Protein 1V31 (pdb70)

Solvent-accessible surface area: 6462 Å² total; per-residue (Å²): 136,129,118,61,100,112,77,127,93,71,96,47,91,2,28,113,20,0,40,119,3,46,62,49,111,61,26,12,118,81,142,0,15,47,29,0,102,137,43,0,100,61,137,190,12,76,17,120,132,64,98,52,37,2,62,37,60,76,28,1,66,172,9,40,42,100,125,59,4,72,14,82,59,0,27,120,62,0,53,170,48,20,49,118,36,110,116,121,58,144,99,125,119

Nearest PDB structures (foldseek):
  1v31-assembly1_A  TM=9.058E-01  e=8.860E-18  Arabidopsis thaliana
  1uhr-assembly1_A  TM=7.755E-01  e=4.857E-10  Mus musculus
  7y8r-assembly1_P  TM=8.673E-01  e=1.156E-07  Homo sapiens
  6ltj-assembly1_P  TM=8.749E-01  e=2.254E-07  Homo sapiens
  6k15-assembly1_I  TM=7.847E-01  e=2.409E-05  Saccharomyces cerevisiae S288C

Structure (mmCIF, N/CA/C/O backbone):
data_1V31
#
_entry.id   1V31
#
loop_
_atom_site.group_PDB
_atom_site.id
_atom_site.type_symbol
_atom_site.label_atom_id
_atom_site.label_alt_id
_atom_site.label_comp_id
_atom_site.label_asym_id
_atom_site.label_entity_id
_atom_site.label_seq_id
_atom_site.pdbx_PDB_ins_code
_atom_site.Cartn_x
_atom_site.Cartn_y
_atom_site.Cartn_z
_atom_site.occupancy
_atom_site.B_iso_or_equiv
_atom_site.auth_seq_id
_atom_site.auth_comp_id
_atom_site.auth_asym_id
_atom_site.auth_atom_id
_atom_site.pdbx_PDB_model_num
ATOM 1 N N . GLY A 1 1 ? -4.116 -20.007 -19.545 1.00 0.00 1 GLY A N 1
ATOM 2 C CA . GLY A 1 1 ? -4.406 -19.415 -18.250 1.00 0.00 1 GLY A CA 1
ATOM 3 C C . GLY A 1 1 ? -3.410 -19.894 -17.193 1.00 0.00 1 GLY A C 1
ATOM 4 O O . GLY A 1 1 ? -3.129 -21.087 -17.095 1.00 0.00 1 GLY A O 1
ATOM 8 N N . SER A 1 2 ? -2.903 -18.938 -16.428 1.00 0.00 2 SER A N 1
ATOM 9 C CA . SER A 1 2 ? -1.943 -19.248 -15.381 1.00 0.00 2 SER A CA 1
ATOM 10 C C . SER A 1 2 ? -2.234 -18.403 -14.139 1.00 0.00 2 SER A C 1
ATOM 11 O O . SER A 1 2 ? -2.474 -18.943 -13.059 1.00 0.00 2 SER A O 1
ATOM 19 N N . SER A 1 3 ? -2.204 -17.093 -14.332 1.00 0.00 3 SER A N 1
ATOM 20 C CA . SER A 1 3 ? -2.461 -16.169 -13.241 1.00 0.00 3 SER A CA 1
ATOM 21 C C . SER A 1 3 ? -3.734 -15.369 -13.522 1.00 0.00 3 SER A C 1
ATOM 22 O O . SER A 1 3 ? -3.959 -14.928 -14.648 1.00 0.00 3 SER A O 1
ATOM 30 N N . GLY A 1 4 ? -4.535 -15.206 -12.479 1.00 0.00 4 GLY A N 1
ATOM 31 C CA . GLY A 1 4 ? -5.780 -14.466 -12.599 1.00 0.00 4 GLY A CA 1
ATOM 32 C C . GLY A 1 4 ? -6.543 -14.458 -11.273 1.00 0.00 4 GLY A C 1
ATOM 33 O O . GLY A 1 4 ? -5.948 -14.278 -10.211 1.00 0.00 4 GLY A O 1
ATOM 37 N N . SER A 1 5 ? -7.849 -14.655 -11.378 1.00 0.00 5 SER A N 1
ATOM 38 C CA . SER A 1 5 ? -8.700 -14.672 -10.200 1.00 0.00 5 SER A CA 1
ATOM 39 C C . SER A 1 5 ? -9.781 -15.744 -10.351 1.00 0.00 5 SER A C 1
ATOM 40 O O . SER A 1 5 ? -10.922 -15.436 -10.689 1.00 0.00 5 SER A O 1
ATOM 48 N N . SER A 1 6 ? -9.383 -16.981 -10.092 1.00 0.00 6 SER A N 1
ATOM 49 C CA . SER A 1 6 ? -10.303 -18.100 -10.196 1.00 0.00 6 SER A CA 1
ATOM 50 C C . SER A 1 6 ? -10.683 -18.596 -8.799 1.00 0.00 6 SER A C 1
ATOM 51 O O . SER A 1 6 ? -9.824 -19.040 -8.039 1.00 0.00 6 SER A O 1
ATOM 59 N N . GLY A 1 7 ? -11.971 -18.503 -8.503 1.00 0.00 7 GLY A N 1
ATOM 60 C CA . GLY A 1 7 ? -12.475 -18.937 -7.210 1.00 0.00 7 GLY A CA 1
ATOM 61 C C . GLY A 1 7 ? -12.033 -17.981 -6.101 1.00 0.00 7 GLY A C 1
ATOM 62 O O . GLY A 1 7 ? -12.150 -16.764 -6.241 1.00 0.00 7 GLY A O 1
ATOM 66 N N . VAL A 1 8 ? -11.534 -18.567 -5.022 1.00 0.00 8 VAL A N 1
ATOM 67 C CA . VAL A 1 8 ? -11.074 -17.782 -3.889 1.00 0.00 8 VAL A CA 1
ATOM 68 C C . VAL A 1 8 ? -10.066 -16.739 -4.373 1.00 0.00 8 VAL A C 1
ATOM 69 O O . VAL A 1 8 ? -9.434 -16.916 -5.413 1.00 0.00 8 VAL A O 1
ATOM 82 N N . PRO A 1 9 ? -9.942 -15.645 -3.574 1.00 0.00 9 PRO A N 1
ATOM 83 C CA . PRO A 1 9 ? -9.021 -14.573 -3.910 1.00 0.00 9 PRO A CA 1
ATOM 84 C C . PRO A 1 9 ? -7.575 -14.984 -3.629 1.00 0.00 9 PRO A C 1
ATOM 85 O O . PRO A 1 9 ? -7.293 -16.160 -3.402 1.00 0.00 9 PRO A O 1
ATOM 96 N N . GLU A 1 10 ? -6.696 -13.993 -3.652 1.00 0.00 10 GLU A N 1
ATOM 97 C CA . GLU A 1 10 ? -5.286 -14.237 -3.402 1.00 0.00 10 GLU A CA 1
ATOM 98 C C . GLU A 1 10 ? -4.800 -13.386 -2.227 1.00 0.00 10 GLU A C 1
ATOM 99 O O . GLU A 1 10 ? -5.075 -12.189 -2.167 1.00 0.00 10 GLU A O 1
ATOM 111 N N . LYS A 1 11 ? -4.086 -14.038 -1.321 1.00 0.00 11 LYS A N 1
ATOM 112 C CA . LYS A 1 11 ? -3.559 -13.357 -0.151 1.00 0.00 11 LYS A CA 1
ATOM 113 C C . LYS A 1 11 ? -2.042 -13.548 -0.095 1.00 0.00 11 LYS A C 1
ATOM 114 O O . LYS A 1 11 ? -1.528 -14.588 -0.503 1.00 0.00 11 LYS A O 1
ATOM 133 N N . PHE A 1 12 ? -1.368 -12.527 0.414 1.00 0.00 12 PHE A N 1
ATOM 134 C CA . PHE A 1 12 ? 0.080 -12.569 0.528 1.00 0.00 12 PHE A CA 1
ATOM 135 C C . PHE A 1 12 ? 0.529 -12.191 1.941 1.00 0.00 12 PHE A C 1
ATOM 136 O O . PHE A 1 12 ? 0.023 -11.232 2.522 1.00 0.00 12 PHE A O 1
ATOM 153 N N . LYS A 1 13 ? 1.475 -12.964 2.454 1.00 0.00 13 LYS A N 1
ATOM 154 C CA . LYS A 1 13 ? 1.999 -12.722 3.787 1.00 0.00 13 LYS A CA 1
ATOM 155 C C . LYS A 1 13 ? 2.795 -11.416 3.789 1.00 0.00 13 LYS A C 1
ATOM 156 O O . LYS A 1 13 ? 3.675 -11.221 2.952 1.00 0.00 13 LYS A O 1
ATOM 175 N N . LEU A 1 14 ? 2.457 -10.556 4.738 1.00 0.00 14 LEU A N 1
ATOM 176 C CA . LEU A 1 14 ? 3.130 -9.273 4.860 1.00 0.00 14 LEU A CA 1
ATOM 177 C C . LEU A 1 14 ? 4.512 -9.484 5.480 1.00 0.00 14 LEU A C 1
ATOM 178 O O . LEU A 1 14 ? 4.729 -10.453 6.208 1.00 0.00 14 LEU A O 1
ATOM 194 N N . SER A 1 15 ? 5.412 -8.562 5.171 1.00 0.00 15 SER A N 1
ATOM 195 C CA . SER A 1 15 ? 6.767 -8.635 5.689 1.00 0.00 15 SER A CA 1
ATOM 196 C C . SER A 1 15 ? 6.818 -8.059 7.105 1.00 0.00 15 SER A C 1
ATOM 197 O O . SER A 1 15 ? 5.882 -7.389 7.540 1.00 0.00 15 SER A O 1
ATOM 205 N N . THR A 1 16 ? 7.919 -8.340 7.786 1.00 0.00 16 THR A N 1
ATOM 206 C CA . THR A 1 16 ? 8.103 -7.857 9.144 1.00 0.00 16 THR A CA 1
ATOM 207 C C . THR A 1 16 ? 8.012 -6.331 9.185 1.00 0.00 16 THR A C 1
ATOM 208 O O . THR A 1 16 ? 7.378 -5.767 10.075 1.00 0.00 16 THR A O 1
ATOM 219 N N . ALA A 1 17 ? 8.653 -5.705 8.209 1.00 0.00 17 ALA A N 1
ATOM 220 C CA . ALA A 1 17 ? 8.652 -4.255 8.122 1.00 0.00 17 ALA A CA 1
ATOM 221 C C . ALA A 1 17 ? 7.302 -3.782 7.579 1.00 0.00 17 ALA A C 1
ATOM 222 O O . ALA A 1 17 ? 6.704 -2.851 8.117 1.00 0.00 17 ALA A O 1
ATOM 229 N N . LEU A 1 18 ? 6.861 -4.445 6.520 1.00 0.00 18 LEU A N 1
ATOM 230 C CA . LEU A 1 18 ? 5.592 -4.104 5.899 1.00 0.00 18 LEU A CA 1
ATOM 231 C C . LEU A 1 18 ? 4.468 -4.262 6.925 1.00 0.00 18 LEU A C 1
ATOM 232 O O . LEU A 1 18 ? 3.480 -3.530 6.885 1.00 0.00 18 LEU A O 1
ATOM 248 N N . MET A 1 19 ? 4.657 -5.220 7.820 1.00 0.00 19 MET A N 1
ATOM 249 C CA . MET A 1 19 ? 3.671 -5.483 8.854 1.00 0.00 19 MET A CA 1
ATOM 250 C C . MET A 1 19 ? 3.700 -4.393 9.928 1.00 0.00 19 MET A C 1
ATOM 251 O O . MET A 1 19 ? 2.679 -4.103 10.551 1.00 0.00 19 MET A O 1
ATOM 265 N N . ASP A 1 20 ? 4.880 -3.819 10.112 1.00 0.00 20 ASP A N 1
ATOM 266 C CA . ASP A 1 20 ? 5.055 -2.768 11.099 1.00 0.00 20 ASP A CA 1
ATOM 267 C C . ASP A 1 20 ? 4.617 -1.431 10.498 1.00 0.00 20 ASP A C 1
ATOM 268 O O . ASP A 1 20 ? 4.504 -0.434 11.209 1.00 0.00 20 ASP A O 1
ATOM 277 N N . VAL A 1 21 ? 4.383 -1.453 9.194 1.00 0.00 21 VAL A N 1
ATOM 278 C CA . VAL A 1 21 ? 3.960 -0.255 8.489 1.00 0.00 21 VAL A CA 1
ATOM 279 C C . VAL A 1 21 ? 2.445 -0.095 8.628 1.00 0.00 21 VAL A C 1
ATOM 280 O O . VAL A 1 21 ? 1.963 0.965 9.025 1.00 0.00 21 VAL A O 1
ATOM 293 N N . LEU A 1 22 ? 1.736 -1.163 8.293 1.00 0.00 22 LEU A N 1
ATOM 294 C CA . LEU A 1 22 ? 0.285 -1.154 8.376 1.00 0.00 22 LEU A CA 1
ATOM 295 C C . LEU A 1 22 ? -0.150 -1.780 9.702 1.00 0.00 22 LEU A C 1
ATOM 296 O O . LEU A 1 22 ? -0.751 -1.111 10.541 1.00 0.00 22 LEU A O 1
ATOM 312 N N . GLY A 1 23 ? 0.172 -3.057 9.851 1.00 0.00 23 GLY A N 1
ATOM 313 C CA . GLY A 1 23 ? -0.179 -3.781 11.061 1.00 0.00 23 GLY A CA 1
ATOM 314 C C . GLY A 1 23 ? -1.079 -4.976 10.744 1.00 0.00 23 GLY A C 1
ATOM 315 O O . GLY A 1 23 ? -1.972 -5.309 11.522 1.00 0.00 23 GLY A O 1
ATOM 319 N N . ILE A 1 24 ? -0.814 -5.589 9.600 1.00 0.00 24 ILE A N 1
ATOM 320 C CA . ILE A 1 24 ? -1.589 -6.741 9.170 1.00 0.00 24 ILE A CA 1
ATOM 321 C C . ILE A 1 24 ? -0.704 -7.988 9.205 1.00 0.00 24 ILE A C 1
ATOM 322 O O . ILE A 1 24 ? 0.404 -7.953 9.739 1.00 0.00 24 ILE A O 1
ATOM 338 N N . GLU A 1 25 ? -1.226 -9.061 8.630 1.00 0.00 25 GLU A N 1
ATOM 339 C CA . GLU A 1 25 ? -0.496 -10.317 8.588 1.00 0.00 25 GLU A CA 1
ATOM 340 C C . GLU A 1 25 ? -0.775 -11.050 7.274 1.00 0.00 25 GLU A C 1
ATOM 341 O O . GLU A 1 25 ? 0.146 -11.559 6.636 1.00 0.00 25 GLU A O 1
ATOM 353 N N . VAL A 1 26 ? -2.048 -11.080 6.908 1.00 0.00 26 VAL A N 1
ATOM 354 C CA . VAL A 1 26 ? -2.459 -11.741 5.682 1.00 0.00 26 VAL A CA 1
ATOM 355 C C . VAL A 1 26 ? -3.503 -10.880 4.968 1.00 0.00 26 VAL A C 1
ATOM 356 O O . VAL A 1 26 ? -4.655 -10.813 5.395 1.00 0.00 26 VAL A O 1
ATOM 369 N N . GLU A 1 27 ? -3.063 -10.242 3.893 1.00 0.00 27 GLU A N 1
ATOM 370 C CA . GLU A 1 27 ? -3.945 -9.388 3.117 1.00 0.00 27 GLU A CA 1
ATOM 371 C C . GLU A 1 27 ? -3.822 -9.713 1.627 1.00 0.00 27 GLU A C 1
ATOM 372 O O . GLU A 1 27 ? -3.064 -10.602 1.242 1.00 0.00 27 GLU A O 1
ATOM 384 N N . THR A 1 28 ? -4.580 -8.976 0.828 1.00 0.00 28 THR A N 1
ATOM 385 C CA . THR A 1 28 ? -4.566 -9.175 -0.611 1.00 0.00 28 THR A CA 1
ATOM 386 C C . THR A 1 28 ? -3.499 -8.292 -1.261 1.00 0.00 28 THR A C 1
ATOM 387 O O . THR A 1 28 ? -2.598 -7.801 -0.584 1.00 0.00 28 THR A O 1
ATOM 398 N N . ARG A 1 29 ? -3.637 -8.117 -2.567 1.00 0.00 29 ARG A N 1
ATOM 399 C CA . ARG A 1 29 ? -2.696 -7.302 -3.316 1.00 0.00 29 ARG A CA 1
ATOM 400 C C . ARG A 1 29 ? -3.066 -5.822 -3.200 1.00 0.00 29 ARG A C 1
ATOM 401 O O . ARG A 1 29 ? -2.201 -4.979 -2.966 1.00 0.00 29 ARG A O 1
ATOM 422 N N . PRO A 1 30 ? -4.386 -5.544 -3.372 1.00 0.00 30 PRO A N 1
ATOM 423 C CA . PRO A 1 30 ? -4.881 -4.181 -3.289 1.00 0.00 30 PRO A CA 1
ATOM 424 C C . PRO A 1 30 ? -4.935 -3.705 -1.835 1.00 0.00 30 PRO A C 1
ATOM 425 O O . PRO A 1 30 ? -4.320 -2.700 -1.484 1.00 0.00 30 PRO A O 1
ATOM 436 N N . ARG A 1 31 ? -5.678 -4.450 -1.030 1.00 0.00 31 ARG A N 1
ATOM 437 C CA . ARG A 1 31 ? -5.821 -4.118 0.377 1.00 0.00 31 ARG A CA 1
ATOM 438 C C . ARG A 1 31 ? -4.513 -3.540 0.921 1.00 0.00 31 ARG A C 1
ATOM 439 O O . ARG A 1 31 ? -4.526 -2.577 1.686 1.00 0.00 31 ARG A O 1
ATOM 460 N N . ILE A 1 32 ? -3.414 -4.153 0.506 1.00 0.00 32 ILE A N 1
ATOM 461 C CA . ILE A 1 32 ? -2.100 -3.711 0.942 1.00 0.00 32 ILE A CA 1
ATOM 462 C C . ILE A 1 32 ? -1.768 -2.375 0.275 1.00 0.00 32 ILE A C 1
ATOM 463 O O . ILE A 1 32 ? -1.604 -1.362 0.953 1.00 0.00 32 ILE A O 1
ATOM 479 N N . ILE A 1 33 ? -1.680 -2.416 -1.047 1.00 0.00 33 ILE A N 1
ATOM 480 C CA . ILE A 1 33 ? -1.371 -1.221 -1.813 1.00 0.00 33 ILE A CA 1
ATOM 481 C C . ILE A 1 33 ? -2.187 -0.046 -1.270 1.00 0.00 33 ILE A C 1
ATOM 482 O O . ILE A 1 33 ? -1.664 1.055 -1.108 1.00 0.00 33 ILE A O 1
ATOM 498 N N . ALA A 1 34 ? -3.455 -0.322 -1.004 1.00 0.00 34 ALA A N 1
ATOM 499 C CA . ALA A 1 34 ? -4.349 0.698 -0.482 1.00 0.00 34 ALA A CA 1
ATOM 500 C C . ALA A 1 34 ? -3.963 1.018 0.964 1.00 0.00 34 ALA A C 1
ATOM 501 O O . ALA A 1 34 ? -3.843 2.184 1.335 1.00 0.00 34 ALA A O 1
ATOM 508 N N . ALA A 1 35 ? -3.779 -0.040 1.741 1.00 0.00 35 ALA A N 1
ATOM 509 C CA . ALA A 1 35 ? -3.409 0.113 3.137 1.00 0.00 35 ALA A CA 1
ATOM 510 C C . ALA A 1 35 ? -2.259 1.116 3.249 1.00 0.00 35 ALA A C 1
ATOM 511 O O . ALA A 1 35 ? -2.133 1.812 4.255 1.00 0.00 35 ALA A O 1
ATOM 518 N N . ILE A 1 36 ? -1.448 1.157 2.202 1.00 0.00 36 ILE A N 1
ATOM 519 C CA . ILE A 1 36 ? -0.313 2.063 2.169 1.00 0.00 36 ILE A CA 1
ATOM 520 C C . ILE A 1 36 ? -0.783 3.449 1.723 1.00 0.00 36 ILE A C 1
ATOM 521 O O . ILE A 1 36 ? -0.268 4.463 2.191 1.00 0.00 36 ILE A O 1
ATOM 537 N N . TRP A 1 37 ? -1.757 3.447 0.825 1.00 0.00 37 TRP A N 1
ATOM 538 C CA . TRP A 1 37 ? -2.302 4.692 0.311 1.00 0.00 37 TRP A CA 1
ATOM 539 C C . TRP A 1 37 ? -2.910 5.462 1.484 1.00 0.00 37 TRP A C 1
ATOM 540 O O . TRP A 1 37 ? -2.616 6.641 1.677 1.00 0.00 37 TRP A O 1
ATOM 561 N N . HIS A 1 38 ? -3.747 4.765 2.239 1.00 0.00 38 HIS A N 1
ATOM 562 C CA . HIS A 1 38 ? -4.398 5.368 3.389 1.00 0.00 38 HIS A CA 1
ATOM 563 C C . HIS A 1 38 ? -3.345 5.765 4.425 1.00 0.00 38 HIS A C 1
ATOM 564 O O . HIS A 1 38 ? -3.220 6.940 4.770 1.00 0.00 38 HIS A O 1
ATOM 578 N N . TYR A 1 39 ? -2.615 4.764 4.894 1.00 0.00 39 TYR A N 1
ATOM 579 C CA . TYR A 1 39 ? -1.577 4.994 5.884 1.00 0.00 39 TYR A CA 1
ATOM 580 C C . TYR A 1 39 ? -0.758 6.240 5.541 1.00 0.00 39 TYR A C 1
ATOM 581 O O . TYR A 1 39 ? -0.622 7.144 6.364 1.00 0.00 39 TYR A O 1
ATOM 599 N N . VAL A 1 40 ? -0.233 6.247 4.324 1.00 0.00 40 VAL A N 1
ATOM 600 C CA . VAL A 1 40 ? 0.569 7.367 3.862 1.00 0.00 40 VAL A CA 1
ATOM 601 C C . VAL A 1 40 ? -0.141 8.676 4.214 1.00 0.00 40 VAL A C 1
ATOM 602 O O . VAL A 1 40 ? 0.378 9.479 4.988 1.00 0.00 40 VAL A O 1
ATOM 615 N N . LYS A 1 41 ? -1.316 8.852 3.627 1.00 0.00 41 LYS A N 1
ATOM 616 C CA . LYS A 1 41 ? -2.101 10.050 3.869 1.00 0.00 41 LYS A CA 1
ATOM 617 C C . LYS A 1 41 ? -2.340 10.203 5.373 1.00 0.00 41 LYS A C 1
ATOM 618 O O . LYS A 1 41 ? -2.163 11.288 5.925 1.00 0.00 41 LYS A O 1
ATOM 637 N N . ALA A 1 42 ? -2.737 9.102 5.992 1.00 0.00 42 ALA A N 1
ATOM 638 C CA . ALA A 1 42 ? -3.001 9.100 7.421 1.00 0.00 42 ALA A CA 1
ATOM 639 C C . ALA A 1 42 ? -1.827 9.752 8.153 1.00 0.00 42 ALA A C 1
ATOM 640 O O . ALA A 1 42 ? -2.027 10.562 9.057 1.00 0.00 42 ALA A O 1
ATOM 647 N N . ARG A 1 43 ? -0.627 9.375 7.735 1.00 0.00 43 ARG A N 1
ATOM 648 C CA . ARG A 1 43 ? 0.579 9.913 8.339 1.00 0.00 43 ARG A CA 1
ATOM 649 C C . ARG A 1 43 ? 1.022 11.180 7.604 1.00 0.00 43 ARG A C 1
ATOM 650 O O . ARG A 1 43 ? 2.196 11.547 7.644 1.00 0.00 43 ARG A O 1
ATOM 671 N N . LYS A 1 44 ? 0.059 11.813 6.951 1.00 0.00 44 LYS A N 1
ATOM 672 C CA . LYS A 1 44 ? 0.335 13.031 6.208 1.00 0.00 44 LYS A CA 1
ATOM 673 C C . LYS A 1 44 ? 1.661 12.878 5.460 1.00 0.00 44 LYS A C 1
ATOM 674 O O . LYS A 1 44 ? 2.507 13.770 5.499 1.00 0.00 44 LYS A O 1
ATOM 693 N N . LEU A 1 45 ? 1.801 11.740 4.795 1.00 0.00 45 LEU A N 1
ATOM 694 C CA . LEU A 1 45 ? 3.009 11.458 4.039 1.00 0.00 45 LEU A CA 1
ATOM 695 C C . LEU A 1 45 ? 2.829 11.942 2.599 1.00 0.00 45 LEU A C 1
ATOM 696 O O . LEU A 1 45 ? 3.802 12.283 1.929 1.00 0.00 45 LEU A O 1
ATOM 712 N N . GLN A 1 46 ? 1.577 11.957 2.166 1.00 0.00 46 GLN A N 1
ATOM 713 C CA . GLN A 1 46 ? 1.257 12.394 0.818 1.00 0.00 46 GLN A CA 1
ATOM 714 C C . GLN A 1 46 ? 2.129 13.588 0.425 1.00 0.00 46 GLN A C 1
ATOM 715 O O . GLN A 1 46 ? 2.404 14.459 1.250 1.00 0.00 46 GLN A O 1
ATOM 729 N N . ASN A 1 47 ? 2.541 13.592 -0.834 1.00 0.00 47 ASN A N 1
ATOM 730 C CA . ASN A 1 47 ? 3.376 14.664 -1.346 1.00 0.00 47 ASN A CA 1
ATOM 731 C C . ASN A 1 47 ? 2.506 15.660 -2.115 1.00 0.00 47 ASN A C 1
ATOM 732 O O . ASN A 1 47 ? 1.689 15.264 -2.944 1.00 0.00 47 ASN A O 1
ATOM 743 N N . PRO A 1 48 ? 2.717 16.967 -1.805 1.00 0.00 48 PRO A N 1
ATOM 744 C CA . PRO A 1 48 ? 1.962 18.023 -2.457 1.00 0.00 48 PRO A CA 1
ATOM 745 C C . PRO A 1 48 ? 2.456 18.247 -3.888 1.00 0.00 48 PRO A C 1
ATOM 746 O O . PRO A 1 48 ? 1.655 18.383 -4.811 1.00 0.00 48 PRO A O 1
ATOM 757 N N . ASN A 1 49 ? 3.773 18.279 -4.026 1.00 0.00 49 ASN A N 1
ATOM 758 C CA . ASN A 1 49 ? 4.384 18.484 -5.329 1.00 0.00 49 ASN A CA 1
ATOM 759 C C . ASN A 1 49 ? 3.823 17.460 -6.317 1.00 0.00 49 ASN A C 1
ATOM 760 O O . ASN A 1 49 ? 3.446 17.812 -7.434 1.00 0.00 49 ASN A O 1
ATOM 771 N N . ASP A 1 50 ? 3.785 16.213 -5.871 1.00 0.00 50 ASP A N 1
ATOM 772 C CA . ASP A 1 50 ? 3.276 15.136 -6.703 1.00 0.00 50 ASP A CA 1
ATOM 773 C C . ASP A 1 50 ? 2.222 14.348 -5.921 1.00 0.00 50 ASP A C 1
ATOM 774 O O . ASP A 1 50 ? 2.520 13.778 -4.873 1.00 0.00 50 ASP A O 1
ATOM 783 N N . PRO A 1 51 ? 0.981 14.342 -6.476 1.00 0.00 51 PRO A N 1
ATOM 784 C CA . PRO A 1 51 ? -0.118 13.634 -5.843 1.00 0.00 51 PRO A CA 1
ATOM 785 C C . PRO A 1 51 ? 0.016 12.123 -6.042 1.00 0.00 51 PRO A C 1
ATOM 786 O O . PRO A 1 51 ? -0.704 11.344 -5.417 1.00 0.00 51 PRO A O 1
ATOM 797 N N . SER A 1 52 ? 0.943 11.753 -6.913 1.00 0.00 52 SER A N 1
ATOM 798 C CA . SER A 1 52 ? 1.181 10.349 -7.202 1.00 0.00 52 SER A CA 1
ATOM 799 C C . SER A 1 52 ? 2.249 9.794 -6.257 1.00 0.00 52 SER A C 1
ATOM 800 O O . SER A 1 52 ? 2.253 8.603 -5.950 1.00 0.00 52 SER A O 1
ATOM 808 N N . PHE A 1 53 ? 3.130 10.684 -5.824 1.00 0.00 53 PHE A N 1
ATOM 809 C CA . PHE A 1 53 ? 4.200 10.298 -4.920 1.00 0.00 53 PHE A CA 1
ATOM 810 C C . PHE A 1 53 ? 3.855 10.659 -3.474 1.00 0.00 53 PHE A C 1
ATOM 811 O O . PHE A 1 53 ? 2.980 11.489 -3.230 1.00 0.00 53 PHE A O 1
ATOM 828 N N . PHE A 1 54 ? 4.559 10.017 -2.553 1.00 0.00 54 PHE A N 1
ATOM 829 C CA . PHE A 1 54 ? 4.337 10.260 -1.138 1.00 0.00 54 PHE A CA 1
ATOM 830 C C . PHE A 1 54 ? 5.641 10.128 -0.348 1.00 0.00 54 PHE A C 1
ATOM 831 O O . PHE A 1 54 ? 6.477 9.281 -0.660 1.00 0.00 54 PHE A O 1
ATOM 848 N N . ASN A 1 55 ? 5.774 10.979 0.659 1.00 0.00 55 ASN A N 1
ATOM 849 C CA . ASN A 1 55 ? 6.962 10.968 1.495 1.00 0.00 55 ASN A CA 1
ATOM 850 C C . ASN A 1 55 ? 6.962 9.704 2.358 1.00 0.00 55 ASN A C 1
ATOM 851 O O . ASN A 1 55 ? 5.934 9.042 2.495 1.00 0.00 55 ASN A O 1
ATOM 862 N N . CYS A 1 56 ? 8.126 9.406 2.916 1.00 0.00 56 CYS A N 1
ATOM 863 C CA . CYS A 1 56 ? 8.273 8.233 3.761 1.00 0.00 56 CYS A CA 1
ATOM 864 C C . CYS A 1 56 ? 8.226 8.685 5.222 1.00 0.00 56 CYS A C 1
ATOM 865 O O . CYS A 1 56 ? 8.605 9.811 5.540 1.00 0.00 56 CYS A O 1
ATOM 873 N N . ASP A 1 57 ? 7.758 7.783 6.072 1.00 0.00 57 ASP A N 1
ATOM 874 C CA . ASP A 1 57 ? 7.656 8.075 7.492 1.00 0.00 57 ASP A CA 1
ATOM 875 C C . ASP A 1 57 ? 8.909 7.559 8.205 1.00 0.00 57 ASP A C 1
ATOM 876 O O . ASP A 1 57 ? 9.542 8.293 8.962 1.00 0.00 57 ASP A O 1
ATOM 885 N N . ALA A 1 58 ? 9.228 6.302 7.936 1.00 0.00 58 ALA A N 1
ATOM 886 C CA . ALA A 1 58 ? 10.393 5.680 8.542 1.00 0.00 58 ALA A CA 1
ATOM 887 C C . ALA A 1 58 ? 10.286 4.160 8.401 1.00 0.00 58 ALA A C 1
ATOM 888 O O . ALA A 1 58 ? 11.300 3.468 8.324 1.00 0.00 58 ALA A O 1
ATOM 895 N N . ALA A 1 59 ? 9.049 3.687 8.372 1.00 0.00 59 ALA A N 1
ATOM 896 C CA . ALA A 1 59 ? 8.796 2.262 8.242 1.00 0.00 59 ALA A CA 1
ATOM 897 C C . ALA A 1 59 ? 8.599 1.916 6.764 1.00 0.00 59 ALA A C 1
ATOM 898 O O . ALA A 1 59 ? 8.717 0.756 6.373 1.00 0.00 59 ALA A O 1
ATOM 905 N N . LEU A 1 60 ? 8.301 2.945 5.984 1.00 0.00 60 LEU A N 1
ATOM 906 C CA . LEU A 1 60 ? 8.086 2.764 4.558 1.00 0.00 60 LEU A CA 1
ATOM 907 C C . LEU A 1 60 ? 9.436 2.577 3.863 1.00 0.00 60 LEU A C 1
ATOM 908 O O . LEU A 1 60 ? 9.510 1.966 2.798 1.00 0.00 60 LEU A O 1
ATOM 924 N N . GLN A 1 61 ? 10.470 3.114 4.493 1.00 0.00 61 GLN A N 1
ATOM 925 C CA . GLN A 1 61 ? 11.813 3.014 3.948 1.00 0.00 61 GLN A CA 1
ATOM 926 C C . GLN A 1 61 ? 12.286 1.559 3.966 1.00 0.00 61 GLN A C 1
ATOM 927 O O . GLN A 1 61 ? 12.504 0.960 2.914 1.00 0.00 61 GLN A O 1
ATOM 941 N N . LYS A 1 62 ? 12.431 1.032 5.173 1.00 0.00 62 LYS A N 1
ATOM 942 C CA . LYS A 1 62 ? 12.874 -0.342 5.342 1.00 0.00 62 LYS A CA 1
ATOM 943 C C . LYS A 1 62 ? 12.218 -1.219 4.274 1.00 0.00 62 LYS A C 1
ATOM 944 O O . LYS A 1 62 ? 12.799 -2.211 3.838 1.00 0.00 62 LYS A O 1
ATOM 963 N N . VAL A 1 63 ? 11.015 -0.822 3.884 1.00 0.00 63 VAL A N 1
ATOM 964 C CA . VAL A 1 63 ? 10.274 -1.560 2.875 1.00 0.00 63 VAL A CA 1
ATOM 965 C C . VAL A 1 63 ? 10.888 -1.292 1.499 1.00 0.00 63 VAL A C 1
ATOM 966 O O . VAL A 1 63 ? 11.460 -2.191 0.885 1.00 0.00 63 VAL A O 1
ATOM 979 N N . PHE A 1 64 ? 10.749 -0.051 1.056 1.00 0.00 64 PHE A N 1
ATOM 980 C CA . PHE A 1 64 ? 11.283 0.346 -0.236 1.00 0.00 64 PHE A CA 1
ATOM 981 C C . PHE A 1 64 ? 12.755 0.745 -0.121 1.00 0.00 64 PHE A C 1
ATOM 982 O O . PHE A 1 64 ? 13.626 0.088 -0.691 1.00 0.00 64 PHE A O 1
ATOM 999 N N . GLY A 1 65 ? 12.989 1.819 0.619 1.00 0.00 65 GLY A N 1
ATOM 1000 C CA . GLY A 1 65 ? 14.341 2.313 0.815 1.00 0.00 65 GLY A CA 1
ATOM 1001 C C . GLY A 1 65 ? 14.505 3.712 0.220 1.00 0.00 65 GLY A C 1
ATOM 1002 O O . GLY A 1 65 ? 15.547 4.345 0.389 1.00 0.00 65 GLY A O 1
ATOM 1006 N N . GLU A 1 66 ? 13.462 4.155 -0.466 1.00 0.00 66 GLU A N 1
ATOM 1007 C CA . GLU A 1 66 ? 13.477 5.469 -1.088 1.00 0.00 66 GLU A CA 1
ATOM 1008 C C . GLU A 1 66 ? 12.723 6.477 -0.218 1.00 0.00 66 GLU A C 1
ATOM 1009 O O . GLU A 1 66 ? 11.735 6.128 0.427 1.00 0.00 66 GLU A O 1
ATOM 1021 N N . GLU A 1 67 ? 13.218 7.706 -0.228 1.00 0.00 67 GLU A N 1
ATOM 1022 C CA . GLU A 1 67 ? 12.603 8.766 0.551 1.00 0.00 67 GLU A CA 1
ATOM 1023 C C . GLU A 1 67 ? 11.105 8.847 0.250 1.00 0.00 67 GLU A C 1
ATOM 1024 O O . GLU A 1 67 ? 10.295 9.032 1.157 1.00 0.00 67 GLU A O 1
ATOM 1036 N N . LYS A 1 68 ? 10.782 8.703 -1.027 1.00 0.00 68 LYS A N 1
ATOM 1037 C CA . LYS A 1 68 ? 9.396 8.757 -1.459 1.00 0.00 68 LYS A CA 1
ATOM 1038 C C . LYS A 1 68 ? 9.185 7.770 -2.608 1.00 0.00 68 LYS A C 1
ATOM 1039 O O . LYS A 1 68 ? 10.143 7.357 -3.260 1.00 0.00 68 LYS A O 1
ATOM 1058 N N . LEU A 1 69 ? 7.926 7.419 -2.821 1.00 0.00 69 LEU A N 1
ATOM 1059 C CA . LEU A 1 69 ? 7.577 6.487 -3.881 1.00 0.00 69 LEU A CA 1
ATOM 1060 C C . LEU A 1 69 ? 6.223 6.879 -4.474 1.00 0.00 69 LEU A C 1
ATOM 1061 O O . LEU A 1 69 ? 5.527 7.735 -3.929 1.00 0.00 69 LEU A O 1
ATOM 1077 N N . LYS A 1 70 ? 5.889 6.235 -5.583 1.00 0.00 70 LYS A N 1
ATOM 1078 C CA . LYS A 1 70 ? 4.630 6.506 -6.256 1.00 0.00 70 LYS A CA 1
ATOM 1079 C C . LYS A 1 70 ? 3.521 5.675 -5.608 1.00 0.00 70 LYS A C 1
ATOM 1080 O O . LYS A 1 70 ? 3.796 4.676 -4.944 1.00 0.00 70 LYS A O 1
ATOM 1099 N N . PHE A 1 71 ? 2.291 6.117 -5.823 1.00 0.00 71 PHE A N 1
ATOM 1100 C CA . PHE A 1 71 ? 1.140 5.427 -5.268 1.00 0.00 71 PHE A CA 1
ATOM 1101 C C . PHE A 1 71 ? 0.787 4.193 -6.101 1.00 0.00 71 PHE A C 1
ATOM 1102 O O . PHE A 1 71 ? 0.016 3.341 -5.660 1.00 0.00 71 PHE A O 1
ATOM 1119 N N . THR A 1 72 ? 1.367 4.135 -7.291 1.00 0.00 72 THR A N 1
ATOM 1120 C CA . THR A 1 72 ? 1.123 3.020 -8.189 1.00 0.00 72 THR A CA 1
ATOM 1121 C C . THR A 1 72 ? 2.295 2.038 -8.150 1.00 0.00 72 THR A C 1
ATOM 1122 O O . THR A 1 72 ? 2.094 0.824 -8.169 1.00 0.00 72 THR A O 1
ATOM 1133 N N . MET A 1 73 ? 3.495 2.599 -8.096 1.00 0.00 73 MET A N 1
ATOM 1134 C CA . MET A 1 73 ? 4.699 1.787 -8.054 1.00 0.00 73 MET A CA 1
ATOM 1135 C C . MET A 1 73 ? 4.651 0.794 -6.891 1.00 0.00 73 MET A C 1
ATOM 1136 O O . MET A 1 73 ? 5.184 -0.310 -6.991 1.00 0.00 73 MET A O 1
ATOM 1150 N N . VAL A 1 74 ? 4.007 1.222 -5.815 1.00 0.00 74 VAL A N 1
ATOM 1151 C CA . VAL A 1 74 ? 3.882 0.384 -4.635 1.00 0.00 74 VAL A CA 1
ATOM 1152 C C . VAL A 1 74 ? 3.546 -1.046 -5.064 1.00 0.00 74 VAL A C 1
ATOM 1153 O O . VAL A 1 74 ? 4.025 -2.007 -4.463 1.00 0.00 74 VAL A O 1
ATOM 1166 N N . SER A 1 75 ? 2.724 -1.142 -6.099 1.00 0.00 75 SER A N 1
ATOM 1167 C CA . SER A 1 75 ? 2.318 -2.439 -6.614 1.00 0.00 75 SER A CA 1
ATOM 1168 C C . SER A 1 75 ? 3.545 -3.222 -7.085 1.00 0.00 75 SER A C 1
ATOM 1169 O O . SER A 1 75 ? 3.693 -4.401 -6.767 1.00 0.00 75 SER A O 1
ATOM 1177 N N . GLN A 1 76 ? 4.394 -2.535 -7.836 1.00 0.00 76 GLN A N 1
ATOM 1178 C CA . GLN A 1 76 ? 5.603 -3.152 -8.353 1.00 0.00 76 GLN A CA 1
ATOM 1179 C C . GLN A 1 76 ? 6.761 -2.957 -7.371 1.00 0.00 76 GLN A C 1
ATOM 1180 O O . GLN A 1 76 ? 7.923 -2.941 -7.772 1.00 0.00 76 GLN A O 1
ATOM 1194 N N . LYS A 1 77 ? 6.402 -2.815 -6.104 1.00 0.00 77 LYS A N 1
ATOM 1195 C CA . LYS A 1 77 ? 7.395 -2.623 -5.062 1.00 0.00 77 LYS A CA 1
ATOM 1196 C C . LYS A 1 77 ? 7.060 -3.522 -3.870 1.00 0.00 77 LYS A C 1
ATOM 1197 O O . LYS A 1 77 ? 7.918 -4.252 -3.377 1.00 0.00 77 LYS A O 1
ATOM 1216 N N . ILE A 1 78 ? 5.808 -3.440 -3.442 1.00 0.00 78 ILE A N 1
ATOM 1217 C CA . ILE A 1 78 ? 5.349 -4.237 -2.318 1.00 0.00 78 ILE A CA 1
ATOM 1218 C C . ILE A 1 78 ? 5.354 -5.716 -2.711 1.00 0.00 78 ILE A C 1
ATOM 1219 O O . ILE A 1 78 ? 5.634 -6.581 -1.882 1.00 0.00 78 ILE A O 1
ATOM 1235 N N . SER A 1 79 ? 5.041 -5.960 -3.975 1.00 0.00 79 SER A N 1
ATOM 1236 C CA . SER A 1 79 ? 5.007 -7.320 -4.487 1.00 0.00 79 SER A CA 1
ATOM 1237 C C . SER A 1 79 ? 6.193 -8.116 -3.940 1.00 0.00 79 SER A C 1
ATOM 1238 O O . SER A 1 79 ? 6.008 -9.145 -3.292 1.00 0.00 79 SER A O 1
ATOM 1246 N N . HIS A 1 80 ? 7.384 -7.609 -4.219 1.00 0.00 80 HIS A N 1
ATOM 1247 C CA . HIS A 1 80 ? 8.600 -8.260 -3.763 1.00 0.00 80 HIS A CA 1
ATOM 1248 C C . HIS A 1 80 ? 8.435 -8.690 -2.304 1.00 0.00 80 HIS A C 1
ATOM 1249 O O . HIS A 1 80 ? 8.827 -9.795 -1.930 1.00 0.00 80 HIS A O 1
ATOM 1263 N N . HIS A 1 81 ? 7.855 -7.795 -1.518 1.00 0.00 81 HIS A N 1
ATOM 1264 C CA . HIS A 1 81 ? 7.633 -8.068 -0.109 1.00 0.00 81 HIS A CA 1
ATOM 1265 C C . HIS A 1 81 ? 6.535 -9.122 0.044 1.00 0.00 81 HIS A C 1
ATOM 1266 O O . HIS A 1 81 ? 6.603 -9.972 0.930 1.00 0.00 81 HIS A O 1
ATO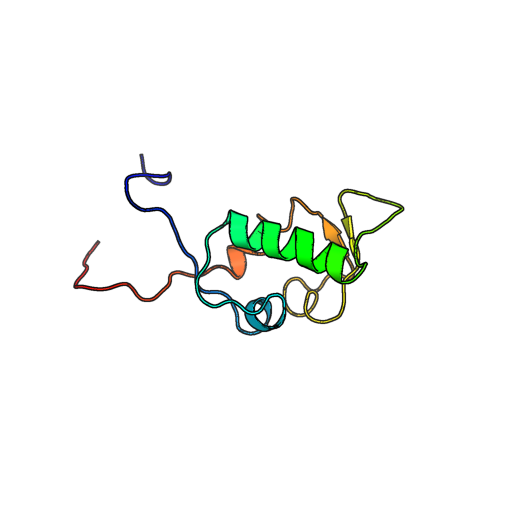M 1280 N N . LEU A 1 82 ? 5.547 -9.033 -0.835 1.00 0.00 82 LEU A N 1
ATOM 1281 C CA . LEU A 1 82 ? 4.436 -9.968 -0.810 1.00 0.00 82 LEU A CA 1
ATOM 1282 C C . LEU A 1 82 ? 4.973 -11.395 -0.936 1.00 0.00 82 LEU A C 1
ATOM 1283 O O . LEU A 1 82 ? 5.854 -11.661 -1.753 1.00 0.00 82 LEU A O 1
ATOM 1299 N N . SER A 1 83 ? 4.419 -12.276 -0.116 1.00 0.00 83 SER A N 1
ATOM 1300 C CA . SER A 1 83 ? 4.832 -13.670 -0.126 1.00 0.00 83 SER A CA 1
ATOM 1301 C C . SER A 1 83 ? 3.615 -14.577 0.068 1.00 0.00 83 SER A C 1
ATOM 1302 O O . SER A 1 83 ? 2.568 -14.126 0.529 1.00 0.00 83 SER A O 1
ATOM 1310 N N . PRO A 1 84 ? 3.799 -15.872 -0.303 1.00 0.00 84 PRO A N 1
ATOM 1311 C CA . PRO A 1 84 ? 2.729 -16.847 -0.175 1.00 0.00 84 PRO A CA 1
ATOM 1312 C C . PRO A 1 84 ? 2.534 -17.257 1.286 1.00 0.00 84 PRO A C 1
ATOM 1313 O O . PRO A 1 84 ? 3.481 -17.677 1.949 1.00 0.00 84 PRO A O 1
ATOM 1324 N N . PRO A 1 85 ? 1.266 -17.118 1.758 1.00 0.00 85 PRO A N 1
ATOM 1325 C CA . PRO A 1 85 ? 0.934 -17.469 3.128 1.00 0.00 85 PRO A CA 1
ATOM 1326 C C . PRO A 1 85 ? 0.870 -18.988 3.305 1.00 0.00 85 PRO A C 1
ATOM 1327 O O . PRO A 1 85 ? 0.962 -19.734 2.331 1.00 0.00 85 PRO A O 1
ATOM 1338 N N . PRO A 1 86 ? 0.708 -19.411 4.587 1.00 0.00 86 PRO A N 1
ATOM 1339 C CA . PRO A 1 86 ? 0.631 -20.827 4.903 1.00 0.00 86 PRO A CA 1
ATOM 1340 C C . PRO A 1 86 ? -0.729 -21.405 4.505 1.00 0.00 86 PRO A C 1
ATOM 1341 O O . PRO A 1 86 ? -1.754 -21.044 5.082 1.00 0.00 86 PRO A O 1
ATOM 1352 N N . PRO A 1 87 ? -0.693 -22.315 3.495 1.00 0.00 87 PRO A N 1
ATOM 1353 C CA . PRO A 1 87 ? -1.910 -22.945 3.012 1.00 0.00 87 PRO A CA 1
ATOM 1354 C C . PRO A 1 87 ? -2.405 -24.006 3.997 1.00 0.00 87 PRO A C 1
ATOM 1355 O O . PRO A 1 87 ? -1.682 -24.393 4.914 1.00 0.00 87 PRO A O 1
ATOM 1366 N N . SER A 1 88 ? -3.635 -24.447 3.774 1.00 0.00 88 SER A N 1
ATOM 1367 C CA . SER A 1 88 ? -4.235 -25.455 4.630 1.00 0.00 88 SER A CA 1
ATOM 1368 C C . SER A 1 88 ? -4.570 -26.704 3.812 1.00 0.00 88 SER A C 1
ATOM 1369 O O . SER A 1 88 ? -5.455 -26.673 2.959 1.00 0.00 88 SER A O 1
ATOM 1377 N N . GLY A 1 89 ? -3.843 -27.774 4.101 1.00 0.00 89 GLY A N 1
ATOM 1378 C CA . GLY A 1 89 ? -4.052 -29.031 3.403 1.00 0.00 89 GLY A CA 1
ATOM 1379 C C . GLY A 1 89 ? -2.804 -29.434 2.615 1.00 0.00 89 GLY A C 1
ATOM 1380 O O . GLY A 1 89 ? -1.853 -28.662 2.514 1.00 0.00 89 GLY A O 1
ATOM 1384 N N . PRO A 1 90 ? -2.850 -30.676 2.061 1.00 0.00 90 PRO A N 1
ATOM 1385 C CA . PRO A 1 90 ? -1.735 -31.191 1.285 1.00 0.00 90 PRO A CA 1
ATOM 1386 C C . PRO A 1 90 ? -1.682 -30.539 -0.098 1.00 0.00 90 PRO A C 1
ATOM 1387 O O . PRO A 1 90 ? -2.693 -30.042 -0.593 1.00 0.00 90 PRO A O 1
ATOM 1398 N N . SER A 1 91 ? -0.493 -30.562 -0.683 1.00 0.00 91 SER A N 1
ATOM 1399 C CA . SER A 1 91 ? -0.296 -29.979 -1.999 1.00 0.00 91 SER A CA 1
ATOM 1400 C C . SER A 1 91 ? 0.770 -30.765 -2.765 1.00 0.00 91 SER A C 1
ATOM 1401 O O . SER A 1 91 ? 1.488 -31.576 -2.181 1.00 0.00 91 SER A O 1
ATOM 1409 N N . SER A 1 92 ? 0.840 -30.498 -4.061 1.00 0.00 92 SER A N 1
ATOM 1410 C CA . SER A 1 92 ? 1.807 -31.170 -4.912 1.00 0.00 92 SER A CA 1
ATOM 1411 C C . SER A 1 92 ? 2.298 -30.215 -6.002 1.00 0.00 92 SER A C 1
ATOM 1412 O O . SER A 1 92 ? 3.494 -29.947 -6.105 1.00 0.00 92 SER A O 1
ATOM 1420 N N . GLY A 1 93 ? 1.349 -29.728 -6.788 1.00 0.00 93 GLY A N 1
ATOM 1421 C CA . GLY A 1 93 ? 1.670 -28.809 -7.867 1.00 0.00 93 GLY A CA 1
ATOM 1422 C C . GLY A 1 93 ? 1.124 -27.409 -7.575 1.00 0.00 93 GLY A C 1
ATOM 1423 O O . GLY A 1 93 ? 1.406 -26.835 -6.525 1.00 0.00 93 GLY A O 1
ATOM 1427 N N . GLY A 1 1 ? -0.661 -5.319 -19.318 1.00 0.00 1 GLY A N 2
ATOM 1428 C CA . GLY A 1 1 ? -2.048 -5.453 -19.730 1.00 0.00 1 GLY A CA 2
ATOM 1429 C C . GLY A 1 1 ? -2.827 -6.338 -18.755 1.00 0.00 1 GLY A C 2
ATOM 1430 O O . GLY A 1 1 ? -3.220 -7.451 -19.101 1.00 0.00 1 GLY A O 2
ATOM 1434 N N . SER A 1 2 ? -3.026 -5.811 -17.556 1.00 0.00 2 SER A N 2
ATOM 1435 C CA . SER A 1 2 ? -3.751 -6.540 -16.529 1.00 0.00 2 SER A CA 2
ATOM 1436 C C . SER A 1 2 ? -3.017 -7.840 -16.194 1.00 0.00 2 SER A C 2
ATOM 1437 O O . SER A 1 2 ? -2.217 -8.329 -16.991 1.00 0.00 2 SER A O 2
ATOM 1445 N N . SER A 1 3 ? -3.315 -8.363 -15.014 1.00 0.00 3 SER A N 2
ATOM 1446 C CA . SER A 1 3 ? -2.693 -9.596 -14.563 1.00 0.00 3 SER A CA 2
ATOM 1447 C C . SER A 1 3 ? -3.747 -10.518 -13.946 1.00 0.00 3 SER A C 2
ATOM 1448 O O . SER A 1 3 ? -4.430 -10.138 -12.997 1.00 0.00 3 SER A O 2
ATOM 1456 N N . GLY A 1 4 ? -3.846 -11.713 -14.512 1.00 0.00 4 GLY A N 2
ATOM 1457 C CA . GLY A 1 4 ? -4.805 -12.692 -14.030 1.00 0.00 4 GLY A CA 2
ATOM 1458 C C . GLY A 1 4 ? -6.167 -12.501 -14.700 1.00 0.00 4 GLY A C 2
ATOM 1459 O O . GLY A 1 4 ? -7.069 -11.896 -14.121 1.00 0.00 4 GLY A O 2
ATOM 1463 N N . SER A 1 5 ? -6.275 -13.028 -15.910 1.00 0.00 5 SER A N 2
ATOM 1464 C CA . SER A 1 5 ? -7.512 -12.924 -16.665 1.00 0.00 5 SER A CA 2
ATOM 1465 C C . SER A 1 5 ? -8.588 -13.807 -16.031 1.00 0.00 5 SER A C 2
ATOM 1466 O O . SER A 1 5 ? -8.497 -15.033 -16.077 1.00 0.00 5 SER A O 2
ATOM 1474 N N . SER A 1 6 ? -9.583 -13.150 -15.453 1.00 0.00 6 SER A N 2
ATOM 1475 C CA . SER A 1 6 ? -10.676 -13.860 -14.810 1.00 0.00 6 SER A CA 2
ATOM 1476 C C . SER A 1 6 ? -10.150 -14.655 -13.614 1.00 0.00 6 SER A C 2
ATOM 1477 O O . SER A 1 6 ? -9.179 -15.399 -13.737 1.00 0.00 6 SER A O 2
ATOM 1485 N N . GLY A 1 7 ? -10.816 -14.471 -12.483 1.00 0.00 7 GLY A N 2
ATOM 1486 C CA . GLY A 1 7 ? -10.429 -15.163 -11.265 1.00 0.00 7 GLY A CA 2
ATOM 1487 C C . GLY A 1 7 ? -9.920 -14.176 -10.213 1.00 0.00 7 GLY A C 2
ATOM 1488 O O . GLY A 1 7 ? -8.960 -13.446 -10.454 1.00 0.00 7 GLY A O 2
ATOM 1492 N N . VAL A 1 8 ? -10.587 -14.185 -9.068 1.00 0.00 8 VAL A N 2
ATOM 1493 C CA . VAL A 1 8 ? -10.214 -13.300 -7.977 1.00 0.00 8 VAL A CA 2
ATOM 1494 C C . VAL A 1 8 ? -8.720 -13.458 -7.686 1.00 0.00 8 VAL A C 2
ATOM 1495 O O . VAL A 1 8 ? -8.128 -14.488 -8.003 1.00 0.00 8 VAL A O 2
ATOM 1508 N N . PRO A 1 9 ? -8.139 -12.394 -7.069 1.00 0.00 9 PRO A N 2
ATOM 1509 C CA . PRO A 1 9 ? -6.726 -12.405 -6.731 1.00 0.00 9 PRO A CA 2
ATOM 1510 C C . PRO A 1 9 ? -6.460 -13.298 -5.518 1.00 0.00 9 PRO A C 2
ATOM 1511 O O . PRO A 1 9 ? -7.377 -13.926 -4.991 1.00 0.00 9 PRO A O 2
ATOM 1522 N N . GLU A 1 10 ? -5.200 -13.325 -5.109 1.00 0.00 10 GLU A N 2
ATOM 1523 C CA . GLU A 1 10 ? -4.801 -14.131 -3.967 1.00 0.00 10 GLU A CA 2
ATOM 1524 C C . GLU A 1 10 ? -4.334 -13.232 -2.821 1.00 0.00 10 GLU A C 2
ATOM 1525 O O . GLU A 1 10 ? -4.430 -12.009 -2.907 1.00 0.00 10 GLU A O 2
ATOM 1537 N N . LYS A 1 11 ? -3.837 -13.873 -1.773 1.00 0.00 11 LYS A N 2
ATOM 1538 C CA . LYS A 1 11 ? -3.355 -13.147 -0.611 1.00 0.00 11 LYS A CA 2
ATOM 1539 C C . LYS A 1 11 ? -1.832 -13.271 -0.533 1.00 0.00 11 LYS A C 2
ATOM 1540 O O . LYS A 1 11 ? -1.239 -14.109 -1.209 1.00 0.00 11 LYS A O 2
ATOM 1559 N N . PHE A 1 12 ? -1.243 -12.423 0.298 1.00 0.00 12 PHE A N 2
ATOM 1560 C CA . PHE A 1 12 ? 0.199 -12.428 0.473 1.00 0.00 12 PHE A CA 2
ATOM 1561 C C . PHE A 1 12 ? 0.582 -11.969 1.882 1.00 0.00 12 PHE A C 2
ATOM 1562 O O . PHE A 1 12 ? 0.094 -10.946 2.360 1.00 0.00 12 PHE A O 2
ATOM 1579 N N . LYS A 1 13 ? 1.452 -12.749 2.507 1.00 0.00 13 LYS A N 2
ATOM 1580 C CA . LYS A 1 13 ? 1.906 -12.436 3.851 1.00 0.00 13 LYS A CA 2
ATOM 1581 C C . LYS A 1 13 ? 2.598 -11.071 3.847 1.00 0.00 13 LYS A C 2
ATOM 1582 O O . LYS A 1 13 ? 2.817 -10.486 2.787 1.00 0.00 13 LYS A O 2
ATOM 1601 N N . LEU A 1 14 ? 2.922 -10.604 5.044 1.00 0.00 14 LEU A N 2
ATOM 1602 C CA . LEU A 1 14 ? 3.584 -9.319 5.191 1.00 0.00 14 LEU A CA 2
ATOM 1603 C C . LEU A 1 14 ? 4.944 -9.524 5.861 1.00 0.00 14 LEU A C 2
ATOM 1604 O O . LEU A 1 14 ? 5.128 -10.473 6.622 1.00 0.00 14 LEU A O 2
ATOM 1620 N N . SER A 1 15 ? 5.862 -8.619 5.555 1.00 0.00 15 SER A N 2
ATOM 1621 C CA . SER A 1 15 ? 7.199 -8.690 6.118 1.00 0.00 15 SER A CA 2
ATOM 1622 C C . SER A 1 15 ? 7.201 -8.112 7.535 1.00 0.00 15 SER A C 2
ATOM 1623 O O . SER A 1 15 ? 6.192 -7.578 7.993 1.00 0.00 15 SER A O 2
ATOM 1631 N N . THR A 1 16 ? 8.346 -8.238 8.190 1.00 0.00 16 THR A N 2
ATOM 1632 C CA . THR A 1 16 ? 8.493 -7.735 9.545 1.00 0.00 16 THR A CA 2
ATOM 1633 C C . THR A 1 16 ? 8.264 -6.223 9.580 1.00 0.00 16 THR A C 2
ATOM 1634 O O . THR A 1 16 ? 7.771 -5.689 10.573 1.00 0.00 16 THR A O 2
ATOM 1645 N N . ALA A 1 17 ? 8.634 -5.575 8.485 1.00 0.00 17 ALA A N 2
ATOM 1646 C CA . ALA A 1 17 ? 8.475 -4.135 8.378 1.00 0.00 17 ALA A CA 2
ATOM 1647 C C . ALA A 1 17 ? 7.069 -3.818 7.864 1.00 0.00 17 ALA A C 2
ATOM 1648 O O . ALA A 1 17 ? 6.397 -2.932 8.389 1.00 0.00 17 ALA A O 2
ATOM 1655 N N . LEU A 1 18 ? 6.667 -4.559 6.842 1.00 0.00 18 LEU A N 2
ATOM 1656 C CA . LEU A 1 18 ? 5.353 -4.368 6.251 1.00 0.00 18 LEU A CA 2
ATOM 1657 C C . LEU A 1 18 ? 4.278 -4.708 7.285 1.00 0.00 18 LEU A C 2
ATOM 1658 O O . LEU A 1 18 ? 3.133 -4.278 7.160 1.00 0.00 18 LEU A O 2
ATOM 1674 N N . MET A 1 19 ? 4.686 -5.478 8.283 1.00 0.00 19 MET A N 2
ATOM 1675 C CA . MET A 1 19 ? 3.772 -5.881 9.339 1.00 0.00 19 MET A CA 2
ATOM 1676 C C . MET A 1 19 ? 3.534 -4.736 10.325 1.00 0.00 19 MET A C 2
ATOM 1677 O O . MET A 1 19 ? 2.427 -4.571 10.835 1.00 0.00 19 MET A O 2
ATOM 1691 N N . ASP A 1 20 ? 4.591 -3.974 10.564 1.00 0.00 20 ASP A N 2
ATOM 1692 C CA . ASP A 1 20 ? 4.512 -2.849 11.480 1.00 0.00 20 ASP A CA 2
ATOM 1693 C C . ASP A 1 20 ? 4.153 -1.584 10.697 1.00 0.00 20 ASP A C 2
ATOM 1694 O O . ASP A 1 20 ? 4.039 -0.504 11.274 1.00 0.00 20 ASP A O 2
ATOM 1703 N N . VAL A 1 21 ? 3.984 -1.760 9.395 1.00 0.00 21 VAL A N 2
ATOM 1704 C CA . VAL A 1 21 ? 3.640 -0.647 8.527 1.00 0.00 21 VAL A CA 2
ATOM 1705 C C . VAL A 1 21 ? 2.121 -0.468 8.511 1.00 0.00 21 VAL A C 2
ATOM 1706 O O . VAL A 1 21 ? 1.620 0.637 8.712 1.00 0.00 21 VAL A O 2
ATOM 1719 N N . LEU A 1 22 ? 1.430 -1.573 8.269 1.00 0.00 22 LEU A N 2
ATOM 1720 C CA . LEU A 1 22 ? -0.022 -1.553 8.224 1.00 0.00 22 LEU A CA 2
ATOM 1721 C C . LEU A 1 22 ? -0.577 -2.209 9.490 1.00 0.00 22 LEU A C 2
ATOM 1722 O O . LEU A 1 22 ? -1.419 -1.631 10.176 1.00 0.00 22 LEU A O 2
ATOM 1738 N N . GLY A 1 23 ? -0.082 -3.407 9.763 1.00 0.00 23 GLY A N 2
ATOM 1739 C CA . GLY A 1 23 ? -0.517 -4.148 10.934 1.00 0.00 23 GLY A CA 2
ATOM 1740 C C . GLY A 1 23 ? -1.237 -5.437 10.532 1.00 0.00 23 GLY A C 2
ATOM 1741 O O . GLY A 1 23 ? -2.059 -5.955 11.287 1.00 0.00 23 GLY A O 2
ATOM 1745 N N . ILE A 1 24 ? -0.903 -5.917 9.343 1.00 0.00 24 ILE A N 2
ATOM 1746 C CA . ILE A 1 24 ? -1.508 -7.135 8.831 1.00 0.00 24 ILE A CA 2
ATOM 1747 C C . ILE A 1 24 ? -0.426 -8.204 8.661 1.00 0.00 24 ILE A C 2
ATOM 1748 O O . ILE A 1 24 ? 0.750 -7.882 8.501 1.00 0.00 24 ILE A O 2
ATOM 1764 N N . GLU A 1 25 ? -0.863 -9.454 8.700 1.00 0.00 25 GLU A N 2
ATOM 1765 C CA . GLU A 1 25 ? 0.053 -10.572 8.552 1.00 0.00 25 GLU A CA 2
ATOM 1766 C C . GLU A 1 25 ? -0.093 -11.198 7.164 1.00 0.00 25 GLU A C 2
ATOM 1767 O O . GLU A 1 25 ? 0.852 -11.787 6.642 1.00 0.00 25 GLU A O 2
ATOM 1779 N N . VAL A 1 26 ? -1.284 -11.048 6.604 1.00 0.00 26 VAL A N 2
ATOM 1780 C CA . VAL A 1 26 ? -1.566 -11.590 5.286 1.00 0.00 26 VAL A CA 2
ATOM 1781 C C . VAL A 1 26 ? -2.791 -10.886 4.700 1.00 0.00 26 VAL A C 2
ATOM 1782 O O . VAL A 1 26 ? -3.908 -11.071 5.182 1.00 0.00 26 VAL A O 2
ATOM 1795 N N . GLU A 1 27 ? -2.541 -10.091 3.670 1.00 0.00 27 GLU A N 2
ATOM 1796 C CA . GLU A 1 27 ? -3.610 -9.358 3.013 1.00 0.00 27 GLU A CA 2
ATOM 1797 C C . GLU A 1 27 ? -3.492 -9.495 1.494 1.00 0.00 27 GLU A C 2
ATOM 1798 O O . GLU A 1 27 ? -2.466 -9.944 0.985 1.00 0.00 27 GLU A O 2
ATOM 1810 N N . THR A 1 28 ? -4.557 -9.099 0.812 1.00 0.00 28 THR A N 2
ATOM 1811 C CA . THR A 1 28 ? -4.585 -9.172 -0.639 1.00 0.00 28 THR A CA 2
ATOM 1812 C C . THR A 1 28 ? -3.510 -8.265 -1.240 1.00 0.00 28 THR A C 2
ATOM 1813 O O . THR A 1 28 ? -2.666 -7.735 -0.519 1.00 0.00 28 THR A O 2
ATOM 1824 N N . ARG A 1 29 ? -3.576 -8.113 -2.554 1.00 0.00 29 ARG A N 2
ATOM 1825 C CA . ARG A 1 29 ? -2.619 -7.279 -3.261 1.00 0.00 29 ARG A CA 2
ATOM 1826 C C . ARG A 1 29 ? -3.022 -5.807 -3.160 1.00 0.00 29 ARG A C 2
ATOM 1827 O O . ARG A 1 29 ? -2.181 -4.945 -2.906 1.00 0.00 29 ARG A O 2
ATOM 1848 N N . PRO A 1 30 ? -4.342 -5.556 -3.369 1.00 0.00 30 PRO A N 2
ATOM 1849 C CA . PRO A 1 30 ? -4.867 -4.203 -3.304 1.00 0.00 30 PRO A CA 2
ATOM 1850 C C . PRO A 1 30 ? -4.969 -3.724 -1.854 1.00 0.00 30 PRO A C 2
ATOM 1851 O O . PRO A 1 30 ? -4.493 -2.640 -1.520 1.00 0.00 30 PRO A O 2
ATOM 1862 N N . ARG A 1 31 ? -5.595 -4.555 -1.033 1.00 0.00 31 ARG A N 2
ATOM 1863 C CA . ARG A 1 31 ? -5.766 -4.229 0.373 1.00 0.00 31 ARG A CA 2
ATOM 1864 C C . ARG A 1 31 ? -4.488 -3.602 0.932 1.00 0.00 31 ARG A C 2
ATOM 1865 O O . ARG A 1 31 ? -4.545 -2.611 1.659 1.00 0.00 31 ARG A O 2
ATOM 1886 N N . ILE A 1 32 ? -3.364 -4.204 0.572 1.00 0.00 32 ILE A N 2
ATOM 1887 C CA . ILE A 1 32 ? -2.074 -3.717 1.029 1.00 0.00 32 ILE A CA 2
ATOM 1888 C C . ILE A 1 32 ? -1.788 -2.360 0.382 1.00 0.00 32 ILE A C 2
ATOM 1889 O O . ILE A 1 32 ? -1.669 -1.351 1.075 1.00 0.00 32 ILE A O 2
ATOM 1905 N N . ILE A 1 33 ? -1.686 -2.380 -0.938 1.00 0.00 33 ILE A N 2
ATOM 1906 C CA . ILE A 1 33 ? -1.416 -1.164 -1.686 1.00 0.00 33 ILE A CA 2
ATOM 1907 C C . ILE A 1 33 ? -2.256 -0.021 -1.114 1.00 0.00 33 ILE A C 2
ATOM 1908 O O . ILE A 1 33 ? -1.750 1.079 -0.897 1.00 0.00 33 ILE A O 2
ATOM 1924 N N . ALA A 1 34 ? -3.527 -0.320 -0.885 1.00 0.00 34 ALA A N 2
ATOM 1925 C CA . ALA A 1 34 ? -4.442 0.669 -0.341 1.00 0.00 34 ALA A CA 2
ATOM 1926 C C . ALA A 1 34 ? -4.012 1.028 1.082 1.00 0.00 34 ALA A C 2
ATOM 1927 O O . ALA A 1 34 ? -3.883 2.204 1.418 1.00 0.00 34 ALA A O 2
ATOM 1934 N N . ALA A 1 35 ? -3.801 -0.008 1.882 1.00 0.00 35 ALA A N 2
ATOM 1935 C CA . ALA A 1 35 ? -3.388 0.184 3.261 1.00 0.00 35 ALA A CA 2
ATOM 1936 C C . ALA A 1 35 ? -2.272 1.229 3.315 1.00 0.00 35 ALA A C 2
ATOM 1937 O O . ALA A 1 35 ? -2.222 2.042 4.236 1.00 0.00 35 ALA A O 2
ATOM 1944 N N . ILE A 1 36 ? -1.404 1.172 2.315 1.00 0.00 36 ILE A N 2
ATOM 1945 C CA . ILE A 1 36 ? -0.291 2.103 2.237 1.00 0.00 36 ILE A CA 2
ATOM 1946 C C . ILE A 1 36 ? -0.794 3.449 1.709 1.00 0.00 36 ILE A C 2
ATOM 1947 O O . ILE A 1 36 ? -0.306 4.501 2.117 1.00 0.00 36 ILE A O 2
ATOM 1963 N N . TRP A 1 37 ? -1.764 3.370 0.809 1.00 0.00 37 TRP A N 2
ATOM 1964 C CA . TRP A 1 37 ? -2.338 4.568 0.221 1.00 0.00 37 TRP A CA 2
ATOM 1965 C C . TRP A 1 37 ? -2.923 5.416 1.352 1.00 0.00 37 TRP A C 2
ATOM 1966 O O . TRP A 1 37 ? -2.749 6.634 1.374 1.00 0.00 37 TRP A O 2
ATOM 1987 N N . HIS A 1 38 ? -3.605 4.739 2.265 1.00 0.00 38 HIS A N 2
ATOM 1988 C CA . HIS A 1 38 ? -4.216 5.415 3.396 1.00 0.00 38 HIS A CA 2
ATOM 1989 C C . HIS A 1 38 ? -3.138 5.783 4.418 1.00 0.00 38 HIS A C 2
ATOM 1990 O O . HIS A 1 38 ? -2.931 6.959 4.712 1.00 0.00 38 HIS A O 2
ATOM 2004 N N . TYR A 1 39 ? -2.480 4.754 4.932 1.00 0.00 39 TYR A N 2
ATOM 2005 C CA . TYR A 1 39 ? -1.429 4.954 5.915 1.00 0.00 39 TYR A CA 2
ATOM 2006 C C . TYR A 1 39 ? -0.619 6.214 5.603 1.00 0.00 39 TYR A C 2
ATOM 2007 O O . TYR A 1 39 ? -0.229 6.946 6.512 1.00 0.00 39 TYR A O 2
ATOM 2025 N N . VAL A 1 40 ? -0.391 6.429 4.316 1.00 0.00 40 VAL A N 2
ATOM 2026 C CA . VAL A 1 40 ? 0.365 7.588 3.873 1.00 0.00 40 VAL A CA 2
ATOM 2027 C C . VAL A 1 40 ? -0.447 8.856 4.146 1.00 0.00 40 VAL A C 2
ATOM 2028 O O . VAL A 1 40 ? -0.024 9.713 4.920 1.00 0.00 40 VAL A O 2
ATOM 2041 N N . LYS A 1 41 ? -1.598 8.935 3.495 1.00 0.00 41 LYS A N 2
ATOM 2042 C CA . LYS A 1 41 ? -2.473 10.083 3.658 1.00 0.00 41 LYS A CA 2
ATOM 2043 C C . LYS A 1 41 ? -2.759 10.294 5.146 1.00 0.00 41 LYS A C 2
ATOM 2044 O O . LYS A 1 41 ? -2.853 11.430 5.609 1.00 0.00 41 LYS A O 2
ATOM 2063 N N . ALA A 1 42 ? -2.891 9.182 5.854 1.00 0.00 42 ALA A N 2
ATOM 2064 C CA . ALA A 1 42 ? -3.164 9.230 7.280 1.00 0.00 42 ALA A CA 2
ATOM 2065 C C . ALA A 1 42 ? -1.934 9.769 8.013 1.00 0.00 42 ALA A C 2
ATOM 2066 O O . ALA A 1 42 ? -2.061 10.553 8.952 1.00 0.00 42 ALA A O 2
ATOM 2073 N N . ARG A 1 43 ? -0.772 9.326 7.557 1.00 0.00 43 ARG A N 2
ATOM 2074 C CA . ARG A 1 43 ? 0.480 9.753 8.158 1.00 0.00 43 ARG A CA 2
ATOM 2075 C C . ARG A 1 43 ? 0.993 11.020 7.470 1.00 0.00 43 ARG A C 2
ATOM 2076 O O . ARG A 1 43 ? 2.183 11.325 7.530 1.00 0.00 43 ARG A O 2
ATOM 2097 N N . LYS A 1 44 ? 0.070 11.725 6.833 1.00 0.00 44 LYS A N 2
ATOM 2098 C CA . LYS A 1 44 ? 0.414 12.952 6.135 1.00 0.00 44 LYS A CA 2
ATOM 2099 C C . LYS A 1 44 ? 1.733 12.755 5.386 1.00 0.00 44 LYS A C 2
ATOM 2100 O O . LYS A 1 44 ? 2.560 13.663 5.328 1.00 0.00 44 LYS A O 2
ATOM 2119 N N . LEU A 1 45 ? 1.888 11.562 4.831 1.00 0.00 45 LEU A N 2
ATOM 2120 C CA . LEU A 1 45 ? 3.093 11.234 4.087 1.00 0.00 45 LEU A CA 2
ATOM 2121 C C . LEU A 1 45 ? 2.937 11.703 2.639 1.00 0.00 45 LEU A C 2
ATOM 2122 O O . LEU A 1 45 ? 3.926 11.979 1.963 1.00 0.00 45 LEU A O 2
ATOM 2138 N N . GLN A 1 46 ? 1.687 11.777 2.206 1.00 0.00 46 GLN A N 2
ATOM 2139 C CA . GLN A 1 46 ? 1.389 12.208 0.851 1.00 0.00 46 GLN A CA 2
ATOM 2140 C C . GLN A 1 46 ? 2.267 13.401 0.468 1.00 0.00 46 GLN A C 2
ATOM 2141 O O . GLN A 1 46 ? 2.668 14.183 1.328 1.00 0.00 46 GLN A O 2
ATOM 2155 N N . ASN A 1 47 ? 2.540 13.503 -0.825 1.00 0.00 47 ASN A N 2
ATOM 2156 C CA . ASN A 1 47 ? 3.363 14.587 -1.333 1.00 0.00 47 ASN A CA 2
ATOM 2157 C C . ASN A 1 47 ? 2.460 15.712 -1.843 1.00 0.00 47 ASN A C 2
ATOM 2158 O O . ASN A 1 47 ? 1.522 15.464 -2.599 1.00 0.00 47 ASN A O 2
ATOM 2169 N N . PRO A 1 48 ? 2.784 16.955 -1.398 1.00 0.00 48 PRO A N 2
ATOM 2170 C CA . PRO A 1 48 ? 2.013 18.119 -1.802 1.00 0.00 48 PRO A CA 2
ATOM 2171 C C . PRO A 1 48 ? 2.331 18.514 -3.245 1.00 0.00 48 PRO A C 2
ATOM 2172 O O . PRO A 1 48 ? 1.474 19.041 -3.952 1.00 0.00 48 PRO A O 2
ATOM 2183 N N . ASN A 1 49 ? 3.567 18.245 -3.639 1.00 0.00 49 ASN A N 2
ATOM 2184 C CA . ASN A 1 49 ? 4.010 18.566 -4.986 1.00 0.00 49 ASN A CA 2
ATOM 2185 C C . ASN A 1 49 ? 3.479 17.511 -5.958 1.00 0.00 49 ASN A C 2
ATOM 2186 O O . ASN A 1 49 ? 2.654 17.815 -6.819 1.00 0.00 49 ASN A O 2
ATOM 2197 N N . ASP A 1 50 ? 3.973 16.293 -5.788 1.00 0.00 50 ASP A N 2
ATOM 2198 C CA . ASP A 1 50 ? 3.558 15.192 -6.640 1.00 0.00 50 ASP A CA 2
ATOM 2199 C C . ASP A 1 50 ? 2.466 14.388 -5.931 1.00 0.00 50 ASP A C 2
ATOM 2200 O O . ASP A 1 50 ? 2.723 13.752 -4.910 1.00 0.00 50 ASP A O 2
ATOM 2209 N N . PRO A 1 51 ? 1.240 14.443 -6.516 1.00 0.00 51 PRO A N 2
ATOM 2210 C CA . PRO A 1 51 ? 0.108 13.727 -5.952 1.00 0.00 51 PRO A CA 2
ATOM 2211 C C . PRO A 1 51 ? 0.213 12.227 -6.232 1.00 0.00 51 PRO A C 2
ATOM 2212 O O . PRO A 1 51 ? -0.552 11.434 -5.684 1.00 0.00 51 PRO A O 2
ATOM 2223 N N . SER A 1 52 ? 1.166 11.882 -7.085 1.00 0.00 52 SER A N 2
ATOM 2224 C CA . SER A 1 52 ? 1.381 10.491 -7.445 1.00 0.00 52 SER A CA 2
ATOM 2225 C C . SER A 1 52 ? 2.470 9.883 -6.559 1.00 0.00 52 SER A C 2
ATOM 2226 O O . SER A 1 52 ? 2.663 8.668 -6.552 1.00 0.00 52 SER A O 2
ATOM 2234 N N . PHE A 1 53 ? 3.153 10.756 -5.833 1.00 0.00 53 PHE A N 2
ATOM 2235 C CA . PHE A 1 53 ? 4.218 10.320 -4.945 1.00 0.00 53 PHE A CA 2
ATOM 2236 C C . PHE A 1 53 ? 3.851 10.577 -3.482 1.00 0.00 53 PHE A C 2
ATOM 2237 O O . PHE A 1 53 ? 2.787 11.121 -3.191 1.00 0.00 53 PHE A O 2
ATOM 2254 N N . PHE A 1 54 ? 4.753 10.173 -2.600 1.00 0.00 54 PHE A N 2
ATOM 2255 C CA . PHE A 1 54 ? 4.538 10.352 -1.174 1.00 0.00 54 PHE A CA 2
ATOM 2256 C C . PHE A 1 54 ? 5.826 10.099 -0.389 1.00 0.00 54 PHE A C 2
ATOM 2257 O O . PHE A 1 54 ? 6.721 9.402 -0.865 1.00 0.00 54 PHE A O 2
ATOM 2274 N N . ASN A 1 55 ? 5.880 10.678 0.802 1.00 0.00 55 ASN A N 2
ATOM 2275 C CA . ASN A 1 55 ? 7.044 10.525 1.657 1.00 0.00 55 ASN A CA 2
ATOM 2276 C C . ASN A 1 55 ? 7.040 9.122 2.269 1.00 0.00 55 ASN A C 2
ATOM 2277 O O . ASN A 1 55 ? 6.017 8.665 2.775 1.00 0.00 55 ASN A O 2
ATOM 2288 N N . CYS A 1 56 ? 8.196 8.479 2.201 1.00 0.00 56 CYS A N 2
ATOM 2289 C CA . CYS A 1 56 ? 8.339 7.137 2.741 1.00 0.00 56 CYS A CA 2
ATOM 2290 C C . CYS A 1 56 ? 8.946 7.246 4.142 1.00 0.00 56 CYS A C 2
ATOM 2291 O O . CYS A 1 56 ? 10.149 7.455 4.287 1.00 0.00 56 CYS A O 2
ATOM 2299 N N . ASP A 1 57 ? 8.084 7.099 5.138 1.00 0.00 57 ASP A N 2
ATOM 2300 C CA . ASP A 1 57 ? 8.520 7.178 6.522 1.00 0.00 57 ASP A CA 2
ATOM 2301 C C . ASP A 1 57 ? 9.677 6.202 6.744 1.00 0.00 57 ASP A C 2
ATOM 2302 O O . ASP A 1 57 ? 10.157 5.578 5.799 1.00 0.00 57 ASP A O 2
ATOM 2311 N N . ALA A 1 58 ? 10.090 6.100 7.999 1.00 0.00 58 ALA A N 2
ATOM 2312 C CA . ALA A 1 58 ? 11.181 5.210 8.357 1.00 0.00 58 ALA A CA 2
ATOM 2313 C C . ALA A 1 58 ? 10.772 3.765 8.065 1.00 0.00 58 ALA A C 2
ATOM 2314 O O . ALA A 1 58 ? 11.612 2.936 7.717 1.00 0.00 58 ALA A O 2
ATOM 2321 N N . ALA A 1 59 ? 9.481 3.506 8.217 1.00 0.00 59 ALA A N 2
ATOM 2322 C CA . ALA A 1 59 ? 8.951 2.176 7.973 1.00 0.00 59 ALA A CA 2
ATOM 2323 C C . ALA A 1 59 ? 8.904 1.919 6.466 1.00 0.00 59 ALA A C 2
ATOM 2324 O O . ALA A 1 59 ? 9.613 1.051 5.958 1.00 0.00 59 ALA A O 2
ATOM 2331 N N . LEU A 1 60 ? 8.061 2.688 5.792 1.00 0.00 60 LEU A N 2
ATOM 2332 C CA . LEU A 1 60 ? 7.912 2.554 4.353 1.00 0.00 60 LEU A CA 2
ATOM 2333 C C . LEU A 1 60 ? 9.294 2.400 3.714 1.00 0.00 60 LEU A C 2
ATOM 2334 O O . LEU A 1 60 ? 9.429 1.779 2.661 1.00 0.00 60 LEU A O 2
ATOM 2350 N N . GLN A 1 61 ? 10.285 2.976 4.378 1.00 0.00 61 GLN A N 2
ATOM 2351 C CA . GLN A 1 61 ? 11.651 2.910 3.888 1.00 0.00 61 GLN A CA 2
ATOM 2352 C C . GLN A 1 61 ? 12.157 1.467 3.918 1.00 0.00 61 GLN A C 2
ATOM 2353 O O . GLN A 1 61 ? 12.386 0.863 2.871 1.00 0.00 61 GLN A O 2
ATOM 2367 N N . LYS A 1 62 ? 12.318 0.955 5.130 1.00 0.00 62 LYS A N 2
ATOM 2368 C CA . LYS A 1 62 ? 12.793 -0.406 5.310 1.00 0.00 62 LYS A CA 2
ATOM 2369 C C . LYS A 1 62 ? 12.124 -1.316 4.278 1.00 0.00 62 LYS A C 2
ATOM 2370 O O . LYS A 1 62 ? 12.702 -2.319 3.861 1.00 0.00 62 LYS A O 2
ATOM 2389 N N . VAL A 1 63 ? 10.914 -0.934 3.896 1.00 0.00 63 VAL A N 2
ATOM 2390 C CA . VAL A 1 63 ? 10.160 -1.703 2.920 1.00 0.00 63 VAL A CA 2
ATOM 2391 C C . VAL A 1 63 ? 10.705 -1.418 1.520 1.00 0.00 63 VAL A C 2
ATOM 2392 O O . VAL A 1 63 ? 11.290 -2.296 0.887 1.00 0.00 63 VAL A O 2
ATOM 2405 N N . PHE A 1 64 ? 10.494 -0.187 1.076 1.00 0.00 64 PHE A N 2
ATOM 2406 C CA . PHE A 1 64 ? 10.957 0.224 -0.238 1.00 0.00 64 PHE A CA 2
ATOM 2407 C C . PHE A 1 64 ? 12.463 0.494 -0.229 1.00 0.00 64 PHE A C 2
ATOM 2408 O O . PHE A 1 64 ? 13.231 -0.232 -0.857 1.00 0.00 64 PHE A O 2
ATOM 2425 N N . GLY A 1 65 ? 12.840 1.540 0.492 1.00 0.00 65 GLY A N 2
ATOM 2426 C CA . GLY A 1 65 ? 14.241 1.915 0.591 1.00 0.00 65 GLY A CA 2
ATOM 2427 C C . GLY A 1 65 ? 14.496 3.265 -0.081 1.00 0.00 65 GLY A C 2
ATOM 2428 O O . GLY A 1 65 ? 15.632 3.735 -0.127 1.00 0.00 65 GLY A O 2
ATOM 2432 N N . GLU A 1 66 ? 13.421 3.852 -0.584 1.00 0.00 66 GLU A N 2
ATOM 2433 C CA . GLU A 1 66 ? 13.514 5.140 -1.252 1.00 0.00 66 GLU A CA 2
ATOM 2434 C C . GLU A 1 66 ? 12.823 6.221 -0.418 1.00 0.00 66 GLU A C 2
ATOM 2435 O O . GLU A 1 66 ? 11.792 5.966 0.204 1.00 0.00 66 GLU A O 2
ATOM 2447 N N . GLU A 1 67 ? 13.417 7.405 -0.433 1.00 0.00 67 GLU A N 2
ATOM 2448 C CA . GLU A 1 67 ? 12.871 8.526 0.314 1.00 0.00 67 GLU A CA 2
ATOM 2449 C C . GLU A 1 67 ? 11.384 8.699 -0.001 1.00 0.00 67 GLU A C 2
ATOM 2450 O O . GLU A 1 67 ? 10.575 8.905 0.903 1.00 0.00 67 GLU A O 2
ATOM 2462 N N . LYS A 1 68 ? 11.069 8.610 -1.284 1.00 0.00 68 LYS A N 2
ATOM 2463 C CA . LYS A 1 68 ? 9.693 8.754 -1.729 1.00 0.00 68 LYS A CA 2
ATOM 2464 C C . LYS A 1 68 ? 9.393 7.699 -2.796 1.00 0.00 68 LYS A C 2
ATOM 2465 O O . LYS A 1 68 ? 10.308 7.172 -3.427 1.00 0.00 68 LYS A O 2
ATOM 2484 N N . LEU A 1 69 ? 8.109 7.423 -2.965 1.00 0.00 69 LEU A N 2
ATOM 2485 C CA . LEU A 1 69 ? 7.677 6.441 -3.945 1.00 0.00 69 LEU A CA 2
ATOM 2486 C C . LEU A 1 69 ? 6.351 6.891 -4.562 1.00 0.00 69 LEU A C 2
ATOM 2487 O O . LEU A 1 69 ? 5.709 7.812 -4.058 1.00 0.00 69 LEU A O 2
ATOM 2503 N N . LYS A 1 70 ? 5.980 6.221 -5.643 1.00 0.00 70 LYS A N 2
ATOM 2504 C CA . LYS A 1 70 ? 4.742 6.540 -6.333 1.00 0.00 70 LYS A CA 2
ATOM 2505 C C . LYS A 1 70 ? 3.595 5.742 -5.711 1.00 0.00 70 LYS A C 2
ATOM 2506 O O . LYS A 1 70 ? 3.817 4.684 -5.123 1.00 0.00 70 LYS A O 2
ATOM 2525 N N . PHE A 1 71 ? 2.393 6.279 -5.860 1.00 0.00 71 PHE A N 2
ATOM 2526 C CA . PHE A 1 71 ? 1.211 5.629 -5.320 1.00 0.00 71 PHE A CA 2
ATOM 2527 C C . PHE A 1 71 ? 0.829 4.404 -6.153 1.00 0.00 71 PHE A C 2
ATOM 2528 O O . PHE A 1 71 ? 0.063 3.555 -5.700 1.00 0.00 71 PHE A O 2
ATOM 2545 N N . THR A 1 72 ? 1.381 4.352 -7.357 1.00 0.00 72 THR A N 2
ATOM 2546 C CA . THR A 1 72 ? 1.107 3.245 -8.257 1.00 0.00 72 THR A CA 2
ATOM 2547 C C . THR A 1 72 ? 2.234 2.212 -8.189 1.00 0.00 72 THR A C 2
ATOM 2548 O O . THR A 1 72 ? 1.977 1.009 -8.152 1.00 0.00 72 THR A O 2
ATOM 2559 N N . MET A 1 73 ? 3.458 2.718 -8.176 1.00 0.00 73 MET A N 2
ATOM 2560 C CA . MET A 1 73 ? 4.625 1.855 -8.113 1.00 0.00 73 MET A CA 2
ATOM 2561 C C . MET A 1 73 ? 4.531 0.892 -6.928 1.00 0.00 73 MET A C 2
ATOM 2562 O O . MET A 1 73 ? 5.063 -0.216 -6.980 1.00 0.00 73 MET A O 2
ATOM 2576 N N . VAL A 1 74 ? 3.851 1.350 -5.887 1.00 0.00 74 VAL A N 2
ATOM 2577 C CA . VAL A 1 74 ? 3.681 0.543 -4.690 1.00 0.00 74 VAL A CA 2
ATOM 2578 C C . VAL A 1 74 ? 3.342 -0.893 -5.093 1.00 0.00 74 VAL A C 2
ATOM 2579 O O . VAL A 1 74 ? 3.749 -1.842 -4.424 1.00 0.00 74 VAL A O 2
ATOM 2592 N N . SER A 1 75 ? 2.599 -1.008 -6.184 1.00 0.00 75 SER A N 2
ATOM 2593 C CA . SER A 1 75 ? 2.199 -2.313 -6.684 1.00 0.00 75 SER A CA 2
ATOM 2594 C C . SER A 1 75 ? 3.428 -3.087 -7.166 1.00 0.00 75 SER A C 2
ATOM 2595 O O . SER A 1 75 ? 3.581 -4.268 -6.859 1.00 0.00 75 SER A O 2
ATOM 2603 N N . GLN A 1 76 ? 4.271 -2.390 -7.913 1.00 0.00 76 GLN A N 2
ATOM 2604 C CA . GLN A 1 76 ? 5.481 -2.997 -8.440 1.00 0.00 76 GLN A CA 2
ATOM 2605 C C . GLN A 1 76 ? 6.641 -2.808 -7.460 1.00 0.00 76 GLN A C 2
ATOM 2606 O O . GLN A 1 76 ? 7.799 -2.744 -7.868 1.00 0.00 76 GLN A O 2
ATOM 2620 N N . LYS A 1 77 ? 6.289 -2.724 -6.186 1.00 0.00 77 LYS A N 2
ATOM 2621 C CA . LYS A 1 77 ? 7.285 -2.543 -5.144 1.00 0.00 77 LYS A CA 2
ATOM 2622 C C . LYS A 1 77 ? 6.970 -3.479 -3.975 1.00 0.00 77 LYS A C 2
ATOM 2623 O O . LYS A 1 77 ? 7.831 -4.240 -3.536 1.00 0.00 77 LYS A O 2
ATOM 2642 N N . ILE A 1 78 ? 5.735 -3.391 -3.505 1.00 0.00 78 ILE A N 2
ATOM 2643 C CA . ILE A 1 78 ? 5.296 -4.220 -2.395 1.00 0.00 78 ILE A CA 2
ATOM 2644 C C . ILE A 1 78 ? 5.255 -5.682 -2.842 1.00 0.00 78 ILE A C 2
ATOM 2645 O O . ILE A 1 78 ? 5.497 -6.586 -2.044 1.00 0.00 78 ILE A O 2
ATOM 2661 N N . SER A 1 79 ? 4.946 -5.870 -4.117 1.00 0.00 79 SER A N 2
ATOM 2662 C CA . SER A 1 79 ? 4.870 -7.208 -4.679 1.00 0.00 79 SER A CA 2
ATOM 2663 C C . SER A 1 79 ? 6.101 -8.019 -4.269 1.00 0.00 79 SER A C 2
ATOM 2664 O O . SER A 1 79 ? 6.015 -9.231 -4.080 1.00 0.00 79 SER A O 2
ATOM 2672 N N . HIS A 1 80 ? 7.218 -7.317 -4.143 1.00 0.00 80 HIS A N 2
ATOM 2673 C CA . HIS A 1 80 ? 8.464 -7.957 -3.759 1.00 0.00 80 HIS A CA 2
ATOM 2674 C C . HIS A 1 80 ? 8.338 -8.516 -2.340 1.00 0.00 80 HIS A C 2
ATOM 2675 O O . HIS A 1 80 ? 8.862 -9.588 -2.043 1.00 0.00 80 HIS A O 2
ATOM 2689 N N . HIS A 1 81 ? 7.639 -7.764 -1.502 1.00 0.00 81 HIS A N 2
ATOM 2690 C CA . HIS A 1 81 ? 7.437 -8.171 -0.122 1.00 0.00 81 HIS A CA 2
ATOM 2691 C C . HIS A 1 81 ? 6.312 -9.205 -0.052 1.00 0.00 81 HIS A C 2
ATOM 2692 O O . HIS A 1 81 ? 6.318 -10.076 0.817 1.00 0.00 81 HIS A O 2
ATOM 2706 N N . LEU A 1 82 ? 5.373 -9.076 -0.978 1.00 0.00 82 LEU A N 2
ATOM 2707 C CA . LEU A 1 82 ? 4.244 -9.988 -1.032 1.00 0.00 82 LEU A CA 2
ATOM 2708 C C . LEU A 1 82 ? 4.759 -11.425 -1.140 1.00 0.00 82 LEU A C 2
ATOM 2709 O O . LEU A 1 82 ? 5.353 -11.801 -2.150 1.00 0.00 82 LEU A O 2
ATOM 2725 N N . SER A 1 83 ? 4.513 -12.189 -0.086 1.00 0.00 83 SER A N 2
ATOM 2726 C CA . SER A 1 83 ? 4.945 -13.576 -0.050 1.00 0.00 83 SER A CA 2
ATOM 2727 C C . SER A 1 83 ? 3.728 -14.502 -0.002 1.00 0.00 83 SER A C 2
ATOM 2728 O O . SER A 1 83 ? 2.640 -14.082 0.388 1.00 0.00 83 SER A O 2
ATOM 2736 N N . PRO A 1 84 ? 3.959 -15.777 -0.415 1.00 0.00 84 PRO A N 2
ATOM 2737 C CA . PRO A 1 84 ? 2.895 -16.766 -0.422 1.00 0.00 84 PRO A CA 2
ATOM 2738 C C . PRO A 1 84 ? 2.581 -17.245 0.997 1.00 0.00 84 PRO A C 2
ATOM 2739 O O . PRO A 1 84 ? 3.464 -17.735 1.699 1.00 0.00 84 PRO A O 2
ATOM 2750 N N . PRO A 1 85 ? 1.288 -17.083 1.386 1.00 0.00 85 PRO A N 2
ATOM 2751 C CA . PRO A 1 85 ? 0.847 -17.493 2.708 1.00 0.00 85 PRO A CA 2
ATOM 2752 C C . PRO A 1 85 ? 0.719 -19.015 2.795 1.00 0.00 85 PRO A C 2
ATOM 2753 O O . PRO A 1 85 ? 0.854 -19.712 1.791 1.00 0.00 85 PRO A O 2
ATOM 2764 N N . PRO A 1 86 ? 0.452 -19.499 4.038 1.00 0.00 86 PRO A N 2
ATOM 2765 C CA . PRO A 1 86 ? 0.303 -20.926 4.269 1.00 0.00 86 PRO A CA 2
ATOM 2766 C C . PRO A 1 86 ? -1.044 -21.429 3.746 1.00 0.00 86 PRO A C 2
ATOM 2767 O O . PRO A 1 86 ? -2.040 -20.710 3.795 1.00 0.00 86 PRO A O 2
ATOM 2778 N N . PRO A 1 87 ? -1.030 -22.693 3.245 1.00 0.00 87 PRO A N 2
ATOM 2779 C CA . PRO A 1 87 ? -2.238 -23.301 2.714 1.00 0.00 87 PRO A CA 2
ATOM 2780 C C . PRO A 1 87 ? -3.182 -23.721 3.842 1.00 0.00 87 PRO A C 2
ATOM 2781 O O . PRO A 1 87 ? -4.290 -23.199 3.956 1.00 0.00 87 PRO A O 2
ATOM 2792 N N . SER A 1 88 ? -2.709 -24.661 4.647 1.00 0.00 88 SER A N 2
ATOM 2793 C CA . SER A 1 88 ? -3.498 -25.158 5.761 1.00 0.00 88 SER A CA 2
ATOM 2794 C C . SER A 1 88 ? -2.587 -25.461 6.953 1.00 0.00 88 SER A C 2
ATOM 2795 O O . SER A 1 88 ? -2.779 -24.917 8.039 1.00 0.00 88 SER A O 2
ATOM 2803 N N . GLY A 1 89 ? -1.614 -26.327 6.708 1.00 0.00 89 GLY A N 2
ATOM 2804 C CA . GLY A 1 89 ? -0.673 -26.708 7.747 1.00 0.00 89 GLY A CA 2
ATOM 2805 C C . GLY A 1 89 ? 0.086 -25.489 8.274 1.00 0.00 89 GLY A C 2
ATOM 2806 O O . GLY A 1 89 ? 0.915 -24.917 7.569 1.00 0.00 89 GLY A O 2
ATOM 2810 N N . PRO A 1 90 ? -0.234 -25.117 9.543 1.00 0.00 90 PRO A N 2
ATOM 2811 C CA . PRO A 1 90 ? 0.408 -23.976 10.173 1.00 0.00 90 PRO A CA 2
ATOM 2812 C C . PRO A 1 90 ? 1.839 -24.316 10.596 1.00 0.00 90 PRO A C 2
ATOM 2813 O O . PRO A 1 90 ? 2.107 -24.528 11.777 1.00 0.00 90 PRO A O 2
ATOM 2824 N N . SER A 1 91 ? 2.720 -24.358 9.607 1.00 0.00 91 SER A N 2
ATOM 2825 C CA . SER A 1 91 ? 4.116 -24.669 9.862 1.00 0.00 91 SER A CA 2
ATOM 2826 C C . SER A 1 91 ? 4.947 -23.384 9.861 1.00 0.00 91 SER A C 2
ATOM 2827 O O . SER A 1 91 ? 4.535 -22.375 9.291 1.00 0.00 91 SER A O 2
ATOM 2835 N N . SER A 1 92 ? 6.102 -23.463 10.505 1.00 0.00 92 SER A N 2
ATOM 2836 C CA . SER A 1 92 ? 6.995 -22.320 10.585 1.00 0.00 92 SER A CA 2
ATOM 2837 C C . SER A 1 92 ? 8.389 -22.707 10.087 1.00 0.00 92 SER A C 2
ATOM 2838 O O . SER A 1 92 ? 8.863 -23.810 10.355 1.00 0.00 92 SER A O 2
ATOM 2846 N N . GLY A 1 93 ? 9.006 -21.779 9.371 1.00 0.00 93 GLY A N 2
ATOM 2847 C CA . GLY A 1 93 ? 10.336 -22.010 8.833 1.00 0.00 93 GLY A CA 2
ATOM 2848 C C . GLY A 1 93 ? 11.401 -21.860 9.921 1.00 0.00 93 GLY A C 2
ATOM 2849 O O . GLY A 1 93 ? 12.588 -21.741 9.621 1.00 0.00 93 GLY A O 2
ATOM 2853 N N . GLY A 1 1 ? -1.605 -19.281 -15.868 1.00 0.00 1 GLY A N 3
ATOM 2854 C CA . GLY A 1 1 ? -1.243 -17.975 -15.346 1.00 0.00 1 GLY A CA 3
ATOM 2855 C C . GLY A 1 1 ? -1.896 -16.858 -16.162 1.00 0.00 1 GLY A C 3
ATOM 2856 O O . GLY A 1 1 ? -1.209 -16.099 -16.844 1.00 0.00 1 GLY A O 3
ATOM 2860 N N . SER A 1 2 ? -3.216 -16.793 -16.065 1.00 0.00 2 SER A N 3
ATOM 2861 C CA . SER A 1 2 ? -3.970 -15.781 -16.786 1.00 0.00 2 SER A CA 3
ATOM 2862 C C . SER A 1 2 ? -5.255 -15.445 -16.026 1.00 0.00 2 SER A C 3
ATOM 2863 O O . SER A 1 2 ? -5.685 -16.206 -15.161 1.00 0.00 2 SER A O 3
ATOM 2871 N N . SER A 1 3 ? -5.831 -14.305 -16.376 1.00 0.00 3 SER A N 3
ATOM 2872 C CA . SER A 1 3 ? -7.057 -13.859 -15.738 1.00 0.00 3 SER A CA 3
ATOM 2873 C C . SER A 1 3 ? -8.269 -14.346 -16.534 1.00 0.00 3 SER A C 3
ATOM 2874 O O . SER A 1 3 ? -8.136 -14.753 -17.688 1.00 0.00 3 SER A O 3
ATOM 2882 N N . GLY A 1 4 ? -9.424 -14.289 -15.888 1.00 0.00 4 GLY A N 3
ATOM 2883 C CA . GLY A 1 4 ? -10.659 -14.719 -16.522 1.00 0.00 4 GLY A CA 3
ATOM 2884 C C . GLY A 1 4 ? -11.850 -14.546 -15.577 1.00 0.00 4 GLY A C 3
ATOM 2885 O O . GLY A 1 4 ? -12.349 -13.436 -15.400 1.00 0.00 4 GLY A O 3
ATOM 2889 N N . SER A 1 5 ? -12.269 -15.659 -14.995 1.00 0.00 5 SER A N 3
ATOM 2890 C CA . SER A 1 5 ? -13.392 -15.644 -14.072 1.00 0.00 5 SER A CA 3
ATOM 2891 C C . SER A 1 5 ? -12.888 -15.754 -12.632 1.00 0.00 5 SER A C 3
ATOM 2892 O O . SER A 1 5 ? -13.080 -14.839 -11.832 1.00 0.00 5 SER A O 3
ATOM 2900 N N . SER A 1 6 ? -12.252 -16.880 -12.345 1.00 0.00 6 SER A N 3
ATOM 2901 C CA . SER A 1 6 ? -11.719 -17.121 -11.016 1.00 0.00 6 SER A CA 3
ATOM 2902 C C . SER A 1 6 ? -12.859 -17.183 -9.998 1.00 0.00 6 SER A C 3
ATOM 2903 O O . SER A 1 6 ? -13.980 -16.770 -10.290 1.00 0.00 6 SER A O 3
ATOM 2911 N N . GLY A 1 7 ? -12.533 -17.702 -8.823 1.00 0.00 7 GLY A N 3
ATOM 2912 C CA . GLY A 1 7 ? -13.517 -17.823 -7.760 1.00 0.00 7 GLY A CA 3
ATOM 2913 C C . GLY A 1 7 ? -12.994 -17.214 -6.457 1.00 0.00 7 GLY A C 3
ATOM 2914 O O . GLY A 1 7 ? -13.606 -16.300 -5.906 1.00 0.00 7 GLY A O 3
ATOM 2918 N N . VAL A 1 8 ? -11.869 -17.745 -6.003 1.00 0.00 8 VAL A N 3
ATOM 2919 C CA . VAL A 1 8 ? -11.257 -17.265 -4.776 1.00 0.00 8 VAL A CA 3
ATOM 2920 C C . VAL A 1 8 ? -10.177 -16.236 -5.117 1.00 0.00 8 VAL A C 3
ATOM 2921 O O . VAL A 1 8 ? -9.489 -16.366 -6.129 1.00 0.00 8 VAL A O 3
ATOM 2934 N N . PRO A 1 9 ? -10.060 -15.211 -4.232 1.00 0.00 9 PRO A N 3
ATOM 2935 C CA . PRO A 1 9 ? -9.076 -14.160 -4.430 1.00 0.00 9 PRO A CA 3
ATOM 2936 C C . PRO A 1 9 ? -7.668 -14.657 -4.094 1.00 0.00 9 PRO A C 3
ATOM 2937 O O . PRO A 1 9 ? -7.459 -15.853 -3.896 1.00 0.00 9 PRO A O 3
ATOM 2948 N N . GLU A 1 10 ? -6.739 -13.714 -4.040 1.00 0.00 10 GLU A N 3
ATOM 2949 C CA . GLU A 1 10 ? -5.357 -14.041 -3.731 1.00 0.00 10 GLU A CA 3
ATOM 2950 C C . GLU A 1 10 ? -4.876 -13.230 -2.526 1.00 0.00 10 GLU A C 3
ATOM 2951 O O . GLU A 1 10 ? -5.122 -12.028 -2.444 1.00 0.00 10 GLU A O 3
ATOM 2963 N N . LYS A 1 11 ? -4.199 -13.920 -1.621 1.00 0.00 11 LYS A N 3
ATOM 2964 C CA . LYS A 1 11 ? -3.681 -13.279 -0.424 1.00 0.00 11 LYS A CA 3
ATOM 2965 C C . LYS A 1 11 ? -2.173 -13.519 -0.334 1.00 0.00 11 LYS A C 3
ATOM 2966 O O . LYS A 1 11 ? -1.674 -14.542 -0.801 1.00 0.00 11 LYS A O 3
ATOM 2985 N N . PHE A 1 12 ? -1.488 -12.558 0.268 1.00 0.00 12 PHE A N 3
ATOM 2986 C CA . PHE A 1 12 ? -0.046 -12.652 0.425 1.00 0.00 12 PHE A CA 3
ATOM 2987 C C . PHE A 1 12 ? 0.371 -12.335 1.862 1.00 0.00 12 PHE A C 3
ATOM 2988 O O . PHE A 1 12 ? -0.377 -11.700 2.604 1.00 0.00 12 PHE A O 3
ATOM 3005 N N . LYS A 1 13 ? 1.564 -12.793 2.213 1.00 0.00 13 LYS A N 3
ATOM 3006 C CA . LYS A 1 13 ? 2.089 -12.566 3.549 1.00 0.00 13 LYS A CA 3
ATOM 3007 C C . LYS A 1 13 ? 2.816 -11.221 3.585 1.00 0.00 13 LYS A C 3
ATOM 3008 O O . LYS A 1 13 ? 3.438 -10.820 2.602 1.00 0.00 13 LYS A O 3
ATOM 3027 N N . LEU A 1 14 ? 2.714 -10.559 4.728 1.00 0.00 14 LEU A N 3
ATOM 3028 C CA . LEU A 1 14 ? 3.354 -9.267 4.905 1.00 0.00 14 LEU A CA 3
ATOM 3029 C C . LEU A 1 14 ? 4.689 -9.459 5.627 1.00 0.00 14 LEU A C 3
ATOM 3030 O O . LEU A 1 14 ? 4.821 -10.342 6.473 1.00 0.00 14 LEU A O 3
ATOM 3046 N N . SER A 1 15 ? 5.647 -8.616 5.267 1.00 0.00 15 SER A N 3
ATOM 3047 C CA . SER A 1 15 ? 6.967 -8.682 5.870 1.00 0.00 15 SER A CA 3
ATOM 3048 C C . SER A 1 15 ? 6.931 -8.079 7.276 1.00 0.00 15 SER A C 3
ATOM 3049 O O . SER A 1 15 ? 5.937 -7.469 7.668 1.00 0.00 15 SER A O 3
ATOM 3057 N N . THR A 1 16 ? 8.027 -8.270 7.996 1.00 0.00 16 THR A N 3
ATOM 3058 C CA . THR A 1 16 ? 8.133 -7.753 9.349 1.00 0.00 16 THR A CA 3
ATOM 3059 C C . THR A 1 16 ? 8.066 -6.224 9.343 1.00 0.00 16 THR A C 3
ATOM 3060 O O . THR A 1 16 ? 7.450 -5.623 10.221 1.00 0.00 16 THR A O 3
ATOM 3071 N N . ALA A 1 17 ? 8.708 -5.640 8.341 1.00 0.00 17 ALA A N 3
ATOM 3072 C CA . ALA A 1 17 ? 8.729 -4.193 8.209 1.00 0.00 17 ALA A CA 3
ATOM 3073 C C . ALA A 1 17 ? 7.348 -3.706 7.765 1.00 0.00 17 ALA A C 3
ATOM 3074 O O . ALA A 1 17 ? 6.796 -2.776 8.351 1.00 0.00 17 ALA A O 3
ATOM 3081 N N . LEU A 1 18 ? 6.829 -4.357 6.734 1.00 0.00 18 LEU A N 3
ATOM 3082 C CA . LEU A 1 18 ? 5.524 -4.002 6.205 1.00 0.00 18 LEU A CA 3
ATOM 3083 C C . LEU A 1 18 ? 4.466 -4.203 7.292 1.00 0.00 18 LEU A C 3
ATOM 3084 O O . LEU A 1 18 ? 3.571 -3.375 7.454 1.00 0.00 18 LEU A O 3
ATOM 3100 N N . MET A 1 19 ? 4.603 -5.310 8.008 1.00 0.00 19 MET A N 3
ATOM 3101 C CA . MET A 1 19 ? 3.670 -5.631 9.074 1.00 0.00 19 MET A CA 3
ATOM 3102 C C . MET A 1 19 ? 3.688 -4.555 10.162 1.00 0.00 19 MET A C 3
ATOM 3103 O O . MET A 1 19 ? 2.795 -4.505 11.006 1.00 0.00 19 MET A O 3
ATOM 3117 N N . ASP A 1 20 ? 4.716 -3.720 10.106 1.00 0.00 20 ASP A N 3
ATOM 3118 C CA . ASP A 1 20 ? 4.863 -2.648 11.076 1.00 0.00 20 ASP A CA 3
ATOM 3119 C C . ASP A 1 20 ? 4.375 -1.336 10.457 1.00 0.00 20 ASP A C 3
ATOM 3120 O O . ASP A 1 20 ? 4.288 -0.318 11.141 1.00 0.00 20 ASP A O 3
ATOM 3129 N N . VAL A 1 21 ? 4.070 -1.404 9.169 1.00 0.00 21 VAL A N 3
ATOM 3130 C CA . VAL A 1 21 ? 3.594 -0.234 8.451 1.00 0.00 21 VAL A CA 3
ATOM 3131 C C . VAL A 1 21 ? 2.074 -0.135 8.598 1.00 0.00 21 VAL A C 3
ATOM 3132 O O . VAL A 1 21 ? 1.551 0.909 8.985 1.00 0.00 21 VAL A O 3
ATOM 3145 N N . LEU A 1 22 ? 1.407 -1.235 8.281 1.00 0.00 22 LEU A N 3
ATOM 3146 C CA . LEU A 1 22 ? -0.042 -1.285 8.373 1.00 0.00 22 LEU A CA 3
ATOM 3147 C C . LEU A 1 22 ? -0.442 -2.000 9.665 1.00 0.00 22 LEU A C 3
ATOM 3148 O O . LEU A 1 22 ? -1.100 -1.415 10.524 1.00 0.00 22 LEU A O 3
ATOM 3164 N N . GLY A 1 23 ? -0.029 -3.255 9.762 1.00 0.00 23 GLY A N 3
ATOM 3165 C CA . GLY A 1 23 ? -0.336 -4.056 10.934 1.00 0.00 23 GLY A CA 3
ATOM 3166 C C . GLY A 1 23 ? -1.157 -5.290 10.555 1.00 0.00 23 GLY A C 3
ATOM 3167 O O . GLY A 1 23 ? -2.026 -5.719 11.314 1.00 0.00 23 GLY A O 3
ATOM 3171 N N . ILE A 1 24 ? -0.854 -5.826 9.382 1.00 0.00 24 ILE A N 3
ATOM 3172 C CA . ILE A 1 24 ? -1.553 -7.002 8.894 1.00 0.00 24 ILE A CA 3
ATOM 3173 C C . ILE A 1 24 ? -0.594 -8.194 8.888 1.00 0.00 24 ILE A C 3
ATOM 3174 O O . ILE A 1 24 ? 0.506 -8.113 9.431 1.00 0.00 24 ILE A O 3
ATOM 3190 N N . GLU A 1 25 ? -1.047 -9.274 8.267 1.00 0.00 25 GLU A N 3
ATOM 3191 C CA . GLU A 1 25 ? -0.243 -10.481 8.183 1.00 0.00 25 GLU A CA 3
ATOM 3192 C C . GLU A 1 25 ? -0.493 -11.194 6.852 1.00 0.00 25 GLU A C 3
ATOM 3193 O O . GLU A 1 25 ? 0.448 -11.627 6.190 1.00 0.00 25 GLU A O 3
ATOM 3205 N N . VAL A 1 26 ? -1.767 -11.294 6.501 1.00 0.00 26 VAL A N 3
ATOM 3206 C CA . VAL A 1 26 ? -2.152 -11.946 5.261 1.00 0.00 26 VAL A CA 3
ATOM 3207 C C . VAL A 1 26 ? -3.287 -11.157 4.606 1.00 0.00 26 VAL A C 3
ATOM 3208 O O . VAL A 1 26 ? -4.449 -11.306 4.982 1.00 0.00 26 VAL A O 3
ATOM 3221 N N . GLU A 1 27 ? -2.911 -10.335 3.638 1.00 0.00 27 GLU A N 3
ATOM 3222 C CA . GLU A 1 27 ? -3.883 -9.522 2.926 1.00 0.00 27 GLU A CA 3
ATOM 3223 C C . GLU A 1 27 ? -3.738 -9.721 1.416 1.00 0.00 27 GLU A C 3
ATOM 3224 O O . GLU A 1 27 ? -2.818 -10.399 0.961 1.00 0.00 27 GLU A O 3
ATOM 3236 N N . THR A 1 28 ? -4.660 -9.116 0.681 1.00 0.00 28 THR A N 3
ATOM 3237 C CA . THR A 1 28 ? -4.646 -9.218 -0.768 1.00 0.00 28 THR A CA 3
ATOM 3238 C C . THR A 1 28 ? -3.540 -8.338 -1.354 1.00 0.00 28 THR A C 3
ATOM 3239 O O . THR A 1 28 ? -2.660 -7.876 -0.629 1.00 0.00 28 THR A O 3
ATOM 3250 N N . ARG A 1 29 ? -3.620 -8.133 -2.661 1.00 0.00 29 ARG A N 3
ATOM 3251 C CA . ARG A 1 29 ? -2.637 -7.317 -3.352 1.00 0.00 29 ARG A CA 3
ATOM 3252 C C . ARG A 1 29 ? -2.986 -5.834 -3.213 1.00 0.00 29 ARG A C 3
ATOM 3253 O O . ARG A 1 29 ? -2.118 -5.014 -2.917 1.00 0.00 29 ARG A O 3
ATOM 3274 N N . PRO A 1 30 ? -4.291 -5.527 -3.439 1.00 0.00 30 PRO A N 3
ATOM 3275 C CA . PRO A 1 30 ? -4.765 -4.157 -3.342 1.00 0.00 30 PRO A CA 3
ATOM 3276 C C . PRO A 1 30 ? -4.879 -3.718 -1.880 1.00 0.00 30 PRO A C 3
ATOM 3277 O O . PRO A 1 30 ? -4.276 -2.725 -1.478 1.00 0.00 30 PRO A O 3
ATOM 3288 N N . ARG A 1 31 ? -5.657 -4.481 -1.126 1.00 0.00 31 ARG A N 3
ATOM 3289 C CA . ARG A 1 31 ? -5.857 -4.184 0.282 1.00 0.00 31 ARG A CA 3
ATOM 3290 C C . ARG A 1 31 ? -4.570 -3.630 0.896 1.00 0.00 31 ARG A C 3
ATOM 3291 O O . ARG A 1 31 ? -4.613 -2.710 1.711 1.00 0.00 31 ARG A O 3
ATOM 3312 N N . ILE A 1 32 ? -3.456 -4.214 0.481 1.00 0.00 32 ILE A N 3
ATOM 3313 C CA . ILE A 1 32 ? -2.158 -3.790 0.981 1.00 0.00 32 ILE A CA 3
ATOM 3314 C C . ILE A 1 32 ? -1.789 -2.445 0.351 1.00 0.00 32 ILE A C 3
ATOM 3315 O O . ILE A 1 32 ? -1.613 -1.453 1.057 1.00 0.00 32 ILE A O 3
ATOM 3331 N N . ILE A 1 33 ? -1.681 -2.456 -0.969 1.00 0.00 33 ILE A N 3
ATOM 3332 C CA . ILE A 1 33 ? -1.336 -1.249 -1.701 1.00 0.00 33 ILE A CA 3
ATOM 3333 C C . ILE A 1 33 ? -2.146 -0.074 -1.151 1.00 0.00 33 ILE A C 3
ATOM 3334 O O . ILE A 1 33 ? -1.607 1.011 -0.938 1.00 0.00 33 ILE A O 3
ATOM 3350 N N . ALA A 1 34 ? -3.428 -0.330 -0.936 1.00 0.00 34 ALA A N 3
ATOM 3351 C CA . ALA A 1 34 ? -4.318 0.693 -0.414 1.00 0.00 34 ALA A CA 3
ATOM 3352 C C . ALA A 1 34 ? -3.940 1.001 1.036 1.00 0.00 34 ALA A C 3
ATOM 3353 O O . ALA A 1 34 ? -3.771 2.162 1.404 1.00 0.00 34 ALA A O 3
ATOM 3360 N N . ALA A 1 35 ? -3.819 -0.060 1.820 1.00 0.00 35 ALA A N 3
ATOM 3361 C CA . ALA A 1 35 ? -3.464 0.082 3.222 1.00 0.00 35 ALA A CA 3
ATOM 3362 C C . ALA A 1 35 ? -2.313 1.080 3.353 1.00 0.00 35 ALA A C 3
ATOM 3363 O O . ALA A 1 35 ? -2.187 1.757 4.373 1.00 0.00 35 ALA A O 3
ATOM 3370 N N . ILE A 1 36 ? -1.502 1.141 2.307 1.00 0.00 36 ILE A N 3
ATOM 3371 C CA . ILE A 1 36 ? -0.365 2.046 2.293 1.00 0.00 36 ILE A CA 3
ATOM 3372 C C . ILE A 1 36 ? -0.825 3.429 1.830 1.00 0.00 36 ILE A C 3
ATOM 3373 O O . ILE A 1 36 ? -0.389 4.445 2.369 1.00 0.00 36 ILE A O 3
ATOM 3389 N N . TRP A 1 37 ? -1.702 3.424 0.836 1.00 0.00 37 TRP A N 3
ATOM 3390 C CA . TRP A 1 37 ? -2.226 4.666 0.295 1.00 0.00 37 TRP A CA 3
ATOM 3391 C C . TRP A 1 37 ? -2.859 5.453 1.444 1.00 0.00 37 TRP A C 3
ATOM 3392 O O . TRP A 1 37 ? -2.710 6.672 1.523 1.00 0.00 37 TRP A O 3
ATOM 3413 N N . HIS A 1 38 ? -3.553 4.724 2.306 1.00 0.00 38 HIS A N 3
ATOM 3414 C CA . HIS A 1 38 ? -4.209 5.339 3.448 1.00 0.00 38 HIS A CA 3
ATOM 3415 C C . HIS A 1 38 ? -3.162 5.738 4.489 1.00 0.00 38 HIS A C 3
ATOM 3416 O O . HIS A 1 38 ? -3.011 6.918 4.803 1.00 0.00 38 HIS A O 3
ATOM 3430 N N . TYR A 1 39 ? -2.465 4.732 4.996 1.00 0.00 39 TYR A N 3
ATOM 3431 C CA . TYR A 1 39 ? -1.436 4.963 5.995 1.00 0.00 39 TYR A CA 3
ATOM 3432 C C . TYR A 1 39 ? -0.619 6.213 5.663 1.00 0.00 39 TYR A C 3
ATOM 3433 O O . TYR A 1 39 ? -0.322 7.018 6.545 1.00 0.00 39 TYR A O 3
ATOM 3451 N N . VAL A 1 40 ? -0.280 6.338 4.388 1.00 0.00 40 VAL A N 3
ATOM 3452 C CA . VAL A 1 40 ? 0.496 7.477 3.928 1.00 0.00 40 VAL A CA 3
ATOM 3453 C C . VAL A 1 40 ? -0.272 8.766 4.225 1.00 0.00 40 VAL A C 3
ATOM 3454 O O . VAL A 1 40 ? 0.242 9.658 4.898 1.00 0.00 40 VAL A O 3
ATOM 3467 N N . LYS A 1 41 ? -1.492 8.822 3.710 1.00 0.00 41 LYS A N 3
ATOM 3468 C CA . LYS A 1 41 ? -2.336 9.987 3.912 1.00 0.00 41 LYS A CA 3
ATOM 3469 C C . LYS A 1 41 ? -2.603 10.165 5.408 1.00 0.00 41 LYS A C 3
ATOM 3470 O O . LYS A 1 41 ? -2.701 11.291 5.894 1.00 0.00 41 LYS A O 3
ATOM 3489 N N . ALA A 1 42 ? -2.713 9.038 6.095 1.00 0.00 42 ALA A N 3
ATOM 3490 C CA . ALA A 1 42 ? -2.966 9.056 7.526 1.00 0.00 42 ALA A CA 3
ATOM 3491 C C . ALA A 1 42 ? -1.782 9.708 8.241 1.00 0.00 42 ALA A C 3
ATOM 3492 O O . ALA A 1 42 ? -1.968 10.492 9.170 1.00 0.00 42 ALA A O 3
ATOM 3499 N N . ARG A 1 43 ? -0.589 9.359 7.781 1.00 0.00 43 ARG A N 3
ATOM 3500 C CA . ARG A 1 43 ? 0.626 9.900 8.366 1.00 0.00 43 ARG A CA 3
ATOM 3501 C C . ARG A 1 43 ? 1.026 11.195 7.655 1.00 0.00 43 ARG A C 3
ATOM 3502 O O . ARG A 1 43 ? 2.106 11.731 7.895 1.00 0.00 43 ARG A O 3
ATOM 3523 N N . LYS A 1 44 ? 0.132 11.660 6.794 1.00 0.00 44 LYS A N 3
ATOM 3524 C CA . LYS A 1 44 ? 0.378 12.881 6.046 1.00 0.00 44 LYS A CA 3
ATOM 3525 C C . LYS A 1 44 ? 1.703 12.754 5.291 1.00 0.00 44 LYS A C 3
ATOM 3526 O O . LYS A 1 44 ? 2.432 13.733 5.141 1.00 0.00 44 LYS A O 3
ATOM 3545 N N . LEU A 1 45 ? 1.974 11.539 4.836 1.00 0.00 45 LEU A N 3
ATOM 3546 C CA . LEU A 1 45 ? 3.198 11.271 4.100 1.00 0.00 45 LEU A CA 3
ATOM 3547 C C . LEU A 1 45 ? 3.026 11.728 2.650 1.00 0.00 45 LEU A C 3
ATOM 3548 O O . LEU A 1 45 ? 4.000 12.081 1.987 1.00 0.00 45 LEU A O 3
ATOM 3564 N N . GLN A 1 46 ? 1.780 11.706 2.200 1.00 0.00 46 GLN A N 3
ATOM 3565 C CA . GLN A 1 46 ? 1.468 12.113 0.841 1.00 0.00 46 GLN A CA 3
ATOM 3566 C C . GLN A 1 46 ? 2.272 13.359 0.462 1.00 0.00 46 GLN A C 3
ATOM 3567 O O . GLN A 1 46 ? 2.500 14.232 1.297 1.00 0.00 46 GLN A O 3
ATOM 3581 N N . ASN A 1 47 ? 2.679 13.401 -0.798 1.00 0.00 47 ASN A N 3
ATOM 3582 C CA . ASN A 1 47 ? 3.452 14.525 -1.298 1.00 0.00 47 ASN A CA 3
ATOM 3583 C C . ASN A 1 47 ? 2.518 15.506 -2.008 1.00 0.00 47 ASN A C 3
ATOM 3584 O O . ASN A 1 47 ? 1.695 15.102 -2.829 1.00 0.00 47 ASN A O 3
ATOM 3595 N N . PRO A 1 48 ? 2.679 16.810 -1.656 1.00 0.00 48 PRO A N 3
ATOM 3596 C CA . PRO A 1 48 ? 1.859 17.852 -2.251 1.00 0.00 48 PRO A CA 3
ATOM 3597 C C . PRO A 1 48 ? 2.303 18.148 -3.685 1.00 0.00 48 PRO A C 3
ATOM 3598 O O . PRO A 1 48 ? 1.476 18.210 -4.594 1.00 0.00 48 PRO A O 3
ATOM 3609 N N . ASN A 1 49 ? 3.607 18.321 -3.843 1.00 0.00 49 ASN A N 3
ATOM 3610 C CA . ASN A 1 49 ? 4.170 18.609 -5.151 1.00 0.00 49 ASN A CA 3
ATOM 3611 C C . ASN A 1 49 ? 3.600 17.625 -6.175 1.00 0.00 49 ASN A C 3
ATOM 3612 O O . ASN A 1 49 ? 3.160 18.027 -7.250 1.00 0.00 49 ASN A O 3
ATOM 3623 N N . ASP A 1 50 ? 3.627 16.353 -5.804 1.00 0.00 50 ASP A N 3
ATOM 3624 C CA . ASP A 1 50 ? 3.118 15.308 -6.676 1.00 0.00 50 ASP A CA 3
ATOM 3625 C C . ASP A 1 50 ? 2.101 14.460 -5.909 1.00 0.00 50 ASP A C 3
ATOM 3626 O O . ASP A 1 50 ? 2.434 13.856 -4.891 1.00 0.00 50 ASP A O 3
ATOM 3635 N N . PRO A 1 51 ? 0.850 14.441 -6.442 1.00 0.00 51 PRO A N 3
ATOM 3636 C CA . PRO A 1 51 ? -0.217 13.677 -5.819 1.00 0.00 51 PRO A CA 3
ATOM 3637 C C . PRO A 1 51 ? -0.045 12.180 -6.083 1.00 0.00 51 PRO A C 3
ATOM 3638 O O . PRO A 1 51 ? -0.792 11.362 -5.548 1.00 0.00 51 PRO A O 3
ATOM 3649 N N . SER A 1 52 ? 0.944 11.866 -6.907 1.00 0.00 52 SER A N 3
ATOM 3650 C CA . SER A 1 52 ? 1.223 10.481 -7.247 1.00 0.00 52 SER A CA 3
ATOM 3651 C C . SER A 1 52 ? 2.253 9.901 -6.275 1.00 0.00 52 SER A C 3
ATOM 3652 O O . SER A 1 52 ? 2.125 8.758 -5.840 1.00 0.00 52 SER A O 3
ATOM 3660 N N . PHE A 1 53 ? 3.250 10.715 -5.964 1.00 0.00 53 PHE A N 3
ATOM 3661 C CA . PHE A 1 53 ? 4.301 10.297 -5.052 1.00 0.00 53 PHE A CA 3
ATOM 3662 C C . PHE A 1 53 ? 3.899 10.553 -3.598 1.00 0.00 53 PHE A C 3
ATOM 3663 O O . PHE A 1 53 ? 2.826 11.092 -3.333 1.00 0.00 53 PHE A O 3
ATOM 3680 N N . PHE A 1 54 ? 4.782 10.154 -2.695 1.00 0.00 54 PHE A N 3
ATOM 3681 C CA . PHE A 1 54 ? 4.532 10.333 -1.274 1.00 0.00 54 PHE A CA 3
ATOM 3682 C C . PHE A 1 54 ? 5.812 10.125 -0.462 1.00 0.00 54 PHE A C 3
ATOM 3683 O O . PHE A 1 54 ? 6.732 9.442 -0.910 1.00 0.00 54 PHE A O 3
ATOM 3700 N N . ASN A 1 55 ? 5.830 10.727 0.718 1.00 0.00 55 ASN A N 3
ATOM 3701 C CA . ASN A 1 55 ? 6.982 10.616 1.597 1.00 0.00 55 ASN A CA 3
ATOM 3702 C C . ASN A 1 55 ? 7.044 9.200 2.174 1.00 0.00 55 ASN A C 3
ATOM 3703 O O . ASN A 1 55 ? 6.010 8.599 2.464 1.00 0.00 55 ASN A O 3
ATOM 3714 N N . CYS A 1 56 ? 8.265 8.709 2.325 1.00 0.00 56 CYS A N 3
ATOM 3715 C CA . CYS A 1 56 ? 8.475 7.376 2.862 1.00 0.00 56 CYS A CA 3
ATOM 3716 C C . CYS A 1 56 ? 9.205 7.507 4.200 1.00 0.00 56 CYS A C 3
ATOM 3717 O O . CYS A 1 56 ? 10.400 7.796 4.234 1.00 0.00 56 CYS A O 3
ATOM 3725 N N . ASP A 1 57 ? 8.456 7.288 5.271 1.00 0.00 57 ASP A N 3
ATOM 3726 C CA . ASP A 1 57 ? 9.017 7.378 6.608 1.00 0.00 57 ASP A CA 3
ATOM 3727 C C . ASP A 1 57 ? 10.024 6.244 6.811 1.00 0.00 57 ASP A C 3
ATOM 3728 O O . ASP A 1 57 ? 10.362 5.533 5.866 1.00 0.00 57 ASP A O 3
ATOM 3737 N N . ALA A 1 58 ? 10.476 6.112 8.050 1.00 0.00 58 ALA A N 3
ATOM 3738 C CA . ALA A 1 58 ? 11.438 5.077 8.388 1.00 0.00 58 ALA A CA 3
ATOM 3739 C C . ALA A 1 58 ? 10.853 3.708 8.035 1.00 0.00 58 ALA A C 3
ATOM 3740 O O . ALA A 1 58 ? 11.577 2.814 7.598 1.00 0.00 58 ALA A O 3
ATOM 3747 N N . ALA A 1 59 ? 9.550 3.586 8.237 1.00 0.00 59 ALA A N 3
ATOM 3748 C CA . ALA A 1 59 ? 8.860 2.341 7.945 1.00 0.00 59 ALA A CA 3
ATOM 3749 C C . ALA A 1 59 ? 8.848 2.113 6.432 1.00 0.00 59 ALA A C 3
ATOM 3750 O O . ALA A 1 59 ? 9.532 1.223 5.930 1.00 0.00 59 ALA A O 3
ATOM 3757 N N . LEU A 1 60 ? 8.062 2.932 5.748 1.00 0.00 60 LEU A N 3
ATOM 3758 C CA . LEU A 1 60 ? 7.951 2.830 4.303 1.00 0.00 60 LEU A CA 3
ATOM 3759 C C . LEU A 1 60 ? 9.343 2.619 3.703 1.00 0.00 60 LEU A C 3
ATOM 3760 O O . LEU A 1 60 ? 9.486 1.960 2.674 1.00 0.00 60 LEU A O 3
ATOM 3776 N N . GLN A 1 61 ? 10.334 3.190 4.372 1.00 0.00 61 GLN A N 3
ATOM 3777 C CA . GLN A 1 61 ? 11.709 3.072 3.918 1.00 0.00 61 GLN A CA 3
ATOM 3778 C C . GLN A 1 61 ? 12.166 1.613 3.981 1.00 0.00 61 GLN A C 3
ATOM 3779 O O . GLN A 1 61 ? 12.448 1.003 2.951 1.00 0.00 61 GLN A O 3
ATOM 3793 N N . LYS A 1 62 ? 12.224 1.096 5.200 1.00 0.00 62 LYS A N 3
ATOM 3794 C CA . LYS A 1 62 ? 12.641 -0.279 5.410 1.00 0.00 62 LYS A CA 3
ATOM 3795 C C . LYS A 1 62 ? 11.988 -1.173 4.354 1.00 0.00 62 LYS A C 3
ATOM 3796 O O . LYS A 1 62 ? 12.549 -2.199 3.971 1.00 0.00 62 LYS A O 3
ATOM 3815 N N . VAL A 1 63 ? 10.812 -0.751 3.913 1.00 0.00 63 VAL A N 3
ATOM 3816 C CA . VAL A 1 63 ? 10.077 -1.501 2.908 1.00 0.00 63 VAL A CA 3
ATOM 3817 C C . VAL A 1 63 ? 10.729 -1.289 1.541 1.00 0.00 63 VAL A C 3
ATOM 3818 O O . VAL A 1 63 ? 11.326 -2.209 0.984 1.00 0.00 63 VAL A O 3
ATOM 3831 N N . PHE A 1 64 ? 10.593 -0.070 1.039 1.00 0.00 64 PHE A N 3
ATOM 3832 C CA . PHE A 1 64 ? 11.162 0.275 -0.253 1.00 0.00 64 PHE A CA 3
ATOM 3833 C C . PHE A 1 64 ? 12.650 0.610 -0.125 1.00 0.00 64 PHE A C 3
ATOM 3834 O O . PHE A 1 64 ? 13.498 -0.094 -0.671 1.00 0.00 64 PHE A O 3
ATOM 3851 N N . GLY A 1 65 ? 12.920 1.686 0.599 1.00 0.00 65 GLY A N 3
ATOM 3852 C CA . GLY A 1 65 ? 14.290 2.124 0.805 1.00 0.00 65 GLY A CA 3
ATOM 3853 C C . GLY A 1 65 ? 14.570 3.425 0.050 1.00 0.00 65 GLY A C 3
ATOM 3854 O O . GLY A 1 65 ? 15.726 3.771 -0.190 1.00 0.00 65 GLY A O 3
ATOM 3858 N N . GLU A 1 66 ? 13.493 4.110 -0.303 1.00 0.00 66 GLU A N 3
ATOM 3859 C CA . GLU A 1 66 ? 13.607 5.365 -1.026 1.00 0.00 66 GLU A CA 3
ATOM 3860 C C . GLU A 1 66 ? 12.875 6.479 -0.276 1.00 0.00 66 GLU A C 3
ATOM 3861 O O . GLU A 1 66 ? 11.825 6.244 0.321 1.00 0.00 66 GLU A O 3
ATOM 3873 N N . GLU A 1 67 ? 13.457 7.668 -0.330 1.00 0.00 67 GLU A N 3
ATOM 3874 C CA . GLU A 1 67 ? 12.873 8.819 0.337 1.00 0.00 67 GLU A CA 3
ATOM 3875 C C . GLU A 1 67 ? 11.372 8.895 0.047 1.00 0.00 67 GLU A C 3
ATOM 3876 O O . GLU A 1 67 ? 10.568 9.066 0.961 1.00 0.00 67 GLU A O 3
ATOM 3888 N N . LYS A 1 68 ? 11.041 8.765 -1.230 1.00 0.00 68 LYS A N 3
ATOM 3889 C CA . LYS A 1 68 ? 9.652 8.817 -1.652 1.00 0.00 68 LYS A CA 3
ATOM 3890 C C . LYS A 1 68 ? 9.405 7.742 -2.711 1.00 0.00 68 LYS A C 3
ATOM 3891 O O . LYS A 1 68 ? 10.350 7.174 -3.257 1.00 0.00 68 LYS A O 3
ATOM 3910 N N . LEU A 1 69 ? 8.129 7.493 -2.970 1.00 0.00 69 LEU A N 3
ATOM 3911 C CA . LEU A 1 69 ? 7.746 6.496 -3.954 1.00 0.00 69 LEU A CA 3
ATOM 3912 C C . LEU A 1 69 ? 6.431 6.916 -4.614 1.00 0.00 69 LEU A C 3
ATOM 3913 O O . LEU A 1 69 ? 5.751 7.820 -4.131 1.00 0.00 69 LEU A O 3
ATOM 3929 N N . LYS A 1 70 ? 6.112 6.240 -5.708 1.00 0.00 70 LYS A N 3
ATOM 3930 C CA . LYS A 1 70 ? 4.891 6.531 -6.439 1.00 0.00 70 LYS A CA 3
ATOM 3931 C C . LYS A 1 70 ? 3.744 5.698 -5.861 1.00 0.00 70 LYS A C 3
ATOM 3932 O O . LYS A 1 70 ? 3.946 4.554 -5.459 1.00 0.00 70 LYS A O 3
ATOM 3951 N N . PHE A 1 71 ? 2.567 6.306 -5.839 1.00 0.00 71 PHE A N 3
ATOM 3952 C CA . PHE A 1 71 ? 1.389 5.635 -5.317 1.00 0.00 71 PHE A CA 3
ATOM 3953 C C . PHE A 1 71 ? 1.058 4.388 -6.141 1.00 0.00 71 PHE A C 3
ATOM 3954 O O . PHE A 1 71 ? 0.374 3.485 -5.660 1.00 0.00 71 PHE A O 3
ATOM 3971 N N . THR A 1 72 ? 1.559 4.378 -7.367 1.00 0.00 72 THR A N 3
ATOM 3972 C CA . THR A 1 72 ? 1.326 3.257 -8.262 1.00 0.00 72 THR A CA 3
ATOM 3973 C C . THR A 1 72 ? 2.440 2.219 -8.118 1.00 0.00 72 THR A C 3
ATOM 3974 O O . THR A 1 72 ? 2.174 1.019 -8.072 1.00 0.00 72 THR A O 3
ATOM 3985 N N . MET A 1 73 ? 3.666 2.719 -8.052 1.00 0.00 73 MET A N 3
ATOM 3986 C CA . MET A 1 73 ? 4.822 1.850 -7.915 1.00 0.00 73 MET A CA 3
ATOM 3987 C C . MET A 1 73 ? 4.645 0.882 -6.743 1.00 0.00 73 MET A C 3
ATOM 3988 O O . MET A 1 73 ? 5.050 -0.276 -6.823 1.00 0.00 73 MET A O 3
ATOM 4002 N N . VAL A 1 74 ? 4.038 1.394 -5.682 1.00 0.00 74 VAL A N 3
ATOM 4003 C CA . VAL A 1 74 ? 3.802 0.589 -4.495 1.00 0.00 74 VAL A CA 3
ATOM 4004 C C . VAL A 1 74 ? 3.335 -0.806 -4.914 1.00 0.00 74 VAL A C 3
ATOM 4005 O O . VAL A 1 74 ? 3.680 -1.798 -4.274 1.00 0.00 74 VAL A O 3
ATOM 4018 N N . SER A 1 75 ? 2.558 -0.838 -5.986 1.00 0.00 75 SER A N 3
ATOM 4019 C CA . SER A 1 75 ? 2.040 -2.095 -6.499 1.00 0.00 75 SER A CA 3
ATOM 4020 C C . SER A 1 75 ? 3.196 -3.000 -6.929 1.00 0.00 75 SER A C 3
ATOM 4021 O O . SER A 1 75 ? 3.264 -4.160 -6.524 1.00 0.00 75 SER A O 3
ATOM 4029 N N . GLN A 1 76 ? 4.075 -2.437 -7.744 1.00 0.00 76 GLN A N 3
ATOM 4030 C CA . GLN A 1 76 ? 5.224 -3.179 -8.234 1.00 0.00 76 GLN A CA 3
ATOM 4031 C C . GLN A 1 76 ? 6.418 -2.988 -7.295 1.00 0.00 76 GLN A C 3
ATOM 4032 O O . GLN A 1 76 ? 7.566 -3.003 -7.736 1.00 0.00 76 GLN A O 3
ATOM 4046 N N . LYS A 1 77 ? 6.105 -2.813 -6.020 1.00 0.00 77 LYS A N 3
ATOM 4047 C CA . LYS A 1 77 ? 7.138 -2.620 -5.016 1.00 0.00 77 LYS A CA 3
ATOM 4048 C C . LYS A 1 77 ? 6.850 -3.522 -3.814 1.00 0.00 77 LYS A C 3
ATOM 4049 O O . LYS A 1 77 ? 7.747 -4.198 -3.312 1.00 0.00 77 LYS A O 3
ATOM 4068 N N . ILE A 1 78 ? 5.595 -3.505 -3.389 1.00 0.00 78 ILE A N 3
ATOM 4069 C CA . ILE A 1 78 ? 5.178 -4.313 -2.255 1.00 0.00 78 ILE A CA 3
ATOM 4070 C C . ILE A 1 78 ? 5.284 -5.794 -2.624 1.00 0.00 78 ILE A C 3
ATOM 4071 O O . ILE A 1 78 ? 5.614 -6.625 -1.780 1.00 0.00 78 ILE A O 3
ATOM 4087 N N . SER A 1 79 ? 4.999 -6.079 -3.886 1.00 0.00 79 SER A N 3
ATOM 4088 C CA . SER A 1 79 ? 5.058 -7.445 -4.377 1.00 0.00 79 SER A CA 3
ATOM 4089 C C . SER A 1 79 ? 6.291 -8.152 -3.810 1.00 0.00 79 SER A C 3
ATOM 4090 O O . SER A 1 79 ? 6.171 -9.183 -3.151 1.00 0.00 79 SER A O 3
ATOM 4098 N N . HIS A 1 80 ? 7.448 -7.568 -4.087 1.00 0.00 80 HIS A N 3
ATOM 4099 C CA . HIS A 1 80 ? 8.701 -8.129 -3.613 1.00 0.00 80 HIS A CA 3
ATOM 4100 C C . HIS A 1 80 ? 8.556 -8.543 -2.147 1.00 0.00 80 HIS A C 3
ATOM 4101 O O . HIS A 1 80 ? 9.103 -9.563 -1.729 1.00 0.00 80 HIS A O 3
ATOM 4115 N N . HIS A 1 81 ? 7.817 -7.731 -1.407 1.00 0.00 81 HIS A N 3
ATOM 4116 C CA . HIS A 1 81 ? 7.593 -8.000 0.004 1.00 0.00 81 HIS A CA 3
ATOM 4117 C C . HIS A 1 81 ? 6.544 -9.103 0.155 1.00 0.00 81 HIS A C 3
ATOM 4118 O O . HIS A 1 81 ? 6.659 -9.958 1.032 1.00 0.00 81 HIS A O 3
ATOM 4132 N N . LEU A 1 82 ? 5.544 -9.048 -0.712 1.00 0.00 82 LEU A N 3
ATOM 4133 C CA . LEU A 1 82 ? 4.475 -10.032 -0.686 1.00 0.00 82 LEU A CA 3
ATOM 4134 C C . LEU A 1 82 ? 5.079 -11.437 -0.748 1.00 0.00 82 LEU A C 3
ATOM 4135 O O . LEU A 1 82 ? 6.018 -11.679 -1.505 1.00 0.00 82 LEU A O 3
ATOM 4151 N N . SER A 1 83 ? 4.515 -12.325 0.057 1.00 0.00 83 SER A N 3
ATOM 4152 C CA . SER A 1 83 ? 4.986 -13.699 0.103 1.00 0.00 83 SER A CA 3
ATOM 4153 C C . SER A 1 83 ? 3.796 -14.660 0.120 1.00 0.00 83 SER A C 3
ATOM 4154 O O . SER A 1 83 ? 2.695 -14.283 0.520 1.00 0.00 83 SER A O 3
ATOM 4162 N N . PRO A 1 84 ? 4.064 -15.915 -0.331 1.00 0.00 84 PRO A N 3
ATOM 4163 C CA . PRO A 1 84 ? 3.028 -16.933 -0.371 1.00 0.00 84 PRO A CA 3
ATOM 4164 C C . PRO A 1 84 ? 2.726 -17.463 1.032 1.00 0.00 84 PRO A C 3
ATOM 4165 O O . PRO A 1 84 ? 3.623 -17.940 1.725 1.00 0.00 84 PRO A O 3
ATOM 4176 N N . PRO A 1 85 ? 1.426 -17.360 1.419 1.00 0.00 85 PRO A N 3
ATOM 4177 C CA . PRO A 1 85 ? 0.995 -17.824 2.726 1.00 0.00 85 PRO A CA 3
ATOM 4178 C C . PRO A 1 85 ? 0.923 -19.352 2.769 1.00 0.00 85 PRO A C 3
ATOM 4179 O O . PRO A 1 85 ? 1.093 -20.014 1.747 1.00 0.00 85 PRO A O 3
ATOM 4190 N N . PRO A 1 86 ? 0.663 -19.881 3.995 1.00 0.00 86 PRO A N 3
ATOM 4191 C CA . PRO A 1 86 ? 0.565 -21.318 4.185 1.00 0.00 86 PRO A CA 3
ATOM 4192 C C . PRO A 1 86 ? -0.757 -21.855 3.634 1.00 0.00 86 PRO A C 3
ATOM 4193 O O . PRO A 1 86 ? -1.829 -21.459 4.088 1.00 0.00 86 PRO A O 3
ATOM 4204 N N . PRO A 1 87 ? -0.634 -22.773 2.638 1.00 0.00 87 PRO A N 3
ATOM 4205 C CA . PRO A 1 87 ? -1.807 -23.369 2.021 1.00 0.00 87 PRO A CA 3
ATOM 4206 C C . PRO A 1 87 ? -2.445 -24.407 2.945 1.00 0.00 87 PRO A C 3
ATOM 4207 O O . PRO A 1 87 ? -3.575 -24.229 3.398 1.00 0.00 87 PRO A O 3
ATOM 4218 N N . SER A 1 88 ? -1.694 -25.469 3.198 1.00 0.00 88 SER A N 3
ATOM 4219 C CA . SER A 1 88 ? -2.172 -26.536 4.061 1.00 0.00 88 SER A CA 3
ATOM 4220 C C . SER A 1 88 ? -2.067 -26.111 5.527 1.00 0.00 88 SER A C 3
ATOM 4221 O O . SER A 1 88 ? -1.050 -25.559 5.945 1.00 0.00 88 SER A O 3
ATOM 4229 N N . GLY A 1 89 ? -3.131 -26.384 6.267 1.00 0.00 89 GLY A N 3
ATOM 4230 C CA . GLY A 1 89 ? -3.171 -26.036 7.678 1.00 0.00 89 GLY A CA 3
ATOM 4231 C C . GLY A 1 89 ? -4.161 -26.925 8.433 1.00 0.00 89 GLY A C 3
ATOM 4232 O O . GLY A 1 89 ? -4.308 -28.105 8.118 1.00 0.00 89 GLY A O 3
ATOM 4236 N N . PRO A 1 90 ? -4.832 -26.308 9.443 1.00 0.00 90 PRO A N 3
ATOM 4237 C CA . PRO A 1 90 ? -5.804 -27.030 10.246 1.00 0.00 90 PRO A CA 3
ATOM 4238 C C . PRO A 1 90 ? -7.104 -27.248 9.468 1.00 0.00 90 PRO A C 3
ATOM 4239 O O . PRO A 1 90 ? -8.177 -26.850 9.921 1.00 0.00 90 PRO A O 3
ATOM 4250 N N . SER A 1 91 ? -6.966 -27.879 8.312 1.00 0.00 91 SER A N 3
ATOM 4251 C CA . SER A 1 91 ? -8.115 -28.155 7.468 1.00 0.00 91 SER A CA 3
ATOM 4252 C C . SER A 1 91 ? -8.686 -26.847 6.917 1.00 0.00 91 SER A C 3
ATOM 4253 O O . SER A 1 91 ? -8.840 -25.874 7.654 1.00 0.00 91 SER A O 3
ATOM 4261 N N . SER A 1 92 ? -8.985 -26.866 5.626 1.00 0.00 92 SER A N 3
ATOM 4262 C CA . SER A 1 92 ? -9.535 -25.693 4.968 1.00 0.00 92 SER A CA 3
ATOM 4263 C C . SER A 1 92 ? -8.507 -24.561 4.970 1.00 0.00 92 SER A C 3
ATOM 4264 O O . SER A 1 92 ? -8.375 -23.838 5.957 1.00 0.00 92 SER A O 3
ATOM 4272 N N . GLY A 1 93 ? -7.804 -24.441 3.853 1.00 0.00 93 GLY A N 3
ATOM 4273 C CA . GLY A 1 93 ? -6.791 -23.409 3.713 1.00 0.00 93 GLY A CA 3
ATOM 4274 C C . GLY A 1 93 ? -7.055 -22.545 2.479 1.00 0.00 93 GLY A C 3
ATOM 4275 O O . GLY A 1 93 ? -6.377 -22.683 1.463 1.00 0.00 93 GLY A O 3
ATOM 4279 N N . GLY A 1 1 ? -10.897 -19.399 -24.938 1.00 0.00 1 GLY A N 4
ATOM 4280 C CA . GLY A 1 1 ? -11.129 -19.344 -23.505 1.00 0.00 1 GLY A CA 4
ATOM 4281 C C . GLY A 1 1 ? -12.517 -18.780 -23.195 1.00 0.00 1 GLY A C 4
ATOM 4282 O O . GLY A 1 1 ? -13.448 -19.533 -22.914 1.00 0.00 1 GLY A O 4
ATOM 4286 N N . SER A 1 2 ? -12.612 -17.460 -23.258 1.00 0.00 2 SER A N 4
ATOM 4287 C CA . SER A 1 2 ? -13.871 -16.786 -22.988 1.00 0.00 2 SER A CA 4
ATOM 4288 C C . SER A 1 2 ? -14.460 -17.287 -21.668 1.00 0.00 2 SER A C 4
ATOM 4289 O O . SER A 1 2 ? -15.193 -18.275 -21.647 1.00 0.00 2 SER A O 4
ATOM 4297 N N . SER A 1 3 ? -14.117 -16.584 -20.599 1.00 0.00 3 SER A N 4
ATOM 4298 C CA . SER A 1 3 ? -14.603 -16.945 -19.278 1.00 0.00 3 SER A CA 4
ATOM 4299 C C . SER A 1 3 ? -14.021 -18.296 -18.858 1.00 0.00 3 SER A C 4
ATOM 4300 O O . SER A 1 3 ? -13.517 -19.046 -19.693 1.00 0.00 3 SER A O 4
ATOM 4308 N N . GLY A 1 4 ? -14.109 -18.566 -17.564 1.00 0.00 4 GLY A N 4
ATOM 4309 C CA . GLY A 1 4 ? -13.597 -19.813 -17.023 1.00 0.00 4 GLY A CA 4
ATOM 4310 C C . GLY A 1 4 ? -14.216 -20.113 -15.656 1.00 0.00 4 GLY A C 4
ATOM 4311 O O . GLY A 1 4 ? -15.290 -20.705 -15.573 1.00 0.00 4 GLY A O 4
ATOM 4315 N N . SER A 1 5 ? -13.510 -19.689 -14.617 1.00 0.00 5 SER A N 4
ATOM 4316 C CA . SER A 1 5 ? -13.977 -19.904 -13.258 1.00 0.00 5 SER A CA 4
ATOM 4317 C C . SER A 1 5 ? -13.395 -18.836 -12.330 1.00 0.00 5 SER A C 4
ATOM 4318 O O . SER A 1 5 ? -14.134 -18.160 -11.615 1.00 0.00 5 SER A O 4
ATOM 4326 N N . SER A 1 6 ? -12.077 -18.716 -12.371 1.00 0.00 6 SER A N 4
ATOM 4327 C CA . SER A 1 6 ? -11.388 -17.741 -11.542 1.00 0.00 6 SER A CA 4
ATOM 4328 C C . SER A 1 6 ? -11.688 -18.004 -10.065 1.00 0.00 6 SER A C 4
ATOM 4329 O O . SER A 1 6 ? -12.499 -17.305 -9.459 1.00 0.00 6 SER A O 4
ATOM 4337 N N . GLY A 1 7 ? -11.018 -19.013 -9.528 1.00 0.00 7 GLY A N 4
ATOM 4338 C CA . GLY A 1 7 ? -11.203 -19.377 -8.134 1.00 0.00 7 GLY A CA 4
ATOM 4339 C C . GLY A 1 7 ? -10.926 -18.186 -7.215 1.00 0.00 7 GLY A C 4
ATOM 4340 O O . GLY A 1 7 ? -10.430 -17.153 -7.664 1.00 0.00 7 GLY A O 4
ATOM 4344 N N . VAL A 1 8 ? -11.257 -18.369 -5.945 1.00 0.00 8 VAL A N 4
ATOM 4345 C CA . VAL A 1 8 ? -11.049 -17.322 -4.959 1.00 0.00 8 VAL A CA 4
ATOM 4346 C C . VAL A 1 8 ? -9.607 -16.820 -5.050 1.00 0.00 8 VAL A C 4
ATOM 4347 O O . VAL A 1 8 ? -8.718 -17.550 -5.487 1.00 0.00 8 VAL A O 4
ATOM 4360 N N . PRO A 1 9 ? -9.413 -15.545 -4.619 1.00 0.00 9 PRO A N 4
ATOM 4361 C CA . PRO A 1 9 ? -8.094 -14.937 -4.647 1.00 0.00 9 PRO A CA 4
ATOM 4362 C C . PRO A 1 9 ? -7.213 -15.488 -3.524 1.00 0.00 9 PRO A C 4
ATOM 4363 O O . PRO A 1 9 ? -7.705 -16.147 -2.610 1.00 0.00 9 PRO A O 4
ATOM 4374 N N . GLU A 1 10 ? -5.924 -15.196 -3.630 1.00 0.00 10 GLU A N 4
ATOM 4375 C CA . GLU A 1 10 ? -4.970 -15.654 -2.634 1.00 0.00 10 GLU A CA 4
ATOM 4376 C C . GLU A 1 10 ? -4.287 -14.459 -1.965 1.00 0.00 10 GLU A C 4
ATOM 4377 O O . GLU A 1 10 ? -3.811 -13.551 -2.644 1.00 0.00 10 GLU A O 4
ATOM 4389 N N . LYS A 1 11 ? -4.262 -14.498 -0.641 1.00 0.00 11 LYS A N 4
ATOM 4390 C CA . LYS A 1 11 ? -3.646 -13.430 0.128 1.00 0.00 11 LYS A CA 4
ATOM 4391 C C . LYS A 1 11 ? -2.138 -13.675 0.216 1.00 0.00 11 LYS A C 4
ATOM 4392 O O . LYS A 1 11 ? -1.679 -14.805 0.058 1.00 0.00 11 LYS A O 4
ATOM 4411 N N . PHE A 1 12 ? -1.410 -12.597 0.467 1.00 0.00 12 PHE A N 4
ATOM 4412 C CA . PHE A 1 12 ? 0.037 -12.681 0.578 1.00 0.00 12 PHE A CA 4
ATOM 4413 C C . PHE A 1 12 ? 0.505 -12.260 1.973 1.00 0.00 12 PHE A C 4
ATOM 4414 O O . PHE A 1 12 ? 0.059 -11.241 2.499 1.00 0.00 12 PHE A O 4
ATOM 4431 N N . LYS A 1 13 ? 1.398 -13.064 2.531 1.00 0.00 13 LYS A N 4
ATOM 4432 C CA . LYS A 1 13 ? 1.931 -12.787 3.853 1.00 0.00 13 LYS A CA 4
ATOM 4433 C C . LYS A 1 13 ? 2.708 -11.469 3.820 1.00 0.00 13 LYS A C 4
ATOM 4434 O O . LYS A 1 13 ? 3.488 -11.227 2.900 1.00 0.00 13 LYS A O 4
ATOM 4453 N N . LEU A 1 14 ? 2.467 -10.651 4.834 1.00 0.00 14 LEU A N 4
ATOM 4454 C CA . LEU A 1 14 ? 3.134 -9.364 4.932 1.00 0.00 14 LEU A CA 4
ATOM 4455 C C . LEU A 1 14 ? 4.495 -9.550 5.606 1.00 0.00 14 LEU A C 4
ATOM 4456 O O . LEU A 1 14 ? 4.687 -10.489 6.378 1.00 0.00 14 LEU A O 4
ATOM 4472 N N . SER A 1 15 ? 5.405 -8.640 5.291 1.00 0.00 15 SER A N 4
ATOM 4473 C CA . SER A 1 15 ? 6.743 -8.692 5.857 1.00 0.00 15 SER A CA 4
ATOM 4474 C C . SER A 1 15 ? 6.739 -8.090 7.263 1.00 0.00 15 SER A C 4
ATOM 4475 O O . SER A 1 15 ? 5.786 -7.417 7.652 1.00 0.00 15 SER A O 4
ATOM 4483 N N . THR A 1 16 ? 7.817 -8.353 7.988 1.00 0.00 16 THR A N 4
ATOM 4484 C CA . THR A 1 16 ? 7.950 -7.846 9.343 1.00 0.00 16 THR A CA 4
ATOM 4485 C C . THR A 1 16 ? 7.894 -6.317 9.348 1.00 0.00 16 THR A C 4
ATOM 4486 O O . THR A 1 16 ? 7.373 -5.715 10.285 1.00 0.00 16 THR A O 4
ATOM 4497 N N . ALA A 1 17 ? 8.439 -5.734 8.290 1.00 0.00 17 ALA A N 4
ATOM 4498 C CA . ALA A 1 17 ? 8.458 -4.287 8.161 1.00 0.00 17 ALA A CA 4
ATOM 4499 C C . ALA A 1 17 ? 7.138 -3.817 7.546 1.00 0.00 17 ALA A C 4
ATOM 4500 O O . ALA A 1 17 ? 6.543 -2.846 8.012 1.00 0.00 17 ALA A O 4
ATOM 4507 N N . LEU A 1 18 ? 6.720 -4.527 6.509 1.00 0.00 18 LEU A N 4
ATOM 4508 C CA . LEU A 1 18 ? 5.482 -4.194 5.825 1.00 0.00 18 LEU A CA 4
ATOM 4509 C C . LEU A 1 18 ? 4.310 -4.349 6.797 1.00 0.00 18 LEU A C 4
ATOM 4510 O O . LEU A 1 18 ? 3.270 -3.714 6.627 1.00 0.00 18 LEU A O 4
ATOM 4526 N N . MET A 1 19 ? 4.518 -5.196 7.795 1.00 0.00 19 MET A N 4
ATOM 4527 C CA . MET A 1 19 ? 3.492 -5.441 8.794 1.00 0.00 19 MET A CA 4
ATOM 4528 C C . MET A 1 19 ? 3.434 -4.301 9.812 1.00 0.00 19 MET A C 4
ATOM 4529 O O . MET A 1 19 ? 2.356 -3.934 10.277 1.00 0.00 19 MET A O 4
ATOM 4543 N N . ASP A 1 20 ? 4.607 -3.772 10.128 1.00 0.00 20 ASP A N 4
ATOM 4544 C CA . ASP A 1 20 ? 4.703 -2.680 11.082 1.00 0.00 20 ASP A CA 4
ATOM 4545 C C . ASP A 1 20 ? 4.313 -1.371 10.394 1.00 0.00 20 ASP A C 4
ATOM 4546 O O . ASP A 1 20 ? 4.055 -0.368 11.058 1.00 0.00 20 ASP A O 4
ATOM 4555 N N . VAL A 1 21 ? 4.284 -1.421 9.070 1.00 0.00 21 VAL A N 4
ATOM 4556 C CA . VAL A 1 21 ? 3.930 -0.251 8.284 1.00 0.00 21 VAL A CA 4
ATOM 4557 C C . VAL A 1 21 ? 2.412 -0.065 8.309 1.00 0.00 21 VAL A C 4
ATOM 4558 O O . VAL A 1 21 ? 1.922 1.060 8.395 1.00 0.00 21 VAL A O 4
ATOM 4571 N N . LEU A 1 22 ? 1.709 -1.186 8.233 1.00 0.00 22 LEU A N 4
ATOM 4572 C CA . LEU A 1 22 ? 0.256 -1.161 8.246 1.00 0.00 22 LEU A CA 4
ATOM 4573 C C . LEU A 1 22 ? -0.248 -1.757 9.561 1.00 0.00 22 LEU A C 4
ATOM 4574 O O . LEU A 1 22 ? -0.913 -1.077 10.341 1.00 0.00 22 LEU A O 4
ATOM 4590 N N . GLY A 1 23 ? 0.087 -3.023 9.767 1.00 0.00 23 GLY A N 4
ATOM 4591 C CA . GLY A 1 23 ? -0.324 -3.718 10.974 1.00 0.00 23 GLY A CA 4
ATOM 4592 C C . GLY A 1 23 ? -1.194 -4.932 10.639 1.00 0.00 23 GLY A C 4
ATOM 4593 O O . GLY A 1 23 ? -2.132 -5.248 11.369 1.00 0.00 23 GLY A O 4
ATOM 4597 N N . ILE A 1 24 ? -0.852 -5.578 9.534 1.00 0.00 24 ILE A N 4
ATOM 4598 C CA . ILE A 1 24 ? -1.590 -6.749 9.093 1.00 0.00 24 ILE A CA 4
ATOM 4599 C C . ILE A 1 24 ? -0.682 -7.978 9.173 1.00 0.00 24 ILE A C 4
ATOM 4600 O O . ILE A 1 24 ? 0.411 -7.912 9.732 1.00 0.00 24 ILE A O 4
ATOM 4616 N N . GLU A 1 25 ? -1.170 -9.072 8.605 1.00 0.00 25 GLU A N 4
ATOM 4617 C CA . GLU A 1 25 ? -0.416 -10.314 8.605 1.00 0.00 25 GLU A CA 4
ATOM 4618 C C . GLU A 1 25 ? -0.638 -11.069 7.293 1.00 0.00 25 GLU A C 4
ATOM 4619 O O . GLU A 1 25 ? 0.312 -11.573 6.694 1.00 0.00 25 GLU A O 4
ATOM 4631 N N . VAL A 1 26 ? -1.897 -11.124 6.884 1.00 0.00 26 VAL A N 4
ATOM 4632 C CA . VAL A 1 26 ? -2.255 -11.809 5.654 1.00 0.00 26 VAL A CA 4
ATOM 4633 C C . VAL A 1 26 ? -3.275 -10.967 4.885 1.00 0.00 26 VAL A C 4
ATOM 4634 O O . VAL A 1 26 ? -4.456 -10.950 5.228 1.00 0.00 26 VAL A O 4
ATOM 4647 N N . GLU A 1 27 ? -2.782 -10.289 3.859 1.00 0.00 27 GLU A N 4
ATOM 4648 C CA . GLU A 1 27 ? -3.636 -9.447 3.038 1.00 0.00 27 GLU A CA 4
ATOM 4649 C C . GLU A 1 27 ? -3.379 -9.716 1.554 1.00 0.00 27 GLU A C 4
ATOM 4650 O O . GLU A 1 27 ? -2.445 -10.436 1.203 1.00 0.00 27 GLU A O 4
ATOM 4662 N N . THR A 1 28 ? -4.223 -9.123 0.723 1.00 0.00 28 THR A N 4
ATOM 4663 C CA . THR A 1 28 ? -4.098 -9.289 -0.715 1.00 0.00 28 THR A CA 4
ATOM 4664 C C . THR A 1 28 ? -3.029 -8.346 -1.270 1.00 0.00 28 THR A C 4
ATOM 4665 O O . THR A 1 28 ? -2.203 -7.828 -0.520 1.00 0.00 28 THR A O 4
ATOM 4676 N N . ARG A 1 29 ? -3.079 -8.152 -2.580 1.00 0.00 29 ARG A N 4
ATOM 4677 C CA . ARG A 1 29 ? -2.125 -7.280 -3.244 1.00 0.00 29 ARG A CA 4
ATOM 4678 C C . ARG A 1 29 ? -2.575 -5.822 -3.138 1.00 0.00 29 ARG A C 4
ATOM 4679 O O . ARG A 1 29 ? -1.770 -4.940 -2.844 1.00 0.00 29 ARG A O 4
ATOM 4700 N N . PRO A 1 30 ? -3.894 -5.607 -3.390 1.00 0.00 30 PRO A N 4
ATOM 4701 C CA . PRO A 1 30 ? -4.461 -4.271 -3.325 1.00 0.00 30 PRO A CA 4
ATOM 4702 C C . PRO A 1 30 ? -4.628 -3.816 -1.874 1.00 0.00 30 PRO A C 4
ATOM 4703 O O . PRO A 1 30 ? -4.087 -2.785 -1.477 1.00 0.00 30 PRO A O 4
ATOM 4714 N N . ARG A 1 31 ? -5.380 -4.606 -1.123 1.00 0.00 31 ARG A N 4
ATOM 4715 C CA . ARG A 1 31 ? -5.626 -4.297 0.276 1.00 0.00 31 ARG A CA 4
ATOM 4716 C C . ARG A 1 31 ? -4.384 -3.663 0.905 1.00 0.00 31 ARG A C 4
ATOM 4717 O O . ARG A 1 31 ? -4.493 -2.722 1.690 1.00 0.00 31 ARG A O 4
ATOM 4738 N N . ILE A 1 32 ? -3.232 -4.204 0.538 1.00 0.00 32 ILE A N 4
ATOM 4739 C CA . ILE A 1 32 ? -1.971 -3.702 1.057 1.00 0.00 32 ILE A CA 4
ATOM 4740 C C . ILE A 1 32 ? -1.652 -2.358 0.398 1.00 0.00 32 ILE A C 4
ATOM 4741 O O . ILE A 1 32 ? -1.566 -1.335 1.076 1.00 0.00 32 ILE A O 4
ATOM 4757 N N . ILE A 1 33 ? -1.484 -2.404 -0.915 1.00 0.00 33 ILE A N 4
ATOM 4758 C CA . ILE A 1 33 ? -1.176 -1.203 -1.673 1.00 0.00 33 ILE A CA 4
ATOM 4759 C C . ILE A 1 33 ? -2.046 -0.050 -1.169 1.00 0.00 33 ILE A C 4
ATOM 4760 O O . ILE A 1 33 ? -1.573 1.077 -1.034 1.00 0.00 33 ILE A O 4
ATOM 4776 N N . ALA A 1 34 ? -3.304 -0.373 -0.903 1.00 0.00 34 ALA A N 4
ATOM 4777 C CA . ALA A 1 34 ? -4.245 0.622 -0.417 1.00 0.00 34 ALA A CA 4
ATOM 4778 C C . ALA A 1 34 ? -3.870 1.016 1.013 1.00 0.00 34 ALA A C 4
ATOM 4779 O O . ALA A 1 34 ? -3.793 2.201 1.335 1.00 0.00 34 ALA A O 4
ATOM 4786 N N . ALA A 1 35 ? -3.647 0.000 1.834 1.00 0.00 35 ALA A N 4
ATOM 4787 C CA . ALA A 1 35 ? -3.282 0.225 3.222 1.00 0.00 35 ALA A CA 4
ATOM 4788 C C . ALA A 1 35 ? -2.186 1.290 3.291 1.00 0.00 35 ALA A C 4
ATOM 4789 O O . ALA A 1 35 ? -2.145 2.084 4.229 1.00 0.00 35 ALA A O 4
ATOM 4796 N N . ILE A 1 36 ? -1.325 1.273 2.284 1.00 0.00 36 ILE A N 4
ATOM 4797 C CA . ILE A 1 36 ? -0.232 2.228 2.218 1.00 0.00 36 ILE A CA 4
ATOM 4798 C C . ILE A 1 36 ? -0.766 3.576 1.731 1.00 0.00 36 ILE A C 4
ATOM 4799 O O . ILE A 1 36 ? -0.305 4.627 2.173 1.00 0.00 36 ILE A O 4
ATOM 4815 N N . TRP A 1 37 ? -1.732 3.502 0.826 1.00 0.00 37 TRP A N 4
ATOM 4816 C CA . TRP A 1 37 ? -2.334 4.704 0.274 1.00 0.00 37 TRP A CA 4
ATOM 4817 C C . TRP A 1 37 ? -2.952 5.496 1.428 1.00 0.00 37 TRP A C 4
ATOM 4818 O O . TRP A 1 37 ? -2.759 6.706 1.528 1.00 0.00 37 TRP A O 4
ATOM 4839 N N . HIS A 1 38 ? -3.683 4.780 2.270 1.00 0.00 38 HIS A N 4
ATOM 4840 C CA . HIS A 1 38 ? -4.331 5.401 3.413 1.00 0.00 38 HIS A CA 4
ATOM 4841 C C . HIS A 1 38 ? -3.275 5.807 4.443 1.00 0.00 38 HIS A C 4
ATOM 4842 O O . HIS A 1 38 ? -3.143 6.985 4.770 1.00 0.00 38 HIS A O 4
ATOM 4856 N N . TYR A 1 39 ? -2.550 4.808 4.926 1.00 0.00 39 TYR A N 4
ATOM 4857 C CA . TYR A 1 39 ? -1.510 5.047 5.912 1.00 0.00 39 TYR A CA 4
ATOM 4858 C C . TYR A 1 39 ? -0.696 6.294 5.560 1.00 0.00 39 TYR A C 4
ATOM 4859 O O . TYR A 1 39 ? -0.534 7.188 6.389 1.00 0.00 39 TYR A O 4
ATOM 4877 N N . VAL A 1 40 ? -0.206 6.313 4.329 1.00 0.00 40 VAL A N 4
ATOM 4878 C CA . VAL A 1 40 ? 0.587 7.435 3.857 1.00 0.00 40 VAL A CA 4
ATOM 4879 C C . VAL A 1 40 ? -0.153 8.740 4.159 1.00 0.00 40 VAL A C 4
ATOM 4880 O O . VAL A 1 40 ? 0.345 9.583 4.904 1.00 0.00 40 VAL A O 4
ATOM 4893 N N . LYS A 1 41 ? -1.331 8.866 3.565 1.00 0.00 41 LYS A N 4
ATOM 4894 C CA . LYS A 1 41 ? -2.144 10.054 3.760 1.00 0.00 41 LYS A CA 4
ATOM 4895 C C . LYS A 1 41 ? -2.366 10.274 5.258 1.00 0.00 41 LYS A C 4
ATOM 4896 O O . LYS A 1 41 ? -2.148 11.372 5.767 1.00 0.00 41 LYS A O 4
ATOM 4915 N N . ALA A 1 42 ? -2.797 9.211 5.922 1.00 0.00 42 ALA A N 4
ATOM 4916 C CA . ALA A 1 42 ? -3.051 9.275 7.352 1.00 0.00 42 ALA A CA 4
ATOM 4917 C C . ALA A 1 42 ? -1.830 9.872 8.056 1.00 0.00 42 ALA A C 4
ATOM 4918 O O . ALA A 1 42 ? -1.970 10.593 9.042 1.00 0.00 42 ALA A O 4
ATOM 4925 N N . ARG A 1 43 ? -0.662 9.548 7.522 1.00 0.00 43 ARG A N 4
ATOM 4926 C CA . ARG A 1 43 ? 0.582 10.043 8.086 1.00 0.00 43 ARG A CA 4
ATOM 4927 C C . ARG A 1 43 ? 1.036 11.303 7.347 1.00 0.00 43 ARG A C 4
ATOM 4928 O O . ARG A 1 43 ? 2.227 11.607 7.304 1.00 0.00 43 ARG A O 4
ATOM 4949 N N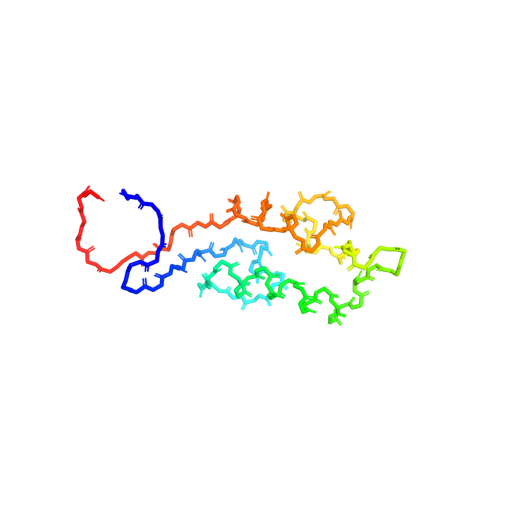 . LYS A 1 44 ? 0.063 12.003 6.783 1.00 0.00 44 LYS A N 4
ATOM 4950 C CA . LYS A 1 44 ? 0.348 13.224 6.048 1.00 0.00 44 LYS A CA 4
ATOM 4951 C C . LYS A 1 44 ? 1.603 13.020 5.196 1.00 0.00 44 LYS A C 4
ATOM 4952 O O . LYS A 1 44 ? 2.340 13.969 4.934 1.00 0.00 44 LYS A O 4
ATOM 4971 N N . LEU A 1 45 ? 1.807 11.776 4.789 1.00 0.00 45 LEU A N 4
ATOM 4972 C CA . LEU A 1 45 ? 2.960 11.435 3.973 1.00 0.00 45 LEU A CA 4
ATOM 4973 C C . LEU A 1 45 ? 2.712 11.889 2.533 1.00 0.00 45 LEU A C 4
ATOM 4974 O O . LEU A 1 45 ? 3.648 12.250 1.822 1.00 0.00 45 LEU A O 4
ATOM 4990 N N . GLN A 1 46 ? 1.445 11.855 2.146 1.00 0.00 46 GLN A N 4
ATOM 4991 C CA . GLN A 1 46 ? 1.062 12.258 0.803 1.00 0.00 46 GLN A CA 4
ATOM 4992 C C . GLN A 1 46 ? 1.834 13.510 0.384 1.00 0.00 46 GLN A C 4
ATOM 4993 O O . GLN A 1 46 ? 1.923 14.472 1.145 1.00 0.00 46 GLN A O 4
ATOM 5007 N N . ASN A 1 47 ? 2.373 13.458 -0.825 1.00 0.00 47 ASN A N 4
ATOM 5008 C CA . ASN A 1 47 ? 3.135 14.576 -1.354 1.00 0.00 47 ASN A CA 4
ATOM 5009 C C . ASN A 1 47 ? 2.175 15.701 -1.746 1.00 0.00 47 ASN A C 4
ATOM 5010 O O . ASN A 1 47 ? 1.168 15.460 -2.411 1.00 0.00 47 ASN A O 4
ATOM 5021 N N . PRO A 1 48 ? 2.530 16.938 -1.308 1.00 0.00 48 PRO A N 4
ATOM 5022 C CA . PRO A 1 48 ? 1.712 18.101 -1.606 1.00 0.00 48 PRO A CA 4
ATOM 5023 C C . PRO A 1 48 ? 1.882 18.532 -3.064 1.00 0.00 48 PRO A C 4
ATOM 5024 O O . PRO A 1 48 ? 0.931 18.994 -3.694 1.00 0.00 48 PRO A O 4
ATOM 5035 N N . ASN A 1 49 ? 3.100 18.365 -3.559 1.00 0.00 49 ASN A N 4
ATOM 5036 C CA . ASN A 1 49 ? 3.406 18.731 -4.931 1.00 0.00 49 ASN A CA 4
ATOM 5037 C C . ASN A 1 49 ? 2.894 17.639 -5.872 1.00 0.00 49 ASN A C 4
ATOM 5038 O O . ASN A 1 49 ? 2.064 17.903 -6.741 1.00 0.00 49 ASN A O 4
ATOM 5049 N N . ASP A 1 50 ? 3.409 16.436 -5.667 1.00 0.00 50 ASP A N 4
ATOM 5050 C CA . ASP A 1 50 ? 3.014 15.303 -6.487 1.00 0.00 50 ASP A CA 4
ATOM 5051 C C . ASP A 1 50 ? 1.972 14.473 -5.733 1.00 0.00 50 ASP A C 4
ATOM 5052 O O . ASP A 1 50 ? 2.279 13.868 -4.707 1.00 0.00 50 ASP A O 4
ATOM 5061 N N . PRO A 1 51 ? 0.729 14.471 -6.286 1.00 0.00 51 PRO A N 4
ATOM 5062 C CA . PRO A 1 51 ? -0.359 13.726 -5.678 1.00 0.00 51 PRO A CA 4
ATOM 5063 C C . PRO A 1 51 ? -0.206 12.225 -5.933 1.00 0.00 51 PRO A C 4
ATOM 5064 O O . PRO A 1 51 ? -0.875 11.412 -5.297 1.00 0.00 51 PRO A O 4
ATOM 5075 N N . SER A 1 52 ? 0.679 11.903 -6.865 1.00 0.00 52 SER A N 4
ATOM 5076 C CA . SER A 1 52 ? 0.929 10.514 -7.212 1.00 0.00 52 SER A CA 4
ATOM 5077 C C . SER A 1 52 ? 2.017 9.936 -6.305 1.00 0.00 52 SER A C 4
ATOM 5078 O O . SER A 1 52 ? 2.040 8.734 -6.046 1.00 0.00 52 SER A O 4
ATOM 5086 N N . PHE A 1 53 ? 2.893 10.819 -5.848 1.00 0.00 53 PHE A N 4
ATOM 5087 C CA . PHE A 1 53 ? 3.981 10.411 -4.976 1.00 0.00 53 PHE A CA 4
ATOM 5088 C C . PHE A 1 53 ? 3.645 10.696 -3.510 1.00 0.00 53 PHE A C 4
ATOM 5089 O O . PHE A 1 53 ? 2.563 11.193 -3.203 1.00 0.00 53 PHE A O 4
ATOM 5106 N N . PHE A 1 54 ? 4.594 10.369 -2.645 1.00 0.00 54 PHE A N 4
ATOM 5107 C CA . PHE A 1 54 ? 4.413 10.584 -1.219 1.00 0.00 54 PHE A CA 4
ATOM 5108 C C . PHE A 1 54 ? 5.738 10.438 -0.470 1.00 0.00 54 PHE A C 4
ATOM 5109 O O . PHE A 1 54 ? 6.637 9.731 -0.923 1.00 0.00 54 PHE A O 4
ATOM 5126 N N . ASN A 1 55 ? 5.818 11.119 0.664 1.00 0.00 55 ASN A N 4
ATOM 5127 C CA . ASN A 1 55 ? 7.019 11.074 1.481 1.00 0.00 55 ASN A CA 4
ATOM 5128 C C . ASN A 1 55 ? 7.016 9.791 2.314 1.00 0.00 55 ASN A C 4
ATOM 5129 O O . ASN A 1 55 ? 5.956 9.255 2.632 1.00 0.00 55 ASN A O 4
ATOM 5140 N N . CYS A 1 56 ? 8.216 9.336 2.645 1.00 0.00 56 CYS A N 4
ATOM 5141 C CA . CYS A 1 56 ? 8.365 8.126 3.436 1.00 0.00 56 CYS A CA 4
ATOM 5142 C C . CYS A 1 56 ? 8.475 8.525 4.909 1.00 0.00 56 CYS A C 4
ATOM 5143 O O . CYS A 1 56 ? 9.117 9.520 5.240 1.00 0.00 56 CYS A O 4
ATOM 5151 N N . ASP A 1 57 ? 7.838 7.728 5.754 1.00 0.00 57 ASP A N 4
ATOM 5152 C CA . ASP A 1 57 ? 7.856 7.986 7.184 1.00 0.00 57 ASP A CA 4
ATOM 5153 C C . ASP A 1 57 ? 9.168 7.466 7.775 1.00 0.00 57 ASP A C 4
ATOM 5154 O O . ASP A 1 57 ? 10.021 8.250 8.188 1.00 0.00 57 ASP A O 4
ATOM 5163 N N . ALA A 1 58 ? 9.288 6.147 7.797 1.00 0.00 58 ALA A N 4
ATOM 5164 C CA . ALA A 1 58 ? 10.482 5.513 8.331 1.00 0.00 58 ALA A CA 4
ATOM 5165 C C . ALA A 1 58 ? 10.363 3.996 8.172 1.00 0.00 58 ALA A C 4
ATOM 5166 O O . ALA A 1 58 ? 11.353 3.316 7.906 1.00 0.00 58 ALA A O 4
ATOM 5173 N N . ALA A 1 59 ? 9.142 3.509 8.343 1.00 0.00 59 ALA A N 4
ATOM 5174 C CA . ALA A 1 59 ? 8.881 2.085 8.222 1.00 0.00 59 ALA A CA 4
ATOM 5175 C C . ALA A 1 59 ? 8.663 1.734 6.749 1.00 0.00 59 ALA A C 4
ATOM 5176 O O . ALA A 1 59 ? 8.831 0.582 6.351 1.00 0.00 59 ALA A O 4
ATOM 5183 N N . LEU A 1 60 ? 8.294 2.748 5.980 1.00 0.00 60 LEU A N 4
ATOM 5184 C CA . LEU A 1 60 ? 8.052 2.560 4.560 1.00 0.00 60 LEU A CA 4
ATOM 5185 C C . LEU A 1 60 ? 9.389 2.383 3.838 1.00 0.00 60 LEU A C 4
ATOM 5186 O O . LEU A 1 60 ? 9.440 1.816 2.748 1.00 0.00 60 LEU A O 4
ATOM 5202 N N . GLN A 1 61 ? 10.440 2.878 4.476 1.00 0.00 61 GLN A N 4
ATOM 5203 C CA . GLN A 1 61 ? 11.774 2.781 3.909 1.00 0.00 61 GLN A CA 4
ATOM 5204 C C . GLN A 1 61 ? 12.233 1.322 3.879 1.00 0.00 61 GLN A C 4
ATOM 5205 O O . GLN A 1 61 ? 12.425 0.750 2.807 1.00 0.00 61 GLN A O 4
ATOM 5219 N N . LYS A 1 62 ? 12.397 0.762 5.068 1.00 0.00 62 LYS A N 4
ATOM 5220 C CA . LYS A 1 62 ? 12.830 -0.620 5.191 1.00 0.00 62 LYS A CA 4
ATOM 5221 C C . LYS A 1 62 ? 12.148 -1.462 4.111 1.00 0.00 62 LYS A C 4
ATOM 5222 O O . LYS A 1 62 ? 12.713 -2.447 3.638 1.00 0.00 62 LYS A O 4
ATOM 5241 N N . VAL A 1 63 ? 10.943 -1.044 3.753 1.00 0.00 63 VAL A N 4
ATOM 5242 C CA . VAL A 1 63 ? 10.178 -1.747 2.738 1.00 0.00 63 VAL A CA 4
ATOM 5243 C C . VAL A 1 63 ? 10.741 -1.411 1.356 1.00 0.00 63 VAL A C 4
ATOM 5244 O O . VAL A 1 63 ? 11.309 -2.273 0.687 1.00 0.00 63 VAL A O 4
ATOM 5257 N N . PHE A 1 64 ? 10.566 -0.156 0.970 1.00 0.00 64 PHE A N 4
ATOM 5258 C CA . PHE A 1 64 ? 11.050 0.305 -0.320 1.00 0.00 64 PHE A CA 4
ATOM 5259 C C . PHE A 1 64 ? 12.551 0.594 -0.271 1.00 0.00 64 PHE A C 4
ATOM 5260 O O . PHE A 1 64 ? 13.341 -0.090 -0.919 1.00 0.00 64 PHE A O 4
ATOM 5277 N N . GLY A 1 65 ? 12.900 1.610 0.505 1.00 0.00 65 GLY A N 4
ATOM 5278 C CA . GLY A 1 65 ? 14.293 1.999 0.648 1.00 0.00 65 GLY A CA 4
ATOM 5279 C C . GLY A 1 65 ? 14.543 3.378 0.034 1.00 0.00 65 GLY A C 4
ATOM 5280 O O . GLY A 1 65 ? 15.690 3.802 -0.103 1.00 0.00 65 GLY A O 4
ATOM 5284 N N . GLU A 1 66 ? 13.451 4.040 -0.319 1.00 0.00 66 GLU A N 4
ATOM 5285 C CA . GLU A 1 66 ? 13.538 5.362 -0.915 1.00 0.00 66 GLU A CA 4
ATOM 5286 C C . GLU A 1 66 ? 12.858 6.396 -0.014 1.00 0.00 66 GLU A C 4
ATOM 5287 O O . GLU A 1 66 ? 12.109 6.037 0.894 1.00 0.00 66 GLU A O 4
ATOM 5299 N N . GLU A 1 67 ? 13.143 7.658 -0.296 1.00 0.00 67 GLU A N 4
ATOM 5300 C CA . GLU A 1 67 ? 12.569 8.746 0.477 1.00 0.00 67 GLU A CA 4
ATOM 5301 C C . GLU A 1 67 ? 11.080 8.897 0.156 1.00 0.00 67 GLU A C 4
ATOM 5302 O O . GLU A 1 67 ? 10.270 9.136 1.050 1.00 0.00 67 GLU A O 4
ATOM 5314 N N . LYS A 1 68 ? 10.765 8.752 -1.123 1.00 0.00 68 LYS A N 4
ATOM 5315 C CA . LYS A 1 68 ? 9.389 8.869 -1.573 1.00 0.00 68 LYS A CA 4
ATOM 5316 C C . LYS A 1 68 ? 9.132 7.850 -2.685 1.00 0.00 68 LYS A C 4
ATOM 5317 O O . LYS A 1 68 ? 10.061 7.429 -3.373 1.00 0.00 68 LYS A O 4
ATOM 5336 N N . LEU A 1 69 ? 7.866 7.484 -2.827 1.00 0.00 69 LEU A N 4
ATOM 5337 C CA . LEU A 1 69 ? 7.476 6.522 -3.844 1.00 0.00 69 LEU A CA 4
ATOM 5338 C C . LEU A 1 69 ? 6.142 6.951 -4.459 1.00 0.00 69 LEU A C 4
ATOM 5339 O O . LEU A 1 69 ? 5.485 7.859 -3.953 1.00 0.00 69 LEU A O 4
ATOM 5355 N N . LYS A 1 70 ? 5.781 6.276 -5.541 1.00 0.00 70 LYS A N 4
ATOM 5356 C CA . LYS A 1 70 ? 4.538 6.576 -6.230 1.00 0.00 70 LYS A CA 4
ATOM 5357 C C . LYS A 1 70 ? 3.404 5.760 -5.605 1.00 0.00 70 LYS A C 4
ATOM 5358 O O . LYS A 1 70 ? 3.648 4.728 -4.983 1.00 0.00 70 LYS A O 4
ATOM 5377 N N . PHE A 1 71 ? 2.189 6.255 -5.792 1.00 0.00 71 PHE A N 4
ATOM 5378 C CA . PHE A 1 71 ? 1.018 5.585 -5.254 1.00 0.00 71 PHE A CA 4
ATOM 5379 C C . PHE A 1 71 ? 0.648 4.364 -6.099 1.00 0.00 71 PHE A C 4
ATOM 5380 O O . PHE A 1 71 ? -0.195 3.562 -5.701 1.00 0.00 71 PHE A O 4
ATOM 5397 N N . THR A 1 72 ? 1.297 4.262 -7.249 1.00 0.00 72 THR A N 4
ATOM 5398 C CA . THR A 1 72 ? 1.047 3.153 -8.153 1.00 0.00 72 THR A CA 4
ATOM 5399 C C . THR A 1 72 ? 2.209 2.158 -8.111 1.00 0.00 72 THR A C 4
ATOM 5400 O O . THR A 1 72 ? 1.995 0.947 -8.129 1.00 0.00 72 THR A O 4
ATOM 5411 N N . MET A 1 73 ? 3.414 2.706 -8.054 1.00 0.00 73 MET A N 4
ATOM 5412 C CA . MET A 1 73 ? 4.610 1.882 -8.008 1.00 0.00 73 MET A CA 4
ATOM 5413 C C . MET A 1 73 ? 4.547 0.888 -6.847 1.00 0.00 73 MET A C 4
ATOM 5414 O O . MET A 1 73 ? 4.999 -0.249 -6.973 1.00 0.00 73 MET A O 4
ATOM 5428 N N . VAL A 1 74 ? 3.982 1.353 -5.742 1.00 0.00 74 VAL A N 4
ATOM 5429 C CA . VAL A 1 74 ? 3.854 0.519 -4.559 1.00 0.00 74 VAL A CA 4
ATOM 5430 C C . VAL A 1 74 ? 3.464 -0.899 -4.980 1.00 0.00 74 VAL A C 4
ATOM 5431 O O . VAL A 1 74 ? 3.915 -1.875 -4.381 1.00 0.00 74 VAL A O 4
ATOM 5444 N N . SER A 1 75 ? 2.629 -0.969 -6.007 1.00 0.00 75 SER A N 4
ATOM 5445 C CA . SER A 1 75 ? 2.173 -2.252 -6.514 1.00 0.00 75 SER A CA 4
ATOM 5446 C C . SER A 1 75 ? 3.372 -3.100 -6.945 1.00 0.00 75 SER A C 4
ATOM 5447 O O . SER A 1 75 ? 3.498 -4.254 -6.538 1.00 0.00 75 SER A O 4
ATOM 5455 N N . GLN A 1 76 ? 4.221 -2.495 -7.762 1.00 0.00 76 GLN A N 4
ATOM 5456 C CA . GLN A 1 76 ? 5.405 -3.181 -8.252 1.00 0.00 76 GLN A CA 4
ATOM 5457 C C . GLN A 1 76 ? 6.581 -2.957 -7.299 1.00 0.00 76 GLN A C 4
ATOM 5458 O O . GLN A 1 76 ? 7.734 -2.925 -7.727 1.00 0.00 76 GLN A O 4
ATOM 5472 N N . LYS A 1 77 ? 6.248 -2.808 -6.026 1.00 0.00 77 LYS A N 4
ATOM 5473 C CA . LYS A 1 77 ? 7.262 -2.587 -5.008 1.00 0.00 77 LYS A CA 4
ATOM 5474 C C . LYS A 1 77 ? 6.964 -3.473 -3.797 1.00 0.00 77 LYS A C 4
ATOM 5475 O O . LYS A 1 77 ? 7.852 -4.154 -3.287 1.00 0.00 77 LYS A O 4
ATOM 5494 N N . ILE A 1 78 ? 5.710 -3.435 -3.371 1.00 0.00 78 ILE A N 4
ATOM 5495 C CA . ILE A 1 78 ? 5.283 -4.226 -2.229 1.00 0.00 78 ILE A CA 4
ATOM 5496 C C . ILE A 1 78 ? 5.241 -5.703 -2.624 1.00 0.00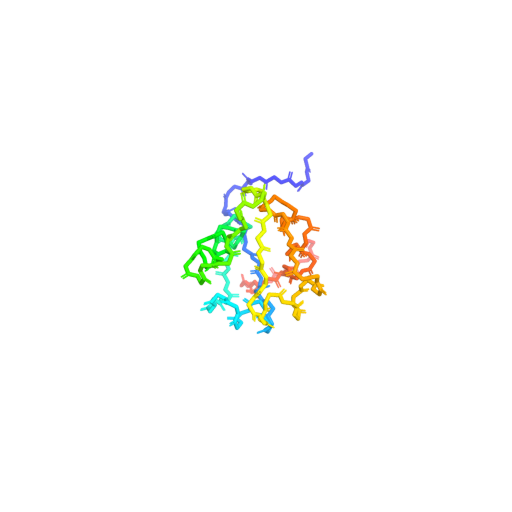 78 ILE A C 4
ATOM 5497 O O . ILE A 1 78 ? 5.534 -6.576 -1.809 1.00 0.00 78 ILE A O 4
ATOM 5513 N N . SER A 1 79 ? 4.874 -5.938 -3.875 1.00 0.00 79 SER A N 4
ATOM 5514 C CA . SER A 1 79 ? 4.789 -7.295 -4.388 1.00 0.00 79 SER A CA 4
ATOM 5515 C C . SER A 1 79 ? 6.028 -8.090 -3.970 1.00 0.00 79 SER A C 4
ATOM 5516 O O . SER A 1 79 ? 5.912 -9.213 -3.480 1.00 0.00 79 SER A O 4
ATOM 5524 N N . HIS A 1 80 ? 7.184 -7.477 -4.178 1.00 0.00 80 HIS A N 4
ATOM 5525 C CA . HIS A 1 80 ? 8.442 -8.114 -3.828 1.00 0.00 80 HIS A CA 4
ATOM 5526 C C . HIS A 1 80 ? 8.375 -8.626 -2.388 1.00 0.00 80 HIS A C 4
ATOM 5527 O O . HIS A 1 80 ? 8.835 -9.729 -2.095 1.00 0.00 80 HIS A O 4
ATOM 5541 N N . HIS A 1 81 ? 7.800 -7.800 -1.526 1.00 0.00 81 HIS A N 4
ATOM 5542 C CA . HIS A 1 81 ? 7.667 -8.155 -0.124 1.00 0.00 81 HIS A CA 4
ATOM 5543 C C . HIS A 1 81 ? 6.607 -9.247 0.031 1.00 0.00 81 HIS A C 4
ATOM 5544 O O . HIS A 1 81 ? 6.786 -10.187 0.805 1.00 0.00 81 HIS A O 4
ATOM 5558 N N . LEU A 1 82 ? 5.525 -9.088 -0.717 1.00 0.00 82 LEU A N 4
ATOM 5559 C CA . LEU A 1 82 ? 4.436 -10.049 -0.673 1.00 0.00 82 LEU A CA 4
ATOM 5560 C C . LEU A 1 82 ? 5.004 -11.463 -0.804 1.00 0.00 82 LEU A C 4
ATOM 5561 O O . LEU A 1 82 ? 5.977 -11.681 -1.524 1.00 0.00 82 LEU A O 4
ATOM 5577 N N . SER A 1 83 ? 4.371 -12.388 -0.098 1.00 0.00 83 SER A N 4
ATOM 5578 C CA . SER A 1 83 ? 4.801 -13.776 -0.127 1.00 0.00 83 SER A CA 4
ATOM 5579 C C . SER A 1 83 ? 3.615 -14.698 0.165 1.00 0.00 83 SER A C 4
ATOM 5580 O O . SER A 1 83 ? 2.594 -14.254 0.687 1.00 0.00 83 SER A O 4
ATOM 5588 N N . PRO A 1 84 ? 3.794 -15.997 -0.196 1.00 0.00 84 PRO A N 4
ATOM 5589 C CA . PRO A 1 84 ? 2.751 -16.984 0.021 1.00 0.00 84 PRO A CA 4
ATOM 5590 C C . PRO A 1 84 ? 2.661 -17.371 1.499 1.00 0.00 84 PRO A C 4
ATOM 5591 O O . PRO A 1 84 ? 3.655 -17.774 2.101 1.00 0.00 84 PRO A O 4
ATOM 5602 N N . PRO A 1 85 ? 1.428 -17.230 2.056 1.00 0.00 85 PRO A N 4
ATOM 5603 C CA . PRO A 1 85 ? 1.195 -17.560 3.451 1.00 0.00 85 PRO A CA 4
ATOM 5604 C C . PRO A 1 85 ? 1.153 -19.075 3.657 1.00 0.00 85 PRO A C 4
ATOM 5605 O O . PRO A 1 85 ? 1.181 -19.837 2.692 1.00 0.00 85 PRO A O 4
ATOM 5616 N N . PRO A 1 86 ? 1.084 -19.477 4.955 1.00 0.00 86 PRO A N 4
ATOM 5617 C CA . PRO A 1 86 ? 1.038 -20.888 5.299 1.00 0.00 86 PRO A CA 4
ATOM 5618 C C . PRO A 1 86 ? -0.343 -21.479 5.007 1.00 0.00 86 PRO A C 4
ATOM 5619 O O . PRO A 1 86 ? -1.327 -21.115 5.650 1.00 0.00 86 PRO A O 4
ATOM 5630 N N . PRO A 1 87 ? -0.373 -22.405 4.011 1.00 0.00 87 PRO A N 4
ATOM 5631 C CA . PRO A 1 87 ? -1.617 -23.049 3.626 1.00 0.00 87 PRO A CA 4
ATOM 5632 C C . PRO A 1 87 ? -2.034 -24.097 4.660 1.00 0.00 87 PRO A C 4
ATOM 5633 O O . PRO A 1 87 ? -3.170 -24.091 5.132 1.00 0.00 87 PRO A O 4
ATOM 5644 N N . SER A 1 88 ? -1.093 -24.972 4.982 1.00 0.00 88 SER A N 4
ATOM 5645 C CA . SER A 1 88 ? -1.349 -26.024 5.951 1.00 0.00 88 SER A CA 4
ATOM 5646 C C . SER A 1 88 ? -2.158 -25.468 7.125 1.00 0.00 88 SER A C 4
ATOM 5647 O O . SER A 1 88 ? -1.800 -24.441 7.698 1.00 0.00 88 SER A O 4
ATOM 5655 N N . GLY A 1 89 ? -3.233 -26.173 7.448 1.00 0.00 89 GLY A N 4
ATOM 5656 C CA . GLY A 1 89 ? -4.095 -25.763 8.543 1.00 0.00 89 GLY A CA 4
ATOM 5657 C C . GLY A 1 89 ? -3.837 -26.610 9.791 1.00 0.00 89 GLY A C 4
ATOM 5658 O O . GLY A 1 89 ? -2.710 -27.038 10.032 1.00 0.00 89 GLY A O 4
ATOM 5662 N N . PRO A 1 90 ? -4.929 -26.831 10.571 1.00 0.00 90 PRO A N 4
ATOM 5663 C CA . PRO A 1 90 ? -4.832 -27.619 11.788 1.00 0.00 90 PRO A CA 4
ATOM 5664 C C . PRO A 1 90 ? -4.715 -29.111 11.467 1.00 0.00 90 PRO A C 4
ATOM 5665 O O . PRO A 1 90 ? -5.678 -29.860 11.624 1.00 0.00 90 PRO A O 4
ATOM 5676 N N . SER A 1 91 ? -3.528 -29.497 11.024 1.00 0.00 91 SER A N 4
ATOM 5677 C CA . SER A 1 91 ? -3.273 -30.886 10.680 1.00 0.00 91 SER A CA 4
ATOM 5678 C C . SER A 1 91 ? -3.104 -31.718 11.952 1.00 0.00 91 SER A C 4
ATOM 5679 O O . SER A 1 91 ? -3.858 -32.662 12.185 1.00 0.00 91 SER A O 4
ATOM 5687 N N . SER A 1 92 ? -2.111 -31.338 12.743 1.00 0.00 92 SER A N 4
ATOM 5688 C CA . SER A 1 92 ? -1.835 -32.037 13.986 1.00 0.00 92 SER A CA 4
ATOM 5689 C C . SER A 1 92 ? -1.385 -31.042 15.058 1.00 0.00 92 SER A C 4
ATOM 5690 O O . SER A 1 92 ? -0.522 -30.202 14.807 1.00 0.00 92 SER A O 4
ATOM 5698 N N . GLY A 1 93 ? -1.991 -31.169 16.229 1.00 0.00 93 GLY A N 4
ATOM 5699 C CA . GLY A 1 93 ? -1.664 -30.291 17.340 1.00 0.00 93 GLY A CA 4
ATOM 5700 C C . GLY A 1 93 ? -2.057 -30.926 18.675 1.00 0.00 93 GLY A C 4
ATOM 5701 O O . GLY A 1 93 ? -3.228 -30.913 19.052 1.00 0.00 93 GLY A O 4
ATOM 5705 N N . GLY A 1 1 ? -3.463 -18.121 -18.851 1.00 0.00 1 GLY A N 5
ATOM 5706 C CA . GLY A 1 1 ? -2.160 -18.202 -18.212 1.00 0.00 1 GLY A CA 5
ATOM 5707 C C . GLY A 1 1 ? -1.425 -16.863 -18.293 1.00 0.00 1 GLY A C 5
ATOM 5708 O O . GLY A 1 1 ? -1.472 -16.187 -19.320 1.00 0.00 1 GLY A O 5
ATOM 5712 N N . SER A 1 2 ? -0.763 -16.521 -17.198 1.00 0.00 2 SER A N 5
ATOM 5713 C CA . SER A 1 2 ? -0.018 -15.275 -17.133 1.00 0.00 2 SER A CA 5
ATOM 5714 C C . SER A 1 2 ? -0.849 -14.137 -17.730 1.00 0.00 2 SER A C 5
ATOM 5715 O O . SER A 1 2 ? -0.716 -13.819 -18.910 1.00 0.00 2 SER A O 5
ATOM 5723 N N . SER A 1 3 ? -1.688 -13.554 -16.886 1.00 0.00 3 SER A N 5
ATOM 5724 C CA . SER A 1 3 ? -2.540 -12.458 -17.315 1.00 0.00 3 SER A CA 5
ATOM 5725 C C . SER A 1 3 ? -2.851 -11.542 -16.130 1.00 0.00 3 SER A C 5
ATOM 5726 O O . SER A 1 3 ? -2.556 -10.348 -16.169 1.00 0.00 3 SER A O 5
ATOM 5734 N N . GLY A 1 4 ? -3.443 -12.135 -15.104 1.00 0.00 4 GLY A N 5
ATOM 5735 C CA . GLY A 1 4 ? -3.797 -11.387 -13.909 1.00 0.00 4 GLY A CA 5
ATOM 5736 C C . GLY A 1 4 ? -4.727 -12.201 -13.008 1.00 0.00 4 GLY A C 5
ATOM 5737 O O . GLY A 1 4 ? -4.471 -13.375 -12.745 1.00 0.00 4 GLY A O 5
ATOM 5741 N N . SER A 1 5 ? -5.787 -11.546 -12.559 1.00 0.00 5 SER A N 5
ATOM 5742 C CA . SER A 1 5 ? -6.757 -12.194 -11.692 1.00 0.00 5 SER A CA 5
ATOM 5743 C C . SER A 1 5 ? -8.167 -12.016 -12.259 1.00 0.00 5 SER A C 5
ATOM 5744 O O . SER A 1 5 ? -8.845 -11.038 -11.948 1.00 0.00 5 SER A O 5
ATOM 5752 N N . SER A 1 6 ? -8.566 -12.976 -13.079 1.00 0.00 6 SER A N 5
ATOM 5753 C CA . SER A 1 6 ? -9.883 -12.938 -13.692 1.00 0.00 6 SER A CA 5
ATOM 5754 C C . SER A 1 6 ? -10.957 -13.232 -12.642 1.00 0.00 6 SER A C 5
ATOM 5755 O O . SER A 1 6 ? -11.913 -12.472 -12.497 1.00 0.00 6 SER A O 5
ATOM 5763 N N . GLY A 1 7 ? -10.764 -14.338 -11.938 1.00 0.00 7 GLY A N 5
ATOM 5764 C CA . GLY A 1 7 ? -11.704 -14.742 -10.907 1.00 0.00 7 GLY A CA 5
ATOM 5765 C C . GLY A 1 7 ? -11.538 -13.888 -9.648 1.00 0.00 7 GLY A C 5
ATOM 5766 O O . GLY A 1 7 ? -12.203 -12.865 -9.496 1.00 0.00 7 GLY A O 5
ATOM 5770 N N . VAL A 1 8 ? -10.646 -14.339 -8.779 1.00 0.00 8 VAL A N 5
ATOM 5771 C CA . VAL A 1 8 ? -10.384 -13.629 -7.538 1.00 0.00 8 VAL A CA 5
ATOM 5772 C C . VAL A 1 8 ? -8.922 -13.833 -7.138 1.00 0.00 8 VAL A C 5
ATOM 5773 O O . VAL A 1 8 ? -8.376 -14.923 -7.301 1.00 0.00 8 VAL A O 5
ATOM 5786 N N . PRO A 1 9 ? -8.313 -12.738 -6.608 1.00 0.00 9 PRO A N 5
ATOM 5787 C CA . PRO A 1 9 ? -6.924 -12.786 -6.184 1.00 0.00 9 PRO A CA 5
ATOM 5788 C C . PRO A 1 9 ? -6.781 -13.547 -4.864 1.00 0.00 9 PRO A C 5
ATOM 5789 O O . PRO A 1 9 ? -7.771 -14.003 -4.295 1.00 0.00 9 PRO A O 5
ATOM 5800 N N . GLU A 1 10 ? -5.539 -13.661 -4.416 1.00 0.00 10 GLU A N 5
ATOM 5801 C CA . GLU A 1 10 ? -5.253 -14.359 -3.174 1.00 0.00 10 GLU A CA 5
ATOM 5802 C C . GLU A 1 10 ? -4.659 -13.393 -2.147 1.00 0.00 10 GLU A C 5
ATOM 5803 O O . GLU A 1 10 ? -4.576 -12.191 -2.395 1.00 0.00 10 GLU A O 5
ATOM 5815 N N . LYS A 1 11 ? -4.262 -13.954 -1.014 1.00 0.00 11 LYS A N 5
ATOM 5816 C CA . LYS A 1 11 ? -3.679 -13.157 0.052 1.00 0.00 11 LYS A CA 5
ATOM 5817 C C . LYS A 1 11 ? -2.169 -13.402 0.098 1.00 0.00 11 LYS A C 5
ATOM 5818 O O . LYS A 1 11 ? -1.713 -14.526 -0.105 1.00 0.00 11 LYS A O 5
ATOM 5837 N N . PHE A 1 12 ? -1.436 -12.332 0.367 1.00 0.00 12 PHE A N 5
ATOM 5838 C CA . PHE A 1 12 ? 0.012 -12.416 0.442 1.00 0.00 12 PHE A CA 5
ATOM 5839 C C . PHE A 1 12 ? 0.517 -11.962 1.813 1.00 0.00 12 PHE A C 5
ATOM 5840 O O . PHE A 1 12 ? 0.260 -10.834 2.231 1.00 0.00 12 PHE A O 5
ATOM 5857 N N . LYS A 1 13 ? 1.228 -12.863 2.475 1.00 0.00 13 LYS A N 5
ATOM 5858 C CA . LYS A 1 13 ? 1.771 -12.569 3.790 1.00 0.00 13 LYS A CA 5
ATOM 5859 C C . LYS A 1 13 ? 2.524 -11.238 3.740 1.00 0.00 13 LYS A C 5
ATOM 5860 O O . LYS A 1 13 ? 3.136 -10.904 2.726 1.00 0.00 13 LYS A O 5
ATOM 5879 N N . LEU A 1 14 ? 2.455 -10.513 4.847 1.00 0.00 14 LEU A N 5
ATOM 5880 C CA . LEU A 1 14 ? 3.123 -9.226 4.942 1.00 0.00 14 LEU A CA 5
ATOM 5881 C C . LEU A 1 14 ? 4.497 -9.416 5.586 1.00 0.00 14 LEU A C 5
ATOM 5882 O O . LEU A 1 14 ? 4.716 -10.379 6.320 1.00 0.00 14 LEU A O 5
ATOM 5898 N N . SER A 1 15 ? 5.389 -8.481 5.290 1.00 0.00 15 SER A N 5
ATOM 5899 C CA . SER A 1 15 ? 6.736 -8.534 5.832 1.00 0.00 15 SER A CA 5
ATOM 5900 C C . SER A 1 15 ? 6.766 -7.897 7.222 1.00 0.00 15 SER A C 5
ATOM 5901 O O . SER A 1 15 ? 5.793 -7.273 7.644 1.00 0.00 15 SER A O 5
ATOM 5909 N N . THR A 1 16 ? 7.892 -8.076 7.896 1.00 0.00 16 THR A N 5
ATOM 5910 C CA . THR A 1 16 ? 8.062 -7.527 9.231 1.00 0.00 16 THR A CA 5
ATOM 5911 C C . THR A 1 16 ? 7.886 -6.007 9.208 1.00 0.00 16 THR A C 5
ATOM 5912 O O . THR A 1 16 ? 7.146 -5.452 10.018 1.00 0.00 16 THR A O 5
ATOM 5923 N N . ALA A 1 17 ? 8.581 -5.377 8.272 1.00 0.00 17 ALA A N 5
ATOM 5924 C CA . ALA A 1 17 ? 8.511 -3.933 8.133 1.00 0.00 17 ALA A CA 5
ATOM 5925 C C . ALA A 1 17 ? 7.149 -3.545 7.555 1.00 0.00 17 ALA A C 5
ATOM 5926 O O . ALA A 1 17 ? 6.496 -2.630 8.054 1.00 0.00 17 ALA A O 5
ATOM 5933 N N . LEU A 1 18 ? 6.759 -4.261 6.511 1.00 0.00 18 LEU A N 5
ATOM 5934 C CA . LEU A 1 18 ? 5.486 -4.004 5.860 1.00 0.00 18 LEU A CA 5
ATOM 5935 C C . LEU A 1 18 ? 4.359 -4.123 6.888 1.00 0.00 18 LEU A C 5
ATOM 5936 O O . LEU A 1 18 ? 3.377 -3.384 6.827 1.00 0.00 18 LEU A O 5
ATOM 5952 N N . MET A 1 19 ? 4.538 -5.059 7.808 1.00 0.00 19 MET A N 5
ATOM 5953 C CA . MET A 1 19 ? 3.548 -5.285 8.848 1.00 0.00 19 MET A CA 5
ATOM 5954 C C . MET A 1 19 ? 3.513 -4.116 9.835 1.00 0.00 19 MET A C 5
ATOM 5955 O O . MET A 1 19 ? 2.448 -3.744 10.325 1.00 0.00 19 MET A O 5
ATOM 5969 N N . ASP A 1 20 ? 4.691 -3.569 10.097 1.00 0.00 20 ASP A N 5
ATOM 5970 C CA . ASP A 1 20 ? 4.808 -2.449 11.016 1.00 0.00 20 ASP A CA 5
ATOM 5971 C C . ASP A 1 20 ? 4.360 -1.167 10.311 1.00 0.00 20 ASP A C 5
ATOM 5972 O O . ASP A 1 20 ? 4.160 -0.139 10.955 1.00 0.00 20 ASP A O 5
ATOM 5981 N N . VAL A 1 21 ? 4.215 -1.271 8.999 1.00 0.00 21 VAL A N 5
ATOM 5982 C CA . VAL A 1 21 ? 3.794 -0.133 8.200 1.00 0.00 21 VAL A CA 5
ATOM 5983 C C . VAL A 1 21 ? 2.274 0.016 8.294 1.00 0.00 21 VAL A C 5
ATOM 5984 O O . VAL A 1 21 ? 1.762 1.128 8.412 1.00 0.00 21 VAL A O 5
ATOM 5997 N N . LEU A 1 22 ? 1.595 -1.120 8.237 1.00 0.00 22 LEU A N 5
ATOM 5998 C CA . LEU A 1 22 ? 0.144 -1.130 8.315 1.00 0.00 22 LEU A CA 5
ATOM 5999 C C . LEU A 1 22 ? -0.287 -1.739 9.650 1.00 0.00 22 LEU A C 5
ATOM 6000 O O . LEU A 1 22 ? -0.932 -1.076 10.460 1.00 0.00 22 LEU A O 5
ATOM 6016 N N . GLY A 1 23 ? 0.087 -2.996 9.839 1.00 0.00 23 GLY A N 5
ATOM 6017 C CA . GLY A 1 23 ? -0.253 -3.703 11.062 1.00 0.00 23 GLY A CA 5
ATOM 6018 C C . GLY A 1 23 ? -1.120 -4.928 10.765 1.00 0.00 23 GLY A C 5
ATOM 6019 O O . GLY A 1 23 ? -1.998 -5.277 11.552 1.00 0.00 23 GLY A O 5
ATOM 6023 N N . ILE A 1 24 ? -0.843 -5.547 9.627 1.00 0.00 24 ILE A N 5
ATOM 6024 C CA . ILE A 1 24 ? -1.587 -6.726 9.216 1.00 0.00 24 ILE A CA 5
ATOM 6025 C C . ILE A 1 24 ? -0.664 -7.946 9.257 1.00 0.00 24 ILE A C 5
ATOM 6026 O O . ILE A 1 24 ? 0.444 -7.872 9.785 1.00 0.00 24 ILE A O 5
ATOM 6042 N N . GLU A 1 25 ? -1.156 -9.039 8.693 1.00 0.00 25 GLU A N 5
ATOM 6043 C CA . GLU A 1 25 ? -0.390 -10.273 8.659 1.00 0.00 25 GLU A CA 5
ATOM 6044 C C . GLU A 1 25 ? -0.657 -11.027 7.354 1.00 0.00 25 GLU A C 5
ATOM 6045 O O . GLU A 1 25 ? 0.273 -11.509 6.710 1.00 0.00 25 GLU A O 5
ATOM 6057 N N . VAL A 1 26 ? -1.932 -11.106 7.004 1.00 0.00 26 VAL A N 5
ATOM 6058 C CA . VAL A 1 26 ? -2.333 -11.793 5.788 1.00 0.00 26 VAL A CA 5
ATOM 6059 C C . VAL A 1 26 ? -3.391 -10.959 5.061 1.00 0.00 26 VAL A C 5
ATOM 6060 O O . VAL A 1 26 ? -4.565 -10.985 5.426 1.00 0.00 26 VAL A O 5
ATOM 6073 N N . GLU A 1 27 ? -2.935 -10.240 4.046 1.00 0.00 27 GLU A N 5
ATOM 6074 C CA . GLU A 1 27 ? -3.827 -9.400 3.264 1.00 0.00 27 GLU A CA 5
ATOM 6075 C C . GLU A 1 27 ? -3.690 -9.722 1.775 1.00 0.00 27 GLU A C 5
ATOM 6076 O O . GLU A 1 27 ? -2.942 -10.622 1.397 1.00 0.00 27 GLU A O 5
ATOM 6088 N N . THR A 1 28 ? -4.424 -8.969 0.969 1.00 0.00 28 THR A N 5
ATOM 6089 C CA . THR A 1 28 ? -4.393 -9.162 -0.470 1.00 0.00 28 THR A CA 5
ATOM 6090 C C . THR A 1 28 ? -3.350 -8.244 -1.110 1.00 0.00 28 THR A C 5
ATOM 6091 O O . THR A 1 28 ? -2.541 -7.635 -0.411 1.00 0.00 28 THR A O 5
ATOM 6102 N N . ARG A 1 29 ? -3.402 -8.172 -2.432 1.00 0.00 29 ARG A N 5
ATOM 6103 C CA . ARG A 1 29 ? -2.472 -7.338 -3.174 1.00 0.00 29 ARG A CA 5
ATOM 6104 C C . ARG A 1 29 ? -2.941 -5.882 -3.165 1.00 0.00 29 ARG A C 5
ATOM 6105 O O . ARG A 1 29 ? -2.146 -4.971 -2.938 1.00 0.00 29 ARG A O 5
ATOM 6126 N N . PRO A 1 30 ? -4.265 -5.703 -3.420 1.00 0.00 30 PRO A N 5
ATOM 6127 C CA . PRO A 1 30 ? -4.850 -4.373 -3.444 1.00 0.00 30 PRO A CA 5
ATOM 6128 C C . PRO A 1 30 ? -5.013 -3.821 -2.026 1.00 0.00 30 PRO A C 5
ATOM 6129 O O . PRO A 1 30 ? -4.778 -2.638 -1.786 1.00 0.00 30 PRO A O 5
ATOM 6140 N N . ARG A 1 31 ? -5.415 -4.705 -1.124 1.00 0.00 31 ARG A N 5
ATOM 6141 C CA . ARG A 1 31 ? -5.613 -4.321 0.263 1.00 0.00 31 ARG A CA 5
ATOM 6142 C C . ARG A 1 31 ? -4.365 -3.618 0.803 1.00 0.00 31 ARG A C 5
ATOM 6143 O O . ARG A 1 31 ? -4.458 -2.534 1.376 1.00 0.00 31 ARG A O 5
ATOM 6164 N N . ILE A 1 32 ? -3.226 -4.264 0.599 1.00 0.00 32 ILE A N 5
ATOM 6165 C CA . ILE A 1 32 ? -1.962 -3.714 1.058 1.00 0.00 32 ILE A CA 5
ATOM 6166 C C . ILE A 1 32 ? -1.702 -2.383 0.349 1.00 0.00 32 ILE A C 5
ATOM 6167 O O . ILE A 1 32 ? -1.635 -1.337 0.992 1.00 0.00 32 ILE A O 5
ATOM 6183 N N . ILE A 1 33 ? -1.564 -2.467 -0.966 1.00 0.00 33 ILE A N 5
ATOM 6184 C CA . ILE A 1 33 ? -1.313 -1.282 -1.769 1.00 0.00 33 ILE A CA 5
ATOM 6185 C C . ILE A 1 33 ? -2.149 -0.119 -1.229 1.00 0.00 33 ILE A C 5
ATOM 6186 O O . ILE A 1 33 ? -1.632 0.978 -1.025 1.00 0.00 33 ILE A O 5
ATOM 6202 N N . ALA A 1 34 ? -3.426 -0.400 -1.014 1.00 0.00 34 ALA A N 5
ATOM 6203 C CA . ALA A 1 34 ? -4.337 0.609 -0.501 1.00 0.00 34 ALA A CA 5
ATOM 6204 C C . ALA A 1 34 ? -3.958 0.947 0.942 1.00 0.00 34 ALA A C 5
ATOM 6205 O O . ALA A 1 34 ? -3.835 2.119 1.297 1.00 0.00 34 ALA A O 5
ATOM 6212 N N . ALA A 1 35 ? -3.783 -0.099 1.735 1.00 0.00 35 ALA A N 5
ATOM 6213 C CA . ALA A 1 35 ? -3.420 0.072 3.131 1.00 0.00 35 ALA A CA 5
ATOM 6214 C C . ALA A 1 35 ? -2.289 1.097 3.238 1.00 0.00 35 ALA A C 5
ATOM 6215 O O . ALA A 1 35 ? -2.188 1.814 4.232 1.00 0.00 35 ALA A O 5
ATOM 6222 N N . ILE A 1 36 ? -1.466 1.132 2.200 1.00 0.00 36 ILE A N 5
ATOM 6223 C CA . ILE A 1 36 ? -0.346 2.057 2.165 1.00 0.00 36 ILE A CA 5
ATOM 6224 C C . ILE A 1 36 ? -0.835 3.426 1.686 1.00 0.00 36 ILE A C 5
ATOM 6225 O O . ILE A 1 36 ? -0.371 4.458 2.168 1.00 0.00 36 ILE A O 5
ATOM 6241 N N . TRP A 1 37 ? -1.766 3.390 0.744 1.00 0.00 37 TRP A N 5
ATOM 6242 C CA . TRP A 1 37 ? -2.323 4.614 0.196 1.00 0.00 37 TRP A CA 5
ATOM 6243 C C . TRP A 1 37 ? -2.962 5.399 1.343 1.00 0.00 37 TRP A C 5
ATOM 6244 O O . TRP A 1 37 ? -2.736 6.601 1.480 1.00 0.00 37 TRP A O 5
ATOM 6265 N N . HIS A 1 38 ? -3.746 4.688 2.140 1.00 0.00 38 HIS A N 5
ATOM 6266 C CA . HIS A 1 38 ? -4.419 5.303 3.272 1.00 0.00 38 HIS A CA 5
ATOM 6267 C C . HIS A 1 38 ? -3.384 5.723 4.318 1.00 0.00 38 HIS A C 5
ATOM 6268 O O . HIS A 1 38 ? -3.305 6.894 4.684 1.00 0.00 38 HIS A O 5
ATOM 6282 N N . TYR A 1 39 ? -2.615 4.742 4.769 1.00 0.00 39 TYR A N 5
ATOM 6283 C CA . TYR A 1 39 ? -1.588 4.994 5.766 1.00 0.00 39 TYR A CA 5
ATOM 6284 C C . TYR A 1 39 ? -0.823 6.282 5.451 1.00 0.00 39 TYR A C 5
ATOM 6285 O O . TYR A 1 39 ? -0.784 7.200 6.268 1.00 0.00 39 TYR A O 5
ATOM 6303 N N . VAL A 1 40 ? -0.235 6.307 4.264 1.00 0.00 40 VAL A N 5
ATOM 6304 C CA . VAL A 1 40 ? 0.527 7.466 3.831 1.00 0.00 40 VAL A CA 5
ATOM 6305 C C . VAL A 1 40 ? -0.214 8.740 4.243 1.00 0.00 40 VAL A C 5
ATOM 6306 O O . VAL A 1 40 ? 0.315 9.554 4.999 1.00 0.00 40 VAL A O 5
ATOM 6319 N N . LYS A 1 41 ? -1.427 8.874 3.727 1.00 0.00 41 LYS A N 5
ATOM 6320 C CA . LYS A 1 41 ? -2.246 10.035 4.031 1.00 0.00 41 LYS A CA 5
ATOM 6321 C C . LYS A 1 41 ? -2.503 10.092 5.538 1.00 0.00 41 LYS A C 5
ATOM 6322 O O . LYS A 1 41 ? -2.612 11.174 6.113 1.00 0.00 41 LYS A O 5
ATOM 6341 N N . ALA A 1 42 ? -2.593 8.912 6.136 1.00 0.00 42 ALA A N 5
ATOM 6342 C CA . ALA A 1 42 ? -2.836 8.814 7.565 1.00 0.00 42 ALA A CA 5
ATOM 6343 C C . ALA A 1 42 ? -1.811 9.670 8.312 1.00 0.00 42 ALA A C 5
ATOM 6344 O O . ALA A 1 42 ? -2.178 10.613 9.012 1.00 0.00 42 ALA A O 5
ATOM 6351 N N . ARG A 1 43 ? -0.548 9.312 8.137 1.00 0.00 43 ARG A N 5
ATOM 6352 C CA . ARG A 1 43 ? 0.532 10.036 8.786 1.00 0.00 43 ARG A CA 5
ATOM 6353 C C . ARG A 1 43 ? 0.967 11.224 7.925 1.00 0.00 43 ARG A C 5
ATOM 6354 O O . ARG A 1 43 ? 2.144 11.579 7.901 1.00 0.00 43 ARG A O 5
ATOM 6375 N N . LYS A 1 44 ? -0.007 11.805 7.240 1.00 0.00 44 LYS A N 5
ATOM 6376 C CA . LYS A 1 44 ? 0.260 12.946 6.381 1.00 0.00 44 LYS A CA 5
ATOM 6377 C C . LYS A 1 44 ? 1.601 12.742 5.673 1.00 0.00 44 LYS A C 5
ATOM 6378 O O . LYS A 1 44 ? 2.496 13.579 5.778 1.00 0.00 44 LYS A O 5
ATOM 6397 N N . LEU A 1 45 ? 1.698 11.625 4.967 1.00 0.00 45 LEU A N 5
ATOM 6398 C CA . LEU A 1 45 ? 2.914 11.301 4.241 1.00 0.00 45 LEU A CA 5
ATOM 6399 C C . LEU A 1 45 ? 2.792 11.800 2.800 1.00 0.00 45 LEU A C 5
ATOM 6400 O O . LEU A 1 45 ? 3.789 12.165 2.179 1.00 0.00 45 LEU A O 5
ATOM 6416 N N . GLN A 1 46 ? 1.561 11.800 2.310 1.00 0.00 46 GLN A N 5
ATOM 6417 C CA . GLN A 1 46 ? 1.295 12.248 0.954 1.00 0.00 46 GLN A CA 5
ATOM 6418 C C . GLN A 1 46 ? 2.159 13.465 0.618 1.00 0.00 46 GLN A C 5
ATOM 6419 O O . GLN A 1 46 ? 2.403 14.313 1.476 1.00 0.00 46 GLN A O 5
ATOM 6433 N N . ASN A 1 47 ? 2.597 13.514 -0.631 1.00 0.00 47 ASN A N 5
ATOM 6434 C CA . ASN A 1 47 ? 3.429 14.613 -1.090 1.00 0.00 47 ASN A CA 5
ATOM 6435 C C . ASN A 1 47 ? 2.561 15.621 -1.847 1.00 0.00 47 ASN A C 5
ATOM 6436 O O . ASN A 1 47 ? 1.706 15.235 -2.642 1.00 0.00 47 ASN A O 5
ATOM 6447 N N . PRO A 1 48 ? 2.819 16.927 -1.566 1.00 0.00 48 PRO A N 5
ATOM 6448 C CA . PRO A 1 48 ? 2.071 17.992 -2.212 1.00 0.00 48 PRO A CA 5
ATOM 6449 C C . PRO A 1 48 ? 2.523 18.179 -3.661 1.00 0.00 48 PRO A C 5
ATOM 6450 O O . PRO A 1 48 ? 1.702 18.178 -4.577 1.00 0.00 48 PRO A O 5
ATOM 6461 N N . ASN A 1 49 ? 3.829 18.336 -3.825 1.00 0.00 49 ASN A N 5
ATOM 6462 C CA . ASN A 1 49 ? 4.400 18.524 -5.148 1.00 0.00 49 ASN A CA 5
ATOM 6463 C C . ASN A 1 49 ? 3.762 17.530 -6.120 1.00 0.00 49 ASN A C 5
ATOM 6464 O O . ASN A 1 49 ? 3.330 17.910 -7.207 1.00 0.00 49 ASN A O 5
ATOM 6475 N N . ASP A 1 50 ? 3.723 16.276 -5.693 1.00 0.00 50 ASP A N 5
ATOM 6476 C CA . ASP A 1 50 ? 3.145 15.224 -6.513 1.00 0.00 50 ASP A CA 5
ATOM 6477 C C . ASP A 1 50 ? 2.198 14.380 -5.658 1.00 0.00 50 ASP A C 5
ATOM 6478 O O . ASP A 1 50 ? 2.601 13.837 -4.630 1.00 0.00 50 ASP A O 5
ATOM 6487 N N . PRO A 1 51 ? 0.924 14.293 -6.126 1.00 0.00 51 PRO A N 5
ATOM 6488 C CA . PRO A 1 51 ? -0.083 13.523 -5.415 1.00 0.00 51 PRO A CA 5
ATOM 6489 C C . PRO A 1 51 ? 0.130 12.022 -5.617 1.00 0.00 51 PRO A C 5
ATOM 6490 O O . PRO A 1 51 ? -0.407 11.208 -4.867 1.00 0.00 51 PRO A O 5
ATOM 6501 N N . SER A 1 52 ? 0.916 11.700 -6.634 1.00 0.00 52 SER A N 5
ATOM 6502 C CA . SER A 1 52 ? 1.208 10.311 -6.944 1.00 0.00 52 SER A CA 5
ATOM 6503 C C . SER A 1 52 ? 2.267 9.770 -5.981 1.00 0.00 52 SER A C 5
ATOM 6504 O O . SER A 1 52 ? 2.223 8.604 -5.595 1.00 0.00 52 SER A O 5
ATOM 6512 N N . PHE A 1 53 ? 3.195 10.645 -5.622 1.00 0.00 53 PHE A N 5
ATOM 6513 C CA . PHE A 1 53 ? 4.264 10.271 -4.712 1.00 0.00 53 PHE A CA 5
ATOM 6514 C C . PHE A 1 53 ? 3.903 10.624 -3.267 1.00 0.00 53 PHE A C 5
ATOM 6515 O O . PHE A 1 53 ? 2.922 11.325 -3.022 1.00 0.00 53 PHE A O 5
ATOM 6532 N N . PHE A 1 54 ? 4.716 10.123 -2.349 1.00 0.00 54 PHE A N 5
ATOM 6533 C CA . PHE A 1 54 ? 4.495 10.377 -0.935 1.00 0.00 54 PHE A CA 5
ATOM 6534 C C . PHE A 1 54 ? 5.802 10.270 -0.148 1.00 0.00 54 PHE A C 5
ATOM 6535 O O . PHE A 1 54 ? 6.680 9.483 -0.499 1.00 0.00 54 PHE A O 5
ATOM 6552 N N . ASN A 1 55 ? 5.890 11.072 0.903 1.00 0.00 55 ASN A N 5
ATOM 6553 C CA . ASN A 1 55 ? 7.076 11.077 1.744 1.00 0.00 55 ASN A CA 5
ATOM 6554 C C . ASN A 1 55 ? 7.087 9.816 2.609 1.00 0.00 55 ASN A C 5
ATOM 6555 O O . ASN A 1 55 ? 6.033 9.262 2.919 1.00 0.00 55 ASN A O 5
ATOM 6566 N N . CYS A 1 56 ? 8.290 9.398 2.976 1.00 0.00 56 CYS A N 5
ATOM 6567 C CA . CYS A 1 56 ? 8.452 8.213 3.800 1.00 0.00 56 CYS A CA 5
ATOM 6568 C C . CYS A 1 56 ? 8.480 8.647 5.267 1.00 0.00 56 CYS A C 5
ATOM 6569 O O . CYS A 1 56 ? 8.898 9.761 5.580 1.00 0.00 56 CYS A O 5
ATOM 6577 N N . ASP A 1 57 ? 8.031 7.745 6.127 1.00 0.00 57 ASP A N 5
ATOM 6578 C CA . ASP A 1 57 ? 7.999 8.022 7.553 1.00 0.00 57 ASP A CA 5
ATOM 6579 C C . ASP A 1 57 ? 9.252 7.437 8.209 1.00 0.00 57 ASP A C 5
ATOM 6580 O O . ASP A 1 57 ? 9.939 8.124 8.963 1.00 0.00 57 ASP A O 5
ATOM 6589 N N . ALA A 1 58 ? 9.510 6.176 7.898 1.00 0.00 58 ALA A N 5
ATOM 6590 C CA . ALA A 1 58 ? 10.668 5.491 8.448 1.00 0.00 58 ALA A CA 5
ATOM 6591 C C . ALA A 1 58 ? 10.493 3.981 8.273 1.00 0.00 58 ALA A C 5
ATOM 6592 O O . ALA A 1 58 ? 11.474 3.249 8.151 1.00 0.00 58 ALA A O 5
ATOM 6599 N N . ALA A 1 59 ? 9.236 3.560 8.266 1.00 0.00 59 ALA A N 5
ATOM 6600 C CA . ALA A 1 59 ? 8.920 2.151 8.108 1.00 0.00 59 ALA A CA 5
ATOM 6601 C C . ALA A 1 59 ? 8.698 1.846 6.625 1.00 0.00 59 ALA A C 5
ATOM 6602 O O . ALA A 1 59 ? 8.803 0.695 6.202 1.00 0.00 59 ALA A O 5
ATOM 6609 N N . LEU A 1 60 ? 8.396 2.896 5.876 1.00 0.00 60 LEU A N 5
ATOM 6610 C CA . LEU A 1 60 ? 8.158 2.754 4.450 1.00 0.00 60 LEU A CA 5
ATOM 6611 C C . LEU A 1 60 ? 9.494 2.549 3.732 1.00 0.00 60 LEU A C 5
ATOM 6612 O O . LEU A 1 60 ? 9.539 1.958 2.655 1.00 0.00 60 LEU A O 5
ATOM 6628 N N . GLN A 1 61 ? 10.549 3.050 4.359 1.00 0.00 61 GLN A N 5
ATOM 6629 C CA . GLN A 1 61 ? 11.882 2.929 3.794 1.00 0.00 61 GLN A CA 5
ATOM 6630 C C . GLN A 1 61 ? 12.329 1.466 3.797 1.00 0.00 61 GLN A C 5
ATOM 6631 O O . GLN A 1 61 ? 12.503 0.863 2.739 1.00 0.00 61 GLN A O 5
ATOM 6645 N N . LYS A 1 62 ? 12.502 0.936 4.999 1.00 0.00 62 LYS A N 5
ATOM 6646 C CA . LYS A 1 62 ? 12.926 -0.446 5.154 1.00 0.00 62 LYS A CA 5
ATOM 6647 C C . LYS A 1 62 ? 12.220 -1.311 4.109 1.00 0.00 62 LYS A C 5
ATOM 6648 O O . LYS A 1 62 ? 12.768 -2.316 3.658 1.00 0.00 62 LYS A O 5
ATOM 6667 N N . VAL A 1 63 ? 11.016 -0.890 3.753 1.00 0.00 63 VAL A N 5
ATOM 6668 C CA . VAL A 1 63 ? 10.230 -1.614 2.769 1.00 0.00 63 VAL A CA 5
ATOM 6669 C C . VAL A 1 63 ? 10.806 -1.360 1.375 1.00 0.00 63 VAL A C 5
ATOM 6670 O O . VAL A 1 63 ? 11.342 -2.270 0.745 1.00 0.00 63 VAL A O 5
ATOM 6683 N N . PHE A 1 64 ? 10.676 -0.117 0.933 1.00 0.00 64 PHE A N 5
ATOM 6684 C CA . PHE A 1 64 ? 11.177 0.269 -0.375 1.00 0.00 64 PHE A CA 5
ATOM 6685 C C . PHE A 1 64 ? 12.665 0.619 -0.311 1.00 0.00 64 PHE A C 5
ATOM 6686 O O . PHE A 1 64 ? 13.494 -0.065 -0.909 1.00 0.00 64 PHE A O 5
ATOM 6703 N N . GLY A 1 65 ? 12.959 1.684 0.421 1.00 0.00 65 GLY A N 5
ATOM 6704 C CA . GLY A 1 65 ? 14.332 2.133 0.572 1.00 0.00 65 GLY A CA 5
ATOM 6705 C C . GLY A 1 65 ? 14.531 3.512 -0.061 1.00 0.00 65 GLY A C 5
ATOM 6706 O O . GLY A 1 65 ? 15.653 4.009 -0.136 1.00 0.00 65 GLY A O 5
ATOM 6710 N N . GLU A 1 66 ? 13.423 4.091 -0.501 1.00 0.00 66 GLU A N 5
ATOM 6711 C CA . GLU A 1 66 ? 13.461 5.402 -1.125 1.00 0.00 66 GLU A CA 5
ATOM 6712 C C . GLU A 1 66 ? 12.720 6.424 -0.260 1.00 0.00 66 GLU A C 5
ATOM 6713 O O . GLU A 1 66 ? 11.663 6.124 0.292 1.00 0.00 66 GLU A O 5
ATOM 6725 N N . GLU A 1 67 ? 13.305 7.609 -0.168 1.00 0.00 67 GLU A N 5
ATOM 6726 C CA . GLU A 1 67 ? 12.714 8.676 0.621 1.00 0.00 67 GLU A CA 5
ATOM 6727 C C . GLU A 1 67 ? 11.217 8.789 0.324 1.00 0.00 67 GLU A C 5
ATOM 6728 O O . GLU A 1 67 ? 10.415 9.001 1.232 1.00 0.00 67 GLU A O 5
ATOM 6740 N N . LYS A 1 68 ? 10.886 8.642 -0.951 1.00 0.00 68 LYS A N 5
ATOM 6741 C CA . LYS A 1 68 ? 9.500 8.725 -1.379 1.00 0.00 68 LYS A CA 5
ATOM 6742 C C . LYS A 1 68 ? 9.243 7.681 -2.467 1.00 0.00 68 LYS A C 5
ATOM 6743 O O . LYS A 1 68 ? 10.182 7.173 -3.079 1.00 0.00 68 LYS A O 5
ATOM 6762 N N . LEU A 1 69 ? 7.968 7.391 -2.675 1.00 0.00 69 LEU A N 5
ATOM 6763 C CA . LEU A 1 69 ? 7.576 6.416 -3.678 1.00 0.00 69 LEU A CA 5
ATOM 6764 C C . LEU A 1 69 ? 6.228 6.821 -4.278 1.00 0.00 69 LEU A C 5
ATOM 6765 O O . LEU A 1 69 ? 5.515 7.647 -3.710 1.00 0.00 69 LEU A O 5
ATOM 6781 N N . LYS A 1 70 ? 5.919 6.221 -5.418 1.00 0.00 70 LYS A N 5
ATOM 6782 C CA . LYS A 1 70 ? 4.669 6.509 -6.101 1.00 0.00 70 LYS A CA 5
ATOM 6783 C C . LYS A 1 70 ? 3.548 5.675 -5.478 1.00 0.00 70 LYS A C 5
ATOM 6784 O O . LYS A 1 70 ? 3.812 4.684 -4.798 1.00 0.00 70 LYS A O 5
ATOM 6803 N N . PHE A 1 71 ? 2.321 6.106 -5.732 1.00 0.00 71 PHE A N 5
ATOM 6804 C CA . PHE A 1 71 ? 1.160 5.410 -5.204 1.00 0.00 71 PHE A CA 5
ATOM 6805 C C . PHE A 1 71 ? 0.782 4.223 -6.092 1.00 0.00 71 PHE A C 5
ATOM 6806 O O . PHE A 1 71 ? 0.013 3.355 -5.680 1.00 0.00 71 PHE A O 5
ATOM 6823 N N . THR A 1 72 ? 1.340 4.222 -7.293 1.00 0.00 72 THR A N 5
ATOM 6824 C CA . THR A 1 72 ? 1.071 3.155 -8.242 1.00 0.00 72 THR A CA 5
ATOM 6825 C C . THR A 1 72 ? 2.228 2.153 -8.261 1.00 0.00 72 THR A C 5
ATOM 6826 O O . THR A 1 72 ? 2.014 0.956 -8.441 1.00 0.00 72 THR A O 5
ATOM 6837 N N . MET A 1 73 ? 3.429 2.681 -8.071 1.00 0.00 73 MET A N 5
ATOM 6838 C CA . MET A 1 73 ? 4.619 1.849 -8.063 1.00 0.00 73 MET A CA 5
ATOM 6839 C C . MET A 1 73 ? 4.593 0.864 -6.892 1.00 0.00 73 MET A C 5
ATOM 6840 O O . MET A 1 73 ? 5.214 -0.196 -6.954 1.00 0.00 73 MET A O 5
ATOM 6854 N N . VAL A 1 74 ? 3.867 1.250 -5.853 1.00 0.00 74 VAL A N 5
ATOM 6855 C CA . VAL A 1 74 ? 3.751 0.415 -4.670 1.00 0.00 74 VAL A CA 5
ATOM 6856 C C . VAL A 1 74 ? 3.378 -1.008 -5.090 1.00 0.00 74 VAL A C 5
ATOM 6857 O O . VAL A 1 74 ? 3.784 -1.975 -4.447 1.00 0.00 74 VAL A O 5
ATOM 6870 N N . SER A 1 75 ? 2.610 -1.091 -6.166 1.00 0.00 75 SER A N 5
ATOM 6871 C CA . SER A 1 75 ? 2.177 -2.380 -6.679 1.00 0.00 75 SER A CA 5
ATOM 6872 C C . SER A 1 75 ? 3.390 -3.198 -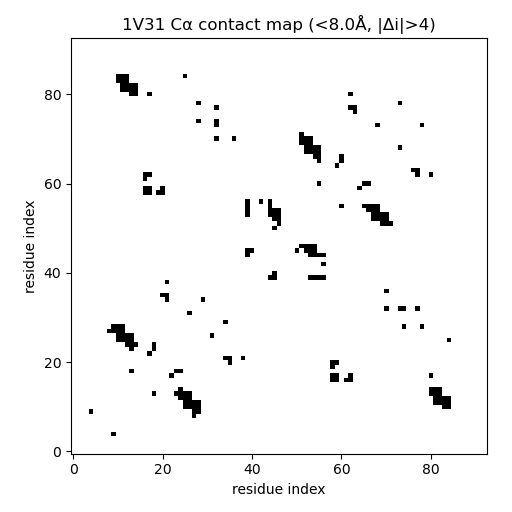7.129 1.00 0.00 75 SER A C 5
ATOM 6873 O O . SER A 1 75 ? 3.516 -4.370 -6.779 1.00 0.00 75 SER A O 5
ATOM 6881 N N . GLN A 1 76 ? 4.251 -2.547 -7.897 1.00 0.00 76 GLN A N 5
ATOM 6882 C CA . GLN A 1 76 ? 5.449 -3.199 -8.398 1.00 0.00 76 GLN A CA 5
ATOM 6883 C C . GLN A 1 76 ? 6.611 -2.995 -7.424 1.00 0.00 76 GLN A C 5
ATOM 6884 O O . GLN A 1 76 ? 7.769 -2.942 -7.836 1.00 0.00 76 GLN A O 5
ATOM 6898 N N . LYS A 1 77 ? 6.262 -2.885 -6.150 1.00 0.00 77 LYS A N 5
ATOM 6899 C CA . LYS A 1 77 ? 7.262 -2.687 -5.114 1.00 0.00 77 LYS A CA 5
ATOM 6900 C C . LYS A 1 77 ? 6.940 -3.590 -3.922 1.00 0.00 77 LYS A C 5
ATOM 6901 O O . LYS A 1 77 ? 7.820 -4.275 -3.402 1.00 0.00 77 LYS A O 5
ATOM 6920 N N . ILE A 1 78 ? 5.677 -3.563 -3.524 1.00 0.00 78 ILE A N 5
ATOM 6921 C CA . ILE A 1 78 ? 5.228 -4.371 -2.402 1.00 0.00 78 ILE A CA 5
ATOM 6922 C C . ILE A 1 78 ? 5.288 -5.850 -2.789 1.00 0.00 78 ILE A C 5
ATOM 6923 O O . ILE A 1 78 ? 5.552 -6.705 -1.946 1.00 0.00 78 ILE A O 5
ATOM 6939 N N . SER A 1 79 ? 5.037 -6.106 -4.065 1.00 0.00 79 SER A N 5
ATOM 6940 C CA . SER A 1 79 ? 5.058 -7.466 -4.573 1.00 0.00 79 SER A CA 5
ATOM 6941 C C . SER A 1 79 ? 6.287 -8.205 -4.039 1.00 0.00 79 SER A C 5
ATOM 6942 O O . SER A 1 79 ? 6.167 -9.298 -3.487 1.00 0.00 79 SER A O 5
ATOM 6950 N N . HIS A 1 80 ? 7.440 -7.579 -4.221 1.00 0.00 80 HIS A N 5
ATOM 6951 C CA . HIS A 1 80 ? 8.689 -8.164 -3.764 1.00 0.00 80 HIS A CA 5
ATOM 6952 C C . HIS A 1 80 ? 8.542 -8.619 -2.311 1.00 0.00 80 HIS A C 5
ATOM 6953 O O . HIS A 1 80 ? 9.110 -9.635 -1.914 1.00 0.00 80 HIS A O 5
ATOM 6967 N N . HIS A 1 81 ? 7.776 -7.844 -1.557 1.00 0.00 81 HIS A N 5
ATOM 6968 C CA . HIS A 1 81 ? 7.547 -8.154 -0.156 1.00 0.00 81 HIS A CA 5
ATOM 6969 C C . HIS A 1 81 ? 6.448 -9.212 -0.038 1.00 0.00 81 HIS A C 5
ATOM 6970 O O . HIS A 1 81 ? 6.494 -10.064 0.848 1.00 0.00 81 HIS A O 5
ATOM 6984 N N . LEU A 1 82 ? 5.485 -9.123 -0.944 1.00 0.00 82 LEU A N 5
ATOM 6985 C CA . LEU A 1 82 ? 4.376 -10.061 -0.953 1.00 0.00 82 LEU A CA 5
ATOM 6986 C C . LEU A 1 82 ? 4.922 -11.488 -1.032 1.00 0.00 82 LEU A C 5
ATOM 6987 O O . LEU A 1 82 ? 5.733 -11.799 -1.903 1.00 0.00 82 LEU A O 5
ATOM 7003 N N . SER A 1 83 ? 4.456 -12.318 -0.110 1.00 0.00 83 SER A N 5
ATOM 7004 C CA . SER A 1 83 ? 4.888 -13.705 -0.065 1.00 0.00 83 SER A CA 5
ATOM 7005 C C . SER A 1 83 ? 3.743 -14.594 0.425 1.00 0.00 83 SER A C 5
ATOM 7006 O O . SER A 1 83 ? 2.749 -14.097 0.953 1.00 0.00 83 SER A O 5
ATOM 7014 N N . PRO A 1 84 ? 3.925 -15.927 0.227 1.00 0.00 84 PRO A N 5
ATOM 7015 C CA . PRO A 1 84 ? 2.919 -16.889 0.642 1.00 0.00 84 PRO A CA 5
ATOM 7016 C C . PRO A 1 84 ? 2.934 -17.078 2.161 1.00 0.00 84 PRO A C 5
ATOM 7017 O O . PRO A 1 84 ? 3.999 -17.100 2.776 1.00 0.00 84 PRO A O 5
ATOM 7028 N N . PRO A 1 85 ? 1.709 -17.211 2.736 1.00 0.00 85 PRO A N 5
ATOM 7029 C CA . PRO A 1 85 ? 1.572 -17.397 4.171 1.00 0.00 85 PRO A CA 5
ATOM 7030 C C . PRO A 1 85 ? 1.957 -18.820 4.579 1.00 0.00 85 PRO A C 5
ATOM 7031 O O . PRO A 1 85 ? 2.210 -19.668 3.724 1.00 0.00 85 PRO A O 5
ATOM 7042 N N . PRO A 1 86 ? 1.990 -19.045 5.920 1.00 0.00 86 PRO A N 5
ATOM 7043 C CA . PRO A 1 86 ? 2.340 -20.351 6.451 1.00 0.00 86 PRO A CA 5
ATOM 7044 C C . PRO A 1 86 ? 1.186 -21.340 6.279 1.00 0.00 86 PRO A C 5
ATOM 7045 O O . PRO A 1 86 ? 0.102 -21.135 6.824 1.00 0.00 86 PRO A O 5
ATOM 7056 N N . PRO A 1 87 ? 1.464 -22.419 5.500 1.00 0.00 87 PRO A N 5
ATOM 7057 C CA . PRO A 1 87 ? 0.462 -23.440 5.250 1.00 0.00 87 PRO A CA 5
ATOM 7058 C C . PRO A 1 87 ? 0.270 -24.333 6.478 1.00 0.00 87 PRO A C 5
ATOM 7059 O O . PRO A 1 87 ? -0.860 -24.619 6.871 1.00 0.00 87 PRO A O 5
ATOM 7070 N N . SER A 1 88 ? 1.391 -24.748 7.049 1.00 0.00 88 SER A N 5
ATOM 7071 C CA . SER A 1 88 ? 1.361 -25.602 8.224 1.00 0.00 88 SER A CA 5
ATOM 7072 C C . SER A 1 88 ? 0.819 -26.984 7.852 1.00 0.00 88 SER A C 5
ATOM 7073 O O . SER A 1 88 ? -0.255 -27.376 8.305 1.00 0.00 88 SER A O 5
ATOM 7081 N N . GLY A 1 89 ? 1.588 -27.685 7.032 1.00 0.00 89 GLY A N 5
ATOM 7082 C CA . GLY A 1 89 ? 1.199 -29.015 6.594 1.00 0.00 89 GLY A CA 5
ATOM 7083 C C . GLY A 1 89 ? 1.518 -29.219 5.112 1.00 0.00 89 GLY A C 5
ATOM 7084 O O . GLY A 1 89 ? 0.643 -29.070 4.259 1.00 0.00 89 GLY A O 5
ATOM 7088 N N . PRO A 1 90 ? 2.804 -29.566 4.842 1.00 0.00 90 PRO A N 5
ATOM 7089 C CA . PRO A 1 90 ? 3.249 -29.793 3.478 1.00 0.00 90 PRO A CA 5
ATOM 7090 C C . PRO A 1 90 ? 2.740 -31.136 2.951 1.00 0.00 90 PRO A C 5
ATOM 7091 O O . PRO A 1 90 ? 2.035 -31.856 3.656 1.00 0.00 90 PRO A O 5
ATOM 7102 N N . SER A 1 91 ? 3.117 -31.432 1.716 1.00 0.00 91 SER A N 5
ATOM 7103 C CA . SER A 1 91 ? 2.707 -32.676 1.086 1.00 0.00 91 SER A CA 5
ATOM 7104 C C . SER A 1 91 ? 1.182 -32.725 0.967 1.00 0.00 91 SER A C 5
ATOM 7105 O O . SER A 1 91 ? 0.471 -32.399 1.916 1.00 0.00 91 SER A O 5
ATOM 7113 N N . SER A 1 92 ? 0.725 -33.135 -0.207 1.00 0.00 92 SER A N 5
ATOM 7114 C CA . SER A 1 92 ? -0.702 -33.231 -0.462 1.00 0.00 92 SER A CA 5
ATOM 7115 C C . SER A 1 92 ? -1.134 -34.698 -0.475 1.00 0.00 92 SER A C 5
ATOM 7116 O O . SER A 1 92 ? -1.212 -35.317 -1.535 1.00 0.00 92 SER A O 5
ATOM 7124 N N . GLY A 1 93 ? -1.403 -35.213 0.716 1.00 0.00 93 GLY A N 5
ATOM 7125 C CA . GLY A 1 93 ? -1.825 -36.596 0.855 1.00 0.00 93 GLY A CA 5
ATOM 7126 C C . GLY A 1 93 ? -3.255 -36.682 1.393 1.00 0.00 93 GLY A C 5
ATOM 7127 O O . GLY A 1 93 ? -3.545 -37.494 2.270 1.00 0.00 93 GLY A O 5
ATOM 7131 N N . GLY A 1 1 ? 0.644 -6.251 -19.990 1.00 0.00 1 GLY A N 6
ATOM 7132 C CA . GLY A 1 1 ? 0.651 -7.429 -19.140 1.00 0.00 1 GLY A CA 6
ATOM 7133 C C . GLY A 1 1 ? -0.734 -7.680 -18.541 1.00 0.00 1 GLY A C 6
ATOM 7134 O O . GLY A 1 1 ? -1.009 -7.274 -17.413 1.00 0.00 1 GLY A O 6
ATOM 7138 N N . SER A 1 2 ? -1.569 -8.349 -19.322 1.00 0.00 2 SER A N 6
ATOM 7139 C CA . SER A 1 2 ? -2.919 -8.660 -18.883 1.00 0.00 2 SER A CA 6
ATOM 7140 C C . SER A 1 2 ? -3.169 -10.166 -18.986 1.00 0.00 2 SER A C 6
ATOM 7141 O O . SER A 1 2 ? -2.387 -10.888 -19.602 1.00 0.00 2 SER A O 6
ATOM 7149 N N . SER A 1 3 ? -4.262 -10.595 -18.373 1.00 0.00 3 SER A N 6
ATOM 7150 C CA . SER A 1 3 ? -4.625 -12.002 -18.388 1.00 0.00 3 SER A CA 6
ATOM 7151 C C . SER A 1 3 ? -6.089 -12.169 -17.975 1.00 0.00 3 SER A C 6
ATOM 7152 O O . SER A 1 3 ? -6.892 -12.718 -18.729 1.00 0.00 3 SER A O 6
ATOM 7160 N N . GLY A 1 4 ? -6.392 -11.686 -16.779 1.00 0.00 4 GLY A N 6
ATOM 7161 C CA . GLY A 1 4 ? -7.745 -11.775 -16.257 1.00 0.00 4 GLY A CA 6
ATOM 7162 C C . GLY A 1 4 ? -7.816 -12.754 -15.083 1.00 0.00 4 GLY A C 6
ATOM 7163 O O . GLY A 1 4 ? -7.613 -13.955 -15.258 1.00 0.00 4 GLY A O 6
ATOM 7167 N N . SER A 1 5 ? -8.106 -12.205 -13.913 1.00 0.00 5 SER A N 6
ATOM 7168 C CA . SER A 1 5 ? -8.207 -13.015 -12.711 1.00 0.00 5 SER A CA 6
ATOM 7169 C C . SER A 1 5 ? -9.677 -13.295 -12.390 1.00 0.00 5 SER A C 6
ATOM 7170 O O . SER A 1 5 ? -10.493 -12.376 -12.353 1.00 0.00 5 SER A O 6
ATOM 7178 N N . SER A 1 6 ? -9.969 -14.568 -12.166 1.00 0.00 6 SER A N 6
ATOM 7179 C CA . SER A 1 6 ? -11.325 -14.980 -11.850 1.00 0.00 6 SER A CA 6
ATOM 7180 C C . SER A 1 6 ? -11.314 -15.961 -10.676 1.00 0.00 6 SER A C 6
ATOM 7181 O O . SER A 1 6 ? -10.350 -16.703 -10.491 1.00 0.00 6 SER A O 6
ATOM 7189 N N . GLY A 1 7 ? -12.396 -15.933 -9.912 1.00 0.00 7 GLY A N 6
ATOM 7190 C CA . GLY A 1 7 ? -12.523 -16.810 -8.761 1.00 0.00 7 GLY A CA 6
ATOM 7191 C C . GLY A 1 7 ? -12.003 -16.130 -7.493 1.00 0.00 7 GLY A C 6
ATOM 7192 O O . GLY A 1 7 ? -12.162 -14.923 -7.322 1.00 0.00 7 GLY A O 6
ATOM 7196 N N . VAL A 1 8 ? -11.391 -16.935 -6.637 1.00 0.00 8 VAL A N 6
ATOM 7197 C CA . VAL A 1 8 ? -10.847 -16.426 -5.389 1.00 0.00 8 VAL A CA 6
ATOM 7198 C C . VAL A 1 8 ? -9.494 -15.764 -5.661 1.00 0.00 8 VAL A C 6
ATOM 7199 O O . VAL A 1 8 ? -8.710 -16.257 -6.470 1.00 0.00 8 VAL A O 6
ATOM 7212 N N . PRO A 1 9 ? -9.256 -14.630 -4.950 1.00 0.00 9 PRO A N 6
ATOM 7213 C CA . PRO A 1 9 ? -8.012 -13.896 -5.106 1.00 0.00 9 PRO A CA 6
ATOM 7214 C C . PRO A 1 9 ? -6.858 -14.617 -4.407 1.00 0.00 9 PRO A C 6
ATOM 7215 O O . PRO A 1 9 ? -7.036 -15.715 -3.880 1.00 0.00 9 PRO A O 6
ATOM 7226 N N . GLU A 1 10 ? -5.701 -13.972 -4.423 1.00 0.00 10 GLU A N 6
ATOM 7227 C CA . GLU A 1 10 ? -4.519 -14.538 -3.797 1.00 0.00 10 GLU A CA 6
ATOM 7228 C C . GLU A 1 10 ? -3.980 -13.589 -2.725 1.00 0.00 10 GLU A C 6
ATOM 7229 O O . GLU A 1 10 ? -3.738 -12.413 -2.996 1.00 0.00 10 GLU A O 6
ATOM 7241 N N . LYS A 1 11 ? -3.808 -14.133 -1.529 1.00 0.00 11 LYS A N 6
ATOM 7242 C CA . LYS A 1 11 ? -3.302 -13.350 -0.415 1.00 0.00 11 LYS A CA 6
ATOM 7243 C C . LYS A 1 11 ? -1.781 -13.497 -0.343 1.00 0.00 11 LYS A C 6
ATOM 7244 O O . LYS A 1 11 ? -1.235 -14.533 -0.719 1.00 0.00 11 LYS A O 6
ATOM 7263 N N . PHE A 1 12 ? -1.139 -12.444 0.142 1.00 0.00 12 PHE A N 6
ATOM 7264 C CA . PHE A 1 12 ? 0.308 -12.443 0.268 1.00 0.00 12 PHE A CA 6
ATOM 7265 C C . PHE A 1 12 ? 0.736 -12.004 1.670 1.00 0.00 12 PHE A C 6
ATOM 7266 O O . PHE A 1 12 ? 0.292 -10.968 2.163 1.00 0.00 12 PHE A O 6
ATOM 7283 N N . LYS A 1 13 ? 1.594 -12.814 2.273 1.00 0.00 13 LYS A N 6
ATOM 7284 C CA . LYS A 1 13 ? 2.087 -12.522 3.609 1.00 0.00 13 LYS A CA 6
ATOM 7285 C C . LYS A 1 13 ? 2.768 -11.152 3.608 1.00 0.00 13 LYS A C 6
ATOM 7286 O O . LYS A 1 13 ? 3.286 -10.713 2.582 1.00 0.00 13 LYS A O 6
ATOM 7305 N N . LEU A 1 14 ? 2.745 -10.514 4.769 1.00 0.00 14 LEU A N 6
ATOM 7306 C CA . LEU A 1 14 ? 3.354 -9.203 4.915 1.00 0.00 14 LEU A CA 6
ATOM 7307 C C . LEU A 1 14 ? 4.741 -9.357 5.544 1.00 0.00 14 LEU A C 6
ATOM 7308 O O . LEU A 1 14 ? 4.980 -10.290 6.308 1.00 0.00 14 LEU A O 6
ATOM 7324 N N . SER A 1 15 ? 5.618 -8.426 5.198 1.00 0.00 15 SER A N 6
ATOM 7325 C CA . SER A 1 15 ? 6.974 -8.446 5.719 1.00 0.00 15 SER A CA 6
ATOM 7326 C C . SER A 1 15 ? 7.001 -7.861 7.133 1.00 0.00 15 SER A C 6
ATOM 7327 O O . SER A 1 15 ? 6.018 -7.277 7.585 1.00 0.00 15 SER A O 6
ATOM 7335 N N . THR A 1 16 ? 8.137 -8.039 7.791 1.00 0.00 16 THR A N 6
ATOM 7336 C CA . THR A 1 16 ? 8.305 -7.536 9.144 1.00 0.00 16 THR A CA 6
ATOM 7337 C C . THR A 1 16 ? 8.125 -6.017 9.174 1.00 0.00 16 THR A C 6
ATOM 7338 O O . THR A 1 16 ? 7.523 -5.478 10.102 1.00 0.00 16 THR A O 6
ATOM 7349 N N . ALA A 1 17 ? 8.657 -5.370 8.148 1.00 0.00 17 ALA A N 6
ATOM 7350 C CA . ALA A 1 17 ? 8.562 -3.923 8.046 1.00 0.00 17 ALA A CA 6
ATOM 7351 C C . ALA A 1 17 ? 7.186 -3.544 7.495 1.00 0.00 17 ALA A C 6
ATOM 7352 O O . ALA A 1 17 ? 6.536 -2.636 8.010 1.00 0.00 17 ALA A O 6
ATOM 7359 N N . LEU A 1 18 ? 6.783 -4.259 6.455 1.00 0.00 18 LEU A N 6
ATOM 7360 C CA . LEU A 1 18 ? 5.495 -4.009 5.829 1.00 0.00 18 LEU A CA 6
ATOM 7361 C C . LEU A 1 18 ? 4.383 -4.217 6.859 1.00 0.00 18 LEU A C 6
ATOM 7362 O O . LEU A 1 18 ? 3.316 -3.614 6.756 1.00 0.00 18 LEU A O 6
ATOM 7378 N N . MET A 1 19 ? 4.671 -5.072 7.829 1.00 0.00 19 MET A N 6
ATOM 7379 C CA . MET A 1 19 ? 3.709 -5.367 8.877 1.00 0.00 19 MET A CA 6
ATOM 7380 C C . MET A 1 19 ? 3.664 -4.242 9.913 1.00 0.00 19 MET A C 6
ATOM 7381 O O . MET A 1 19 ? 2.671 -4.085 10.622 1.00 0.00 19 MET A O 6
ATOM 7395 N N . ASP A 1 20 ? 4.753 -3.489 9.969 1.00 0.00 20 ASP A N 6
ATOM 7396 C CA . ASP A 1 20 ? 4.851 -2.383 10.907 1.00 0.00 20 ASP A CA 6
ATOM 7397 C C . ASP A 1 20 ? 4.360 -1.102 10.231 1.00 0.00 20 ASP A C 6
ATOM 7398 O O . ASP A 1 20 ? 4.186 -0.077 10.888 1.00 0.00 20 ASP A O 6
ATOM 7407 N N . VAL A 1 21 ? 4.150 -1.202 8.926 1.00 0.00 21 VAL A N 6
ATOM 7408 C CA . VAL A 1 21 ? 3.682 -0.063 8.154 1.00 0.00 21 VAL A CA 6
ATOM 7409 C C . VAL A 1 21 ? 2.155 0.002 8.223 1.00 0.00 21 VAL A C 6
ATOM 7410 O O . VAL A 1 21 ? 1.570 1.077 8.108 1.00 0.00 21 VAL A O 6
ATOM 7423 N N . LEU A 1 22 ? 1.553 -1.164 8.411 1.00 0.00 22 LEU A N 6
ATOM 7424 C CA . LEU A 1 22 ? 0.106 -1.253 8.497 1.00 0.00 22 LEU A CA 6
ATOM 7425 C C . LEU A 1 22 ? -0.282 -1.926 9.815 1.00 0.00 22 LEU A C 6
ATOM 7426 O O . LEU A 1 22 ? -0.895 -1.300 10.679 1.00 0.00 22 LEU A O 6
ATOM 7442 N N . GLY A 1 23 ? 0.091 -3.192 9.929 1.00 0.00 23 GLY A N 6
ATOM 7443 C CA . GLY A 1 23 ? -0.210 -3.956 11.127 1.00 0.00 23 GLY A CA 6
ATOM 7444 C C . GLY A 1 23 ? -1.052 -5.189 10.794 1.00 0.00 23 GLY A C 6
ATOM 7445 O O . GLY A 1 23 ? -1.941 -5.564 11.558 1.00 0.00 23 GLY A O 6
ATOM 7449 N N . ILE A 1 24 ? -0.743 -5.786 9.652 1.00 0.00 24 ILE A N 6
ATOM 7450 C CA . ILE A 1 24 ? -1.460 -6.970 9.208 1.00 0.00 24 ILE A CA 6
ATOM 7451 C C . ILE A 1 24 ? -0.515 -8.172 9.232 1.00 0.00 24 ILE A C 6
ATOM 7452 O O . ILE A 1 24 ? 0.588 -8.089 9.770 1.00 0.00 24 ILE A O 6
ATOM 7468 N N . GLU A 1 25 ? -0.982 -9.263 8.642 1.00 0.00 25 GLU A N 6
ATOM 7469 C CA . GLU A 1 25 ? -0.192 -10.481 8.589 1.00 0.00 25 GLU A CA 6
ATOM 7470 C C . GLU A 1 25 ? -0.409 -11.196 7.253 1.00 0.00 25 GLU A C 6
ATOM 7471 O O . GLU A 1 25 ? 0.547 -11.654 6.628 1.00 0.00 25 GLU A O 6
ATOM 7483 N N . VAL A 1 26 ? -1.670 -11.270 6.856 1.00 0.00 26 VAL A N 6
ATOM 7484 C CA . VAL A 1 26 ? -2.024 -11.921 5.606 1.00 0.00 26 VAL A CA 6
ATOM 7485 C C . VAL A 1 26 ? -3.122 -11.115 4.909 1.00 0.00 26 VAL A C 6
ATOM 7486 O O . VAL A 1 26 ? -4.283 -11.163 5.312 1.00 0.00 26 VAL A O 6
ATOM 7499 N N . GLU A 1 27 ? -2.716 -10.394 3.874 1.00 0.00 27 GLU A N 6
ATOM 7500 C CA . GLU A 1 27 ? -3.650 -9.579 3.117 1.00 0.00 27 GLU A CA 6
ATOM 7501 C C . GLU A 1 27 ? -3.571 -9.924 1.629 1.00 0.00 27 GLU A C 6
ATOM 7502 O O . GLU A 1 27 ? -3.076 -10.988 1.260 1.00 0.00 27 GLU A O 6
ATOM 7514 N N . THR A 1 28 ? -4.068 -9.006 0.813 1.00 0.00 28 THR A N 6
ATOM 7515 C CA . THR A 1 28 ? -4.060 -9.200 -0.627 1.00 0.00 28 THR A CA 6
ATOM 7516 C C . THR A 1 28 ? -3.104 -8.209 -1.293 1.00 0.00 28 THR A C 6
ATOM 7517 O O . THR A 1 28 ? -2.244 -7.629 -0.631 1.00 0.00 28 THR A O 6
ATOM 7528 N N . ARG A 1 29 ? -3.286 -8.044 -2.595 1.00 0.00 29 ARG A N 6
ATOM 7529 C CA . ARG A 1 29 ? -2.451 -7.133 -3.358 1.00 0.00 29 ARG A CA 6
ATOM 7530 C C . ARG A 1 29 ? -2.949 -5.695 -3.197 1.00 0.00 29 ARG A C 6
ATOM 7531 O O . ARG A 1 29 ? -2.154 -4.779 -2.990 1.00 0.00 29 ARG A O 6
ATOM 7552 N N . PRO A 1 30 ? -4.295 -5.538 -3.301 1.00 0.00 30 PRO A N 6
ATOM 7553 C CA . PRO A 1 30 ? -4.908 -4.227 -3.170 1.00 0.00 30 PRO A CA 6
ATOM 7554 C C . PRO A 1 30 ? -4.935 -3.779 -1.707 1.00 0.00 30 PRO A C 6
ATOM 7555 O O . PRO A 1 30 ? -4.393 -2.728 -1.366 1.00 0.00 30 PRO A O 6
ATOM 7566 N N . ARG A 1 31 ? -5.570 -4.598 -0.881 1.00 0.00 31 ARG A N 6
ATOM 7567 C CA . ARG A 1 31 ? -5.673 -4.298 0.537 1.00 0.00 31 ARG A CA 6
ATOM 7568 C C . ARG A 1 31 ? -4.386 -3.638 1.035 1.00 0.00 31 ARG A C 6
ATOM 7569 O O . ARG A 1 31 ? -4.434 -2.629 1.737 1.00 0.00 31 ARG A O 6
ATOM 7590 N N . ILE A 1 32 ? -3.267 -4.235 0.654 1.00 0.00 32 ILE A N 6
ATOM 7591 C CA . ILE A 1 32 ? -1.969 -3.717 1.053 1.00 0.00 32 ILE A CA 6
ATOM 7592 C C . ILE A 1 32 ? -1.733 -2.366 0.375 1.00 0.00 32 ILE A C 6
ATOM 7593 O O . ILE A 1 32 ? -1.621 -1.342 1.046 1.00 0.00 32 ILE A O 6
ATOM 7609 N N . ILE A 1 33 ? -1.664 -2.408 -0.948 1.00 0.00 33 ILE A N 6
ATOM 7610 C CA . ILE A 1 33 ? -1.443 -1.200 -1.724 1.00 0.00 33 ILE A CA 6
ATOM 7611 C C . ILE A 1 33 ? -2.256 -0.054 -1.118 1.00 0.00 33 ILE A C 6
ATOM 7612 O O . ILE A 1 33 ? -1.750 1.057 -0.964 1.00 0.00 33 ILE A O 6
ATOM 7628 N N . ALA A 1 34 ? -3.502 -0.363 -0.791 1.00 0.00 34 ALA A N 6
ATOM 7629 C CA . ALA A 1 34 ? -4.389 0.628 -0.206 1.00 0.00 34 ALA A CA 6
ATOM 7630 C C . ALA A 1 34 ? -3.918 0.953 1.213 1.00 0.00 34 ALA A C 6
ATOM 7631 O O . ALA A 1 34 ? -3.770 2.121 1.569 1.00 0.00 34 ALA A O 6
ATOM 7638 N N . ALA A 1 35 ? -3.695 -0.100 1.984 1.00 0.00 35 ALA A N 6
ATOM 7639 C CA . ALA A 1 35 ? -3.244 0.059 3.356 1.00 0.00 35 ALA A CA 6
ATOM 7640 C C . ALA A 1 35 ? -2.121 1.097 3.402 1.00 0.00 35 ALA A C 6
ATOM 7641 O O . ALA A 1 35 ? -1.926 1.762 4.418 1.00 0.00 35 ALA A O 6
ATOM 7648 N N . ILE A 1 36 ? -1.412 1.204 2.288 1.00 0.00 36 ILE A N 6
ATOM 7649 C CA . ILE A 1 36 ? -0.313 2.150 2.188 1.00 0.00 36 ILE A CA 6
ATOM 7650 C C . ILE A 1 36 ? -0.855 3.508 1.736 1.00 0.00 36 ILE A C 6
ATOM 7651 O O . ILE A 1 36 ? -0.415 4.549 2.222 1.00 0.00 36 ILE A O 6
ATOM 7667 N N . TRP A 1 37 ? -1.802 3.453 0.812 1.00 0.00 37 TRP A N 6
ATOM 7668 C CA . TRP A 1 37 ? -2.409 4.666 0.289 1.00 0.00 37 TRP A CA 6
ATOM 7669 C C . TRP A 1 37 ? -3.040 5.422 1.460 1.00 0.00 37 TRP A C 6
ATOM 7670 O O . TRP A 1 37 ? -2.775 6.607 1.653 1.00 0.00 37 TRP A O 6
ATOM 7691 N N . HIS A 1 38 ? -3.862 4.704 2.211 1.00 0.00 38 HIS A N 6
ATOM 7692 C CA . HIS A 1 38 ? -4.533 5.292 3.358 1.00 0.00 38 HIS A CA 6
ATOM 7693 C C . HIS A 1 38 ? -3.492 5.793 4.361 1.00 0.00 38 HIS A C 6
ATOM 7694 O O . HIS A 1 38 ? -3.390 6.994 4.608 1.00 0.00 38 HIS A O 6
ATOM 7708 N N . TYR A 1 39 ? -2.745 4.847 4.912 1.00 0.00 39 TYR A N 6
ATOM 7709 C CA . TYR A 1 39 ? -1.715 5.177 5.882 1.00 0.00 39 TYR A CA 6
ATOM 7710 C C . TYR A 1 39 ? -0.995 6.471 5.498 1.00 0.00 39 TYR A C 6
ATOM 7711 O O . TYR A 1 39 ? -0.959 7.421 6.279 1.00 0.00 39 TYR A O 6
ATOM 7729 N N . VAL A 1 40 ? -0.438 6.467 4.296 1.00 0.00 40 VAL A N 6
ATOM 7730 C CA . VAL A 1 40 ? 0.279 7.629 3.799 1.00 0.00 40 VAL A CA 6
ATOM 7731 C C . VAL A 1 40 ? -0.490 8.897 4.175 1.00 0.00 40 VAL A C 6
ATOM 7732 O O . VAL A 1 40 ? -0.029 9.687 4.998 1.00 0.00 40 VAL A O 6
ATOM 7745 N N . LYS A 1 41 ? -1.650 9.053 3.554 1.00 0.00 41 LYS A N 6
ATOM 7746 C CA . LYS A 1 41 ? -2.488 10.212 3.813 1.00 0.00 41 LYS A CA 6
ATOM 7747 C C . LYS A 1 41 ? -2.775 10.303 5.313 1.00 0.00 41 LYS A C 6
ATOM 7748 O O . LYS A 1 41 ? -2.841 11.397 5.871 1.00 0.00 41 LYS A O 6
ATOM 7767 N N . ALA A 1 42 ? -2.940 9.138 5.923 1.00 0.00 42 ALA A N 6
ATOM 7768 C CA . ALA A 1 42 ? -3.219 9.073 7.348 1.00 0.00 42 ALA A CA 6
ATOM 7769 C C . ALA A 1 42 ? -2.070 9.726 8.119 1.00 0.00 42 ALA A C 6
ATOM 7770 O O . ALA A 1 42 ? -2.286 10.331 9.168 1.00 0.00 42 ALA A O 6
ATOM 7777 N N . ARG A 1 43 ? -0.873 9.582 7.569 1.00 0.00 43 ARG A N 6
ATOM 7778 C CA . ARG A 1 43 ? 0.310 10.151 8.192 1.00 0.00 43 ARG A CA 6
ATOM 7779 C C . ARG A 1 43 ? 0.752 11.409 7.442 1.00 0.00 43 ARG A C 6
ATOM 7780 O O . ARG A 1 43 ? 1.883 11.866 7.601 1.00 0.00 43 ARG A O 6
ATOM 7801 N N . LYS A 1 44 ? -0.164 11.934 6.640 1.00 0.00 44 LYS A N 6
ATOM 7802 C CA . LYS A 1 44 ? 0.117 13.130 5.866 1.00 0.00 44 LYS A CA 6
ATOM 7803 C C . LYS A 1 44 ? 1.469 12.973 5.165 1.00 0.00 44 LYS A C 6
ATOM 7804 O O . LYS A 1 44 ? 2.260 13.914 5.118 1.00 0.00 44 LYS A O 6
ATOM 7823 N N . LEU A 1 45 ? 1.691 11.778 4.639 1.00 0.00 45 LEU A N 6
ATOM 7824 C CA . LEU A 1 45 ? 2.933 11.486 3.943 1.00 0.00 45 LEU A CA 6
ATOM 7825 C C . LEU A 1 45 ? 2.813 11.934 2.485 1.00 0.00 45 LEU A C 6
ATOM 7826 O O . LEU A 1 45 ? 3.812 12.268 1.850 1.00 0.00 45 LEU A O 6
ATOM 7842 N N . GLN A 1 46 ? 1.581 11.925 1.996 1.00 0.00 46 GLN A N 6
ATOM 7843 C CA . GLN A 1 46 ? 1.318 12.325 0.624 1.00 0.00 46 GLN A CA 6
ATOM 7844 C C . GLN A 1 46 ? 2.198 13.517 0.241 1.00 0.00 46 GLN A C 6
ATOM 7845 O O . GLN A 1 46 ? 2.464 14.388 1.068 1.00 0.00 46 GLN A O 6
ATOM 7859 N N . ASN A 1 47 ? 2.625 13.517 -1.013 1.00 0.00 47 ASN A N 6
ATOM 7860 C CA . ASN A 1 47 ? 3.469 14.588 -1.516 1.00 0.00 47 ASN A CA 6
ATOM 7861 C C . ASN A 1 47 ? 2.635 15.516 -2.402 1.00 0.00 47 ASN A C 6
ATOM 7862 O O . ASN A 1 47 ? 1.915 15.054 -3.286 1.00 0.00 47 ASN A O 6
ATOM 7873 N N . PRO A 1 48 ? 2.764 16.841 -2.127 1.00 0.00 48 PRO A N 6
ATOM 7874 C CA . PRO A 1 48 ? 2.031 17.838 -2.889 1.00 0.00 48 PRO A CA 6
ATOM 7875 C C . PRO A 1 48 ? 2.647 18.030 -4.277 1.00 0.00 48 PRO A C 6
ATOM 7876 O O . PRO A 1 48 ? 1.955 17.924 -5.288 1.00 0.00 48 PRO A O 6
ATOM 7887 N N . ASN A 1 49 ? 3.943 18.309 -4.280 1.00 0.00 49 ASN A N 6
ATOM 7888 C CA . ASN A 1 49 ? 4.660 18.517 -5.527 1.00 0.00 49 ASN A CA 6
ATOM 7889 C C . ASN A 1 49 ? 4.205 17.475 -6.551 1.00 0.00 49 ASN A C 6
ATOM 7890 O O . ASN A 1 49 ? 4.153 17.758 -7.748 1.00 0.00 49 ASN A O 6
ATOM 7901 N N . ASP A 1 50 ? 3.887 16.293 -6.045 1.00 0.00 50 ASP A N 6
ATOM 7902 C CA . ASP A 1 50 ? 3.439 15.208 -6.901 1.00 0.00 50 ASP A CA 6
ATOM 7903 C C . ASP A 1 50 ? 2.542 14.266 -6.096 1.00 0.00 50 ASP A C 6
ATOM 7904 O O . ASP A 1 50 ? 2.987 13.660 -5.123 1.00 0.00 50 ASP A O 6
ATOM 7913 N N . PRO A 1 51 ? 1.260 14.171 -6.543 1.00 0.00 51 PRO A N 6
ATOM 7914 C CA . PRO A 1 51 ? 0.297 13.314 -5.875 1.00 0.00 51 PRO A CA 6
ATOM 7915 C C . PRO A 1 51 ? 0.556 11.841 -6.199 1.00 0.00 51 PRO A C 6
ATOM 7916 O O . PRO A 1 51 ? 0.004 10.953 -5.551 1.00 0.00 51 PRO A O 6
ATOM 7927 N N . SER A 1 52 ? 1.395 11.628 -7.202 1.00 0.00 52 SER A N 6
ATOM 7928 C CA . SER A 1 52 ? 1.734 10.278 -7.620 1.00 0.00 52 SER A CA 6
ATOM 7929 C C . SER A 1 52 ? 2.810 9.700 -6.699 1.00 0.00 52 SER A C 6
ATOM 7930 O O . SER A 1 52 ? 3.058 8.495 -6.709 1.00 0.00 52 SER A O 6
ATOM 7938 N N . PHE A 1 53 ? 3.421 10.585 -5.926 1.00 0.00 53 PHE A N 6
ATOM 7939 C CA . PHE A 1 53 ? 4.465 10.178 -5.001 1.00 0.00 53 PHE A CA 6
ATOM 7940 C C . PHE A 1 53 ? 4.051 10.449 -3.553 1.00 0.00 53 PHE A C 6
ATOM 7941 O O . PHE A 1 53 ? 2.985 11.010 -3.303 1.00 0.00 53 PHE A O 6
ATOM 7958 N N . PHE A 1 54 ? 4.916 10.038 -2.638 1.00 0.00 54 PHE A N 6
ATOM 7959 C CA . PHE A 1 54 ? 4.654 10.230 -1.221 1.00 0.00 54 PHE A CA 6
ATOM 7960 C C . PHE A 1 54 ? 5.939 10.089 -0.402 1.00 0.00 54 PHE A C 6
ATOM 7961 O O . PHE A 1 54 ? 6.809 9.287 -0.739 1.00 0.00 54 PHE A O 6
ATOM 7978 N N . ASN A 1 55 ? 6.017 10.880 0.658 1.00 0.00 55 ASN A N 6
ATOM 7979 C CA . ASN A 1 55 ? 7.181 10.853 1.528 1.00 0.00 55 ASN A CA 6
ATOM 7980 C C . ASN A 1 55 ? 7.104 9.625 2.437 1.00 0.00 55 ASN A C 6
ATOM 7981 O O . ASN A 1 55 ? 6.019 9.102 2.690 1.00 0.00 55 ASN A O 6
ATOM 7992 N N . CYS A 1 56 ? 8.269 9.200 2.903 1.00 0.00 56 CYS A N 6
ATOM 7993 C CA . CYS A 1 56 ? 8.347 8.043 3.779 1.00 0.00 56 CYS A CA 6
ATOM 7994 C C . CYS A 1 56 ? 8.228 8.527 5.226 1.00 0.00 56 CYS A C 6
ATOM 7995 O O . CYS A 1 56 ? 8.470 9.698 5.515 1.00 0.00 56 CYS A O 6
ATOM 8003 N N . ASP A 1 57 ? 7.855 7.601 6.097 1.00 0.00 57 ASP A N 6
ATOM 8004 C CA . ASP A 1 57 ? 7.701 7.918 7.506 1.00 0.00 57 ASP A CA 6
ATOM 8005 C C . ASP A 1 57 ? 8.900 7.369 8.282 1.00 0.00 57 ASP A C 6
ATOM 8006 O O . ASP A 1 57 ? 9.505 8.082 9.082 1.00 0.00 57 ASP A O 6
ATOM 8015 N N . ALA A 1 58 ? 9.207 6.108 8.020 1.00 0.00 58 ALA A N 6
ATOM 8016 C CA . ALA A 1 58 ? 10.323 5.455 8.683 1.00 0.00 58 ALA A CA 6
ATOM 8017 C C . ALA A 1 58 ? 10.182 3.939 8.537 1.00 0.00 58 ALA A C 6
ATOM 8018 O O . ALA A 1 58 ? 11.178 3.218 8.519 1.00 0.00 58 ALA A O 6
ATOM 8025 N N . ALA A 1 59 ? 8.936 3.500 8.436 1.00 0.00 59 ALA A N 6
ATOM 8026 C CA . ALA A 1 59 ? 8.652 2.082 8.292 1.00 0.00 59 ALA A CA 6
ATOM 8027 C C . ALA A 1 59 ? 8.467 1.751 6.809 1.00 0.00 59 ALA A C 6
ATOM 8028 O O . ALA A 1 59 ? 8.525 0.587 6.418 1.00 0.00 59 ALA A O 6
ATOM 8035 N N . LEU A 1 60 ? 8.249 2.797 6.025 1.00 0.00 60 LEU A N 6
ATOM 8036 C CA . LEU A 1 60 ? 8.056 2.632 4.595 1.00 0.00 60 LEU A CA 6
ATOM 8037 C C . LEU A 1 60 ? 9.415 2.425 3.922 1.00 0.00 60 LEU A C 6
ATOM 8038 O O . LEU A 1 60 ? 9.490 1.876 2.823 1.00 0.00 60 LEU A O 6
ATOM 8054 N N . GLN A 1 61 ? 10.454 2.874 4.609 1.00 0.00 61 GLN A N 6
ATOM 8055 C CA . GLN A 1 61 ? 11.806 2.745 4.091 1.00 0.00 61 GLN A CA 6
ATOM 8056 C C . GLN A 1 61 ? 12.235 1.276 4.090 1.00 0.00 61 GLN A C 6
ATOM 8057 O O . GLN A 1 61 ? 12.492 0.702 3.033 1.00 0.00 61 GLN A O 6
ATOM 8071 N N . LYS A 1 62 ? 12.301 0.711 5.286 1.00 0.00 62 LYS A N 6
ATOM 8072 C CA . LYS A 1 62 ? 12.695 -0.679 5.437 1.00 0.00 62 LYS A CA 6
ATOM 8073 C C . LYS A 1 62 ? 12.068 -1.507 4.313 1.00 0.00 62 LYS A C 6
ATOM 8074 O O . LYS A 1 62 ? 12.637 -2.509 3.883 1.00 0.00 62 LYS A O 6
ATOM 8093 N N . VAL A 1 63 ? 10.903 -1.057 3.869 1.00 0.00 63 VAL A N 6
ATOM 8094 C CA . VAL A 1 63 ? 10.192 -1.743 2.804 1.00 0.00 63 VAL A CA 6
ATOM 8095 C C . VAL A 1 63 ? 10.869 -1.438 1.466 1.00 0.00 63 VAL A C 6
ATOM 8096 O O . VAL A 1 63 ? 11.468 -2.320 0.853 1.00 0.00 63 VAL A O 6
ATOM 8109 N N . PHE A 1 64 ? 10.750 -0.185 1.052 1.00 0.00 64 PHE A N 6
ATOM 8110 C CA . PHE A 1 64 ? 11.342 0.249 -0.202 1.00 0.00 64 PHE A CA 6
ATOM 8111 C C . PHE A 1 64 ? 12.806 0.649 -0.008 1.00 0.00 64 PHE A C 6
ATOM 8112 O O . PHE A 1 64 ? 13.704 0.019 -0.564 1.00 0.00 64 PHE A O 6
ATOM 8129 N N . GLY A 1 65 ? 13.000 1.693 0.783 1.00 0.00 65 GLY A N 6
ATOM 8130 C CA . GLY A 1 65 ? 14.340 2.185 1.058 1.00 0.00 65 GLY A CA 6
ATOM 8131 C C . GLY A 1 65 ? 14.587 3.523 0.358 1.00 0.00 65 GLY A C 6
ATOM 8132 O O . GLY A 1 65 ? 15.732 3.950 0.215 1.00 0.00 65 GLY A O 6
ATOM 8136 N N . GLU A 1 66 ? 13.495 4.147 -0.059 1.00 0.00 66 GLU A N 6
ATOM 8137 C CA . GLU A 1 66 ? 13.579 5.427 -0.741 1.00 0.00 66 GLU A CA 6
ATOM 8138 C C . GLU A 1 66 ? 12.773 6.485 0.016 1.00 0.00 66 GLU A C 6
ATOM 8139 O O . GLU A 1 66 ? 11.657 6.220 0.461 1.00 0.00 66 GLU A O 6
ATOM 8151 N N . GLU A 1 67 ? 13.370 7.662 0.139 1.00 0.00 67 GLU A N 6
ATOM 8152 C CA . GLU A 1 67 ? 12.721 8.761 0.834 1.00 0.00 67 GLU A CA 6
ATOM 8153 C C . GLU A 1 67 ? 11.243 8.837 0.443 1.00 0.00 67 GLU A C 6
ATOM 8154 O O . GLU A 1 67 ? 10.377 8.988 1.304 1.00 0.00 67 GLU A O 6
ATOM 8166 N N . LYS A 1 68 ? 11.001 8.730 -0.855 1.00 0.00 68 LYS A N 6
ATOM 8167 C CA . LYS A 1 68 ? 9.644 8.786 -1.370 1.00 0.00 68 LYS A CA 6
ATOM 8168 C C . LYS A 1 68 ? 9.485 7.756 -2.491 1.00 0.00 68 LYS A C 6
ATOM 8169 O O . LYS A 1 68 ? 10.472 7.323 -3.084 1.00 0.00 68 LYS A O 6
ATOM 8188 N N . LEU A 1 69 ? 8.237 7.395 -2.747 1.00 0.00 69 LEU A N 6
ATOM 8189 C CA . LEU A 1 69 ? 7.937 6.425 -3.787 1.00 0.00 69 LEU A CA 6
ATOM 8190 C C . LEU A 1 69 ? 6.639 6.823 -4.491 1.00 0.00 69 LEU A C 6
ATOM 8191 O O . LEU A 1 69 ? 5.940 7.732 -4.045 1.00 0.00 69 LEU A O 6
ATOM 8207 N N . LYS A 1 70 ? 6.355 6.125 -5.581 1.00 0.00 70 LYS A N 6
ATOM 8208 C CA . LYS A 1 70 ? 5.153 6.394 -6.351 1.00 0.00 70 LYS A CA 6
ATOM 8209 C C . LYS A 1 70 ? 3.991 5.581 -5.777 1.00 0.00 70 LYS A C 6
ATOM 8210 O O . LYS A 1 70 ? 4.185 4.461 -5.307 1.00 0.00 70 LYS A O 6
ATOM 8229 N N . PHE A 1 71 ? 2.809 6.177 -5.833 1.00 0.00 71 PHE A N 6
ATOM 8230 C CA . PHE A 1 71 ? 1.616 5.522 -5.324 1.00 0.00 71 PHE A CA 6
ATOM 8231 C C . PHE A 1 71 ? 1.266 4.292 -6.164 1.00 0.00 71 PHE A C 6
ATOM 8232 O O . PHE A 1 71 ? 0.528 3.417 -5.712 1.00 0.00 71 PHE A O 6
ATOM 8249 N N . THR A 1 72 ? 1.811 4.264 -7.371 1.00 0.00 72 THR A N 6
ATOM 8250 C CA . THR A 1 72 ? 1.565 3.156 -8.278 1.00 0.00 72 THR A CA 6
ATOM 8251 C C . THR A 1 72 ? 2.642 2.082 -8.112 1.00 0.00 72 THR A C 6
ATOM 8252 O O . THR A 1 72 ? 2.331 0.896 -8.017 1.00 0.00 72 THR A O 6
ATOM 8263 N N . MET A 1 73 ? 3.886 2.536 -8.082 1.00 0.00 73 MET A N 6
ATOM 8264 C CA . MET A 1 73 ? 5.011 1.629 -7.929 1.00 0.00 73 MET A CA 6
ATOM 8265 C C . MET A 1 73 ? 4.772 0.649 -6.779 1.00 0.00 73 MET A C 6
ATOM 8266 O O . MET A 1 73 ? 5.182 -0.509 -6.850 1.00 0.00 73 MET A O 6
ATOM 8280 N N . VAL A 1 74 ? 4.110 1.149 -5.746 1.00 0.00 74 VAL A N 6
ATOM 8281 C CA . VAL A 1 74 ? 3.811 0.332 -4.582 1.00 0.00 74 VAL A CA 6
ATOM 8282 C C . VAL A 1 74 ? 3.417 -1.074 -5.039 1.00 0.00 74 VAL A C 6
ATOM 8283 O O . VAL A 1 74 ? 4.083 -2.051 -4.700 1.00 0.00 74 VAL A O 6
ATOM 8296 N N . SER A 1 75 ? 2.334 -1.132 -5.801 1.00 0.00 75 SER A N 6
ATOM 8297 C CA . SER A 1 75 ? 1.843 -2.402 -6.308 1.00 0.00 75 SER A CA 6
ATOM 8298 C C . SER A 1 75 ? 3.019 -3.302 -6.693 1.00 0.00 75 SER A C 6
ATOM 8299 O O . SER A 1 75 ? 3.072 -4.464 -6.295 1.00 0.00 75 SER A O 6
ATOM 8307 N N . GLN A 1 76 ? 3.932 -2.730 -7.464 1.00 0.00 76 GLN A N 6
ATOM 8308 C CA . GLN A 1 76 ? 5.104 -3.466 -7.908 1.00 0.00 76 GLN A CA 6
ATOM 8309 C C . GLN A 1 76 ? 6.046 -3.725 -6.731 1.00 0.00 76 GLN A C 6
ATOM 8310 O O . GLN A 1 76 ? 6.390 -4.871 -6.447 1.00 0.00 76 GLN A O 6
ATOM 8324 N N . LYS A 1 77 ? 6.435 -2.641 -6.076 1.00 0.00 77 LYS A N 6
ATOM 8325 C CA . LYS A 1 77 ? 7.331 -2.736 -4.936 1.00 0.00 77 LYS A CA 6
ATOM 8326 C C . LYS A 1 77 ? 6.788 -3.775 -3.953 1.00 0.00 77 LYS A C 6
ATOM 8327 O O . LYS A 1 77 ? 7.373 -4.845 -3.789 1.00 0.00 77 LYS A O 6
ATOM 8346 N N . ILE A 1 78 ? 5.676 -3.424 -3.323 1.00 0.00 78 ILE A N 6
ATOM 8347 C CA . ILE A 1 78 ? 5.048 -4.313 -2.361 1.00 0.00 78 ILE A CA 6
ATOM 8348 C C . ILE A 1 78 ? 5.114 -5.750 -2.882 1.00 0.00 78 ILE A C 6
ATOM 8349 O O . ILE A 1 78 ? 5.347 -6.682 -2.114 1.00 0.00 78 ILE A O 6
ATOM 8365 N N . SER A 1 79 ? 4.904 -5.884 -4.183 1.00 0.00 79 SER A N 6
ATOM 8366 C CA . SER A 1 79 ? 4.936 -7.191 -4.816 1.00 0.00 79 SER A CA 6
ATOM 8367 C C . SER A 1 79 ? 6.179 -7.960 -4.364 1.00 0.00 79 SER A C 6
ATOM 8368 O O . SER A 1 79 ? 6.086 -9.121 -3.968 1.00 0.00 79 SER A O 6
ATOM 8376 N N . HIS A 1 80 ? 7.315 -7.282 -4.439 1.00 0.00 80 HIS A N 6
ATOM 8377 C CA . HIS A 1 80 ? 8.575 -7.887 -4.043 1.00 0.00 80 HIS A CA 6
ATOM 8378 C C . HIS A 1 80 ? 8.462 -8.420 -2.613 1.00 0.00 80 HIS A C 6
ATOM 8379 O O . HIS A 1 80 ? 9.025 -9.465 -2.290 1.00 0.00 80 HIS A O 6
ATOM 8393 N N . HIS A 1 81 ? 7.730 -7.678 -1.795 1.00 0.00 81 HIS A N 6
ATOM 8394 C CA . HIS A 1 81 ? 7.536 -8.062 -0.408 1.00 0.00 81 HIS A CA 6
ATOM 8395 C C . HIS A 1 81 ? 6.448 -9.135 -0.320 1.00 0.00 81 HIS A C 6
ATOM 8396 O O . HIS A 1 81 ? 6.541 -10.052 0.494 1.00 0.00 81 HIS A O 6
ATOM 8410 N N . LEU A 1 82 ? 5.443 -8.984 -1.170 1.00 0.00 82 LEU A N 6
ATOM 8411 C CA . LEU A 1 82 ? 4.339 -9.929 -1.199 1.00 0.00 82 LEU A CA 6
ATOM 8412 C C . LEU A 1 82 ? 4.892 -11.349 -1.336 1.00 0.00 82 LEU A C 6
ATOM 8413 O O . LEU A 1 82 ? 5.587 -11.657 -2.303 1.00 0.00 82 LEU A O 6
ATOM 8429 N N . SER A 1 83 ? 4.563 -12.175 -0.354 1.00 0.00 83 SER A N 6
ATOM 8430 C CA . SER A 1 83 ? 5.018 -13.555 -0.353 1.00 0.00 83 SER A CA 6
ATOM 8431 C C . SER A 1 83 ? 3.820 -14.501 -0.256 1.00 0.00 83 SER A C 6
ATOM 8432 O O . SER A 1 83 ? 2.758 -14.116 0.230 1.00 0.00 83 SER A O 6
ATOM 8440 N N . PRO A 1 84 ? 4.036 -15.754 -0.739 1.00 0.00 84 PRO A N 6
ATOM 8441 C CA . PRO A 1 84 ? 2.986 -16.758 -0.712 1.00 0.00 84 PRO A CA 6
ATOM 8442 C C . PRO A 1 84 ? 2.784 -17.301 0.704 1.00 0.00 84 PRO A C 6
ATOM 8443 O O . PRO A 1 84 ? 3.720 -17.812 1.317 1.00 0.00 84 PRO A O 6
ATOM 8454 N N . PRO A 1 85 ? 1.523 -17.169 1.196 1.00 0.00 85 PRO A N 6
ATOM 8455 C CA . PRO A 1 85 ? 1.185 -17.641 2.528 1.00 0.00 85 PRO A CA 6
ATOM 8456 C C . PRO A 1 85 ? 1.074 -19.166 2.558 1.00 0.00 85 PRO A C 6
ATOM 8457 O O . PRO A 1 85 ? 1.138 -19.817 1.516 1.00 0.00 85 PRO A O 6
ATOM 8468 N N . PRO A 1 86 ? 0.904 -19.706 3.794 1.00 0.00 86 PRO A N 6
ATOM 8469 C CA . PRO A 1 86 ? 0.783 -21.143 3.973 1.00 0.00 86 PRO A CA 6
ATOM 8470 C C . PRO A 1 86 ? -0.596 -21.636 3.531 1.00 0.00 86 PRO A C 6
ATOM 8471 O O . PRO A 1 86 ? -1.616 -21.201 4.064 1.00 0.00 86 PRO A O 6
ATOM 8482 N N . PRO A 1 87 ? -0.583 -22.562 2.535 1.00 0.00 87 PRO A N 6
ATOM 8483 C CA . PRO A 1 87 ? -1.819 -23.119 2.014 1.00 0.00 87 PRO A CA 6
ATOM 8484 C C . PRO A 1 87 ? -2.420 -24.131 2.993 1.00 0.00 87 PRO A C 6
ATOM 8485 O O . PRO A 1 87 ? -2.045 -24.164 4.164 1.00 0.00 87 PRO A O 6
ATOM 8496 N N . SER A 1 88 ? -3.341 -24.930 2.477 1.00 0.00 88 SER A N 6
ATOM 8497 C CA . SER A 1 88 ? -3.997 -25.940 3.290 1.00 0.00 88 SER A CA 6
ATOM 8498 C C . SER A 1 88 ? -4.852 -26.850 2.407 1.00 0.00 88 SER A C 6
ATOM 8499 O O . SER A 1 88 ? -5.932 -26.457 1.966 1.00 0.00 88 SER A O 6
ATOM 8507 N N . GLY A 1 89 ? -4.338 -28.048 2.173 1.00 0.00 89 GLY A N 6
ATOM 8508 C CA . GLY A 1 89 ? -5.041 -29.017 1.350 1.00 0.00 89 GLY A CA 6
ATOM 8509 C C . GLY A 1 89 ? -4.125 -30.184 0.973 1.00 0.00 89 GLY A C 6
ATOM 8510 O O . GLY A 1 89 ? -2.998 -30.274 1.457 1.00 0.00 89 GLY A O 6
ATOM 8514 N N . PRO A 1 90 ? -4.658 -31.070 0.090 1.00 0.00 90 PRO A N 6
ATOM 8515 C CA . PRO A 1 90 ? -3.901 -32.227 -0.357 1.00 0.00 90 PRO A CA 6
ATOM 8516 C C . PRO A 1 90 ? -2.822 -31.821 -1.363 1.00 0.00 90 PRO A C 6
ATOM 8517 O O . PRO A 1 90 ? -1.632 -32.004 -1.110 1.00 0.00 90 PRO A O 6
ATOM 8528 N N . SER A 1 91 ? -3.276 -31.278 -2.483 1.00 0.00 91 SER A N 6
ATOM 8529 C CA . SER A 1 91 ? -2.364 -30.844 -3.528 1.00 0.00 91 SER A CA 6
ATOM 8530 C C . SER A 1 91 ? -1.534 -32.030 -4.022 1.00 0.00 91 SER A C 6
ATOM 8531 O O . SER A 1 91 ? -0.470 -32.318 -3.476 1.00 0.00 91 SER A O 6
ATOM 8539 N N . SER A 1 92 ? -2.051 -32.686 -5.051 1.00 0.00 92 SER A N 6
ATOM 8540 C CA . SER A 1 92 ? -1.370 -33.834 -5.625 1.00 0.00 92 SER A CA 6
ATOM 8541 C C . SER A 1 92 ? -1.298 -33.692 -7.147 1.00 0.00 92 SER A C 6
ATOM 8542 O O . SER A 1 92 ? -2.265 -33.271 -7.781 1.00 0.00 92 SER A O 6
ATOM 8550 N N . GLY A 1 93 ? -0.144 -34.052 -7.689 1.00 0.00 93 GLY A N 6
ATOM 8551 C CA . GLY A 1 93 ? 0.066 -33.971 -9.125 1.00 0.00 93 GLY A CA 6
ATOM 8552 C C . GLY A 1 93 ? 1.452 -34.493 -9.507 1.00 0.00 93 GLY A C 6
ATOM 8553 O O . GLY A 1 93 ? 2.454 -33.808 -9.306 1.00 0.00 93 GLY A O 6
ATOM 8557 N N . GLY A 1 1 ? -4.071 -19.770 -14.078 1.00 0.00 1 GLY A N 7
ATOM 8558 C CA . GLY A 1 1 ? -3.169 -19.580 -12.954 1.00 0.00 1 GLY A CA 7
ATOM 8559 C C . GLY A 1 1 ? -3.078 -18.103 -12.567 1.00 0.00 1 GLY A C 7
ATOM 8560 O O . GLY A 1 1 ? -2.052 -17.462 -12.788 1.00 0.00 1 GLY A O 7
ATOM 8564 N N . SER A 1 2 ? -4.166 -17.605 -11.997 1.00 0.00 2 SER A N 7
ATOM 8565 C CA . SER A 1 2 ? -4.222 -16.215 -11.578 1.00 0.00 2 SER A CA 7
ATOM 8566 C C . SER A 1 2 ? -4.001 -15.296 -12.781 1.00 0.00 2 SER A C 7
ATOM 8567 O O . SER A 1 2 ? -3.486 -15.729 -13.811 1.00 0.00 2 SER A O 7
ATOM 8575 N N . SER A 1 3 ? -4.402 -14.045 -12.611 1.00 0.00 3 SER A N 7
ATOM 8576 C CA . SER A 1 3 ? -4.255 -13.061 -13.670 1.00 0.00 3 SER A CA 7
ATOM 8577 C C . SER A 1 3 ? -5.050 -13.497 -14.903 1.00 0.00 3 SER A C 7
ATOM 8578 O O . SER A 1 3 ? -4.730 -14.508 -15.526 1.00 0.00 3 SER A O 7
ATOM 8586 N N . GLY A 1 4 ? -6.070 -12.712 -15.217 1.00 0.00 4 GLY A N 7
ATOM 8587 C CA . GLY A 1 4 ? -6.913 -13.003 -16.364 1.00 0.00 4 GLY A CA 7
ATOM 8588 C C . GLY A 1 4 ? -8.358 -12.571 -16.106 1.00 0.00 4 GLY A C 7
ATOM 8589 O O . GLY A 1 4 ? -8.669 -12.035 -15.044 1.00 0.00 4 GLY A O 7
ATOM 8593 N N . SER A 1 5 ? -9.202 -12.822 -17.096 1.00 0.00 5 SER A N 7
ATOM 8594 C CA . SER A 1 5 ? -10.607 -12.466 -16.990 1.00 0.00 5 SER A CA 7
ATOM 8595 C C . SER A 1 5 ? -11.259 -13.245 -15.846 1.00 0.00 5 SER A C 7
ATOM 8596 O O . SER A 1 5 ? -11.140 -14.467 -15.775 1.00 0.00 5 SER A O 7
ATOM 8604 N N . SER A 1 6 ? -11.935 -12.505 -14.979 1.00 0.00 6 SER A N 7
ATOM 8605 C CA . SER A 1 6 ? -12.606 -13.111 -13.842 1.00 0.00 6 SER A CA 7
ATOM 8606 C C . SER A 1 6 ? -11.588 -13.831 -12.956 1.00 0.00 6 SER A C 7
ATOM 8607 O O . SER A 1 6 ? -10.536 -14.255 -13.431 1.00 0.00 6 SER A O 7
ATOM 8615 N N . GLY A 1 7 ? -11.937 -13.948 -11.683 1.00 0.00 7 GLY A N 7
ATOM 8616 C CA . GLY A 1 7 ? -11.066 -14.610 -10.726 1.00 0.00 7 GLY A CA 7
ATOM 8617 C C . GLY A 1 7 ? -10.589 -13.631 -9.651 1.00 0.00 7 GLY A C 7
ATOM 8618 O O . GLY A 1 7 ? -9.682 -12.836 -9.889 1.00 0.00 7 GLY A O 7
ATOM 8622 N N . VAL A 1 8 ? -11.222 -13.721 -8.491 1.00 0.00 8 VAL A N 7
ATOM 8623 C CA . VAL A 1 8 ? -10.874 -12.854 -7.379 1.00 0.00 8 VAL A CA 7
ATOM 8624 C C . VAL A 1 8 ? -9.373 -12.964 -7.103 1.00 0.00 8 VAL A C 7
ATOM 8625 O O . VAL A 1 8 ? -8.754 -13.980 -7.414 1.00 0.00 8 VAL A O 7
ATOM 8638 N N . PRO A 1 9 ? -8.817 -11.876 -6.505 1.00 0.00 9 PRO A N 7
ATOM 8639 C CA . PRO A 1 9 ? -7.401 -11.840 -6.184 1.00 0.00 9 PRO A CA 7
ATOM 8640 C C . PRO A 1 9 ? -7.094 -12.710 -4.963 1.00 0.00 9 PRO A C 7
ATOM 8641 O O . PRO A 1 9 ? -7.998 -13.295 -4.370 1.00 0.00 9 PRO A O 7
ATOM 8652 N N . GLU A 1 10 ? -5.814 -12.768 -4.625 1.00 0.00 10 GLU A N 7
ATOM 8653 C CA . GLU A 1 10 ? -5.376 -13.556 -3.486 1.00 0.00 10 GLU A CA 7
ATOM 8654 C C . GLU A 1 10 ? -4.798 -12.646 -2.400 1.00 0.00 10 GLU A C 7
ATOM 8655 O O . GLU A 1 10 ? -4.846 -11.423 -2.521 1.00 0.00 10 GLU A O 7
ATOM 8667 N N . LYS A 1 11 ? -4.266 -13.277 -1.364 1.00 0.00 11 LYS A N 7
ATOM 8668 C CA . LYS A 1 11 ? -3.679 -12.539 -0.259 1.00 0.00 11 LYS A CA 7
ATOM 8669 C C . LYS A 1 11 ? -2.203 -12.917 -0.125 1.00 0.00 11 LYS A C 7
ATOM 8670 O O . LYS A 1 11 ? -1.837 -14.078 -0.304 1.00 0.00 11 LYS A O 7
ATOM 8689 N N . PHE A 1 12 ? -1.395 -11.915 0.189 1.00 0.00 12 PHE A N 7
ATOM 8690 C CA . PHE A 1 12 ? 0.034 -12.128 0.349 1.00 0.00 12 PHE A CA 7
ATOM 8691 C C . PHE A 1 12 ? 0.495 -11.723 1.750 1.00 0.00 12 PHE A C 7
ATOM 8692 O O . PHE A 1 12 ? 0.080 -10.688 2.269 1.00 0.00 12 PHE A O 7
ATOM 8709 N N . LYS A 1 13 ? 1.348 -12.560 2.323 1.00 0.00 13 LYS A N 7
ATOM 8710 C CA . LYS A 1 13 ? 1.870 -12.302 3.654 1.00 0.00 13 LYS A CA 7
ATOM 8711 C C . LYS A 1 13 ? 2.708 -11.023 3.629 1.00 0.00 13 LYS A C 7
ATOM 8712 O O . LYS A 1 13 ? 3.470 -10.794 2.691 1.00 0.00 13 LYS A O 7
ATOM 8731 N N . LEU A 1 14 ? 2.539 -10.222 4.671 1.00 0.00 14 LEU A N 7
ATOM 8732 C CA . LEU A 1 14 ? 3.271 -8.972 4.781 1.00 0.00 14 LEU A CA 7
ATOM 8733 C C . LEU A 1 14 ? 4.657 -9.246 5.369 1.00 0.00 14 LEU A C 7
ATOM 8734 O O . LEU A 1 14 ? 4.865 -10.265 6.027 1.00 0.00 14 LEU A O 7
ATOM 8750 N N . SER A 1 15 ? 5.568 -8.320 5.111 1.00 0.00 15 SER A N 7
ATOM 8751 C CA . SER A 1 15 ? 6.928 -8.450 5.607 1.00 0.00 15 SER A CA 7
ATOM 8752 C C . SER A 1 15 ? 7.009 -7.944 7.049 1.00 0.00 15 SER A C 7
ATOM 8753 O O . SER A 1 15 ? 6.095 -7.276 7.529 1.00 0.00 15 SER A O 7
ATOM 8761 N N . THR A 1 16 ? 8.114 -8.282 7.699 1.00 0.00 16 THR A N 7
ATOM 8762 C CA . THR A 1 16 ? 8.327 -7.870 9.076 1.00 0.00 16 THR A CA 7
ATOM 8763 C C . THR A 1 16 ? 8.268 -6.346 9.192 1.00 0.00 16 THR A C 7
ATOM 8764 O O . THR A 1 16 ? 7.763 -5.814 10.180 1.00 0.00 16 THR A O 7
ATOM 8775 N N . ALA A 1 17 ? 8.791 -5.686 8.170 1.00 0.00 17 ALA A N 7
ATOM 8776 C CA . ALA A 1 17 ? 8.804 -4.233 8.145 1.00 0.00 17 ALA A CA 7
ATOM 8777 C C . ALA A 1 17 ? 7.441 -3.723 7.673 1.00 0.00 17 ALA A C 7
ATOM 8778 O O . ALA A 1 17 ? 6.880 -2.801 8.264 1.00 0.00 17 ALA A O 7
ATOM 8785 N N . LEU A 1 18 ? 6.947 -4.344 6.612 1.00 0.00 18 LEU A N 7
ATOM 8786 C CA . LEU A 1 18 ? 5.661 -3.964 6.054 1.00 0.00 18 LEU A CA 7
ATOM 8787 C C . LEU A 1 18 ? 4.574 -4.152 7.115 1.00 0.00 18 LEU A C 7
ATOM 8788 O O . LEU A 1 18 ? 3.650 -3.346 7.211 1.00 0.00 18 LEU A O 7
ATOM 8804 N N . MET A 1 19 ? 4.721 -5.220 7.884 1.00 0.00 19 MET A N 7
ATOM 8805 C CA . MET A 1 19 ? 3.764 -5.524 8.934 1.00 0.00 19 MET A CA 7
ATOM 8806 C C . MET A 1 19 ? 3.762 -4.433 10.007 1.00 0.00 19 MET A C 7
ATOM 8807 O O . MET A 1 19 ? 2.733 -4.167 10.626 1.00 0.00 19 MET A O 7
ATOM 8821 N N . ASP A 1 20 ? 4.927 -3.829 10.193 1.00 0.00 20 ASP A N 7
ATOM 8822 C CA . ASP A 1 20 ? 5.072 -2.773 11.180 1.00 0.00 20 ASP A CA 7
ATOM 8823 C C . ASP A 1 20 ? 4.724 -1.429 10.537 1.00 0.00 20 ASP A C 7
ATOM 8824 O O . ASP A 1 20 ? 4.717 -0.398 11.209 1.00 0.00 20 ASP A O 7
ATOM 8833 N N . VAL A 1 21 ? 4.444 -1.483 9.243 1.00 0.00 21 VAL A N 7
ATOM 8834 C CA . VAL A 1 21 ? 4.096 -0.282 8.502 1.00 0.00 21 VAL A CA 7
ATOM 8835 C C . VAL A 1 21 ? 2.582 -0.075 8.557 1.00 0.00 21 VAL A C 7
ATOM 8836 O O . VAL A 1 21 ? 2.103 1.055 8.476 1.00 0.00 21 VAL A O 7
ATOM 8849 N N . LEU A 1 22 ? 1.870 -1.184 8.695 1.00 0.00 22 LEU A N 7
ATOM 8850 C CA . LEU A 1 22 ? 0.419 -1.138 8.762 1.00 0.00 22 LEU A CA 7
ATOM 8851 C C . LEU A 1 22 ? -0.052 -1.850 10.032 1.00 0.00 22 LEU A C 7
ATOM 8852 O O . LEU A 1 22 ? -0.743 -1.258 10.859 1.00 0.00 22 LEU A O 7
ATOM 8868 N N . GLY A 1 23 ? 0.343 -3.110 10.147 1.00 0.00 23 GLY A N 7
ATOM 8869 C CA . GLY A 1 23 ? -0.030 -3.908 11.302 1.00 0.00 23 GLY A CA 7
ATOM 8870 C C . GLY A 1 23 ? -0.887 -5.106 10.888 1.00 0.00 23 GLY A C 7
ATOM 8871 O O . GLY A 1 23 ? -1.798 -5.503 11.613 1.00 0.00 23 GLY A O 7
ATOM 8875 N N . ILE A 1 24 ? -0.565 -5.648 9.722 1.00 0.00 24 ILE A N 7
ATOM 8876 C CA . ILE A 1 24 ? -1.294 -6.793 9.203 1.00 0.00 24 ILE A CA 7
ATOM 8877 C C . ILE A 1 24 ? -0.348 -7.990 9.099 1.00 0.00 24 ILE A C 7
ATOM 8878 O O . ILE A 1 24 ? 0.782 -7.938 9.584 1.00 0.00 24 ILE A O 7
ATOM 8894 N N . GLU A 1 25 ? -0.843 -9.042 8.464 1.00 0.00 25 GLU A N 7
ATOM 8895 C CA . GLU A 1 25 ? -0.056 -10.251 8.291 1.00 0.00 25 GLU A CA 7
ATOM 8896 C C . GLU A 1 25 ? -0.159 -10.750 6.848 1.00 0.00 25 GLU A C 7
ATOM 8897 O O . GLU A 1 25 ? 0.842 -11.139 6.249 1.00 0.00 25 GLU A O 7
ATOM 8909 N N . VAL A 1 26 ? -1.379 -10.722 6.332 1.00 0.00 26 VAL A N 7
ATOM 8910 C CA . VAL A 1 26 ? -1.626 -11.166 4.971 1.00 0.00 26 VAL A CA 7
ATOM 8911 C C . VAL A 1 26 ? -2.897 -10.496 4.443 1.00 0.00 26 VAL A C 7
ATOM 8912 O O . VAL A 1 26 ? -4.006 -10.917 4.768 1.00 0.00 26 VAL A O 7
ATOM 8925 N N . GLU A 1 27 ? -2.692 -9.464 3.638 1.00 0.00 27 GLU A N 7
ATOM 8926 C CA . GLU A 1 27 ? -3.807 -8.732 3.062 1.00 0.00 27 GLU A CA 7
ATOM 8927 C C . GLU A 1 27 ? -3.845 -8.929 1.545 1.00 0.00 27 GLU A C 7
ATOM 8928 O O . GLU A 1 27 ? -2.884 -9.419 0.955 1.00 0.00 27 GLU A O 7
ATOM 8940 N N . THR A 1 28 ? -4.966 -8.537 0.958 1.00 0.00 28 THR A N 7
ATOM 8941 C CA . THR A 1 28 ? -5.142 -8.665 -0.479 1.00 0.00 28 THR A CA 7
ATOM 8942 C C . THR A 1 28 ? -4.266 -7.650 -1.216 1.00 0.00 28 THR A C 7
ATOM 8943 O O . THR A 1 28 ? -3.873 -6.634 -0.645 1.00 0.00 28 THR A O 7
ATOM 8954 N N . ARG A 1 29 ? -3.986 -7.960 -2.473 1.00 0.00 29 ARG A N 7
ATOM 8955 C CA . ARG A 1 29 ? -3.164 -7.088 -3.294 1.00 0.00 29 ARG A CA 7
ATOM 8956 C C . ARG A 1 29 ? -3.713 -5.660 -3.266 1.00 0.00 29 ARG A C 7
ATOM 8957 O O . ARG A 1 29 ? -2.957 -4.703 -3.105 1.00 0.00 29 ARG A O 7
ATOM 8978 N N . PRO A 1 30 ? -5.060 -5.559 -3.430 1.00 0.00 30 PRO A N 7
ATOM 8979 C CA . PRO A 1 30 ? -5.719 -4.264 -3.425 1.00 0.00 30 PRO A CA 7
ATOM 8980 C C . PRO A 1 30 ? -5.814 -3.703 -2.005 1.00 0.00 30 PRO A C 7
ATOM 8981 O O . PRO A 1 30 ? -5.963 -2.496 -1.819 1.00 0.00 30 PRO A O 7
ATOM 8992 N N . ARG A 1 31 ? -5.725 -4.605 -1.039 1.00 0.00 31 ARG A N 7
ATOM 8993 C CA . ARG A 1 31 ? -5.799 -4.215 0.359 1.00 0.00 31 ARG A CA 7
ATOM 8994 C C . ARG A 1 31 ? -4.472 -3.604 0.811 1.00 0.00 31 ARG A C 7
ATOM 8995 O O . ARG A 1 31 ? -4.438 -2.474 1.297 1.00 0.00 31 ARG A O 7
ATOM 9016 N N . ILE A 1 32 ? -3.410 -4.377 0.634 1.00 0.00 32 ILE A N 7
ATOM 9017 C CA . ILE A 1 32 ? -2.083 -3.926 1.018 1.00 0.00 32 ILE A CA 7
ATOM 9018 C C . ILE A 1 32 ? -1.808 -2.563 0.378 1.00 0.00 32 ILE A C 7
ATOM 9019 O O . ILE A 1 32 ? -1.646 -1.566 1.079 1.00 0.00 32 ILE A O 7
ATOM 9035 N N . ILE A 1 33 ? -1.764 -2.565 -0.946 1.00 0.00 33 ILE A N 7
ATOM 9036 C CA . ILE A 1 33 ? -1.511 -1.342 -1.688 1.00 0.00 33 ILE A CA 7
ATOM 9037 C C . ILE A 1 33 ? -2.297 -0.193 -1.053 1.00 0.00 33 ILE A C 7
ATOM 9038 O O . ILE A 1 33 ? -1.718 0.822 -0.670 1.00 0.00 33 ILE A O 7
ATOM 9054 N N . ALA A 1 34 ? -3.603 -0.393 -0.960 1.00 0.00 34 ALA A N 7
ATOM 9055 C CA . ALA A 1 34 ? -4.475 0.614 -0.378 1.00 0.00 34 ALA A CA 7
ATOM 9056 C C . ALA A 1 34 ? -3.995 0.939 1.038 1.00 0.00 34 ALA A C 7
ATOM 9057 O O . ALA A 1 34 ? -3.820 2.106 1.385 1.00 0.00 34 ALA A O 7
ATOM 9064 N N . ALA A 1 35 ? -3.797 -0.113 1.818 1.00 0.00 35 ALA A N 7
ATOM 9065 C CA . ALA A 1 35 ? -3.341 0.046 3.189 1.00 0.00 35 ALA A CA 7
ATOM 9066 C C . ALA A 1 35 ? -2.236 1.103 3.234 1.00 0.00 35 ALA A C 7
ATOM 9067 O O . ALA A 1 35 ? -2.251 1.985 4.092 1.00 0.00 35 ALA A O 7
ATOM 9074 N N . ILE A 1 36 ? -1.305 0.981 2.300 1.00 0.00 36 ILE A N 7
ATOM 9075 C CA . ILE A 1 36 ? -0.195 1.915 2.223 1.00 0.00 36 ILE A CA 7
ATOM 9076 C C . ILE A 1 36 ? -0.707 3.270 1.731 1.00 0.00 36 ILE A C 7
ATOM 9077 O O . ILE A 1 36 ? -0.240 4.315 2.182 1.00 0.00 36 ILE A O 7
ATOM 9093 N N . TRP A 1 37 ? -1.661 3.209 0.814 1.00 0.00 37 TRP A N 7
ATOM 9094 C CA . TRP A 1 37 ? -2.242 4.418 0.256 1.00 0.00 37 TRP A CA 7
ATOM 9095 C C . TRP A 1 37 ? -2.844 5.228 1.406 1.00 0.00 37 TRP A C 7
ATOM 9096 O O . TRP A 1 37 ? -2.547 6.412 1.558 1.00 0.00 37 TRP A O 7
ATOM 9117 N N . HIS A 1 38 ? -3.678 4.557 2.187 1.00 0.00 38 HIS A N 7
ATOM 9118 C CA . HIS A 1 38 ? -4.324 5.199 3.319 1.00 0.00 38 HIS A CA 7
ATOM 9119 C C . HIS A 1 38 ? -3.270 5.594 4.355 1.00 0.00 38 HIS A C 7
ATOM 9120 O O . HIS A 1 38 ? -3.111 6.773 4.666 1.00 0.00 38 HIS A O 7
ATOM 9134 N N . TYR A 1 39 ? -2.577 4.584 4.861 1.00 0.00 39 TYR A N 7
ATOM 9135 C CA . TYR A 1 39 ? -1.542 4.811 5.856 1.00 0.00 39 TYR A CA 7
ATOM 9136 C C . TYR A 1 39 ? -0.748 6.080 5.541 1.00 0.00 39 TYR A C 7
ATOM 9137 O O . TYR A 1 39 ? -0.624 6.964 6.387 1.00 0.00 39 TYR A O 7
ATOM 9155 N N . VAL A 1 40 ? -0.230 6.128 4.323 1.00 0.00 40 VAL A N 7
ATOM 9156 C CA . VAL A 1 40 ? 0.550 7.274 3.886 1.00 0.00 40 VAL A CA 7
ATOM 9157 C C . VAL A 1 40 ? -0.244 8.555 4.150 1.00 0.00 40 VAL A C 7
ATOM 9158 O O . VAL A 1 40 ? 0.232 9.453 4.844 1.00 0.00 40 VAL A O 7
ATOM 9171 N N . LYS A 1 41 ? -1.440 8.600 3.582 1.00 0.00 41 LYS A N 7
ATOM 9172 C CA . LYS A 1 41 ? -2.304 9.757 3.747 1.00 0.00 41 LYS A CA 7
ATOM 9173 C C . LYS A 1 41 ? -2.551 9.995 5.238 1.00 0.00 41 LYS A C 7
ATOM 9174 O O . LYS A 1 41 ? -2.358 11.104 5.733 1.00 0.00 41 LYS A O 7
ATOM 9193 N N . ALA A 1 42 ? -2.974 8.935 5.911 1.00 0.00 42 ALA A N 7
ATOM 9194 C CA . ALA A 1 42 ? -3.249 9.015 7.336 1.00 0.00 42 ALA A CA 7
ATOM 9195 C C . ALA A 1 42 ? -2.030 9.597 8.055 1.00 0.00 42 ALA A C 7
ATOM 9196 O O . ALA A 1 42 ? -2.173 10.331 9.032 1.00 0.00 42 ALA A O 7
ATOM 9203 N N . ARG A 1 43 ? -0.859 9.248 7.543 1.00 0.00 43 ARG A N 7
ATOM 9204 C CA . ARG A 1 43 ? 0.384 9.727 8.124 1.00 0.00 43 ARG A CA 7
ATOM 9205 C C . ARG A 1 43 ? 0.828 11.020 7.437 1.00 0.00 43 ARG A C 7
ATOM 9206 O O . ARG A 1 43 ? 1.973 11.444 7.585 1.00 0.00 43 ARG A O 7
ATOM 9227 N N . LYS A 1 44 ? -0.102 11.610 6.700 1.00 0.00 44 LYS A N 7
ATOM 9228 C CA . LYS A 1 44 ? 0.179 12.846 5.990 1.00 0.00 44 LYS A CA 7
ATOM 9229 C C . LYS A 1 44 ? 1.528 12.724 5.278 1.00 0.00 44 LYS A C 7
ATOM 9230 O O . LYS A 1 44 ? 2.297 13.683 5.230 1.00 0.00 44 LYS A O 7
ATOM 9249 N N . LEU A 1 45 ? 1.773 11.537 4.742 1.00 0.00 45 LEU A N 7
ATOM 9250 C CA . LEU A 1 45 ? 3.015 11.278 4.034 1.00 0.00 45 LEU A CA 7
ATOM 9251 C C . LEU A 1 45 ? 2.888 11.772 2.592 1.00 0.00 45 LEU A C 7
ATOM 9252 O O . LEU A 1 45 ? 3.889 12.088 1.950 1.00 0.00 45 LEU A O 7
ATOM 9268 N N . GLN A 1 46 ? 1.649 11.825 2.125 1.00 0.00 46 GLN A N 7
ATOM 9269 C CA . GLN A 1 46 ? 1.379 12.275 0.770 1.00 0.00 46 GLN A CA 7
ATOM 9270 C C . GLN A 1 46 ? 2.272 13.466 0.419 1.00 0.00 46 GLN A C 7
ATOM 9271 O O . GLN A 1 46 ? 2.588 14.286 1.280 1.00 0.00 46 GLN A O 7
ATOM 9285 N N . ASN A 1 47 ? 2.655 13.524 -0.848 1.00 0.00 47 ASN A N 7
ATOM 9286 C CA . ASN A 1 47 ? 3.507 14.601 -1.324 1.00 0.00 47 ASN A CA 7
ATOM 9287 C C . ASN A 1 47 ? 2.640 15.680 -1.976 1.00 0.00 47 ASN A C 7
ATOM 9288 O O . ASN A 1 47 ? 1.804 15.380 -2.828 1.00 0.00 47 ASN A O 7
ATOM 9299 N N . PRO A 1 48 ? 2.874 16.947 -1.540 1.00 0.00 48 PRO A N 7
ATOM 9300 C CA . PRO A 1 48 ? 2.124 18.073 -2.072 1.00 0.00 48 PRO A CA 7
ATOM 9301 C C . PRO A 1 48 ? 2.601 18.432 -3.481 1.00 0.00 48 PRO A C 7
ATOM 9302 O O . PRO A 1 48 ? 1.821 18.917 -4.299 1.00 0.00 48 PRO A O 7
ATOM 9313 N N . ASN A 1 49 ? 3.879 18.181 -3.720 1.00 0.00 49 ASN A N 7
ATOM 9314 C CA . ASN A 1 49 ? 4.469 18.473 -5.016 1.00 0.00 49 ASN A CA 7
ATOM 9315 C C . ASN A 1 49 ? 3.880 17.526 -6.064 1.00 0.00 49 ASN A C 7
ATOM 9316 O O . ASN A 1 49 ? 3.466 17.963 -7.137 1.00 0.00 49 ASN A O 7
ATOM 9327 N N . ASP A 1 50 ? 3.862 16.248 -5.717 1.00 0.00 50 ASP A N 7
ATOM 9328 C CA . ASP A 1 50 ? 3.331 15.236 -6.614 1.00 0.00 50 ASP A CA 7
ATOM 9329 C C . ASP A 1 50 ? 2.343 14.351 -5.851 1.00 0.00 50 ASP A C 7
ATOM 9330 O O . ASP A 1 50 ? 2.710 13.712 -4.867 1.00 0.00 50 ASP A O 7
ATOM 9339 N N . PRO A 1 51 ? 1.077 14.343 -6.347 1.00 0.00 51 PRO A N 7
ATOM 9340 C CA . PRO A 1 51 ? 0.034 13.547 -5.723 1.00 0.00 51 PRO A CA 7
ATOM 9341 C C . PRO A 1 51 ? 0.208 12.062 -6.048 1.00 0.00 51 PRO A C 7
ATOM 9342 O O . PRO A 1 51 ? -0.442 11.210 -5.445 1.00 0.00 51 PRO A O 7
ATOM 9353 N N . SER A 1 52 ? 1.089 11.798 -7.001 1.00 0.00 52 SER A N 7
ATOM 9354 C CA . SER A 1 52 ? 1.358 10.430 -7.414 1.00 0.00 52 SER A CA 7
ATOM 9355 C C . SER A 1 52 ? 2.395 9.797 -6.484 1.00 0.00 52 SER A C 7
ATOM 9356 O O . SER A 1 52 ? 2.399 8.583 -6.289 1.00 0.00 52 SER A O 7
ATOM 9364 N N . PHE A 1 53 ? 3.249 10.648 -5.936 1.00 0.00 53 PHE A N 7
ATOM 9365 C CA . PHE A 1 53 ? 4.288 10.187 -5.031 1.00 0.00 53 PHE A CA 7
ATOM 9366 C C . PHE A 1 53 ? 3.904 10.450 -3.574 1.00 0.00 53 PHE A C 7
ATOM 9367 O O . PHE A 1 53 ? 2.901 11.108 -3.302 1.00 0.00 53 PHE A O 7
ATOM 9384 N N . PHE A 1 54 ? 4.721 9.922 -2.675 1.00 0.00 54 PHE A N 7
ATOM 9385 C CA . PHE A 1 54 ? 4.479 10.091 -1.253 1.00 0.00 54 PHE A CA 7
ATOM 9386 C C . PHE A 1 54 ? 5.775 9.934 -0.453 1.00 0.00 54 PHE A C 7
ATOM 9387 O O . PHE A 1 54 ? 6.717 9.290 -0.912 1.00 0.00 54 PHE A O 7
ATOM 9404 N N . ASN A 1 55 ? 5.780 10.534 0.728 1.00 0.00 55 ASN A N 7
ATOM 9405 C CA . ASN A 1 55 ? 6.944 10.469 1.595 1.00 0.00 55 ASN A CA 7
ATOM 9406 C C . ASN A 1 55 ? 7.018 9.083 2.238 1.00 0.00 55 ASN A C 7
ATOM 9407 O O . ASN A 1 55 ? 5.995 8.515 2.617 1.00 0.00 55 ASN A O 7
ATOM 9418 N N . CYS A 1 56 ? 8.239 8.578 2.342 1.00 0.00 56 CYS A N 7
ATOM 9419 C CA . CYS A 1 56 ? 8.460 7.270 2.933 1.00 0.00 56 CYS A CA 7
ATOM 9420 C C . CYS A 1 56 ? 9.094 7.466 4.311 1.00 0.00 56 CYS A C 7
ATOM 9421 O O . CYS A 1 56 ? 10.257 7.853 4.415 1.00 0.00 56 CYS A O 7
ATOM 9429 N N . ASP A 1 57 ? 8.301 7.190 5.336 1.00 0.00 57 ASP A N 7
ATOM 9430 C CA . ASP A 1 57 ? 8.769 7.331 6.704 1.00 0.00 57 ASP A CA 7
ATOM 9431 C C . ASP A 1 57 ? 9.858 6.291 6.976 1.00 0.00 57 ASP A C 7
ATOM 9432 O O . ASP A 1 57 ? 10.280 5.578 6.068 1.00 0.00 57 ASP A O 7
ATOM 9441 N N . ALA A 1 58 ? 10.281 6.238 8.231 1.00 0.00 58 ALA A N 7
ATOM 9442 C CA . ALA A 1 58 ? 11.312 5.296 8.633 1.00 0.00 58 ALA A CA 7
ATOM 9443 C C . ALA A 1 58 ? 10.828 3.870 8.363 1.00 0.00 58 ALA A C 7
ATOM 9444 O O . ALA A 1 58 ? 11.633 2.976 8.106 1.00 0.00 58 ALA A O 7
ATOM 9451 N N . ALA A 1 59 ? 9.516 3.702 8.429 1.00 0.00 59 ALA A N 7
ATOM 9452 C CA . ALA A 1 59 ? 8.916 2.400 8.195 1.00 0.00 59 ALA A CA 7
ATOM 9453 C C . ALA A 1 59 ? 8.939 2.095 6.696 1.00 0.00 59 ALA A C 7
ATOM 9454 O O . ALA A 1 59 ? 9.704 1.245 6.243 1.00 0.00 59 ALA A O 7
ATOM 9461 N N . LEU A 1 60 ? 8.091 2.806 5.967 1.00 0.00 60 LEU A N 7
ATOM 9462 C CA . LEU A 1 60 ? 8.004 2.622 4.528 1.00 0.00 60 LEU A CA 7
ATOM 9463 C C . LEU A 1 60 ? 9.413 2.474 3.951 1.00 0.00 60 LEU A C 7
ATOM 9464 O O . LEU A 1 60 ? 9.606 1.807 2.936 1.00 0.00 60 LEU A O 7
ATOM 9480 N N . GLN A 1 61 ? 10.363 3.107 4.624 1.00 0.00 61 GLN A N 7
ATOM 9481 C CA . GLN A 1 61 ? 11.749 3.054 4.191 1.00 0.00 61 GLN A CA 7
ATOM 9482 C C . GLN A 1 61 ? 12.280 1.622 4.284 1.00 0.00 61 GLN A C 7
ATOM 9483 O O . GLN A 1 61 ? 12.625 1.018 3.270 1.00 0.00 61 GLN A O 7
ATOM 9497 N N . LYS A 1 62 ? 12.329 1.122 5.510 1.00 0.00 62 LYS A N 7
ATOM 9498 C CA . LYS A 1 62 ? 12.812 -0.228 5.748 1.00 0.00 62 LYS A CA 7
ATOM 9499 C C . LYS A 1 62 ? 12.236 -1.166 4.686 1.00 0.00 62 LYS A C 7
ATOM 9500 O O . LYS A 1 62 ? 12.852 -2.173 4.342 1.00 0.00 62 LYS A O 7
ATOM 9519 N N . VAL A 1 63 ? 11.059 -0.803 4.196 1.00 0.00 63 VAL A N 7
ATOM 9520 C CA . VAL A 1 63 ? 10.393 -1.599 3.180 1.00 0.00 63 VAL A CA 7
ATOM 9521 C C . VAL A 1 63 ? 11.010 -1.295 1.814 1.00 0.00 63 VAL A C 7
ATOM 9522 O O . VAL A 1 63 ? 11.690 -2.141 1.234 1.00 0.00 63 VAL A O 7
ATOM 9535 N N . PHE A 1 64 ? 10.751 -0.086 1.339 1.00 0.00 64 PHE A N 7
ATOM 9536 C CA . PHE A 1 64 ? 11.273 0.340 0.052 1.00 0.00 64 PHE A CA 7
ATOM 9537 C C . PHE A 1 64 ? 12.764 0.672 0.146 1.00 0.00 64 PHE A C 7
ATOM 9538 O O . PHE A 1 64 ? 13.594 -0.005 -0.459 1.00 0.00 64 PHE A O 7
ATOM 9555 N N . GLY A 1 65 ? 13.058 1.713 0.911 1.00 0.00 6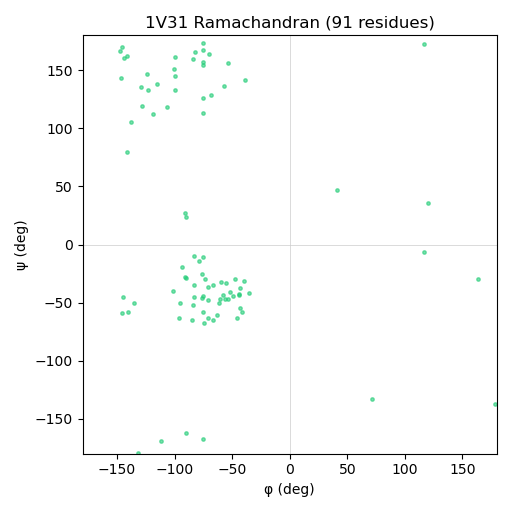5 GLY A N 7
ATOM 9556 C CA . GLY A 1 65 ? 14.434 2.143 1.092 1.00 0.00 65 GLY A CA 7
ATOM 9557 C C . GLY A 1 65 ? 14.683 3.490 0.411 1.00 0.00 65 GLY A C 7
ATOM 9558 O O . GLY A 1 65 ? 15.825 3.931 0.298 1.00 0.00 65 GLY A O 7
ATOM 9562 N N . GLU A 1 66 ? 13.594 4.106 -0.025 1.00 0.00 66 GLU A N 7
ATOM 9563 C CA . GLU A 1 66 ? 13.679 5.394 -0.693 1.00 0.00 66 GLU A CA 7
ATOM 9564 C C . GLU A 1 66 ? 12.979 6.470 0.139 1.00 0.00 66 GLU A C 7
ATOM 9565 O O . GLU A 1 66 ? 12.258 6.157 1.085 1.00 0.00 66 GLU A O 7
ATOM 9577 N N . GLU A 1 67 ? 13.216 7.716 -0.244 1.00 0.00 67 GLU A N 7
ATOM 9578 C CA . GLU A 1 67 ? 12.617 8.841 0.455 1.00 0.00 67 GLU A CA 7
ATOM 9579 C C . GLU A 1 67 ? 11.135 8.960 0.096 1.00 0.00 67 GLU A C 7
ATOM 9580 O O . GLU A 1 67 ? 10.309 9.281 0.949 1.00 0.00 67 GLU A O 7
ATOM 9592 N N . LYS A 1 68 ? 10.842 8.696 -1.169 1.00 0.00 68 LYS A N 7
ATOM 9593 C CA . LYS A 1 68 ? 9.474 8.770 -1.652 1.00 0.00 68 LYS A CA 7
ATOM 9594 C C . LYS A 1 68 ? 9.261 7.709 -2.734 1.00 0.00 68 LYS A C 7
ATOM 9595 O O . LYS A 1 68 ? 10.224 7.191 -3.298 1.00 0.00 68 LYS A O 7
ATOM 9614 N N . LEU A 1 69 ? 7.994 7.417 -2.990 1.00 0.00 69 LEU A N 7
ATOM 9615 C CA . LEU A 1 69 ? 7.643 6.427 -3.994 1.00 0.00 69 LEU A CA 7
ATOM 9616 C C . LEU A 1 69 ? 6.300 6.800 -4.625 1.00 0.00 69 LEU A C 7
ATOM 9617 O O . LEU A 1 69 ? 5.562 7.621 -4.082 1.00 0.00 69 LEU A O 7
ATOM 9633 N N . LYS A 1 70 ? 6.025 6.181 -5.763 1.00 0.00 70 LYS A N 7
ATOM 9634 C CA . LYS A 1 70 ? 4.784 6.438 -6.474 1.00 0.00 70 LYS A CA 7
ATOM 9635 C C . LYS A 1 70 ? 3.670 5.578 -5.873 1.00 0.00 70 LYS A C 7
ATOM 9636 O O . LYS A 1 70 ? 3.923 4.473 -5.395 1.00 0.00 70 LYS A O 7
ATOM 9655 N N . PHE A 1 71 ? 2.460 6.117 -5.919 1.00 0.00 71 PHE A N 7
ATOM 9656 C CA . PHE A 1 71 ? 1.306 5.412 -5.386 1.00 0.00 71 PHE A CA 7
ATOM 9657 C C . PHE A 1 71 ? 0.958 4.199 -6.249 1.00 0.00 71 PHE A C 7
ATOM 9658 O O . PHE A 1 71 ? 0.208 3.323 -5.822 1.00 0.00 71 PHE A O 7
ATOM 9675 N N . THR A 1 72 ? 1.519 4.185 -7.449 1.00 0.00 72 THR A N 7
ATOM 9676 C CA . THR A 1 72 ? 1.277 3.094 -8.377 1.00 0.00 72 THR A CA 7
ATOM 9677 C C . THR A 1 72 ? 2.423 2.081 -8.320 1.00 0.00 72 THR A C 7
ATOM 9678 O O . THR A 1 72 ? 2.194 0.875 -8.388 1.00 0.00 72 THR A O 7
ATOM 9689 N N . MET A 1 73 ? 3.631 2.610 -8.195 1.00 0.00 73 MET A N 7
ATOM 9690 C CA . MET A 1 73 ? 4.813 1.768 -8.128 1.00 0.00 73 MET A CA 7
ATOM 9691 C C . MET A 1 73 ? 4.766 0.853 -6.902 1.00 0.00 73 MET A C 7
ATOM 9692 O O . MET A 1 73 ? 5.333 -0.238 -6.915 1.00 0.00 73 MET A O 7
ATOM 9706 N N . VAL A 1 74 ? 4.084 1.332 -5.872 1.00 0.00 74 VAL A N 7
ATOM 9707 C CA . VAL A 1 74 ? 3.955 0.572 -4.641 1.00 0.00 74 VAL A CA 7
ATOM 9708 C C . VAL A 1 74 ? 3.737 -0.904 -4.978 1.00 0.00 74 VAL A C 7
ATOM 9709 O O . VAL A 1 74 ? 4.568 -1.749 -4.651 1.00 0.00 74 VAL A O 7
ATOM 9722 N N . SER A 1 75 ? 2.614 -1.169 -5.630 1.00 0.00 75 SER A N 7
ATOM 9723 C CA . SER A 1 75 ? 2.275 -2.529 -6.015 1.00 0.00 75 SER A CA 7
ATOM 9724 C C . SER A 1 75 ? 3.526 -3.259 -6.510 1.00 0.00 75 SER A C 7
ATOM 9725 O O . SER A 1 75 ? 3.856 -4.336 -6.016 1.00 0.00 75 SER A O 7
ATOM 9733 N N . GLN A 1 76 ? 4.187 -2.643 -7.479 1.00 0.00 76 GLN A N 7
ATOM 9734 C CA . GLN A 1 76 ? 5.394 -3.221 -8.045 1.00 0.00 76 GLN A CA 7
ATOM 9735 C C . GLN A 1 76 ? 6.420 -3.495 -6.944 1.00 0.00 76 GLN A C 7
ATOM 9736 O O . GLN A 1 76 ? 7.055 -4.548 -6.930 1.00 0.00 76 GLN A O 7
ATOM 9750 N N . LYS A 1 77 ? 6.549 -2.528 -6.047 1.00 0.00 77 LYS A N 7
ATOM 9751 C CA . LYS A 1 77 ? 7.487 -2.651 -4.944 1.00 0.00 77 LYS A CA 7
ATOM 9752 C C . LYS A 1 77 ? 6.959 -3.683 -3.944 1.00 0.00 77 LYS A C 7
ATOM 9753 O O . LYS A 1 77 ? 7.507 -4.778 -3.831 1.00 0.00 77 LYS A O 7
ATOM 9772 N N . ILE A 1 78 ? 5.902 -3.296 -3.246 1.00 0.00 78 ILE A N 7
ATOM 9773 C CA . ILE A 1 78 ? 5.295 -4.173 -2.260 1.00 0.00 78 ILE A CA 7
ATOM 9774 C C . ILE A 1 78 ? 5.309 -5.610 -2.785 1.00 0.00 78 ILE A C 7
ATOM 9775 O O . ILE A 1 78 ? 5.423 -6.557 -2.008 1.00 0.00 78 ILE A O 7
ATOM 9791 N N . SER A 1 79 ? 5.193 -5.728 -4.099 1.00 0.00 79 SER A N 7
ATOM 9792 C CA . SER A 1 79 ? 5.191 -7.033 -4.737 1.00 0.00 79 SER A CA 7
ATOM 9793 C C . SER A 1 79 ? 6.309 -7.901 -4.155 1.00 0.00 79 SER A C 7
ATOM 9794 O O . SER A 1 79 ? 6.053 -8.995 -3.653 1.00 0.00 79 SER A O 7
ATOM 9802 N N . HIS A 1 80 ? 7.524 -7.381 -4.241 1.00 0.00 80 HIS A N 7
ATOM 9803 C CA . HIS A 1 80 ? 8.682 -8.095 -3.729 1.00 0.00 80 HIS A CA 7
ATOM 9804 C C . HIS A 1 80 ? 8.414 -8.541 -2.290 1.00 0.00 80 HIS A C 7
ATOM 9805 O O . HIS A 1 80 ? 8.924 -9.570 -1.850 1.00 0.00 80 HIS A O 7
ATOM 9819 N N . HIS A 1 81 ? 7.616 -7.743 -1.596 1.00 0.00 81 HIS A N 7
ATOM 9820 C CA . HIS A 1 81 ? 7.275 -8.042 -0.215 1.00 0.00 81 HIS A CA 7
ATOM 9821 C C . HIS A 1 81 ? 6.113 -9.037 -0.178 1.00 0.00 81 HIS A C 7
ATOM 9822 O O . HIS A 1 81 ? 6.011 -9.843 0.746 1.00 0.00 81 HIS A O 7
ATOM 9836 N N . LEU A 1 82 ? 5.267 -8.948 -1.193 1.00 0.00 82 LEU A N 7
ATOM 9837 C CA . LEU A 1 82 ? 4.117 -9.831 -1.288 1.00 0.00 82 LEU A CA 7
ATOM 9838 C C . LEU A 1 82 ? 4.597 -11.282 -1.358 1.00 0.00 82 LEU A C 7
ATOM 9839 O O . LEU A 1 82 ? 5.199 -11.693 -2.349 1.00 0.00 82 LEU A O 7
ATOM 9855 N N . SER A 1 83 ? 4.313 -12.018 -0.293 1.00 0.00 83 SER A N 7
ATOM 9856 C CA . SER A 1 83 ? 4.708 -13.414 -0.222 1.00 0.00 83 SER A CA 7
ATOM 9857 C C . SER A 1 83 ? 3.480 -14.295 0.014 1.00 0.00 83 SER A C 7
ATOM 9858 O O . SER A 1 83 ? 2.439 -13.809 0.454 1.00 0.00 83 SER A O 7
ATOM 9866 N N . PRO A 1 84 ? 3.646 -15.608 -0.297 1.00 0.00 84 PRO A N 7
ATOM 9867 C CA . PRO A 1 84 ? 2.562 -16.561 -0.124 1.00 0.00 84 PRO A CA 7
ATOM 9868 C C . PRO A 1 84 ? 2.362 -16.901 1.355 1.00 0.00 84 PRO A C 7
ATOM 9869 O O . PRO A 1 84 ? 3.299 -17.323 2.031 1.00 0.00 84 PRO A O 7
ATOM 9880 N N . PRO A 1 85 ? 1.103 -16.699 1.826 1.00 0.00 85 PRO A N 7
ATOM 9881 C CA . PRO A 1 85 ? 0.768 -16.979 3.212 1.00 0.00 85 PRO A CA 7
ATOM 9882 C C . PRO A 1 85 ? 0.654 -18.486 3.454 1.00 0.00 85 PRO A C 7
ATOM 9883 O O . PRO A 1 85 ? 0.700 -19.275 2.512 1.00 0.00 85 PRO A O 7
ATOM 9894 N N . PRO A 1 86 ? 0.505 -18.848 4.756 1.00 0.00 86 PRO A N 7
ATOM 9895 C CA . PRO A 1 86 ? 0.384 -20.246 5.135 1.00 0.00 86 PRO A CA 7
ATOM 9896 C C . PRO A 1 86 ? -1.003 -20.790 4.788 1.00 0.00 86 PRO A C 7
ATOM 9897 O O . PRO A 1 86 ? -2.002 -20.369 5.369 1.00 0.00 86 PRO A O 7
ATOM 9908 N N . PRO A 1 87 ? -1.020 -21.743 3.818 1.00 0.00 87 PRO A N 7
ATOM 9909 C CA . PRO A 1 87 ? -2.268 -22.350 3.387 1.00 0.00 87 PRO A CA 7
ATOM 9910 C C . PRO A 1 87 ? -2.779 -23.349 4.426 1.00 0.00 87 PRO A C 7
ATOM 9911 O O . PRO A 1 87 ? -3.874 -23.187 4.962 1.00 0.00 87 PRO A O 7
ATOM 9922 N N . SER A 1 88 ? -1.962 -24.361 4.678 1.00 0.00 88 SER A N 7
ATOM 9923 C CA . SER A 1 88 ? -2.318 -25.387 5.644 1.00 0.00 88 SER A CA 7
ATOM 9924 C C . SER A 1 88 ? -1.061 -25.905 6.345 1.00 0.00 88 SER A C 7
ATOM 9925 O O . SER A 1 88 ? -0.918 -25.761 7.558 1.00 0.00 88 SER A O 7
ATOM 9933 N N . GLY A 1 89 ? -0.181 -26.497 5.551 1.00 0.00 89 GLY A N 7
ATOM 9934 C CA . GLY A 1 89 ? 1.060 -27.037 6.080 1.00 0.00 89 GLY A CA 7
ATOM 9935 C C . GLY A 1 89 ? 2.223 -26.072 5.844 1.00 0.00 89 GLY A C 7
ATOM 9936 O O . GLY A 1 89 ? 2.011 -24.880 5.624 1.00 0.00 89 GLY A O 7
ATOM 9940 N N . PRO A 1 90 ? 3.459 -26.637 5.897 1.00 0.00 90 PRO A N 7
ATOM 9941 C CA . PRO A 1 90 ? 4.656 -25.839 5.692 1.00 0.00 90 PRO A CA 7
ATOM 9942 C C . PRO A 1 90 ? 4.839 -25.497 4.212 1.00 0.00 90 PRO A C 7
ATOM 9943 O O . PRO A 1 90 ? 5.561 -26.189 3.496 1.00 0.00 90 PRO A O 7
ATOM 9954 N N . SER A 1 91 ? 4.173 -24.429 3.797 1.00 0.00 91 SER A N 7
ATOM 9955 C CA . SER A 1 91 ? 4.253 -23.987 2.416 1.00 0.00 91 SER A CA 7
ATOM 9956 C C . SER A 1 91 ? 4.108 -25.184 1.474 1.00 0.00 91 SER A C 7
ATOM 9957 O O . SER A 1 91 ? 5.101 -25.803 1.093 1.00 0.00 91 SER A O 7
ATOM 9965 N N . SER A 1 92 ? 2.864 -25.474 1.124 1.00 0.00 92 SER A N 7
ATOM 9966 C CA . SER A 1 92 ? 2.577 -26.586 0.234 1.00 0.00 92 SER A CA 7
ATOM 9967 C C . SER A 1 92 ? 1.233 -26.364 -0.464 1.00 0.00 92 SER A C 7
ATOM 9968 O O . SER A 1 92 ? 0.244 -26.022 0.182 1.00 0.00 92 SER A O 7
ATOM 9976 N N . GLY A 1 93 ? 1.241 -26.568 -1.773 1.00 0.00 93 GLY A N 7
ATOM 9977 C CA . GLY A 1 93 ? 0.035 -26.394 -2.565 1.00 0.00 93 GLY A CA 7
ATOM 9978 C C . GLY A 1 93 ? -0.585 -27.747 -2.922 1.00 0.00 93 GLY A C 7
ATOM 9979 O O . GLY A 1 93 ? -0.931 -28.528 -2.037 1.00 0.00 93 GLY A O 7
ATOM 9983 N N . GLY A 1 1 ? -12.844 -31.941 -17.410 1.00 0.00 1 GLY A N 8
ATOM 9984 C CA . GLY A 1 1 ? -12.204 -32.860 -16.485 1.00 0.00 1 GLY A CA 8
ATOM 9985 C C . GLY A 1 1 ? -12.180 -32.284 -15.068 1.00 0.00 1 GLY A C 8
ATOM 9986 O O . GLY A 1 1 ? -11.122 -31.913 -14.562 1.00 0.00 1 GLY A O 8
ATOM 9990 N N . SER A 1 2 ? -13.360 -32.227 -14.466 1.00 0.00 2 SER A N 8
ATOM 9991 C CA . SER A 1 2 ? -13.488 -31.702 -13.118 1.00 0.00 2 SER A CA 8
ATOM 9992 C C . SER A 1 2 ? -13.117 -30.218 -13.096 1.00 0.00 2 SER A C 8
ATOM 9993 O O . SER A 1 2 ? -11.949 -29.864 -13.246 1.00 0.00 2 SER A O 8
ATOM 10001 N N . SER A 1 3 ? -14.135 -29.390 -12.910 1.00 0.00 3 SER A N 8
ATOM 10002 C CA . SER A 1 3 ? -13.931 -27.952 -12.867 1.00 0.00 3 SER A CA 8
ATOM 10003 C C . SER A 1 3 ? -12.802 -27.612 -11.892 1.00 0.00 3 SER A C 8
ATOM 10004 O O . SER A 1 3 ? -12.523 -28.377 -10.969 1.00 0.00 3 SER A O 8
ATOM 10012 N N . GLY A 1 4 ? -12.184 -26.465 -12.129 1.00 0.00 4 GLY A N 8
ATOM 10013 C CA . GLY A 1 4 ? -11.091 -26.014 -11.283 1.00 0.00 4 GLY A CA 8
ATOM 10014 C C . GLY A 1 4 ? -10.684 -24.581 -11.630 1.00 0.00 4 GLY A C 8
ATOM 10015 O O . GLY A 1 4 ? -11.517 -23.676 -11.623 1.00 0.00 4 GLY A O 8
ATOM 10019 N N . SER A 1 5 ? -9.402 -24.420 -11.926 1.00 0.00 5 SER A N 8
ATOM 10020 C CA . SER A 1 5 ? -8.874 -23.112 -12.275 1.00 0.00 5 SER A CA 8
ATOM 10021 C C . SER A 1 5 ? -9.112 -22.128 -11.128 1.00 0.00 5 SER A C 8
ATOM 10022 O O . SER A 1 5 ? -9.885 -22.410 -10.214 1.00 0.00 5 SER A O 8
ATOM 10030 N N . SER A 1 6 ? -8.435 -20.993 -11.214 1.00 0.00 6 SER A N 8
ATOM 10031 C CA . SER A 1 6 ? -8.563 -19.965 -10.195 1.00 0.00 6 SER A CA 8
ATOM 10032 C C . SER A 1 6 ? -8.591 -18.581 -10.848 1.00 0.00 6 SER A C 8
ATOM 10033 O O . SER A 1 6 ? -7.762 -18.279 -11.705 1.00 0.00 6 SER A O 8
ATOM 10041 N N . GLY A 1 7 ? -9.552 -17.778 -10.417 1.00 0.00 7 GLY A N 8
ATOM 10042 C CA . GLY A 1 7 ? -9.699 -16.434 -10.948 1.00 0.00 7 GLY A CA 8
ATOM 10043 C C . GLY A 1 7 ? -9.212 -15.390 -9.941 1.00 0.00 7 GLY A C 8
ATOM 10044 O O . GLY A 1 7 ? -8.299 -14.619 -10.234 1.00 0.00 7 GLY A O 8
ATOM 10048 N N . VAL A 1 8 ? -9.843 -15.399 -8.776 1.00 0.00 8 VAL A N 8
ATOM 10049 C CA . VAL A 1 8 ? -9.485 -14.462 -7.725 1.00 0.00 8 VAL A CA 8
ATOM 10050 C C . VAL A 1 8 ? -7.983 -14.562 -7.448 1.00 0.00 8 VAL A C 8
ATOM 10051 O O . VAL A 1 8 ? -7.365 -15.590 -7.721 1.00 0.00 8 VAL A O 8
ATOM 10064 N N . PRO A 1 9 ? -7.426 -13.452 -6.894 1.00 0.00 9 PRO A N 8
ATOM 10065 C CA . PRO A 1 9 ? -6.009 -13.405 -6.577 1.00 0.00 9 PRO A CA 8
ATOM 10066 C C . PRO A 1 9 ? -5.699 -14.227 -5.324 1.00 0.00 9 PRO A C 8
ATOM 10067 O O . PRO A 1 9 ? -6.611 -14.698 -4.646 1.00 0.00 9 PRO A O 8
ATOM 10078 N N . GLU A 1 10 ? -4.410 -14.375 -5.056 1.00 0.00 10 GLU A N 8
ATOM 10079 C CA . GLU A 1 10 ? -3.970 -15.132 -3.896 1.00 0.00 10 GLU A CA 8
ATOM 10080 C C . GLU A 1 10 ? -3.355 -14.196 -2.854 1.00 0.00 10 GLU A C 8
ATOM 10081 O O . GLU A 1 10 ? -2.366 -13.517 -3.130 1.00 0.00 10 GLU A O 8
ATOM 10093 N N . LYS A 1 11 ? -3.965 -14.189 -1.678 1.00 0.00 11 LYS A N 8
ATOM 10094 C CA . LYS A 1 11 ? -3.490 -13.348 -0.593 1.00 0.00 11 LYS A CA 8
ATOM 10095 C C . LYS A 1 11 ? -1.975 -13.511 -0.452 1.00 0.00 11 LYS A C 8
ATOM 10096 O O . LYS A 1 11 ? -1.414 -14.520 -0.878 1.00 0.00 11 LYS A O 8
ATOM 10115 N N . PHE A 1 12 ? -1.356 -12.504 0.146 1.00 0.00 12 PHE A N 8
ATOM 10116 C CA . PHE A 1 12 ? 0.083 -12.523 0.347 1.00 0.00 12 PHE A CA 8
ATOM 10117 C C . PHE A 1 12 ? 0.443 -12.086 1.769 1.00 0.00 12 PHE A C 8
ATOM 10118 O O . PHE A 1 12 ? -0.184 -11.184 2.322 1.00 0.00 12 PHE A O 8
ATOM 10135 N N . LYS A 1 13 ? 1.452 -12.745 2.319 1.00 0.00 13 LYS A N 8
ATOM 10136 C CA . LYS A 1 13 ? 1.903 -12.436 3.665 1.00 0.00 13 LYS A CA 8
ATOM 10137 C C . LYS A 1 13 ? 2.626 -11.087 3.658 1.00 0.00 13 LYS A C 8
ATOM 10138 O O . LYS A 1 13 ? 2.949 -10.558 2.596 1.00 0.00 13 LYS A O 8
ATOM 10157 N N . LEU A 1 14 ? 2.857 -10.570 4.856 1.00 0.00 14 LEU A N 8
ATOM 10158 C CA . LEU A 1 14 ? 3.536 -9.294 5.002 1.00 0.00 14 LEU A CA 8
ATOM 10159 C C . LEU A 1 14 ? 4.859 -9.505 5.739 1.00 0.00 14 LEU A C 8
ATOM 10160 O O . LEU A 1 14 ? 4.987 -10.430 6.540 1.00 0.00 14 LEU A O 8
ATOM 10176 N N . SER A 1 15 ? 5.812 -8.634 5.441 1.00 0.00 15 SER A N 8
ATOM 10177 C CA . SER A 1 15 ? 7.121 -8.714 6.065 1.00 0.00 15 SER A CA 8
ATOM 10178 C C . SER A 1 15 ? 7.077 -8.079 7.457 1.00 0.00 15 SER A C 8
ATOM 10179 O O . SER A 1 15 ? 6.096 -7.431 7.817 1.00 0.00 15 SER A O 8
ATOM 10187 N N . THR A 1 16 ? 8.153 -8.287 8.201 1.00 0.00 16 THR A N 8
ATOM 10188 C CA . THR A 1 16 ? 8.250 -7.743 9.545 1.00 0.00 16 THR A CA 8
ATOM 10189 C C . THR A 1 16 ? 8.063 -6.225 9.521 1.00 0.00 16 THR A C 8
ATOM 10190 O O . THR A 1 16 ? 7.333 -5.672 10.343 1.00 0.00 16 THR A O 8
ATOM 10201 N N . ALA A 1 17 ? 8.734 -5.593 8.569 1.00 0.00 17 ALA A N 8
ATOM 10202 C CA . ALA A 1 17 ? 8.651 -4.149 8.427 1.00 0.00 17 ALA A CA 8
ATOM 10203 C C . ALA A 1 17 ? 7.261 -3.771 7.911 1.00 0.00 17 ALA A C 8
ATOM 10204 O O . ALA A 1 17 ? 6.611 -2.883 8.460 1.00 0.00 17 ALA A O 8
ATOM 10211 N N . LEU A 1 18 ? 6.846 -4.465 6.861 1.00 0.00 18 LEU A N 8
ATOM 10212 C CA . LEU A 1 18 ? 5.545 -4.213 6.265 1.00 0.00 18 LEU A CA 8
ATOM 10213 C C . LEU A 1 18 ? 4.457 -4.404 7.324 1.00 0.00 18 LEU A C 8
ATOM 10214 O O . LEU A 1 18 ? 3.489 -3.647 7.367 1.00 0.00 18 LEU A O 8
ATOM 10230 N N . MET A 1 19 ? 4.655 -5.418 8.153 1.00 0.00 19 MET A N 8
ATOM 10231 C CA . MET A 1 19 ? 3.703 -5.718 9.209 1.00 0.00 19 MET A CA 8
ATOM 10232 C C . MET A 1 19 ? 3.660 -4.591 10.244 1.00 0.00 19 MET A C 8
ATOM 10233 O O . MET A 1 19 ? 2.788 -4.573 11.111 1.00 0.00 19 MET A O 8
ATOM 10247 N N . ASP A 1 20 ? 4.614 -3.680 10.119 1.00 0.00 20 ASP A N 8
ATOM 10248 C CA . ASP A 1 20 ? 4.696 -2.553 11.032 1.00 0.00 20 ASP A CA 8
ATOM 10249 C C . ASP A 1 20 ? 4.285 -1.275 10.298 1.00 0.00 20 ASP A C 8
ATOM 10250 O O . ASP A 1 20 ? 4.269 -0.195 10.886 1.00 0.00 20 ASP A O 8
ATOM 10259 N N . VAL A 1 21 ? 3.963 -1.441 9.023 1.00 0.00 21 VAL A N 8
ATOM 10260 C CA . VAL A 1 21 ? 3.553 -0.315 8.202 1.00 0.00 21 VAL A CA 8
ATOM 10261 C C . VAL A 1 21 ? 2.031 -0.172 8.263 1.00 0.00 21 VAL A C 8
ATOM 10262 O O . VAL A 1 21 ? 1.513 0.936 8.394 1.00 0.00 21 VAL A O 8
ATOM 10275 N N . LEU A 1 22 ? 1.358 -1.309 8.165 1.00 0.00 22 LEU A N 8
ATOM 10276 C CA . LEU A 1 22 ? -0.095 -1.324 8.208 1.00 0.00 22 LEU A CA 8
ATOM 10277 C C . LEU A 1 22 ? -0.556 -2.042 9.478 1.00 0.00 22 LEU A C 8
ATOM 10278 O O . LEU A 1 22 ? -1.318 -1.486 10.267 1.00 0.00 22 LEU A O 8
ATOM 10294 N N . GLY A 1 23 ? -0.075 -3.266 9.635 1.00 0.00 23 GLY A N 8
ATOM 10295 C CA . GLY A 1 23 ? -0.429 -4.066 10.795 1.00 0.00 23 GLY A CA 8
ATOM 10296 C C . GLY A 1 23 ? -1.165 -5.341 10.379 1.00 0.00 23 GLY A C 8
ATOM 10297 O O . GLY A 1 23 ? -2.049 -5.813 11.093 1.00 0.00 23 GLY A O 8
ATOM 10301 N N . ILE A 1 24 ? -0.775 -5.862 9.226 1.00 0.00 24 ILE A N 8
ATOM 10302 C CA . ILE A 1 24 ? -1.387 -7.073 8.706 1.00 0.00 24 ILE A CA 8
ATOM 10303 C C . ILE A 1 24 ? -0.313 -8.149 8.534 1.00 0.00 24 ILE A C 8
ATOM 10304 O O . ILE A 1 24 ? 0.873 -7.837 8.436 1.00 0.00 24 ILE A O 8
ATOM 10320 N N . GLU A 1 25 ? -0.767 -9.393 8.504 1.00 0.00 25 GLU A N 8
ATOM 10321 C CA . GLU A 1 25 ? 0.141 -10.517 8.346 1.00 0.00 25 GLU A CA 8
ATOM 10322 C C . GLU A 1 25 ? -0.039 -11.155 6.967 1.00 0.00 25 GLU A C 8
ATOM 10323 O O . GLU A 1 25 ? 0.901 -11.727 6.416 1.00 0.00 25 GLU A O 8
ATOM 10335 N N . VAL A 1 26 ? -1.252 -11.035 6.448 1.00 0.00 26 VAL A N 8
ATOM 10336 C CA . VAL A 1 26 ? -1.567 -11.592 5.144 1.00 0.00 26 VAL A CA 8
ATOM 10337 C C . VAL A 1 26 ? -2.802 -10.888 4.577 1.00 0.00 26 VAL A C 8
ATOM 10338 O O . VAL A 1 26 ? -3.901 -11.031 5.110 1.00 0.00 26 VAL A O 8
ATOM 10351 N N . GLU A 1 27 ? -2.578 -10.142 3.505 1.00 0.00 27 GLU A N 8
ATOM 10352 C CA . GLU A 1 27 ? -3.659 -9.415 2.861 1.00 0.00 27 GLU A CA 8
ATOM 10353 C C . GLU A 1 27 ? -3.551 -9.541 1.340 1.00 0.00 27 GLU A C 8
ATOM 10354 O O . GLU A 1 27 ? -2.527 -9.984 0.822 1.00 0.00 27 GLU A O 8
ATOM 10366 N N . THR A 1 28 ? -4.620 -9.143 0.667 1.00 0.00 28 THR A N 8
ATOM 10367 C CA . THR A 1 28 ? -4.658 -9.205 -0.784 1.00 0.00 28 THR A CA 8
ATOM 10368 C C . THR A 1 28 ? -3.579 -8.302 -1.385 1.00 0.00 28 THR A C 8
ATOM 10369 O O . THR A 1 28 ? -2.682 -7.846 -0.678 1.00 0.00 28 THR A O 8
ATOM 10380 N N . ARG A 1 29 ? -3.703 -8.070 -2.684 1.00 0.00 29 ARG A N 8
ATOM 10381 C CA . ARG A 1 29 ? -2.749 -7.229 -3.388 1.00 0.00 29 ARG A CA 8
ATOM 10382 C C . ARG A 1 29 ? -3.127 -5.755 -3.234 1.00 0.00 29 ARG A C 8
ATOM 10383 O O . ARG A 1 29 ? -2.266 -4.913 -2.984 1.00 0.00 29 ARG A O 8
ATOM 10404 N N . PRO A 1 30 ? -4.450 -5.480 -3.393 1.00 0.00 30 PRO A N 8
ATOM 10405 C CA . PRO A 1 30 ? -4.952 -4.122 -3.274 1.00 0.00 30 PRO A CA 8
ATOM 10406 C C . PRO A 1 30 ? -5.001 -3.682 -1.810 1.00 0.00 30 PRO A C 8
ATOM 10407 O O . PRO A 1 30 ? -4.413 -2.666 -1.443 1.00 0.00 30 PRO A O 8
ATOM 10418 N N . ARG A 1 31 ? -5.710 -4.468 -1.013 1.00 0.00 31 ARG A N 8
ATOM 10419 C CA . ARG A 1 31 ? -5.844 -4.172 0.404 1.00 0.00 31 ARG A CA 8
ATOM 10420 C C . ARG A 1 31 ? -4.541 -3.586 0.950 1.00 0.00 31 ARG A C 8
ATOM 10421 O O . ARG A 1 31 ? -4.559 -2.604 1.689 1.00 0.00 31 ARG A O 8
ATOM 10442 N N . ILE A 1 32 ? -3.440 -4.215 0.564 1.00 0.00 32 ILE A N 8
ATOM 10443 C CA . ILE A 1 32 ? -2.129 -3.768 1.005 1.00 0.00 32 ILE A CA 8
ATOM 10444 C C . ILE A 1 32 ? -1.815 -2.414 0.367 1.00 0.00 32 ILE A C 8
ATOM 10445 O O . ILE A 1 32 ? -1.672 -1.412 1.066 1.00 0.00 32 ILE A O 8
ATOM 10461 N N . ILE A 1 33 ? -1.717 -2.427 -0.954 1.00 0.00 33 ILE A N 8
ATOM 10462 C CA . ILE A 1 33 ? -1.422 -1.212 -1.695 1.00 0.00 33 ILE A CA 8
ATOM 10463 C C . ILE A 1 33 ? -2.282 -0.068 -1.154 1.00 0.00 33 ILE A C 8
ATOM 10464 O O . ILE A 1 33 ? -1.779 1.026 -0.903 1.00 0.00 33 ILE A O 8
ATOM 10480 N N . ALA A 1 34 ? -3.564 -0.361 -0.990 1.00 0.00 34 ALA A N 8
ATOM 10481 C CA . ALA A 1 34 ? -4.498 0.629 -0.483 1.00 0.00 34 ALA A CA 8
ATOM 10482 C C . ALA A 1 34 ? -4.126 0.985 0.958 1.00 0.00 34 ALA A C 8
ATOM 10483 O O . ALA A 1 34 ? -4.024 2.160 1.305 1.00 0.00 34 ALA A O 8
ATOM 10490 N N . ALA A 1 35 ? -3.934 -0.053 1.759 1.00 0.00 35 ALA A N 8
ATOM 10491 C CA . ALA A 1 35 ? -3.575 0.135 3.154 1.00 0.00 35 ALA A CA 8
ATOM 10492 C C . ALA A 1 35 ? -2.459 1.176 3.254 1.00 0.00 35 ALA A C 8
ATOM 10493 O O . ALA A 1 35 ? -2.445 1.990 4.177 1.00 0.00 35 ALA A O 8
ATOM 10500 N N . ILE A 1 36 ? -1.551 1.118 2.291 1.00 0.00 36 ILE A N 8
ATOM 10501 C CA . ILE A 1 36 ? -0.434 2.046 2.259 1.00 0.00 36 ILE A CA 8
ATOM 10502 C C . ILE A 1 36 ? -0.910 3.392 1.709 1.00 0.00 36 ILE A C 8
ATOM 10503 O O . ILE A 1 36 ? -0.407 4.442 2.106 1.00 0.00 36 ILE A O 8
ATOM 10519 N N . TRP A 1 37 ? -1.874 3.317 0.803 1.00 0.00 37 TRP A N 8
ATOM 10520 C CA . TRP A 1 37 ? -2.424 4.516 0.195 1.00 0.00 37 TRP A CA 8
ATOM 10521 C C . TRP A 1 37 ? -3.059 5.360 1.302 1.00 0.00 37 TRP A C 8
ATOM 10522 O O . TRP A 1 37 ? -2.817 6.563 1.387 1.00 0.00 37 TRP A O 8
ATOM 10543 N N . HIS A 1 38 ? -3.859 4.696 2.123 1.00 0.00 38 HIS A N 8
ATOM 10544 C CA . HIS A 1 38 ? -4.530 5.370 3.222 1.00 0.00 38 HIS A CA 8
ATOM 10545 C C . HIS A 1 38 ? -3.504 5.768 4.284 1.00 0.00 38 HIS A C 8
ATOM 10546 O O . HIS A 1 38 ? -3.521 6.895 4.777 1.00 0.00 38 HIS A O 8
ATOM 10560 N N . TYR A 1 39 ? -2.634 4.821 4.604 1.00 0.00 39 TYR A N 8
ATOM 10561 C CA . TYR A 1 39 ? -1.601 5.059 5.598 1.00 0.00 39 TYR A CA 8
ATOM 10562 C C . TYR A 1 39 ? -0.813 6.330 5.277 1.00 0.00 39 TYR A C 8
ATOM 10563 O O . TYR A 1 39 ? -0.719 7.234 6.106 1.00 0.00 39 TYR A O 8
ATOM 10581 N N . VAL A 1 40 ? -0.265 6.359 4.070 1.00 0.00 40 VAL A N 8
ATOM 10582 C CA . VAL A 1 40 ? 0.512 7.505 3.629 1.00 0.00 40 VAL A CA 8
ATOM 10583 C C . VAL A 1 40 ? -0.166 8.791 4.106 1.00 0.00 40 VAL A C 8
ATOM 10584 O O . VAL A 1 40 ? 0.433 9.579 4.836 1.00 0.00 40 VAL A O 8
ATOM 10597 N N . LYS A 1 41 ? -1.406 8.963 3.674 1.00 0.00 41 LYS A N 8
ATOM 10598 C CA . LYS A 1 41 ? -2.172 10.140 4.048 1.00 0.00 41 LYS A CA 8
ATOM 10599 C C . LYS A 1 41 ? -2.312 10.189 5.570 1.00 0.00 41 LYS A C 8
ATOM 10600 O O . LYS A 1 41 ? -2.282 11.266 6.165 1.00 0.00 41 LYS A O 8
ATOM 10619 N N . ALA A 1 42 ? -2.461 9.011 6.158 1.00 0.00 42 ALA A N 8
ATOM 10620 C CA . ALA A 1 42 ? -2.606 8.907 7.600 1.00 0.00 42 ALA A CA 8
ATOM 10621 C C . ALA A 1 42 ? -1.526 9.752 8.278 1.00 0.00 42 ALA A C 8
ATOM 10622 O O . ALA A 1 42 ? -1.835 10.711 8.983 1.00 0.00 42 ALA A O 8
ATOM 10629 N N . ARG A 1 43 ? -0.281 9.364 8.042 1.00 0.00 43 ARG A N 8
ATOM 10630 C CA . ARG A 1 43 ? 0.847 10.074 8.622 1.00 0.00 43 ARG A CA 8
ATOM 10631 C C . ARG A 1 43 ? 1.250 11.250 7.729 1.00 0.00 43 ARG A C 8
ATOM 10632 O O . ARG A 1 43 ? 2.425 11.605 7.657 1.00 0.00 43 ARG A O 8
ATOM 10653 N N . LYS A 1 44 ? 0.252 11.821 7.071 1.00 0.00 44 LYS A N 8
ATOM 10654 C CA . LYS A 1 44 ? 0.488 12.949 6.186 1.00 0.00 44 LYS A CA 8
ATOM 10655 C C . LYS A 1 44 ? 1.802 12.735 5.433 1.00 0.00 44 LYS A C 8
ATOM 10656 O O . LYS A 1 44 ? 2.577 13.673 5.250 1.00 0.00 44 LYS A O 8
ATOM 10675 N N . LEU A 1 45 ? 2.014 11.495 5.017 1.00 0.00 45 LEU A N 8
ATOM 10676 C CA . LEU A 1 45 ? 3.221 11.145 4.288 1.00 0.00 45 LEU A CA 8
ATOM 10677 C C . LEU A 1 45 ? 3.100 11.635 2.844 1.00 0.00 45 LEU A C 8
ATOM 10678 O O . LEU A 1 45 ? 4.104 11.940 2.202 1.00 0.00 45 LEU A O 8
ATOM 10694 N N . GLN A 1 46 ? 1.862 11.696 2.376 1.00 0.00 46 GLN A N 8
ATOM 10695 C CA . GLN A 1 46 ? 1.597 12.144 1.019 1.00 0.00 46 GLN A CA 8
ATOM 10696 C C . GLN A 1 46 ? 2.474 13.349 0.677 1.00 0.00 46 GLN A C 8
ATOM 10697 O O . GLN A 1 46 ? 2.797 14.154 1.549 1.00 0.00 46 GLN A O 8
ATOM 10711 N N . ASN A 1 47 ? 2.836 13.436 -0.595 1.00 0.00 47 ASN A N 8
ATOM 10712 C CA . ASN A 1 47 ? 3.670 14.529 -1.064 1.00 0.00 47 ASN A CA 8
ATOM 10713 C C . ASN A 1 47 ? 2.785 15.603 -1.701 1.00 0.00 47 ASN A C 8
ATOM 10714 O O . ASN A 1 47 ? 1.925 15.295 -2.524 1.00 0.00 47 ASN A O 8
ATOM 10725 N N . PRO A 1 48 ? 3.034 16.874 -1.286 1.00 0.00 48 PRO A N 8
ATOM 10726 C CA . PRO A 1 48 ? 2.271 17.994 -1.808 1.00 0.00 48 PRO A CA 8
ATOM 10727 C C . PRO A 1 48 ? 2.706 18.338 -3.234 1.00 0.00 48 PRO A C 8
ATOM 10728 O O . PRO A 1 48 ? 1.882 18.724 -4.062 1.00 0.00 48 PRO A O 8
ATOM 10739 N N . ASN A 1 49 ? 3.999 18.185 -3.477 1.00 0.00 49 ASN A N 8
ATOM 10740 C CA . ASN A 1 49 ? 4.553 18.475 -4.788 1.00 0.00 49 ASN A CA 8
ATOM 10741 C C . ASN A 1 49 ? 3.931 17.531 -5.820 1.00 0.00 49 ASN A C 8
ATOM 10742 O O . ASN A 1 49 ? 3.315 17.979 -6.785 1.00 0.00 49 ASN A O 8
ATOM 10753 N N . ASP A 1 50 ? 4.115 16.241 -5.580 1.00 0.00 50 ASP A N 8
ATOM 10754 C CA . ASP A 1 50 ? 3.580 15.230 -6.476 1.00 0.00 50 ASP A CA 8
ATOM 10755 C C . ASP A 1 50 ? 2.508 14.421 -5.743 1.00 0.00 50 ASP A C 8
ATOM 10756 O O . ASP A 1 50 ? 2.792 13.781 -4.731 1.00 0.00 50 ASP A O 8
ATOM 10765 N N . PRO A 1 51 ? 1.267 14.476 -6.296 1.00 0.00 51 PRO A N 8
ATOM 10766 C CA . PRO A 1 51 ? 0.151 13.756 -5.706 1.00 0.00 51 PRO A CA 8
ATOM 10767 C C . PRO A 1 51 ? 0.251 12.257 -5.996 1.00 0.00 51 PRO A C 8
ATOM 10768 O O . PRO A 1 51 ? -0.413 11.450 -5.347 1.00 0.00 51 PRO A O 8
ATOM 10779 N N . SER A 1 52 ? 1.087 11.929 -6.970 1.00 0.00 52 SER A N 8
ATOM 10780 C CA . SER A 1 52 ? 1.282 10.542 -7.354 1.00 0.00 52 SER A CA 8
ATOM 10781 C C . SER A 1 52 ? 2.363 9.904 -6.478 1.00 0.00 52 SER A C 8
ATOM 10782 O O . SER A 1 52 ? 2.481 8.681 -6.424 1.00 0.00 52 SER A O 8
ATOM 10790 N N . PHE A 1 53 ? 3.124 10.762 -5.814 1.00 0.00 53 PHE A N 8
ATOM 10791 C CA . PHE A 1 53 ? 4.191 10.297 -4.944 1.00 0.00 53 PHE A CA 8
ATOM 10792 C C . PHE A 1 53 ? 3.844 10.543 -3.474 1.00 0.00 53 PHE A C 8
ATOM 10793 O O . PHE A 1 53 ? 2.780 11.075 -3.163 1.00 0.00 53 PHE A O 8
ATOM 10810 N N . PHE A 1 54 ? 4.764 10.144 -2.608 1.00 0.00 54 PHE A N 8
ATOM 10811 C CA . PHE A 1 54 ? 4.570 10.314 -1.178 1.00 0.00 54 PHE A CA 8
ATOM 10812 C C . PHE A 1 54 ? 5.868 10.046 -0.412 1.00 0.00 54 PHE A C 8
ATOM 10813 O O . PHE A 1 54 ? 6.749 9.343 -0.904 1.00 0.00 54 PHE A O 8
ATOM 10830 N N . ASN A 1 55 ? 5.944 10.623 0.778 1.00 0.00 55 ASN A N 8
ATOM 10831 C CA . ASN A 1 55 ? 7.119 10.456 1.616 1.00 0.00 55 ASN A CA 8
ATOM 10832 C C . ASN A 1 55 ? 7.089 9.067 2.258 1.00 0.00 55 ASN A C 8
ATOM 10833 O O . ASN A 1 55 ? 6.048 8.623 2.738 1.00 0.00 55 ASN A O 8
ATOM 10844 N N . CYS A 1 56 ? 8.245 8.419 2.245 1.00 0.00 56 CYS A N 8
ATOM 10845 C CA . CYS A 1 56 ? 8.365 7.090 2.820 1.00 0.00 56 CYS A CA 8
ATOM 10846 C C . CYS A 1 56 ? 9.034 7.218 4.190 1.00 0.00 56 CYS A C 8
ATOM 10847 O O . CYS A 1 56 ? 10.240 7.444 4.277 1.00 0.00 56 CYS A O 8
ATOM 10855 N N . ASP A 1 57 ? 8.222 7.066 5.226 1.00 0.00 57 ASP A N 8
ATOM 10856 C CA . ASP A 1 57 ? 8.721 7.162 6.588 1.00 0.00 57 ASP A CA 8
ATOM 10857 C C . ASP A 1 57 ? 9.838 6.136 6.790 1.00 0.00 57 ASP A C 8
ATOM 10858 O O . ASP A 1 57 ? 10.283 5.502 5.835 1.00 0.00 57 ASP A O 8
ATOM 10867 N N . ALA A 1 58 ? 10.259 6.006 8.039 1.00 0.00 58 ALA A N 8
ATOM 10868 C CA . ALA A 1 58 ? 11.316 5.069 8.379 1.00 0.00 58 ALA A CA 8
ATOM 10869 C C . ALA A 1 58 ? 10.863 3.649 8.033 1.00 0.00 58 ALA A C 8
ATOM 10870 O O . ALA A 1 58 ? 11.666 2.829 7.590 1.00 0.00 58 ALA A O 8
ATOM 10877 N N . ALA A 1 59 ? 9.580 3.403 8.249 1.00 0.00 59 ALA A N 8
ATOM 10878 C CA . ALA A 1 59 ? 9.011 2.096 7.965 1.00 0.00 59 ALA A CA 8
ATOM 10879 C C . ALA A 1 59 ? 8.971 1.880 6.451 1.00 0.00 59 ALA A C 8
ATOM 10880 O O . ALA A 1 59 ? 9.698 1.041 5.921 1.00 0.00 59 ALA A O 8
ATOM 10887 N N . LEU A 1 60 ? 8.114 2.651 5.797 1.00 0.00 60 LEU A N 8
ATOM 10888 C CA . LEU A 1 60 ? 7.971 2.554 4.355 1.00 0.00 60 LEU A CA 8
ATOM 10889 C C . LEU A 1 60 ? 9.351 2.375 3.720 1.00 0.00 60 LEU A C 8
ATOM 10890 O O . LEU A 1 60 ? 9.491 1.675 2.718 1.00 0.00 60 LEU A O 8
ATOM 10906 N N . GLN A 1 61 ? 10.335 3.020 4.329 1.00 0.00 61 GLN A N 8
ATOM 10907 C CA . GLN A 1 61 ? 11.700 2.941 3.835 1.00 0.00 61 GLN A CA 8
ATOM 10908 C C . GLN A 1 61 ? 12.196 1.494 3.877 1.00 0.00 61 GLN A C 8
ATOM 10909 O O . GLN A 1 61 ? 12.400 0.874 2.834 1.00 0.00 61 GLN A O 8
ATOM 10923 N N . LYS A 1 62 ? 12.377 0.999 5.092 1.00 0.00 62 LYS A N 8
ATOM 10924 C CA . LYS A 1 62 ? 12.845 -0.363 5.283 1.00 0.00 62 LYS A CA 8
ATOM 10925 C C . LYS A 1 62 ? 12.163 -1.280 4.266 1.00 0.00 62 LYS A C 8
ATOM 10926 O O . LYS A 1 62 ? 12.740 -2.281 3.843 1.00 0.00 62 LYS A O 8
ATOM 10945 N N . VAL A 1 63 ? 10.945 -0.906 3.903 1.00 0.00 63 VAL A N 8
ATOM 10946 C CA . VAL A 1 63 ? 10.179 -1.682 2.944 1.00 0.00 63 VAL A CA 8
ATOM 10947 C C . VAL A 1 63 ? 10.691 -1.389 1.532 1.00 0.00 63 VAL A C 8
ATOM 10948 O O . VAL A 1 63 ? 11.273 -2.259 0.886 1.00 0.00 63 VAL A O 8
ATOM 10961 N N . PHE A 1 64 ? 10.455 -0.161 1.094 1.00 0.00 64 PHE A N 8
ATOM 10962 C CA . PHE A 1 64 ? 10.885 0.257 -0.229 1.00 0.00 64 PHE A CA 8
ATOM 10963 C C . PHE A 1 64 ? 12.389 0.542 -0.253 1.00 0.00 64 PHE A C 8
ATOM 10964 O O . PHE A 1 64 ? 13.150 -0.177 -0.898 1.00 0.00 64 PHE A O 8
ATOM 10981 N N . GLY A 1 65 ? 12.771 1.592 0.459 1.00 0.00 65 GLY A N 8
ATOM 10982 C CA . GLY A 1 65 ? 14.169 1.981 0.528 1.00 0.00 65 GLY A CA 8
ATOM 10983 C C . GLY A 1 65 ? 14.390 3.350 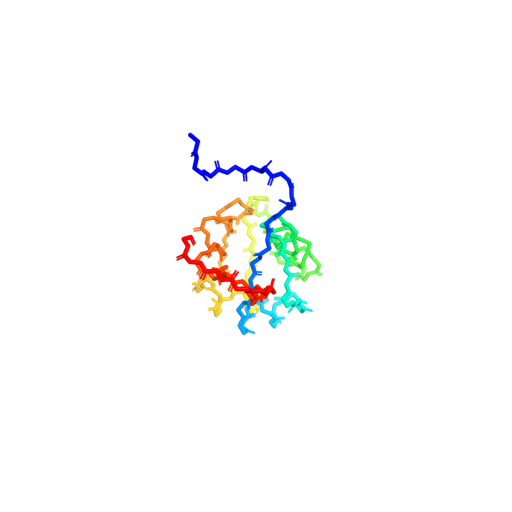-0.117 1.00 0.00 65 GLY A C 8
ATOM 10984 O O . GLY A 1 65 ? 15.510 3.858 -0.137 1.00 0.00 65 GLY A O 8
ATOM 10988 N N . GLU A 1 66 ? 13.304 3.910 -0.629 1.00 0.00 66 GLU A N 8
ATOM 10989 C CA . GLU A 1 66 ? 13.365 5.211 -1.273 1.00 0.00 66 GLU A CA 8
ATOM 10990 C C . GLU A 1 66 ? 12.637 6.257 -0.427 1.00 0.00 66 GLU A C 8
ATOM 10991 O O . GLU A 1 66 ? 11.559 5.991 0.104 1.00 0.00 66 GLU A O 8
ATOM 11003 N N . GLU A 1 67 ? 13.254 7.425 -0.327 1.00 0.00 67 GLU A N 8
ATOM 11004 C CA . GLU A 1 67 ? 12.678 8.513 0.446 1.00 0.00 67 GLU A CA 8
ATOM 11005 C C . GLU A 1 67 ? 11.197 8.683 0.100 1.00 0.00 67 GLU A C 8
ATOM 11006 O O . GLU A 1 67 ? 10.364 8.849 0.989 1.00 0.00 67 GLU A O 8
ATOM 11018 N N . LYS A 1 68 ? 10.915 8.637 -1.194 1.00 0.00 68 LYS A N 8
ATOM 11019 C CA . LYS A 1 68 ? 9.550 8.784 -1.668 1.00 0.00 68 LYS A CA 8
ATOM 11020 C C . LYS A 1 68 ? 9.266 7.721 -2.730 1.00 0.00 68 LYS A C 8
ATOM 11021 O O . LYS A 1 68 ? 10.188 7.208 -3.362 1.00 0.00 68 LYS A O 8
ATOM 11040 N N . LEU A 1 69 ? 7.986 7.421 -2.895 1.00 0.00 69 LEU A N 8
ATOM 11041 C CA . LEU A 1 69 ? 7.569 6.428 -3.870 1.00 0.00 69 LEU A CA 8
ATOM 11042 C C . LEU A 1 69 ? 6.254 6.873 -4.515 1.00 0.00 69 LEU A C 8
ATOM 11043 O O . LEU A 1 69 ? 5.610 7.807 -4.039 1.00 0.00 69 LEU A O 8
ATOM 11059 N N . LYS A 1 70 ? 5.896 6.184 -5.588 1.00 0.00 70 LYS A N 8
ATOM 11060 C CA . LYS A 1 70 ? 4.670 6.497 -6.303 1.00 0.00 70 LYS A CA 8
ATOM 11061 C C . LYS A 1 70 ? 3.512 5.705 -5.692 1.00 0.00 70 LYS A C 8
ATOM 11062 O O . LYS A 1 70 ? 3.717 4.623 -5.144 1.00 0.00 70 LYS A O 8
ATOM 11081 N N . PHE A 1 71 ? 2.322 6.275 -5.807 1.00 0.00 71 PHE A N 8
ATOM 11082 C CA . PHE A 1 71 ? 1.131 5.636 -5.272 1.00 0.00 71 PHE A CA 8
ATOM 11083 C C . PHE A 1 71 ? 0.725 4.433 -6.125 1.00 0.00 71 PHE A C 8
ATOM 11084 O O . PHE A 1 71 ? -0.044 3.582 -5.680 1.00 0.00 71 PHE A O 8
ATOM 11101 N N . THR A 1 72 ? 1.261 4.399 -7.337 1.00 0.00 72 THR A N 8
ATOM 11102 C CA . THR A 1 72 ? 0.964 3.314 -8.256 1.00 0.00 72 THR A CA 8
ATOM 11103 C C . THR A 1 72 ? 2.066 2.254 -8.204 1.00 0.00 72 THR A C 8
ATOM 11104 O O . THR A 1 72 ? 1.782 1.057 -8.225 1.00 0.00 72 THR A O 8
ATOM 11115 N N . MET A 1 73 ? 3.300 2.732 -8.136 1.00 0.00 73 MET A N 8
ATOM 11116 C CA . MET A 1 73 ? 4.445 1.840 -8.080 1.00 0.00 73 MET A CA 8
ATOM 11117 C C . MET A 1 73 ? 4.349 0.899 -6.877 1.00 0.00 73 MET A C 8
ATOM 11118 O O . MET A 1 73 ? 4.814 -0.239 -6.936 1.00 0.00 73 MET A O 8
ATOM 11132 N N . VAL A 1 74 ? 3.744 1.408 -5.815 1.00 0.00 74 VAL A N 8
ATOM 11133 C CA . VAL A 1 74 ? 3.581 0.627 -4.600 1.00 0.00 74 VAL A CA 8
ATOM 11134 C C . VAL A 1 74 ? 3.182 -0.803 -4.968 1.00 0.00 74 VAL A C 8
ATOM 11135 O O . VAL A 1 74 ? 3.489 -1.745 -4.238 1.00 0.00 74 VAL A O 8
ATOM 11148 N N . SER A 1 75 ? 2.505 -0.922 -6.101 1.00 0.00 75 SER A N 8
ATOM 11149 C CA . SER A 1 75 ? 2.061 -2.222 -6.575 1.00 0.00 75 SER A CA 8
ATOM 11150 C C . SER A 1 75 ? 3.268 -3.073 -6.976 1.00 0.00 75 SER A C 8
ATOM 11151 O O . SER A 1 75 ? 3.405 -4.211 -6.532 1.00 0.00 75 SER A O 8
ATOM 11159 N N . GLN A 1 76 ? 4.113 -2.487 -7.812 1.00 0.00 76 GLN A N 8
ATOM 11160 C CA . GLN A 1 76 ? 5.303 -3.177 -8.278 1.00 0.00 76 GLN A CA 8
ATOM 11161 C C . GLN A 1 76 ? 6.472 -2.921 -7.325 1.00 0.00 76 GLN A C 8
ATOM 11162 O O . GLN A 1 76 ? 7.622 -2.836 -7.755 1.00 0.00 76 GLN A O 8
ATOM 11176 N N . LYS A 1 77 ? 6.139 -2.806 -6.048 1.00 0.00 77 LYS A N 8
ATOM 11177 C CA . LYS A 1 77 ? 7.146 -2.562 -5.030 1.00 0.00 77 LYS A CA 8
ATOM 11178 C C . LYS A 1 77 ? 6.877 -3.465 -3.824 1.00 0.00 77 LYS A C 8
ATOM 11179 O O . LYS A 1 77 ? 7.757 -4.206 -3.390 1.00 0.00 77 LYS A O 8
ATOM 11198 N N . ILE A 1 78 ? 5.656 -3.373 -3.318 1.00 0.00 78 ILE A N 8
ATOM 11199 C CA . ILE A 1 78 ? 5.259 -4.172 -2.172 1.00 0.00 78 ILE A CA 8
ATOM 11200 C C . ILE A 1 78 ? 5.313 -5.655 -2.545 1.00 0.00 78 ILE A C 8
ATOM 11201 O O . ILE A 1 78 ? 5.508 -6.510 -1.682 1.00 0.00 78 ILE A O 8
ATOM 11217 N N . SER A 1 79 ? 5.138 -5.915 -3.833 1.00 0.00 79 SER A N 8
ATOM 11218 C CA . SER A 1 79 ? 5.165 -7.279 -4.331 1.00 0.00 79 SER A CA 8
ATOM 11219 C C . SER A 1 79 ? 6.408 -8.003 -3.809 1.00 0.00 79 SER A C 8
ATOM 11220 O O . SER A 1 79 ? 6.311 -9.111 -3.285 1.00 0.00 79 SER A O 8
ATOM 11228 N N . HIS A 1 80 ? 7.547 -7.346 -3.971 1.00 0.00 80 HIS A N 8
ATOM 11229 C CA . HIS A 1 80 ? 8.808 -7.913 -3.523 1.00 0.00 80 HIS A CA 8
ATOM 11230 C C . HIS A 1 80 ? 8.667 -8.400 -2.079 1.00 0.00 80 HIS A C 8
ATOM 11231 O O . HIS A 1 80 ? 9.343 -9.342 -1.669 1.00 0.00 80 HIS A O 8
ATOM 11245 N N . HIS A 1 81 ? 7.784 -7.735 -1.348 1.00 0.00 81 HIS A N 8
ATOM 11246 C CA . HIS A 1 81 ? 7.546 -8.089 0.041 1.00 0.00 81 HIS A CA 8
ATOM 11247 C C . HIS A 1 81 ? 6.454 -9.158 0.119 1.00 0.00 81 HIS A C 8
ATOM 11248 O O . HIS A 1 81 ? 6.508 -10.044 0.971 1.00 0.00 81 HIS A O 8
ATOM 11262 N N . LEU A 1 82 ? 5.490 -9.040 -0.782 1.00 0.00 82 LEU A N 8
ATOM 11263 C CA . LEU A 1 82 ? 4.387 -9.985 -0.826 1.00 0.00 82 LEU A CA 8
ATOM 11264 C C . LEU A 1 82 ? 4.944 -11.410 -0.865 1.00 0.00 82 LEU A C 8
ATOM 11265 O O . LEU A 1 82 ? 5.813 -11.719 -1.679 1.00 0.00 82 LEU A O 8
ATOM 11281 N N . SER A 1 83 ? 4.421 -12.240 0.025 1.00 0.00 83 SER A N 8
ATOM 11282 C CA . SER A 1 83 ? 4.854 -13.625 0.103 1.00 0.00 83 SER A CA 8
ATOM 11283 C C . SER A 1 83 ? 3.639 -14.554 0.117 1.00 0.00 83 SER A C 8
ATOM 11284 O O . SER A 1 83 ? 2.533 -14.130 0.448 1.00 0.00 83 SER A O 8
ATOM 11292 N N . PRO A 1 84 ? 3.892 -15.837 -0.254 1.00 0.00 84 PRO A N 8
ATOM 11293 C CA . PRO A 1 84 ? 2.832 -16.830 -0.287 1.00 0.00 84 PRO A CA 8
ATOM 11294 C C . PRO A 1 84 ? 2.456 -17.277 1.127 1.00 0.00 84 PRO A C 8
ATOM 11295 O O . PRO A 1 84 ? 3.310 -17.730 1.887 1.00 0.00 84 PRO A O 8
ATOM 11306 N N . PRO A 1 85 ? 1.141 -17.131 1.445 1.00 0.00 85 PRO A N 8
ATOM 11307 C CA . PRO A 1 85 ? 0.642 -17.515 2.755 1.00 0.00 85 PRO A CA 8
ATOM 11308 C C . PRO A 1 85 ? 0.538 -19.036 2.878 1.00 0.00 85 PRO A C 8
ATOM 11309 O O . PRO A 1 85 ? 0.742 -19.757 1.902 1.00 0.00 85 PRO A O 8
ATOM 11320 N N . PRO A 1 86 ? 0.212 -19.492 4.117 1.00 0.00 86 PRO A N 8
ATOM 11321 C CA . PRO A 1 86 ? 0.078 -20.914 4.380 1.00 0.00 86 PRO A CA 8
ATOM 11322 C C . PRO A 1 86 ? -1.228 -21.459 3.799 1.00 0.00 86 PRO A C 8
ATOM 11323 O O . PRO A 1 86 ? -2.180 -20.709 3.591 1.00 0.00 86 PRO A O 8
ATOM 11334 N N . PRO A 1 87 ? -1.231 -22.796 3.547 1.00 0.00 87 PRO A N 8
ATOM 11335 C CA . PRO A 1 87 ? -2.405 -23.450 2.993 1.00 0.00 87 PRO A CA 8
ATOM 11336 C C . PRO A 1 87 ? -3.494 -23.613 4.056 1.00 0.00 87 PRO A C 8
ATOM 11337 O O . PRO A 1 87 ? -4.643 -23.232 3.836 1.00 0.00 87 PRO A O 8
ATOM 11348 N N . SER A 1 88 ? -3.094 -24.178 5.185 1.00 0.00 88 SER A N 8
ATOM 11349 C CA . SER A 1 88 ? -4.022 -24.396 6.282 1.00 0.00 88 SER A CA 8
ATOM 11350 C C . SER A 1 88 ? -5.167 -25.303 5.828 1.00 0.00 88 SER A C 8
ATOM 11351 O O . SER A 1 88 ? -6.183 -24.823 5.329 1.00 0.00 88 SER A O 8
ATOM 11359 N N . GLY A 1 89 ? -4.963 -26.599 6.016 1.00 0.00 89 GLY A N 8
ATOM 11360 C CA . GLY A 1 89 ? -5.965 -27.578 5.632 1.00 0.00 89 GLY A CA 8
ATOM 11361 C C . GLY A 1 89 ? -6.492 -28.333 6.854 1.00 0.00 89 GLY A C 8
ATOM 11362 O O . GLY A 1 89 ? -7.507 -27.951 7.434 1.00 0.00 89 GLY A O 8
ATOM 11366 N N . PRO A 1 90 ? -5.759 -29.418 7.219 1.00 0.00 90 PRO A N 8
ATOM 11367 C CA . PRO A 1 90 ? -6.141 -30.230 8.362 1.00 0.00 90 PRO A CA 8
ATOM 11368 C C . PRO A 1 90 ? -5.807 -29.520 9.675 1.00 0.00 90 PRO A C 8
ATOM 11369 O O . PRO A 1 90 ? -4.771 -29.785 10.282 1.00 0.00 90 PRO A O 8
ATOM 11380 N N . SER A 1 91 ? -6.705 -28.631 10.075 1.00 0.00 91 SER A N 8
ATOM 11381 C CA . SER A 1 91 ? -6.519 -27.881 11.305 1.00 0.00 91 SER A CA 8
ATOM 11382 C C . SER A 1 91 ? -7.824 -27.185 11.697 1.00 0.00 91 SER A C 8
ATOM 11383 O O . SER A 1 91 ? -8.031 -26.017 11.372 1.00 0.00 91 SER A O 8
ATOM 11391 N N . SER A 1 92 ? -8.671 -27.933 12.389 1.00 0.00 92 SER A N 8
ATOM 11392 C CA . SER A 1 92 ? -9.950 -27.403 12.829 1.00 0.00 92 SER A CA 8
ATOM 11393 C C . SER A 1 92 ? -10.406 -28.123 14.100 1.00 0.00 92 SER A C 8
ATOM 11394 O O . SER A 1 92 ? -11.212 -29.050 14.037 1.00 0.00 92 SER A O 8
ATOM 11402 N N . GLY A 1 93 ? -9.870 -27.669 15.223 1.00 0.00 93 GLY A N 8
ATOM 11403 C CA . GLY A 1 93 ? -10.212 -28.258 16.507 1.00 0.00 93 GLY A CA 8
ATOM 11404 C C . GLY A 1 93 ? -9.387 -27.634 17.634 1.00 0.00 93 GLY A C 8
ATOM 11405 O O . GLY A 1 93 ? -9.670 -26.519 18.071 1.00 0.00 93 GLY A O 8
ATOM 11409 N N . GLY A 1 1 ? -11.493 -11.094 -1.086 1.00 0.00 1 GLY A N 9
ATOM 11410 C CA . GLY A 1 1 ? -11.984 -12.350 -0.546 1.00 0.00 1 GLY A CA 9
ATOM 11411 C C . GLY A 1 1 ? -13.442 -12.587 -0.945 1.00 0.00 1 GLY A C 9
ATOM 11412 O O . GLY A 1 1 ? -14.353 -12.016 -0.348 1.00 0.00 1 GLY A O 9
ATOM 11416 N N . SER A 1 2 ? -13.616 -13.429 -1.953 1.00 0.00 2 SER A N 9
ATOM 11417 C CA . SER A 1 2 ? -14.948 -13.748 -2.440 1.00 0.00 2 SER A CA 9
ATOM 11418 C C . SER A 1 2 ? -14.870 -14.860 -3.487 1.00 0.00 2 SER A C 9
ATOM 11419 O O . SER A 1 2 ? -15.460 -15.925 -3.312 1.00 0.00 2 SER A O 9
ATOM 11427 N N . SER A 1 3 ? -14.137 -14.575 -4.553 1.00 0.00 3 SER A N 9
ATOM 11428 C CA . SER A 1 3 ? -13.974 -15.538 -5.629 1.00 0.00 3 SER A CA 9
ATOM 11429 C C . SER A 1 3 ? -12.537 -15.498 -6.154 1.00 0.00 3 SER A C 9
ATOM 11430 O O . SER A 1 3 ? -11.886 -14.456 -6.112 1.00 0.00 3 SER A O 9
ATOM 11438 N N . GLY A 1 4 ? -12.085 -16.647 -6.636 1.00 0.00 4 GLY A N 9
ATOM 11439 C CA . GLY A 1 4 ? -10.738 -16.756 -7.168 1.00 0.00 4 GLY A CA 9
ATOM 11440 C C . GLY A 1 4 ? -10.497 -18.143 -7.769 1.00 0.00 4 GLY A C 9
ATOM 11441 O O . GLY A 1 4 ? -11.211 -19.093 -7.454 1.00 0.00 4 GLY A O 9
ATOM 11445 N N . SER A 1 5 ? -9.487 -18.214 -8.625 1.00 0.00 5 SER A N 9
ATOM 11446 C CA . SER A 1 5 ? -9.143 -19.469 -9.272 1.00 0.00 5 SER A CA 9
ATOM 11447 C C . SER A 1 5 ? -7.639 -19.519 -9.550 1.00 0.00 5 SER A C 9
ATOM 11448 O O . SER A 1 5 ? -6.943 -20.405 -9.058 1.00 0.00 5 SER A O 9
ATOM 11456 N N . SER A 1 6 ? -7.183 -18.556 -10.337 1.00 0.00 6 SER A N 9
ATOM 11457 C CA . SER A 1 6 ? -5.774 -18.479 -10.686 1.00 0.00 6 SER A CA 9
ATOM 11458 C C . SER A 1 6 ? -5.368 -17.020 -10.905 1.00 0.00 6 SER A C 9
ATOM 11459 O O . SER A 1 6 ? -4.634 -16.449 -10.100 1.00 0.00 6 SER A O 9
ATOM 11467 N N . GLY A 1 7 ? -5.863 -16.460 -11.998 1.00 0.00 7 GLY A N 9
ATOM 11468 C CA . GLY A 1 7 ? -5.561 -15.078 -12.334 1.00 0.00 7 GLY A CA 9
ATOM 11469 C C . GLY A 1 7 ? -5.515 -14.207 -11.077 1.00 0.00 7 GLY A C 9
ATOM 11470 O O . GLY A 1 7 ? -4.441 -13.790 -10.645 1.00 0.00 7 GLY A O 9
ATOM 11474 N N . VAL A 1 8 ? -6.693 -13.956 -10.526 1.00 0.00 8 VAL A N 9
ATOM 11475 C CA . VAL A 1 8 ? -6.801 -13.142 -9.328 1.00 0.00 8 VAL A CA 9
ATOM 11476 C C . VAL A 1 8 ? -5.707 -13.549 -8.339 1.00 0.00 8 VAL A C 9
ATOM 11477 O O . VAL A 1 8 ? -5.192 -14.665 -8.402 1.00 0.00 8 VAL A O 9
ATOM 11490 N N . PRO A 1 9 ? -5.376 -12.599 -7.424 1.00 0.00 9 PRO A N 9
ATOM 11491 C CA . PRO A 1 9 ? -4.353 -12.848 -6.423 1.00 0.00 9 PRO A CA 9
ATOM 11492 C C . PRO A 1 9 ? -4.876 -13.774 -5.323 1.00 0.00 9 PRO A C 9
ATOM 11493 O O . PRO A 1 9 ? -6.082 -13.851 -5.093 1.00 0.00 9 PRO A O 9
ATOM 11504 N N . GLU A 1 10 ? -3.942 -14.453 -4.672 1.00 0.00 10 GLU A N 9
ATOM 11505 C CA . GLU A 1 10 ? -4.294 -15.370 -3.602 1.00 0.00 10 GLU A CA 9
ATOM 11506 C C . GLU A 1 10 ? -3.647 -14.927 -2.288 1.00 0.00 10 GLU A C 9
ATOM 11507 O O . GLU A 1 10 ? -2.868 -15.670 -1.694 1.00 0.00 10 GLU A O 9
ATOM 11519 N N . LYS A 1 11 ? -3.993 -13.717 -1.874 1.00 0.00 11 LYS A N 9
ATOM 11520 C CA . LYS A 1 11 ? -3.455 -13.165 -0.642 1.00 0.00 11 LYS A CA 9
ATOM 11521 C C . LYS A 1 11 ? -1.927 -13.230 -0.683 1.00 0.00 11 LYS A C 9
ATOM 11522 O O . LYS A 1 11 ? -1.352 -13.824 -1.594 1.00 0.00 11 LYS A O 9
ATOM 11541 N N . PHE A 1 12 ? -1.313 -12.611 0.314 1.00 0.00 12 PHE A N 9
ATOM 11542 C CA . PHE A 1 12 ? 0.137 -12.591 0.403 1.00 0.00 12 PHE A CA 9
ATOM 11543 C C . PHE A 1 12 ? 0.594 -12.206 1.812 1.00 0.00 12 PHE A C 9
ATOM 11544 O O . PHE A 1 12 ? -0.041 -11.385 2.472 1.00 0.00 12 PHE A O 9
ATOM 11561 N N . LYS A 1 13 ? 1.693 -12.817 2.230 1.00 0.00 13 LYS A N 9
ATOM 11562 C CA . LYS A 1 13 ? 2.243 -12.549 3.548 1.00 0.00 13 LYS A CA 9
ATOM 11563 C C . LYS A 1 13 ? 2.971 -11.204 3.528 1.00 0.00 13 LYS A C 9
ATOM 11564 O O . LYS A 1 13 ? 3.513 -10.803 2.499 1.00 0.00 13 LYS A O 9
ATOM 11583 N N . LEU A 1 14 ? 2.961 -10.544 4.677 1.00 0.00 14 LEU A N 9
ATOM 11584 C CA . LEU A 1 14 ? 3.614 -9.253 4.804 1.00 0.00 14 LEU A CA 9
ATOM 11585 C C . LEU A 1 14 ? 4.976 -9.439 5.475 1.00 0.00 14 LEU A C 9
ATOM 11586 O O . LEU A 1 14 ? 5.173 -10.385 6.236 1.00 0.00 14 LEU A O 9
ATOM 11602 N N . SER A 1 15 ? 5.881 -8.521 5.168 1.00 0.00 15 SER A N 9
ATOM 11603 C CA . SER A 1 15 ? 7.219 -8.572 5.732 1.00 0.00 15 SER A CA 9
ATOM 11604 C C . SER A 1 15 ? 7.222 -7.952 7.131 1.00 0.00 15 SER A C 9
ATOM 11605 O O . SER A 1 15 ? 6.240 -7.336 7.543 1.00 0.00 15 SER A O 9
ATOM 11613 N N . THR A 1 16 ? 8.336 -8.138 7.824 1.00 0.00 16 THR A N 9
ATOM 11614 C CA . THR A 1 16 ? 8.479 -7.605 9.168 1.00 0.00 16 THR A CA 9
ATOM 11615 C C . THR A 1 16 ? 8.287 -6.087 9.163 1.00 0.00 16 THR A C 9
ATOM 11616 O O . THR A 1 16 ? 7.664 -5.534 10.068 1.00 0.00 16 THR A O 9
ATOM 11627 N N . ALA A 1 17 ? 8.834 -5.457 8.134 1.00 0.00 17 ALA A N 9
ATOM 11628 C CA . ALA A 1 17 ? 8.731 -4.014 8.000 1.00 0.00 17 ALA A CA 9
ATOM 11629 C C . ALA A 1 17 ? 7.329 -3.651 7.505 1.00 0.00 17 ALA A C 9
ATOM 11630 O O . ALA A 1 17 ? 6.692 -2.746 8.042 1.00 0.00 17 ALA A O 9
ATOM 11637 N N . LEU A 1 18 ? 6.890 -4.376 6.486 1.00 0.00 18 LEU A N 9
ATOM 11638 C CA . LEU A 1 18 ? 5.576 -4.142 5.913 1.00 0.00 18 LEU A CA 9
ATOM 11639 C C . LEU A 1 18 ? 4.508 -4.376 6.984 1.00 0.00 18 LEU A C 9
ATOM 11640 O O . LEU A 1 18 ? 3.454 -3.743 6.963 1.00 0.00 18 LEU A O 9
ATOM 11656 N N . MET A 1 19 ? 4.818 -5.287 7.894 1.00 0.00 19 MET A N 9
ATOM 11657 C CA . MET A 1 19 ? 3.898 -5.613 8.970 1.00 0.00 19 MET A CA 9
ATOM 11658 C C . MET A 1 19 ? 3.826 -4.477 9.992 1.00 0.00 19 MET A C 9
ATOM 11659 O O . MET A 1 19 ? 2.839 -4.350 10.716 1.00 0.00 19 MET A O 9
ATOM 11673 N N . ASP A 1 20 ? 4.884 -3.680 10.019 1.00 0.00 20 ASP A N 9
ATOM 11674 C CA . ASP A 1 20 ? 4.954 -2.559 10.941 1.00 0.00 20 ASP A CA 9
ATOM 11675 C C . ASP A 1 20 ? 4.565 -1.275 10.205 1.00 0.00 20 ASP A C 9
ATOM 11676 O O . ASP A 1 20 ? 4.531 -0.200 10.801 1.00 0.00 20 ASP A O 9
ATOM 11685 N N . VAL A 1 21 ? 4.283 -1.430 8.920 1.00 0.00 21 VAL A N 9
ATOM 11686 C CA . VAL A 1 21 ? 3.898 -0.296 8.096 1.00 0.00 21 VAL A CA 9
ATOM 11687 C C . VAL A 1 21 ? 2.376 -0.149 8.117 1.00 0.00 21 VAL A C 9
ATOM 11688 O O . VAL A 1 21 ? 1.856 0.966 8.114 1.00 0.00 21 VAL A O 9
ATOM 11701 N N . LEU A 1 22 ? 1.703 -1.291 8.138 1.00 0.00 22 LEU A N 9
ATOM 11702 C CA . LEU A 1 22 ? 0.250 -1.303 8.159 1.00 0.00 22 LEU A CA 9
ATOM 11703 C C . LEU A 1 22 ? -0.231 -1.996 9.435 1.00 0.00 22 LEU A C 9
ATOM 11704 O O . LEU A 1 22 ? -0.967 -1.408 10.226 1.00 0.00 22 LEU A O 9
ATOM 11720 N N . GLY A 1 23 ? 0.205 -3.237 9.596 1.00 0.00 23 GLY A N 9
ATOM 11721 C CA . GLY A 1 23 ? -0.172 -4.017 10.763 1.00 0.00 23 GLY A CA 9
ATOM 11722 C C . GLY A 1 23 ? -0.967 -5.260 10.358 1.00 0.00 23 GLY A C 9
ATOM 11723 O O . GLY A 1 23 ? -1.855 -5.698 11.088 1.00 0.00 23 GLY A O 9
ATOM 11727 N N . ILE A 1 24 ? -0.619 -5.793 9.197 1.00 0.00 24 ILE A N 9
ATOM 11728 C CA . ILE A 1 24 ? -1.289 -6.977 8.686 1.00 0.00 24 ILE A CA 9
ATOM 11729 C C . ILE A 1 24 ? -0.280 -8.122 8.578 1.00 0.00 24 ILE A C 9
ATOM 11730 O O . ILE A 1 24 ? 0.928 -7.896 8.621 1.00 0.00 24 ILE A O 9
ATOM 11746 N N . GLU A 1 25 ? -0.813 -9.327 8.439 1.00 0.00 25 GLU A N 9
ATOM 11747 C CA . GLU A 1 25 ? 0.025 -10.508 8.324 1.00 0.00 25 GLU A CA 9
ATOM 11748 C C . GLU A 1 25 ? -0.267 -11.242 7.014 1.00 0.00 25 GLU A C 9
ATOM 11749 O O . GLU A 1 25 ? 0.647 -11.745 6.362 1.00 0.00 25 GLU A O 9
ATOM 11761 N N . VAL A 1 26 ? -1.546 -11.280 6.667 1.00 0.00 26 VAL A N 9
ATOM 11762 C CA . VAL A 1 26 ? -1.970 -11.944 5.447 1.00 0.00 26 VAL A CA 9
ATOM 11763 C C . VAL A 1 26 ? -3.096 -11.137 4.797 1.00 0.00 26 VAL A C 9
ATOM 11764 O O . VAL A 1 26 ? -4.250 -11.226 5.215 1.00 0.00 26 VAL A O 9
ATOM 11777 N N . GLU A 1 27 ? -2.722 -10.367 3.786 1.00 0.00 27 GLU A N 9
ATOM 11778 C CA . GLU A 1 27 ? -3.685 -9.544 3.075 1.00 0.00 27 GLU A CA 9
ATOM 11779 C C . GLU A 1 27 ? -3.654 -9.863 1.579 1.00 0.00 27 GLU A C 9
ATOM 11780 O O . GLU A 1 27 ? -3.193 -10.931 1.178 1.00 0.00 27 GLU A O 9
ATOM 11792 N N . THR A 1 28 ? -4.151 -8.918 0.794 1.00 0.00 28 THR A N 9
ATOM 11793 C CA . THR A 1 28 ? -4.185 -9.085 -0.649 1.00 0.00 28 THR A CA 9
ATOM 11794 C C . THR A 1 28 ? -3.210 -8.117 -1.321 1.00 0.00 28 THR A C 9
ATOM 11795 O O . THR A 1 28 ? -2.353 -7.534 -0.659 1.00 0.00 28 THR A O 9
ATOM 11806 N N . ARG A 1 29 ? -3.372 -7.977 -2.628 1.00 0.00 29 ARG A N 9
ATOM 11807 C CA . ARG A 1 29 ? -2.516 -7.090 -3.398 1.00 0.00 29 ARG A CA 9
ATOM 11808 C C . ARG A 1 29 ? -3.000 -5.644 -3.270 1.00 0.00 29 ARG A C 9
ATOM 11809 O O . ARG A 1 29 ? -2.198 -4.733 -3.068 1.00 0.00 29 ARG A O 9
ATOM 11830 N N . PRO A 1 30 ? -4.343 -5.473 -3.397 1.00 0.00 30 PRO A N 9
ATOM 11831 C CA . PRO A 1 30 ? -4.943 -4.154 -3.298 1.00 0.00 30 PRO A CA 9
ATOM 11832 C C . PRO A 1 30 ? -4.985 -3.678 -1.845 1.00 0.00 30 PRO A C 9
ATOM 11833 O O . PRO A 1 30 ? -4.526 -2.580 -1.534 1.00 0.00 30 PRO A O 9
ATOM 11844 N N . ARG A 1 31 ? -5.540 -4.528 -0.993 1.00 0.00 31 ARG A N 9
ATOM 11845 C CA . ARG A 1 31 ? -5.648 -4.208 0.420 1.00 0.00 31 ARG A CA 9
ATOM 11846 C C . ARG A 1 31 ? -4.362 -3.543 0.913 1.00 0.00 31 ARG A C 9
ATOM 11847 O O . ARG A 1 31 ? -4.405 -2.475 1.521 1.00 0.00 31 ARG A O 9
ATOM 11868 N N . ILE A 1 32 ? -3.248 -4.203 0.634 1.00 0.00 32 ILE A N 9
ATOM 11869 C CA . ILE A 1 32 ? -1.951 -3.690 1.042 1.00 0.00 32 ILE A CA 9
ATOM 11870 C C . ILE A 1 32 ? -1.716 -2.329 0.384 1.00 0.00 32 ILE A C 9
ATOM 11871 O O . ILE A 1 32 ? -1.595 -1.316 1.071 1.00 0.00 32 ILE A O 9
ATOM 11887 N N . ILE A 1 33 ? -1.659 -2.349 -0.940 1.00 0.00 33 ILE A N 9
ATOM 11888 C CA . ILE A 1 33 ? -1.441 -1.129 -1.699 1.00 0.00 33 ILE A CA 9
ATOM 11889 C C . ILE A 1 33 ? -2.251 0.007 -1.072 1.00 0.00 33 ILE A C 9
ATOM 11890 O O . ILE A 1 33 ? -1.715 1.081 -0.803 1.00 0.00 33 ILE A O 9
ATOM 11906 N N . ALA A 1 34 ? -3.529 -0.268 -0.858 1.00 0.00 34 ALA A N 9
ATOM 11907 C CA . ALA A 1 34 ? -4.418 0.718 -0.268 1.00 0.00 34 ALA A CA 9
ATOM 11908 C C . ALA A 1 34 ? -3.960 1.023 1.159 1.00 0.00 34 ALA A C 9
ATOM 11909 O O . ALA A 1 34 ? -3.799 2.185 1.528 1.00 0.00 34 ALA A O 9
ATOM 11916 N N . ALA A 1 35 ? -3.763 -0.041 1.924 1.00 0.00 35 ALA A N 9
ATOM 11917 C CA . ALA A 1 35 ? -3.327 0.098 3.303 1.00 0.00 35 ALA A CA 9
ATOM 11918 C C . ALA A 1 35 ? -2.199 1.129 3.374 1.00 0.00 35 ALA A C 9
ATOM 11919 O O . ALA A 1 35 ? -2.088 1.865 4.354 1.00 0.00 35 ALA A O 9
ATOM 11926 N N . ILE A 1 36 ? -1.391 1.150 2.324 1.00 0.00 36 ILE A N 9
ATOM 11927 C CA . ILE A 1 36 ? -0.277 2.079 2.256 1.00 0.00 36 ILE A CA 9
ATOM 11928 C C . ILE A 1 36 ? -0.779 3.437 1.760 1.00 0.00 36 ILE A C 9
ATOM 11929 O O . ILE A 1 36 ? -0.315 4.480 2.218 1.00 0.00 36 ILE A O 9
ATOM 11945 N N . TRP A 1 37 ? -1.722 3.379 0.831 1.00 0.00 37 TRP A N 9
ATOM 11946 C CA . TRP A 1 37 ? -2.293 4.591 0.268 1.00 0.00 37 TRP A CA 9
ATOM 11947 C C . TRP A 1 37 ? -2.912 5.397 1.412 1.00 0.00 37 TRP A C 9
ATOM 11948 O O . TRP A 1 37 ? -2.593 6.571 1.593 1.00 0.00 37 TRP A O 9
ATOM 11969 N N . HIS A 1 38 ? -3.788 4.735 2.154 1.00 0.00 38 HIS A N 9
ATOM 11970 C CA . HIS A 1 38 ? -4.455 5.375 3.274 1.00 0.00 38 HIS A CA 9
ATOM 11971 C C . HIS A 1 38 ? -3.414 5.831 4.299 1.00 0.00 38 HIS A C 9
ATOM 11972 O O . HIS A 1 38 ? -3.222 7.029 4.503 1.00 0.00 38 HIS A O 9
ATOM 11986 N N . TYR A 1 39 ? -2.770 4.851 4.916 1.00 0.00 39 TYR A N 9
ATOM 11987 C CA . TYR A 1 39 ? -1.754 5.137 5.915 1.00 0.00 39 TYR A CA 9
ATOM 11988 C C . TYR A 1 39 ? -0.922 6.358 5.517 1.00 0.00 39 TYR A C 9
ATOM 11989 O O . TYR A 1 39 ? -0.841 7.330 6.267 1.00 0.00 39 TYR A O 9
ATOM 12007 N N . VAL A 1 40 ? -0.324 6.268 4.338 1.00 0.00 40 VAL A N 9
ATOM 12008 C CA . VAL A 1 40 ? 0.498 7.354 3.831 1.00 0.00 40 VAL A CA 9
ATOM 12009 C C . VAL A 1 40 ? -0.209 8.686 4.086 1.00 0.00 40 VAL A C 9
ATOM 12010 O O . VAL A 1 40 ? 0.281 9.517 4.850 1.00 0.00 40 VAL A O 9
ATOM 12023 N N . LYS A 1 41 ? -1.350 8.849 3.433 1.00 0.00 41 LYS A N 9
ATOM 12024 C CA . LYS A 1 41 ? -2.130 10.066 3.579 1.00 0.00 41 LYS A CA 9
ATOM 12025 C C . LYS A 1 41 ? -2.463 10.278 5.058 1.00 0.00 41 LYS A C 9
ATOM 12026 O O . LYS A 1 41 ? -2.268 11.368 5.592 1.00 0.00 41 LYS A O 9
ATOM 12045 N N . ALA A 1 42 ? -2.962 9.217 5.677 1.00 0.00 42 ALA A N 9
ATOM 12046 C CA . ALA A 1 42 ? -3.324 9.274 7.083 1.00 0.00 42 ALA A CA 9
ATOM 12047 C C . ALA A 1 42 ? -2.134 9.794 7.891 1.00 0.00 42 ALA A C 9
ATOM 12048 O O . ALA A 1 42 ? -2.311 10.361 8.968 1.00 0.00 42 ALA A O 9
ATOM 12055 N N . ARG A 1 43 ? -0.948 9.581 7.341 1.00 0.00 43 ARG A N 9
ATOM 12056 C CA . ARG A 1 43 ? 0.271 10.021 7.998 1.00 0.00 43 ARG A CA 9
ATOM 12057 C C . ARG A 1 43 ? 0.819 11.276 7.315 1.00 0.00 43 ARG A C 9
ATOM 12058 O O . ARG A 1 43 ? 2.005 11.582 7.429 1.00 0.00 43 ARG A O 9
ATOM 12079 N N . LYS A 1 44 ? -0.071 11.969 6.620 1.00 0.00 44 LYS A N 9
ATOM 12080 C CA . LYS A 1 44 ? 0.308 13.184 5.919 1.00 0.00 44 LYS A CA 9
ATOM 12081 C C . LYS A 1 44 ? 1.626 12.948 5.177 1.00 0.00 44 LYS A C 9
ATOM 12082 O O . LYS A 1 44 ? 2.469 13.841 5.103 1.00 0.00 44 LYS A O 9
ATOM 12101 N N . LEU A 1 45 ? 1.761 11.742 4.645 1.00 0.00 45 LEU A N 9
ATOM 12102 C CA . LEU A 1 45 ? 2.961 11.379 3.911 1.00 0.00 45 LEU A CA 9
ATOM 12103 C C . LEU A 1 45 ? 2.837 11.864 2.466 1.00 0.00 45 LEU A C 9
ATOM 12104 O O . LEU A 1 45 ? 3.836 12.206 1.834 1.00 0.00 45 LEU A O 9
ATOM 12120 N N . GLN A 1 46 ? 1.603 11.880 1.985 1.00 0.00 46 GLN A N 9
ATOM 12121 C CA . GLN A 1 46 ? 1.335 12.319 0.625 1.00 0.00 46 GLN A CA 9
ATOM 12122 C C . GLN A 1 46 ? 2.225 13.510 0.267 1.00 0.00 46 GLN A C 9
ATOM 12123 O O . GLN A 1 46 ? 2.473 14.378 1.102 1.00 0.00 46 GLN A O 9
ATOM 12137 N N . ASN A 1 47 ? 2.681 13.514 -0.977 1.00 0.00 47 ASN A N 9
ATOM 12138 C CA . ASN A 1 47 ? 3.538 14.584 -1.457 1.00 0.00 47 ASN A CA 9
ATOM 12139 C C . ASN A 1 47 ? 2.674 15.694 -2.059 1.00 0.00 47 ASN A C 9
ATOM 12140 O O . ASN A 1 47 ? 1.790 15.425 -2.871 1.00 0.00 47 ASN A O 9
ATOM 12151 N N . PRO A 1 48 ? 2.966 16.949 -1.626 1.00 0.00 48 PRO A N 9
ATOM 12152 C CA . PRO A 1 48 ? 2.225 18.100 -2.113 1.00 0.00 48 PRO A CA 9
ATOM 12153 C C . PRO A 1 48 ? 2.644 18.458 -3.540 1.00 0.00 48 PRO A C 9
ATOM 12154 O O . PRO A 1 48 ? 1.826 18.921 -4.334 1.00 0.00 48 PRO A O 9
ATOM 12165 N N . ASN A 1 49 ? 3.918 18.229 -3.824 1.00 0.00 49 ASN A N 9
ATOM 12166 C CA . ASN A 1 49 ? 4.456 18.522 -5.141 1.00 0.00 49 ASN A CA 9
ATOM 12167 C C . ASN A 1 49 ? 3.980 17.455 -6.130 1.00 0.00 49 ASN A C 9
ATOM 12168 O O . ASN A 1 49 ? 3.300 17.767 -7.106 1.00 0.00 49 ASN A O 9
ATOM 12179 N N . ASP A 1 50 ? 4.357 16.218 -5.842 1.00 0.00 50 ASP A N 9
ATOM 12180 C CA . ASP A 1 50 ? 3.978 15.103 -6.693 1.00 0.00 50 ASP A CA 9
ATOM 12181 C C . ASP A 1 50 ? 2.869 14.300 -6.010 1.00 0.00 50 ASP A C 9
ATOM 12182 O O . ASP A 1 50 ? 3.089 13.699 -4.960 1.00 0.00 50 ASP A O 9
ATOM 12191 N N . PRO A 1 51 ? 1.670 14.315 -6.651 1.00 0.00 51 PRO A N 9
ATOM 12192 C CA . PRO A 1 51 ? 0.526 13.596 -6.117 1.00 0.00 51 PRO A CA 9
ATOM 12193 C C . PRO A 1 51 ? 0.669 12.090 -6.348 1.00 0.00 51 PRO A C 9
ATOM 12194 O O . PRO A 1 51 ? 0.032 11.291 -5.664 1.00 0.00 51 PRO A O 9
ATOM 12205 N N . SER A 1 52 ? 1.508 11.749 -7.315 1.00 0.00 52 SER A N 9
ATOM 12206 C CA . SER A 1 52 ? 1.742 10.353 -7.645 1.00 0.00 52 SER A CA 9
ATOM 12207 C C . SER A 1 52 ? 2.775 9.756 -6.687 1.00 0.00 52 SER A C 9
ATOM 12208 O O . SER A 1 52 ? 2.910 8.537 -6.596 1.00 0.00 52 SER A O 9
ATOM 12216 N N . PHE A 1 53 ? 3.477 10.642 -5.996 1.00 0.00 53 PHE A N 9
ATOM 12217 C CA . PHE A 1 53 ? 4.493 10.217 -5.049 1.00 0.00 53 PHE A CA 9
ATOM 12218 C C . PHE A 1 53 ? 4.071 10.534 -3.613 1.00 0.00 53 PHE A C 9
ATOM 12219 O O . PHE A 1 53 ? 3.053 11.189 -3.391 1.00 0.00 53 PHE A O 9
ATOM 12236 N N . PHE A 1 54 ? 4.874 10.055 -2.674 1.00 0.00 54 PHE A N 9
ATOM 12237 C CA . PHE A 1 54 ? 4.596 10.279 -1.265 1.00 0.00 54 PHE A CA 9
ATOM 12238 C C . PHE A 1 54 ? 5.874 10.179 -0.431 1.00 0.00 54 PHE A C 9
ATOM 12239 O O . PHE A 1 54 ? 6.772 9.403 -0.756 1.00 0.00 54 PHE A O 9
ATOM 12256 N N . ASN A 1 55 ? 5.917 10.975 0.627 1.00 0.00 55 ASN A N 9
ATOM 12257 C CA . ASN A 1 55 ? 7.071 10.986 1.509 1.00 0.00 55 ASN A CA 9
ATOM 12258 C C . ASN A 1 55 ? 7.025 9.755 2.417 1.00 0.00 55 ASN A C 9
ATOM 12259 O O . ASN A 1 55 ? 5.953 9.211 2.677 1.00 0.00 55 ASN A O 9
ATOM 12270 N N . CYS A 1 56 ? 8.201 9.353 2.874 1.00 0.00 56 CYS A N 9
ATOM 12271 C CA . CYS A 1 56 ? 8.309 8.196 3.747 1.00 0.00 56 CYS A CA 9
ATOM 12272 C C . CYS A 1 56 ? 8.177 8.673 5.194 1.00 0.00 56 CYS A C 9
ATOM 12273 O O . CYS A 1 56 ? 8.508 9.815 5.508 1.00 0.00 56 CYS A O 9
ATOM 12281 N N . ASP A 1 57 ? 7.691 7.773 6.038 1.00 0.00 57 ASP A N 9
ATOM 12282 C CA . ASP A 1 57 ? 7.511 8.088 7.445 1.00 0.00 57 ASP A CA 9
ATOM 12283 C C . ASP A 1 57 ? 8.728 7.598 8.232 1.00 0.00 57 ASP A C 9
ATOM 12284 O O . ASP A 1 57 ? 9.318 8.354 9.004 1.00 0.00 57 ASP A O 9
ATOM 12293 N N . ALA A 1 58 ? 9.068 6.337 8.011 1.00 0.00 58 ALA A N 9
ATOM 12294 C CA . ALA A 1 58 ? 10.205 5.738 8.690 1.00 0.00 58 ALA A CA 9
ATOM 12295 C C . ALA A 1 58 ? 10.114 4.215 8.580 1.00 0.00 58 ALA A C 9
ATOM 12296 O O . ALA A 1 58 ? 11.134 3.528 8.572 1.00 0.00 58 ALA A O 9
ATOM 12303 N N . ALA A 1 59 ? 8.883 3.732 8.498 1.00 0.00 59 ALA A N 9
ATOM 12304 C CA . ALA A 1 59 ? 8.645 2.302 8.389 1.00 0.00 59 ALA A CA 9
ATOM 12305 C C . ALA A 1 59 ? 8.522 1.922 6.912 1.00 0.00 59 ALA A C 9
ATOM 12306 O O . ALA A 1 59 ? 8.771 0.776 6.540 1.00 0.00 59 ALA A O 9
ATOM 12313 N N . LEU A 1 60 ? 8.136 2.904 6.111 1.00 0.00 60 LEU A N 9
ATOM 12314 C CA . LEU A 1 60 ? 7.976 2.686 4.684 1.00 0.00 60 LEU A CA 9
ATOM 12315 C C . LEU A 1 60 ? 9.352 2.492 4.044 1.00 0.00 60 LEU A C 9
ATOM 12316 O O . LEU A 1 60 ? 9.461 1.933 2.954 1.00 0.00 60 LEU A O 9
ATOM 12332 N N . GLN A 1 61 ? 10.369 2.964 4.750 1.00 0.00 61 GLN A N 9
ATOM 12333 C CA . GLN A 1 61 ? 11.734 2.850 4.265 1.00 0.00 61 GLN A CA 9
ATOM 12334 C C . GLN A 1 61 ? 12.169 1.383 4.246 1.00 0.00 61 GLN A C 9
ATOM 12335 O O . GLN A 1 61 ? 12.418 0.819 3.181 1.00 0.00 61 GLN A O 9
ATOM 12349 N N . LYS A 1 62 ? 12.248 0.806 5.437 1.00 0.00 62 LYS A N 9
ATOM 12350 C CA . LYS A 1 62 ? 12.649 -0.584 5.570 1.00 0.00 62 LYS A CA 9
ATOM 12351 C C . LYS A 1 62 ? 12.011 -1.404 4.447 1.00 0.00 62 LYS A C 9
ATOM 12352 O O . LYS A 1 62 ? 12.576 -2.403 4.005 1.00 0.00 62 LYS A O 9
ATOM 12371 N N . VAL A 1 63 ? 10.842 -0.951 4.017 1.00 0.00 63 VAL A N 9
ATOM 12372 C CA . VAL A 1 63 ? 10.122 -1.631 2.954 1.00 0.00 63 VAL A CA 9
ATOM 12373 C C . VAL A 1 63 ? 10.829 -1.376 1.621 1.00 0.00 63 VAL A C 9
ATOM 12374 O O . VAL A 1 63 ? 11.334 -2.306 0.995 1.00 0.00 63 VAL A O 9
ATOM 12387 N N . PHE A 1 64 ? 10.841 -0.111 1.226 1.00 0.00 64 PHE A N 9
ATOM 12388 C CA . PHE A 1 64 ? 11.477 0.278 -0.021 1.00 0.00 64 PHE A CA 9
ATOM 12389 C C . PHE A 1 64 ? 12.930 0.697 0.212 1.00 0.00 64 PHE A C 9
ATOM 12390 O O . PHE A 1 64 ? 13.853 0.059 -0.292 1.00 0.00 64 PHE A O 9
ATOM 12407 N N . GLY A 1 65 ? 13.088 1.767 0.978 1.00 0.00 65 GLY A N 9
ATOM 12408 C CA . GLY A 1 65 ? 14.413 2.279 1.284 1.00 0.00 65 GLY A CA 9
ATOM 12409 C C . GLY A 1 65 ? 14.635 3.647 0.636 1.00 0.00 65 GLY A C 9
ATOM 12410 O O . GLY A 1 65 ? 15.710 4.231 0.763 1.00 0.00 65 GLY A O 9
ATOM 12414 N N . GLU A 1 66 ? 13.601 4.119 -0.046 1.00 0.00 66 GLU A N 9
ATOM 12415 C CA . GLU A 1 66 ? 13.670 5.407 -0.714 1.00 0.00 66 GLU A CA 9
ATOM 12416 C C . GLU A 1 66 ? 12.904 6.462 0.086 1.00 0.00 66 GLU A C 9
ATOM 12417 O O . GLU A 1 66 ? 11.934 6.143 0.772 1.00 0.00 66 GLU A O 9
ATOM 12429 N N . GLU A 1 67 ? 13.369 7.698 -0.028 1.00 0.00 67 GLU A N 9
ATOM 12430 C CA . GLU A 1 67 ? 12.739 8.802 0.676 1.00 0.00 67 GLU A CA 9
ATOM 12431 C C . GLU A 1 67 ? 11.253 8.879 0.322 1.00 0.00 67 GLU A C 9
ATOM 12432 O O . GLU A 1 67 ? 10.410 9.054 1.201 1.00 0.00 67 GLU A O 9
ATOM 12444 N N . LYS A 1 68 ? 10.977 8.745 -0.967 1.00 0.00 68 LYS A N 9
ATOM 12445 C CA . LYS A 1 68 ? 9.607 8.797 -1.448 1.00 0.00 68 LYS A CA 9
ATOM 12446 C C . LYS A 1 68 ? 9.419 7.758 -2.555 1.00 0.00 68 LYS A C 9
ATOM 12447 O O . LYS A 1 68 ? 10.391 7.313 -3.164 1.00 0.00 68 LYS A O 9
ATOM 12466 N N . LEU A 1 69 ? 8.164 7.401 -2.781 1.00 0.00 69 LEU A N 9
ATOM 12467 C CA . LEU A 1 69 ? 7.836 6.423 -3.804 1.00 0.00 69 LEU A CA 9
ATOM 12468 C C . LEU A 1 69 ? 6.523 6.819 -4.481 1.00 0.00 69 LEU A C 9
ATOM 12469 O O . LEU A 1 69 ? 5.824 7.716 -4.012 1.00 0.00 69 LEU A O 9
ATOM 12485 N N . LYS A 1 70 ? 6.226 6.130 -5.574 1.00 0.00 70 LYS A N 9
ATOM 12486 C CA . LYS A 1 70 ? 5.009 6.399 -6.320 1.00 0.00 70 LYS A CA 9
ATOM 12487 C C . LYS A 1 70 ? 3.853 5.608 -5.704 1.00 0.00 70 LYS A C 9
ATOM 12488 O O . LYS A 1 70 ? 4.051 4.503 -5.201 1.00 0.00 70 LYS A O 9
ATOM 12507 N N . PHE A 1 71 ? 2.672 6.205 -5.764 1.00 0.00 71 PHE A N 9
ATOM 12508 C CA . PHE A 1 71 ? 1.484 5.569 -5.219 1.00 0.00 71 PHE A CA 9
ATOM 12509 C C . PHE A 1 71 ? 1.059 4.374 -6.074 1.00 0.00 71 PHE A C 9
ATOM 12510 O O . PHE A 1 71 ? 0.196 3.595 -5.674 1.00 0.00 71 PHE A O 9
ATOM 12527 N N . THR A 1 72 ? 1.686 4.267 -7.237 1.00 0.00 72 THR A N 9
ATOM 12528 C CA . THR A 1 72 ? 1.384 3.180 -8.152 1.00 0.00 72 THR A CA 9
ATOM 12529 C C . THR A 1 72 ? 2.458 2.094 -8.064 1.00 0.00 72 THR A C 9
ATOM 12530 O O . THR A 1 72 ? 2.142 0.907 -7.998 1.00 0.00 72 THR A O 9
ATOM 12541 N N . MET A 1 73 ? 3.706 2.539 -8.066 1.00 0.00 73 MET A N 9
ATOM 12542 C CA . MET A 1 73 ? 4.828 1.620 -7.986 1.00 0.00 73 MET A CA 9
ATOM 12543 C C . MET A 1 73 ? 4.650 0.635 -6.829 1.00 0.00 73 MET A C 9
ATOM 12544 O O . MET A 1 73 ? 5.074 -0.516 -6.919 1.00 0.00 73 MET A O 9
ATOM 12558 N N . VAL A 1 74 ? 4.022 1.123 -5.770 1.00 0.00 74 VAL A N 9
ATOM 12559 C CA . VAL A 1 74 ? 3.782 0.300 -4.597 1.00 0.00 74 VAL A CA 9
ATOM 12560 C C . VAL A 1 74 ? 3.338 -1.095 -5.040 1.00 0.00 74 VAL A C 9
ATOM 12561 O O . VAL A 1 74 ? 3.992 -2.088 -4.725 1.00 0.00 74 VAL A O 9
ATOM 12574 N N . SER A 1 75 ? 2.229 -1.126 -5.765 1.00 0.00 75 SER A N 9
ATOM 12575 C CA . SER A 1 75 ? 1.690 -2.383 -6.255 1.00 0.00 75 SER A CA 9
ATOM 12576 C C . SER A 1 75 ? 2.829 -3.307 -6.688 1.00 0.00 75 SER A C 9
ATOM 12577 O O . SER A 1 75 ? 2.742 -4.524 -6.526 1.00 0.00 75 SER A O 9
ATOM 12585 N N . GLN A 1 76 ? 3.872 -2.696 -7.230 1.00 0.00 76 GLN A N 9
ATOM 12586 C CA . GLN A 1 76 ? 5.027 -3.449 -7.687 1.00 0.00 76 GLN A CA 9
ATOM 12587 C C . GLN A 1 76 ? 5.994 -3.693 -6.528 1.00 0.00 76 GLN A C 9
ATOM 12588 O O . GLN A 1 76 ? 6.343 -4.836 -6.235 1.00 0.00 76 GLN A O 9
ATOM 12602 N N . LYS A 1 77 ? 6.401 -2.601 -5.898 1.00 0.00 77 LYS A N 9
ATOM 12603 C CA . LYS A 1 77 ? 7.321 -2.682 -4.777 1.00 0.00 77 LYS A CA 9
ATOM 12604 C C . LYS A 1 77 ? 6.791 -3.695 -3.760 1.00 0.00 77 LYS A C 9
ATOM 12605 O O . LYS A 1 77 ? 7.509 -4.609 -3.357 1.00 0.00 77 LYS A O 9
ATOM 12624 N N . ILE A 1 78 ? 5.539 -3.498 -3.374 1.00 0.00 78 ILE A N 9
ATOM 12625 C CA . ILE A 1 78 ? 4.905 -4.383 -2.412 1.00 0.00 78 ILE A CA 9
ATOM 12626 C C . ILE A 1 78 ? 4.996 -5.825 -2.914 1.00 0.00 78 ILE A C 9
ATOM 12627 O O . ILE A 1 78 ? 5.216 -6.747 -2.130 1.00 0.00 78 ILE A O 9
ATOM 12643 N N . SER A 1 79 ? 4.822 -5.976 -4.219 1.00 0.00 79 SER A N 9
ATOM 12644 C CA . SER A 1 79 ? 4.882 -7.290 -4.836 1.00 0.00 79 SER A CA 9
ATOM 12645 C C . SER A 1 79 ? 6.162 -8.011 -4.407 1.00 0.00 79 SER A C 9
ATOM 12646 O O . SER A 1 79 ? 6.132 -9.199 -4.089 1.00 0.00 79 SER A O 9
ATOM 12654 N N . HIS A 1 80 ? 7.255 -7.263 -4.413 1.00 0.00 80 HIS A N 9
ATOM 12655 C CA . HIS A 1 80 ? 8.543 -7.816 -4.029 1.00 0.00 80 HIS A CA 9
ATOM 12656 C C . HIS A 1 80 ? 8.495 -8.260 -2.566 1.00 0.00 80 HIS A C 9
ATOM 12657 O O . HIS A 1 80 ? 9.335 -9.041 -2.123 1.00 0.00 80 HIS A O 9
ATOM 12671 N N . HIS A 1 81 ? 7.503 -7.743 -1.856 1.00 0.00 81 HIS A N 9
ATOM 12672 C CA . HIS A 1 81 ? 7.334 -8.076 -0.452 1.00 0.00 81 HIS A CA 9
ATOM 12673 C C . HIS A 1 81 ? 6.261 -9.157 -0.307 1.00 0.00 81 HIS A C 9
ATOM 12674 O O . HIS A 1 81 ? 6.368 -10.032 0.551 1.00 0.00 81 HIS A O 9
ATOM 12688 N N . LEU A 1 82 ? 5.250 -9.060 -1.158 1.00 0.00 82 LEU A N 9
ATOM 12689 C CA . LEU A 1 82 ? 4.158 -10.018 -1.135 1.00 0.00 82 LEU A CA 9
ATOM 12690 C C . LEU A 1 82 ? 4.724 -11.433 -1.266 1.00 0.00 82 LEU A C 9
ATOM 12691 O O . LEU A 1 82 ? 5.461 -11.726 -2.206 1.00 0.00 82 LEU A O 9
ATOM 12707 N N . SER A 1 83 ? 4.358 -12.273 -0.309 1.00 0.00 83 SER A N 9
ATOM 12708 C CA . SER A 1 83 ? 4.820 -13.651 -0.305 1.00 0.00 83 SER A CA 9
ATOM 12709 C C . SER A 1 83 ? 3.630 -14.602 -0.158 1.00 0.00 83 SER A C 9
ATOM 12710 O O . SER A 1 83 ? 2.585 -14.217 0.363 1.00 0.00 83 SER A O 9
ATOM 12718 N N . PRO A 1 84 ? 3.835 -15.857 -0.639 1.00 0.00 84 PRO A N 9
ATOM 12719 C CA . PRO A 1 84 ? 2.792 -16.866 -0.566 1.00 0.00 84 PRO A CA 9
ATOM 12720 C C . PRO A 1 84 ? 2.643 -17.399 0.860 1.00 0.00 84 PRO A C 9
ATOM 12721 O O . PRO A 1 84 ? 3.606 -17.893 1.446 1.00 0.00 84 PRO A O 9
ATOM 12732 N N . PRO A 1 85 ? 1.398 -17.278 1.392 1.00 0.00 85 PRO A N 9
ATOM 12733 C CA . PRO A 1 85 ? 1.111 -17.742 2.739 1.00 0.00 85 PRO A CA 9
ATOM 12734 C C . PRO A 1 85 ? 1.020 -19.269 2.785 1.00 0.00 85 PRO A C 9
ATOM 12735 O O . PRO A 1 85 ? 1.063 -19.929 1.748 1.00 0.00 85 PRO A O 9
ATOM 12746 N N . PRO A 1 86 ? 0.893 -19.800 4.031 1.00 0.00 86 PRO A N 9
ATOM 12747 C CA . PRO A 1 86 ? 0.796 -21.236 4.226 1.00 0.00 86 PRO A CA 9
ATOM 12748 C C . PRO A 1 86 ? -0.589 -21.751 3.828 1.00 0.00 86 PRO A C 9
ATOM 12749 O O . PRO A 1 86 ? -1.599 -21.319 4.380 1.00 0.00 86 PRO A O 9
ATOM 12760 N N . PRO A 1 87 ? -0.591 -22.693 2.846 1.00 0.00 87 PRO A N 9
ATOM 12761 C CA . PRO A 1 87 ? -1.835 -23.271 2.367 1.00 0.00 87 PRO A CA 9
ATOM 12762 C C . PRO A 1 87 ? -2.398 -24.273 3.377 1.00 0.00 87 PRO A C 9
ATOM 12763 O O . PRO A 1 87 ? -1.879 -24.402 4.484 1.00 0.00 87 PRO A O 9
ATOM 12774 N N . SER A 1 88 ? -3.454 -24.956 2.959 1.00 0.00 88 SER A N 9
ATOM 12775 C CA . SER A 1 88 ? -4.093 -25.943 3.813 1.00 0.00 88 SER A CA 9
ATOM 12776 C C . SER A 1 88 ? -5.371 -26.460 3.149 1.00 0.00 88 SER A C 9
ATOM 12777 O O . SER A 1 88 ? -6.188 -25.675 2.671 1.00 0.00 88 SER A O 9
ATOM 12785 N N . GLY A 1 89 ? -5.504 -27.778 3.142 1.00 0.00 89 GLY A N 9
ATOM 12786 C CA . GLY A 1 89 ? -6.669 -28.409 2.545 1.00 0.00 89 GLY A CA 9
ATOM 12787 C C . GLY A 1 89 ? -6.254 -29.510 1.566 1.00 0.00 89 GLY A C 9
ATOM 12788 O O . GLY A 1 89 ? -5.768 -30.562 1.979 1.00 0.00 89 GLY A O 9
ATOM 12792 N N . PRO A 1 90 ? -6.467 -29.222 0.254 1.00 0.00 90 PRO A N 9
ATOM 12793 C CA . PRO A 1 90 ? -6.121 -30.175 -0.787 1.00 0.00 90 PRO A CA 9
ATOM 12794 C C . PRO A 1 90 ? -4.608 -30.222 -1.007 1.00 0.00 90 PRO A C 9
ATOM 12795 O O . PRO A 1 90 ? -3.861 -29.483 -0.367 1.00 0.00 90 PRO A O 9
ATOM 12806 N N . SER A 1 91 ? -4.201 -31.097 -1.914 1.00 0.00 91 SER A N 9
ATOM 12807 C CA . SER A 1 91 ? -2.790 -31.250 -2.226 1.00 0.00 91 SER A CA 9
ATOM 12808 C C . SER A 1 91 ? -2.012 -31.624 -0.964 1.00 0.00 91 SER A C 9
ATOM 12809 O O . SER A 1 91 ? -1.799 -30.786 -0.089 1.00 0.00 91 SER A O 9
ATOM 12817 N N . SER A 1 92 ? -1.608 -32.885 -0.908 1.00 0.00 92 SER A N 9
ATOM 12818 C CA . SER A 1 92 ? -0.858 -33.381 0.233 1.00 0.00 92 SER A CA 9
ATOM 12819 C C . SER A 1 92 ? -1.659 -33.167 1.519 1.00 0.00 92 SER A C 9
ATOM 12820 O O . SER A 1 92 ? -2.604 -32.380 1.542 1.00 0.00 92 SER A O 9
ATOM 12828 N N . GLY A 1 93 ? -1.252 -33.881 2.558 1.00 0.00 93 GLY A N 9
ATOM 12829 C CA . GLY A 1 93 ? -1.920 -33.779 3.844 1.00 0.00 93 GLY A CA 9
ATOM 12830 C C . GLY A 1 93 ? -2.285 -35.164 4.384 1.00 0.00 93 GLY A C 9
ATOM 12831 O O . GLY A 1 93 ? -2.118 -36.167 3.693 1.00 0.00 93 GLY A O 9
ATOM 12835 N N . GLY A 1 1 ? 3.075 -8.813 -14.920 1.00 0.00 1 GLY A N 10
ATOM 12836 C CA . GLY A 1 1 ? 3.149 -10.080 -15.626 1.00 0.00 1 GLY A CA 10
ATOM 12837 C C . GLY A 1 1 ? 1.756 -10.565 -16.031 1.00 0.00 1 GLY A C 10
ATOM 12838 O O . GLY A 1 1 ? 0.750 -9.999 -15.606 1.00 0.00 1 GLY A O 10
ATOM 12842 N N . SER A 1 2 ? 1.742 -11.609 -16.847 1.00 0.00 2 SER A N 10
ATOM 12843 C CA . SER A 1 2 ? 0.488 -12.176 -17.314 1.00 0.00 2 SER A CA 10
ATOM 12844 C C . SER A 1 2 ? -0.153 -13.013 -16.205 1.00 0.00 2 SER A C 10
ATOM 12845 O O . SER A 1 2 ? 0.022 -14.230 -16.161 1.00 0.00 2 SER A O 10
ATOM 12853 N N . SER A 1 3 ? -0.882 -12.328 -15.337 1.00 0.00 3 SER A N 10
ATOM 12854 C CA . SER A 1 3 ? -1.549 -12.992 -14.231 1.00 0.00 3 SER A CA 10
ATOM 12855 C C . SER A 1 3 ? -2.770 -12.181 -13.793 1.00 0.00 3 SER A C 10
ATOM 12856 O O . SER A 1 3 ? -2.633 -11.059 -13.309 1.00 0.00 3 SER A O 10
ATOM 12864 N N . GLY A 1 4 ? -3.937 -12.781 -13.979 1.00 0.00 4 GLY A N 10
ATOM 12865 C CA . GLY A 1 4 ? -5.181 -12.128 -13.609 1.00 0.00 4 GLY A CA 10
ATOM 12866 C C . GLY A 1 4 ? -5.660 -12.599 -12.234 1.00 0.00 4 GLY A C 10
ATOM 12867 O O . GLY A 1 4 ? -4.858 -12.763 -11.316 1.00 0.00 4 GLY A O 10
ATOM 12871 N N . SER A 1 5 ? -6.966 -12.803 -12.136 1.00 0.00 5 SER A N 10
ATOM 12872 C CA . SER A 1 5 ? -7.561 -13.253 -10.889 1.00 0.00 5 SER A CA 10
ATOM 12873 C C . SER A 1 5 ? -8.544 -14.393 -11.159 1.00 0.00 5 SER A C 10
ATOM 12874 O O . SER A 1 5 ? -9.579 -14.189 -11.793 1.00 0.00 5 SER A O 10
ATOM 12882 N N . SER A 1 6 ? -8.186 -15.570 -10.666 1.00 0.00 6 SER A N 10
ATOM 12883 C CA . SER A 1 6 ? -9.024 -16.743 -10.846 1.00 0.00 6 SER A CA 10
ATOM 12884 C C . SER A 1 6 ? -9.984 -16.888 -9.664 1.00 0.00 6 SER A C 10
ATOM 12885 O O . SER A 1 6 ? -9.668 -17.556 -8.681 1.00 0.00 6 SER A O 10
ATOM 12893 N N . GLY A 1 7 ? -11.138 -16.250 -9.798 1.00 0.00 7 GLY A N 10
ATOM 12894 C CA . GLY A 1 7 ? -12.146 -16.299 -8.753 1.00 0.00 7 GLY A CA 10
ATOM 12895 C C . GLY A 1 7 ? -11.729 -15.453 -7.549 1.00 0.00 7 GLY A C 10
ATOM 12896 O O . GLY A 1 7 ? -11.518 -14.248 -7.676 1.00 0.00 7 GLY A O 10
ATOM 12900 N N . VAL A 1 8 ? -11.624 -16.117 -6.407 1.00 0.00 8 VAL A N 10
ATOM 12901 C CA . VAL A 1 8 ? -11.236 -15.440 -5.181 1.00 0.00 8 VAL A CA 10
ATOM 12902 C C . VAL A 1 8 ? -9.884 -14.755 -5.388 1.00 0.00 8 VAL A C 10
ATOM 12903 O O . VAL A 1 8 ? -9.097 -15.169 -6.238 1.00 0.00 8 VAL A O 10
ATOM 12916 N N . PRO A 1 9 ? -9.649 -13.690 -4.575 1.00 0.00 9 PRO A N 10
ATOM 12917 C CA . PRO A 1 9 ? -8.406 -12.943 -4.660 1.00 0.00 9 PRO A CA 10
ATOM 12918 C C . PRO A 1 9 ? -7.253 -13.724 -4.028 1.00 0.00 9 PRO A C 10
ATOM 12919 O O . PRO A 1 9 ? -7.468 -14.766 -3.411 1.00 0.00 9 PRO A O 10
ATOM 12930 N N . GLU A 1 10 ? -6.052 -13.190 -4.202 1.00 0.00 10 GLU A N 10
ATOM 12931 C CA . GLU A 1 10 ? -4.865 -13.824 -3.656 1.00 0.00 10 GLU A CA 10
ATOM 12932 C C . GLU A 1 10 ? -4.234 -12.934 -2.583 1.00 0.00 10 GLU A C 10
ATOM 12933 O O . GLU A 1 10 ? -3.891 -11.783 -2.849 1.00 0.00 10 GLU A O 10
ATOM 12945 N N . LYS A 1 11 ? -4.100 -13.501 -1.393 1.00 0.00 11 LYS A N 10
ATOM 12946 C CA . LYS A 1 11 ? -3.517 -12.773 -0.279 1.00 0.00 11 LYS A CA 10
ATOM 12947 C C . LYS A 1 11 ? -2.018 -13.073 -0.209 1.00 0.00 11 LYS A C 10
ATOM 12948 O O . LYS A 1 11 ? -1.577 -14.148 -0.611 1.00 0.00 11 LYS A O 10
ATOM 12967 N N . PHE A 1 12 ? -1.277 -12.103 0.305 1.00 0.00 12 PHE A N 10
ATOM 12968 C CA . PHE A 1 12 ? 0.163 -12.249 0.433 1.00 0.00 12 PHE A CA 10
ATOM 12969 C C . PHE A 1 12 ? 0.638 -11.810 1.820 1.00 0.00 12 PHE A C 10
ATOM 12970 O O . PHE A 1 12 ? 0.217 -10.769 2.323 1.00 0.00 12 PHE A O 10
ATOM 12987 N N . LYS A 1 13 ? 1.507 -12.625 2.399 1.00 0.00 13 LYS A N 10
ATOM 12988 C CA . LYS A 1 13 ? 2.043 -12.334 3.717 1.00 0.00 13 LYS A CA 10
ATOM 12989 C C . LYS A 1 13 ? 2.912 -11.076 3.644 1.00 0.00 13 LYS A C 10
ATOM 12990 O O . LYS A 1 13 ? 3.767 -10.959 2.768 1.00 0.00 13 LYS A O 10
ATOM 13009 N N . LEU A 1 14 ? 2.661 -10.167 4.575 1.00 0.00 14 LEU A N 10
ATOM 13010 C CA . LEU A 1 14 ? 3.409 -8.923 4.626 1.00 0.00 14 LEU A CA 10
ATOM 13011 C C . LEU A 1 14 ? 4.805 -9.195 5.189 1.00 0.00 14 LEU A C 10
ATOM 13012 O O . LEU A 1 14 ? 5.069 -10.279 5.708 1.00 0.00 14 LEU A O 10
ATOM 13028 N N . SER A 1 15 ? 5.664 -8.193 5.067 1.00 0.00 15 SER A N 10
ATOM 13029 C CA . SER A 1 15 ? 7.026 -8.311 5.557 1.00 0.00 15 SER A CA 10
ATOM 13030 C C . SER A 1 15 ? 7.101 -7.847 7.013 1.00 0.00 15 SER A C 10
ATOM 13031 O O . SER A 1 15 ? 6.147 -7.271 7.534 1.00 0.00 15 SER A O 10
ATOM 13039 N N . THR A 1 16 ? 8.243 -8.117 7.629 1.00 0.00 16 THR A N 10
ATOM 13040 C CA . THR A 1 16 ? 8.454 -7.734 9.014 1.00 0.00 16 THR A CA 10
ATOM 13041 C C . THR A 1 16 ? 8.306 -6.220 9.178 1.00 0.00 16 THR A C 10
ATOM 13042 O O . THR A 1 16 ? 7.896 -5.744 10.236 1.00 0.00 16 THR A O 10
ATOM 13053 N N . ALA A 1 17 ? 8.648 -5.506 8.116 1.00 0.00 17 ALA A N 10
ATOM 13054 C CA . ALA A 1 17 ? 8.558 -4.056 8.129 1.00 0.00 17 ALA A CA 10
ATOM 13055 C C . ALA A 1 17 ? 7.157 -3.632 7.684 1.00 0.00 17 ALA A C 10
ATOM 13056 O O . ALA A 1 17 ? 6.548 -2.753 8.292 1.00 0.00 17 ALA A O 10
ATOM 13063 N N . LEU A 1 18 ? 6.686 -4.277 6.627 1.00 0.00 18 LEU A N 10
ATOM 13064 C CA . LEU A 1 18 ? 5.368 -3.978 6.094 1.00 0.00 18 LEU A CA 10
ATOM 13065 C C . LEU A 1 18 ? 4.309 -4.302 7.150 1.00 0.00 18 LEU A C 10
ATOM 13066 O O . LEU A 1 18 ? 3.289 -3.621 7.241 1.00 0.00 18 LEU A O 10
ATOM 13082 N N . MET A 1 19 ? 4.589 -5.342 7.922 1.00 0.00 19 MET A N 10
ATOM 13083 C CA . MET A 1 19 ? 3.673 -5.764 8.968 1.00 0.00 19 MET A CA 10
ATOM 13084 C C . MET A 1 19 ? 3.575 -4.708 10.071 1.00 0.00 19 MET A C 10
ATOM 13085 O O . MET A 1 19 ? 2.629 -4.711 10.857 1.00 0.00 19 MET A O 10
ATOM 13099 N N . ASP A 1 20 ? 4.566 -3.828 10.093 1.00 0.00 20 ASP A N 10
ATOM 13100 C CA . ASP A 1 20 ? 4.603 -2.768 11.086 1.00 0.00 20 ASP A CA 10
ATOM 13101 C C . ASP A 1 20 ? 4.220 -1.442 10.425 1.00 0.00 20 ASP A C 10
ATOM 13102 O O . ASP A 1 20 ? 3.824 -0.497 11.105 1.00 0.00 20 ASP A O 10
ATOM 13111 N N . VAL A 1 21 ? 4.351 -1.415 9.107 1.00 0.00 21 VAL A N 10
ATOM 13112 C CA . VAL A 1 21 ? 4.023 -0.222 8.346 1.00 0.00 21 VAL A CA 10
ATOM 13113 C C . VAL A 1 21 ? 2.505 -0.033 8.330 1.00 0.00 21 VAL A C 10
ATOM 13114 O O . VAL A 1 21 ? 2.017 1.095 8.285 1.00 0.00 21 VAL A O 10
ATOM 13127 N N . LEU A 1 22 ? 1.801 -1.155 8.368 1.00 0.00 22 LEU A N 10
ATOM 13128 C CA . LEU A 1 22 ? 0.348 -1.127 8.359 1.00 0.00 22 LEU A CA 10
ATOM 13129 C C . LEU A 1 22 ? -0.178 -1.789 9.634 1.00 0.00 22 LEU A C 10
ATOM 13130 O O . LEU A 1 22 ? -0.869 -1.153 10.428 1.00 0.00 22 LEU A O 10
ATOM 13146 N N . GLY A 1 23 ? 0.168 -3.059 9.789 1.00 0.00 23 GLY A N 10
ATOM 13147 C CA . GLY A 1 23 ? -0.261 -3.814 10.954 1.00 0.00 23 GLY A CA 10
ATOM 13148 C C . GLY A 1 23 ? -1.102 -5.024 10.543 1.00 0.00 23 GLY A C 10
ATOM 13149 O O . GLY A 1 23 ? -2.047 -5.393 11.239 1.00 0.00 23 GLY A O 10
ATOM 13153 N N . ILE A 1 24 ? -0.727 -5.609 9.415 1.00 0.00 24 ILE A N 10
ATOM 13154 C CA . ILE A 1 24 ? -1.435 -6.771 8.903 1.00 0.00 24 ILE A CA 10
ATOM 13155 C C . ILE A 1 24 ? -0.465 -7.950 8.803 1.00 0.00 24 ILE A C 10
ATOM 13156 O O . ILE A 1 24 ? 0.732 -7.796 9.038 1.00 0.00 24 ILE A O 10
ATOM 13172 N N . GLU A 1 25 ? -1.019 -9.102 8.454 1.00 0.00 25 GLU A N 10
ATOM 13173 C CA . GLU A 1 25 ? -0.218 -10.307 8.319 1.00 0.00 25 GLU A CA 10
ATOM 13174 C C . GLU A 1 25 ? -0.264 -10.817 6.878 1.00 0.00 25 GLU A C 10
ATOM 13175 O O . GLU A 1 25 ? 0.726 -11.339 6.368 1.00 0.00 25 GLU A O 10
ATOM 13187 N N . VAL A 1 26 ? -1.425 -10.648 6.261 1.00 0.00 26 VAL A N 10
ATOM 13188 C CA . VAL A 1 26 ? -1.613 -11.085 4.888 1.00 0.00 26 VAL A CA 10
ATOM 13189 C C . VAL A 1 26 ? -2.898 -10.468 4.332 1.00 0.00 26 VAL A C 10
ATOM 13190 O O . VAL A 1 26 ? -3.997 -10.910 4.664 1.00 0.00 26 VAL A O 10
ATOM 13203 N N . GLU A 1 27 ? -2.718 -9.455 3.497 1.00 0.00 27 GLU A N 10
ATOM 13204 C CA . GLU A 1 27 ? -3.849 -8.773 2.892 1.00 0.00 27 GLU A CA 10
ATOM 13205 C C . GLU A 1 27 ? -3.809 -8.925 1.370 1.00 0.00 27 GLU A C 10
ATOM 13206 O O . GLU A 1 27 ? -2.795 -9.338 0.810 1.00 0.00 27 GLU A O 10
ATOM 13218 N N . THR A 1 28 ? -4.926 -8.584 0.744 1.00 0.00 28 THR A N 10
ATOM 13219 C CA . THR A 1 28 ? -5.031 -8.677 -0.702 1.00 0.00 28 THR A CA 10
ATOM 13220 C C . THR A 1 28 ? -4.179 -7.596 -1.370 1.00 0.00 28 THR A C 10
ATOM 13221 O O . THR A 1 28 ? -3.886 -6.568 -0.762 1.00 0.00 28 THR A O 10
ATOM 13232 N N . ARG A 1 29 ? -3.804 -7.866 -2.612 1.00 0.00 29 ARG A N 10
ATOM 13233 C CA . ARG A 1 29 ? -2.991 -6.929 -3.369 1.00 0.00 29 ARG A CA 10
ATOM 13234 C C . ARG A 1 29 ? -3.612 -5.532 -3.325 1.00 0.00 29 ARG A C 10
ATOM 13235 O O . ARG A 1 29 ? -2.914 -4.545 -3.095 1.00 0.00 29 ARG A O 10
ATOM 13256 N N . PRO A 1 30 ? -4.952 -5.490 -3.556 1.00 0.00 30 PRO A N 10
ATOM 13257 C CA . PRO A 1 30 ? -5.674 -4.230 -3.545 1.00 0.00 30 PRO A CA 10
ATOM 13258 C C . PRO A 1 30 ? -5.870 -3.722 -2.115 1.00 0.00 30 PRO A C 10
ATOM 13259 O O . PRO A 1 30 ? -6.256 -2.573 -1.908 1.00 0.00 30 PRO A O 10
ATOM 13270 N N . ARG A 1 31 ? -5.594 -4.604 -1.165 1.00 0.00 31 ARG A N 10
ATOM 13271 C CA . ARG A 1 31 ? -5.735 -4.260 0.240 1.00 0.00 31 ARG A CA 10
ATOM 13272 C C . ARG A 1 31 ? -4.405 -3.748 0.797 1.00 0.00 31 ARG A C 10
ATOM 13273 O O . ARG A 1 31 ? -4.348 -2.671 1.387 1.00 0.00 31 ARG A O 10
ATOM 13294 N N . ILE A 1 32 ? -3.367 -4.546 0.589 1.00 0.00 32 ILE A N 10
ATOM 13295 C CA . ILE A 1 32 ? -2.042 -4.187 1.063 1.00 0.00 32 ILE A CA 10
ATOM 13296 C C . ILE A 1 32 ? -1.663 -2.811 0.513 1.00 0.00 32 ILE A C 10
ATOM 13297 O O . ILE A 1 32 ? -1.369 -1.893 1.277 1.00 0.00 32 ILE A O 10
ATOM 13313 N N . ILE A 1 33 ? -1.682 -2.711 -0.808 1.00 0.00 33 ILE A N 10
ATOM 13314 C CA . ILE A 1 33 ? -1.345 -1.462 -1.469 1.00 0.00 33 ILE A CA 10
ATOM 13315 C C . ILE A 1 33 ? -2.120 -0.317 -0.813 1.00 0.00 33 ILE A C 10
ATOM 13316 O O . ILE A 1 33 ? -1.523 0.634 -0.310 1.00 0.00 33 ILE A O 10
ATOM 13332 N N . ALA A 1 34 ? -3.438 -0.446 -0.840 1.00 0.00 34 ALA A N 10
ATOM 13333 C CA . ALA A 1 34 ? -4.302 0.566 -0.255 1.00 0.00 34 ALA A CA 10
ATOM 13334 C C . ALA A 1 34 ? -3.842 0.857 1.175 1.00 0.00 34 ALA A C 10
ATOM 13335 O O . ALA A 1 34 ? -3.664 2.015 1.549 1.00 0.00 34 ALA A O 10
ATOM 13342 N N . ALA A 1 35 ? -3.664 -0.214 1.935 1.00 0.00 35 ALA A N 10
ATOM 13343 C CA . ALA A 1 35 ? -3.228 -0.087 3.315 1.00 0.00 35 ALA A CA 10
ATOM 13344 C C . ALA A 1 35 ? -2.082 0.922 3.393 1.00 0.00 35 ALA A C 10
ATOM 13345 O O . ALA A 1 35 ? -1.939 1.629 4.390 1.00 0.00 35 ALA A O 10
ATOM 13352 N N . ILE A 1 36 ? -1.293 0.958 2.329 1.00 0.00 36 ILE A N 10
ATOM 13353 C CA . ILE A 1 36 ? -0.164 1.870 2.265 1.00 0.00 36 ILE A CA 10
ATOM 13354 C C . ILE A 1 36 ? -0.651 3.249 1.816 1.00 0.00 36 ILE A C 10
ATOM 13355 O O . ILE A 1 36 ? -0.176 4.270 2.310 1.00 0.00 36 ILE A O 10
ATOM 13371 N N . TRP A 1 37 ? -1.594 3.234 0.885 1.00 0.00 37 TRP A N 10
ATOM 13372 C CA . TRP A 1 37 ? -2.152 4.471 0.365 1.00 0.00 37 TRP A CA 10
ATOM 13373 C C . TRP A 1 37 ? -2.804 5.221 1.527 1.00 0.00 37 TRP A C 10
ATOM 13374 O O . TRP A 1 37 ? -2.550 6.409 1.725 1.00 0.00 37 TRP A O 10
ATOM 13395 N N . HIS A 1 38 ? -3.632 4.498 2.266 1.00 0.00 38 HIS A N 10
ATOM 13396 C CA . HIS A 1 38 ? -4.323 5.081 3.404 1.00 0.00 38 HIS A CA 10
ATOM 13397 C C . HIS A 1 38 ? -3.301 5.542 4.444 1.00 0.00 38 HIS A C 10
ATOM 13398 O O . HIS A 1 38 ? -3.291 6.708 4.837 1.00 0.00 38 HIS A O 10
ATOM 13412 N N . TYR A 1 39 ? -2.464 4.603 4.861 1.00 0.00 39 TYR A N 10
ATOM 13413 C CA . TYR A 1 39 ? -1.439 4.899 5.849 1.00 0.00 39 TYR A CA 10
ATOM 13414 C C . TYR A 1 39 ? -0.667 6.165 5.474 1.00 0.00 39 TYR A C 10
ATOM 13415 O O . TYR A 1 39 ? -0.584 7.103 6.266 1.00 0.00 39 TYR A O 10
ATOM 13433 N N . VAL A 1 40 ? -0.120 6.152 4.268 1.00 0.00 40 VAL A N 10
ATOM 13434 C CA . VAL A 1 40 ? 0.643 7.288 3.779 1.00 0.00 40 VAL A CA 10
ATOM 13435 C C . VAL A 1 40 ? -0.078 8.583 4.160 1.00 0.00 40 VAL A C 10
ATOM 13436 O O . VAL A 1 40 ? 0.521 9.480 4.750 1.00 0.00 40 VAL A O 10
ATOM 13449 N N . LYS A 1 41 ? -1.354 8.638 3.806 1.00 0.00 41 LYS A N 10
ATOM 13450 C CA . LYS A 1 41 ? -2.162 9.808 4.103 1.00 0.00 41 LYS A CA 10
ATOM 13451 C C . LYS A 1 41 ? -2.287 9.965 5.620 1.00 0.00 41 LYS A C 10
ATOM 13452 O O . LYS A 1 41 ? -2.289 11.083 6.134 1.00 0.00 41 LYS A O 10
ATOM 13471 N N . ALA A 1 42 ? -2.387 8.829 6.294 1.00 0.00 42 ALA A N 10
ATOM 13472 C CA . ALA A 1 42 ? -2.511 8.826 7.742 1.00 0.00 42 ALA A CA 10
ATOM 13473 C C . ALA A 1 42 ? -1.502 9.811 8.338 1.00 0.00 42 ALA A C 10
ATOM 13474 O O . ALA A 1 42 ? -1.885 10.765 9.013 1.00 0.00 42 ALA A O 10
ATOM 13481 N N . ARG A 1 43 ? -0.233 9.545 8.066 1.00 0.00 43 ARG A N 10
ATOM 13482 C CA . ARG A 1 43 ? 0.833 10.396 8.567 1.00 0.00 43 ARG A CA 10
ATOM 13483 C C . ARG A 1 43 ? 1.082 11.558 7.603 1.00 0.00 43 ARG A C 10
ATOM 13484 O O . ARG A 1 43 ? 2.161 12.149 7.603 1.00 0.00 43 ARG A O 10
ATOM 13505 N N . LYS A 1 44 ? 0.066 11.851 6.805 1.00 0.00 44 LYS A N 10
ATOM 13506 C CA . LYS A 1 44 ? 0.161 12.931 5.838 1.00 0.00 44 LYS A CA 10
ATOM 13507 C C . LYS A 1 44 ? 1.494 12.828 5.094 1.00 0.00 44 LYS A C 10
ATOM 13508 O O . LYS A 1 44 ? 2.231 13.808 4.995 1.00 0.00 44 LYS A O 10
ATOM 13527 N N . LEU A 1 45 ? 1.762 11.633 4.588 1.00 0.00 45 LEU A N 10
ATOM 13528 C CA . LEU A 1 45 ? 2.993 11.389 3.856 1.00 0.00 45 LEU A CA 10
ATOM 13529 C C . LEU A 1 45 ? 2.801 11.798 2.394 1.00 0.00 45 LEU A C 10
ATOM 13530 O O . LEU A 1 45 ? 3.774 11.998 1.669 1.00 0.00 45 LEU A O 10
ATOM 13546 N N . GLN A 1 46 ? 1.539 11.910 2.005 1.00 0.00 46 GLN A N 10
ATOM 13547 C CA . GLN A 1 46 ? 1.207 12.292 0.643 1.00 0.00 46 GLN A CA 10
ATOM 13548 C C . GLN A 1 46 ? 2.024 13.514 0.220 1.00 0.00 46 GLN A C 10
ATOM 13549 O O . GLN A 1 46 ? 2.215 14.441 1.006 1.00 0.00 46 GLN A O 10
ATOM 13563 N N . ASN A 1 47 ? 2.486 13.477 -1.022 1.00 0.00 47 ASN A N 10
ATOM 13564 C CA . ASN A 1 47 ? 3.278 14.570 -1.559 1.00 0.00 47 ASN A CA 10
ATOM 13565 C C . ASN A 1 47 ? 2.351 15.583 -2.233 1.00 0.00 47 ASN A C 10
ATOM 13566 O O . ASN A 1 47 ? 1.559 15.223 -3.103 1.00 0.00 47 ASN A O 10
ATOM 13577 N N . PRO A 1 48 ? 2.483 16.864 -1.794 1.00 0.00 48 PRO A N 10
ATOM 13578 C CA . PRO A 1 48 ? 1.666 17.932 -2.345 1.00 0.00 48 PRO A CA 10
ATOM 13579 C C . PRO A 1 48 ? 2.148 18.324 -3.744 1.00 0.00 48 PRO A C 10
ATOM 13580 O O . PRO A 1 48 ? 1.364 18.800 -4.563 1.00 0.00 48 PRO A O 10
ATOM 13591 N N . ASN A 1 49 ? 3.435 18.110 -3.973 1.00 0.00 49 ASN A N 10
ATOM 13592 C CA . ASN A 1 49 ? 4.031 18.435 -5.258 1.00 0.00 49 ASN A CA 10
ATOM 13593 C C . ASN A 1 49 ? 3.591 17.400 -6.296 1.00 0.00 49 ASN A C 10
ATOM 13594 O O . ASN A 1 49 ? 3.041 17.755 -7.337 1.00 0.00 49 ASN A O 10
ATOM 13605 N N . ASP A 1 50 ? 3.850 16.141 -5.975 1.00 0.00 50 ASP A N 10
ATOM 13606 C CA . ASP A 1 50 ? 3.488 15.052 -6.867 1.00 0.00 50 ASP A CA 10
ATOM 13607 C C . ASP A 1 50 ? 2.415 14.189 -6.201 1.00 0.00 50 ASP A C 10
ATOM 13608 O O . ASP A 1 50 ? 2.672 13.546 -5.185 1.00 0.00 50 ASP A O 10
ATOM 13617 N N . PRO A 1 51 ? 1.202 14.204 -6.817 1.00 0.00 51 PRO A N 10
ATOM 13618 C CA . PRO A 1 51 ? 0.088 13.431 -6.295 1.00 0.00 51 PRO A CA 10
ATOM 13619 C C . PRO A 1 51 ? 0.264 11.941 -6.600 1.00 0.00 51 PRO A C 10
ATOM 13620 O O . PRO A 1 51 ? -0.482 11.107 -6.089 1.00 0.00 51 PRO A O 10
ATOM 13631 N N . SER A 1 52 ? 1.255 11.653 -7.431 1.00 0.00 52 SER A N 10
ATOM 13632 C CA . SER A 1 52 ? 1.538 10.279 -7.810 1.00 0.00 52 SER A CA 10
ATOM 13633 C C . SER A 1 52 ? 2.570 9.675 -6.855 1.00 0.00 52 SER A C 10
ATOM 13634 O O . SER A 1 52 ? 2.708 8.456 -6.776 1.00 0.00 52 SER A O 10
ATOM 13642 N N . PHE A 1 53 ? 3.268 10.557 -6.155 1.00 0.00 53 PHE A N 10
ATOM 13643 C CA . PHE A 1 53 ? 4.284 10.126 -5.209 1.00 0.00 53 PHE A CA 10
ATOM 13644 C C . PHE A 1 53 ? 3.839 10.389 -3.769 1.00 0.00 53 PHE A C 10
ATOM 13645 O O . PHE A 1 53 ? 2.764 10.941 -3.539 1.00 0.00 53 PHE A O 10
ATOM 13662 N N . PHE A 1 54 ? 4.688 9.982 -2.837 1.00 0.00 54 PHE A N 10
ATOM 13663 C CA . PHE A 1 54 ? 4.396 10.167 -1.426 1.00 0.00 54 PHE A CA 10
ATOM 13664 C C . PHE A 1 54 ? 5.676 10.113 -0.589 1.00 0.00 54 PHE A C 10
ATOM 13665 O O . PHE A 1 54 ? 6.618 9.401 -0.935 1.00 0.00 54 PHE A O 10
ATOM 13682 N N . ASN A 1 55 ? 5.669 10.873 0.495 1.00 0.00 55 ASN A N 10
ATOM 13683 C CA . ASN A 1 55 ? 6.817 10.920 1.384 1.00 0.00 55 ASN A CA 10
ATOM 13684 C C . ASN A 1 55 ? 7.004 9.552 2.042 1.00 0.00 55 ASN A C 10
ATOM 13685 O O . ASN A 1 55 ? 6.062 8.765 2.124 1.00 0.00 55 ASN A O 10
ATOM 13696 N N . CYS A 1 56 ? 8.226 9.309 2.493 1.00 0.00 56 CYS A N 10
ATOM 13697 C CA . CYS A 1 56 ? 8.549 8.049 3.141 1.00 0.00 56 CYS A CA 10
ATOM 13698 C C . CYS A 1 56 ? 8.635 8.293 4.649 1.00 0.00 56 CYS A C 10
ATOM 13699 O O . CYS A 1 56 ? 8.695 9.438 5.094 1.00 0.00 56 CYS A O 10
ATOM 13707 N N . ASP A 1 57 ? 8.639 7.197 5.394 1.00 0.00 57 ASP A N 10
ATOM 13708 C CA . ASP A 1 57 ? 8.717 7.277 6.842 1.00 0.00 57 ASP A CA 10
ATOM 13709 C C . ASP A 1 57 ? 9.811 6.332 7.343 1.00 0.00 57 ASP A C 10
ATOM 13710 O O . ASP A 1 57 ? 10.534 5.736 6.546 1.00 0.00 57 ASP A O 10
ATOM 13719 N N . ALA A 1 58 ? 9.897 6.223 8.661 1.00 0.00 58 ALA A N 10
ATOM 13720 C CA . ALA A 1 58 ? 10.891 5.360 9.277 1.00 0.00 58 ALA A CA 10
ATOM 13721 C C . ALA A 1 58 ? 10.404 3.911 9.224 1.00 0.00 58 ALA A C 10
ATOM 13722 O O . ALA A 1 58 ? 11.078 3.007 9.716 1.00 0.00 58 ALA A O 10
ATOM 13729 N N . ALA A 1 59 ? 9.236 3.734 8.622 1.00 0.00 59 ALA A N 10
ATOM 13730 C CA . ALA A 1 59 ? 8.651 2.410 8.499 1.00 0.00 59 ALA A CA 10
ATOM 13731 C C . ALA A 1 59 ? 8.559 2.034 7.018 1.00 0.00 59 ALA A C 10
ATOM 13732 O O . ALA A 1 59 ? 8.892 0.913 6.637 1.00 0.00 59 ALA A O 10
ATOM 13739 N N . LEU A 1 60 ? 8.104 2.993 6.225 1.00 0.00 60 LEU A N 10
ATOM 13740 C CA . LEU A 1 60 ? 7.963 2.777 4.795 1.00 0.00 60 LEU A CA 10
ATOM 13741 C C . LEU A 1 60 ? 9.350 2.607 4.170 1.00 0.00 60 LEU A C 10
ATOM 13742 O O . LEU A 1 60 ? 9.500 1.920 3.161 1.00 0.00 60 LEU A O 10
ATOM 13758 N N . GLN A 1 61 ? 10.327 3.246 4.796 1.00 0.00 61 GLN A N 10
ATOM 13759 C CA . GLN A 1 61 ? 11.696 3.174 4.314 1.00 0.00 61 GLN A CA 10
ATOM 13760 C C . GLN A 1 61 ? 12.221 1.741 4.415 1.00 0.00 61 GLN A C 10
ATOM 13761 O O . GLN A 1 61 ? 12.647 1.160 3.417 1.00 0.00 61 GLN A O 10
ATOM 13775 N N . LYS A 1 62 ? 12.172 1.211 5.628 1.00 0.00 62 LYS A N 10
ATOM 13776 C CA . LYS A 1 62 ? 12.637 -0.144 5.872 1.00 0.00 62 LYS A CA 10
ATOM 13777 C C . LYS A 1 62 ? 12.130 -1.061 4.757 1.00 0.00 62 LYS A C 10
ATOM 13778 O O . LYS A 1 62 ? 12.769 -2.061 4.433 1.00 0.00 62 LYS A O 10
ATOM 13797 N N . VAL A 1 63 ? 10.987 -0.687 4.201 1.00 0.00 63 VAL A N 10
ATOM 13798 C CA . VAL A 1 63 ? 10.387 -1.464 3.130 1.00 0.00 63 VAL A CA 10
ATOM 13799 C C . VAL A 1 63 ? 11.101 -1.145 1.814 1.00 0.00 63 VAL A C 10
ATOM 13800 O O . VAL A 1 63 ? 11.817 -1.986 1.273 1.00 0.00 63 VAL A O 10
ATOM 13813 N N . PHE A 1 64 ? 10.880 0.071 1.338 1.00 0.00 64 PHE A N 10
ATOM 13814 C CA . PHE A 1 64 ? 11.492 0.511 0.096 1.00 0.00 64 PHE A CA 10
ATOM 13815 C C . PHE A 1 64 ? 12.920 1.007 0.334 1.00 0.00 64 PHE A C 10
ATOM 13816 O O . PHE A 1 64 ? 13.875 0.431 -0.184 1.00 0.00 64 PHE A O 10
ATOM 13833 N N . GLY A 1 65 ? 13.019 2.070 1.118 1.00 0.00 65 GLY A N 10
ATOM 13834 C CA . GLY A 1 65 ? 14.314 2.650 1.431 1.00 0.00 65 GLY A CA 10
ATOM 13835 C C . GLY A 1 65 ? 14.549 3.932 0.629 1.00 0.00 65 GLY A C 10
ATOM 13836 O O . GLY A 1 65 ? 15.651 4.478 0.635 1.00 0.00 65 GLY A O 10
ATOM 13840 N N . GLU A 1 66 ? 13.496 4.374 -0.041 1.00 0.00 66 GLU A N 10
ATOM 13841 C CA . GLU A 1 66 ? 13.574 5.581 -0.846 1.00 0.00 66 GLU A CA 10
ATOM 13842 C C . GLU A 1 66 ? 12.837 6.730 -0.154 1.00 0.00 66 GLU A C 10
ATOM 13843 O O . GLU A 1 66 ? 11.872 6.503 0.574 1.00 0.00 66 GLU A O 10
ATOM 13855 N N . GLU A 1 67 ? 13.321 7.937 -0.405 1.00 0.00 67 GLU A N 10
ATOM 13856 C CA . GLU A 1 67 ? 12.721 9.121 0.185 1.00 0.00 67 GLU A CA 10
ATOM 13857 C C . GLU A 1 67 ? 11.220 9.159 -0.110 1.00 0.00 67 GLU A C 10
ATOM 13858 O O . GLU A 1 67 ? 10.418 9.468 0.771 1.00 0.00 67 GLU A O 10
ATOM 13870 N N . LYS A 1 68 ? 10.885 8.840 -1.351 1.00 0.00 68 LYS A N 10
ATOM 13871 C CA . LYS A 1 68 ? 9.495 8.834 -1.774 1.00 0.00 68 LYS A CA 10
ATOM 13872 C C . LYS A 1 68 ? 9.309 7.801 -2.887 1.00 0.00 68 LYS A C 10
ATOM 13873 O O . LYS A 1 68 ? 10.272 7.419 -3.550 1.00 0.00 68 LYS A O 10
ATOM 13892 N N . LEU A 1 69 ? 8.065 7.379 -3.057 1.00 0.00 69 LEU A N 10
ATOM 13893 C CA . LEU A 1 69 ? 7.741 6.398 -4.079 1.00 0.00 69 LEU A CA 10
ATOM 13894 C C . LEU A 1 69 ? 6.417 6.779 -4.744 1.00 0.00 69 LEU A C 10
ATOM 13895 O O . LEU A 1 69 ? 5.697 7.646 -4.251 1.00 0.00 69 LEU A O 10
ATOM 13911 N N . LYS A 1 70 ? 6.135 6.111 -5.853 1.00 0.00 70 LYS A N 10
ATOM 13912 C CA . LYS A 1 70 ? 4.910 6.369 -6.591 1.00 0.00 70 LYS A CA 10
ATOM 13913 C C . LYS A 1 70 ? 3.786 5.498 -6.025 1.00 0.00 70 LYS A C 10
ATOM 13914 O O . LYS A 1 70 ? 3.996 4.323 -5.729 1.00 0.00 70 LYS A O 10
ATOM 13933 N N . PHE A 1 71 ? 2.618 6.109 -5.891 1.00 0.00 71 PHE A N 10
ATOM 13934 C CA . PHE A 1 71 ? 1.461 5.404 -5.366 1.00 0.00 71 PHE A CA 10
ATOM 13935 C C . PHE A 1 71 ? 1.124 4.185 -6.227 1.00 0.00 71 PHE A C 10
ATOM 13936 O O . PHE A 1 71 ? 0.390 3.298 -5.794 1.00 0.00 71 PHE A O 10
ATOM 13953 N N . THR A 1 72 ? 1.677 4.180 -7.431 1.00 0.00 72 THR A N 10
ATOM 13954 C CA . THR A 1 72 ? 1.445 3.085 -8.357 1.00 0.00 72 THR A CA 10
ATOM 13955 C C . THR A 1 72 ? 2.573 2.056 -8.261 1.00 0.00 72 THR A C 10
ATOM 13956 O O . THR A 1 72 ? 2.319 0.854 -8.197 1.00 0.00 72 THR A O 10
ATOM 13967 N N . MET A 1 73 ? 3.796 2.566 -8.252 1.00 0.00 73 MET A N 10
ATOM 13968 C CA . MET A 1 73 ? 4.964 1.706 -8.164 1.00 0.00 73 MET A CA 10
ATOM 13969 C C . MET A 1 73 ? 4.827 0.711 -7.011 1.00 0.00 73 MET A C 10
ATOM 13970 O O . MET A 1 73 ? 5.274 -0.431 -7.114 1.00 0.00 73 MET A O 10
ATOM 13984 N N . VAL A 1 74 ? 4.208 1.180 -5.937 1.00 0.00 74 VAL A N 10
ATOM 13985 C CA . VAL A 1 74 ? 4.006 0.345 -4.765 1.00 0.00 74 VAL A CA 10
ATOM 13986 C C . VAL A 1 74 ? 3.650 -1.075 -5.211 1.00 0.00 74 VAL A C 10
ATOM 13987 O O . VAL A 1 74 ? 4.395 -2.017 -4.947 1.00 0.00 74 VAL A O 10
ATOM 14000 N N . SER A 1 75 ? 2.511 -1.183 -5.878 1.00 0.00 75 SER A N 10
ATOM 14001 C CA . SER A 1 75 ? 2.047 -2.472 -6.363 1.00 0.00 75 SER A CA 10
ATOM 14002 C C . SER A 1 75 ? 3.235 -3.311 -6.837 1.00 0.00 75 SER A C 10
ATOM 14003 O O . SER A 1 75 ? 3.318 -4.501 -6.536 1.00 0.00 75 SER A O 10
ATOM 14011 N N . GLN A 1 76 ? 4.124 -2.659 -7.570 1.00 0.00 76 GLN A N 10
ATOM 14012 C CA . GLN A 1 76 ? 5.304 -3.330 -8.089 1.00 0.00 76 GLN A CA 10
ATOM 14013 C C . GLN A 1 76 ? 6.289 -3.623 -6.956 1.00 0.00 76 GLN A C 10
ATOM 14014 O O . GLN A 1 76 ? 6.800 -4.736 -6.845 1.00 0.00 76 GLN A O 10
ATOM 14028 N N . LYS A 1 77 ? 6.527 -2.604 -6.143 1.00 0.00 77 LYS A N 10
ATOM 14029 C CA . LYS A 1 77 ? 7.442 -2.738 -5.023 1.00 0.00 77 LYS A CA 10
ATOM 14030 C C . LYS A 1 77 ? 6.885 -3.764 -4.034 1.00 0.00 77 LYS A C 10
ATOM 14031 O O . LYS A 1 77 ? 7.465 -4.833 -3.850 1.00 0.00 77 LYS A O 10
ATOM 14050 N N . ILE A 1 78 ? 5.765 -3.403 -3.425 1.00 0.00 78 ILE A N 10
ATOM 14051 C CA . ILE A 1 78 ? 5.123 -4.279 -2.460 1.00 0.00 78 ILE A CA 10
ATOM 14052 C C . ILE A 1 78 ? 5.204 -5.724 -2.956 1.00 0.00 78 ILE A C 10
ATOM 14053 O O . ILE A 1 78 ? 5.424 -6.643 -2.168 1.00 0.00 78 ILE A O 10
ATOM 14069 N N . SER A 1 79 ? 5.023 -5.880 -4.259 1.00 0.00 79 SER A N 10
ATOM 14070 C CA . SER A 1 79 ? 5.074 -7.198 -4.869 1.00 0.00 79 SER A CA 10
ATOM 14071 C C . SER A 1 79 ? 6.209 -8.017 -4.252 1.00 0.00 79 SER A C 10
ATOM 14072 O O . SER A 1 79 ? 5.995 -9.143 -3.805 1.00 0.00 79 SER A O 10
ATOM 14080 N N . HIS A 1 80 ? 7.392 -7.420 -4.246 1.00 0.00 80 HIS A N 10
ATOM 14081 C CA . HIS A 1 80 ? 8.561 -8.081 -3.691 1.00 0.00 80 HIS A CA 10
ATOM 14082 C C . HIS A 1 80 ? 8.253 -8.561 -2.271 1.00 0.00 80 HIS A C 10
ATOM 14083 O O . HIS A 1 80 ? 8.586 -9.687 -1.906 1.00 0.00 80 HIS A O 10
ATOM 14097 N N . HIS A 1 81 ? 7.620 -7.682 -1.508 1.00 0.00 81 HIS A N 10
ATOM 14098 C CA . HIS A 1 81 ? 7.263 -8.001 -0.136 1.00 0.00 81 HIS A CA 10
ATOM 14099 C C . HIS A 1 81 ? 6.138 -9.037 -0.126 1.00 0.00 81 HIS A C 10
ATOM 14100 O O . HIS A 1 81 ? 6.070 -9.878 0.769 1.00 0.00 81 HIS A O 10
ATOM 14114 N N . LEU A 1 82 ? 5.281 -8.942 -1.133 1.00 0.00 82 LEU A N 10
ATOM 14115 C CA . LEU A 1 82 ? 4.161 -9.861 -1.252 1.00 0.00 82 LEU A CA 10
ATOM 14116 C C . LEU A 1 82 ? 4.690 -11.294 -1.336 1.00 0.00 82 LEU A C 10
ATOM 14117 O O . LEU A 1 82 ? 5.391 -11.646 -2.284 1.00 0.00 82 LEU A O 10
ATOM 14133 N N . SER A 1 83 ? 4.333 -12.082 -0.333 1.00 0.00 83 SER A N 10
ATOM 14134 C CA . SER A 1 83 ? 4.762 -13.470 -0.282 1.00 0.00 83 SER A CA 10
ATOM 14135 C C . SER A 1 83 ? 3.559 -14.381 -0.034 1.00 0.00 83 SER A C 10
ATOM 14136 O O . SER A 1 83 ? 2.505 -13.919 0.399 1.00 0.00 83 SER A O 10
ATOM 14144 N N . PRO A 1 84 ? 3.762 -15.694 -0.325 1.00 0.00 84 PRO A N 10
ATOM 14145 C CA . PRO A 1 84 ? 2.707 -16.674 -0.138 1.00 0.00 84 PRO A CA 10
ATOM 14146 C C . PRO A 1 84 ? 2.516 -16.998 1.345 1.00 0.00 84 PRO A C 10
ATOM 14147 O O . PRO A 1 84 ? 3.457 -17.412 2.020 1.00 0.00 84 PRO A O 10
ATOM 14158 N N . PRO A 1 85 ? 1.258 -16.792 1.821 1.00 0.00 85 PRO A N 10
ATOM 14159 C CA . PRO A 1 85 ? 0.932 -17.057 3.212 1.00 0.00 85 PRO A CA 10
ATOM 14160 C C . PRO A 1 85 ? 0.821 -18.560 3.472 1.00 0.00 85 PRO A C 10
ATOM 14161 O O . PRO A 1 85 ? 0.869 -19.361 2.539 1.00 0.00 85 PRO A O 10
ATOM 14172 N N . PRO A 1 86 ? 0.670 -18.908 4.778 1.00 0.00 86 PRO A N 10
ATOM 14173 C CA . PRO A 1 86 ? 0.552 -20.302 5.173 1.00 0.00 86 PRO A CA 10
ATOM 14174 C C . PRO A 1 86 ? -0.834 -20.853 4.830 1.00 0.00 86 PRO A C 10
ATOM 14175 O O . PRO A 1 86 ? -1.834 -20.427 5.405 1.00 0.00 86 PRO A O 10
ATOM 14186 N N . PRO A 1 87 ? -0.848 -21.817 3.871 1.00 0.00 87 PRO A N 10
ATOM 14187 C CA . PRO A 1 87 ? -2.094 -22.431 3.445 1.00 0.00 87 PRO A CA 10
ATOM 14188 C C . PRO A 1 87 ? -2.605 -23.419 4.495 1.00 0.00 87 PRO A C 10
ATOM 14189 O O . PRO A 1 87 ? -3.787 -23.412 4.837 1.00 0.00 87 PRO A O 10
ATOM 14200 N N . SER A 1 88 ? -1.690 -24.246 4.979 1.00 0.00 88 SER A N 10
ATOM 14201 C CA . SER A 1 88 ? -2.033 -25.238 5.983 1.00 0.00 88 SER A CA 10
ATOM 14202 C C . SER A 1 88 ? -0.971 -25.257 7.085 1.00 0.00 88 SER A C 10
ATOM 14203 O O . SER A 1 88 ? -1.246 -24.878 8.222 1.00 0.00 88 SER A O 10
ATOM 14211 N N . GLY A 1 89 ? 0.219 -25.701 6.709 1.00 0.00 89 GLY A N 10
ATOM 14212 C CA . GLY A 1 89 ? 1.323 -25.774 7.651 1.00 0.00 89 GLY A CA 10
ATOM 14213 C C . GLY A 1 89 ? 1.714 -24.380 8.145 1.00 0.00 89 GLY A C 10
ATOM 14214 O O . GLY A 1 89 ? 2.121 -23.529 7.355 1.00 0.00 89 GLY A O 10
ATOM 14218 N N . PRO A 1 90 ? 1.574 -24.185 9.483 1.00 0.00 90 PRO A N 10
ATOM 14219 C CA . PRO A 1 90 ? 1.908 -22.908 10.092 1.00 0.00 90 PRO A CA 10
ATOM 14220 C C . PRO A 1 90 ? 3.425 -22.728 10.190 1.00 0.00 90 PRO A C 10
ATOM 14221 O O . PRO A 1 90 ? 4.166 -23.707 10.271 1.00 0.00 90 PRO A O 10
ATOM 14232 N N . SER A 1 91 ? 3.841 -21.470 10.179 1.00 0.00 91 SER A N 10
ATOM 14233 C CA . SER A 1 91 ? 5.255 -21.149 10.266 1.00 0.00 91 SER A CA 10
ATOM 14234 C C . SER A 1 91 ? 5.536 -20.362 11.547 1.00 0.00 91 SER A C 10
ATOM 14235 O O . SER A 1 91 ? 4.626 -19.776 12.131 1.00 0.00 91 SER A O 10
ATOM 14243 N N . SER A 1 92 ? 6.799 -20.373 11.946 1.00 0.00 92 SER A N 10
ATOM 14244 C CA . SER A 1 92 ? 7.211 -19.667 13.148 1.00 0.00 92 SER A CA 10
ATOM 14245 C C . SER A 1 92 ? 7.236 -18.160 12.886 1.00 0.00 92 SER A C 10
ATOM 14246 O O . SER A 1 92 ? 7.254 -17.726 11.735 1.00 0.00 92 SER A O 10
ATOM 14254 N N . GLY A 1 93 ? 7.237 -17.403 13.973 1.00 0.00 93 GLY A N 10
ATOM 14255 C CA . GLY A 1 93 ? 7.260 -15.953 13.876 1.00 0.00 93 GLY A CA 10
ATOM 14256 C C . GLY A 1 93 ? 7.244 -15.310 15.264 1.00 0.00 93 GLY A C 10
ATOM 14257 O O . GLY A 1 93 ? 6.424 -14.435 15.538 1.00 0.00 93 GLY A O 10
ATOM 14261 N N . GLY A 1 1 ? -14.705 -1.334 -11.202 1.00 0.00 1 GLY A N 11
ATOM 14262 C CA . GLY A 1 1 ? -13.269 -1.153 -11.068 1.00 0.00 1 GLY A CA 11
ATOM 14263 C 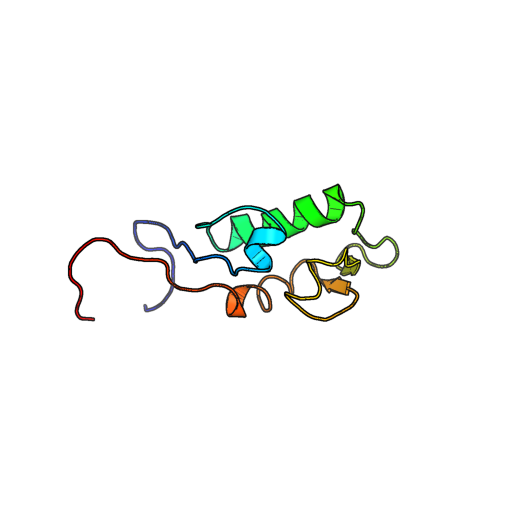C . GLY A 1 1 ? -12.507 -2.298 -11.738 1.00 0.00 1 GLY A C 11
ATOM 14264 O O . GLY A 1 1 ? -11.831 -3.076 -11.067 1.00 0.00 1 GLY A O 11
ATOM 14268 N N . SER A 1 2 ? -12.642 -2.365 -13.055 1.00 0.00 2 SER A N 11
ATOM 14269 C CA . SER A 1 2 ? -11.974 -3.402 -13.824 1.00 0.00 2 SER A CA 11
ATOM 14270 C C . SER A 1 2 ? -10.474 -3.390 -13.526 1.00 0.00 2 SER A C 11
ATOM 14271 O O . SER A 1 2 ? -9.837 -2.338 -13.570 1.00 0.00 2 SER A O 11
ATOM 14279 N N . SER A 1 3 ? -9.952 -4.571 -13.230 1.00 0.00 3 SER A N 11
ATOM 14280 C CA . SER A 1 3 ? -8.538 -4.709 -12.925 1.00 0.00 3 SER A CA 11
ATOM 14281 C C . SER A 1 3 ? -8.202 -6.178 -12.657 1.00 0.00 3 SER A C 11
ATOM 14282 O O . SER A 1 3 ? -7.353 -6.757 -13.333 1.00 0.00 3 SER A O 11
ATOM 14290 N N . GLY A 1 4 ? -8.885 -6.738 -11.670 1.00 0.00 4 GLY A N 11
ATOM 14291 C CA . GLY A 1 4 ? -8.670 -8.127 -11.304 1.00 0.00 4 GLY A CA 11
ATOM 14292 C C . GLY A 1 4 ? -9.436 -9.065 -12.239 1.00 0.00 4 GLY A C 11
ATOM 14293 O O . GLY A 1 4 ? -9.372 -8.921 -13.459 1.00 0.00 4 GLY A O 11
ATOM 14297 N N . SER A 1 5 ? -10.144 -10.006 -11.631 1.00 0.00 5 SER A N 11
ATOM 14298 C CA . SER A 1 5 ? -10.922 -10.967 -12.393 1.00 0.00 5 SER A CA 11
ATOM 14299 C C . SER A 1 5 ? -11.892 -11.706 -11.469 1.00 0.00 5 SER A C 11
ATOM 14300 O O . SER A 1 5 ? -11.810 -11.579 -10.248 1.00 0.00 5 SER A O 11
ATOM 14308 N N . SER A 1 6 ? -12.789 -12.461 -12.087 1.00 0.00 6 SER A N 11
ATOM 14309 C CA . SER A 1 6 ? -13.774 -13.220 -11.335 1.00 0.00 6 SER A CA 11
ATOM 14310 C C . SER A 1 6 ? -13.091 -14.365 -10.585 1.00 0.00 6 SER A C 11
ATOM 14311 O O . SER A 1 6 ? -11.995 -14.786 -10.952 1.00 0.00 6 SER A O 11
ATOM 14319 N N . GLY A 1 7 ? -13.767 -14.838 -9.548 1.00 0.00 7 GLY A N 11
ATOM 14320 C CA . GLY A 1 7 ? -13.239 -15.927 -8.744 1.00 0.00 7 GLY A CA 11
ATOM 14321 C C . GLY A 1 7 ? -12.866 -15.442 -7.342 1.00 0.00 7 GLY A C 11
ATOM 14322 O O . GLY A 1 7 ? -13.613 -14.686 -6.723 1.00 0.00 7 GLY A O 11
ATOM 14326 N N . VAL A 1 8 ? -11.709 -15.896 -6.882 1.00 0.00 8 VAL A N 11
ATOM 14327 C CA . VAL A 1 8 ? -11.227 -15.518 -5.565 1.00 0.00 8 VAL A CA 11
ATOM 14328 C C . VAL A 1 8 ? -9.841 -14.883 -5.697 1.00 0.00 8 VAL A C 11
ATOM 14329 O O . VAL A 1 8 ? -9.047 -15.289 -6.544 1.00 0.00 8 VAL A O 11
ATOM 14342 N N . PRO A 1 9 ? -9.586 -13.872 -4.823 1.00 0.00 9 PRO A N 11
ATOM 14343 C CA . PRO A 1 9 ? -8.310 -13.178 -4.834 1.00 0.00 9 PRO A CA 11
ATOM 14344 C C . PRO A 1 9 ? -7.211 -14.040 -4.209 1.00 0.00 9 PRO A C 11
ATOM 14345 O O . PRO A 1 9 ? -7.410 -15.232 -3.976 1.00 0.00 9 PRO A O 11
ATOM 14356 N N . GLU A 1 10 ? -6.077 -13.405 -3.956 1.00 0.00 10 GLU A N 11
ATOM 14357 C CA . GLU A 1 10 ? -4.946 -14.099 -3.364 1.00 0.00 10 GLU A CA 11
ATOM 14358 C C . GLU A 1 10 ? -4.276 -13.218 -2.308 1.00 0.00 10 GLU A C 11
ATOM 14359 O O . GLU A 1 10 ? -3.870 -12.094 -2.599 1.00 0.00 10 GLU A O 11
ATOM 14371 N N . LYS A 1 11 ? -4.181 -13.761 -1.103 1.00 0.00 11 LYS A N 11
ATOM 14372 C CA . LYS A 1 11 ? -3.567 -13.038 -0.002 1.00 0.00 11 LYS A CA 11
ATOM 14373 C C . LYS A 1 11 ? -2.062 -13.312 0.006 1.00 0.00 11 LYS A C 11
ATOM 14374 O O . LYS A 1 11 ? -1.633 -14.445 -0.204 1.00 0.00 11 LYS A O 11
ATOM 14393 N N . PHE A 1 12 ? -1.302 -12.254 0.250 1.00 0.00 12 PHE A N 11
ATOM 14394 C CA . PHE A 1 12 ? 0.147 -12.367 0.288 1.00 0.00 12 PHE A CA 11
ATOM 14395 C C . PHE A 1 12 ? 0.691 -11.970 1.662 1.00 0.00 12 PHE A C 11
ATOM 14396 O O . PHE A 1 12 ? 0.455 -10.857 2.129 1.00 0.00 12 PHE A O 11
ATOM 14413 N N . LYS A 1 13 ? 1.410 -12.902 2.270 1.00 0.00 13 LYS A N 11
ATOM 14414 C CA . LYS A 1 13 ? 1.991 -12.663 3.580 1.00 0.00 13 LYS A CA 11
ATOM 14415 C C . LYS A 1 13 ? 2.702 -11.308 3.579 1.00 0.00 13 LYS A C 11
ATOM 14416 O O . LYS A 1 13 ? 3.262 -10.898 2.564 1.00 0.00 13 LYS A O 11
ATOM 14435 N N . LEU A 1 14 ? 2.655 -10.651 4.728 1.00 0.00 14 LEU A N 11
ATOM 14436 C CA . LEU A 1 14 ? 3.288 -9.351 4.873 1.00 0.00 14 LEU A CA 11
ATOM 14437 C C . LEU A 1 14 ? 4.669 -9.528 5.509 1.00 0.00 14 LEU A C 11
ATOM 14438 O O . LEU A 1 14 ? 4.864 -10.413 6.340 1.00 0.00 14 LEU A O 11
ATOM 14454 N N . SER A 1 15 ? 5.591 -8.672 5.093 1.00 0.00 15 SER A N 11
ATOM 14455 C CA . SER A 1 15 ? 6.947 -8.723 5.611 1.00 0.00 15 SER A CA 11
ATOM 14456 C C . SER A 1 15 ? 6.971 -8.243 7.064 1.00 0.00 15 SER A C 11
ATOM 14457 O O . SER A 1 15 ? 5.996 -7.669 7.547 1.00 0.00 15 SER A O 11
ATOM 14465 N N . THR A 1 16 ? 8.094 -8.495 7.719 1.00 0.00 16 THR A N 11
ATOM 14466 C CA . THR A 1 16 ? 8.258 -8.096 9.106 1.00 0.00 16 THR A CA 11
ATOM 14467 C C . THR A 1 16 ? 8.122 -6.578 9.243 1.00 0.00 16 THR A C 11
ATOM 14468 O O . THR A 1 16 ? 7.579 -6.086 10.231 1.00 0.00 16 THR A O 11
ATOM 14479 N N . ALA A 1 17 ? 8.626 -5.878 8.237 1.00 0.00 17 ALA A N 11
ATOM 14480 C CA . ALA A 1 17 ? 8.568 -4.426 8.233 1.00 0.00 17 ALA A CA 11
ATOM 14481 C C . ALA A 1 17 ? 7.207 -3.975 7.698 1.00 0.00 17 ALA A C 11
ATOM 14482 O O . ALA A 1 17 ? 6.577 -3.083 8.265 1.00 0.00 17 ALA A O 11
ATOM 14489 N N . LEU A 1 18 ? 6.793 -4.613 6.613 1.00 0.00 18 LEU A N 11
ATOM 14490 C CA . LEU A 1 18 ? 5.518 -4.289 5.995 1.00 0.00 18 LEU A CA 11
ATOM 14491 C C . LEU A 1 18 ? 4.390 -4.556 6.994 1.00 0.00 18 LEU A C 11
ATOM 14492 O O . LEU A 1 18 ? 3.327 -3.943 6.913 1.00 0.00 18 LEU A O 11
ATOM 14508 N N . MET A 1 19 ? 4.660 -5.472 7.912 1.00 0.00 19 MET A N 11
ATOM 14509 C CA . MET A 1 19 ? 3.681 -5.828 8.925 1.00 0.00 19 MET A CA 11
ATOM 14510 C C . MET A 1 19 ? 3.625 -4.769 10.028 1.00 0.00 19 MET A C 11
ATOM 14511 O O . MET A 1 19 ? 2.546 -4.428 10.511 1.00 0.00 19 MET A O 11
ATOM 14525 N N . ASP A 1 20 ? 4.800 -4.279 10.395 1.00 0.00 20 ASP A N 11
ATOM 14526 C CA . ASP A 1 20 ? 4.897 -3.266 11.433 1.00 0.00 20 ASP A CA 11
ATOM 14527 C C . ASP A 1 20 ? 4.418 -1.924 10.876 1.00 0.00 20 ASP A C 11
ATOM 14528 O O . ASP A 1 20 ? 4.109 -1.008 11.636 1.00 0.00 20 ASP A O 11
ATOM 14537 N N . VAL A 1 21 ? 4.371 -1.851 9.554 1.00 0.00 21 VAL A N 11
ATOM 14538 C CA . VAL A 1 21 ? 3.934 -0.636 8.887 1.00 0.00 21 VAL A CA 11
ATOM 14539 C C . VAL A 1 21 ? 2.424 -0.472 9.072 1.00 0.00 21 VAL A C 11
ATOM 14540 O O . VAL A 1 21 ? 1.956 0.595 9.466 1.00 0.00 21 VAL A O 11
ATOM 14553 N N . LEU A 1 22 ? 1.704 -1.545 8.780 1.00 0.00 22 LEU A N 11
ATOM 14554 C CA . LEU A 1 22 ? 0.257 -1.534 8.909 1.00 0.00 22 LEU A CA 11
ATOM 14555 C C . LEU A 1 22 ? -0.142 -2.274 10.187 1.00 0.00 22 LEU A C 11
ATOM 14556 O O . LEU A 1 22 ? -0.751 -1.691 11.083 1.00 0.00 22 LEU A O 11
ATOM 14572 N N . GLY A 1 23 ? 0.217 -3.549 10.231 1.00 0.00 23 GLY A N 11
ATOM 14573 C CA . GLY A 1 23 ? -0.096 -4.375 11.385 1.00 0.00 23 GLY A CA 11
ATOM 14574 C C . GLY A 1 23 ? -0.965 -5.569 10.984 1.00 0.00 23 GLY A C 11
ATOM 14575 O O . GLY A 1 23 ? -1.843 -5.984 11.740 1.00 0.00 23 GLY A O 11
ATOM 14579 N N . ILE A 1 24 ? -0.691 -6.088 9.796 1.00 0.00 24 ILE A N 11
ATOM 14580 C CA . ILE A 1 24 ? -1.436 -7.226 9.286 1.00 0.00 24 ILE A CA 11
ATOM 14581 C C . ILE A 1 24 ? -0.511 -8.442 9.207 1.00 0.00 24 ILE A C 11
ATOM 14582 O O . ILE A 1 24 ? 0.624 -8.395 9.679 1.00 0.00 24 ILE A O 11
ATOM 14598 N N . GLU A 1 25 ? -1.031 -9.503 8.606 1.00 0.00 25 GLU A N 11
ATOM 14599 C CA . GLU A 1 25 ? -0.266 -10.729 8.459 1.00 0.00 25 GLU A CA 11
ATOM 14600 C C . GLU A 1 25 ? -0.550 -11.372 7.100 1.00 0.00 25 GLU A C 11
ATOM 14601 O O . GLU A 1 25 ? 0.370 -11.811 6.412 1.00 0.00 25 GLU A O 11
ATOM 14613 N N . VAL A 1 26 ? -1.828 -11.407 6.754 1.00 0.00 26 VAL A N 11
ATOM 14614 C CA . VAL A 1 26 ? -2.246 -11.989 5.489 1.00 0.00 26 VAL A CA 11
ATOM 14615 C C . VAL A 1 26 ? -3.266 -11.066 4.820 1.00 0.00 26 VAL A C 11
ATOM 14616 O O . VAL A 1 26 ? -4.466 -11.181 5.063 1.00 0.00 26 VAL A O 11
ATOM 14629 N N . GLU A 1 27 ? -2.751 -10.172 3.989 1.00 0.00 27 GLU A N 11
ATOM 14630 C CA . GLU A 1 27 ? -3.602 -9.229 3.283 1.00 0.00 27 GLU A CA 11
ATOM 14631 C C . GLU A 1 27 ? -3.521 -9.470 1.774 1.00 0.00 27 GLU A C 11
ATOM 14632 O O . GLU A 1 27 ? -2.592 -10.117 1.293 1.00 0.00 27 GLU A O 11
ATOM 14644 N N . THR A 1 28 ? -4.508 -8.936 1.068 1.00 0.00 28 THR A N 11
ATOM 14645 C CA . THR A 1 28 ? -4.560 -9.084 -0.376 1.00 0.00 28 THR A CA 11
ATOM 14646 C C . THR A 1 28 ? -3.637 -8.068 -1.050 1.00 0.00 28 THR A C 11
ATOM 14647 O O . THR A 1 28 ? -2.893 -7.357 -0.377 1.00 0.00 28 THR A O 11
ATOM 14658 N N . ARG A 1 29 ? -3.716 -8.031 -2.373 1.00 0.00 29 ARG A N 11
ATOM 14659 C CA . ARG A 1 29 ? -2.896 -7.113 -3.146 1.00 0.00 29 ARG A CA 11
ATOM 14660 C C . ARG A 1 29 ? -3.531 -5.721 -3.164 1.00 0.00 29 ARG A C 11
ATOM 14661 O O . ARG A 1 29 ? -2.845 -4.720 -2.964 1.00 0.00 29 ARG A O 11
ATOM 14682 N N . PRO A 1 30 ? -4.868 -5.702 -3.411 1.00 0.00 30 PRO A N 11
ATOM 14683 C CA . PRO A 1 30 ? -5.603 -4.450 -3.457 1.00 0.00 30 PRO A CA 11
ATOM 14684 C C . PRO A 1 30 ? -5.820 -3.889 -2.051 1.00 0.00 30 PRO A C 11
ATOM 14685 O O . PRO A 1 30 ? -6.274 -2.756 -1.893 1.00 0.00 30 PRO A O 11
ATOM 14696 N N . ARG A 1 31 ? -5.485 -4.707 -1.064 1.00 0.00 31 ARG A N 11
ATOM 14697 C CA . ARG A 1 31 ? -5.638 -4.307 0.325 1.00 0.00 31 ARG A CA 11
ATOM 14698 C C . ARG A 1 31 ? -4.383 -3.575 0.807 1.00 0.00 31 ARG A C 11
ATOM 14699 O O . ARG A 1 31 ? -4.471 -2.470 1.339 1.00 0.00 31 ARG A O 11
ATOM 14720 N N . ILE A 1 32 ? -3.245 -4.222 0.604 1.00 0.00 32 ILE A N 11
ATOM 14721 C CA . ILE A 1 32 ? -1.974 -3.647 1.012 1.00 0.00 32 ILE A CA 11
ATOM 14722 C C . ILE A 1 32 ? -1.792 -2.290 0.330 1.00 0.00 32 ILE A C 11
ATOM 14723 O O . ILE A 1 32 ? -1.698 -1.263 1.000 1.00 0.00 32 ILE A O 11
ATOM 14739 N N . ILE A 1 33 ? -1.746 -2.330 -0.993 1.00 0.00 33 ILE A N 11
ATOM 14740 C CA . ILE A 1 33 ? -1.576 -1.115 -1.773 1.00 0.00 33 ILE A CA 11
ATOM 14741 C C . ILE A 1 33 ? -2.401 0.009 -1.144 1.00 0.00 33 ILE A C 11
ATOM 14742 O O . ILE A 1 33 ? -1.873 1.078 -0.842 1.00 0.00 33 ILE A O 11
ATOM 14758 N N . ALA A 1 34 ? -3.684 -0.271 -0.965 1.00 0.00 34 ALA A N 11
ATOM 14759 C CA . ALA A 1 34 ? -4.587 0.704 -0.377 1.00 0.00 34 ALA A CA 11
ATOM 14760 C C . ALA A 1 34 ? -4.114 1.044 1.037 1.00 0.00 34 ALA A C 11
ATOM 14761 O O . ALA A 1 34 ? -3.971 2.216 1.383 1.00 0.00 34 ALA A O 11
ATOM 14768 N N . ALA A 1 35 ? -3.884 -0.002 1.817 1.00 0.00 35 ALA A N 11
ATOM 14769 C CA . ALA A 1 35 ? -3.430 0.171 3.187 1.00 0.00 35 ALA A CA 11
ATOM 14770 C C . ALA A 1 35 ? -2.343 1.247 3.227 1.00 0.00 35 ALA A C 11
ATOM 14771 O O . ALA A 1 35 ? -2.336 2.095 4.118 1.00 0.00 35 ALA A O 11
ATOM 14778 N N . ILE A 1 36 ? -1.451 1.178 2.250 1.00 0.00 36 ILE A N 11
ATOM 14779 C CA . ILE A 1 36 ? -0.362 2.136 2.162 1.00 0.00 36 ILE A CA 11
ATOM 14780 C C . ILE A 1 36 ? -0.908 3.480 1.674 1.00 0.00 36 ILE A C 11
ATOM 14781 O O . ILE A 1 36 ? -0.479 4.534 2.140 1.00 0.00 36 ILE A O 11
ATOM 14797 N N . TRP A 1 37 ? -1.847 3.398 0.743 1.00 0.00 37 TRP A N 11
ATOM 14798 C CA . TRP A 1 37 ? -2.456 4.594 0.187 1.00 0.00 37 TRP A CA 11
ATOM 14799 C C . TRP A 1 37 ? -3.043 5.406 1.343 1.00 0.00 37 TRP A C 11
ATOM 14800 O O . TRP A 1 37 ? -3.022 6.636 1.316 1.00 0.00 37 TRP A O 11
ATOM 14821 N N . HIS A 1 38 ? -3.553 4.686 2.332 1.00 0.00 38 HIS A N 11
ATOM 14822 C CA . HIS A 1 38 ? -4.144 5.325 3.495 1.00 0.00 38 HIS A CA 11
ATOM 14823 C C . HIS A 1 38 ? -3.039 5.760 4.459 1.00 0.00 38 HIS A C 11
ATOM 14824 O O . HIS A 1 38 ? -2.892 6.947 4.747 1.00 0.00 38 HIS A O 11
ATOM 14838 N N . TYR A 1 39 ? -2.290 4.775 4.933 1.00 0.00 39 TYR A N 11
ATOM 14839 C CA . TYR A 1 39 ? -1.202 5.041 5.859 1.00 0.00 39 TYR A CA 11
ATOM 14840 C C . TYR A 1 39 ? -0.448 6.314 5.468 1.00 0.00 39 TYR A C 11
ATOM 14841 O O . TYR A 1 39 ? -0.072 7.106 6.331 1.00 0.00 39 TYR A O 11
ATOM 14859 N N . VAL A 1 40 ? -0.250 6.470 4.168 1.00 0.00 40 VAL A N 11
ATOM 14860 C CA . VAL A 1 40 ? 0.452 7.633 3.652 1.00 0.00 40 VAL A CA 11
ATOM 14861 C C . VAL A 1 40 ? -0.315 8.899 4.038 1.00 0.00 40 VAL A C 11
ATOM 14862 O O . VAL A 1 40 ? 0.179 9.716 4.814 1.00 0.00 40 VAL A O 11
ATOM 14875 N N . LYS A 1 41 ? -1.510 9.022 3.480 1.00 0.00 41 LYS A N 11
ATOM 14876 C CA . LYS A 1 41 ? -2.350 10.175 3.756 1.00 0.00 41 LYS A CA 11
ATOM 14877 C C . LYS A 1 41 ? -2.556 10.301 5.267 1.00 0.00 41 LYS A C 11
ATOM 14878 O O . LYS A 1 41 ? -2.495 11.400 5.816 1.00 0.00 41 LYS A O 11
ATOM 14897 N N . ALA A 1 42 ? -2.795 9.160 5.896 1.00 0.00 42 ALA A N 11
ATOM 14898 C CA . ALA A 1 42 ? -3.010 9.128 7.333 1.00 0.00 42 ALA A CA 11
ATOM 14899 C C . ALA A 1 42 ? -1.799 9.742 8.039 1.00 0.00 42 ALA A C 11
ATOM 14900 O O . ALA A 1 42 ? -1.952 10.578 8.928 1.00 0.00 42 ALA A O 11
ATOM 14907 N N . ARG A 1 43 ? -0.622 9.302 7.617 1.00 0.00 43 ARG A N 11
ATOM 14908 C CA . ARG A 1 43 ? 0.614 9.798 8.198 1.00 0.00 43 ARG A CA 11
ATOM 14909 C C . ARG A 1 43 ? 1.024 11.112 7.530 1.00 0.00 43 ARG A C 11
ATOM 14910 O O . ARG A 1 43 ? 2.105 11.636 7.795 1.00 0.00 43 ARG A O 11
ATOM 14931 N N . LYS A 1 44 ? 0.140 11.607 6.677 1.00 0.00 44 LYS A N 11
ATOM 14932 C CA . LYS A 1 44 ? 0.397 12.850 5.969 1.00 0.00 44 LYS A CA 11
ATOM 14933 C C . LYS A 1 44 ? 1.759 12.766 5.278 1.00 0.00 44 LYS A C 11
ATOM 14934 O O . LYS A 1 44 ? 2.598 13.651 5.441 1.00 0.00 44 LYS A O 11
ATOM 14953 N N . LEU A 1 45 ? 1.937 11.693 4.520 1.00 0.00 45 LEU A N 11
ATOM 14954 C CA . LEU A 1 45 ? 3.183 11.482 3.803 1.00 0.00 45 LEU A CA 11
ATOM 14955 C C . LEU A 1 45 ? 3.014 11.937 2.352 1.00 0.00 45 LEU A C 11
ATOM 14956 O O . LEU A 1 45 ? 3.984 12.330 1.704 1.00 0.00 45 LEU A O 11
ATOM 14972 N N . GLN A 1 46 ? 1.777 11.870 1.884 1.00 0.00 46 GLN A N 11
ATOM 14973 C CA . GLN A 1 46 ? 1.469 12.270 0.521 1.00 0.00 46 GLN A CA 11
ATOM 14974 C C . GLN A 1 46 ? 2.232 13.546 0.158 1.00 0.00 46 GLN A C 11
ATOM 14975 O O . GLN A 1 46 ? 2.251 14.503 0.929 1.00 0.00 46 GLN A O 11
ATOM 14989 N N . ASN A 1 47 ? 2.842 13.517 -1.018 1.00 0.00 47 ASN A N 11
ATOM 14990 C CA . ASN A 1 47 ? 3.605 14.659 -1.493 1.00 0.00 47 ASN A CA 11
ATOM 14991 C C . ASN A 1 47 ? 2.643 15.725 -2.021 1.00 0.00 47 ASN A C 11
ATOM 14992 O O . ASN A 1 47 ? 1.775 15.431 -2.842 1.00 0.00 47 ASN A O 11
ATOM 15003 N N . PRO A 1 48 ? 2.834 16.973 -1.515 1.00 0.00 48 PRO A N 11
ATOM 15004 C CA . PRO A 1 48 ? 1.993 18.084 -1.927 1.00 0.00 48 PRO A CA 11
ATOM 15005 C C . PRO A 1 48 ? 2.364 18.560 -3.333 1.00 0.00 48 PRO A C 11
ATOM 15006 O O . PRO A 1 48 ? 1.600 19.285 -3.968 1.00 0.00 48 PRO A O 11
ATOM 15017 N N . ASN A 1 49 ? 3.536 18.133 -3.778 1.00 0.00 49 ASN A N 11
ATOM 15018 C CA . ASN A 1 49 ? 4.018 18.506 -5.097 1.00 0.00 49 ASN A CA 11
ATOM 15019 C C . ASN A 1 49 ? 3.558 17.463 -6.117 1.00 0.00 49 ASN A C 11
ATOM 15020 O O . ASN A 1 49 ? 2.959 17.807 -7.135 1.00 0.00 49 ASN A O 11
ATOM 15031 N N . ASP A 1 50 ? 3.855 16.209 -5.809 1.00 0.00 50 ASP A N 11
ATOM 15032 C CA . ASP A 1 50 ? 3.479 15.114 -6.686 1.00 0.00 50 ASP A CA 11
ATOM 15033 C C . ASP A 1 50 ? 2.412 14.259 -5.999 1.00 0.00 50 ASP A C 11
ATOM 15034 O O . ASP A 1 50 ? 2.683 13.620 -4.984 1.00 0.00 50 ASP A O 11
ATOM 15043 N N . PRO A 1 51 ? 1.191 14.275 -6.596 1.00 0.00 51 PRO A N 11
ATOM 15044 C CA . PRO A 1 51 ? 0.082 13.510 -6.053 1.00 0.00 51 PRO A CA 11
ATOM 15045 C C . PRO A 1 51 ? 0.246 12.018 -6.353 1.00 0.00 51 PRO A C 11
ATOM 15046 O O . PRO A 1 51 ? -0.451 11.185 -5.776 1.00 0.00 51 PRO A O 11
ATOM 15057 N N . SER A 1 52 ? 1.173 11.727 -7.254 1.00 0.00 52 SER A N 11
ATOM 15058 C CA . SER A 1 52 ? 1.438 10.351 -7.637 1.00 0.00 52 SER A CA 11
ATOM 15059 C C . SER A 1 52 ? 2.477 9.737 -6.697 1.00 0.00 52 SER A C 11
ATOM 15060 O O . SER A 1 52 ? 2.573 8.516 -6.585 1.00 0.00 52 SER A O 11
ATOM 15068 N N . PHE A 1 53 ? 3.228 10.612 -6.044 1.00 0.00 53 PHE A N 11
ATOM 15069 C CA . PHE A 1 53 ? 4.256 10.171 -5.117 1.00 0.00 53 PHE A CA 11
ATOM 15070 C C . PHE A 1 53 ? 3.858 10.476 -3.671 1.00 0.00 53 PHE A C 11
ATOM 15071 O O . PHE A 1 53 ? 2.808 11.066 -3.424 1.00 0.00 53 PHE A O 11
ATOM 15088 N N . PHE A 1 54 ? 4.719 10.061 -2.754 1.00 0.00 54 PHE A N 11
ATOM 15089 C CA . PHE A 1 54 ? 4.471 10.282 -1.340 1.00 0.00 54 PHE A CA 11
ATOM 15090 C C . PHE A 1 54 ? 5.770 10.198 -0.535 1.00 0.00 54 PHE A C 11
ATOM 15091 O O . PHE A 1 54 ? 6.671 9.436 -0.882 1.00 0.00 54 PHE A O 11
ATOM 15108 N N . ASN A 1 55 ? 5.824 10.992 0.524 1.00 0.00 55 ASN A N 11
ATOM 15109 C CA . ASN A 1 55 ? 6.998 11.017 1.381 1.00 0.00 55 ASN A CA 11
ATOM 15110 C C . ASN A 1 55 ? 7.167 9.650 2.046 1.00 0.00 55 ASN A C 11
ATOM 15111 O O . ASN A 1 55 ? 6.207 8.891 2.167 1.00 0.00 55 ASN A O 11
ATOM 15122 N N . CYS A 1 56 ? 8.396 9.377 2.461 1.00 0.00 56 CYS A N 11
ATOM 15123 C CA . CYS A 1 56 ? 8.704 8.115 3.111 1.00 0.00 56 CYS A CA 11
ATOM 15124 C C . CYS A 1 56 ? 8.886 8.377 4.608 1.00 0.00 56 CYS A C 11
ATOM 15125 O O . CYS A 1 56 ? 9.121 9.512 5.019 1.00 0.00 56 CYS A O 11
ATOM 15133 N N . ASP A 1 57 ? 8.770 7.308 5.381 1.00 0.00 57 ASP A N 11
ATOM 15134 C CA . ASP A 1 57 ? 8.919 7.408 6.823 1.00 0.00 57 ASP A CA 11
ATOM 15135 C C . ASP A 1 57 ? 9.997 6.426 7.290 1.00 0.00 57 ASP A C 11
ATOM 15136 O O . ASP A 1 57 ? 10.659 5.791 6.471 1.00 0.00 57 ASP A O 11
ATOM 15145 N N . ALA A 1 58 ? 10.139 6.334 8.604 1.00 0.00 58 ALA A N 11
ATOM 15146 C CA . ALA A 1 58 ? 11.124 5.441 9.189 1.00 0.00 58 ALA A CA 11
ATOM 15147 C C . ALA A 1 58 ? 10.599 4.005 9.138 1.00 0.00 58 ALA A C 11
ATOM 15148 O O . ALA A 1 58 ? 11.258 3.082 9.613 1.00 0.00 58 ALA A O 11
ATOM 15155 N N . ALA A 1 59 ? 9.417 3.861 8.556 1.00 0.00 59 ALA A N 11
ATOM 15156 C CA . ALA A 1 59 ? 8.796 2.553 8.437 1.00 0.00 59 ALA A CA 11
ATOM 15157 C C . ALA A 1 59 ? 8.789 2.129 6.967 1.00 0.00 59 ALA A C 11
ATOM 15158 O O . ALA A 1 59 ? 9.221 1.027 6.633 1.00 0.00 59 ALA A O 11
ATOM 15165 N N . LEU A 1 60 ? 8.294 3.027 6.127 1.00 0.00 60 LEU A N 11
ATOM 15166 C CA . LEU A 1 60 ? 8.226 2.760 4.701 1.00 0.00 60 LEU A CA 11
ATOM 15167 C C . LEU A 1 60 ? 9.641 2.562 4.154 1.00 0.00 60 LEU A C 11
ATOM 15168 O O . LEU A 1 60 ? 9.858 1.742 3.263 1.00 0.00 60 LEU A O 11
ATOM 15184 N N . GLN A 1 61 ? 10.568 3.328 4.711 1.00 0.00 61 GLN A N 11
ATOM 15185 C CA . GLN A 1 61 ? 11.957 3.247 4.291 1.00 0.00 61 GLN A CA 11
ATOM 15186 C C . GLN A 1 61 ? 12.477 1.817 4.450 1.00 0.00 61 GLN A C 11
ATOM 15187 O O . GLN A 1 61 ? 13.025 1.244 3.509 1.00 0.00 61 GLN A O 11
ATOM 15201 N N . LYS A 1 62 ? 12.287 1.281 5.647 1.00 0.00 62 LYS A N 11
ATOM 15202 C CA . LYS A 1 62 ? 12.731 -0.071 5.940 1.00 0.00 62 LYS A CA 11
ATOM 15203 C C . LYS A 1 62 ? 12.225 -1.017 4.849 1.00 0.00 62 LYS A C 11
ATOM 15204 O O . LYS A 1 62 ? 12.860 -2.029 4.558 1.00 0.00 62 LYS A O 11
ATOM 15223 N N . VAL A 1 63 ? 11.087 -0.653 4.276 1.00 0.00 63 VAL A N 11
ATOM 15224 C CA . VAL A 1 63 ? 10.489 -1.457 3.224 1.00 0.00 63 VAL A CA 11
ATOM 15225 C C . VAL A 1 63 ? 11.160 -1.124 1.890 1.00 0.00 63 VAL A C 11
ATOM 15226 O O . VAL A 1 63 ? 11.936 -1.922 1.365 1.00 0.00 63 VAL A O 11
ATOM 15239 N N . PHE A 1 64 ? 10.837 0.055 1.379 1.00 0.00 64 PHE A N 11
ATOM 15240 C CA . PHE A 1 64 ? 11.399 0.503 0.116 1.00 0.00 64 PHE A CA 11
ATOM 15241 C C . PHE A 1 64 ? 12.843 0.975 0.296 1.00 0.00 64 PHE A C 11
ATOM 15242 O O . PHE A 1 64 ? 13.769 0.376 -0.250 1.00 0.00 64 PHE A O 11
ATOM 15259 N N . GLY A 1 65 ? 12.991 2.045 1.064 1.00 0.00 65 GLY A N 11
ATOM 15260 C CA . GLY A 1 65 ? 14.307 2.604 1.322 1.00 0.00 65 GLY A CA 11
ATOM 15261 C C . GLY A 1 65 ? 14.537 3.870 0.494 1.00 0.00 65 GLY A C 11
ATOM 15262 O O . GLY A 1 65 ? 15.641 4.412 0.475 1.00 0.00 65 GLY A O 11
ATOM 15266 N N . GLU A 1 66 ? 13.476 4.305 -0.170 1.00 0.00 66 GLU A N 11
ATOM 15267 C CA . GLU A 1 66 ? 13.548 5.497 -0.998 1.00 0.00 66 GLU A CA 11
ATOM 15268 C C . GLU A 1 66 ? 12.851 6.669 -0.303 1.00 0.00 66 GLU A C 11
ATOM 15269 O O . GLU A 1 66 ? 11.870 6.476 0.413 1.00 0.00 66 GLU A O 11
ATOM 15281 N N . GLU A 1 67 ? 13.386 7.858 -0.539 1.00 0.00 67 GLU A N 11
ATOM 15282 C CA . GLU A 1 67 ? 12.828 9.061 0.055 1.00 0.00 67 GLU A CA 11
ATOM 15283 C C . GLU A 1 67 ? 11.321 9.129 -0.199 1.00 0.00 67 GLU A C 11
ATOM 15284 O O . GLU A 1 67 ? 10.550 9.460 0.700 1.00 0.00 67 GLU A O 11
ATOM 15296 N N . LYS A 1 68 ? 10.946 8.810 -1.430 1.00 0.00 68 LYS A N 11
ATOM 15297 C CA . LYS A 1 68 ? 9.545 8.830 -1.814 1.00 0.00 68 LYS A CA 11
ATOM 15298 C C . LYS A 1 68 ? 9.306 7.791 -2.911 1.00 0.00 68 LYS A C 11
ATOM 15299 O O . LYS A 1 68 ? 10.239 7.390 -3.605 1.00 0.00 68 LYS A O 11
ATOM 15318 N N . LEU A 1 69 ? 8.051 7.384 -3.033 1.00 0.00 69 LEU A N 11
ATOM 15319 C CA . LEU A 1 69 ? 7.678 6.399 -4.034 1.00 0.00 69 LEU A CA 11
ATOM 15320 C C . LEU A 1 69 ? 6.337 6.794 -4.657 1.00 0.00 69 LEU A C 11
ATOM 15321 O O . LEU A 1 69 ? 5.655 7.687 -4.156 1.00 0.00 69 LEU A O 11
ATOM 15337 N N . LYS A 1 70 ? 6.000 6.110 -5.740 1.00 0.00 70 LYS A N 11
ATOM 15338 C CA . LYS A 1 70 ? 4.753 6.378 -6.436 1.00 0.00 70 LYS A CA 11
ATOM 15339 C C . LYS A 1 70 ? 3.631 5.554 -5.800 1.00 0.00 70 LYS A C 11
ATOM 15340 O O . LYS A 1 70 ? 3.857 4.429 -5.357 1.00 0.00 70 LYS A O 11
ATOM 15359 N N . PHE A 1 71 ? 2.446 6.146 -5.777 1.00 0.00 71 PHE A N 11
ATOM 15360 C CA . PHE A 1 71 ? 1.289 5.481 -5.203 1.00 0.00 71 PHE A CA 11
ATOM 15361 C C . PHE A 1 71 ? 0.895 4.255 -6.029 1.00 0.00 71 PHE A C 11
ATOM 15362 O O . PHE A 1 71 ? 0.118 3.418 -5.572 1.00 0.00 71 PHE A O 11
ATOM 15379 N N . THR A 1 72 ? 1.449 4.188 -7.231 1.00 0.00 72 THR A N 11
ATOM 15380 C CA . THR A 1 72 ? 1.165 3.079 -8.125 1.00 0.00 72 THR A CA 11
ATOM 15381 C C . THR A 1 72 ? 2.283 2.036 -8.052 1.00 0.00 72 THR A C 11
ATOM 15382 O O . THR A 1 72 ? 2.015 0.839 -7.961 1.00 0.00 72 THR A O 11
ATOM 15393 N N . MET A 1 73 ? 3.512 2.529 -8.096 1.00 0.00 73 MET A N 11
ATOM 15394 C CA . MET A 1 73 ? 4.671 1.655 -8.036 1.00 0.00 73 MET A CA 11
ATOM 15395 C C . MET A 1 73 ? 4.575 0.698 -6.846 1.00 0.00 73 MET A C 11
ATOM 15396 O O . MET A 1 73 ? 5.058 -0.431 -6.912 1.00 0.00 73 MET A O 11
ATOM 15410 N N . VAL A 1 74 ? 3.949 1.185 -5.785 1.00 0.00 74 VAL A N 11
ATOM 15411 C CA . VAL A 1 74 ? 3.784 0.387 -4.581 1.00 0.00 74 VAL A CA 11
ATOM 15412 C C . VAL A 1 74 ? 3.478 -1.060 -4.972 1.00 0.00 74 VAL A C 11
ATOM 15413 O O . VAL A 1 74 ? 4.209 -1.976 -4.599 1.00 0.00 74 VAL A O 11
ATOM 15426 N N . SER A 1 75 ? 2.395 -1.221 -5.719 1.00 0.00 75 SER A N 11
ATOM 15427 C CA . SER A 1 75 ? 1.983 -2.541 -6.165 1.00 0.00 75 SER A CA 11
ATOM 15428 C C . SER A 1 75 ? 3.199 -3.332 -6.653 1.00 0.00 75 SER A C 11
ATOM 15429 O O . SER A 1 75 ? 3.371 -4.496 -6.295 1.00 0.00 75 SER A O 11
ATOM 15437 N N . GLN A 1 76 ? 4.010 -2.668 -7.463 1.00 0.00 76 GLN A N 11
ATOM 15438 C CA . GLN A 1 76 ? 5.204 -3.294 -8.004 1.00 0.00 76 GLN A CA 11
ATOM 15439 C C . GLN A 1 76 ? 6.202 -3.590 -6.883 1.00 0.00 76 GLN A C 11
ATOM 15440 O O . GLN A 1 76 ? 6.627 -4.732 -6.712 1.00 0.00 76 GLN A O 11
ATOM 15454 N N . LYS A 1 77 ? 6.548 -2.543 -6.149 1.00 0.00 77 LYS A N 11
ATOM 15455 C CA . LYS A 1 77 ? 7.488 -2.676 -5.050 1.00 0.00 77 LYS A CA 11
ATOM 15456 C C . LYS A 1 77 ? 6.956 -3.707 -4.052 1.00 0.00 77 LYS A C 11
ATOM 15457 O O . LYS A 1 77 ? 7.518 -4.792 -3.915 1.00 0.00 77 LYS A O 11
ATOM 15476 N N . ILE A 1 78 ? 5.877 -3.331 -3.380 1.00 0.00 78 ILE A N 11
ATOM 15477 C CA . ILE A 1 78 ? 5.263 -4.209 -2.399 1.00 0.00 78 ILE A CA 11
ATOM 15478 C C . ILE A 1 78 ? 5.314 -5.651 -2.908 1.00 0.00 78 ILE A C 11
ATOM 15479 O O . ILE A 1 78 ? 5.453 -6.586 -2.121 1.00 0.00 78 ILE A O 11
ATOM 15495 N N . SER A 1 79 ? 5.199 -5.785 -4.221 1.00 0.00 79 SER A N 11
ATOM 15496 C CA . SER A 1 79 ? 5.230 -7.097 -4.844 1.00 0.00 79 SER A CA 11
ATOM 15497 C C . SER A 1 79 ? 6.433 -7.892 -4.331 1.00 0.00 79 SER A C 11
ATOM 15498 O O . SER A 1 79 ? 6.288 -9.034 -3.899 1.00 0.00 79 SER A O 11
ATOM 15506 N N . HIS A 1 80 ? 7.593 -7.255 -4.395 1.00 0.00 80 HIS A N 11
ATOM 15507 C CA . HIS A 1 80 ? 8.820 -7.888 -3.942 1.00 0.00 80 HIS A CA 11
ATOM 15508 C C . HIS A 1 80 ? 8.648 -8.368 -2.499 1.00 0.00 80 HIS A C 11
ATOM 15509 O O . HIS A 1 80 ? 9.385 -9.237 -2.038 1.00 0.00 80 HIS A O 11
ATOM 15523 N N . HIS A 1 81 ? 7.669 -7.780 -1.827 1.00 0.00 81 HIS A N 11
ATOM 15524 C CA . HIS A 1 81 ? 7.390 -8.136 -0.446 1.00 0.00 81 HIS A CA 11
ATOM 15525 C C . HIS A 1 81 ? 6.276 -9.183 -0.401 1.00 0.00 81 HIS A C 11
ATOM 15526 O O . HIS A 1 81 ? 6.308 -10.094 0.425 1.00 0.00 81 HIS A O 11
ATOM 15540 N N . LEU A 1 82 ? 5.316 -9.018 -1.300 1.00 0.00 82 LEU A N 11
ATOM 15541 C CA . LEU A 1 82 ? 4.194 -9.938 -1.373 1.00 0.00 82 LEU A CA 11
ATOM 15542 C C . LEU A 1 82 ? 4.720 -11.367 -1.523 1.00 0.00 82 LEU A C 11
ATOM 15543 O O . LEU A 1 82 ? 5.336 -11.703 -2.533 1.00 0.00 82 LEU A O 11
ATOM 15559 N N . SER A 1 83 ? 4.457 -12.170 -0.502 1.00 0.00 83 SER A N 11
ATOM 15560 C CA . SER A 1 83 ? 4.897 -13.555 -0.507 1.00 0.00 83 SER A CA 11
ATOM 15561 C C . SER A 1 83 ? 3.755 -14.468 -0.056 1.00 0.00 83 SER A C 11
ATOM 15562 O O . SER A 1 83 ? 2.769 -14.000 0.511 1.00 0.00 83 SER A O 11
ATOM 15570 N N . PRO A 1 84 ? 3.931 -15.788 -0.331 1.00 0.00 84 PRO A N 11
ATOM 15571 C CA . PRO A 1 84 ? 2.927 -16.770 0.041 1.00 0.00 84 PRO A CA 11
ATOM 15572 C C . PRO A 1 84 ? 2.959 -17.044 1.546 1.00 0.00 84 PRO A C 11
ATOM 15573 O O . PRO A 1 84 ? 4.031 -17.118 2.144 1.00 0.00 84 PRO A O 11
ATOM 15584 N N . PRO A 1 85 ? 1.740 -17.192 2.129 1.00 0.00 85 PRO A N 11
ATOM 15585 C CA . PRO A 1 85 ? 1.618 -17.456 3.553 1.00 0.00 85 PRO A CA 11
ATOM 15586 C C . PRO A 1 85 ? 1.985 -18.906 3.875 1.00 0.00 85 PRO A C 11
ATOM 15587 O O . PRO A 1 85 ? 2.215 -19.707 2.970 1.00 0.00 85 PRO A O 11
ATOM 15598 N N . PRO A 1 86 ? 2.031 -19.206 5.200 1.00 0.00 86 PRO A N 11
ATOM 15599 C CA . PRO A 1 86 ? 2.366 -20.546 5.653 1.00 0.00 86 PRO A CA 11
ATOM 15600 C C . PRO A 1 86 ? 1.194 -21.506 5.440 1.00 0.00 86 PRO A C 11
ATOM 15601 O O . PRO A 1 86 ? 0.147 -21.362 6.068 1.00 0.00 86 PRO A O 11
ATOM 15612 N N . PRO A 1 87 ? 1.416 -22.490 4.528 1.00 0.00 87 PRO A N 11
ATOM 15613 C CA . PRO A 1 87 ? 0.391 -23.474 4.224 1.00 0.00 87 PRO A CA 11
ATOM 15614 C C . PRO A 1 87 ? 0.265 -24.500 5.351 1.00 0.00 87 PRO A C 11
ATOM 15615 O O . PRO A 1 87 ? 1.095 -24.537 6.258 1.00 0.00 87 PRO A O 11
ATOM 15626 N N . SER A 1 88 ? -0.781 -25.309 5.258 1.00 0.00 88 SER A N 11
ATOM 15627 C CA . SER A 1 88 ? -1.026 -26.333 6.259 1.00 0.00 88 SER A CA 11
ATOM 15628 C C . SER A 1 88 ? -0.837 -27.721 5.645 1.00 0.00 88 SER A C 11
ATOM 15629 O O . SER A 1 88 ? -1.770 -28.284 5.074 1.00 0.00 88 SER A O 11
ATOM 15637 N N . GLY A 1 89 ? 0.377 -28.234 5.783 1.00 0.00 89 GLY A N 11
ATOM 15638 C CA . GLY A 1 89 ? 0.701 -29.546 5.249 1.00 0.00 89 GLY A CA 11
ATOM 15639 C C . GLY A 1 89 ? 0.503 -30.633 6.307 1.00 0.00 89 GLY A C 11
ATOM 15640 O O . GLY A 1 89 ? 0.561 -30.356 7.504 1.00 0.00 89 GLY A O 11
ATOM 15644 N N . PRO A 1 90 ? 0.269 -31.879 5.815 1.00 0.00 90 PRO A N 11
ATOM 15645 C CA . PRO A 1 90 ? 0.063 -33.009 6.705 1.00 0.00 90 PRO A CA 11
ATOM 15646 C C . PRO A 1 90 ? 1.385 -33.465 7.326 1.00 0.00 90 PRO A C 11
ATOM 15647 O O . PRO A 1 90 ? 1.926 -34.504 6.949 1.00 0.00 90 PRO A O 11
ATOM 15658 N N . SER A 1 91 ? 1.866 -32.667 8.268 1.00 0.00 91 SER A N 11
ATOM 15659 C CA . SER A 1 91 ? 3.113 -32.976 8.945 1.00 0.00 91 SER A CA 11
ATOM 15660 C C . SER A 1 91 ? 3.145 -32.302 10.318 1.00 0.00 91 SER A C 11
ATOM 15661 O O . SER A 1 91 ? 2.503 -31.272 10.523 1.00 0.00 91 SER A O 11
ATOM 15669 N N . SER A 1 92 ? 3.897 -32.909 11.224 1.00 0.00 92 SER A N 11
ATOM 15670 C CA . SER A 1 92 ? 4.021 -32.380 12.571 1.00 0.00 92 SER A CA 11
ATOM 15671 C C . SER A 1 92 ? 5.137 -33.110 13.320 1.00 0.00 92 SER A C 11
ATOM 15672 O O . SER A 1 92 ? 6.094 -32.487 13.778 1.00 0.00 92 SER A O 11
ATOM 15680 N N . GLY A 1 93 ? 4.978 -34.422 13.423 1.00 0.00 93 GLY A N 11
ATOM 15681 C CA . GLY A 1 93 ? 5.960 -35.244 14.108 1.00 0.00 93 GLY A CA 11
ATOM 15682 C C . GLY A 1 93 ? 6.881 -35.946 13.109 1.00 0.00 93 GLY A C 11
ATOM 15683 O O . GLY A 1 93 ? 7.753 -36.721 13.500 1.00 0.00 93 GLY A O 11
ATOM 15687 N N . GLY A 1 1 ? -6.572 -9.514 -15.116 1.00 0.00 1 GLY A N 12
ATOM 15688 C CA . GLY A 1 1 ? -6.608 -10.944 -15.373 1.00 0.00 1 GLY A CA 12
ATOM 15689 C C . GLY A 1 1 ? -7.585 -11.646 -14.427 1.00 0.00 1 GLY A C 12
ATOM 15690 O O . GLY A 1 1 ? -7.180 -12.471 -13.611 1.00 0.00 1 GLY A O 12
ATOM 15694 N N . SER A 1 2 ? -8.854 -11.293 -14.570 1.00 0.00 2 SER A N 12
ATOM 15695 C CA . SER A 1 2 ? -9.892 -11.879 -13.739 1.00 0.00 2 SER A CA 12
ATOM 15696 C C . SER A 1 2 ? -11.272 -11.469 -14.259 1.00 0.00 2 SER A C 12
ATOM 15697 O O . SER A 1 2 ? -11.441 -10.369 -14.782 1.00 0.00 2 SER A O 12
ATOM 15705 N N . SER A 1 3 ? -12.223 -12.377 -14.097 1.00 0.00 3 SER A N 12
ATOM 15706 C CA . SER A 1 3 ? -13.583 -12.124 -14.543 1.00 0.00 3 SER A CA 12
ATOM 15707 C C . SER A 1 3 ? -14.577 -12.562 -13.466 1.00 0.00 3 SER A C 12
ATOM 15708 O O . SER A 1 3 ? -15.391 -11.763 -13.006 1.00 0.00 3 SER A O 12
ATOM 15716 N N . GLY A 1 4 ? -14.479 -13.830 -13.095 1.00 0.00 4 GLY A N 12
ATOM 15717 C CA . GLY A 1 4 ? -15.359 -14.384 -12.081 1.00 0.00 4 GLY A CA 12
ATOM 15718 C C . GLY A 1 4 ? -14.558 -14.923 -10.894 1.00 0.00 4 GLY A C 12
ATOM 15719 O O . GLY A 1 4 ? -13.608 -15.683 -11.075 1.00 0.00 4 GLY A O 12
ATOM 15723 N N . SER A 1 5 ? -14.971 -14.508 -9.705 1.00 0.00 5 SER A N 12
ATOM 15724 C CA . SER A 1 5 ? -14.303 -14.939 -8.489 1.00 0.00 5 SER A CA 12
ATOM 15725 C C . SER A 1 5 ? -15.216 -14.712 -7.282 1.00 0.00 5 SER A C 12
ATOM 15726 O O . SER A 1 5 ? -15.805 -13.642 -7.137 1.00 0.00 5 SER A O 12
ATOM 15734 N N . SER A 1 6 ? -15.305 -15.737 -6.447 1.00 0.00 6 SER A N 12
ATOM 15735 C CA . SER A 1 6 ? -16.137 -15.663 -5.258 1.00 0.00 6 SER A CA 12
ATOM 15736 C C . SER A 1 6 ? -15.268 -15.395 -4.028 1.00 0.00 6 SER A C 12
ATOM 15737 O O . SER A 1 6 ? -15.499 -14.433 -3.297 1.00 0.00 6 SER A O 12
ATOM 15745 N N . GLY A 1 7 ? -14.285 -16.263 -3.836 1.00 0.00 7 GLY A N 12
ATOM 15746 C CA . GLY A 1 7 ? -13.380 -16.132 -2.707 1.00 0.00 7 GLY A CA 12
ATOM 15747 C C . GLY A 1 7 ? -12.344 -15.036 -2.959 1.00 0.00 7 GLY A C 12
ATOM 15748 O O . GLY A 1 7 ? -12.082 -14.676 -4.106 1.00 0.00 7 GLY A O 12
ATOM 15752 N N . VAL A 1 8 ? -11.781 -14.535 -1.869 1.00 0.00 8 VAL A N 12
ATOM 15753 C CA . VAL A 1 8 ? -10.778 -13.487 -1.958 1.00 0.00 8 VAL A CA 12
ATOM 15754 C C . VAL A 1 8 ? -9.667 -13.930 -2.911 1.00 0.00 8 VAL A C 12
ATOM 15755 O O . VAL A 1 8 ? -9.452 -15.125 -3.108 1.00 0.00 8 VAL A O 12
ATOM 15768 N N . PRO A 1 9 ? -8.971 -12.917 -3.494 1.00 0.00 9 PRO A N 12
ATOM 15769 C CA . PRO A 1 9 ? -7.887 -13.190 -4.422 1.00 0.00 9 PRO A CA 12
ATOM 15770 C C . PRO A 1 9 ? -6.637 -13.667 -3.680 1.00 0.00 9 PRO A C 12
ATOM 15771 O O . PRO A 1 9 ? -6.511 -13.462 -2.473 1.00 0.00 9 PRO A O 12
ATOM 15782 N N . GLU A 1 10 ? -5.745 -14.296 -4.431 1.00 0.00 10 GLU A N 12
ATOM 15783 C CA . GLU A 1 10 ? -4.510 -14.804 -3.860 1.00 0.00 10 GLU A CA 12
ATOM 15784 C C . GLU A 1 10 ? -3.968 -13.828 -2.814 1.00 0.00 10 GLU A C 12
ATOM 15785 O O . GLU A 1 10 ? -3.608 -12.699 -3.142 1.00 0.00 10 GLU A O 12
ATOM 15797 N N . LYS A 1 11 ? -3.926 -14.300 -1.577 1.00 0.00 11 LYS A N 12
ATOM 15798 C CA . LYS A 1 11 ? -3.434 -13.483 -0.481 1.00 0.00 11 LYS A CA 12
ATOM 15799 C C . LYS A 1 11 ? -1.911 -13.606 -0.402 1.00 0.00 11 LYS A C 12
ATOM 15800 O O . LYS A 1 11 ? -1.343 -14.610 -0.831 1.00 0.00 11 LYS A O 12
ATOM 15819 N N . PHE A 1 12 ? -1.293 -12.572 0.149 1.00 0.00 12 PHE A N 12
ATOM 15820 C CA . PHE A 1 12 ? 0.153 -12.552 0.289 1.00 0.00 12 PHE A CA 12
ATOM 15821 C C . PHE A 1 12 ? 0.562 -12.089 1.688 1.00 0.00 12 PHE A C 12
ATOM 15822 O O . PHE A 1 12 ? -0.003 -11.134 2.220 1.00 0.00 12 PHE A O 12
ATOM 15839 N N . LYS A 1 13 ? 1.541 -12.787 2.246 1.00 0.00 13 LYS A N 12
ATOM 15840 C CA . LYS A 1 13 ? 2.032 -12.459 3.573 1.00 0.00 13 LYS A CA 12
ATOM 15841 C C . LYS A 1 13 ? 2.694 -11.080 3.541 1.00 0.00 13 LYS A C 12
ATOM 15842 O O . LYS A 1 13 ? 2.959 -10.539 2.469 1.00 0.00 13 LYS A O 12
ATOM 15861 N N . LEU A 1 14 ? 2.941 -10.550 4.730 1.00 0.00 14 LEU A N 12
ATOM 15862 C CA . LEU A 1 14 ? 3.567 -9.244 4.852 1.00 0.00 14 LEU A CA 12
ATOM 15863 C C . LEU A 1 14 ? 4.953 -9.404 5.479 1.00 0.00 14 LEU A C 12
ATOM 15864 O O . LEU A 1 14 ? 5.217 -10.387 6.169 1.00 0.00 14 LEU A O 12
ATOM 15880 N N . SER A 1 15 ? 5.803 -8.422 5.215 1.00 0.00 15 SER A N 12
ATOM 15881 C CA . SER A 1 15 ? 7.156 -8.441 5.745 1.00 0.00 15 SER A CA 12
ATOM 15882 C C . SER A 1 15 ? 7.179 -7.825 7.145 1.00 0.00 15 SER A C 12
ATOM 15883 O O . SER A 1 15 ? 6.259 -7.101 7.523 1.00 0.00 15 SER A O 12
ATOM 15891 N N . THR A 1 16 ? 8.240 -8.135 7.876 1.00 0.00 16 THR A N 12
ATOM 15892 C CA . THR A 1 16 ? 8.394 -7.620 9.226 1.00 0.00 16 THR A CA 12
ATOM 15893 C C . THR A 1 16 ? 8.270 -6.095 9.233 1.00 0.00 16 THR A C 12
ATOM 15894 O O . THR A 1 16 ? 7.741 -5.516 10.180 1.00 0.00 16 THR A O 12
ATOM 15905 N N . ALA A 1 17 ? 8.768 -5.488 8.165 1.00 0.00 17 ALA A N 12
ATOM 15906 C CA . ALA A 1 17 ? 8.719 -4.042 8.037 1.00 0.00 17 ALA A CA 12
ATOM 15907 C C . ALA A 1 17 ? 7.324 -3.622 7.569 1.00 0.00 17 ALA A C 12
ATOM 15908 O O . ALA A 1 17 ? 6.730 -2.701 8.127 1.00 0.00 17 ALA A O 12
ATOM 15915 N N . LEU A 1 18 ? 6.842 -4.318 6.550 1.00 0.00 18 LEU A N 12
ATOM 15916 C CA . LEU A 1 18 ? 5.528 -4.029 6.001 1.00 0.00 18 LEU A CA 12
ATOM 15917 C C . LEU A 1 18 ? 4.476 -4.182 7.102 1.00 0.00 18 LEU A C 12
ATOM 15918 O O . LEU A 1 18 ? 3.506 -3.427 7.147 1.00 0.00 18 LEU A O 12
ATOM 15934 N N . MET A 1 19 ? 4.704 -5.164 7.962 1.00 0.00 19 MET A N 12
ATOM 15935 C CA . MET A 1 19 ? 3.787 -5.425 9.058 1.00 0.00 19 MET A CA 12
ATOM 15936 C C . MET A 1 19 ? 3.808 -4.282 10.075 1.00 0.00 19 MET A C 12
ATOM 15937 O O . MET A 1 19 ? 2.783 -3.959 10.673 1.00 0.00 19 MET A O 12
ATOM 15951 N N . ASP A 1 20 ? 4.987 -3.699 10.238 1.00 0.00 20 ASP A N 12
ATOM 15952 C CA . ASP A 1 20 ? 5.155 -2.599 11.172 1.00 0.00 20 ASP A CA 12
ATOM 15953 C C . ASP A 1 20 ? 4.685 -1.300 10.512 1.00 0.00 20 ASP A C 12
ATOM 15954 O O . ASP A 1 20 ? 4.746 -0.233 11.121 1.00 0.00 20 ASP A O 12
ATOM 15963 N N . VAL A 1 21 ? 4.227 -1.434 9.277 1.00 0.00 21 VAL A N 12
ATOM 15964 C CA . VAL A 1 21 ? 3.747 -0.285 8.528 1.00 0.00 21 VAL A CA 12
ATOM 15965 C C . VAL A 1 21 ? 2.220 -0.228 8.613 1.00 0.00 21 VAL A C 12
ATOM 15966 O O . VAL A 1 21 ? 1.656 0.775 9.047 1.00 0.00 21 VAL A O 12
ATOM 15979 N N . LEU A 1 22 ? 1.595 -1.317 8.190 1.00 0.00 22 LEU A N 12
ATOM 15980 C CA . LEU A 1 22 ? 0.145 -1.403 8.213 1.00 0.00 22 LEU A CA 12
ATOM 15981 C C . LEU A 1 22 ? -0.300 -2.108 9.496 1.00 0.00 22 LEU A C 12
ATOM 15982 O O . LEU A 1 22 ? -1.039 -1.538 10.297 1.00 0.00 22 LEU A O 12
ATOM 15998 N N . GLY A 1 23 ? 0.169 -3.337 9.652 1.00 0.00 23 GLY A N 12
ATOM 15999 C CA . GLY A 1 23 ? -0.171 -4.125 10.824 1.00 0.00 23 GLY A CA 12
ATOM 16000 C C . GLY A 1 23 ? -0.967 -5.372 10.434 1.00 0.00 23 GLY A C 12
ATOM 16001 O O . GLY A 1 23 ? -1.816 -5.833 11.195 1.00 0.00 23 GLY A O 12
ATOM 16005 N N . ILE A 1 24 ? -0.664 -5.882 9.249 1.00 0.00 24 ILE A N 12
ATOM 16006 C CA . ILE A 1 24 ? -1.341 -7.067 8.749 1.00 0.00 24 ILE A CA 12
ATOM 16007 C C . ILE A 1 24 ? -0.320 -8.192 8.564 1.00 0.00 24 ILE A C 12
ATOM 16008 O O . ILE A 1 24 ? 0.882 -7.941 8.509 1.00 0.00 24 ILE A O 12
ATOM 16024 N N . GLU A 1 25 ? -0.838 -9.408 8.473 1.00 0.00 25 GLU A N 12
ATOM 16025 C CA . GLU A 1 25 ? 0.012 -10.572 8.295 1.00 0.00 25 GLU A CA 12
ATOM 16026 C C . GLU A 1 25 ? -0.212 -11.187 6.912 1.00 0.00 25 GLU A C 12
ATOM 16027 O O . GLU A 1 25 ? 0.743 -11.565 6.235 1.00 0.00 25 GLU A O 12
ATOM 16039 N N . VAL A 1 26 ? -1.479 -11.268 6.534 1.00 0.00 26 VAL A N 12
ATOM 16040 C CA . VAL A 1 26 ? -1.841 -11.831 5.244 1.00 0.00 26 VAL A CA 12
ATOM 16041 C C . VAL A 1 26 ? -2.986 -11.015 4.640 1.00 0.00 26 VAL A C 12
ATOM 16042 O O . VAL A 1 26 ? -4.121 -11.090 5.109 1.00 0.00 26 VAL A O 12
ATOM 16055 N N . GLU A 1 27 ? -2.649 -10.256 3.608 1.00 0.00 27 GLU A N 12
ATOM 16056 C CA . GLU A 1 27 ? -3.636 -9.428 2.935 1.00 0.00 27 GLU A CA 12
ATOM 16057 C C . GLU A 1 27 ? -3.557 -9.634 1.421 1.00 0.00 27 GLU A C 12
ATOM 16058 O O . GLU A 1 27 ? -2.644 -10.294 0.927 1.00 0.00 27 GLU A O 12
ATOM 16070 N N . THR A 1 28 ? -4.527 -9.056 0.726 1.00 0.00 28 THR A N 12
ATOM 16071 C CA . THR A 1 28 ? -4.579 -9.168 -0.722 1.00 0.00 28 THR A CA 12
ATOM 16072 C C . THR A 1 28 ? -3.509 -8.282 -1.364 1.00 0.00 28 THR A C 12
ATOM 16073 O O . THR A 1 28 ? -2.580 -7.839 -0.691 1.00 0.00 28 THR A O 12
ATOM 16084 N N . ARG A 1 29 ? -3.676 -8.052 -2.658 1.00 0.00 29 ARG A N 12
ATOM 16085 C CA . ARG A 1 29 ? -2.737 -7.227 -3.398 1.00 0.00 29 ARG A CA 12
ATOM 16086 C C . ARG A 1 29 ? -3.082 -5.746 -3.228 1.00 0.00 29 ARG A C 12
ATOM 16087 O O . ARG A 1 29 ? -2.200 -4.922 -2.992 1.00 0.00 29 ARG A O 12
ATOM 16108 N N . PRO A 1 30 ? -4.402 -5.445 -3.360 1.00 0.00 30 PRO A N 12
ATOM 16109 C CA . PRO A 1 30 ? -4.875 -4.078 -3.224 1.00 0.00 30 PRO A CA 12
ATOM 16110 C C . PRO A 1 30 ? -4.887 -3.645 -1.756 1.00 0.00 30 PRO A C 12
ATOM 16111 O O . PRO A 1 30 ? -4.259 -2.652 -1.393 1.00 0.00 30 PRO A O 12
ATOM 16122 N N . ARG A 1 31 ? -5.607 -4.413 -0.952 1.00 0.00 31 ARG A N 12
ATOM 16123 C CA . ARG A 1 31 ? -5.709 -4.122 0.468 1.00 0.00 31 ARG A CA 12
ATOM 16124 C C . ARG A 1 31 ? -4.384 -3.564 0.992 1.00 0.00 31 ARG A C 12
ATOM 16125 O O . ARG A 1 31 ? -4.372 -2.619 1.779 1.00 0.00 31 ARG A O 12
ATOM 16146 N N . ILE A 1 32 ? -3.300 -4.173 0.534 1.00 0.00 32 ILE A N 12
ATOM 16147 C CA . ILE A 1 32 ? -1.973 -3.749 0.947 1.00 0.00 32 ILE A CA 12
ATOM 16148 C C . ILE A 1 32 ? -1.662 -2.386 0.326 1.00 0.00 32 ILE A C 12
ATOM 16149 O O . ILE A 1 32 ? -1.456 -1.407 1.041 1.00 0.00 32 ILE A O 12
ATOM 16165 N N . ILE A 1 33 ? -1.638 -2.366 -0.999 1.00 0.00 33 ILE A N 12
ATOM 16166 C CA . ILE A 1 33 ? -1.355 -1.139 -1.724 1.00 0.00 33 ILE A CA 12
ATOM 16167 C C . ILE A 1 33 ? -2.164 0.007 -1.113 1.00 0.00 33 ILE A C 12
ATOM 16168 O O . ILE A 1 33 ? -1.624 1.078 -0.844 1.00 0.00 33 ILE A O 12
ATOM 16184 N N . ALA A 1 34 ? -3.447 -0.258 -0.914 1.00 0.00 34 ALA A N 12
ATOM 16185 C CA . ALA A 1 34 ? -4.336 0.738 -0.340 1.00 0.00 34 ALA A CA 12
ATOM 16186 C C . ALA A 1 34 ? -3.888 1.053 1.089 1.00 0.00 34 ALA A C 12
ATOM 16187 O O . ALA A 1 34 ? -3.754 2.218 1.459 1.00 0.00 34 ALA A O 12
ATOM 16194 N N . ALA A 1 35 ? -3.670 -0.007 1.853 1.00 0.00 35 ALA A N 12
ATOM 16195 C CA . ALA A 1 35 ? -3.240 0.141 3.233 1.00 0.00 35 ALA A CA 12
ATOM 16196 C C . ALA A 1 35 ? -2.106 1.166 3.303 1.00 0.00 35 ALA A C 12
ATOM 16197 O O . ALA A 1 35 ? -2.020 1.938 4.256 1.00 0.00 35 ALA A O 12
ATOM 16204 N N . ILE A 1 36 ? -1.265 1.140 2.279 1.00 0.00 36 ILE A N 12
ATOM 16205 C CA . ILE A 1 36 ? -0.140 2.057 2.212 1.00 0.00 36 ILE A CA 12
ATOM 16206 C C . ILE A 1 36 ? -0.626 3.417 1.705 1.00 0.00 36 ILE A C 12
ATOM 16207 O O . ILE A 1 36 ? -0.096 4.455 2.098 1.00 0.00 36 ILE A O 12
ATOM 16223 N N . TRP A 1 37 ? -1.629 3.367 0.841 1.00 0.00 37 TRP A N 12
ATOM 16224 C CA . TRP A 1 37 ? -2.192 4.581 0.277 1.00 0.00 37 TRP A CA 12
ATOM 16225 C C . TRP A 1 37 ? -2.789 5.402 1.421 1.00 0.00 37 TRP A C 12
ATOM 16226 O O . TRP A 1 37 ? -2.413 6.556 1.625 1.00 0.00 37 TRP A O 12
ATOM 16247 N N . HIS A 1 38 ? -3.709 4.776 2.139 1.00 0.00 38 HIS A N 12
ATOM 16248 C CA . HIS A 1 38 ? -4.361 5.434 3.259 1.00 0.00 38 HIS A CA 12
ATOM 16249 C C . HIS A 1 38 ? -3.313 5.846 4.294 1.00 0.00 38 HIS A C 12
ATOM 16250 O O . HIS A 1 38 ? -3.131 7.033 4.560 1.00 0.00 38 HIS A O 12
ATOM 16264 N N . TYR A 1 39 ? -2.651 4.842 4.850 1.00 0.00 39 TYR A N 12
ATOM 16265 C CA . TYR A 1 39 ? -1.625 5.085 5.850 1.00 0.00 39 TYR A CA 12
ATOM 16266 C C . TYR A 1 39 ? -0.798 6.322 5.498 1.00 0.00 39 TYR A C 12
ATOM 16267 O O . TYR A 1 39 ? -0.666 7.237 6.309 1.00 0.00 39 TYR A O 12
ATOM 16285 N N . VAL A 1 40 ? -0.262 6.311 4.286 1.00 0.00 40 VAL A N 12
ATOM 16286 C CA . VAL A 1 40 ? 0.550 7.421 3.817 1.00 0.00 40 VAL A CA 12
ATOM 16287 C C . VAL A 1 40 ? -0.222 8.728 4.010 1.00 0.00 40 VAL A C 12
ATOM 16288 O O . VAL A 1 40 ? 0.304 9.685 4.577 1.00 0.00 40 VAL A O 12
ATOM 16301 N N . LYS A 1 41 ? -1.456 8.727 3.529 1.00 0.00 41 LYS A N 12
ATOM 16302 C CA . LYS A 1 41 ? -2.305 9.901 3.642 1.00 0.00 41 LYS A CA 12
ATOM 16303 C C . LYS A 1 41 ? -2.551 10.206 5.121 1.00 0.00 41 LYS A C 12
ATOM 16304 O O . LYS A 1 41 ? -2.353 11.336 5.566 1.00 0.00 41 LYS A O 12
ATOM 16323 N N . ALA A 1 42 ? -2.978 9.180 5.842 1.00 0.00 42 ALA A N 12
ATOM 16324 C CA . ALA A 1 42 ? -3.253 9.325 7.261 1.00 0.00 42 ALA A CA 12
ATOM 16325 C C . ALA A 1 42 ? -2.039 9.953 7.950 1.00 0.00 42 ALA A C 12
ATOM 16326 O O . ALA A 1 42 ? -2.190 10.739 8.884 1.00 0.00 42 ALA A O 12
ATOM 16333 N N . ARG A 1 43 ? -0.865 9.584 7.461 1.00 0.00 43 ARG A N 12
ATOM 16334 C CA . ARG A 1 43 ? 0.374 10.102 8.018 1.00 0.00 43 ARG A CA 12
ATOM 16335 C C . ARG A 1 43 ? 0.816 11.352 7.255 1.00 0.00 43 ARG A C 12
ATOM 16336 O O . ARG A 1 43 ? 1.983 11.738 7.312 1.00 0.00 43 ARG A O 12
ATOM 16357 N N . LYS A 1 44 ? -0.139 11.950 6.558 1.00 0.00 44 LYS A N 12
ATOM 16358 C CA . LYS A 1 44 ? 0.138 13.149 5.785 1.00 0.00 44 LYS A CA 12
ATOM 16359 C C . LYS A 1 44 ? 1.478 12.988 5.065 1.00 0.00 44 LYS A C 12
ATOM 16360 O O . LYS A 1 44 ? 2.218 13.957 4.899 1.00 0.00 44 LYS A O 12
ATOM 16379 N N . LEU A 1 45 ? 1.751 11.757 4.657 1.00 0.00 45 LEU A N 12
ATOM 16380 C CA . LEU A 1 45 ? 2.990 11.457 3.959 1.00 0.00 45 LEU A CA 12
ATOM 16381 C C . LEU A 1 45 ? 2.875 11.919 2.505 1.00 0.00 45 LEU A C 12
ATOM 16382 O O . LEU A 1 45 ? 3.874 12.277 1.883 1.00 0.00 45 LEU A O 12
ATOM 16398 N N . GLN A 1 46 ? 1.648 11.895 2.005 1.00 0.00 46 GLN A N 12
ATOM 16399 C CA . GLN A 1 46 ? 1.390 12.307 0.636 1.00 0.00 46 GLN A CA 12
ATOM 16400 C C . GLN A 1 46 ? 2.257 13.515 0.272 1.00 0.00 46 GLN A C 12
ATOM 16401 O O . GLN A 1 46 ? 2.471 14.401 1.098 1.00 0.00 46 GLN A O 12
ATOM 16415 N N . ASN A 1 47 ? 2.732 13.511 -0.965 1.00 0.00 47 ASN A N 12
ATOM 16416 C CA . ASN A 1 47 ? 3.570 14.595 -1.448 1.00 0.00 47 ASN A CA 12
ATOM 16417 C C . ASN A 1 47 ? 2.708 15.596 -2.220 1.00 0.00 47 ASN A C 12
ATOM 16418 O O . ASN A 1 47 ? 1.880 15.203 -3.041 1.00 0.00 47 ASN A O 12
ATOM 16429 N N . PRO A 1 48 ? 2.937 16.902 -1.921 1.00 0.00 48 PRO A N 12
ATOM 16430 C CA . PRO A 1 48 ? 2.191 17.962 -2.578 1.00 0.00 48 PRO A CA 12
ATOM 16431 C C . PRO A 1 48 ? 2.679 18.169 -4.013 1.00 0.00 48 PRO A C 12
ATOM 16432 O O . PRO A 1 48 ? 1.874 18.271 -4.938 1.00 0.00 48 PRO A O 12
ATOM 16443 N N . ASN A 1 49 ? 3.995 18.224 -4.154 1.00 0.00 49 ASN A N 12
ATOM 16444 C CA . ASN A 1 49 ? 4.600 18.416 -5.461 1.00 0.00 49 ASN A CA 12
ATOM 16445 C C . ASN A 1 49 ? 4.034 17.384 -6.438 1.00 0.00 49 ASN A C 12
ATOM 16446 O O . ASN A 1 49 ? 3.628 17.730 -7.546 1.00 0.00 49 ASN A O 12
ATOM 16457 N N . ASP A 1 50 ? 4.024 16.136 -5.991 1.00 0.00 50 ASP A N 12
ATOM 16458 C CA . ASP A 1 50 ? 3.514 15.051 -6.811 1.00 0.00 50 ASP A CA 12
ATOM 16459 C C . ASP A 1 50 ? 2.469 14.265 -6.018 1.00 0.00 50 ASP A C 12
ATOM 16460 O O . ASP A 1 50 ? 2.778 13.692 -4.974 1.00 0.00 50 ASP A O 12
ATOM 16469 N N . PRO A 1 51 ? 1.220 14.263 -6.556 1.00 0.00 51 PRO A N 12
ATOM 16470 C CA . PRO A 1 51 ? 0.127 13.557 -5.909 1.00 0.00 51 PRO A CA 12
ATOM 16471 C C . PRO A 1 51 ? 0.255 12.046 -6.112 1.00 0.00 51 PRO A C 12
ATOM 16472 O O . PRO A 1 51 ? -0.380 11.265 -5.405 1.00 0.00 51 PRO A O 12
ATOM 16483 N N . SER A 1 52 ? 1.080 11.678 -7.082 1.00 0.00 52 SER A N 12
ATOM 16484 C CA . SER A 1 52 ? 1.299 10.275 -7.386 1.00 0.00 52 SER A CA 12
ATOM 16485 C C . SER A 1 52 ? 2.392 9.707 -6.479 1.00 0.00 52 SER A C 12
ATOM 16486 O O . SER A 1 52 ? 2.522 8.491 -6.344 1.00 0.00 52 SER A O 12
ATOM 16494 N N . PHE A 1 53 ? 3.151 10.614 -5.881 1.00 0.00 53 PHE A N 12
ATOM 16495 C CA . PHE A 1 53 ? 4.229 10.218 -4.991 1.00 0.00 53 PHE A CA 12
ATOM 16496 C C . PHE A 1 53 ? 3.891 10.554 -3.537 1.00 0.00 53 PHE A C 12
ATOM 16497 O O . PHE A 1 53 ? 2.947 11.297 -3.271 1.00 0.00 53 PHE A O 12
ATOM 16514 N N . PHE A 1 54 ? 4.680 9.991 -2.634 1.00 0.00 54 PHE A N 12
ATOM 16515 C CA . PHE A 1 54 ? 4.476 10.222 -1.214 1.00 0.00 54 PHE A CA 12
ATOM 16516 C C . PHE A 1 54 ? 5.791 10.096 -0.443 1.00 0.00 54 PHE A C 12
ATOM 16517 O O . PHE A 1 54 ? 6.647 9.286 -0.797 1.00 0.00 54 PHE A O 12
ATOM 16534 N N . ASN A 1 55 ? 5.912 10.910 0.595 1.00 0.00 55 ASN A N 12
ATOM 16535 C CA . ASN A 1 55 ? 7.109 10.900 1.419 1.00 0.00 55 ASN A CA 12
ATOM 16536 C C . ASN A 1 55 ? 7.068 9.692 2.356 1.00 0.00 55 ASN A C 12
ATOM 16537 O O . ASN A 1 55 ? 5.993 9.186 2.675 1.00 0.00 55 ASN A O 12
ATOM 16548 N N . CYS A 1 56 ? 8.251 9.265 2.772 1.00 0.00 56 CYS A N 12
ATOM 16549 C CA . CYS A 1 56 ? 8.364 8.126 3.667 1.00 0.00 56 CYS A CA 12
ATOM 16550 C C . CYS A 1 56 ? 8.285 8.637 5.107 1.00 0.00 56 CYS A C 12
ATOM 16551 O O . CYS A 1 56 ? 8.572 9.804 5.372 1.00 0.00 56 CYS A O 12
ATOM 16559 N N . ASP A 1 57 ? 7.895 7.739 6.000 1.00 0.00 57 ASP A N 12
ATOM 16560 C CA . ASP A 1 57 ? 7.776 8.084 7.406 1.00 0.00 57 ASP A CA 12
ATOM 16561 C C . ASP A 1 57 ? 9.006 7.574 8.159 1.00 0.00 57 ASP A C 12
ATOM 16562 O O . ASP A 1 57 ? 9.649 8.328 8.888 1.00 0.00 57 ASP A O 12
ATOM 16571 N N . ALA A 1 58 ? 9.298 6.298 7.955 1.00 0.00 58 ALA A N 12
ATOM 16572 C CA . ALA A 1 58 ? 10.440 5.679 8.606 1.00 0.00 58 ALA A CA 12
ATOM 16573 C C . ALA A 1 58 ? 10.302 4.157 8.527 1.00 0.00 58 ALA A C 12
ATOM 16574 O O . ALA A 1 58 ? 11.302 3.441 8.488 1.00 0.00 58 ALA A O 12
ATOM 16581 N N . ALA A 1 59 ? 9.056 3.707 8.507 1.00 0.00 59 ALA A N 12
ATOM 16582 C CA . ALA A 1 59 ? 8.775 2.284 8.434 1.00 0.00 59 ALA A CA 12
ATOM 16583 C C . ALA A 1 59 ? 8.590 1.879 6.970 1.00 0.00 59 ALA A C 12
ATOM 16584 O O . ALA A 1 59 ? 8.782 0.717 6.615 1.00 0.00 59 ALA A O 12
ATOM 16591 N N . LEU A 1 60 ? 8.220 2.860 6.160 1.00 0.00 60 LEU A N 12
ATOM 16592 C CA . LEU A 1 60 ? 8.008 2.621 4.743 1.00 0.00 60 LEU A CA 12
ATOM 16593 C C . LEU A 1 60 ? 9.358 2.391 4.061 1.00 0.00 60 LEU A C 12
ATOM 16594 O O . LEU A 1 60 ? 9.424 1.773 2.999 1.00 0.00 60 LEU A O 12
ATOM 16610 N N . GLN A 1 61 ? 10.401 2.902 4.698 1.00 0.00 61 GLN A N 12
ATOM 16611 C CA . GLN A 1 61 ? 11.746 2.760 4.166 1.00 0.00 61 GLN A CA 12
ATOM 16612 C C . GLN A 1 61 ? 12.161 1.287 4.158 1.00 0.00 61 GLN A C 12
ATOM 16613 O O . GLN A 1 61 ? 12.383 0.707 3.096 1.00 0.00 61 GLN A O 12
ATOM 16627 N N . LYS A 1 62 ? 12.254 0.725 5.354 1.00 0.00 62 LYS A N 12
ATOM 16628 C CA . LYS A 1 62 ? 12.639 -0.669 5.497 1.00 0.00 62 LYS A CA 12
ATOM 16629 C C . LYS A 1 62 ? 11.974 -1.493 4.393 1.00 0.00 62 LYS A C 12
ATOM 16630 O O . LYS A 1 62 ? 12.523 -2.500 3.949 1.00 0.00 62 LYS A O 12
ATOM 16649 N N . VAL A 1 63 ? 10.801 -1.035 3.981 1.00 0.00 63 VAL A N 12
ATOM 16650 C CA . VAL A 1 63 ? 10.055 -1.718 2.937 1.00 0.00 63 VAL A CA 12
ATOM 16651 C C . VAL A 1 63 ? 10.697 -1.420 1.581 1.00 0.00 63 VAL A C 12
ATOM 16652 O O . VAL A 1 63 ? 11.222 -2.320 0.927 1.00 0.00 63 VAL A O 12
ATOM 16665 N N . PHE A 1 64 ? 10.634 -0.153 1.198 1.00 0.00 64 PHE A N 12
ATOM 16666 C CA . PHE A 1 64 ? 11.202 0.275 -0.069 1.00 0.00 64 PHE A CA 12
ATOM 16667 C C . PHE A 1 64 ? 12.667 0.683 0.097 1.00 0.00 64 PHE A C 12
ATOM 16668 O O . PHE A 1 64 ? 13.559 0.051 -0.466 1.00 0.00 64 PHE A O 12
ATOM 16685 N N . GLY A 1 65 ? 12.869 1.739 0.872 1.00 0.00 65 GLY A N 12
ATOM 16686 C CA . GLY A 1 65 ? 14.211 2.240 1.119 1.00 0.00 65 GLY A CA 12
ATOM 16687 C C . GLY A 1 65 ? 14.408 3.616 0.481 1.00 0.00 65 GLY A C 12
ATOM 16688 O O . GLY A 1 65 ? 15.453 4.242 0.657 1.00 0.00 65 GLY A O 12
ATOM 16692 N N . GLU A 1 66 ? 13.389 4.048 -0.246 1.00 0.00 66 GLU A N 12
ATOM 16693 C CA . GLU A 1 66 ? 13.437 5.339 -0.911 1.00 0.00 66 GLU A CA 12
ATOM 16694 C C . GLU A 1 66 ? 12.676 6.385 -0.095 1.00 0.00 66 GLU A C 12
ATOM 16695 O O . GLU A 1 66 ? 11.659 6.076 0.524 1.00 0.00 66 GLU A O 12
ATOM 16707 N N . GLU A 1 67 ? 13.198 7.603 -0.120 1.00 0.00 67 GLU A N 12
ATOM 16708 C CA . GLU A 1 67 ? 12.580 8.697 0.610 1.00 0.00 67 GLU A CA 12
ATOM 16709 C C . GLU A 1 67 ? 11.093 8.793 0.265 1.00 0.00 67 GLU A C 12
ATOM 16710 O O . GLU A 1 67 ? 10.255 8.957 1.151 1.00 0.00 67 GLU A O 12
ATOM 16722 N N . LYS A 1 68 ? 10.810 8.687 -1.025 1.00 0.00 68 LYS A N 12
ATOM 16723 C CA . LYS A 1 68 ? 9.438 8.759 -1.499 1.00 0.00 68 LYS A CA 12
ATOM 16724 C C . LYS A 1 68 ? 9.219 7.697 -2.578 1.00 0.00 68 LYS A C 12
ATOM 16725 O O . LYS A 1 68 ? 10.178 7.166 -3.135 1.00 0.00 68 LYS A O 12
ATOM 16744 N N . LEU A 1 69 ? 7.950 7.419 -2.840 1.00 0.00 69 LEU A N 12
ATOM 16745 C CA . LEU A 1 69 ? 7.592 6.429 -3.842 1.00 0.00 69 LEU A CA 12
ATOM 16746 C C . LEU A 1 69 ? 6.256 6.815 -4.479 1.00 0.00 69 LEU A C 12
ATOM 16747 O O . LEU A 1 69 ? 5.554 7.692 -3.976 1.00 0.00 69 LEU A O 12
ATOM 16763 N N . LYS A 1 70 ? 5.944 6.142 -5.577 1.00 0.00 70 LYS A N 12
ATOM 16764 C CA . LYS A 1 70 ? 4.704 6.403 -6.288 1.00 0.00 70 LYS A CA 12
ATOM 16765 C C . LYS A 1 70 ? 3.584 5.556 -5.681 1.00 0.00 70 LYS A C 12
ATOM 16766 O O . LYS A 1 70 ? 3.838 4.479 -5.142 1.00 0.00 70 LYS A O 12
ATOM 16785 N N . PHE A 1 71 ? 2.369 6.073 -5.789 1.00 0.00 71 PHE A N 12
ATOM 16786 C CA . PHE A 1 71 ? 1.210 5.377 -5.257 1.00 0.00 71 PHE A CA 12
ATOM 16787 C C . PHE A 1 71 ? 0.859 4.161 -6.116 1.00 0.00 71 PHE A C 12
ATOM 16788 O O . PHE A 1 71 ? 0.170 3.251 -5.658 1.00 0.00 71 PHE A O 12
ATOM 16805 N N . THR A 1 72 ? 1.348 4.185 -7.347 1.00 0.00 72 THR A N 12
ATOM 16806 C CA . THR A 1 72 ? 1.094 3.095 -8.274 1.00 0.00 72 THR A CA 12
ATOM 16807 C C . THR A 1 72 ? 2.233 2.074 -8.222 1.00 0.00 72 THR A C 12
ATOM 16808 O O . THR A 1 72 ? 1.989 0.869 -8.182 1.00 0.00 72 THR A O 12
ATOM 16819 N N . MET A 1 73 ? 3.451 2.594 -8.223 1.00 0.00 73 MET A N 12
ATOM 16820 C CA . MET A 1 73 ? 4.628 1.742 -8.176 1.00 0.00 73 MET A CA 12
ATOM 16821 C C . MET A 1 73 ? 4.546 0.759 -7.007 1.00 0.00 73 MET A C 12
ATOM 16822 O O . MET A 1 73 ? 4.999 -0.380 -7.117 1.00 0.00 73 MET A O 12
ATOM 16836 N N . VAL A 1 74 ? 3.966 1.234 -5.915 1.00 0.00 74 VAL A N 12
ATOM 16837 C CA . VAL A 1 74 ? 3.819 0.410 -4.727 1.00 0.00 74 VAL A CA 12
ATOM 16838 C C . VAL A 1 74 ? 3.438 -1.012 -5.142 1.00 0.00 74 VAL A C 12
ATOM 16839 O O . VAL A 1 74 ? 4.120 -1.971 -4.782 1.00 0.00 74 VAL A O 12
ATOM 16852 N N . SER A 1 75 ? 2.351 -1.105 -5.893 1.00 0.00 75 SER A N 12
ATOM 16853 C CA . SER A 1 75 ? 1.871 -2.394 -6.360 1.00 0.00 75 SER A CA 12
ATOM 16854 C C . SER A 1 75 ? 3.055 -3.296 -6.713 1.00 0.00 75 SER A C 12
ATOM 16855 O O . SER A 1 75 ? 3.046 -4.488 -6.408 1.00 0.00 75 SER A O 12
ATOM 16863 N N . GLN A 1 76 ? 4.047 -2.694 -7.353 1.00 0.00 76 GLN A N 12
ATOM 16864 C CA . GLN A 1 76 ? 5.236 -3.427 -7.751 1.00 0.00 76 GLN A CA 12
ATOM 16865 C C . GLN A 1 76 ? 6.130 -3.688 -6.537 1.00 0.00 76 GLN A C 12
ATOM 16866 O O . GLN A 1 76 ? 6.404 -4.839 -6.199 1.00 0.00 76 GLN A O 12
ATOM 16880 N N . LYS A 1 77 ? 6.561 -2.601 -5.915 1.00 0.00 77 LYS A N 12
ATOM 16881 C CA . LYS A 1 77 ? 7.419 -2.698 -4.746 1.00 0.00 77 LYS A CA 12
ATOM 16882 C C . LYS A 1 77 ? 6.849 -3.745 -3.787 1.00 0.00 77 LYS A C 12
ATOM 16883 O O . LYS A 1 77 ? 7.502 -4.747 -3.498 1.00 0.00 77 LYS A O 12
ATOM 16902 N N . ILE A 1 78 ? 5.639 -3.477 -3.319 1.00 0.00 78 ILE A N 12
ATOM 16903 C CA . ILE A 1 78 ? 4.975 -4.384 -2.399 1.00 0.00 78 ILE A CA 12
ATOM 16904 C C . ILE A 1 78 ? 5.090 -5.815 -2.926 1.00 0.00 78 ILE A C 12
ATOM 16905 O O . ILE A 1 78 ? 5.294 -6.751 -2.154 1.00 0.00 78 ILE A O 12
ATOM 16921 N N . SER A 1 79 ? 4.955 -5.940 -4.239 1.00 0.00 79 SER A N 12
ATOM 16922 C CA . SER A 1 79 ? 5.041 -7.242 -4.879 1.00 0.00 79 SER A CA 12
ATOM 16923 C C . SER A 1 79 ? 6.259 -8.004 -4.352 1.00 0.00 79 SER A C 12
ATOM 16924 O O . SER A 1 79 ? 6.154 -9.176 -3.992 1.00 0.00 79 SER A O 12
ATOM 16932 N N . HIS A 1 80 ? 7.386 -7.309 -4.323 1.00 0.00 80 HIS A N 12
ATOM 16933 C CA . HIS A 1 80 ? 8.622 -7.905 -3.846 1.00 0.00 80 HIS A CA 12
ATOM 16934 C C . HIS A 1 80 ? 8.429 -8.409 -2.414 1.00 0.00 80 HIS A C 12
ATOM 16935 O O . HIS A 1 80 ? 9.079 -9.367 -1.996 1.00 0.00 80 HIS A O 12
ATOM 16949 N N . HIS A 1 81 ? 7.533 -7.743 -1.702 1.00 0.00 81 HIS A N 12
ATOM 16950 C CA . HIS A 1 81 ? 7.246 -8.111 -0.326 1.00 0.00 81 HIS A CA 12
ATOM 16951 C C . HIS A 1 81 ? 6.161 -9.189 -0.298 1.00 0.00 81 HIS A C 12
ATOM 16952 O O . HIS A 1 81 ? 6.207 -10.101 0.526 1.00 0.00 81 HIS A O 12
ATOM 16966 N N . LEU A 1 82 ? 5.210 -9.049 -1.210 1.00 0.00 82 LEU A N 12
ATOM 16967 C CA . LEU A 1 82 ? 4.115 -10.000 -1.300 1.00 0.00 82 LEU A CA 12
ATOM 16968 C C . LEU A 1 82 ? 4.682 -11.415 -1.424 1.00 0.00 82 LEU A C 12
ATOM 16969 O O . LEU A 1 82 ? 5.404 -11.718 -2.373 1.00 0.00 82 LEU A O 12
ATOM 16985 N N . SER A 1 83 ? 4.336 -12.244 -0.450 1.00 0.00 83 SER A N 12
ATOM 16986 C CA . SER A 1 83 ? 4.802 -13.620 -0.438 1.00 0.00 83 SER A CA 12
ATOM 16987 C C . SER A 1 83 ? 3.636 -14.565 -0.137 1.00 0.00 83 SER A C 12
ATOM 16988 O O . SER A 1 83 ? 2.614 -14.143 0.403 1.00 0.00 83 SER A O 12
ATOM 16996 N N . PRO A 1 84 ? 3.834 -15.858 -0.508 1.00 0.00 84 PRO A N 12
ATOM 16997 C CA . PRO A 1 84 ? 2.812 -16.866 -0.284 1.00 0.00 84 PRO A CA 12
ATOM 16998 C C . PRO A 1 84 ? 2.748 -17.263 1.192 1.00 0.00 84 PRO A C 12
ATOM 16999 O O . PRO A 1 84 ? 3.749 -17.686 1.768 1.00 0.00 84 PRO A O 12
ATOM 17010 N N . PRO A 1 85 ? 1.530 -17.110 1.777 1.00 0.00 85 PRO A N 12
ATOM 17011 C CA . PRO A 1 85 ? 1.323 -17.448 3.175 1.00 0.00 85 PRO A CA 12
ATOM 17012 C C . PRO A 1 85 ? 1.264 -18.965 3.369 1.00 0.00 85 PRO A C 12
ATOM 17013 O O . PRO A 1 85 ? 1.264 -19.719 2.397 1.00 0.00 85 PRO A O 12
ATOM 17024 N N . PRO A 1 86 ? 1.213 -19.377 4.664 1.00 0.00 86 PRO A N 12
ATOM 17025 C CA . PRO A 1 86 ? 1.154 -20.790 4.998 1.00 0.00 86 PRO A CA 12
ATOM 17026 C C . PRO A 1 86 ? -0.240 -21.359 4.726 1.00 0.00 86 PRO A C 12
ATOM 17027 O O . PRO A 1 86 ? -1.207 -20.988 5.389 1.00 0.00 86 PRO A O 12
ATOM 17038 N N . PRO A 1 87 ? -0.301 -22.276 3.723 1.00 0.00 87 PRO A N 12
ATOM 17039 C CA . PRO A 1 87 ? -1.560 -22.900 3.355 1.00 0.00 87 PRO A CA 12
ATOM 17040 C C . PRO A 1 87 ? -1.973 -23.951 4.387 1.00 0.00 87 PRO A C 12
ATOM 17041 O O . PRO A 1 87 ? -1.128 -24.499 5.094 1.00 0.00 87 PRO A O 12
ATOM 17052 N N . SER A 1 88 ? -3.273 -24.202 4.442 1.00 0.00 88 SER A N 12
ATOM 17053 C CA . SER A 1 88 ? -3.809 -25.177 5.376 1.00 0.00 88 SER A CA 12
ATOM 17054 C C . SER A 1 88 ? -4.292 -26.416 4.619 1.00 0.00 88 SER A C 12
ATOM 17055 O O . SER A 1 88 ? -3.836 -27.527 4.884 1.00 0.00 88 SER A O 12
ATOM 17063 N N . GLY A 1 89 ? -5.209 -26.183 3.692 1.00 0.00 89 GLY A N 12
ATOM 17064 C CA . GLY A 1 89 ? -5.759 -27.266 2.895 1.00 0.00 89 GLY A CA 12
ATOM 17065 C C . GLY A 1 89 ? -6.765 -28.087 3.704 1.00 0.00 89 GLY A C 12
ATOM 17066 O O . GLY A 1 89 ? -6.890 -27.903 4.914 1.00 0.00 89 GLY A O 12
ATOM 17070 N N . PRO A 1 90 ? -7.474 -28.998 2.986 1.00 0.00 90 PRO A N 12
ATOM 17071 C CA . PRO A 1 90 ? -8.465 -29.848 3.625 1.00 0.00 90 PRO A CA 12
ATOM 17072 C C . PRO A 1 90 ? -7.794 -30.958 4.436 1.00 0.00 90 PRO A C 12
ATOM 17073 O O . PRO A 1 90 ? -8.071 -31.118 5.624 1.00 0.00 90 PRO A O 12
ATOM 17084 N N . SER A 1 91 ? -6.924 -31.696 3.762 1.00 0.00 91 SER A N 12
ATOM 17085 C CA . SER A 1 91 ? -6.212 -32.787 4.406 1.00 0.00 91 SER A CA 12
ATOM 17086 C C . SER A 1 91 ? -5.072 -32.233 5.264 1.00 0.00 91 SER A C 12
ATOM 17087 O O . SER A 1 91 ? -3.922 -32.201 4.829 1.00 0.00 91 SER A O 12
ATOM 17095 N N . SER A 1 92 ? -5.432 -31.811 6.467 1.00 0.00 92 SER A N 12
ATOM 17096 C CA . SER A 1 92 ? -4.454 -31.261 7.391 1.00 0.00 92 SER A CA 12
ATOM 17097 C C . SER A 1 92 ? -4.626 -31.893 8.773 1.00 0.00 92 SER A C 12
ATOM 17098 O O . SER A 1 92 ? -5.748 -32.149 9.208 1.00 0.00 92 SER A O 12
ATOM 17106 N N . GLY A 1 93 ? -3.497 -32.127 9.426 1.00 0.00 93 GLY A N 12
ATOM 17107 C CA . GLY A 1 93 ? -3.508 -32.724 10.751 1.00 0.00 93 GLY A CA 12
ATOM 17108 C C . GLY A 1 93 ? -2.996 -31.738 11.802 1.00 0.00 93 GLY A C 12
ATOM 17109 O O . GLY A 1 93 ? -3.087 -31.999 13.000 1.00 0.00 93 GLY A O 12
ATOM 17113 N N . GLY A 1 1 ? -6.737 -7.053 -14.610 1.00 0.00 1 GLY A N 13
ATOM 17114 C CA . GLY A 1 1 ? -8.065 -7.380 -15.101 1.00 0.00 1 GLY A CA 13
ATOM 17115 C C . GLY A 1 1 ? -8.938 -7.951 -13.981 1.00 0.00 1 GLY A C 13
ATOM 17116 O O . GLY A 1 1 ? -8.428 -8.362 -12.940 1.00 0.00 1 GLY A O 13
ATOM 17120 N N . SER A 1 2 ? -10.238 -7.958 -14.234 1.00 0.00 2 SER A N 13
ATOM 17121 C CA . SER A 1 2 ? -11.187 -8.472 -13.260 1.00 0.00 2 SER A CA 13
ATOM 17122 C C . SER A 1 2 ? -11.501 -9.939 -13.559 1.00 0.00 2 SER A C 13
ATOM 17123 O O . SER A 1 2 ? -11.501 -10.354 -14.717 1.00 0.00 2 SER A O 13
ATOM 17131 N N . SER A 1 3 ? -11.760 -10.685 -12.495 1.00 0.00 3 SER A N 13
ATOM 17132 C CA . SER A 1 3 ? -12.075 -12.097 -12.629 1.00 0.00 3 SER A CA 13
ATOM 17133 C C . SER A 1 3 ? -12.919 -12.560 -11.440 1.00 0.00 3 SER A C 13
ATOM 17134 O O . SER A 1 3 ? -12.965 -11.891 -10.409 1.00 0.00 3 SER A O 13
ATOM 17142 N N . GLY A 1 4 ? -13.565 -13.702 -11.623 1.00 0.00 4 GLY A N 13
ATOM 17143 C CA . GLY A 1 4 ? -14.404 -14.263 -10.578 1.00 0.00 4 GLY A CA 13
ATOM 17144 C C . GLY A 1 4 ? -13.586 -15.140 -9.628 1.00 0.00 4 GLY A C 13
ATOM 17145 O O . GLY A 1 4 ? -12.528 -15.646 -10.001 1.00 0.00 4 GLY A O 13
ATOM 17149 N N . SER A 1 5 ? -14.106 -15.293 -8.419 1.00 0.00 5 SER A N 13
ATOM 17150 C CA . SER A 1 5 ? -13.436 -16.100 -7.413 1.00 0.00 5 SER A CA 13
ATOM 17151 C C . SER A 1 5 ? -14.237 -16.080 -6.109 1.00 0.00 5 SER A C 13
ATOM 17152 O O . SER A 1 5 ? -14.213 -15.091 -5.377 1.00 0.00 5 SER A O 13
ATOM 17160 N N . SER A 1 6 ? -14.925 -17.183 -5.858 1.00 0.00 6 SER A N 13
ATOM 17161 C CA . SER A 1 6 ? -15.731 -17.305 -4.655 1.00 0.00 6 SER A CA 13
ATOM 17162 C C . SER A 1 6 ? -14.917 -16.875 -3.434 1.00 0.00 6 SER A C 13
ATOM 17163 O O . SER A 1 6 ? -15.282 -15.926 -2.742 1.00 0.00 6 SER A O 13
ATOM 17171 N N . GLY A 1 7 ? -13.827 -17.594 -3.206 1.00 0.00 7 GLY A N 13
ATOM 17172 C CA . GLY A 1 7 ? -12.958 -17.298 -2.080 1.00 0.00 7 GLY A CA 13
ATOM 17173 C C . GLY A 1 7 ? -12.216 -15.977 -2.292 1.00 0.00 7 GLY A C 13
ATOM 17174 O O . GLY A 1 7 ? -12.231 -15.422 -3.390 1.00 0.00 7 GLY A O 13
ATOM 17178 N N . VAL A 1 8 ? -11.585 -15.511 -1.224 1.00 0.00 8 VAL A N 13
ATOM 17179 C CA . VAL A 1 8 ? -10.839 -14.266 -1.279 1.00 0.00 8 VAL A CA 13
ATOM 17180 C C . VAL A 1 8 ? -9.802 -14.347 -2.401 1.00 0.00 8 VAL A C 13
ATOM 17181 O O . VAL A 1 8 ? -9.378 -15.437 -2.782 1.00 0.00 8 VAL A O 13
ATOM 17194 N N . PRO A 1 9 ? -9.411 -13.148 -2.911 1.00 0.00 9 PRO A N 13
ATOM 17195 C CA . PRO A 1 9 ? -8.431 -13.074 -3.981 1.00 0.00 9 PRO A CA 13
ATOM 17196 C C . PRO A 1 9 ? -7.021 -13.347 -3.453 1.00 0.00 9 PRO A C 13
ATOM 17197 O O . PRO A 1 9 ? -6.705 -13.010 -2.313 1.00 0.00 9 PRO A O 13
ATOM 17208 N N . GLU A 1 10 ? -6.212 -13.955 -4.308 1.00 0.00 10 GLU A N 13
ATOM 17209 C CA . GLU A 1 10 ? -4.843 -14.278 -3.942 1.00 0.00 10 GLU A CA 13
ATOM 17210 C C . GLU A 1 10 ? -4.240 -13.153 -3.099 1.00 0.00 10 GLU A C 13
ATOM 17211 O O . GLU A 1 10 ? -4.103 -12.024 -3.569 1.00 0.00 10 GLU A O 13
ATOM 17223 N N . LYS A 1 11 ? -3.896 -13.499 -1.867 1.00 0.00 11 LYS A N 13
ATOM 17224 C CA . LYS A 1 11 ? -3.311 -12.532 -0.953 1.00 0.00 11 LYS A CA 13
ATOM 17225 C C . LYS A 1 11 ? -1.819 -12.829 -0.791 1.00 0.00 11 LYS A C 13
ATOM 17226 O O . LYS A 1 11 ? -1.273 -13.686 -1.485 1.00 0.00 11 LYS A O 13
ATOM 17245 N N . PHE A 1 12 ? -1.201 -12.104 0.130 1.00 0.00 12 PHE A N 13
ATOM 17246 C CA . PHE A 1 12 ? 0.218 -12.279 0.392 1.00 0.00 12 PHE A CA 13
ATOM 17247 C C . PHE A 1 12 ? 0.561 -11.893 1.833 1.00 0.00 12 PHE A C 13
ATOM 17248 O O . PHE A 1 12 ? -0.039 -10.977 2.393 1.00 0.00 12 PHE A O 13
ATOM 17265 N N . LYS A 1 13 ? 1.524 -12.612 2.390 1.00 0.00 13 LYS A N 13
ATOM 17266 C CA . LYS A 1 13 ? 1.953 -12.357 3.755 1.00 0.00 13 LYS A CA 13
ATOM 17267 C C . LYS A 1 13 ? 2.798 -11.082 3.789 1.00 0.00 13 LYS A C 13
ATOM 17268 O O . LYS A 1 13 ? 3.481 -10.759 2.818 1.00 0.00 13 LYS A O 13
ATOM 17287 N N . LEU A 1 14 ? 2.723 -10.390 4.917 1.00 0.00 14 LEU A N 13
ATOM 17288 C CA . LEU A 1 14 ? 3.472 -9.157 5.090 1.00 0.00 14 LEU A CA 13
ATOM 17289 C C . LEU A 1 14 ? 4.771 -9.456 5.840 1.00 0.00 14 LEU A C 13
ATOM 17290 O O . LEU A 1 14 ? 4.794 -10.295 6.739 1.00 0.00 14 LEU A O 13
ATOM 17306 N N . SER A 1 15 ? 5.821 -8.753 5.443 1.00 0.00 15 SER A N 13
ATOM 17307 C CA . SER A 1 15 ? 7.121 -8.932 6.066 1.00 0.00 15 SER A CA 13
ATOM 17308 C C . SER A 1 15 ? 7.132 -8.281 7.451 1.00 0.00 15 SER A C 13
ATOM 17309 O O . SER A 1 15 ? 6.199 -7.564 7.811 1.00 0.00 15 SER A O 13
ATOM 17317 N N . THR A 1 16 ? 8.198 -8.553 8.189 1.00 0.00 16 THR A N 13
ATOM 17318 C CA . THR A 1 16 ? 8.342 -8.003 9.526 1.00 0.00 16 THR A CA 13
ATOM 17319 C C . THR A 1 16 ? 8.310 -6.474 9.480 1.00 0.00 16 THR A C 13
ATOM 17320 O O . THR A 1 16 ? 7.931 -5.827 10.455 1.00 0.00 16 THR A O 13
ATOM 17331 N N . ALA A 1 17 ? 8.714 -5.940 8.336 1.00 0.00 17 ALA A N 13
ATOM 17332 C CA . ALA A 1 17 ? 8.736 -4.499 8.150 1.00 0.00 17 ALA A CA 13
ATOM 17333 C C . ALA A 1 17 ? 7.364 -4.031 7.660 1.00 0.00 17 ALA A C 13
ATOM 17334 O O . ALA A 1 17 ? 6.816 -3.058 8.175 1.00 0.00 17 ALA A O 13
ATOM 17341 N N . LEU A 1 18 ? 6.848 -4.747 6.672 1.00 0.00 18 LEU A N 13
ATOM 17342 C CA . LEU A 1 18 ? 5.551 -4.417 6.107 1.00 0.00 18 LEU A CA 13
ATOM 17343 C C . LEU A 1 18 ? 4.464 -4.675 7.152 1.00 0.00 18 LEU A C 13
ATOM 17344 O O . LEU A 1 18 ? 3.376 -4.107 7.075 1.00 0.00 18 LEU A O 13
ATOM 17360 N N . MET A 1 19 ? 4.796 -5.533 8.106 1.00 0.00 19 MET A N 13
ATOM 17361 C CA . MET A 1 19 ? 3.862 -5.873 9.166 1.00 0.00 19 MET A CA 13
ATOM 17362 C C . MET A 1 19 ? 3.793 -4.761 10.214 1.00 0.00 19 MET A C 13
ATOM 17363 O O . MET A 1 19 ? 2.944 -4.793 11.103 1.00 0.00 19 MET A O 13
ATOM 17377 N N . ASP A 1 20 ? 4.699 -3.804 10.075 1.00 0.00 20 ASP A N 13
ATOM 17378 C CA . ASP A 1 20 ? 4.752 -2.684 10.999 1.00 0.00 20 ASP A CA 13
ATOM 17379 C C . ASP A 1 20 ? 4.415 -1.393 10.250 1.00 0.00 20 ASP A C 13
ATOM 17380 O O . ASP A 1 20 ? 4.360 -0.320 10.848 1.00 0.00 20 ASP A O 13
ATOM 17389 N N . VAL A 1 21 ? 4.197 -1.541 8.951 1.00 0.00 21 VAL A N 13
ATOM 17390 C CA . VAL A 1 21 ? 3.867 -0.400 8.113 1.00 0.00 21 VAL A CA 13
ATOM 17391 C C . VAL A 1 21 ? 2.346 -0.267 8.017 1.00 0.00 21 VAL A C 13
ATOM 17392 O O . VAL A 1 21 ? 1.829 0.822 7.773 1.00 0.00 21 VAL A O 13
ATOM 17405 N N . LEU A 1 22 ? 1.672 -1.391 8.214 1.00 0.00 22 LEU A N 13
ATOM 17406 C CA . LEU A 1 22 ? 0.221 -1.413 8.152 1.00 0.00 22 LEU A CA 13
ATOM 17407 C C . LEU A 1 22 ? -0.330 -2.037 9.436 1.00 0.00 22 LEU A C 13
ATOM 17408 O O . LEU A 1 22 ? -1.132 -1.420 10.135 1.00 0.00 22 LEU A O 13
ATOM 17424 N N . GLY A 1 23 ? 0.121 -3.253 9.706 1.00 0.00 23 GLY A N 13
ATOM 17425 C CA . GLY A 1 23 ? -0.316 -3.967 10.893 1.00 0.00 23 GLY A CA 13
ATOM 17426 C C . GLY A 1 23 ? -1.029 -5.268 10.519 1.00 0.00 23 GLY A C 13
ATOM 17427 O O . GLY A 1 23 ? -1.634 -5.916 11.371 1.00 0.00 23 GLY A O 13
ATOM 17431 N N . ILE A 1 24 ? -0.933 -5.612 9.243 1.00 0.00 24 ILE A N 13
ATOM 17432 C CA . ILE A 1 24 ? -1.561 -6.824 8.745 1.00 0.00 24 ILE A CA 13
ATOM 17433 C C . ILE A 1 24 ? -0.492 -7.899 8.539 1.00 0.00 24 ILE A C 13
ATOM 17434 O O . ILE A 1 24 ? 0.678 -7.584 8.329 1.00 0.00 24 ILE A O 13
ATOM 17450 N N . GLU A 1 25 ? -0.933 -9.147 8.607 1.00 0.00 25 GLU A N 13
ATOM 17451 C CA . GLU A 1 25 ? -0.029 -10.271 8.431 1.00 0.00 25 GLU A CA 13
ATOM 17452 C C . GLU A 1 25 ? -0.162 -10.843 7.018 1.00 0.00 25 GLU A C 13
ATOM 17453 O O . GLU A 1 25 ? 0.765 -11.469 6.508 1.00 0.00 25 GLU A O 13
ATOM 17465 N N . VAL A 1 26 ? -1.324 -10.607 6.426 1.00 0.00 26 VAL A N 13
ATOM 17466 C CA . VAL A 1 26 ? -1.590 -11.091 5.082 1.00 0.00 26 VAL A CA 13
ATOM 17467 C C . VAL A 1 26 ? -2.853 -10.417 4.543 1.00 0.00 26 VAL A C 13
ATOM 17468 O O . VAL A 1 26 ? -3.921 -10.519 5.144 1.00 0.00 26 VAL A O 13
ATOM 17481 N N . GLU A 1 27 ? -2.689 -9.742 3.414 1.00 0.00 27 GLU A N 13
ATOM 17482 C CA . GLU A 1 27 ? -3.803 -9.051 2.787 1.00 0.00 27 GLU A CA 13
ATOM 17483 C C . GLU A 1 27 ? -3.728 -9.195 1.266 1.00 0.00 27 GLU A C 13
ATOM 17484 O O . GLU A 1 27 ? -2.674 -9.516 0.720 1.00 0.00 27 GLU A O 13
ATOM 17496 N N . THR A 1 28 ? -4.861 -8.950 0.624 1.00 0.00 28 THR A N 13
ATOM 17497 C CA . THR A 1 28 ? -4.938 -9.049 -0.824 1.00 0.00 28 THR A CA 13
ATOM 17498 C C . THR A 1 28 ? -3.882 -8.155 -1.476 1.00 0.00 28 THR A C 13
ATOM 17499 O O . THR A 1 28 ? -2.947 -7.707 -0.813 1.00 0.00 28 THR A O 13
ATOM 17510 N N . ARG A 1 29 ? -4.066 -7.921 -2.767 1.00 0.00 29 ARG A N 13
ATOM 17511 C CA . ARG A 1 29 ? -3.140 -7.087 -3.516 1.00 0.00 29 ARG A CA 13
ATOM 17512 C C . ARG A 1 29 ? -3.501 -5.610 -3.347 1.00 0.00 29 ARG A C 13
ATOM 17513 O O . ARG A 1 29 ? -2.624 -4.773 -3.139 1.00 0.00 29 ARG A O 13
ATOM 17534 N N . PRO A 1 30 ? -4.827 -5.327 -3.446 1.00 0.00 30 PRO A N 13
ATOM 17535 C CA . PRO A 1 30 ? -5.315 -3.965 -3.307 1.00 0.00 30 PRO A CA 13
ATOM 17536 C C . PRO A 1 30 ? -5.294 -3.523 -1.843 1.00 0.00 30 PRO A C 13
ATOM 17537 O O . PRO A 1 30 ? -4.770 -2.458 -1.519 1.00 0.00 30 PRO A O 13
ATOM 17548 N N . ARG A 1 31 ? -5.871 -4.362 -0.995 1.00 0.00 31 ARG A N 13
ATOM 17549 C CA . ARG A 1 31 ? -5.925 -4.071 0.427 1.00 0.00 31 ARG A CA 13
ATOM 17550 C C . ARG A 1 31 ? -4.586 -3.506 0.905 1.00 0.00 31 ARG A C 13
ATOM 17551 O O . ARG A 1 31 ? -4.544 -2.451 1.536 1.00 0.00 31 ARG A O 13
ATOM 17572 N N . ILE A 1 32 ? -3.526 -4.233 0.585 1.00 0.00 32 ILE A N 13
ATOM 17573 C CA . ILE A 1 32 ? -2.189 -3.817 0.974 1.00 0.00 32 ILE A CA 13
ATOM 17574 C C . ILE A 1 32 ? -1.884 -2.451 0.356 1.00 0.00 32 ILE A C 13
ATOM 17575 O O . ILE A 1 32 ? -1.737 -1.461 1.071 1.00 0.00 32 ILE A O 13
ATOM 17591 N N . ILE A 1 33 ? -1.800 -2.440 -0.966 1.00 0.00 33 ILE A N 13
ATOM 17592 C CA . ILE A 1 33 ? -1.516 -1.212 -1.688 1.00 0.00 33 ILE A CA 13
ATOM 17593 C C . ILE A 1 33 ? -2.297 -0.060 -1.054 1.00 0.00 33 ILE A C 13
ATOM 17594 O O . ILE A 1 33 ? -1.733 0.995 -0.768 1.00 0.00 33 ILE A O 13
ATOM 17610 N N . ALA A 1 34 ? -3.585 -0.301 -0.853 1.00 0.00 34 ALA A N 13
ATOM 17611 C CA . ALA A 1 34 ? -4.450 0.704 -0.257 1.00 0.00 34 ALA A CA 13
ATOM 17612 C C . ALA A 1 34 ? -3.996 0.975 1.178 1.00 0.00 34 ALA A C 13
ATOM 17613 O O . ALA A 1 34 ? -3.850 2.129 1.579 1.00 0.00 34 ALA A O 13
ATOM 17620 N N . ALA A 1 35 ? -3.785 -0.107 1.913 1.00 0.00 35 ALA A N 13
ATOM 17621 C CA . ALA A 1 35 ? -3.351 0.000 3.296 1.00 0.00 35 ALA A CA 13
ATOM 17622 C C . ALA A 1 35 ? -2.211 1.016 3.390 1.00 0.00 35 ALA A C 13
ATOM 17623 O O . ALA A 1 35 ? -2.032 1.659 4.424 1.00 0.00 35 ALA A O 13
ATOM 17630 N N . ILE A 1 36 ? -1.470 1.130 2.298 1.00 0.00 36 ILE A N 13
ATOM 17631 C CA . ILE A 1 36 ? -0.352 2.057 2.245 1.00 0.00 36 ILE A CA 13
ATOM 17632 C C . ILE A 1 36 ? -0.861 3.439 1.830 1.00 0.00 36 ILE A C 13
ATOM 17633 O O . ILE A 1 36 ? -0.373 4.456 2.319 1.00 0.00 36 ILE A O 13
ATOM 17649 N N . TRP A 1 37 ? -1.835 3.430 0.932 1.00 0.00 37 TRP A N 13
ATOM 17650 C CA . TRP A 1 37 ? -2.416 4.671 0.446 1.00 0.00 37 TRP A CA 13
ATOM 17651 C C . TRP A 1 37 ? -3.054 5.392 1.635 1.00 0.00 37 TRP A C 13
ATOM 17652 O O . TRP A 1 37 ? -2.812 6.579 1.848 1.00 0.00 37 TRP A O 13
ATOM 17673 N N . HIS A 1 38 ? -3.857 4.645 2.378 1.00 0.00 38 HIS A N 13
ATOM 17674 C CA . HIS A 1 38 ? -4.532 5.198 3.540 1.00 0.00 38 HIS A CA 13
ATOM 17675 C C . HIS A 1 38 ? -3.495 5.631 4.578 1.00 0.00 38 HIS A C 13
ATOM 17676 O O . HIS A 1 38 ? -3.460 6.793 4.979 1.00 0.00 38 HIS A O 13
ATOM 17690 N N . TYR A 1 39 ? -2.676 4.672 4.984 1.00 0.00 39 TYR A N 13
ATOM 17691 C CA . TYR A 1 39 ? -1.640 4.939 5.968 1.00 0.00 39 TYR A CA 13
ATOM 17692 C C . TYR A 1 39 ? -0.870 6.215 5.621 1.00 0.00 39 TYR A C 13
ATOM 17693 O O . TYR A 1 39 ? -0.813 7.147 6.421 1.00 0.00 39 TYR A O 13
ATOM 17711 N N . VAL A 1 40 ? -0.297 6.215 4.426 1.00 0.00 40 VAL A N 13
ATOM 17712 C CA . VAL A 1 40 ? 0.467 7.361 3.964 1.00 0.00 40 VAL A CA 13
ATOM 17713 C C . VAL A 1 40 ? -0.312 8.643 4.263 1.00 0.00 40 VAL A C 13
ATOM 17714 O O . VAL A 1 40 ? 0.136 9.477 5.048 1.00 0.00 40 VAL A O 13
ATOM 17727 N N . LYS A 1 41 ? -1.465 8.760 3.622 1.00 0.00 41 LYS A N 13
ATOM 17728 C CA . LYS A 1 41 ? -2.311 9.926 3.810 1.00 0.00 41 LYS A CA 13
ATOM 17729 C C . LYS A 1 41 ? -2.540 10.149 5.306 1.00 0.00 41 LYS A C 13
ATOM 17730 O O . LYS A 1 41 ? -2.293 11.240 5.820 1.00 0.00 41 LYS A O 13
ATOM 17749 N N . ALA A 1 42 ? -3.009 9.099 5.964 1.00 0.00 42 ALA A N 13
ATOM 17750 C CA . ALA A 1 42 ? -3.274 9.166 7.391 1.00 0.00 42 ALA A CA 13
ATOM 17751 C C . ALA A 1 42 ? -2.027 9.683 8.112 1.00 0.00 42 ALA A C 13
ATOM 17752 O O . ALA A 1 42 ? -2.130 10.299 9.172 1.00 0.00 42 ALA A O 13
ATOM 17759 N N . ARG A 1 43 ? -0.879 9.412 7.510 1.00 0.00 43 ARG A N 13
ATOM 17760 C CA . ARG A 1 43 ? 0.386 9.842 8.082 1.00 0.00 43 ARG A CA 13
ATOM 17761 C C . ARG A 1 43 ? 0.905 11.082 7.350 1.00 0.00 43 ARG A C 13
ATOM 17762 O O . ARG A 1 43 ? 2.099 11.376 7.391 1.00 0.00 43 ARG A O 13
ATOM 17783 N N . LYS A 1 44 ? -0.017 11.775 6.699 1.00 0.00 44 LYS A N 13
ATOM 17784 C CA . LYS A 1 44 ? 0.333 12.976 5.960 1.00 0.00 44 LYS A CA 13
ATOM 17785 C C . LYS A 1 44 ? 1.633 12.735 5.190 1.00 0.00 44 LYS A C 13
ATOM 17786 O O . LYS A 1 44 ? 2.438 13.651 5.023 1.00 0.00 44 LYS A O 13
ATOM 17805 N N . LEU A 1 45 ? 1.799 11.499 4.743 1.00 0.00 45 LEU A N 13
ATOM 17806 C CA . LEU A 1 45 ? 2.988 11.127 3.996 1.00 0.00 45 LEU A CA 13
ATOM 17807 C C . LEU A 1 45 ? 2.820 11.551 2.535 1.00 0.00 45 LEU A C 13
ATOM 17808 O O . LEU A 1 45 ? 3.794 11.608 1.786 1.00 0.00 45 LEU A O 13
ATOM 17824 N N . GLN A 1 46 ? 1.578 11.837 2.174 1.00 0.00 46 GLN A N 13
ATOM 17825 C CA . GLN A 1 46 ? 1.270 12.254 0.817 1.00 0.00 46 GLN A CA 13
ATOM 17826 C C . GLN A 1 46 ? 2.177 13.414 0.400 1.00 0.00 46 GLN A C 13
ATOM 17827 O O . GLN A 1 46 ? 2.599 14.209 1.238 1.00 0.00 46 GLN A O 13
ATOM 17841 N N . ASN A 1 47 ? 2.450 13.473 -0.896 1.00 0.00 47 ASN A N 13
ATOM 17842 C CA . ASN A 1 47 ? 3.298 14.522 -1.434 1.00 0.00 47 ASN A CA 13
ATOM 17843 C C . ASN A 1 47 ? 2.426 15.585 -2.106 1.00 0.00 47 ASN A C 13
ATOM 17844 O O . ASN A 1 47 ? 1.596 15.265 -2.956 1.00 0.00 47 ASN A O 13
ATOM 17855 N N . PRO A 1 48 ? 2.648 16.859 -1.688 1.00 0.00 48 PRO A N 13
ATOM 17856 C CA . PRO A 1 48 ? 1.891 17.971 -2.240 1.00 0.00 48 PRO A CA 13
ATOM 17857 C C . PRO A 1 48 ? 2.371 18.313 -3.652 1.00 0.00 48 PRO A C 13
ATOM 17858 O O . PRO A 1 48 ? 1.580 18.735 -4.494 1.00 0.00 48 PRO A O 13
ATOM 17869 N N . ASN A 1 49 ? 3.663 18.119 -3.867 1.00 0.00 49 ASN A N 13
ATOM 17870 C CA . ASN A 1 49 ? 4.258 18.402 -5.162 1.00 0.00 49 ASN A CA 13
ATOM 17871 C C . ASN A 1 49 ? 3.761 17.374 -6.181 1.00 0.00 49 ASN A C 13
ATOM 17872 O O . ASN A 1 49 ? 3.152 17.737 -7.187 1.00 0.00 49 ASN A O 13
ATOM 17883 N N . ASP A 1 50 ? 4.040 16.113 -5.887 1.00 0.00 50 ASP A N 13
ATOM 17884 C CA . ASP A 1 50 ? 3.630 15.031 -6.765 1.00 0.00 50 ASP A CA 13
ATOM 17885 C C . ASP A 1 50 ? 2.545 14.202 -6.073 1.00 0.00 50 ASP A C 13
ATOM 17886 O O . ASP A 1 50 ? 2.802 13.566 -5.053 1.00 0.00 50 ASP A O 13
ATOM 17895 N N . PRO A 1 51 ? 1.325 14.238 -6.673 1.00 0.00 51 PRO A N 13
ATOM 17896 C CA . PRO A 1 51 ? 0.201 13.497 -6.125 1.00 0.00 51 PRO A CA 13
ATOM 17897 C C . PRO A 1 51 ? 0.337 12.001 -6.413 1.00 0.00 51 PRO A C 13
ATOM 17898 O O . PRO A 1 51 ? -0.322 11.180 -5.777 1.00 0.00 51 PRO A O 13
ATOM 17909 N N . SER A 1 52 ? 1.197 11.691 -7.373 1.00 0.00 52 SER A N 13
ATOM 17910 C CA . SER A 1 52 ? 1.428 10.308 -7.752 1.00 0.00 52 SER A CA 13
ATOM 17911 C C . SER A 1 52 ? 2.497 9.689 -6.849 1.00 0.00 52 SER A C 13
ATOM 17912 O O . SER A 1 52 ? 2.684 8.473 -6.846 1.00 0.00 52 SER A O 13
ATOM 17920 N N . PHE A 1 53 ? 3.171 10.554 -6.105 1.00 0.00 53 PHE A N 13
ATOM 17921 C CA . PHE A 1 53 ? 4.216 10.107 -5.200 1.00 0.00 53 PHE A CA 13
ATOM 17922 C C . PHE A 1 53 ? 3.803 10.315 -3.741 1.00 0.00 53 PHE A C 13
ATOM 17923 O O . PHE A 1 53 ? 2.733 10.855 -3.466 1.00 0.00 53 PHE A O 13
ATOM 17940 N N . PHE A 1 54 ? 4.674 9.874 -2.845 1.00 0.00 54 PHE A N 13
ATOM 17941 C CA . PHE A 1 54 ? 4.414 10.005 -1.421 1.00 0.00 54 PHE A CA 13
ATOM 17942 C C . PHE A 1 54 ? 5.706 9.874 -0.613 1.00 0.00 54 PHE A C 13
ATOM 17943 O O . PHE A 1 54 ? 6.661 9.242 -1.061 1.00 0.00 54 PHE A O 13
ATOM 17960 N N . ASN A 1 55 ? 5.695 10.483 0.564 1.00 0.00 55 ASN A N 13
ATOM 17961 C CA . ASN A 1 55 ? 6.855 10.442 1.438 1.00 0.00 55 ASN A CA 13
ATOM 17962 C C . ASN A 1 55 ? 6.924 9.076 2.123 1.00 0.00 55 ASN A C 13
ATOM 17963 O O . ASN A 1 55 ? 5.906 8.548 2.567 1.00 0.00 55 ASN A O 13
ATOM 17974 N N . CYS A 1 56 ? 8.135 8.543 2.188 1.00 0.00 56 CYS A N 13
ATOM 17975 C CA . CYS A 1 56 ? 8.351 7.248 2.811 1.00 0.00 56 CYS A CA 13
ATOM 17976 C C . CYS A 1 56 ? 8.894 7.479 4.222 1.00 0.00 56 CYS A C 13
ATOM 17977 O O . CYS A 1 56 ? 9.976 8.040 4.391 1.00 0.00 56 CYS A O 13
ATOM 17985 N N . ASP A 1 57 ? 8.119 7.035 5.201 1.00 0.00 57 ASP A N 13
ATOM 17986 C CA . ASP A 1 57 ? 8.509 7.186 6.592 1.00 0.00 57 ASP A CA 13
ATOM 17987 C C . ASP A 1 57 ? 9.670 6.237 6.898 1.00 0.00 57 ASP A C 13
ATOM 17988 O O . ASP A 1 57 ? 10.181 5.567 6.002 1.00 0.00 57 ASP A O 13
ATOM 17997 N N . ALA A 1 58 ? 10.052 6.211 8.166 1.00 0.00 58 ALA A N 13
ATOM 17998 C CA . ALA A 1 58 ? 11.144 5.356 8.601 1.00 0.00 58 ALA A CA 13
ATOM 17999 C C . ALA A 1 58 ? 10.778 3.894 8.332 1.00 0.00 58 ALA A C 13
ATOM 18000 O O . ALA A 1 58 ? 11.654 3.069 8.076 1.00 0.00 58 ALA A O 13
ATOM 18007 N N . ALA A 1 59 ? 9.484 3.619 8.400 1.00 0.00 59 ALA A N 13
ATOM 18008 C CA . ALA A 1 59 ? 8.993 2.271 8.168 1.00 0.00 59 ALA A CA 13
ATOM 18009 C C . ALA A 1 59 ? 8.943 2.004 6.662 1.00 0.00 59 ALA A C 13
ATOM 18010 O O . ALA A 1 59 ? 9.596 1.086 6.169 1.00 0.00 59 ALA A O 13
ATOM 18017 N N . LEU A 1 60 ? 8.162 2.823 5.973 1.00 0.00 60 LEU A N 13
ATOM 18018 C CA . LEU A 1 60 ? 8.019 2.687 4.534 1.00 0.00 60 LEU A CA 13
ATOM 18019 C C . LEU A 1 60 ? 9.404 2.547 3.899 1.00 0.00 60 LEU A C 13
ATOM 18020 O O . LEU A 1 60 ? 9.540 1.979 2.816 1.00 0.00 60 LEU A O 13
ATOM 18036 N N . GLN A 1 61 ? 10.397 3.074 4.600 1.00 0.00 61 GLN A N 13
ATOM 18037 C CA . GLN A 1 61 ? 11.767 3.015 4.118 1.00 0.00 61 GLN A CA 13
ATOM 18038 C C . GLN A 1 61 ? 12.266 1.569 4.115 1.00 0.00 61 GLN A C 13
ATOM 18039 O O . GLN A 1 61 ? 12.513 0.996 3.055 1.00 0.00 61 GLN A O 13
ATOM 18053 N N . LYS A 1 62 ? 12.401 1.021 5.314 1.00 0.00 62 LYS A N 13
ATOM 18054 C CA . LYS A 1 62 ? 12.867 -0.348 5.463 1.00 0.00 62 LYS A CA 13
ATOM 18055 C C . LYS A 1 62 ? 12.235 -1.219 4.376 1.00 0.00 62 LYS A C 13
ATOM 18056 O O . LYS A 1 62 ? 12.830 -2.203 3.939 1.00 0.00 62 LYS A O 13
ATOM 18075 N N . VAL A 1 63 ? 11.037 -0.825 3.969 1.00 0.00 63 VAL A N 13
ATOM 18076 C CA . VAL A 1 63 ? 10.317 -1.557 2.941 1.00 0.00 63 VAL A CA 13
ATOM 18077 C C . VAL A 1 63 ? 10.942 -1.258 1.576 1.00 0.00 63 VAL A C 13
ATOM 18078 O O . VAL A 1 63 ? 11.549 -2.134 0.962 1.00 0.00 63 VAL A O 13
ATOM 18091 N N . PHE A 1 64 ? 10.770 -0.018 1.142 1.00 0.00 64 PHE A N 13
ATOM 18092 C CA . PHE A 1 64 ? 11.309 0.407 -0.139 1.00 0.00 64 PHE A CA 13
ATOM 18093 C C . PHE A 1 64 ? 12.797 0.746 -0.022 1.00 0.00 64 PHE A C 13
ATOM 18094 O O . PHE A 1 64 ? 13.639 0.077 -0.618 1.00 0.00 64 PHE A O 13
ATOM 18111 N N . GLY A 1 65 ? 13.075 1.786 0.750 1.00 0.00 65 GLY A N 13
ATOM 18112 C CA . GLY A 1 65 ? 14.445 2.223 0.953 1.00 0.00 65 GLY A CA 13
ATOM 18113 C C . GLY A 1 65 ? 14.702 3.563 0.260 1.00 0.00 65 GLY A C 13
ATOM 18114 O O . GLY A 1 65 ? 15.843 4.015 0.178 1.00 0.00 65 GLY A O 13
ATOM 18118 N N . GLU A 1 66 ? 13.622 4.160 -0.222 1.00 0.00 66 GLU A N 13
ATOM 18119 C CA . GLU A 1 66 ? 13.716 5.439 -0.906 1.00 0.00 66 GLU A CA 13
ATOM 18120 C C . GLU A 1 66 ? 12.958 6.515 -0.126 1.00 0.00 66 GLU A C 13
ATOM 18121 O O . GLU A 1 66 ? 12.094 6.201 0.692 1.00 0.00 66 GLU A O 13
ATOM 18133 N N . GLU A 1 67 ? 13.309 7.761 -0.406 1.00 0.00 67 GLU A N 13
ATOM 18134 C CA . GLU A 1 67 ? 12.672 8.885 0.260 1.00 0.00 67 GLU A CA 13
ATOM 18135 C C . GLU A 1 67 ? 11.178 8.920 -0.069 1.00 0.00 67 GLU A C 13
ATOM 18136 O O . GLU A 1 67 ? 10.345 9.049 0.827 1.00 0.00 67 GLU A O 13
ATOM 18148 N N . LYS A 1 68 ? 10.885 8.802 -1.356 1.00 0.00 68 LYS A N 13
ATOM 18149 C CA . LYS A 1 68 ? 9.506 8.818 -1.814 1.00 0.00 68 LYS A CA 13
ATOM 18150 C C . LYS A 1 68 ? 9.321 7.754 -2.897 1.00 0.00 68 LYS A C 13
ATOM 18151 O O . LYS A 1 68 ? 10.296 7.262 -3.462 1.00 0.00 68 LYS A O 13
ATOM 18170 N N . LEU A 1 69 ? 8.062 7.431 -3.155 1.00 0.00 69 LEU A N 13
ATOM 18171 C CA . LEU A 1 69 ? 7.736 6.434 -4.161 1.00 0.00 69 LEU A CA 13
ATOM 18172 C C . LEU A 1 69 ? 6.407 6.801 -4.824 1.00 0.00 69 LEU A C 13
ATOM 18173 O O . LEU A 1 69 ? 5.666 7.640 -4.315 1.00 0.00 69 LEU A O 13
ATOM 18189 N N . LYS A 1 70 ? 6.147 6.155 -5.952 1.00 0.00 70 LYS A N 13
ATOM 18190 C CA . LYS A 1 70 ? 4.921 6.403 -6.690 1.00 0.00 70 LYS A CA 13
ATOM 18191 C C . LYS A 1 70 ? 3.800 5.533 -6.116 1.00 0.00 70 LYS A C 13
ATOM 18192 O O . LYS A 1 70 ? 3.991 4.339 -5.889 1.00 0.00 70 LYS A O 13
ATOM 18211 N N . PHE A 1 71 ? 2.656 6.165 -5.899 1.00 0.00 71 PHE A N 13
ATOM 18212 C CA . PHE A 1 71 ? 1.505 5.464 -5.356 1.00 0.00 71 PHE A CA 13
ATOM 18213 C C . PHE A 1 71 ? 1.148 4.249 -6.215 1.00 0.00 71 PHE A C 13
ATOM 18214 O O . PHE A 1 71 ? 0.468 3.335 -5.751 1.00 0.00 71 PHE A O 13
ATOM 18231 N N . THR A 1 72 ? 1.623 4.279 -7.451 1.00 0.00 72 THR A N 13
ATOM 18232 C CA . THR A 1 72 ? 1.363 3.191 -8.379 1.00 0.00 72 THR A CA 13
ATOM 18233 C C . THR A 1 72 ? 2.471 2.140 -8.293 1.00 0.00 72 THR A C 13
ATOM 18234 O O . THR A 1 72 ? 2.192 0.944 -8.215 1.00 0.00 72 THR A O 13
ATOM 18245 N N . MET A 1 73 ? 3.704 2.624 -8.310 1.00 0.00 73 MET A N 13
ATOM 18246 C CA . MET A 1 73 ? 4.855 1.740 -8.235 1.00 0.00 73 MET A CA 13
ATOM 18247 C C . MET A 1 73 ? 4.798 0.871 -6.978 1.00 0.00 73 MET A C 13
ATOM 18248 O O . MET A 1 73 ? 5.404 -0.199 -6.931 1.00 0.00 73 MET A O 13
ATOM 18262 N N . VAL A 1 74 ? 4.065 1.362 -5.990 1.00 0.00 74 VAL A N 13
ATOM 18263 C CA . VAL A 1 74 ? 3.921 0.643 -4.736 1.00 0.00 74 VAL A CA 13
ATOM 18264 C C . VAL A 1 74 ? 3.780 -0.853 -5.024 1.00 0.00 74 VAL A C 13
ATOM 18265 O O . VAL A 1 74 ? 4.568 -1.660 -4.534 1.00 0.00 74 VAL A O 13
ATOM 18278 N N . SER A 1 75 ? 2.769 -1.178 -5.817 1.00 0.00 75 SER A N 13
ATOM 18279 C CA . SER A 1 75 ? 2.515 -2.563 -6.176 1.00 0.00 75 SER A CA 13
ATOM 18280 C C . SER A 1 75 ? 3.814 -3.234 -6.626 1.00 0.00 75 SER A C 13
ATOM 18281 O O . SER A 1 75 ? 4.200 -4.270 -6.088 1.00 0.00 75 SER A O 13
ATOM 18289 N N . GLN A 1 76 ? 4.453 -2.615 -7.608 1.00 0.00 76 GLN A N 13
ATOM 18290 C CA . GLN A 1 76 ? 5.701 -3.140 -8.136 1.00 0.00 76 GLN A CA 13
ATOM 18291 C C . GLN A 1 76 ? 6.734 -3.281 -7.016 1.00 0.00 76 GLN A C 13
ATOM 18292 O O . GLN A 1 76 ? 7.713 -4.012 -7.158 1.00 0.00 76 GLN A O 13
ATOM 18306 N N . LYS A 1 77 ? 6.480 -2.570 -5.927 1.00 0.00 77 LYS A N 13
ATOM 18307 C CA . LYS A 1 77 ? 7.375 -2.607 -4.784 1.00 0.00 77 LYS A CA 13
ATOM 18308 C C . LYS A 1 77 ? 6.867 -3.641 -3.777 1.00 0.00 77 LYS A C 13
ATOM 18309 O O . LYS A 1 77 ? 7.457 -4.710 -3.628 1.00 0.00 77 LYS A O 13
ATOM 18328 N N . ILE A 1 78 ? 5.777 -3.286 -3.112 1.00 0.00 78 ILE A N 13
ATOM 18329 C CA . ILE A 1 78 ? 5.183 -4.169 -2.123 1.00 0.00 78 ILE A CA 13
ATOM 18330 C C . ILE A 1 78 ? 5.266 -5.614 -2.621 1.00 0.00 78 ILE A C 13
ATOM 18331 O O . ILE A 1 78 ? 5.560 -6.524 -1.848 1.00 0.00 78 ILE A O 13
ATOM 18347 N N . SER A 1 79 ? 5.000 -5.778 -3.908 1.00 0.00 79 SER A N 13
ATOM 18348 C CA . SER A 1 79 ? 5.041 -7.097 -4.518 1.00 0.00 79 SER A CA 13
ATOM 18349 C C . SER A 1 79 ? 6.298 -7.843 -4.066 1.00 0.00 79 SER A C 13
ATOM 18350 O O . SER A 1 79 ? 6.224 -9.005 -3.668 1.00 0.00 79 SER A O 13
ATOM 18358 N N . HIS A 1 80 ? 7.421 -7.146 -4.144 1.00 0.00 80 HIS A N 13
ATOM 18359 C CA . HIS A 1 80 ? 8.692 -7.729 -3.748 1.00 0.00 80 HIS A CA 13
ATOM 18360 C C . HIS A 1 80 ? 8.569 -8.323 -2.343 1.00 0.00 80 HIS A C 13
ATOM 18361 O O . HIS A 1 80 ? 9.209 -9.326 -2.032 1.00 0.00 80 HIS A O 13
ATOM 18375 N N . HIS A 1 81 ? 7.742 -7.679 -1.533 1.00 0.00 81 HIS A N 13
ATOM 18376 C CA . HIS A 1 81 ? 7.526 -8.132 -0.170 1.00 0.00 81 HIS A CA 13
ATOM 18377 C C . HIS A 1 81 ? 6.405 -9.173 -0.145 1.00 0.00 81 HIS A C 13
ATOM 18378 O O . HIS A 1 81 ? 6.464 -10.135 0.618 1.00 0.00 81 HIS A O 13
ATOM 18392 N N . LEU A 1 82 ? 5.410 -8.944 -0.990 1.00 0.00 82 LEU A N 13
ATOM 18393 C CA . LEU A 1 82 ? 4.277 -9.849 -1.075 1.00 0.00 82 LEU A CA 13
ATOM 18394 C C . LEU A 1 82 ? 4.787 -11.289 -1.175 1.00 0.00 82 LEU A C 13
ATOM 18395 O O . LEU A 1 82 ? 5.500 -11.634 -2.116 1.00 0.00 82 LEU A O 13
ATOM 18411 N N . SER A 1 83 ? 4.402 -12.089 -0.191 1.00 0.00 83 SER A N 13
ATOM 18412 C CA . SER A 1 83 ? 4.811 -13.482 -0.157 1.00 0.00 83 SER A CA 13
ATOM 18413 C C . SER A 1 83 ? 3.596 -14.379 0.092 1.00 0.00 83 SER A C 13
ATOM 18414 O O . SER A 1 83 ? 2.547 -13.902 0.523 1.00 0.00 83 SER A O 13
ATOM 18422 N N . PRO A 1 84 ? 3.783 -15.694 -0.198 1.00 0.00 84 PRO A N 13
ATOM 18423 C CA . PRO A 1 84 ? 2.715 -16.661 -0.011 1.00 0.00 84 PRO A CA 13
ATOM 18424 C C . PRO A 1 84 ? 2.519 -16.980 1.473 1.00 0.00 84 PRO A C 13
ATOM 18425 O O . PRO A 1 84 ? 3.461 -17.380 2.155 1.00 0.00 84 PRO A O 13
ATOM 18436 N N . PRO A 1 85 ? 1.257 -16.787 1.940 1.00 0.00 85 PRO A N 13
ATOM 18437 C CA . PRO A 1 85 ? 0.925 -17.050 3.330 1.00 0.00 85 PRO A CA 13
ATOM 18438 C C . PRO A 1 85 ? 0.831 -18.554 3.596 1.00 0.00 85 PRO A C 13
ATOM 18439 O O . PRO A 1 85 ? 0.898 -19.358 2.668 1.00 0.00 85 PRO A O 13
ATOM 18450 N N . PRO A 1 86 ? 0.672 -18.898 4.903 1.00 0.00 86 PRO A N 13
ATOM 18451 C CA . PRO A 1 86 ? 0.568 -20.291 5.303 1.00 0.00 86 PRO A CA 13
ATOM 18452 C C . PRO A 1 86 ? -0.807 -20.861 4.950 1.00 0.00 86 PRO A C 13
ATOM 18453 O O . PRO A 1 86 ? -1.819 -20.446 5.513 1.00 0.00 86 PRO A O 13
ATOM 18464 N N . PRO A 1 87 ? -0.800 -21.829 3.994 1.00 0.00 87 PRO A N 13
ATOM 18465 C CA . PRO A 1 87 ? -2.034 -22.461 3.559 1.00 0.00 87 PRO A CA 13
ATOM 18466 C C . PRO A 1 87 ? -2.542 -23.452 4.608 1.00 0.00 87 PRO A C 13
ATOM 18467 O O . PRO A 1 87 ? -1.978 -23.553 5.697 1.00 0.00 87 PRO A O 13
ATOM 18478 N N . SER A 1 88 ? -3.602 -24.158 4.244 1.00 0.00 88 SER A N 13
ATOM 18479 C CA . SER A 1 88 ? -4.193 -25.138 5.140 1.00 0.00 88 SER A CA 13
ATOM 18480 C C . SER A 1 88 ? -4.528 -24.484 6.482 1.00 0.00 88 SER A C 13
ATOM 18481 O O . SER A 1 88 ? -3.639 -24.234 7.295 1.00 0.00 88 SER A O 13
ATOM 18489 N N . GLY A 1 89 ? -5.814 -24.226 6.673 1.00 0.00 89 GLY A N 13
ATOM 18490 C CA . GLY A 1 89 ? -6.278 -23.606 7.903 1.00 0.00 89 GLY A CA 13
ATOM 18491 C C . GLY A 1 89 ? -6.106 -24.552 9.093 1.00 0.00 89 GLY A C 13
ATOM 18492 O O . GLY A 1 89 ? -5.138 -25.309 9.154 1.00 0.00 89 GLY A O 13
ATOM 18496 N N . PRO A 1 90 ? -7.085 -24.477 10.034 1.00 0.00 90 PRO A N 13
ATOM 18497 C CA . PRO A 1 90 ? -7.051 -25.317 11.218 1.00 0.00 90 PRO A CA 13
ATOM 18498 C C . PRO A 1 90 ? -7.440 -26.758 10.880 1.00 0.00 90 PRO A C 13
ATOM 18499 O O . PRO A 1 90 ? -8.362 -26.988 10.099 1.00 0.00 90 PRO A O 13
ATOM 18510 N N . SER A 1 91 ? -6.718 -27.689 11.485 1.00 0.00 91 SER A N 13
ATOM 18511 C CA . SER A 1 91 ? -6.976 -29.101 11.257 1.00 0.00 91 SER A CA 13
ATOM 18512 C C . SER A 1 91 ? -8.480 -29.375 11.322 1.00 0.00 91 SER A C 13
ATOM 18513 O O . SER A 1 91 ? -9.094 -29.240 12.379 1.00 0.00 91 SER A O 13
ATOM 18521 N N . SER A 1 92 ? -9.029 -29.756 10.178 1.00 0.00 92 SER A N 13
ATOM 18522 C CA . SER A 1 92 ? -10.449 -30.051 10.091 1.00 0.00 92 SER A CA 13
ATOM 18523 C C . SER A 1 92 ? -10.781 -31.281 10.937 1.00 0.00 92 SER A C 13
ATOM 18524 O O . SER A 1 92 ? -11.552 -31.194 11.891 1.00 0.00 92 SER A O 13
ATOM 18532 N N . GLY A 1 93 ? -10.182 -32.401 10.556 1.00 0.00 93 GLY A N 13
ATOM 18533 C CA . GLY A 1 93 ? -10.404 -33.648 11.268 1.00 0.00 93 GLY A CA 13
ATOM 18534 C C . GLY A 1 93 ? -11.276 -34.600 10.447 1.00 0.00 93 GLY A C 13
ATOM 18535 O O . GLY A 1 93 ? -12.213 -35.199 10.973 1.00 0.00 93 GLY A O 13
ATOM 18539 N N . GLY A 1 1 ? -2.198 -27.754 -12.415 1.00 0.00 1 GLY A N 14
ATOM 18540 C CA . GLY A 1 1 ? -3.410 -28.551 -12.503 1.00 0.00 1 GLY A CA 14
ATOM 18541 C C . GLY A 1 1 ? -4.398 -27.939 -13.499 1.00 0.00 1 GLY A C 14
ATOM 18542 O O . GLY A 1 1 ? -4.225 -28.071 -14.710 1.00 0.00 1 GLY A O 14
ATOM 18546 N N . SER A 1 2 ? -5.411 -27.284 -12.952 1.00 0.00 2 SER A N 14
ATOM 18547 C CA . SER A 1 2 ? -6.426 -26.651 -13.778 1.00 0.00 2 SER A CA 14
ATOM 18548 C C . SER A 1 2 ? -6.172 -25.145 -13.857 1.00 0.00 2 SER A C 14
ATOM 18549 O O . SER A 1 2 ? -6.548 -24.400 -12.953 1.00 0.00 2 SER A O 14
ATOM 18557 N N . SER A 1 3 ? -5.536 -24.740 -14.946 1.00 0.00 3 SER A N 14
ATOM 18558 C CA . SER A 1 3 ? -5.227 -23.336 -15.155 1.00 0.00 3 SER A CA 14
ATOM 18559 C C . SER A 1 3 ? -6.337 -22.672 -15.972 1.00 0.00 3 SER A C 14
ATOM 18560 O O . SER A 1 3 ? -6.230 -22.555 -17.192 1.00 0.00 3 SER A O 14
ATOM 18568 N N . GLY A 1 4 ? -7.379 -22.255 -15.267 1.00 0.00 4 GLY A N 14
ATOM 18569 C CA . GLY A 1 4 ? -8.508 -21.606 -15.912 1.00 0.00 4 GLY A CA 14
ATOM 18570 C C . GLY A 1 4 ? -9.639 -21.354 -14.913 1.00 0.00 4 GLY A C 14
ATOM 18571 O O . GLY A 1 4 ? -10.542 -22.178 -14.772 1.00 0.00 4 GLY A O 14
ATOM 18575 N N . SER A 1 5 ? -9.554 -20.213 -14.247 1.00 0.00 5 SER A N 14
ATOM 18576 C CA . SER A 1 5 ? -10.559 -19.842 -13.265 1.00 0.00 5 SER A CA 14
ATOM 18577 C C . SER A 1 5 ? -10.297 -18.422 -12.759 1.00 0.00 5 SER A C 14
ATOM 18578 O O . SER A 1 5 ? -9.169 -17.937 -12.817 1.00 0.00 5 SER A O 14
ATOM 18586 N N . SER A 1 6 ? -11.359 -17.797 -12.273 1.00 0.00 6 SER A N 14
ATOM 18587 C CA . SER A 1 6 ? -11.258 -16.442 -11.756 1.00 0.00 6 SER A CA 14
ATOM 18588 C C . SER A 1 6 ? -12.423 -16.156 -10.806 1.00 0.00 6 SER A C 14
ATOM 18589 O O . SER A 1 6 ? -13.447 -15.615 -11.220 1.00 0.00 6 SER A O 14
ATOM 18597 N N . GLY A 1 7 ? -12.228 -16.533 -9.551 1.00 0.00 7 GLY A N 14
ATOM 18598 C CA . GLY A 1 7 ? -13.250 -16.324 -8.539 1.00 0.00 7 GLY A CA 14
ATOM 18599 C C . GLY A 1 7 ? -12.733 -15.421 -7.417 1.00 0.00 7 GLY A C 14
ATOM 18600 O O . GLY A 1 7 ? -13.253 -14.326 -7.209 1.00 0.00 7 GLY A O 14
ATOM 18604 N N . VAL A 1 8 ? -11.718 -15.914 -6.724 1.00 0.00 8 VAL A N 14
ATOM 18605 C CA . VAL A 1 8 ? -11.125 -15.166 -5.629 1.00 0.00 8 VAL A CA 14
ATOM 18606 C C . VAL A 1 8 ? -9.629 -14.985 -5.890 1.00 0.00 8 VAL A C 14
ATOM 18607 O O . VAL A 1 8 ? -8.980 -15.872 -6.443 1.00 0.00 8 VAL A O 14
ATOM 18620 N N . PRO A 1 9 ? -9.111 -13.800 -5.470 1.00 0.00 9 PRO A N 14
ATOM 18621 C CA . PRO A 1 9 ? -7.703 -13.492 -5.653 1.00 0.00 9 PRO A CA 14
ATOM 18622 C C . PRO A 1 9 ? -6.838 -14.264 -4.654 1.00 0.00 9 PRO A C 14
ATOM 18623 O O . PRO A 1 9 ? -7.357 -15.010 -3.825 1.00 0.00 9 PRO A O 14
ATOM 18634 N N . GLU A 1 10 ? -5.534 -14.059 -4.767 1.00 0.00 10 GLU A N 14
ATOM 18635 C CA . GLU A 1 10 ? -4.592 -14.726 -3.884 1.00 0.00 10 GLU A CA 14
ATOM 18636 C C . GLU A 1 10 ? -3.948 -13.715 -2.933 1.00 0.00 10 GLU A C 14
ATOM 18637 O O . GLU A 1 10 ? -3.306 -12.764 -3.376 1.00 0.00 10 GLU A O 14
ATOM 18649 N N . LYS A 1 11 ? -4.141 -13.955 -1.645 1.00 0.00 11 LYS A N 14
ATOM 18650 C CA . LYS A 1 11 ? -3.587 -13.078 -0.628 1.00 0.00 11 LYS A CA 14
ATOM 18651 C C . LYS A 1 11 ? -2.072 -13.278 -0.559 1.00 0.00 11 LYS A C 14
ATOM 18652 O O . LYS A 1 11 ? -1.550 -14.273 -1.060 1.00 0.00 11 LYS A O 14
ATOM 18671 N N . PHE A 1 12 ? -1.408 -12.316 0.065 1.00 0.00 12 PHE A N 14
ATOM 18672 C CA . PHE A 1 12 ? 0.037 -12.374 0.206 1.00 0.00 12 PHE A CA 14
ATOM 18673 C C . PHE A 1 12 ? 0.470 -11.936 1.607 1.00 0.00 12 PHE A C 14
ATOM 18674 O O . PHE A 1 12 ? 0.007 -10.915 2.112 1.00 0.00 12 PHE A O 14
ATOM 18691 N N . LYS A 1 13 ? 1.353 -12.731 2.194 1.00 0.00 13 LYS A N 14
ATOM 18692 C CA . LYS A 1 13 ? 1.853 -12.438 3.526 1.00 0.00 13 LYS A CA 14
ATOM 18693 C C . LYS A 1 13 ? 2.561 -11.082 3.514 1.00 0.00 13 LYS A C 14
ATOM 18694 O O . LYS A 1 13 ? 2.810 -10.517 2.450 1.00 0.00 13 LYS A O 14
ATOM 18713 N N . LEU A 1 14 ? 2.866 -10.599 4.709 1.00 0.00 14 LEU A N 14
ATOM 18714 C CA . LEU A 1 14 ? 3.541 -9.320 4.850 1.00 0.00 14 LEU A CA 14
ATOM 18715 C C . LEU A 1 14 ? 4.904 -9.537 5.509 1.00 0.00 14 LEU A C 14
ATOM 18716 O O . LEU A 1 14 ? 5.123 -10.549 6.172 1.00 0.00 14 LEU A O 14
ATOM 18732 N N . SER A 1 15 ? 5.786 -8.569 5.304 1.00 0.00 15 SER A N 14
ATOM 18733 C CA . SER A 1 15 ? 7.122 -8.642 5.871 1.00 0.00 15 SER A CA 14
ATOM 18734 C C . SER A 1 15 ? 7.114 -8.097 7.300 1.00 0.00 15 SER A C 14
ATOM 18735 O O . SER A 1 15 ? 6.134 -7.493 7.733 1.00 0.00 15 SER A O 14
ATOM 18743 N N . THR A 1 16 ? 8.218 -8.331 7.995 1.00 0.00 16 THR A N 14
ATOM 18744 C CA . THR A 1 16 ? 8.351 -7.872 9.367 1.00 0.00 16 THR A CA 14
ATOM 18745 C C . THR A 1 16 ? 8.190 -6.352 9.438 1.00 0.00 16 THR A C 14
ATOM 18746 O O . THR A 1 16 ? 7.644 -5.827 10.407 1.00 0.00 16 THR A O 14
ATOM 18757 N N . ALA A 1 17 ? 8.676 -5.688 8.400 1.00 0.00 17 ALA A N 14
ATOM 18758 C CA . ALA A 1 17 ? 8.592 -4.239 8.332 1.00 0.00 17 ALA A CA 14
ATOM 18759 C C . ALA A 1 17 ? 7.206 -3.835 7.827 1.00 0.00 17 ALA A C 14
ATOM 18760 O O . ALA A 1 17 ? 6.572 -2.944 8.389 1.00 0.00 17 ALA A O 14
ATOM 18767 N N . LEU A 1 18 ? 6.776 -4.510 6.771 1.00 0.00 18 LEU A N 14
ATOM 18768 C CA . LEU A 1 18 ? 5.477 -4.233 6.184 1.00 0.00 18 LEU A CA 14
ATOM 18769 C C . LEU A 1 18 ? 4.382 -4.541 7.208 1.00 0.00 18 LEU A C 14
ATOM 18770 O O . LEU A 1 18 ? 3.299 -3.962 7.157 1.00 0.00 18 LEU A O 14
ATOM 18786 N N . MET A 1 19 ? 4.704 -5.454 8.113 1.00 0.00 19 MET A N 14
ATOM 18787 C CA . MET A 1 19 ? 3.762 -5.846 9.147 1.00 0.00 19 MET A CA 14
ATOM 18788 C C . MET A 1 19 ? 3.642 -4.762 10.220 1.00 0.00 19 MET A C 14
ATOM 18789 O O . MET A 1 19 ? 2.579 -4.583 10.811 1.00 0.00 19 MET A O 14
ATOM 18803 N N . ASP A 1 20 ? 4.749 -4.067 10.439 1.00 0.00 20 ASP A N 14
ATOM 18804 C CA . ASP A 1 20 ? 4.782 -3.005 11.430 1.00 0.00 20 ASP A CA 14
ATOM 18805 C C . ASP A 1 20 ? 4.384 -1.684 10.770 1.00 0.00 20 ASP A C 14
ATOM 18806 O O . ASP A 1 20 ? 4.348 -0.644 11.426 1.00 0.00 20 ASP A O 14
ATOM 18815 N N . VAL A 1 21 ? 4.096 -1.768 9.479 1.00 0.00 21 VAL A N 14
ATOM 18816 C CA . VAL A 1 21 ? 3.703 -0.591 8.722 1.00 0.00 21 VAL A CA 14
ATOM 18817 C C . VAL A 1 21 ? 2.178 -0.475 8.725 1.00 0.00 21 VAL A C 14
ATOM 18818 O O . VAL A 1 21 ? 1.633 0.585 9.031 1.00 0.00 21 VAL A O 14
ATOM 18831 N N . LEU A 1 22 ? 1.531 -1.579 8.381 1.00 0.00 22 LEU A N 14
ATOM 18832 C CA . LEU A 1 22 ? 0.079 -1.614 8.340 1.00 0.00 22 LEU A CA 14
ATOM 18833 C C . LEU A 1 22 ? -0.445 -2.330 9.587 1.00 0.00 22 LEU A C 14
ATOM 18834 O O . LEU A 1 22 ? -1.242 -1.772 10.339 1.00 0.00 22 LEU A O 14
ATOM 18850 N N . GLY A 1 23 ? 0.025 -3.556 9.767 1.00 0.00 23 GLY A N 14
ATOM 18851 C CA . GLY A 1 23 ? -0.386 -4.354 10.910 1.00 0.00 23 GLY A CA 14
ATOM 18852 C C . GLY A 1 23 ? -1.144 -5.605 10.460 1.00 0.00 23 GLY A C 14
ATOM 18853 O O . GLY A 1 23 ? -2.067 -6.053 11.139 1.00 0.00 23 GLY A O 14
ATOM 18857 N N . ILE A 1 24 ? -0.728 -6.132 9.319 1.00 0.00 24 ILE A N 14
ATOM 18858 C CA . ILE A 1 24 ? -1.356 -7.322 8.771 1.00 0.00 24 ILE A CA 14
ATOM 18859 C C . ILE A 1 24 ? -0.291 -8.396 8.540 1.00 0.00 24 ILE A C 14
ATOM 18860 O O . ILE A 1 24 ? 0.889 -8.083 8.396 1.00 0.00 24 ILE A O 14
ATOM 18876 N N . GLU A 1 25 ? -0.747 -9.640 8.513 1.00 0.00 25 GLU A N 14
ATOM 18877 C CA . GLU A 1 25 ? 0.152 -10.762 8.302 1.00 0.00 25 GLU A CA 14
ATOM 18878 C C . GLU A 1 25 ? -0.050 -11.349 6.904 1.00 0.00 25 GLU A C 14
ATOM 18879 O O . GLU A 1 25 ? 0.863 -11.951 6.342 1.00 0.00 25 GLU A O 14
ATOM 18891 N N . VAL A 1 26 ? -1.252 -11.152 6.382 1.00 0.00 26 VAL A N 14
ATOM 18892 C CA . VAL A 1 26 ? -1.586 -11.654 5.060 1.00 0.00 26 VAL A CA 14
ATOM 18893 C C . VAL A 1 26 ? -2.831 -10.930 4.543 1.00 0.00 26 VAL A C 14
ATOM 18894 O O . VAL A 1 26 ? -3.926 -11.118 5.071 1.00 0.00 26 VAL A O 14
ATOM 18907 N N . GLU A 1 27 ? -2.621 -10.118 3.517 1.00 0.00 27 GLU A N 14
ATOM 18908 C CA . GLU A 1 27 ? -3.713 -9.365 2.924 1.00 0.00 27 GLU A CA 14
ATOM 18909 C C . GLU A 1 27 ? -3.658 -9.465 1.398 1.00 0.00 27 GLU A C 14
ATOM 18910 O O . GLU A 1 27 ? -2.636 -9.854 0.834 1.00 0.00 27 GLU A O 14
ATOM 18922 N N . THR A 1 28 ? -4.770 -9.106 0.773 1.00 0.00 28 THR A N 14
ATOM 18923 C CA . THR A 1 28 ? -4.861 -9.150 -0.677 1.00 0.00 28 THR A CA 14
ATOM 18924 C C . THR A 1 28 ? -3.784 -8.265 -1.306 1.00 0.00 28 THR A C 14
ATOM 18925 O O . THR A 1 28 ? -2.886 -7.786 -0.614 1.00 0.00 28 THR A O 14
ATOM 18936 N N . ARG A 1 29 ? -3.908 -8.074 -2.611 1.00 0.00 29 ARG A N 14
ATOM 18937 C CA . ARG A 1 29 ? -2.956 -7.254 -3.341 1.00 0.00 29 ARG A CA 14
ATOM 18938 C C . ARG A 1 29 ? -3.323 -5.774 -3.215 1.00 0.00 29 ARG A C 14
ATOM 18939 O O . ARG A 1 29 ? -2.454 -4.932 -2.997 1.00 0.00 29 ARG A O 14
ATOM 18960 N N . PRO A 1 30 ? -4.646 -5.496 -3.362 1.00 0.00 30 PRO A N 14
ATOM 18961 C CA . PRO A 1 30 ? -5.139 -4.132 -3.266 1.00 0.00 30 PRO A CA 14
ATOM 18962 C C . PRO A 1 30 ? -5.165 -3.659 -1.811 1.00 0.00 30 PRO A C 14
ATOM 18963 O O . PRO A 1 30 ? -4.561 -2.641 -1.475 1.00 0.00 30 PRO A O 14
ATOM 18974 N N . ARG A 1 31 ? -5.870 -4.420 -0.988 1.00 0.00 31 ARG A N 14
ATOM 18975 C CA . ARG A 1 31 ? -5.983 -4.091 0.423 1.00 0.00 31 ARG A CA 14
ATOM 18976 C C . ARG A 1 31 ? -4.669 -3.500 0.937 1.00 0.00 31 ARG A C 14
ATOM 18977 O O . ARG A 1 31 ? -4.671 -2.502 1.655 1.00 0.00 31 ARG A O 14
ATOM 18998 N N . ILE A 1 32 ? -3.576 -4.143 0.550 1.00 0.00 32 ILE A N 14
ATOM 18999 C CA . ILE A 1 32 ? -2.258 -3.694 0.962 1.00 0.00 32 ILE A CA 14
ATOM 19000 C C . ILE A 1 32 ? -1.954 -2.345 0.306 1.00 0.00 32 ILE A C 14
ATOM 19001 O O . ILE A 1 32 ? -1.815 -1.334 0.992 1.00 0.00 32 ILE A O 14
ATOM 19017 N N . ILE A 1 33 ? -1.861 -2.375 -1.016 1.00 0.00 33 ILE A N 14
ATOM 19018 C CA . ILE A 1 33 ? -1.577 -1.167 -1.773 1.00 0.00 33 ILE A CA 14
ATOM 19019 C C . ILE A 1 33 ? -2.370 -0.001 -1.180 1.00 0.00 33 ILE A C 14
ATOM 19020 O O . ILE A 1 33 ? -1.837 1.095 -1.013 1.00 0.00 33 ILE A O 14
ATOM 19036 N N . ALA A 1 34 ? -3.631 -0.276 -0.880 1.00 0.00 34 ALA A N 14
ATOM 19037 C CA . ALA A 1 34 ? -4.502 0.737 -0.310 1.00 0.00 34 ALA A CA 14
ATOM 19038 C C . ALA A 1 34 ? -4.033 1.069 1.108 1.00 0.00 34 ALA A C 14
ATOM 19039 O O . ALA A 1 34 ? -3.886 2.238 1.460 1.00 0.00 34 ALA A O 14
ATOM 19046 N N . ALA A 1 35 ? -3.811 0.018 1.884 1.00 0.00 35 ALA A N 14
ATOM 19047 C CA . ALA A 1 35 ? -3.361 0.182 3.256 1.00 0.00 35 ALA A CA 14
ATOM 19048 C C . ALA A 1 35 ? -2.219 1.200 3.295 1.00 0.00 35 ALA A C 14
ATOM 19049 O O . ALA A 1 35 ? -2.051 1.912 4.284 1.00 0.00 35 ALA A O 14
ATOM 19056 N N . ILE A 1 36 ? -1.464 1.236 2.208 1.00 0.00 36 ILE A N 14
ATOM 19057 C CA . ILE A 1 36 ? -0.343 2.155 2.105 1.00 0.00 36 ILE A CA 14
ATOM 19058 C C . ILE A 1 36 ? -0.853 3.529 1.667 1.00 0.00 36 ILE A C 14
ATOM 19059 O O . ILE A 1 36 ? -0.351 4.556 2.121 1.00 0.00 36 ILE A O 14
ATOM 19075 N N . TRP A 1 37 ? -1.845 3.504 0.789 1.00 0.00 37 TRP A N 14
ATOM 19076 C CA . TRP A 1 37 ? -2.429 4.735 0.284 1.00 0.00 37 TRP A CA 14
ATOM 19077 C C . TRP A 1 37 ? -3.009 5.505 1.471 1.00 0.00 37 TRP A C 14
ATOM 19078 O O . TRP A 1 37 ? -2.856 6.722 1.561 1.00 0.00 37 TRP A O 14
ATOM 19099 N N . HIS A 1 38 ? -3.663 4.764 2.354 1.00 0.00 38 HIS A N 14
ATOM 19100 C CA . HIS A 1 38 ? -4.267 5.362 3.532 1.00 0.00 38 HIS A CA 14
ATOM 19101 C C . HIS A 1 38 ? -3.172 5.758 4.525 1.00 0.00 38 HIS A C 14
ATOM 19102 O O . HIS A 1 38 ? -3.019 6.934 4.850 1.00 0.00 38 HIS A O 14
ATOM 19116 N N . TYR A 1 39 ? -2.438 4.752 4.979 1.00 0.00 39 TYR A N 14
ATOM 19117 C CA . TYR A 1 39 ? -1.362 4.981 5.929 1.00 0.00 39 TYR A CA 14
ATOM 19118 C C . TYR A 1 39 ? -0.569 6.238 5.567 1.00 0.00 39 TYR A C 14
ATOM 19119 O O . TYR A 1 39 ? -0.308 7.080 6.425 1.00 0.00 39 TYR A O 14
ATOM 19137 N N . VAL A 1 40 ? -0.208 6.326 4.295 1.00 0.00 40 VAL A N 14
ATOM 19138 C CA . VAL A 1 40 ? 0.549 7.466 3.809 1.00 0.00 40 VAL A CA 14
ATOM 19139 C C . VAL A 1 40 ? -0.206 8.755 4.142 1.00 0.00 40 VAL A C 14
ATOM 19140 O O . VAL A 1 40 ? 0.281 9.582 4.911 1.00 0.00 40 VAL A O 14
ATOM 19153 N N . LYS A 1 41 ? -1.383 8.883 3.548 1.00 0.00 41 LYS A N 14
ATOM 19154 C CA . LYS A 1 41 ? -2.210 10.057 3.772 1.00 0.00 41 LYS A CA 14
ATOM 19155 C C . LYS A 1 41 ? -2.397 10.263 5.276 1.00 0.00 41 LYS A C 14
ATOM 19156 O O . LYS A 1 41 ? -2.245 11.376 5.777 1.00 0.00 41 LYS A O 14
ATOM 19175 N N . ALA A 1 42 ? -2.725 9.174 5.955 1.00 0.00 42 ALA A N 14
ATOM 19176 C CA . ALA A 1 42 ? -2.935 9.221 7.392 1.00 0.00 42 ALA A CA 14
ATOM 19177 C C . ALA A 1 42 ? -1.683 9.787 8.067 1.00 0.00 42 ALA A C 14
ATOM 19178 O O . ALA A 1 42 ? -1.782 10.539 9.035 1.00 0.00 42 ALA A O 14
ATOM 19185 N N . ARG A 1 43 ? -0.535 9.402 7.529 1.00 0.00 43 ARG A N 14
ATOM 19186 C CA . ARG A 1 43 ? 0.734 9.861 8.067 1.00 0.00 43 ARG A CA 14
ATOM 19187 C C . ARG A 1 43 ? 1.155 11.168 7.393 1.00 0.00 43 ARG A C 14
ATOM 19188 O O . ARG A 1 43 ? 2.285 11.624 7.565 1.00 0.00 43 ARG A O 14
ATOM 19209 N N . LYS A 1 44 ? 0.224 11.735 6.640 1.00 0.00 44 LYS A N 14
ATOM 19210 C CA . LYS A 1 44 ? 0.484 12.981 5.939 1.00 0.00 44 LYS A CA 14
ATOM 19211 C C . LYS A 1 44 ? 1.792 12.856 5.155 1.00 0.00 44 LYS A C 14
ATOM 19212 O O . LYS A 1 44 ? 2.505 13.841 4.970 1.00 0.00 44 LYS A O 14
ATOM 19231 N N . LEU A 1 45 ? 2.067 11.637 4.715 1.00 0.00 45 LEU A N 14
ATOM 19232 C CA . LEU A 1 45 ? 3.277 11.371 3.955 1.00 0.00 45 LEU A CA 14
ATOM 19233 C C . LEU A 1 45 ? 3.074 11.822 2.507 1.00 0.00 45 LEU A C 14
ATOM 19234 O O . LEU A 1 45 ? 4.029 12.202 1.832 1.00 0.00 45 LEU A O 14
ATOM 19250 N N . GLN A 1 46 ? 1.823 11.764 2.073 1.00 0.00 46 GLN A N 14
ATOM 19251 C CA . GLN A 1 46 ? 1.483 12.162 0.717 1.00 0.00 46 GLN A CA 14
ATOM 19252 C C . GLN A 1 46 ? 2.278 13.405 0.313 1.00 0.00 46 GLN A C 14
ATOM 19253 O O . GLN A 1 46 ? 2.506 14.293 1.132 1.00 0.00 46 GLN A O 14
ATOM 19267 N N . ASN A 1 47 ? 2.677 13.427 -0.950 1.00 0.00 47 ASN A N 14
ATOM 19268 C CA . ASN A 1 47 ? 3.442 14.547 -1.473 1.00 0.00 47 ASN A CA 14
ATOM 19269 C C . ASN A 1 47 ? 2.494 15.526 -2.168 1.00 0.00 47 ASN A C 14
ATOM 19270 O O . ASN A 1 47 ? 1.618 15.115 -2.927 1.00 0.00 47 ASN A O 14
ATOM 19281 N N . PRO A 1 48 ? 2.707 16.837 -1.876 1.00 0.00 48 PRO A N 14
ATOM 19282 C CA . PRO A 1 48 ? 1.882 17.879 -2.464 1.00 0.00 48 PRO A CA 14
ATOM 19283 C C . PRO A 1 48 ? 2.253 18.109 -3.930 1.00 0.00 48 PRO A C 14
ATOM 19284 O O . PRO A 1 48 ? 1.378 18.172 -4.793 1.00 0.00 48 PRO A O 14
ATOM 19295 N N . ASN A 1 49 ? 3.551 18.229 -4.167 1.00 0.00 49 ASN A N 14
ATOM 19296 C CA . ASN A 1 49 ? 4.048 18.452 -5.514 1.00 0.00 49 ASN A CA 14
ATOM 19297 C C . ASN A 1 49 ? 3.415 17.431 -6.462 1.00 0.00 49 ASN A C 14
ATOM 19298 O O . ASN A 1 49 ? 2.726 17.804 -7.411 1.00 0.00 49 ASN A O 14
ATOM 19309 N N . ASP A 1 50 ? 3.670 16.164 -6.173 1.00 0.00 50 ASP A N 14
ATOM 19310 C CA . ASP A 1 50 ? 3.133 15.087 -6.988 1.00 0.00 50 ASP A CA 14
ATOM 19311 C C . ASP A 1 50 ? 2.189 14.234 -6.139 1.00 0.00 50 ASP A C 14
ATOM 19312 O O . ASP A 1 50 ? 2.606 13.643 -5.144 1.00 0.00 50 ASP A O 14
ATOM 19321 N N . PRO A 1 51 ? 0.901 14.195 -6.575 1.00 0.00 51 PRO A N 14
ATOM 19322 C CA . PRO A 1 51 ? -0.106 13.423 -5.866 1.00 0.00 51 PRO A CA 14
ATOM 19323 C C . PRO A 1 51 ? 0.065 11.926 -6.130 1.00 0.00 51 PRO A C 14
ATOM 19324 O O . PRO A 1 51 ? -0.482 11.098 -5.403 1.00 0.00 51 PRO A O 14
ATOM 19335 N N . SER A 1 52 ? 0.826 11.624 -7.172 1.00 0.00 52 SER A N 14
ATOM 19336 C CA . SER A 1 52 ? 1.075 10.241 -7.541 1.00 0.00 52 SER A CA 14
ATOM 19337 C C . SER A 1 52 ? 2.175 9.654 -6.655 1.00 0.00 52 SER A C 14
ATOM 19338 O O . SER A 1 52 ? 2.355 8.438 -6.606 1.00 0.00 52 SER A O 14
ATOM 19346 N N . PHE A 1 53 ? 2.883 10.545 -5.976 1.00 0.00 53 PHE A N 14
ATOM 19347 C CA . PHE A 1 53 ? 3.961 10.130 -5.094 1.00 0.00 53 PHE A CA 14
ATOM 19348 C C . PHE A 1 53 ? 3.613 10.412 -3.632 1.00 0.00 53 PHE A C 14
ATOM 19349 O O . PHE A 1 53 ? 2.554 10.966 -3.338 1.00 0.00 53 PHE A O 14
ATOM 19366 N N . PHE A 1 54 ? 4.523 10.019 -2.753 1.00 0.00 54 PHE A N 14
ATOM 19367 C CA . PHE A 1 54 ? 4.325 10.222 -1.328 1.00 0.00 54 PHE A CA 14
ATOM 19368 C C . PHE A 1 54 ? 5.655 10.149 -0.574 1.00 0.00 54 PHE A C 14
ATOM 19369 O O . PHE A 1 54 ? 6.579 9.460 -1.003 1.00 0.00 54 PHE A O 14
ATOM 19386 N N . ASN A 1 55 ? 5.709 10.869 0.537 1.00 0.00 55 ASN A N 14
ATOM 19387 C CA . ASN A 1 55 ? 6.910 10.894 1.354 1.00 0.00 55 ASN A CA 14
ATOM 19388 C C . ASN A 1 55 ? 7.096 9.530 2.020 1.00 0.00 55 ASN A C 14
ATOM 19389 O O . ASN A 1 55 ? 6.125 8.817 2.268 1.00 0.00 55 ASN A O 14
ATOM 19400 N N . CYS A 1 56 ? 8.352 9.206 2.292 1.00 0.00 56 CYS A N 14
ATOM 19401 C CA . CYS A 1 56 ? 8.679 7.940 2.924 1.00 0.00 56 CYS A CA 14
ATOM 19402 C C . CYS A 1 56 ? 8.726 8.157 4.438 1.00 0.00 56 CYS A C 14
ATOM 19403 O O . CYS A 1 56 ? 8.580 9.282 4.912 1.00 0.00 56 CYS A O 14
ATOM 19411 N N . ASP A 1 57 ? 8.931 7.061 5.155 1.00 0.00 57 ASP A N 14
ATOM 19412 C CA . ASP A 1 57 ? 8.999 7.117 6.605 1.00 0.00 57 ASP A CA 14
ATOM 19413 C C . ASP A 1 57 ? 10.052 6.123 7.100 1.00 0.00 57 ASP A C 14
ATOM 19414 O O . ASP A 1 57 ? 10.719 5.470 6.300 1.00 0.00 57 ASP A O 14
ATOM 19423 N N . ALA A 1 58 ? 10.167 6.041 8.418 1.00 0.00 58 ALA A N 14
ATOM 19424 C CA . ALA A 1 58 ? 11.127 5.137 9.030 1.00 0.00 58 ALA A CA 14
ATOM 19425 C C . ALA A 1 58 ? 10.573 3.711 8.994 1.00 0.00 58 ALA A C 14
ATOM 19426 O O . ALA A 1 58 ? 11.225 2.777 9.458 1.00 0.00 58 ALA A O 14
ATOM 19433 N N . ALA A 1 59 ? 9.377 3.589 8.438 1.00 0.00 59 ALA A N 14
ATOM 19434 C CA . ALA A 1 59 ? 8.728 2.293 8.336 1.00 0.00 59 ALA A CA 14
ATOM 19435 C C . ALA A 1 59 ? 8.619 1.897 6.862 1.00 0.00 59 ALA A C 14
ATOM 19436 O O . ALA A 1 59 ? 8.780 0.728 6.516 1.00 0.00 59 ALA A O 14
ATOM 19443 N N . LEU A 1 60 ? 8.346 2.894 6.033 1.00 0.00 60 LEU A N 14
ATOM 19444 C CA . LEU A 1 60 ? 8.213 2.665 4.605 1.00 0.00 60 LEU A CA 14
ATOM 19445 C C . LEU A 1 60 ? 9.598 2.429 3.999 1.00 0.00 60 LEU A C 14
ATOM 19446 O O . LEU A 1 60 ? 9.751 1.616 3.089 1.00 0.00 60 LEU A O 14
ATOM 19462 N N . GLN A 1 61 ? 10.572 3.154 4.529 1.00 0.00 61 GLN A N 14
ATOM 19463 C CA . GLN A 1 61 ? 11.939 3.034 4.053 1.00 0.00 61 GLN A CA 14
ATOM 19464 C C . GLN A 1 61 ? 12.438 1.598 4.229 1.00 0.00 61 GLN A C 14
ATOM 19465 O O . GLN A 1 61 ? 12.906 0.979 3.275 1.00 0.00 61 GLN A O 14
ATOM 19479 N N . LYS A 1 62 ? 12.321 1.111 5.455 1.00 0.00 62 LYS A N 14
ATOM 19480 C CA . LYS A 1 62 ? 12.754 -0.240 5.768 1.00 0.00 62 LYS A CA 14
ATOM 19481 C C . LYS A 1 62 ? 12.229 -1.200 4.699 1.00 0.00 62 LYS A C 14
ATOM 19482 O O . LYS A 1 62 ? 12.813 -2.258 4.468 1.00 0.00 62 LYS A O 14
ATOM 19501 N N . VAL A 1 63 ? 11.132 -0.797 4.074 1.00 0.00 63 VAL A N 14
ATOM 19502 C CA . VAL A 1 63 ? 10.522 -1.608 3.034 1.00 0.00 63 VAL A CA 14
ATOM 19503 C C . VAL A 1 63 ? 11.131 -1.238 1.681 1.00 0.00 63 VAL A C 14
ATOM 19504 O O . VAL A 1 63 ? 11.890 -2.015 1.104 1.00 0.00 63 VAL A O 14
ATOM 19517 N N . PHE A 1 64 ? 10.776 -0.050 1.213 1.00 0.00 64 PHE A N 14
ATOM 19518 C CA . PHE A 1 64 ? 11.279 0.433 -0.062 1.00 0.00 64 PHE A CA 14
ATOM 19519 C C . PHE A 1 64 ? 12.754 0.823 0.042 1.00 0.00 64 PHE A C 14
ATOM 19520 O O . PHE A 1 64 ? 13.612 0.192 -0.574 1.00 0.00 64 PHE A O 14
ATOM 19537 N N . GLY A 1 65 ? 13.005 1.861 0.826 1.00 0.00 65 GLY A N 14
ATOM 19538 C CA . GLY A 1 65 ? 14.362 2.342 1.019 1.00 0.00 65 GLY A CA 14
ATOM 19539 C C . GLY A 1 65 ? 14.615 3.611 0.202 1.00 0.00 65 GLY A C 14
ATOM 19540 O O . GLY A 1 65 ? 15.764 3.999 -0.010 1.00 0.00 65 GLY A O 14
ATOM 19544 N N . GLU A 1 66 ? 13.524 4.222 -0.236 1.00 0.00 66 GLU A N 14
ATOM 19545 C CA . GLU A 1 66 ? 13.614 5.438 -1.025 1.00 0.00 66 GLU A CA 14
ATOM 19546 C C . GLU A 1 66 ? 12.968 6.606 -0.276 1.00 0.00 66 GLU A C 14
ATOM 19547 O O . GLU A 1 66 ? 12.208 6.398 0.668 1.00 0.00 66 GLU A O 14
ATOM 19559 N N . GLU A 1 67 ? 13.295 7.809 -0.725 1.00 0.00 67 GLU A N 14
ATOM 19560 C CA . GLU A 1 67 ? 12.756 9.010 -0.110 1.00 0.00 67 GLU A CA 14
ATOM 19561 C C . GLU A 1 67 ? 11.248 9.099 -0.352 1.00 0.00 67 GLU A C 14
ATOM 19562 O O . GLU A 1 67 ? 10.493 9.472 0.545 1.00 0.00 67 GLU A O 14
ATOM 19574 N N . LYS A 1 68 ? 10.854 8.751 -1.568 1.00 0.00 68 LYS A N 14
ATOM 19575 C CA . LYS A 1 68 ? 9.450 8.788 -1.939 1.00 0.00 68 LYS A CA 14
ATOM 19576 C C . LYS A 1 68 ? 9.178 7.717 -2.998 1.00 0.00 68 LYS A C 14
ATOM 19577 O O . LYS A 1 68 ? 10.102 7.243 -3.657 1.00 0.00 68 LYS A O 14
ATOM 19596 N N . LEU A 1 69 ? 7.907 7.367 -3.127 1.00 0.00 69 LEU A N 14
ATOM 19597 C CA . LEU A 1 69 ? 7.503 6.361 -4.094 1.00 0.00 69 LEU A CA 14
ATOM 19598 C C . LEU A 1 69 ? 6.137 6.736 -4.673 1.00 0.00 69 LEU A C 14
ATOM 19599 O O . LEU A 1 69 ? 5.440 7.590 -4.126 1.00 0.00 69 LEU A O 14
ATOM 19615 N N . LYS A 1 70 ? 5.796 6.081 -5.773 1.00 0.00 70 LYS A N 14
ATOM 19616 C CA . LYS A 1 70 ? 4.526 6.335 -6.432 1.00 0.00 70 LYS A CA 14
ATOM 19617 C C . LYS A 1 70 ? 3.438 5.480 -5.780 1.00 0.00 70 LYS A C 14
ATOM 19618 O O . LYS A 1 70 ? 3.721 4.406 -5.251 1.00 0.00 70 LYS A O 14
ATOM 19637 N N . PHE A 1 71 ? 2.216 5.988 -5.839 1.00 0.00 71 PHE A N 14
ATOM 19638 C CA . PHE A 1 71 ? 1.083 5.284 -5.262 1.00 0.00 71 PHE A CA 14
ATOM 19639 C C . PHE A 1 71 ? 0.721 4.052 -6.093 1.00 0.00 71 PHE A C 14
ATOM 19640 O O . PHE A 1 71 ? 0.023 3.159 -5.615 1.00 0.00 71 PHE A O 14
ATOM 19657 N N . THR A 1 72 ? 1.211 4.044 -7.324 1.00 0.00 72 THR A N 14
ATOM 19658 C CA . THR A 1 72 ? 0.947 2.937 -8.227 1.00 0.00 72 THR A CA 14
ATOM 19659 C C . THR A 1 72 ? 2.104 1.936 -8.196 1.00 0.00 72 THR A C 14
ATOM 19660 O O . THR A 1 72 ? 1.887 0.727 -8.266 1.00 0.00 72 THR A O 14
ATOM 19671 N N . MET A 1 73 ? 3.310 2.476 -8.090 1.00 0.00 73 MET A N 14
ATOM 19672 C CA . MET A 1 73 ? 4.501 1.646 -8.049 1.00 0.00 73 MET A CA 14
ATOM 19673 C C . MET A 1 73 ? 4.518 0.773 -6.792 1.00 0.00 73 MET A C 14
ATOM 19674 O O . MET A 1 73 ? 5.182 -0.262 -6.759 1.00 0.00 73 MET A O 14
ATOM 19688 N N . VAL A 1 74 ? 3.779 1.223 -5.788 1.00 0.00 74 VAL A N 14
ATOM 19689 C CA . VAL A 1 74 ? 3.700 0.495 -4.533 1.00 0.00 74 VAL A CA 14
ATOM 19690 C C . VAL A 1 74 ? 3.557 -1.000 -4.823 1.00 0.00 74 VAL A C 14
ATOM 19691 O O . VAL A 1 74 ? 4.161 -1.828 -4.143 1.00 0.00 74 VAL A O 14
ATOM 19704 N N . SER A 1 75 ? 2.753 -1.300 -5.833 1.00 0.00 75 SER A N 14
ATOM 19705 C CA . SER A 1 75 ? 2.523 -2.681 -6.221 1.00 0.00 75 SER A CA 14
ATOM 19706 C C . SER A 1 75 ? 3.800 -3.277 -6.818 1.00 0.00 75 SER A C 14
ATOM 19707 O O . SER A 1 75 ? 4.149 -4.421 -6.530 1.00 0.00 75 SER A O 14
ATOM 19715 N N . GLN A 1 76 ? 4.461 -2.474 -7.638 1.00 0.00 76 GLN A N 14
ATOM 19716 C CA . GLN A 1 76 ? 5.692 -2.908 -8.279 1.00 0.00 76 GLN A CA 14
ATOM 19717 C C . GLN A 1 76 ? 6.806 -3.056 -7.241 1.00 0.00 76 GLN A C 14
ATOM 19718 O O . GLN A 1 76 ? 7.894 -3.535 -7.558 1.00 0.00 76 GLN A O 14
ATOM 19732 N N . LYS A 1 77 ? 6.497 -2.636 -6.023 1.00 0.00 77 LYS A N 14
ATOM 19733 C CA . LYS A 1 77 ? 7.459 -2.716 -4.937 1.00 0.00 77 LYS A CA 14
ATOM 19734 C C . LYS A 1 77 ? 6.966 -3.726 -3.899 1.00 0.00 77 LYS A C 14
ATOM 19735 O O . LYS A 1 77 ? 7.539 -4.805 -3.757 1.00 0.00 77 LYS A O 14
ATOM 19754 N N . ILE A 1 78 ? 5.910 -3.339 -3.199 1.00 0.00 78 ILE A N 14
ATOM 19755 C CA . ILE A 1 78 ? 5.333 -4.197 -2.178 1.00 0.00 78 ILE A CA 14
ATOM 19756 C C . ILE A 1 78 ? 5.337 -5.645 -2.672 1.00 0.00 78 ILE A C 14
ATOM 19757 O O . ILE A 1 78 ? 5.522 -6.573 -1.886 1.00 0.00 78 ILE A O 14
ATOM 19773 N N . SER A 1 79 ? 5.132 -5.793 -3.973 1.00 0.00 79 SER A N 14
ATOM 19774 C CA . SER A 1 79 ? 5.110 -7.112 -4.581 1.00 0.00 79 SER A CA 14
ATOM 19775 C C . SER A 1 79 ? 6.279 -7.949 -4.060 1.00 0.00 79 SER A C 14
ATOM 19776 O O . SER A 1 79 ? 6.080 -9.047 -3.543 1.00 0.00 79 SER A O 14
ATOM 19784 N N . HIS A 1 80 ? 7.475 -7.398 -4.213 1.00 0.00 80 HIS A N 14
ATOM 19785 C CA . HIS A 1 80 ? 8.676 -8.080 -3.764 1.00 0.00 80 HIS A CA 14
ATOM 19786 C C . HIS A 1 80 ? 8.461 -8.621 -2.349 1.00 0.00 80 HIS A C 14
ATOM 19787 O O . HIS A 1 80 ? 9.037 -9.641 -1.976 1.00 0.00 80 HIS A O 14
ATOM 19801 N N . HIS A 1 81 ? 7.630 -7.912 -1.599 1.00 0.00 81 HIS A N 14
ATOM 19802 C CA . HIS A 1 81 ? 7.331 -8.308 -0.234 1.00 0.00 81 HIS A CA 14
ATOM 19803 C C . HIS A 1 81 ? 6.182 -9.318 -0.232 1.00 0.00 81 HIS A C 14
ATOM 19804 O O . HIS A 1 81 ? 6.163 -10.240 0.583 1.00 0.00 81 HIS A O 14
ATOM 19818 N N . LEU A 1 82 ? 5.253 -9.111 -1.153 1.00 0.00 82 LEU A N 14
ATOM 19819 C CA . LEU A 1 82 ? 4.104 -9.993 -1.268 1.00 0.00 82 LEU A CA 14
ATOM 19820 C C . LEU A 1 82 ? 4.587 -11.438 -1.409 1.00 0.00 82 LEU A C 14
ATOM 19821 O O . LEU A 1 82 ? 5.144 -11.812 -2.439 1.00 0.00 82 LEU A O 14
ATOM 19837 N N . SER A 1 83 ? 4.356 -12.210 -0.357 1.00 0.00 83 SER A N 14
ATOM 19838 C CA . SER A 1 83 ? 4.760 -13.606 -0.351 1.00 0.00 83 SER A CA 14
ATOM 19839 C C . SER A 1 83 ? 3.525 -14.508 -0.321 1.00 0.00 83 SER A C 14
ATOM 19840 O O . SER A 1 83 ? 2.433 -14.060 0.024 1.00 0.00 83 SER A O 14
ATOM 19848 N N . PRO A 1 84 ? 3.746 -15.797 -0.696 1.00 0.00 84 PRO A N 14
ATOM 19849 C CA . PRO A 1 84 ? 2.664 -16.766 -0.715 1.00 0.00 84 PRO A CA 14
ATOM 19850 C C . PRO A 1 84 ? 2.296 -17.206 0.703 1.00 0.00 84 PRO A C 14
ATOM 19851 O O . PRO A 1 84 ? 3.145 -17.698 1.444 1.00 0.00 84 PRO A O 14
ATOM 19862 N N . PRO A 1 85 ? 0.995 -17.007 1.048 1.00 0.00 85 PRO A N 14
ATOM 19863 C CA . PRO A 1 85 ? 0.505 -17.377 2.364 1.00 0.00 85 PRO A CA 14
ATOM 19864 C C . PRO A 1 85 ? 0.339 -18.894 2.481 1.00 0.00 85 PRO A C 14
ATOM 19865 O O . PRO A 1 85 ? 0.496 -19.617 1.499 1.00 0.00 85 PRO A O 14
ATOM 19876 N N . PRO A 1 86 ? 0.017 -19.342 3.724 1.00 0.00 86 PRO A N 14
ATOM 19877 C CA . PRO A 1 86 ? -0.171 -20.760 3.983 1.00 0.00 86 PRO A CA 14
ATOM 19878 C C . PRO A 1 86 ? -1.509 -21.247 3.422 1.00 0.00 86 PRO A C 14
ATOM 19879 O O . PRO A 1 86 ? -2.569 -20.844 3.899 1.00 0.00 86 PRO A O 14
ATOM 19890 N N . PRO A 1 87 ? -1.413 -22.129 2.392 1.00 0.00 87 PRO A N 14
ATOM 19891 C CA . PRO A 1 87 ? -2.603 -22.675 1.761 1.00 0.00 87 PRO A CA 14
ATOM 19892 C C . PRO A 1 87 ? -3.259 -23.732 2.652 1.00 0.00 87 PRO A C 14
ATOM 19893 O O . PRO A 1 87 ? -2.742 -24.058 3.719 1.00 0.00 87 PRO A O 14
ATOM 19904 N N . SER A 1 88 ? -4.389 -24.239 2.180 1.00 0.00 88 SER A N 14
ATOM 19905 C CA . SER A 1 88 ? -5.121 -25.253 2.919 1.00 0.00 88 SER A CA 14
ATOM 19906 C C . SER A 1 88 ? -5.437 -26.440 2.008 1.00 0.00 88 SER A C 14
ATOM 19907 O O . SER A 1 88 ? -5.896 -26.258 0.881 1.00 0.00 88 SER A O 14
ATOM 19915 N N . GLY A 1 89 ? -5.178 -27.631 2.529 1.00 0.00 89 GLY A N 14
ATOM 19916 C CA . GLY A 1 89 ? -5.429 -28.848 1.775 1.00 0.00 89 GLY A CA 14
ATOM 19917 C C . GLY A 1 89 ? -4.129 -29.414 1.199 1.00 0.00 89 GLY A C 14
ATOM 19918 O O . GLY A 1 89 ? -3.520 -28.807 0.320 1.00 0.00 89 GLY A O 14
ATOM 19922 N N . PRO A 1 90 ? -3.734 -30.601 1.732 1.00 0.00 90 PRO A N 14
ATOM 19923 C CA . PRO A 1 90 ? -2.518 -31.256 1.280 1.00 0.00 90 PRO A CA 14
ATOM 19924 C C . PRO A 1 90 ? -2.720 -31.900 -0.093 1.00 0.00 90 PRO A C 14
ATOM 19925 O O . PRO A 1 90 ? -2.786 -33.123 -0.205 1.00 0.00 90 PRO A O 14
ATOM 19936 N N . SER A 1 91 ? -2.811 -31.047 -1.103 1.00 0.00 91 SER A N 14
ATOM 19937 C CA . SER A 1 91 ? -3.004 -31.518 -2.464 1.00 0.00 91 SER A CA 14
ATOM 19938 C C . SER A 1 91 ? -2.453 -30.491 -3.456 1.00 0.00 91 SER A C 14
ATOM 19939 O O . SER A 1 91 ? -2.754 -29.303 -3.356 1.00 0.00 91 SER A O 14
ATOM 19947 N N . SER A 1 92 ? -1.655 -30.987 -4.390 1.00 0.00 92 SER A N 14
ATOM 19948 C CA . SER A 1 92 ? -1.059 -30.128 -5.398 1.00 0.00 92 SER A CA 14
ATOM 19949 C C . SER A 1 92 ? -2.149 -29.544 -6.299 1.00 0.00 92 SER A C 14
ATOM 19950 O O . SER A 1 92 ? -2.954 -30.283 -6.863 1.00 0.00 92 SER A O 14
ATOM 19958 N N . GLY A 1 93 ? -2.139 -28.224 -6.407 1.00 0.00 93 GLY A N 14
ATOM 19959 C CA . GLY A 1 93 ? -3.117 -27.533 -7.229 1.00 0.00 93 GLY A CA 14
ATOM 19960 C C . GLY A 1 93 ? -4.539 -27.976 -6.880 1.00 0.00 93 GLY A C 14
ATOM 19961 O O . GLY A 1 93 ? -4.797 -28.422 -5.763 1.00 0.00 93 GLY A O 14
ATOM 19965 N N . GLY A 1 1 ? -22.789 -5.672 -21.258 1.00 0.00 1 GLY A N 15
ATOM 19966 C CA . GLY A 1 1 ? -21.429 -6.176 -21.347 1.00 0.00 1 GLY A CA 15
ATOM 19967 C C . GLY A 1 1 ? -20.457 -5.263 -20.597 1.00 0.00 1 GLY A C 15
ATOM 19968 O O . GLY A 1 1 ? -20.194 -4.141 -21.029 1.00 0.00 1 GLY A O 15
ATOM 19972 N N . SER A 1 2 ? -19.948 -5.778 -19.488 1.00 0.00 2 SER A N 15
ATOM 19973 C CA . SER A 1 2 ? -19.010 -5.024 -18.674 1.00 0.00 2 SER A CA 15
ATOM 19974 C C . SER A 1 2 ? -18.071 -5.980 -17.935 1.00 0.00 2 SER A C 15
ATOM 19975 O O . SER A 1 2 ? -16.854 -5.907 -18.094 1.00 0.00 2 SER A O 15
ATOM 19983 N N . SER A 1 3 ? -18.673 -6.855 -17.143 1.00 0.00 3 SER A N 15
ATOM 19984 C CA . SER A 1 3 ? -17.906 -7.824 -16.380 1.00 0.00 3 SER A CA 15
ATOM 19985 C C . SER A 1 3 ? -17.917 -9.179 -17.092 1.00 0.00 3 SER A C 15
ATOM 19986 O O . SER A 1 3 ? -18.752 -9.419 -17.963 1.00 0.00 3 SER A O 15
ATOM 19994 N N . GLY A 1 4 ? -16.981 -10.028 -16.695 1.00 0.00 4 GLY A N 15
ATOM 19995 C CA . GLY A 1 4 ? -16.873 -11.351 -17.284 1.00 0.00 4 GLY A CA 15
ATOM 19996 C C . GLY A 1 4 ? -16.268 -12.346 -16.291 1.00 0.00 4 GLY A C 15
ATOM 19997 O O . GLY A 1 4 ? -16.149 -12.048 -15.103 1.00 0.00 4 GLY A O 15
ATOM 20001 N N . SER A 1 5 ? -15.901 -13.507 -16.814 1.00 0.00 5 SER A N 15
ATOM 20002 C CA . SER A 1 5 ? -15.312 -14.547 -15.989 1.00 0.00 5 SER A CA 15
ATOM 20003 C C . SER A 1 5 ? -13.810 -14.300 -15.828 1.00 0.00 5 SER A C 15
ATOM 20004 O O . SER A 1 5 ? -12.999 -14.913 -16.520 1.00 0.00 5 SER A O 15
ATOM 20012 N N . SER A 1 6 ? -13.486 -13.400 -14.912 1.00 0.00 6 SER A N 15
ATOM 20013 C CA . SER A 1 6 ? -12.096 -13.064 -14.652 1.00 0.00 6 SER A CA 15
ATOM 20014 C C . SER A 1 6 ? -11.496 -14.056 -13.654 1.00 0.00 6 SER A C 15
ATOM 20015 O O . SER A 1 6 ? -10.546 -14.768 -13.977 1.00 0.00 6 SER A O 15
ATOM 20023 N N . GLY A 1 7 ? -12.074 -14.072 -12.462 1.00 0.00 7 GLY A N 15
ATOM 20024 C CA . GLY A 1 7 ? -11.608 -14.965 -11.416 1.00 0.00 7 GLY A CA 15
ATOM 20025 C C . GLY A 1 7 ? -11.644 -14.276 -10.050 1.00 0.00 7 GLY A C 15
ATOM 20026 O O . GLY A 1 7 ? -12.354 -13.288 -9.868 1.00 0.00 7 GLY A O 15
ATOM 20030 N N . VAL A 1 8 ? -10.870 -14.824 -9.126 1.00 0.00 8 VAL A N 15
ATOM 20031 C CA . VAL A 1 8 ? -10.804 -14.274 -7.782 1.00 0.00 8 VAL A CA 15
ATOM 20032 C C . VAL A 1 8 ? -9.341 -14.029 -7.407 1.00 0.00 8 VAL A C 15
ATOM 20033 O O . VAL A 1 8 ? -8.468 -14.828 -7.744 1.00 0.00 8 VAL A O 15
ATOM 20046 N N . PRO A 1 9 ? -9.113 -12.893 -6.695 1.00 0.00 9 PRO A N 15
ATOM 20047 C CA . PRO A 1 9 ? -7.771 -12.533 -6.271 1.00 0.00 9 PRO A CA 15
ATOM 20048 C C . PRO A 1 9 ? -7.316 -13.401 -5.096 1.00 0.00 9 PRO A C 15
ATOM 20049 O O . PRO A 1 9 ? -8.129 -14.080 -4.469 1.00 0.00 9 PRO A O 15
ATOM 20060 N N . GLU A 1 10 ? -6.019 -13.352 -4.832 1.00 0.00 10 GLU A N 15
ATOM 20061 C CA . GLU A 1 10 ? -5.446 -14.126 -3.743 1.00 0.00 10 GLU A CA 15
ATOM 20062 C C . GLU A 1 10 ? -4.923 -13.194 -2.648 1.00 0.00 10 GLU A C 15
ATOM 20063 O O . GLU A 1 10 ? -5.110 -11.980 -2.719 1.00 0.00 10 GLU A O 15
ATOM 20075 N N . LYS A 1 11 ? -4.279 -13.798 -1.660 1.00 0.00 11 LYS A N 15
ATOM 20076 C CA . LYS A 1 11 ? -3.727 -13.037 -0.552 1.00 0.00 11 LYS A CA 15
ATOM 20077 C C . LYS A 1 11 ? -2.241 -13.367 -0.402 1.00 0.00 11 LYS A C 15
ATOM 20078 O O . LYS A 1 11 ? -1.777 -14.397 -0.889 1.00 0.00 11 LYS A O 15
ATOM 20097 N N . PHE A 1 12 ? -1.534 -12.472 0.273 1.00 0.00 12 PHE A N 15
ATOM 20098 C CA . PHE A 1 12 ? -0.109 -12.655 0.492 1.00 0.00 12 PHE A CA 15
ATOM 20099 C C . PHE A 1 12 ? 0.297 -12.171 1.886 1.00 0.00 12 PHE A C 15
ATOM 20100 O O . PHE A 1 12 ? -0.331 -11.271 2.442 1.00 0.00 12 PHE A O 15
ATOM 20117 N N . LYS A 1 13 ? 1.346 -12.789 2.409 1.00 0.00 13 LYS A N 15
ATOM 20118 C CA . LYS A 1 13 ? 1.843 -12.433 3.727 1.00 0.00 13 LYS A CA 15
ATOM 20119 C C . LYS A 1 13 ? 2.605 -11.109 3.639 1.00 0.00 13 LYS A C 15
ATOM 20120 O O . LYS A 1 13 ? 3.157 -10.774 2.591 1.00 0.00 13 LYS A O 15
ATOM 20139 N N . LEU A 1 14 ? 2.612 -10.392 4.753 1.00 0.00 14 LEU A N 15
ATOM 20140 C CA . LEU A 1 14 ? 3.297 -9.112 4.815 1.00 0.00 14 LEU A CA 15
ATOM 20141 C C . LEU A 1 14 ? 4.669 -9.303 5.463 1.00 0.00 14 LEU A C 15
ATOM 20142 O O . LEU A 1 14 ? 4.885 -10.270 6.192 1.00 0.00 14 LEU A O 15
ATOM 20158 N N . SER A 1 15 ? 5.561 -8.367 5.175 1.00 0.00 15 SER A N 15
ATOM 20159 C CA . SER A 1 15 ? 6.906 -8.421 5.721 1.00 0.00 15 SER A CA 15
ATOM 20160 C C . SER A 1 15 ? 6.903 -7.927 7.169 1.00 0.00 15 SER A C 15
ATOM 20161 O O . SER A 1 15 ? 5.895 -7.411 7.651 1.00 0.00 15 SER A O 15
ATOM 20169 N N . THR A 1 16 ? 8.042 -8.102 7.823 1.00 0.00 16 THR A N 15
ATOM 20170 C CA . THR A 1 16 ? 8.183 -7.681 9.206 1.00 0.00 16 THR A CA 15
ATOM 20171 C C . THR A 1 16 ? 8.084 -6.158 9.313 1.00 0.00 16 THR A C 15
ATOM 20172 O O . THR A 1 16 ? 7.473 -5.636 10.244 1.00 0.00 16 THR A O 15
ATOM 20183 N N . ALA A 1 17 ? 8.695 -5.488 8.346 1.00 0.00 17 ALA A N 15
ATOM 20184 C CA . ALA A 1 17 ? 8.683 -4.036 8.320 1.00 0.00 17 ALA A CA 15
ATOM 20185 C C . ALA A 1 17 ? 7.337 -3.551 7.778 1.00 0.00 17 ALA A C 15
ATOM 20186 O O . ALA A 1 17 ? 6.726 -2.645 8.344 1.00 0.00 17 ALA A O 15
ATOM 20193 N N . LEU A 1 18 ? 6.914 -4.175 6.689 1.00 0.00 18 LEU A N 15
ATOM 20194 C CA . LEU A 1 18 ? 5.651 -3.818 6.065 1.00 0.00 18 LEU A CA 15
ATOM 20195 C C . LEU A 1 18 ? 4.521 -3.978 7.083 1.00 0.00 18 LEU A C 15
ATOM 20196 O O . LEU A 1 18 ? 3.593 -3.171 7.118 1.00 0.00 18 LEU A O 15
ATOM 20212 N N . MET A 1 19 ? 4.635 -5.025 7.887 1.00 0.00 19 MET A N 15
ATOM 20213 C CA . MET A 1 19 ? 3.635 -5.301 8.903 1.00 0.00 19 MET A CA 15
ATOM 20214 C C . MET A 1 19 ? 3.536 -4.147 9.903 1.00 0.00 19 MET A C 15
ATOM 20215 O O . MET A 1 19 ? 2.438 -3.738 10.278 1.00 0.00 19 MET A O 15
ATOM 20229 N N . ASP A 1 20 ? 4.698 -3.656 10.308 1.00 0.00 20 ASP A N 15
ATOM 20230 C CA . ASP A 1 20 ? 4.756 -2.558 11.258 1.00 0.00 20 ASP A CA 15
ATOM 20231 C C . ASP A 1 20 ? 4.486 -1.242 10.525 1.00 0.00 20 ASP A C 15
ATOM 20232 O O . ASP A 1 20 ? 4.142 -0.239 11.150 1.00 0.00 20 ASP A O 15
ATOM 20241 N N . VAL A 1 21 ? 4.653 -1.287 9.212 1.00 0.00 21 VAL A N 15
ATOM 20242 C CA . VAL A 1 21 ? 4.431 -0.111 8.388 1.00 0.00 21 VAL A CA 15
ATOM 20243 C C . VAL A 1 21 ? 2.939 0.224 8.376 1.00 0.00 21 VAL A C 15
ATOM 20244 O O . VAL A 1 21 ? 2.561 1.394 8.414 1.00 0.00 21 VAL A O 15
ATOM 20257 N N . LEU A 1 22 ? 2.130 -0.824 8.322 1.00 0.00 22 LEU A N 15
ATOM 20258 C CA . LEU A 1 22 ? 0.687 -0.656 8.304 1.00 0.00 22 LEU A CA 15
ATOM 20259 C C . LEU A 1 22 ? 0.094 -1.233 9.591 1.00 0.00 22 LEU A C 15
ATOM 20260 O O . LEU A 1 22 ? -0.538 -0.516 10.364 1.00 0.00 22 LEU A O 15
ATOM 20276 N N . GLY A 1 23 ? 0.320 -2.525 9.780 1.00 0.00 23 GLY A N 15
ATOM 20277 C CA . GLY A 1 23 ? -0.184 -3.208 10.960 1.00 0.00 23 GLY A CA 15
ATOM 20278 C C . GLY A 1 23 ? -1.125 -4.350 10.572 1.00 0.00 23 GLY A C 15
ATOM 20279 O O . GLY A 1 23 ? -2.081 -4.642 11.289 1.00 0.00 23 GLY A O 15
ATOM 20283 N N . ILE A 1 24 ? -0.821 -4.966 9.440 1.00 0.00 24 ILE A N 15
ATOM 20284 C CA . ILE A 1 24 ? -1.628 -6.070 8.948 1.00 0.00 24 ILE A CA 15
ATOM 20285 C C . ILE A 1 24 ? -0.801 -7.357 8.987 1.00 0.00 24 ILE A C 15
ATOM 20286 O O . ILE A 1 24 ? 0.281 -7.387 9.572 1.00 0.00 24 ILE A O 15
ATOM 20302 N N . GLU A 1 25 ? -1.342 -8.390 8.357 1.00 0.00 25 GLU A N 15
ATOM 20303 C CA . GLU A 1 25 ? -0.668 -9.676 8.313 1.00 0.00 25 GLU A CA 15
ATOM 20304 C C . GLU A 1 25 ? -0.865 -10.331 6.945 1.00 0.00 25 GLU A C 15
ATOM 20305 O O . GLU A 1 25 ? 0.081 -10.863 6.365 1.00 0.00 25 GLU A O 15
ATOM 20317 N N . VAL A 1 26 ? -2.099 -10.272 6.467 1.00 0.00 26 VAL A N 15
ATOM 20318 C CA . VAL A 1 26 ? -2.432 -10.853 5.178 1.00 0.00 26 VAL A CA 15
ATOM 20319 C C . VAL A 1 26 ? -3.521 -10.011 4.509 1.00 0.00 26 VAL A C 15
ATOM 20320 O O . VAL A 1 26 ? -4.666 -10.002 4.957 1.00 0.00 26 VAL A O 15
ATOM 20333 N N . GLU A 1 27 ? -3.124 -9.323 3.449 1.00 0.00 27 GLU A N 15
ATOM 20334 C CA . GLU A 1 27 ? -4.051 -8.479 2.714 1.00 0.00 27 GLU A CA 15
ATOM 20335 C C . GLU A 1 27 ? -3.945 -8.756 1.213 1.00 0.00 27 GLU A C 15
ATOM 20336 O O . GLU A 1 27 ? -2.887 -9.148 0.724 1.00 0.00 27 GLU A O 15
ATOM 20348 N N . THR A 1 28 ? -5.057 -8.540 0.524 1.00 0.00 28 THR A N 15
ATOM 20349 C CA . THR A 1 28 ? -5.102 -8.761 -0.911 1.00 0.00 28 THR A CA 15
ATOM 20350 C C . THR A 1 28 ? -4.131 -7.820 -1.627 1.00 0.00 28 THR A C 15
ATOM 20351 O O . THR A 1 28 ? -3.761 -6.778 -1.088 1.00 0.00 28 THR A O 15
ATOM 20362 N N . ARG A 1 29 ? -3.747 -8.220 -2.830 1.00 0.00 29 ARG A N 15
ATOM 20363 C CA . ARG A 1 29 ? -2.827 -7.425 -3.625 1.00 0.00 29 ARG A CA 15
ATOM 20364 C C . ARG A 1 29 ? -3.265 -5.959 -3.636 1.00 0.00 29 ARG A C 15
ATOM 20365 O O . ARG A 1 29 ? -2.453 -5.063 -3.413 1.00 0.00 29 ARG A O 15
ATOM 20386 N N . PRO A 1 30 ? -4.583 -5.756 -3.906 1.00 0.00 30 PRO A N 15
ATOM 20387 C CA . PRO A 1 30 ? -5.139 -4.414 -3.950 1.00 0.00 30 PRO A CA 15
ATOM 20388 C C . PRO A 1 30 ? -5.303 -3.842 -2.540 1.00 0.00 30 PRO A C 15
ATOM 20389 O O . PRO A 1 30 ? -5.191 -2.634 -2.339 1.00 0.00 30 PRO A O 15
ATOM 20400 N N . ARG A 1 31 ? -5.566 -4.738 -1.600 1.00 0.00 31 ARG A N 15
ATOM 20401 C CA . ARG A 1 31 ? -5.747 -4.338 -0.215 1.00 0.00 31 ARG A CA 15
ATOM 20402 C C . ARG A 1 31 ? -4.438 -3.786 0.354 1.00 0.00 31 ARG A C 15
ATOM 20403 O O . ARG A 1 31 ? -4.358 -2.611 0.710 1.00 0.00 31 ARG A O 15
ATOM 20424 N N . ILE A 1 32 ? -3.445 -4.660 0.422 1.00 0.00 32 ILE A N 15
ATOM 20425 C CA . ILE A 1 32 ? -2.143 -4.275 0.941 1.00 0.00 32 ILE A CA 15
ATOM 20426 C C . ILE A 1 32 ? -1.820 -2.849 0.489 1.00 0.00 32 ILE A C 15
ATOM 20427 O O . ILE A 1 32 ? -1.741 -1.937 1.311 1.00 0.00 32 ILE A O 15
ATOM 20443 N N . ILE A 1 33 ? -1.642 -2.702 -0.815 1.00 0.00 33 ILE A N 15
ATOM 20444 C CA . ILE A 1 33 ? -1.330 -1.402 -1.386 1.00 0.00 33 ILE A CA 15
ATOM 20445 C C . ILE A 1 33 ? -2.156 -0.327 -0.677 1.00 0.00 33 ILE A C 15
ATOM 20446 O O . ILE A 1 33 ? -1.601 0.573 -0.048 1.00 0.00 33 ILE A O 15
ATOM 20462 N N . ALA A 1 34 ? -3.469 -0.456 -0.802 1.00 0.00 34 ALA A N 15
ATOM 20463 C CA . ALA A 1 34 ? -4.377 0.493 -0.182 1.00 0.00 34 ALA A CA 15
ATOM 20464 C C . ALA A 1 34 ? -3.918 0.769 1.252 1.00 0.00 34 ALA A C 15
ATOM 20465 O O . ALA A 1 34 ? -3.811 1.924 1.662 1.00 0.00 34 ALA A O 15
ATOM 20472 N N . ALA A 1 35 ? -3.659 -0.311 1.974 1.00 0.00 35 ALA A N 15
ATOM 20473 C CA . ALA A 1 35 ? -3.214 -0.200 3.353 1.00 0.00 35 ALA A CA 15
ATOM 20474 C C . ALA A 1 35 ? -2.102 0.848 3.443 1.00 0.00 35 ALA A C 15
ATOM 20475 O O . ALA A 1 35 ? -2.008 1.575 4.431 1.00 0.00 35 ALA A O 15
ATOM 20482 N N . ILE A 1 36 ? -1.289 0.892 2.398 1.00 0.00 36 ILE A N 15
ATOM 20483 C CA . ILE A 1 36 ? -0.188 1.839 2.346 1.00 0.00 36 ILE A CA 15
ATOM 20484 C C . ILE A 1 36 ? -0.727 3.222 1.976 1.00 0.00 36 ILE A C 15
ATOM 20485 O O . ILE A 1 36 ? -0.223 4.237 2.454 1.00 0.00 36 ILE A O 15
ATOM 20501 N N . TRP A 1 37 ? -1.744 3.217 1.126 1.00 0.00 37 TRP A N 15
ATOM 20502 C CA . TRP A 1 37 ? -2.356 4.459 0.686 1.00 0.00 37 TRP A CA 15
ATOM 20503 C C . TRP A 1 37 ? -2.921 5.171 1.917 1.00 0.00 37 TRP A C 15
ATOM 20504 O O . TRP A 1 37 ? -2.520 6.291 2.229 1.00 0.00 37 TRP A O 15
ATOM 20525 N N . HIS A 1 38 ? -3.842 4.491 2.584 1.00 0.00 38 HIS A N 15
ATOM 20526 C CA . HIS A 1 38 ? -4.465 5.044 3.774 1.00 0.00 38 HIS A CA 15
ATOM 20527 C C . HIS A 1 38 ? -3.383 5.518 4.747 1.00 0.00 38 HIS A C 15
ATOM 20528 O O . HIS A 1 38 ? -3.408 6.661 5.201 1.00 0.00 38 HIS A O 15
ATOM 20542 N N . TYR A 1 39 ? -2.458 4.615 5.039 1.00 0.00 39 TYR A N 15
ATOM 20543 C CA . TYR A 1 39 ? -1.369 4.926 5.949 1.00 0.00 39 TYR A CA 15
ATOM 20544 C C . TYR A 1 39 ? -0.659 6.216 5.534 1.00 0.00 39 TYR A C 15
ATOM 20545 O O . TYR A 1 39 ? -0.635 7.187 6.290 1.00 0.00 39 TYR A O 15
ATOM 20563 N N . VAL A 1 40 ? -0.098 6.186 4.334 1.00 0.00 40 VAL A N 15
ATOM 20564 C CA . VAL A 1 40 ? 0.610 7.341 3.810 1.00 0.00 40 VAL A CA 15
ATOM 20565 C C . VAL A 1 40 ? -0.265 8.586 3.969 1.00 0.00 40 VAL A C 15
ATOM 20566 O O . VAL A 1 40 ? 0.231 9.657 4.314 1.00 0.00 40 VAL A O 15
ATOM 20579 N N . LYS A 1 41 ? -1.551 8.403 3.709 1.00 0.00 41 LYS A N 15
ATOM 20580 C CA . LYS A 1 41 ? -2.500 9.498 3.819 1.00 0.00 41 LYS A CA 15
ATOM 20581 C C . LYS A 1 41 ? -2.637 9.903 5.288 1.00 0.00 41 LYS A C 15
ATOM 20582 O O . LYS A 1 41 ? -2.567 11.086 5.619 1.00 0.00 41 LYS A O 15
ATOM 20601 N N . ALA A 1 42 ? -2.830 8.898 6.129 1.00 0.00 42 ALA A N 15
ATOM 20602 C CA . ALA A 1 42 ? -2.978 9.134 7.555 1.00 0.00 42 ALA A CA 15
ATOM 20603 C C . ALA A 1 42 ? -1.736 9.858 8.080 1.00 0.00 42 ALA A C 15
ATOM 20604 O O . ALA A 1 42 ? -1.847 10.872 8.766 1.00 0.00 42 ALA A O 15
ATOM 20611 N N . ARG A 1 43 ? -0.581 9.307 7.737 1.00 0.00 43 ARG A N 15
ATOM 20612 C CA . ARG A 1 43 ? 0.681 9.887 8.164 1.00 0.00 43 ARG A CA 15
ATOM 20613 C C . ARG A 1 43 ? 0.922 11.218 7.450 1.00 0.00 43 ARG A C 15
ATOM 20614 O O . ARG A 1 43 ? 1.874 11.932 7.764 1.00 0.00 43 ARG A O 15
ATOM 20635 N N . LYS A 1 44 ? 0.044 11.513 6.503 1.00 0.00 44 LYS A N 15
ATOM 20636 C CA . LYS A 1 44 ? 0.149 12.746 5.742 1.00 0.00 44 LYS A CA 15
ATOM 20637 C C . LYS A 1 44 ? 1.341 12.651 4.787 1.00 0.00 44 LYS A C 15
ATOM 20638 O O . LYS A 1 44 ? 1.697 13.630 4.134 1.00 0.00 44 LYS A O 15
ATOM 20657 N N . LEU A 1 45 ? 1.925 11.463 4.737 1.00 0.00 45 LEU A N 15
ATOM 20658 C CA . LEU A 1 45 ? 3.069 11.227 3.873 1.00 0.00 45 LEU A CA 15
ATOM 20659 C C . LEU A 1 45 ? 2.770 11.775 2.476 1.00 0.00 45 LEU A C 15
ATOM 20660 O O . LEU A 1 45 ? 3.686 12.106 1.726 1.00 0.00 45 LEU A O 15
ATOM 20676 N N . GLN A 1 46 ? 1.483 11.855 2.170 1.00 0.00 46 GLN A N 15
ATOM 20677 C CA . GLN A 1 46 ? 1.052 12.358 0.877 1.00 0.00 46 GLN A CA 15
ATOM 20678 C C . GLN A 1 46 ? 1.904 13.560 0.464 1.00 0.00 46 GLN A C 15
ATOM 20679 O O . GLN A 1 46 ? 2.211 14.421 1.288 1.00 0.00 46 GLN A O 15
ATOM 20693 N N . ASN A 1 47 ? 2.261 13.581 -0.812 1.00 0.00 47 ASN A N 15
ATOM 20694 C CA . ASN A 1 47 ? 3.071 14.663 -1.344 1.00 0.00 47 ASN A CA 15
ATOM 20695 C C . ASN A 1 47 ? 2.157 15.803 -1.800 1.00 0.00 47 ASN A C 15
ATOM 20696 O O . ASN A 1 47 ? 1.095 15.561 -2.371 1.00 0.00 47 ASN A O 15
ATOM 20707 N N . PRO A 1 48 ? 2.615 17.053 -1.523 1.00 0.00 48 PRO A N 15
ATOM 20708 C CA . PRO A 1 48 ? 1.851 18.230 -1.897 1.00 0.00 48 PRO A CA 15
ATOM 20709 C C . PRO A 1 48 ? 1.948 18.491 -3.402 1.00 0.00 48 PRO A C 15
ATOM 20710 O O . PRO A 1 48 ? 0.958 18.846 -4.039 1.00 0.00 48 PRO A O 15
ATOM 20721 N N . ASN A 1 49 ? 3.151 18.305 -3.926 1.00 0.00 49 ASN A N 15
ATOM 20722 C CA . ASN A 1 49 ? 3.390 18.516 -5.344 1.00 0.00 49 ASN A CA 15
ATOM 20723 C C . ASN A 1 49 ? 2.662 17.435 -6.145 1.00 0.00 49 ASN A C 15
ATOM 20724 O O . ASN A 1 49 ? 1.676 17.719 -6.823 1.00 0.00 49 ASN A O 15
ATOM 20735 N N . ASP A 1 50 ? 3.177 16.219 -6.042 1.00 0.00 50 ASP A N 15
ATOM 20736 C CA . ASP A 1 50 ? 2.588 15.094 -6.749 1.00 0.00 50 ASP A CA 15
ATOM 20737 C C . ASP A 1 50 ? 1.690 14.309 -5.791 1.00 0.00 50 ASP A C 15
ATOM 20738 O O . ASP A 1 50 ? 2.154 13.810 -4.767 1.00 0.00 50 ASP A O 15
ATOM 20747 N N . PRO A 1 51 ? 0.386 14.221 -6.168 1.00 0.00 51 PRO A N 15
ATOM 20748 C CA . PRO A 1 51 ? -0.581 13.504 -5.354 1.00 0.00 51 PRO A CA 15
ATOM 20749 C C . PRO A 1 51 ? -0.403 11.991 -5.494 1.00 0.00 51 PRO A C 15
ATOM 20750 O O . PRO A 1 51 ? -0.924 11.224 -4.687 1.00 0.00 51 PRO A O 15
ATOM 20761 N N . SER A 1 52 ? 0.336 11.608 -6.525 1.00 0.00 52 SER A N 15
ATOM 20762 C CA . SER A 1 52 ? 0.590 10.200 -6.781 1.00 0.00 52 SER A CA 15
ATOM 20763 C C . SER A 1 52 ? 1.755 9.713 -5.918 1.00 0.00 52 SER A C 15
ATOM 20764 O O . SER A 1 52 ? 1.754 8.575 -5.452 1.00 0.00 52 SER A O 15
ATOM 20772 N N . PHE A 1 53 ? 2.722 10.599 -5.730 1.00 0.00 53 PHE A N 15
ATOM 20773 C CA . PHE A 1 53 ? 3.891 10.274 -4.931 1.00 0.00 53 PHE A CA 15
ATOM 20774 C C . PHE A 1 53 ? 3.630 10.535 -3.446 1.00 0.00 53 PHE A C 15
ATOM 20775 O O . PHE A 1 53 ? 2.549 10.987 -3.072 1.00 0.00 53 PHE A O 15
ATOM 20792 N N . PHE A 1 54 ? 4.639 10.239 -2.640 1.00 0.00 54 PHE A N 15
ATOM 20793 C CA . PHE A 1 54 ? 4.532 10.436 -1.204 1.00 0.00 54 PHE A CA 15
ATOM 20794 C C . PHE A 1 54 ? 5.897 10.291 -0.528 1.00 0.00 54 PHE A C 15
ATOM 20795 O O . PHE A 1 54 ? 6.760 9.562 -1.013 1.00 0.00 54 PHE A O 15
ATOM 20812 N N . ASN A 1 55 ? 6.049 10.997 0.583 1.00 0.00 55 ASN A N 15
ATOM 20813 C CA . ASN A 1 55 ? 7.294 10.956 1.331 1.00 0.00 55 ASN A CA 15
ATOM 20814 C C . ASN A 1 55 ? 7.279 9.749 2.271 1.00 0.00 55 ASN A C 15
ATOM 20815 O O . ASN A 1 55 ? 6.213 9.275 2.662 1.00 0.00 55 ASN A O 15
ATOM 20826 N N . CYS A 1 56 ? 8.474 9.286 2.607 1.00 0.00 56 CYS A N 15
ATOM 20827 C CA . CYS A 1 56 ? 8.612 8.144 3.494 1.00 0.00 56 CYS A CA 15
ATOM 20828 C C . CYS A 1 56 ? 8.598 8.651 4.938 1.00 0.00 56 CYS A C 15
ATOM 20829 O O . CYS A 1 56 ? 9.146 9.712 5.231 1.00 0.00 56 CYS A O 15
ATOM 20837 N N . ASP A 1 57 ? 7.965 7.870 5.800 1.00 0.00 57 ASP A N 15
ATOM 20838 C CA . ASP A 1 57 ? 7.872 8.227 7.205 1.00 0.00 57 ASP A CA 15
ATOM 20839 C C . ASP A 1 57 ? 9.153 7.796 7.922 1.00 0.00 57 ASP A C 15
ATOM 20840 O O . ASP A 1 57 ? 9.778 8.595 8.619 1.00 0.00 57 ASP A O 15
ATOM 20849 N N . ALA A 1 58 ? 9.507 6.534 7.726 1.00 0.00 58 ALA A N 15
ATOM 20850 C CA . ALA A 1 58 ? 10.703 5.988 8.346 1.00 0.00 58 ALA A CA 15
ATOM 20851 C C . ALA A 1 58 ? 10.645 4.460 8.296 1.00 0.00 58 ALA A C 15
ATOM 20852 O O . ALA A 1 58 ? 11.680 3.797 8.232 1.00 0.00 58 ALA A O 15
ATOM 20859 N N . ALA A 1 59 ? 9.425 3.944 8.326 1.00 0.00 59 ALA A N 15
ATOM 20860 C CA . ALA A 1 59 ? 9.218 2.507 8.285 1.00 0.00 59 ALA A CA 15
ATOM 20861 C C . ALA A 1 59 ? 8.996 2.069 6.836 1.00 0.00 59 ALA A C 15
ATOM 20862 O O . ALA A 1 59 ? 9.217 0.908 6.494 1.00 0.00 59 ALA A O 15
ATOM 20869 N N . LEU A 1 60 ? 8.563 3.021 6.023 1.00 0.00 60 LEU A N 15
ATOM 20870 C CA . LEU A 1 60 ? 8.309 2.748 4.619 1.00 0.00 60 LEU A CA 15
ATOM 20871 C C . LEU A 1 60 ? 9.639 2.514 3.901 1.00 0.00 60 LEU A C 15
ATOM 20872 O O . LEU A 1 60 ? 9.674 1.896 2.838 1.00 0.00 60 LEU A O 15
ATOM 20888 N N . GLN A 1 61 ? 10.702 3.019 4.510 1.00 0.00 61 GLN A N 15
ATOM 20889 C CA . GLN A 1 61 ? 12.031 2.873 3.942 1.00 0.00 61 GLN A CA 15
ATOM 20890 C C . GLN A 1 61 ? 12.440 1.398 3.922 1.00 0.00 61 GLN A C 15
ATOM 20891 O O . GLN A 1 61 ? 12.586 0.806 2.854 1.00 0.00 61 GLN A O 15
ATOM 20905 N N . LYS A 1 62 ? 12.612 0.848 5.115 1.00 0.00 62 LYS A N 15
ATOM 20906 C CA . LYS A 1 62 ? 13.001 -0.545 5.247 1.00 0.00 62 LYS A CA 15
ATOM 20907 C C . LYS A 1 62 ? 12.258 -1.379 4.201 1.00 0.00 62 LYS A C 15
ATOM 20908 O O . LYS A 1 62 ? 12.771 -2.395 3.734 1.00 0.00 62 LYS A O 15
ATOM 20927 N N . VAL A 1 63 ? 11.063 -0.919 3.863 1.00 0.00 63 VAL A N 15
ATOM 20928 C CA . VAL A 1 63 ? 10.245 -1.609 2.881 1.00 0.00 63 VAL A CA 15
ATOM 20929 C C . VAL A 1 63 ? 10.806 -1.348 1.482 1.00 0.00 63 VAL A C 15
ATOM 20930 O O . VAL A 1 63 ? 11.293 -2.266 0.823 1.00 0.00 63 VAL A O 15
ATOM 20943 N N . PHE A 1 64 ? 10.720 -0.092 1.069 1.00 0.00 64 PHE A N 15
ATOM 20944 C CA . PHE A 1 64 ? 11.213 0.302 -0.239 1.00 0.00 64 PHE A CA 15
ATOM 20945 C C . PHE A 1 64 ? 12.701 0.651 -0.182 1.00 0.00 64 PHE A C 15
ATOM 20946 O O . PHE A 1 64 ? 13.527 -0.033 -0.785 1.00 0.00 64 PHE A O 15
ATOM 20963 N N . GLY A 1 65 ? 12.999 1.715 0.549 1.00 0.00 65 GLY A N 15
ATOM 20964 C CA . GLY A 1 65 ? 14.374 2.163 0.693 1.00 0.00 65 GLY A CA 15
ATOM 20965 C C . GLY A 1 65 ? 14.594 3.497 -0.024 1.00 0.00 65 GLY A C 15
ATOM 20966 O O . GLY A 1 65 ? 15.731 3.935 -0.193 1.00 0.00 65 GLY A O 15
ATOM 20970 N N . GLU A 1 66 ? 13.488 4.105 -0.427 1.00 0.00 66 GLU A N 15
ATOM 20971 C CA . GLU A 1 66 ? 13.545 5.380 -1.123 1.00 0.00 66 GLU A CA 15
ATOM 20972 C C . GLU A 1 66 ? 12.815 6.457 -0.318 1.00 0.00 66 GLU A C 15
ATOM 20973 O O . GLU A 1 66 ? 11.793 6.182 0.309 1.00 0.00 66 GLU A O 15
ATOM 20985 N N . GLU A 1 67 ? 13.369 7.660 -0.361 1.00 0.00 67 GLU A N 15
ATOM 20986 C CA . GLU A 1 67 ? 12.783 8.779 0.356 1.00 0.00 67 GLU A CA 15
ATOM 20987 C C . GLU A 1 67 ? 11.277 8.849 0.093 1.00 0.00 67 GLU A C 15
ATOM 20988 O O . GLU A 1 67 ? 10.486 8.990 1.025 1.00 0.00 67 GLU A O 15
ATOM 21000 N N . LYS A 1 68 ? 10.926 8.747 -1.180 1.00 0.00 68 LYS A N 15
ATOM 21001 C CA . LYS A 1 68 ? 9.529 8.797 -1.578 1.00 0.00 68 LYS A CA 15
ATOM 21002 C C . LYS A 1 68 ? 9.244 7.664 -2.566 1.00 0.00 68 LYS A C 15
ATOM 21003 O O . LYS A 1 68 ? 10.128 6.864 -2.871 1.00 0.00 68 LYS A O 15
ATOM 21022 N N . LEU A 1 69 ? 8.007 7.632 -3.040 1.00 0.00 69 LEU A N 15
ATOM 21023 C CA . LEU A 1 69 ? 7.595 6.611 -3.987 1.00 0.00 69 LEU A CA 15
ATOM 21024 C C . LEU A 1 69 ? 6.231 6.984 -4.572 1.00 0.00 69 LEU A C 15
ATOM 21025 O O . LEU A 1 69 ? 5.582 7.915 -4.097 1.00 0.00 69 LEU A O 15
ATOM 21041 N N . LYS A 1 70 ? 5.836 6.239 -5.593 1.00 0.00 70 LYS A N 15
ATOM 21042 C CA . LYS A 1 70 ? 4.561 6.480 -6.247 1.00 0.00 70 LYS A CA 15
ATOM 21043 C C . LYS A 1 70 ? 3.489 5.597 -5.605 1.00 0.00 70 LYS A C 15
ATOM 21044 O O . LYS A 1 70 ? 3.762 4.460 -5.223 1.00 0.00 70 LYS A O 15
ATOM 21063 N N . PHE A 1 71 ? 2.290 6.154 -5.507 1.00 0.00 71 PHE A N 15
ATOM 21064 C CA . PHE A 1 71 ? 1.176 5.431 -4.918 1.00 0.00 71 PHE A CA 15
ATOM 21065 C C . PHE A 1 71 ? 0.791 4.223 -5.775 1.00 0.00 71 PHE A C 15
ATOM 21066 O O . PHE A 1 71 ? 0.135 3.301 -5.294 1.00 0.00 71 PHE A O 15
ATOM 21083 N N . THR A 1 72 ? 1.216 4.268 -7.029 1.00 0.00 72 THR A N 15
ATOM 21084 C CA . THR A 1 72 ? 0.925 3.189 -7.957 1.00 0.00 72 THR A CA 15
ATOM 21085 C C . THR A 1 72 ? 2.051 2.154 -7.942 1.00 0.00 72 THR A C 15
ATOM 21086 O O . THR A 1 72 ? 1.794 0.952 -7.894 1.00 0.00 72 THR A O 15
ATOM 21097 N N . MET A 1 73 ? 3.276 2.658 -7.984 1.00 0.00 73 MET A N 15
ATOM 21098 C CA . MET A 1 73 ? 4.443 1.792 -7.975 1.00 0.00 73 MET A CA 15
ATOM 21099 C C . MET A 1 73 ? 4.407 0.836 -6.781 1.00 0.00 73 MET A C 15
ATOM 21100 O O . MET A 1 73 ? 4.971 -0.256 -6.839 1.00 0.00 73 MET A O 15
ATOM 21114 N N . VAL A 1 74 ? 3.739 1.281 -5.727 1.00 0.00 74 VAL A N 15
ATOM 21115 C CA . VAL A 1 74 ? 3.623 0.479 -4.521 1.00 0.00 74 VAL A CA 15
ATOM 21116 C C . VAL A 1 74 ? 3.258 -0.957 -4.903 1.00 0.00 74 VAL A C 15
ATOM 21117 O O . VAL A 1 74 ? 3.568 -1.896 -4.170 1.00 0.00 74 VAL A O 15
ATOM 21130 N N . SER A 1 75 ? 2.604 -1.083 -6.048 1.00 0.00 75 SER A N 15
ATOM 21131 C CA . SER A 1 75 ? 2.193 -2.389 -6.536 1.00 0.00 75 SER A CA 15
ATOM 21132 C C . SER A 1 75 ? 3.416 -3.180 -7.006 1.00 0.00 75 SER A C 15
ATOM 21133 O O . SER A 1 75 ? 3.544 -4.366 -6.707 1.00 0.00 75 SER A O 15
ATOM 21141 N N . GLN A 1 76 ? 4.282 -2.492 -7.734 1.00 0.00 76 GLN A N 15
ATOM 21142 C CA . GLN A 1 76 ? 5.490 -3.115 -8.248 1.00 0.00 76 GLN A CA 15
ATOM 21143 C C . GLN A 1 76 ? 6.637 -2.956 -7.249 1.00 0.00 76 GLN A C 15
ATOM 21144 O O . GLN A 1 76 ? 7.805 -2.947 -7.635 1.00 0.00 76 GLN A O 15
ATOM 21158 N N . LYS A 1 77 ? 6.264 -2.834 -5.983 1.00 0.00 77 LYS A N 15
ATOM 21159 C CA . LYS A 1 77 ? 7.247 -2.676 -4.925 1.00 0.00 77 LYS A CA 15
ATOM 21160 C C . LYS A 1 77 ? 6.883 -3.593 -3.755 1.00 0.00 77 LYS A C 15
ATOM 21161 O O . LYS A 1 77 ? 7.742 -4.293 -3.221 1.00 0.00 77 LYS A O 15
ATOM 21180 N N . ILE A 1 78 ? 5.609 -3.559 -3.392 1.00 0.00 78 ILE A N 15
ATOM 21181 C CA . ILE A 1 78 ? 5.122 -4.378 -2.296 1.00 0.00 78 ILE A CA 15
ATOM 21182 C C . ILE A 1 78 ? 5.256 -5.855 -2.670 1.00 0.00 78 ILE A C 15
ATOM 21183 O O . ILE A 1 78 ? 5.531 -6.694 -1.813 1.00 0.00 78 ILE A O 15
ATOM 21199 N N . SER A 1 79 ? 5.055 -6.129 -3.950 1.00 0.00 79 SER A N 15
ATOM 21200 C CA . SER A 1 79 ? 5.150 -7.491 -4.448 1.00 0.00 79 SER A CA 15
ATOM 21201 C C . SER A 1 79 ? 6.396 -8.171 -3.877 1.00 0.00 79 SER A C 15
ATOM 21202 O O . SER A 1 79 ? 6.300 -9.226 -3.252 1.00 0.00 79 SER A O 15
ATOM 21210 N N . HIS A 1 80 ? 7.537 -7.539 -4.112 1.00 0.00 80 HIS A N 15
ATOM 21211 C CA . HIS A 1 80 ? 8.800 -8.070 -3.629 1.00 0.00 80 HIS A CA 15
ATOM 21212 C C . HIS A 1 80 ? 8.667 -8.446 -2.152 1.00 0.00 80 HIS A C 15
ATOM 21213 O O . HIS A 1 80 ? 9.370 -9.331 -1.667 1.00 0.00 80 HIS A O 15
ATOM 21227 N N . HIS A 1 81 ? 7.760 -7.754 -1.477 1.00 0.00 81 HIS A N 15
ATOM 21228 C CA . HIS A 1 81 ? 7.526 -8.004 -0.065 1.00 0.00 81 HIS A CA 15
ATOM 21229 C C . HIS A 1 81 ? 6.459 -9.088 0.094 1.00 0.00 81 HIS A C 15
ATOM 21230 O O . HIS A 1 81 ? 6.511 -9.882 1.032 1.00 0.00 81 HIS A O 15
ATOM 21244 N N . LEU A 1 82 ? 5.516 -9.087 -0.837 1.00 0.00 82 LEU A N 15
ATOM 21245 C CA . LEU A 1 82 ? 4.438 -10.061 -0.812 1.00 0.00 82 LEU A CA 15
ATOM 21246 C C . LEU A 1 82 ? 5.031 -11.469 -0.730 1.00 0.00 82 LEU A C 15
ATOM 21247 O O . LEU A 1 82 ? 6.090 -11.735 -1.296 1.00 0.00 82 LEU A O 15
ATOM 21263 N N . SER A 1 83 ? 4.322 -12.335 -0.020 1.00 0.00 83 SER A N 15
ATOM 21264 C CA . SER A 1 83 ? 4.765 -13.709 0.144 1.00 0.00 83 SER A CA 15
ATOM 21265 C C . SER A 1 83 ? 3.557 -14.648 0.172 1.00 0.00 83 SER A C 15
ATOM 21266 O O . SER A 1 83 ? 2.433 -14.213 0.418 1.00 0.00 83 SER A O 15
ATOM 21274 N N . PRO A 1 84 ? 3.837 -15.952 -0.092 1.00 0.00 84 PRO A N 15
ATOM 21275 C CA . PRO A 1 84 ? 2.787 -16.957 -0.099 1.00 0.00 84 PRO A CA 15
ATOM 21276 C C . PRO A 1 84 ? 2.349 -17.302 1.325 1.00 0.00 84 PRO A C 15
ATOM 21277 O O . PRO A 1 84 ? 3.172 -17.682 2.157 1.00 0.00 84 PRO A O 15
ATOM 21288 N N . PRO A 1 85 ? 1.019 -17.154 1.570 1.00 0.00 85 PRO A N 15
ATOM 21289 C CA . PRO A 1 85 ? 0.462 -17.446 2.879 1.00 0.00 85 PRO A CA 15
ATOM 21290 C C . PRO A 1 85 ? 0.371 -18.956 3.112 1.00 0.00 85 PRO A C 15
ATOM 21291 O O . PRO A 1 85 ? 0.628 -19.744 2.204 1.00 0.00 85 PRO A O 15
ATOM 21302 N N . PRO A 1 86 ? -0.004 -19.322 4.367 1.00 0.00 86 PRO A N 15
ATOM 21303 C CA . PRO A 1 86 ? -0.131 -20.723 4.731 1.00 0.00 86 PRO A CA 15
ATOM 21304 C C . PRO A 1 86 ? -1.403 -21.331 4.136 1.00 0.00 86 PRO A C 15
ATOM 21305 O O . PRO A 1 86 ? -2.509 -20.893 4.448 1.00 0.00 86 PRO A O 15
ATOM 21316 N N . PRO A 1 87 ? -1.197 -22.357 3.267 1.00 0.00 87 PRO A N 15
ATOM 21317 C CA . PRO A 1 87 ? -2.314 -23.029 2.625 1.00 0.00 87 PRO A CA 15
ATOM 21318 C C . PRO A 1 87 ? -3.032 -23.958 3.606 1.00 0.00 87 PRO A C 15
ATOM 21319 O O . PRO A 1 87 ? -2.795 -23.896 4.812 1.00 0.00 87 PRO A O 15
ATOM 21330 N N . SER A 1 88 ? -3.894 -24.799 3.053 1.00 0.00 88 SER A N 15
ATOM 21331 C CA . SER A 1 88 ? -4.647 -25.740 3.864 1.00 0.00 88 SER A CA 15
ATOM 21332 C C . SER A 1 88 ? -5.184 -26.873 2.988 1.00 0.00 88 SER A C 15
ATOM 21333 O O . SER A 1 88 ? -6.148 -26.687 2.248 1.00 0.00 88 SER A O 15
ATOM 21341 N N . GLY A 1 89 ? -4.535 -28.023 3.101 1.00 0.00 89 GLY A N 15
ATOM 21342 C CA . GLY A 1 89 ? -4.936 -29.187 2.328 1.00 0.00 89 GLY A CA 15
ATOM 21343 C C . GLY A 1 89 ? -4.006 -29.396 1.131 1.00 0.00 89 GLY A C 15
ATOM 21344 O O . GLY A 1 89 ? -4.209 -28.805 0.072 1.00 0.00 89 GLY A O 15
ATOM 21348 N N . PRO A 1 90 ? -2.979 -30.262 1.345 1.00 0.00 90 PRO A N 15
ATOM 21349 C CA . PRO A 1 90 ? -2.018 -30.557 0.296 1.00 0.00 90 PRO A CA 15
ATOM 21350 C C . PRO A 1 90 ? -2.625 -31.484 -0.759 1.00 0.00 90 PRO A C 15
ATOM 21351 O O . PRO A 1 90 ? -3.570 -32.217 -0.476 1.00 0.00 90 PRO A O 15
ATOM 21362 N N . SER A 1 91 ? -2.056 -31.420 -1.954 1.00 0.00 91 SER A N 15
ATOM 21363 C CA . SER A 1 91 ? -2.529 -32.243 -3.053 1.00 0.00 91 SER A CA 15
ATOM 21364 C C . SER A 1 91 ? -1.448 -32.349 -4.131 1.00 0.00 91 SER A C 15
ATOM 21365 O O . SER A 1 91 ? -1.401 -31.534 -5.050 1.00 0.00 91 SER A O 15
ATOM 21373 N N . SER A 1 92 ? -0.605 -33.361 -3.981 1.00 0.00 92 SER A N 15
ATOM 21374 C CA . SER A 1 92 ? 0.472 -33.584 -4.930 1.00 0.00 92 SER A CA 15
ATOM 21375 C C . SER A 1 92 ? 0.212 -34.865 -5.726 1.00 0.00 92 SER A C 15
ATOM 21376 O O . SER A 1 92 ? 0.124 -34.831 -6.952 1.00 0.00 92 SER A O 15
ATOM 21384 N N . GLY A 1 93 ? 0.097 -35.964 -4.995 1.00 0.00 93 GLY A N 15
ATOM 21385 C CA . GLY A 1 93 ? -0.151 -37.254 -5.617 1.00 0.00 93 GLY A CA 15
ATOM 21386 C C . GLY A 1 93 ? -0.816 -38.218 -4.633 1.00 0.00 93 GLY A C 15
ATOM 21387 O O . GLY A 1 93 ? -1.098 -37.852 -3.493 1.00 0.00 93 GLY A O 15
ATOM 21391 N N . GLY A 1 1 ? -12.911 -27.105 -3.896 1.00 0.00 1 GLY A N 16
ATOM 21392 C CA . GLY A 1 1 ? -11.500 -27.357 -3.658 1.00 0.00 1 GLY A CA 16
ATOM 21393 C C . GLY A 1 1 ? -10.780 -26.078 -3.226 1.00 0.00 1 GLY A C 16
ATOM 21394 O O . GLY A 1 1 ? -11.420 -25.091 -2.869 1.00 0.00 1 GLY A O 16
ATOM 21398 N N . SER A 1 2 ? -9.457 -26.138 -3.274 1.00 0.00 2 SER A N 16
ATOM 21399 C CA . SER A 1 2 ? -8.642 -24.997 -2.892 1.00 0.00 2 SER A CA 16
ATOM 21400 C C . SER A 1 2 ? -7.259 -25.101 -3.537 1.00 0.00 2 SER A C 16
ATOM 21401 O O . SER A 1 2 ? -6.843 -24.206 -4.271 1.00 0.00 2 SER A O 16
ATOM 21409 N N . SER A 1 3 ? -6.585 -26.203 -3.240 1.00 0.00 3 SER A N 16
ATOM 21410 C CA . SER A 1 3 ? -5.257 -26.436 -3.782 1.00 0.00 3 SER A CA 16
ATOM 21411 C C . SER A 1 3 ? -5.255 -26.179 -5.291 1.00 0.00 3 SER A C 16
ATOM 21412 O O . SER A 1 3 ? -5.976 -26.839 -6.037 1.00 0.00 3 SER A O 16
ATOM 21420 N N . GLY A 1 4 ? -4.436 -25.218 -5.694 1.00 0.00 4 GLY A N 16
ATOM 21421 C CA . GLY A 1 4 ? -4.331 -24.866 -7.099 1.00 0.00 4 GLY A CA 16
ATOM 21422 C C . GLY A 1 4 ? -5.633 -24.243 -7.608 1.00 0.00 4 GLY A C 16
ATOM 21423 O O . GLY A 1 4 ? -6.558 -24.957 -7.993 1.00 0.00 4 GLY A O 16
ATOM 21427 N N . SER A 1 5 ? -5.664 -22.919 -7.592 1.00 0.00 5 SER A N 16
ATOM 21428 C CA . SER A 1 5 ? -6.837 -22.192 -8.046 1.00 0.00 5 SER A CA 16
ATOM 21429 C C . SER A 1 5 ? -6.413 -20.986 -8.887 1.00 0.00 5 SER A C 16
ATOM 21430 O O . SER A 1 5 ? -5.548 -20.213 -8.478 1.00 0.00 5 SER A O 16
ATOM 21438 N N . SER A 1 6 ? -7.041 -20.864 -10.047 1.00 0.00 6 SER A N 16
ATOM 21439 C CA . SER A 1 6 ? -6.739 -19.765 -10.949 1.00 0.00 6 SER A CA 16
ATOM 21440 C C . SER A 1 6 ? -7.966 -18.865 -11.107 1.00 0.00 6 SER A C 16
ATOM 21441 O O . SER A 1 6 ? -9.043 -19.336 -11.470 1.00 0.00 6 SER A O 16
ATOM 21449 N N . GLY A 1 7 ? -7.762 -17.587 -10.827 1.00 0.00 7 GLY A N 16
ATOM 21450 C CA . GLY A 1 7 ? -8.839 -16.617 -10.933 1.00 0.00 7 GLY A CA 16
ATOM 21451 C C . GLY A 1 7 ? -8.960 -15.789 -9.652 1.00 0.00 7 GLY A C 16
ATOM 21452 O O . GLY A 1 7 ? -8.576 -14.621 -9.625 1.00 0.00 7 GLY A O 16
ATOM 21456 N N . VAL A 1 8 ? -9.495 -16.428 -8.622 1.00 0.00 8 VAL A N 16
ATOM 21457 C CA . VAL A 1 8 ? -9.671 -15.765 -7.340 1.00 0.00 8 VAL A CA 16
ATOM 21458 C C . VAL A 1 8 ? -8.348 -15.126 -6.916 1.00 0.00 8 VAL A C 16
ATOM 21459 O O . VAL A 1 8 ? -7.280 -15.554 -7.350 1.00 0.00 8 VAL A O 16
ATOM 21472 N N . PRO A 1 9 ? -8.465 -14.084 -6.049 1.00 0.00 9 PRO A N 16
ATOM 21473 C CA . PRO A 1 9 ? -7.291 -13.381 -5.561 1.00 0.00 9 PRO A CA 16
ATOM 21474 C C . PRO A 1 9 ? -6.550 -14.214 -4.513 1.00 0.00 9 PRO A C 16
ATOM 21475 O O . PRO A 1 9 ? -7.150 -15.052 -3.843 1.00 0.00 9 PRO A O 16
ATOM 21486 N N . GLU A 1 10 ? -5.255 -13.953 -4.404 1.00 0.00 10 GLU A N 16
ATOM 21487 C CA . GLU A 1 10 ? -4.426 -14.668 -3.449 1.00 0.00 10 GLU A CA 16
ATOM 21488 C C . GLU A 1 10 ? -3.810 -13.691 -2.445 1.00 0.00 10 GLU A C 16
ATOM 21489 O O . GLU A 1 10 ? -3.241 -12.673 -2.834 1.00 0.00 10 GLU A O 16
ATOM 21501 N N . LYS A 1 11 ? -3.945 -14.037 -1.173 1.00 0.00 11 LYS A N 16
ATOM 21502 C CA . LYS A 1 11 ? -3.409 -13.204 -0.111 1.00 0.00 11 LYS A CA 16
ATOM 21503 C C . LYS A 1 11 ? -1.898 -13.424 -0.008 1.00 0.00 11 LYS A C 16
ATOM 21504 O O . LYS A 1 11 ? -1.401 -14.500 -0.339 1.00 0.00 11 LYS A O 16
ATOM 21523 N N . PHE A 1 12 ? -1.211 -12.389 0.452 1.00 0.00 12 PHE A N 16
ATOM 21524 C CA . PHE A 1 12 ? 0.233 -12.457 0.603 1.00 0.00 12 PHE A CA 16
ATOM 21525 C C . PHE A 1 12 ? 0.652 -12.107 2.032 1.00 0.00 12 PHE A C 16
ATOM 21526 O O . PHE A 1 12 ? 0.168 -11.131 2.603 1.00 0.00 12 PHE A O 16
ATOM 21543 N N . LYS A 1 13 ? 1.547 -12.923 2.569 1.00 0.00 13 LYS A N 16
ATOM 21544 C CA . LYS A 1 13 ? 2.037 -12.711 3.921 1.00 0.00 13 LYS A CA 16
ATOM 21545 C C . LYS A 1 13 ? 2.937 -11.474 3.945 1.00 0.00 13 LYS A C 16
ATOM 21546 O O . LYS A 1 13 ? 3.870 -11.365 3.151 1.00 0.00 13 LYS A O 16
ATOM 21565 N N . LEU A 1 14 ? 2.625 -10.572 4.864 1.00 0.00 14 LEU A N 16
ATOM 21566 C CA . LEU A 1 14 ? 3.394 -9.347 5.002 1.00 0.00 14 LEU A CA 16
ATOM 21567 C C . LEU A 1 14 ? 4.756 -9.672 5.617 1.00 0.00 14 LEU A C 16
ATOM 21568 O O . LEU A 1 14 ? 4.962 -10.768 6.136 1.00 0.00 14 LEU A O 16
ATOM 21584 N N . SER A 1 15 ? 5.652 -8.699 5.539 1.00 0.00 15 SER A N 16
ATOM 21585 C CA . SER A 1 15 ? 6.990 -8.867 6.082 1.00 0.00 15 SER A CA 16
ATOM 21586 C C . SER A 1 15 ? 7.054 -8.298 7.500 1.00 0.00 15 SER A C 16
ATOM 21587 O O . SER A 1 15 ? 6.068 -7.762 8.003 1.00 0.00 15 SER A O 16
ATOM 21595 N N . THR A 1 16 ? 8.224 -8.436 8.106 1.00 0.00 16 THR A N 16
ATOM 21596 C CA . THR A 1 16 ? 8.430 -7.942 9.457 1.00 0.00 16 THR A CA 16
ATOM 21597 C C . THR A 1 16 ? 8.292 -6.419 9.495 1.00 0.00 16 THR A C 16
ATOM 21598 O O . THR A 1 16 ? 7.831 -5.858 10.488 1.00 0.00 16 THR A O 16
ATOM 21609 N N . ALA A 1 17 ? 8.701 -5.792 8.402 1.00 0.00 17 ALA A N 16
ATOM 21610 C CA . ALA A 1 17 ? 8.629 -4.345 8.297 1.00 0.00 17 ALA A CA 16
ATOM 21611 C C . ALA A 1 17 ? 7.222 -3.939 7.854 1.00 0.00 17 ALA A C 16
ATOM 21612 O O . ALA A 1 17 ? 6.628 -3.024 8.422 1.00 0.00 17 ALA A O 16
ATOM 21619 N N . LEU A 1 18 ? 6.730 -4.640 6.843 1.00 0.00 18 LEU A N 16
ATOM 21620 C CA . LEU A 1 18 ? 5.404 -4.365 6.317 1.00 0.00 18 LEU A CA 16
ATOM 21621 C C . LEU A 1 18 ? 4.373 -4.514 7.438 1.00 0.00 18 LEU A C 16
ATOM 21622 O O . LEU A 1 18 ? 3.509 -3.656 7.610 1.00 0.00 18 LEU A O 16
ATOM 21638 N N . MET A 1 19 ? 4.500 -5.610 8.172 1.00 0.00 19 MET A N 16
ATOM 21639 C CA . MET A 1 19 ? 3.590 -5.882 9.272 1.00 0.00 19 MET A CA 16
ATOM 21640 C C . MET A 1 19 ? 3.618 -4.749 10.300 1.00 0.00 19 MET A C 16
ATOM 21641 O O . MET A 1 19 ? 2.731 -4.653 11.147 1.00 0.00 19 MET A O 16
ATOM 21655 N N . ASP A 1 20 ? 4.645 -3.920 10.191 1.00 0.00 20 ASP A N 16
ATOM 21656 C CA . ASP A 1 20 ? 4.799 -2.797 11.101 1.00 0.00 20 ASP A CA 16
ATOM 21657 C C . ASP A 1 20 ? 4.390 -1.507 10.386 1.00 0.00 20 ASP A C 16
ATOM 21658 O O . ASP A 1 20 ? 4.426 -0.429 10.976 1.00 0.00 20 ASP A O 16
ATOM 21667 N N . VAL A 1 21 ? 4.012 -1.661 9.126 1.00 0.00 21 VAL A N 16
ATOM 21668 C CA . VAL A 1 21 ? 3.597 -0.523 8.325 1.00 0.00 21 VAL A CA 16
ATOM 21669 C C . VAL A 1 21 ? 2.077 -0.369 8.414 1.00 0.00 21 VAL A C 16
ATOM 21670 O O . VAL A 1 21 ? 1.577 0.702 8.755 1.00 0.00 21 VAL A O 16
ATOM 21683 N N . LEU A 1 22 ? 1.385 -1.454 8.101 1.00 0.00 22 LEU A N 16
ATOM 21684 C CA . LEU A 1 22 ? -0.067 -1.454 8.142 1.00 0.00 22 LEU A CA 16
ATOM 21685 C C . LEU A 1 22 ? -0.537 -2.111 9.441 1.00 0.00 22 LEU A C 16
ATOM 21686 O O . LEU A 1 22 ? -1.266 -1.500 10.222 1.00 0.00 22 LEU A O 16
ATOM 21702 N N . GLY A 1 23 ? -0.102 -3.347 9.633 1.00 0.00 23 GLY A N 16
ATOM 21703 C CA . GLY A 1 23 ? -0.469 -4.094 10.824 1.00 0.00 23 GLY A CA 16
ATOM 21704 C C . GLY A 1 23 ? -1.255 -5.355 10.460 1.00 0.00 23 GLY A C 16
ATOM 21705 O O . GLY A 1 23 ? -2.158 -5.760 11.190 1.00 0.00 23 GLY A O 16
ATOM 21709 N N . ILE A 1 24 ? -0.882 -5.941 9.332 1.00 0.00 24 ILE A N 16
ATOM 21710 C CA . ILE A 1 24 ? -1.541 -7.148 8.862 1.00 0.00 24 ILE A CA 16
ATOM 21711 C C . ILE A 1 24 ? -0.516 -8.279 8.766 1.00 0.00 24 ILE A C 16
ATOM 21712 O O . ILE A 1 24 ? 0.686 -8.027 8.683 1.00 0.00 24 ILE A O 16
ATOM 21728 N N . GLU A 1 25 ? -1.027 -9.501 8.781 1.00 0.00 25 GLU A N 16
ATOM 21729 C CA . GLU A 1 25 ? -0.170 -10.672 8.697 1.00 0.00 25 GLU A CA 16
ATOM 21730 C C . GLU A 1 25 ? -0.130 -11.198 7.261 1.00 0.00 25 GLU A C 16
ATOM 21731 O O . GLU A 1 25 ? 0.905 -11.676 6.800 1.00 0.00 25 GLU A O 16
ATOM 21743 N N . VAL A 1 26 ? -1.270 -11.092 6.593 1.00 0.00 26 VAL A N 16
ATOM 21744 C CA . VAL A 1 26 ? -1.378 -11.551 5.219 1.00 0.00 26 VAL A CA 16
ATOM 21745 C C . VAL A 1 26 ? -2.594 -10.896 4.561 1.00 0.00 26 VAL A C 16
ATOM 21746 O O . VAL A 1 26 ? -3.733 -11.214 4.898 1.00 0.00 26 VAL A O 16
ATOM 21759 N N . GLU A 1 27 ? -2.310 -9.993 3.634 1.00 0.00 27 GLU A N 16
ATOM 21760 C CA . GLU A 1 27 ? -3.367 -9.291 2.925 1.00 0.00 27 GLU A CA 16
ATOM 21761 C C . GLU A 1 27 ? -3.248 -9.533 1.419 1.00 0.00 27 GLU A C 16
ATOM 21762 O O . GLU A 1 27 ? -2.337 -10.225 0.968 1.00 0.00 27 GLU A O 16
ATOM 21774 N N . THR A 1 28 ? -4.182 -8.949 0.683 1.00 0.00 28 THR A N 16
ATOM 21775 C CA . THR A 1 28 ? -4.194 -9.093 -0.763 1.00 0.00 28 THR A CA 16
ATOM 21776 C C . THR A 1 28 ? -3.201 -8.121 -1.403 1.00 0.00 28 THR A C 16
ATOM 21777 O O . THR A 1 28 ? -2.326 -7.585 -0.725 1.00 0.00 28 THR A O 16
ATOM 21788 N N . ARG A 1 29 ? -3.369 -7.924 -2.703 1.00 0.00 29 ARG A N 16
ATOM 21789 C CA . ARG A 1 29 ? -2.499 -7.027 -3.442 1.00 0.00 29 ARG A CA 16
ATOM 21790 C C . ARG A 1 29 ? -2.988 -5.583 -3.310 1.00 0.00 29 ARG A C 16
ATOM 21791 O O . ARG A 1 29 ? -2.191 -4.670 -3.101 1.00 0.00 29 ARG A O 16
ATOM 21812 N N . PRO A 1 30 ? -4.332 -5.418 -3.439 1.00 0.00 30 PRO A N 16
ATOM 21813 C CA . PRO A 1 30 ? -4.937 -4.101 -3.336 1.00 0.00 30 PRO A CA 16
ATOM 21814 C C . PRO A 1 30 ? -4.985 -3.632 -1.880 1.00 0.00 30 PRO A C 16
ATOM 21815 O O . PRO A 1 30 ? -4.430 -2.587 -1.542 1.00 0.00 30 PRO A O 16
ATOM 21826 N N . ARG A 1 31 ? -5.653 -4.427 -1.057 1.00 0.00 31 ARG A N 16
ATOM 21827 C CA . ARG A 1 31 ? -5.780 -4.106 0.354 1.00 0.00 31 ARG A CA 16
ATOM 21828 C C . ARG A 1 31 ? -4.499 -3.445 0.866 1.00 0.00 31 ARG A C 16
ATOM 21829 O O . ARG A 1 31 ? -4.554 -2.440 1.573 1.00 0.00 31 ARG A O 16
ATOM 21850 N N . ILE A 1 32 ? -3.374 -4.036 0.489 1.00 0.00 32 ILE A N 16
ATOM 21851 C CA . ILE A 1 32 ? -2.081 -3.517 0.901 1.00 0.00 32 ILE A CA 16
ATOM 21852 C C . ILE A 1 32 ? -1.833 -2.174 0.212 1.00 0.00 32 ILE A C 16
ATOM 21853 O O . ILE A 1 32 ? -1.722 -1.143 0.874 1.00 0.00 32 ILE A O 16
ATOM 21869 N N . ILE A 1 33 ? -1.753 -2.229 -1.110 1.00 0.00 33 ILE A N 16
ATOM 21870 C CA . ILE A 1 33 ? -1.520 -1.029 -1.896 1.00 0.00 33 ILE A CA 16
ATOM 21871 C C . ILE A 1 33 ? -2.381 0.110 -1.348 1.00 0.00 33 ILE A C 16
ATOM 21872 O O . ILE A 1 33 ? -1.894 1.222 -1.149 1.00 0.00 33 ILE A O 16
ATOM 21888 N N . ALA A 1 34 ? -3.648 -0.206 -1.119 1.00 0.00 34 ALA A N 16
ATOM 21889 C CA . ALA A 1 34 ? -4.582 0.778 -0.598 1.00 0.00 34 ALA A CA 16
ATOM 21890 C C . ALA A 1 34 ? -4.225 1.094 0.856 1.00 0.00 34 ALA A C 16
ATOM 21891 O O . ALA A 1 34 ? -4.094 2.259 1.227 1.00 0.00 34 ALA A O 16
ATOM 21898 N N . ALA A 1 35 ? -4.077 0.035 1.639 1.00 0.00 35 ALA A N 16
ATOM 21899 C CA . ALA A 1 35 ? -3.738 0.185 3.044 1.00 0.00 35 ALA A CA 16
ATOM 21900 C C . ALA A 1 35 ? -2.599 1.197 3.183 1.00 0.00 35 ALA A C 16
ATOM 21901 O O . ALA A 1 35 ? -2.482 1.869 4.208 1.00 0.00 35 ALA A O 16
ATOM 21908 N N . ILE A 1 36 ? -1.787 1.275 2.139 1.00 0.00 36 ILE A N 16
ATOM 21909 C CA . ILE A 1 36 ? -0.662 2.194 2.132 1.00 0.00 36 ILE A CA 16
ATOM 21910 C C . ILE A 1 36 ? -1.136 3.571 1.662 1.00 0.00 36 ILE A C 16
ATOM 21911 O O . ILE A 1 36 ? -0.688 4.594 2.177 1.00 0.00 36 ILE A O 16
ATOM 21927 N N . TRP A 1 37 ? -2.035 3.552 0.690 1.00 0.00 37 TRP A N 16
ATOM 21928 C CA . TRP A 1 37 ? -2.574 4.786 0.144 1.00 0.00 37 TRP A CA 16
ATOM 21929 C C . TRP A 1 37 ? -3.198 5.578 1.295 1.00 0.00 37 TRP A C 16
ATOM 21930 O O . TRP A 1 37 ? -3.062 6.799 1.358 1.00 0.00 37 TRP A O 16
ATOM 21951 N N . HIS A 1 38 ? -3.869 4.851 2.177 1.00 0.00 38 HIS A N 16
ATOM 21952 C CA . HIS A 1 38 ? -4.514 5.471 3.322 1.00 0.00 38 HIS A CA 16
ATOM 21953 C C . HIS A 1 38 ? -3.462 5.818 4.378 1.00 0.00 38 HIS A C 16
ATOM 21954 O O . HIS A 1 38 ? -3.437 6.936 4.890 1.00 0.00 38 HIS A O 16
ATOM 21968 N N . TYR A 1 39 ? -2.620 4.838 4.672 1.00 0.00 39 TYR A N 16
ATOM 21969 C CA . TYR A 1 39 ? -1.569 5.026 5.657 1.00 0.00 39 TYR A CA 16
ATOM 21970 C C . TYR A 1 39 ? -0.745 6.278 5.349 1.00 0.00 39 TYR A C 16
ATOM 21971 O O . TYR A 1 39 ? -0.612 7.161 6.194 1.00 0.00 39 TYR A O 16
ATOM 21989 N N . VAL A 1 40 ? -0.213 6.313 4.136 1.00 0.00 40 VAL A N 16
ATOM 21990 C CA . VAL A 1 40 ? 0.594 7.442 3.705 1.00 0.00 40 VAL A CA 16
ATOM 21991 C C . VAL A 1 40 ? -0.053 8.740 4.189 1.00 0.00 40 VAL A C 16
ATOM 21992 O O . VAL A 1 40 ? 0.568 9.515 4.916 1.00 0.00 40 VAL A O 16
ATOM 22005 N N . LYS A 1 41 ? -1.293 8.939 3.767 1.00 0.00 41 LYS A N 16
ATOM 22006 C CA . LYS A 1 41 ? -2.032 10.131 4.149 1.00 0.00 41 LYS A CA 16
ATOM 22007 C C . LYS A 1 41 ? -2.145 10.189 5.674 1.00 0.00 41 LYS A C 16
ATOM 22008 O O . LYS A 1 41 ? -2.128 11.271 6.260 1.00 0.00 41 LYS A O 16
ATOM 22027 N N . ALA A 1 42 ? -2.257 9.013 6.272 1.00 0.00 42 ALA A N 16
ATOM 22028 C CA . ALA A 1 42 ? -2.373 8.917 7.718 1.00 0.00 42 ALA A CA 16
ATOM 22029 C C . ALA A 1 42 ? -1.254 9.731 8.370 1.00 0.00 42 ALA A C 16
ATOM 22030 O O . ALA A 1 42 ? -1.520 10.683 9.102 1.00 0.00 42 ALA A O 16
ATOM 22037 N N . ARG A 1 43 ? -0.025 9.328 8.079 1.00 0.00 43 ARG A N 16
ATOM 22038 C CA . ARG A 1 43 ? 1.135 10.009 8.628 1.00 0.00 43 ARG A CA 16
ATOM 22039 C C . ARG A 1 43 ? 1.530 11.188 7.737 1.00 0.00 43 ARG A C 16
ATOM 22040 O O . ARG A 1 43 ? 2.709 11.518 7.624 1.00 0.00 43 ARG A O 16
ATOM 22061 N N . LYS A 1 44 ? 0.520 11.791 7.127 1.00 0.00 44 LYS A N 16
ATOM 22062 C CA . LYS A 1 44 ? 0.747 12.927 6.249 1.00 0.00 44 LYS A CA 16
ATOM 22063 C C . LYS A 1 44 ? 2.012 12.684 5.424 1.00 0.00 44 LYS A C 16
ATOM 22064 O O . LYS A 1 44 ? 2.859 13.568 5.305 1.00 0.00 44 LYS A O 16
ATOM 22083 N N . LEU A 1 45 ? 2.101 11.480 4.877 1.00 0.00 45 LEU A N 16
ATOM 22084 C CA . LEU A 1 45 ? 3.249 11.110 4.067 1.00 0.00 45 LEU A CA 16
ATOM 22085 C C . LEU A 1 45 ? 3.041 11.609 2.635 1.00 0.00 45 LEU A C 16
ATOM 22086 O O . LEU A 1 45 ? 3.994 12.006 1.967 1.00 0.00 45 LEU A O 16
ATOM 22102 N N . GLN A 1 46 ? 1.787 11.572 2.207 1.00 0.00 46 GLN A N 16
ATOM 22103 C CA . GLN A 1 46 ? 1.441 12.015 0.867 1.00 0.00 46 GLN A CA 16
ATOM 22104 C C . GLN A 1 46 ? 2.242 13.266 0.499 1.00 0.00 46 GLN A C 16
ATOM 22105 O O . GLN A 1 46 ? 2.485 14.124 1.346 1.00 0.00 46 GLN A O 16
ATOM 22119 N N . ASN A 1 47 ? 2.629 13.331 -0.767 1.00 0.00 47 ASN A N 16
ATOM 22120 C CA . ASN A 1 47 ? 3.397 14.463 -1.257 1.00 0.00 47 ASN A CA 16
ATOM 22121 C C . ASN A 1 47 ? 2.453 15.459 -1.934 1.00 0.00 47 ASN A C 16
ATOM 22122 O O . ASN A 1 47 ? 1.600 15.069 -2.731 1.00 0.00 47 ASN A O 16
ATOM 22133 N N . PRO A 1 48 ? 2.642 16.759 -1.584 1.00 0.00 48 PRO A N 16
ATOM 22134 C CA . PRO A 1 48 ? 1.817 17.814 -2.149 1.00 0.00 48 PRO A CA 16
ATOM 22135 C C . PRO A 1 48 ? 2.220 18.109 -3.595 1.00 0.00 48 PRO A C 16
ATOM 22136 O O . PRO A 1 48 ? 1.366 18.185 -4.478 1.00 0.00 48 PRO A O 16
ATOM 22147 N N . ASN A 1 49 ? 3.520 18.268 -3.794 1.00 0.00 49 ASN A N 16
ATOM 22148 C CA . ASN A 1 49 ? 4.046 18.553 -5.118 1.00 0.00 49 ASN A CA 16
ATOM 22149 C C . ASN A 1 49 ? 3.469 17.549 -6.118 1.00 0.00 49 ASN A C 16
ATOM 22150 O O . ASN A 1 49 ? 2.985 17.935 -7.181 1.00 0.00 49 ASN A O 16
ATOM 22161 N N . ASP A 1 50 ? 3.540 16.280 -5.742 1.00 0.00 50 ASP A N 16
ATOM 22162 C CA . ASP A 1 50 ? 3.031 15.218 -6.593 1.00 0.00 50 ASP A CA 16
ATOM 22163 C C . ASP A 1 50 ? 2.027 14.376 -5.804 1.00 0.00 50 ASP A C 16
ATOM 22164 O O . ASP A 1 50 ? 2.370 13.796 -4.775 1.00 0.00 50 ASP A O 16
ATOM 22173 N N . PRO A 1 51 ? 0.773 14.334 -6.330 1.00 0.00 51 PRO A N 16
ATOM 22174 C CA . PRO A 1 51 ? -0.284 13.573 -5.686 1.00 0.00 51 PRO A CA 16
ATOM 22175 C C . PRO A 1 51 ? -0.098 12.072 -5.920 1.00 0.00 51 PRO A C 16
ATOM 22176 O O . PRO A 1 51 ? -0.700 11.253 -5.227 1.00 0.00 51 PRO A O 16
ATOM 22187 N N . SER A 1 52 ? 0.737 11.757 -6.899 1.00 0.00 52 SER A N 16
ATOM 22188 C CA . SER A 1 52 ? 1.009 10.369 -7.233 1.00 0.00 52 SER A CA 16
ATOM 22189 C C . SER A 1 52 ? 2.064 9.799 -6.283 1.00 0.00 52 SER A C 16
ATOM 22190 O O . SER A 1 52 ? 1.988 8.636 -5.890 1.00 0.00 52 SER A O 16
ATOM 22198 N N . PHE A 1 53 ? 3.025 10.645 -5.941 1.00 0.00 53 PHE A N 16
ATOM 22199 C CA . PHE A 1 53 ? 4.094 10.240 -5.044 1.00 0.00 53 PHE A CA 16
ATOM 22200 C C . PHE A 1 53 ? 3.744 10.567 -3.591 1.00 0.00 53 PHE A C 16
ATOM 22201 O O . PHE A 1 53 ? 2.738 11.222 -3.323 1.00 0.00 53 PHE A O 16
ATOM 22218 N N . PHE A 1 54 ? 4.595 10.097 -2.690 1.00 0.00 54 PHE A N 16
ATOM 22219 C CA . PHE A 1 54 ? 4.388 10.331 -1.271 1.00 0.00 54 PHE A CA 16
ATOM 22220 C C . PHE A 1 54 ? 5.696 10.172 -0.493 1.00 0.00 54 PHE A C 16
ATOM 22221 O O . PHE A 1 54 ? 6.585 9.431 -0.911 1.00 0.00 54 PHE A O 16
ATOM 22238 N N . ASN A 1 55 ? 5.773 10.880 0.624 1.00 0.00 55 ASN A N 16
ATOM 22239 C CA . ASN A 1 55 ? 6.957 10.826 1.465 1.00 0.00 55 ASN A CA 16
ATOM 22240 C C . ASN A 1 55 ? 7.054 9.444 2.114 1.00 0.00 55 ASN A C 16
ATOM 22241 O O . ASN A 1 55 ? 6.038 8.791 2.347 1.00 0.00 55 ASN A O 16
ATOM 22252 N N . CYS A 1 56 ? 8.285 9.039 2.388 1.00 0.00 56 CYS A N 16
ATOM 22253 C CA . CYS A 1 56 ? 8.528 7.747 3.006 1.00 0.00 56 CYS A CA 16
ATOM 22254 C C . CYS A 1 56 ? 8.566 7.939 4.523 1.00 0.00 56 CYS A C 16
ATOM 22255 O O . CYS A 1 56 ? 8.332 9.040 5.019 1.00 0.00 56 CYS A O 16
ATOM 22263 N N . ASP A 1 57 ? 8.863 6.851 5.218 1.00 0.00 57 ASP A N 16
ATOM 22264 C CA . ASP A 1 57 ? 8.934 6.886 6.669 1.00 0.00 57 ASP A CA 16
ATOM 22265 C C . ASP A 1 57 ? 10.033 5.933 7.144 1.00 0.00 57 ASP A C 16
ATOM 22266 O O . ASP A 1 57 ? 10.797 5.409 6.336 1.00 0.00 57 ASP A O 16
ATOM 22275 N N . ALA A 1 58 ? 10.076 5.737 8.454 1.00 0.00 58 ALA A N 16
ATOM 22276 C CA . ALA A 1 58 ? 11.068 4.856 9.047 1.00 0.00 58 ALA A CA 16
ATOM 22277 C C . ALA A 1 58 ? 10.614 3.404 8.888 1.00 0.00 58 ALA A C 16
ATOM 22278 O O . ALA A 1 58 ? 11.379 2.478 9.153 1.00 0.00 58 ALA A O 16
ATOM 22285 N N . ALA A 1 59 ? 9.370 3.250 8.457 1.00 0.00 59 ALA A N 16
ATOM 22286 C CA . ALA A 1 59 ? 8.805 1.926 8.260 1.00 0.00 59 ALA A CA 16
ATOM 22287 C C . ALA A 1 59 ? 8.604 1.680 6.763 1.00 0.00 59 ALA A C 16
ATOM 22288 O O . ALA A 1 59 ? 8.775 0.559 6.286 1.00 0.00 59 ALA A O 16
ATOM 22295 N N . LEU A 1 60 ? 8.244 2.746 6.064 1.00 0.00 60 LEU A N 16
ATOM 22296 C CA . LEU A 1 60 ? 8.018 2.660 4.631 1.00 0.00 60 LEU A CA 16
ATOM 22297 C C . LEU A 1 60 ? 9.357 2.451 3.919 1.00 0.00 60 LEU A C 16
ATOM 22298 O O . LEU A 1 60 ? 9.407 1.849 2.848 1.00 0.00 60 LEU A O 16
ATOM 22314 N N . GLN A 1 61 ? 10.408 2.961 4.544 1.00 0.00 61 GLN A N 16
ATOM 22315 C CA . GLN A 1 61 ? 11.743 2.838 3.984 1.00 0.00 61 GLN A CA 16
ATOM 22316 C C . GLN A 1 61 ? 12.196 1.377 4.006 1.00 0.00 61 GLN A C 16
ATOM 22317 O O . GLN A 1 61 ? 12.431 0.780 2.956 1.00 0.00 61 GLN A O 16
ATOM 22331 N N . LYS A 1 62 ? 12.304 0.842 5.213 1.00 0.00 62 LYS A N 16
ATOM 22332 C CA . LYS A 1 62 ? 12.724 -0.539 5.385 1.00 0.00 62 LYS A CA 16
ATOM 22333 C C . LYS A 1 62 ? 12.072 -1.404 4.305 1.00 0.00 62 LYS A C 16
ATOM 22334 O O . LYS A 1 62 ? 12.638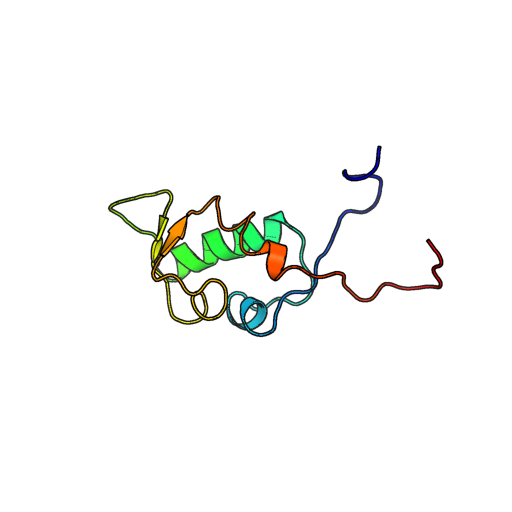 -2.412 3.886 1.00 0.00 62 LYS A O 16
ATOM 22353 N N . VAL A 1 63 ? 10.889 -0.979 3.886 1.00 0.00 63 VAL A N 16
ATOM 22354 C CA . VAL A 1 63 ? 10.153 -1.703 2.863 1.00 0.00 63 VAL A CA 16
ATOM 22355 C C . VAL A 1 63 ? 10.727 -1.357 1.487 1.00 0.00 63 VAL A C 16
ATOM 22356 O O . VAL A 1 63 ? 11.323 -2.208 0.828 1.00 0.00 63 VAL A O 16
ATOM 22369 N N . PHE A 1 64 ? 10.528 -0.107 1.095 1.00 0.00 64 PHE A N 16
ATOM 22370 C CA . PHE A 1 64 ? 11.019 0.361 -0.190 1.00 0.00 64 PHE A CA 16
ATOM 22371 C C . PHE A 1 64 ? 12.489 0.773 -0.099 1.00 0.00 64 PHE A C 16
ATOM 22372 O O . PHE A 1 64 ? 13.353 0.143 -0.707 1.00 0.00 64 PHE A O 16
ATOM 22389 N N . GLY A 1 65 ? 12.729 1.828 0.667 1.00 0.00 65 GLY A N 16
ATOM 22390 C CA . GLY A 1 65 ? 14.080 2.332 0.846 1.00 0.00 65 GLY A CA 16
ATOM 22391 C C . GLY A 1 65 ? 14.296 3.617 0.045 1.00 0.00 65 GLY A C 16
ATOM 22392 O O . GLY A 1 65 ? 15.413 4.127 -0.028 1.00 0.00 65 GLY A O 16
ATOM 22396 N N . GLU A 1 66 ? 13.209 4.105 -0.535 1.00 0.00 66 GLU A N 16
ATOM 22397 C CA . GLU A 1 66 ? 13.266 5.322 -1.327 1.00 0.00 66 GLU A CA 16
ATOM 22398 C C . GLU A 1 66 ? 12.570 6.468 -0.591 1.00 0.00 66 GLU A C 16
ATOM 22399 O O . GLU A 1 66 ? 11.473 6.295 -0.062 1.00 0.00 66 GLU A O 16
ATOM 22411 N N . GLU A 1 67 ? 13.236 7.613 -0.579 1.00 0.00 67 GLU A N 16
ATOM 22412 C CA . GLU A 1 67 ? 12.695 8.788 0.084 1.00 0.00 67 GLU A CA 16
ATOM 22413 C C . GLU A 1 67 ? 11.191 8.897 -0.174 1.00 0.00 67 GLU A C 16
ATOM 22414 O O . GLU A 1 67 ? 10.419 9.176 0.742 1.00 0.00 67 GLU A O 16
ATOM 22426 N N . LYS A 1 68 ? 10.820 8.672 -1.426 1.00 0.00 68 LYS A N 16
ATOM 22427 C CA . LYS A 1 68 ? 9.422 8.741 -1.816 1.00 0.00 68 LYS A CA 16
ATOM 22428 C C . LYS A 1 68 ? 9.145 7.694 -2.896 1.00 0.00 68 LYS A C 16
ATOM 22429 O O . LYS A 1 68 ? 10.070 7.208 -3.546 1.00 0.00 68 LYS A O 16
ATOM 22448 N N . LEU A 1 69 ? 7.869 7.376 -3.054 1.00 0.00 69 LEU A N 16
ATOM 22449 C CA . LEU A 1 69 ? 7.459 6.395 -4.044 1.00 0.00 69 LEU A CA 16
ATOM 22450 C C . LEU A 1 69 ? 6.111 6.808 -4.638 1.00 0.00 69 LEU A C 16
ATOM 22451 O O . LEU A 1 69 ? 5.423 7.666 -4.087 1.00 0.00 69 LEU A O 16
ATOM 22467 N N . LYS A 1 70 ? 5.773 6.178 -5.753 1.00 0.00 70 LYS A N 16
ATOM 22468 C CA . LYS A 1 70 ? 4.519 6.469 -6.427 1.00 0.00 70 LYS A CA 16
ATOM 22469 C C . LYS A 1 70 ? 3.397 5.651 -5.784 1.00 0.00 70 LYS A C 16
ATOM 22470 O O . LYS A 1 70 ? 3.653 4.623 -5.160 1.00 0.00 70 LYS A O 16
ATOM 22489 N N . PHE A 1 71 ? 2.178 6.139 -5.959 1.00 0.00 71 PHE A N 16
ATOM 22490 C CA . PHE A 1 71 ? 1.016 5.466 -5.404 1.00 0.00 71 PHE A CA 16
ATOM 22491 C C . PHE A 1 71 ? 0.637 4.245 -6.243 1.00 0.00 71 PHE A C 16
ATOM 22492 O O . PHE A 1 71 ? -0.137 3.397 -5.799 1.00 0.00 71 PHE A O 16
ATOM 22509 N N . THR A 1 72 ? 1.199 4.192 -7.442 1.00 0.00 72 THR A N 16
ATOM 22510 C CA . THR A 1 72 ? 0.929 3.089 -8.347 1.00 0.00 72 THR A CA 16
ATOM 22511 C C . THR A 1 72 ? 2.079 2.080 -8.316 1.00 0.00 72 THR A C 16
ATOM 22512 O O . THR A 1 72 ? 1.855 0.875 -8.416 1.00 0.00 72 THR A O 16
ATOM 22523 N N . MET A 1 73 ? 3.285 2.610 -8.176 1.00 0.00 73 MET A N 16
ATOM 22524 C CA . MET A 1 73 ? 4.470 1.771 -8.130 1.00 0.00 73 MET A CA 16
ATOM 22525 C C . MET A 1 73 ? 4.426 0.825 -6.929 1.00 0.00 73 MET A C 16
ATOM 22526 O O . MET A 1 73 ? 4.995 -0.265 -6.971 1.00 0.00 73 MET A O 16
ATOM 22540 N N . VAL A 1 74 ? 3.744 1.275 -5.886 1.00 0.00 74 VAL A N 16
ATOM 22541 C CA . VAL A 1 74 ? 3.617 0.482 -4.675 1.00 0.00 74 VAL A CA 16
ATOM 22542 C C . VAL A 1 74 ? 3.291 -0.965 -5.050 1.00 0.00 74 VAL A C 16
ATOM 22543 O O . VAL A 1 74 ? 3.668 -1.895 -4.338 1.00 0.00 74 VAL A O 16
ATOM 22556 N N . SER A 1 75 ? 2.594 -1.110 -6.167 1.00 0.00 75 SER A N 16
ATOM 22557 C CA . SER A 1 75 ? 2.212 -2.428 -6.645 1.00 0.00 75 SER A CA 16
ATOM 22558 C C . SER A 1 75 ? 3.455 -3.204 -7.088 1.00 0.00 75 SER A C 16
ATOM 22559 O O . SER A 1 75 ? 3.623 -4.369 -6.730 1.00 0.00 75 SER A O 16
ATOM 22567 N N . GLN A 1 76 ? 4.293 -2.527 -7.859 1.00 0.00 76 GLN A N 16
ATOM 22568 C CA . GLN A 1 76 ? 5.514 -3.138 -8.354 1.00 0.00 76 GLN A CA 16
ATOM 22569 C C . GLN A 1 76 ? 6.663 -2.898 -7.373 1.00 0.00 76 GLN A C 16
ATOM 22570 O O . GLN A 1 76 ? 7.823 -2.822 -7.776 1.00 0.00 76 GLN A O 16
ATOM 22584 N N . LYS A 1 77 ? 6.301 -2.786 -6.103 1.00 0.00 77 LYS A N 16
ATOM 22585 C CA . LYS A 1 77 ? 7.287 -2.556 -5.061 1.00 0.00 77 LYS A CA 16
ATOM 22586 C C . LYS A 1 77 ? 6.983 -3.464 -3.868 1.00 0.00 77 LYS A C 16
ATOM 22587 O O . LYS A 1 77 ? 7.857 -4.191 -3.397 1.00 0.00 77 LYS A O 16
ATOM 22606 N N . ILE A 1 78 ? 5.741 -3.393 -3.412 1.00 0.00 78 ILE A N 16
ATOM 22607 C CA . ILE A 1 78 ? 5.310 -4.199 -2.283 1.00 0.00 78 ILE A CA 16
ATOM 22608 C C . ILE A 1 78 ? 5.309 -5.675 -2.686 1.00 0.00 78 ILE A C 16
ATOM 22609 O O . ILE A 1 78 ? 5.543 -6.550 -1.854 1.00 0.00 78 ILE A O 16
ATOM 22625 N N . SER A 1 79 ? 5.044 -5.906 -3.964 1.00 0.00 79 SER A N 16
ATOM 22626 C CA . SER A 1 79 ? 5.010 -7.261 -4.488 1.00 0.00 79 SER A CA 16
ATOM 22627 C C . SER A 1 79 ? 6.242 -8.036 -4.017 1.00 0.00 79 SER A C 16
ATOM 22628 O O . SER A 1 79 ? 6.180 -9.249 -3.823 1.00 0.00 79 SER A O 16
ATOM 22636 N N . HIS A 1 80 ? 7.333 -7.303 -3.847 1.00 0.00 80 HIS A N 16
ATOM 22637 C CA . HIS A 1 80 ? 8.578 -7.906 -3.402 1.00 0.00 80 HIS A CA 16
ATOM 22638 C C . HIS A 1 80 ? 8.410 -8.439 -1.978 1.00 0.00 80 HIS A C 16
ATOM 22639 O O . HIS A 1 80 ? 8.902 -9.519 -1.653 1.00 0.00 80 HIS A O 16
ATOM 22653 N N . HIS A 1 81 ? 7.713 -7.658 -1.166 1.00 0.00 81 HIS A N 16
ATOM 22654 C CA . HIS A 1 81 ? 7.474 -8.037 0.216 1.00 0.00 81 HIS A CA 16
ATOM 22655 C C . HIS A 1 81 ? 6.413 -9.138 0.269 1.00 0.00 81 HIS A C 16
ATOM 22656 O O . HIS A 1 81 ? 6.472 -10.022 1.124 1.00 0.00 81 HIS A O 16
ATOM 22670 N N . LEU A 1 82 ? 5.467 -9.050 -0.654 1.00 0.00 82 LEU A N 16
ATOM 22671 C CA . LEU A 1 82 ? 4.394 -10.027 -0.723 1.00 0.00 82 LEU A CA 16
ATOM 22672 C C . LEU A 1 82 ? 4.995 -11.433 -0.797 1.00 0.00 82 LEU A C 16
ATOM 22673 O O . LEU A 1 82 ? 5.758 -11.738 -1.712 1.00 0.00 82 LEU A O 16
ATOM 22689 N N . SER A 1 83 ? 4.628 -12.250 0.179 1.00 0.00 83 SER A N 16
ATOM 22690 C CA . SER A 1 83 ? 5.120 -13.616 0.236 1.00 0.00 83 SER A CA 16
ATOM 22691 C C . SER A 1 83 ? 3.946 -14.593 0.326 1.00 0.00 83 SER A C 16
ATOM 22692 O O . SER A 1 83 ? 2.824 -14.193 0.631 1.00 0.00 83 SER A O 16
ATOM 22700 N N . PRO A 1 84 ? 4.253 -15.888 0.047 1.00 0.00 84 PRO A N 16
ATOM 22701 C CA . PRO A 1 84 ? 3.237 -16.925 0.093 1.00 0.00 84 PRO A CA 16
ATOM 22702 C C . PRO A 1 84 ? 2.884 -17.283 1.538 1.00 0.00 84 PRO A C 16
ATOM 22703 O O . PRO A 1 84 ? 3.746 -17.719 2.301 1.00 0.00 84 PRO A O 16
ATOM 22714 N N . PRO A 1 85 ? 1.583 -17.082 1.879 1.00 0.00 85 PRO A N 16
ATOM 22715 C CA . PRO A 1 85 ? 1.107 -17.380 3.219 1.00 0.00 85 PRO A CA 16
ATOM 22716 C C . PRO A 1 85 ? 0.964 -18.889 3.428 1.00 0.00 85 PRO A C 16
ATOM 22717 O O . PRO A 1 85 ? 1.099 -19.665 2.484 1.00 0.00 85 PRO A O 16
ATOM 22728 N N . PRO A 1 86 ? 0.687 -19.268 4.704 1.00 0.00 86 PRO A N 16
ATOM 22729 C CA . PRO A 1 86 ? 0.525 -20.671 5.050 1.00 0.00 86 PRO A CA 16
ATOM 22730 C C . PRO A 1 86 ? -0.824 -21.203 4.561 1.00 0.00 86 PRO A C 16
ATOM 22731 O O . PRO A 1 86 ? -1.873 -20.785 5.047 1.00 0.00 86 PRO A O 16
ATOM 22742 N N . PRO A 1 87 ? -0.750 -22.142 3.580 1.00 0.00 87 PRO A N 16
ATOM 22743 C CA . PRO A 1 87 ? -1.952 -22.736 3.021 1.00 0.00 87 PRO A CA 16
ATOM 22744 C C . PRO A 1 87 ? -2.566 -23.748 3.990 1.00 0.00 87 PRO A C 16
ATOM 22745 O O . PRO A 1 87 ? -1.926 -24.733 4.353 1.00 0.00 87 PRO A O 16
ATOM 22756 N N . SER A 1 88 ? -3.801 -23.468 4.383 1.00 0.00 88 SER A N 16
ATOM 22757 C CA . SER A 1 88 ? -4.509 -24.341 5.304 1.00 0.00 88 SER A CA 16
ATOM 22758 C C . SER A 1 88 ? -5.012 -25.584 4.565 1.00 0.00 88 SER A C 16
ATOM 22759 O O . SER A 1 88 ? -6.167 -25.636 4.147 1.00 0.00 88 SER A O 16
ATOM 22767 N N . GLY A 1 89 ? -4.118 -26.552 4.426 1.00 0.00 89 GLY A N 16
ATOM 22768 C CA . GLY A 1 89 ? -4.457 -27.790 3.746 1.00 0.00 89 GLY A CA 16
ATOM 22769 C C . GLY A 1 89 ? -3.416 -28.875 4.030 1.00 0.00 89 GLY A C 16
ATOM 22770 O O . GLY A 1 89 ? -2.424 -28.624 4.713 1.00 0.00 89 GLY A O 16
ATOM 22774 N N . PRO A 1 90 ? -3.685 -30.089 3.478 1.00 0.00 90 PRO A N 16
ATOM 22775 C CA . PRO A 1 90 ? -2.783 -31.212 3.666 1.00 0.00 90 PRO A CA 16
ATOM 22776 C C . PRO A 1 90 ? -1.529 -31.059 2.803 1.00 0.00 90 PRO A C 16
ATOM 22777 O O . PRO A 1 90 ? -1.471 -31.577 1.688 1.00 0.00 90 PRO A O 16
ATOM 22788 N N . SER A 1 91 ? -0.556 -30.346 3.350 1.00 0.00 91 SER A N 16
ATOM 22789 C CA . SER A 1 91 ? 0.693 -30.118 2.644 1.00 0.00 91 SER A CA 16
ATOM 22790 C C . SER A 1 91 ? 1.837 -29.947 3.646 1.00 0.00 91 SER A C 16
ATOM 22791 O O . SER A 1 91 ? 1.631 -29.442 4.748 1.00 0.00 91 SER A O 16
ATOM 22799 N N . SER A 1 92 ? 3.017 -30.379 3.227 1.00 0.00 92 SER A N 16
ATOM 22800 C CA . SER A 1 92 ? 4.194 -30.280 4.074 1.00 0.00 92 SER A CA 16
ATOM 22801 C C . SER A 1 92 ? 4.019 -31.155 5.317 1.00 0.00 92 SER A C 16
ATOM 22802 O O . SER A 1 92 ? 3.213 -30.842 6.192 1.00 0.00 92 SER A O 16
ATOM 22810 N N . GLY A 1 93 ? 4.787 -32.234 5.355 1.00 0.00 93 GLY A N 16
ATOM 22811 C CA . GLY A 1 93 ? 4.727 -33.156 6.477 1.00 0.00 93 GLY A CA 16
ATOM 22812 C C . GLY A 1 93 ? 3.411 -33.936 6.475 1.00 0.00 93 GLY A C 16
ATOM 22813 O O . GLY A 1 93 ? 3.413 -35.163 6.395 1.00 0.00 93 GLY A O 16
ATOM 22817 N N . GLY A 1 1 ? 1.523 -7.781 -21.441 1.00 0.00 1 GLY A N 17
ATOM 22818 C CA . GLY A 1 1 ? 0.591 -6.936 -22.167 1.00 0.00 1 GLY A CA 17
ATOM 22819 C C . GLY A 1 1 ? -0.764 -7.629 -22.330 1.00 0.00 1 GLY A C 17
ATOM 22820 O O . GLY A 1 1 ? -0.901 -8.550 -23.134 1.00 0.00 1 GLY A O 17
ATOM 22824 N N . SER A 1 2 ? -1.730 -7.158 -21.555 1.00 0.00 2 SER A N 17
ATOM 22825 C CA . SER A 1 2 ? -3.069 -7.721 -21.604 1.00 0.00 2 SER A CA 17
ATOM 22826 C C . SER A 1 2 ? -4.060 -6.773 -20.926 1.00 0.00 2 SER A C 17
ATOM 22827 O O . SER A 1 2 ? -5.008 -6.306 -21.555 1.00 0.00 2 SER A O 17
ATOM 22835 N N . SER A 1 3 ? -3.807 -6.517 -19.651 1.00 0.00 3 SER A N 17
ATOM 22836 C CA . SER A 1 3 ? -4.665 -5.633 -18.880 1.00 0.00 3 SER A CA 17
ATOM 22837 C C . SER A 1 3 ? -6.077 -6.216 -18.798 1.00 0.00 3 SER A C 17
ATOM 22838 O O . SER A 1 3 ? -6.779 -6.295 -19.805 1.00 0.00 3 SER A O 17
ATOM 22846 N N . GLY A 1 4 ? -6.452 -6.608 -17.589 1.00 0.00 4 GLY A N 17
ATOM 22847 C CA . GLY A 1 4 ? -7.768 -7.180 -17.363 1.00 0.00 4 GLY A CA 17
ATOM 22848 C C . GLY A 1 4 ? -7.740 -8.178 -16.204 1.00 0.00 4 GLY A C 17
ATOM 22849 O O . GLY A 1 4 ? -6.849 -9.023 -16.128 1.00 0.00 4 GLY A O 17
ATOM 22853 N N . SER A 1 5 ? -8.726 -8.047 -15.328 1.00 0.00 5 SER A N 17
ATOM 22854 C CA . SER A 1 5 ? -8.826 -8.927 -14.176 1.00 0.00 5 SER A CA 17
ATOM 22855 C C . SER A 1 5 ? -8.593 -10.377 -14.603 1.00 0.00 5 SER A C 17
ATOM 22856 O O . SER A 1 5 ? -9.057 -10.799 -15.662 1.00 0.00 5 SER A O 17
ATOM 22864 N N . SER A 1 6 ? -7.874 -11.101 -13.758 1.00 0.00 6 SER A N 17
ATOM 22865 C CA . SER A 1 6 ? -7.574 -12.496 -14.035 1.00 0.00 6 SER A CA 17
ATOM 22866 C C . SER A 1 6 ? -8.057 -13.375 -12.879 1.00 0.00 6 SER A C 17
ATOM 22867 O O . SER A 1 6 ? -7.304 -13.647 -11.945 1.00 0.00 6 SER A O 17
ATOM 22875 N N . GLY A 1 7 ? -9.310 -13.794 -12.980 1.00 0.00 7 GLY A N 17
ATOM 22876 C CA . GLY A 1 7 ? -9.902 -14.636 -11.955 1.00 0.00 7 GLY A CA 17
ATOM 22877 C C . GLY A 1 7 ? -9.904 -13.929 -10.598 1.00 0.00 7 GLY A C 17
ATOM 22878 O O . GLY A 1 7 ? -10.618 -12.945 -10.408 1.00 0.00 7 GLY A O 17
ATOM 22882 N N . VAL A 1 8 ? -9.098 -14.458 -9.690 1.00 0.00 8 VAL A N 17
ATOM 22883 C CA . VAL A 1 8 ? -8.998 -13.889 -8.356 1.00 0.00 8 VAL A CA 17
ATOM 22884 C C . VAL A 1 8 ? -7.545 -13.966 -7.881 1.00 0.00 8 VAL A C 17
ATOM 22885 O O . VAL A 1 8 ? -6.855 -14.951 -8.140 1.00 0.00 8 VAL A O 17
ATOM 22898 N N . PRO A 1 9 ? -7.113 -12.886 -7.177 1.00 0.00 9 PRO A N 17
ATOM 22899 C CA . PRO A 1 9 ? -5.755 -12.821 -6.664 1.00 0.00 9 PRO A CA 17
ATOM 22900 C C . PRO A 1 9 ? -5.587 -13.728 -5.443 1.00 0.00 9 PRO A C 17
ATOM 22901 O O . PRO A 1 9 ? -6.568 -14.094 -4.797 1.00 0.00 9 PRO A O 17
ATOM 22912 N N . GLU A 1 10 ? -4.337 -14.065 -5.164 1.00 0.00 10 GLU A N 17
ATOM 22913 C CA . GLU A 1 10 ? -4.027 -14.922 -4.032 1.00 0.00 10 GLU A CA 17
ATOM 22914 C C . GLU A 1 10 ? -3.387 -14.106 -2.907 1.00 0.00 10 GLU A C 17
ATOM 22915 O O . GLU A 1 10 ? -2.330 -13.506 -3.095 1.00 0.00 10 GLU A O 17
ATOM 22927 N N . LYS A 1 11 ? -4.055 -14.109 -1.763 1.00 0.00 11 LYS A N 17
ATOM 22928 C CA . LYS A 1 11 ? -3.565 -13.376 -0.608 1.00 0.00 11 LYS A CA 17
ATOM 22929 C C . LYS A 1 11 ? -2.045 -13.535 -0.517 1.00 0.00 11 LYS A C 17
ATOM 22930 O O . LYS A 1 11 ? -1.493 -14.533 -0.976 1.00 0.00 11 LYS A O 17
ATOM 22949 N N . PHE A 1 12 ? -1.413 -12.534 0.079 1.00 0.00 12 PHE A N 17
ATOM 22950 C CA . PHE A 1 12 ? 0.031 -12.550 0.237 1.00 0.00 12 PHE A CA 17
ATOM 22951 C C . PHE A 1 12 ? 0.433 -12.132 1.652 1.00 0.00 12 PHE A C 17
ATOM 22952 O O . PHE A 1 12 ? -0.035 -11.113 2.159 1.00 0.00 12 PHE A O 17
ATOM 22969 N N . LYS A 1 13 ? 1.296 -12.940 2.251 1.00 0.00 13 LYS A N 17
ATOM 22970 C CA . LYS A 1 13 ? 1.766 -12.666 3.599 1.00 0.00 13 LYS A CA 17
ATOM 22971 C C . LYS A 1 13 ? 2.466 -11.306 3.624 1.00 0.00 13 LYS A C 17
ATOM 22972 O O . LYS A 1 13 ? 2.655 -10.682 2.581 1.00 0.00 13 LYS A O 17
ATOM 22991 N N . LEU A 1 14 ? 2.833 -10.888 4.826 1.00 0.00 14 LEU A N 17
ATOM 22992 C CA . LEU A 1 14 ? 3.508 -9.613 5.001 1.00 0.00 14 LEU A CA 17
ATOM 22993 C C . LEU A 1 14 ? 4.817 -9.834 5.762 1.00 0.00 14 LEU A C 17
ATOM 22994 O O . LEU A 1 14 ? 4.980 -10.845 6.443 1.00 0.00 14 LEU A O 17
ATOM 23010 N N . SER A 1 15 ? 5.717 -8.873 5.619 1.00 0.00 15 SER A N 17
ATOM 23011 C CA . SER A 1 15 ? 7.007 -8.950 6.285 1.00 0.00 15 SER A CA 17
ATOM 23012 C C . SER A 1 15 ? 7.034 -8.001 7.484 1.00 0.00 15 SER A C 17
ATOM 23013 O O . SER A 1 15 ? 6.451 -6.919 7.438 1.00 0.00 15 SER A O 17
ATOM 23021 N N . THR A 1 16 ? 7.717 -8.441 8.531 1.00 0.00 16 THR A N 17
ATOM 23022 C CA . THR A 1 16 ? 7.828 -7.644 9.741 1.00 0.00 16 THR A CA 17
ATOM 23023 C C . THR A 1 16 ? 7.999 -6.165 9.392 1.00 0.00 16 THR A C 17
ATOM 23024 O O . THR A 1 16 ? 7.596 -5.292 10.158 1.00 0.00 16 THR A O 17
ATOM 23035 N N . ALA A 1 17 ? 8.598 -5.929 8.233 1.00 0.00 17 ALA A N 17
ATOM 23036 C CA . ALA A 1 17 ? 8.827 -4.570 7.773 1.00 0.00 17 ALA A CA 17
ATOM 23037 C C . ALA A 1 17 ? 7.502 -3.963 7.308 1.00 0.00 17 ALA A C 17
ATOM 23038 O O . ALA A 1 17 ? 7.116 -2.886 7.760 1.00 0.00 17 ALA A O 17
ATOM 23045 N N . LEU A 1 18 ? 6.842 -4.680 6.410 1.00 0.00 18 LEU A N 17
ATOM 23046 C CA . LEU A 1 18 ? 5.569 -4.226 5.879 1.00 0.00 18 LEU A CA 17
ATOM 23047 C C . LEU A 1 18 ? 4.508 -4.295 6.979 1.00 0.00 18 LEU A C 17
ATOM 23048 O O . LEU A 1 18 ? 3.550 -3.523 6.973 1.00 0.00 18 LEU A O 17
ATOM 23064 N N . MET A 1 19 ? 4.714 -5.228 7.898 1.00 0.00 19 MET A N 17
ATOM 23065 C CA . MET A 1 19 ? 3.788 -5.408 9.002 1.00 0.00 19 MET A CA 17
ATOM 23066 C C . MET A 1 19 ? 3.767 -4.175 9.908 1.00 0.00 19 MET A C 17
ATOM 23067 O O . MET A 1 19 ? 2.698 -3.683 10.268 1.00 0.00 19 MET A O 17
ATOM 23081 N N . ASP A 1 20 ? 4.960 -3.711 10.249 1.00 0.00 20 ASP A N 17
ATOM 23082 C CA . ASP A 1 20 ? 5.092 -2.544 11.105 1.00 0.00 20 ASP A CA 17
ATOM 23083 C C . ASP A 1 20 ? 4.473 -1.332 10.407 1.00 0.00 20 ASP A C 17
ATOM 23084 O O . ASP A 1 20 ? 4.026 -0.393 11.064 1.00 0.00 20 ASP A O 17
ATOM 23093 N N . VAL A 1 21 ? 4.468 -1.390 9.083 1.00 0.00 21 VAL A N 17
ATOM 23094 C CA . VAL A 1 21 ? 3.912 -0.308 8.288 1.00 0.00 21 VAL A CA 17
ATOM 23095 C C . VAL A 1 21 ? 2.392 -0.284 8.460 1.00 0.00 21 VAL A C 17
ATOM 23096 O O . VAL A 1 21 ? 1.829 0.716 8.901 1.00 0.00 21 VAL A O 17
ATOM 23109 N N . LEU A 1 22 ? 1.771 -1.398 8.102 1.00 0.00 22 LEU A N 17
ATOM 23110 C CA . LEU A 1 22 ? 0.326 -1.518 8.211 1.00 0.00 22 LEU A CA 17
ATOM 23111 C C . LEU A 1 22 ? -0.025 -2.223 9.523 1.00 0.00 22 LEU A C 17
ATOM 23112 O O . LEU A 1 22 ? -0.582 -1.609 10.431 1.00 0.00 22 LEU A O 17
ATOM 23128 N N . GLY A 1 23 ? 0.315 -3.502 9.579 1.00 0.00 23 GLY A N 17
ATOM 23129 C CA . GLY A 1 23 ? 0.043 -4.297 10.764 1.00 0.00 23 GLY A CA 17
ATOM 23130 C C . GLY A 1 23 ? -0.770 -5.545 10.412 1.00 0.00 23 GLY A C 17
ATOM 23131 O O . GLY A 1 23 ? -1.615 -5.980 11.193 1.00 0.00 23 GLY A O 17
ATOM 23135 N N . ILE A 1 24 ? -0.484 -6.086 9.237 1.00 0.00 24 ILE A N 17
ATOM 23136 C CA . ILE A 1 24 ? -1.178 -7.275 8.772 1.00 0.00 24 ILE A CA 17
ATOM 23137 C C . ILE A 1 24 ? -0.158 -8.387 8.516 1.00 0.00 24 ILE A C 17
ATOM 23138 O O . ILE A 1 24 ? 1.018 -8.114 8.281 1.00 0.00 24 ILE A O 17
ATOM 23154 N N . GLU A 1 25 ? -0.647 -9.618 8.570 1.00 0.00 25 GLU A N 17
ATOM 23155 C CA . GLU A 1 25 ? 0.207 -10.772 8.347 1.00 0.00 25 GLU A CA 17
ATOM 23156 C C . GLU A 1 25 ? 0.027 -11.298 6.921 1.00 0.00 25 GLU A C 17
ATOM 23157 O O . GLU A 1 25 ? 0.979 -11.777 6.307 1.00 0.00 25 GLU A O 17
ATOM 23169 N N . VAL A 1 26 ? -1.202 -11.191 6.436 1.00 0.00 26 VAL A N 17
ATOM 23170 C CA . VAL A 1 26 ? -1.519 -11.650 5.095 1.00 0.00 26 VAL A CA 17
ATOM 23171 C C . VAL A 1 26 ? -2.760 -10.912 4.588 1.00 0.00 26 VAL A C 17
ATOM 23172 O O . VAL A 1 26 ? -3.840 -11.041 5.162 1.00 0.00 26 VAL A O 17
ATOM 23185 N N . GLU A 1 27 ? -2.564 -10.155 3.519 1.00 0.00 27 GLU A N 17
ATOM 23186 C CA . GLU A 1 27 ? -3.654 -9.396 2.929 1.00 0.00 27 GLU A CA 17
ATOM 23187 C C . GLU A 1 27 ? -3.632 -9.534 1.405 1.00 0.00 27 GLU A C 17
ATOM 23188 O O . GLU A 1 27 ? -2.689 -10.087 0.841 1.00 0.00 27 GLU A O 17
ATOM 23200 N N . THR A 1 28 ? -4.684 -9.023 0.782 1.00 0.00 28 THR A N 17
ATOM 23201 C CA . THR A 1 28 ? -4.797 -9.082 -0.665 1.00 0.00 28 THR A CA 17
ATOM 23202 C C . THR A 1 28 ? -3.769 -8.157 -1.320 1.00 0.00 28 THR A C 17
ATOM 23203 O O . THR A 1 28 ? -2.871 -7.650 -0.650 1.00 0.00 28 THR A O 17
ATOM 23214 N N . ARG A 1 29 ? -3.935 -7.966 -2.620 1.00 0.00 29 ARG A N 17
ATOM 23215 C CA . ARG A 1 29 ? -3.032 -7.112 -3.372 1.00 0.00 29 ARG A CA 17
ATOM 23216 C C . ARG A 1 29 ? -3.440 -5.645 -3.221 1.00 0.00 29 ARG A C 17
ATOM 23217 O O . ARG A 1 29 ? -2.593 -4.780 -3.004 1.00 0.00 29 ARG A O 17
ATOM 23238 N N . PRO A 1 30 ? -4.773 -5.404 -3.345 1.00 0.00 30 PRO A N 17
ATOM 23239 C CA . PRO A 1 30 ? -5.304 -4.056 -3.224 1.00 0.00 30 PRO A CA 17
ATOM 23240 C C . PRO A 1 30 ? -5.322 -3.603 -1.763 1.00 0.00 30 PRO A C 17
ATOM 23241 O O . PRO A 1 30 ? -4.987 -2.459 -1.460 1.00 0.00 30 PRO A O 17
ATOM 23252 N N . ARG A 1 31 ? -5.717 -4.524 -0.896 1.00 0.00 31 ARG A N 17
ATOM 23253 C CA . ARG A 1 31 ? -5.784 -4.233 0.526 1.00 0.00 31 ARG A CA 17
ATOM 23254 C C . ARG A 1 31 ? -4.472 -3.606 1.002 1.00 0.00 31 ARG A C 17
ATOM 23255 O O . ARG A 1 31 ? -4.479 -2.570 1.665 1.00 0.00 31 ARG A O 17
ATOM 23276 N N . ILE A 1 32 ? -3.376 -4.260 0.643 1.00 0.00 32 ILE A N 17
ATOM 23277 C CA . ILE A 1 32 ? -2.059 -3.779 1.025 1.00 0.00 32 ILE A CA 17
ATOM 23278 C C . ILE A 1 32 ? -1.798 -2.431 0.351 1.00 0.00 32 ILE A C 17
ATOM 23279 O O . ILE A 1 32 ? -1.676 -1.409 1.025 1.00 0.00 32 ILE A O 17
ATOM 23295 N N . ILE A 1 33 ? -1.720 -2.471 -0.971 1.00 0.00 33 ILE A N 17
ATOM 23296 C CA . ILE A 1 33 ? -1.476 -1.265 -1.744 1.00 0.00 33 ILE A CA 17
ATOM 23297 C C . ILE A 1 33 ? -2.285 -0.111 -1.150 1.00 0.00 33 ILE A C 17
ATOM 23298 O O . ILE A 1 33 ? -1.768 0.991 -0.978 1.00 0.00 33 ILE A O 17
ATOM 23314 N N . ALA A 1 34 ? -3.543 -0.405 -0.853 1.00 0.00 34 ALA A N 17
ATOM 23315 C CA . ALA A 1 34 ? -4.430 0.595 -0.282 1.00 0.00 34 ALA A CA 17
ATOM 23316 C C . ALA A 1 34 ? -3.975 0.920 1.142 1.00 0.00 34 ALA A C 17
ATOM 23317 O O . ALA A 1 34 ? -3.857 2.088 1.509 1.00 0.00 34 ALA A O 17
ATOM 23324 N N . ALA A 1 35 ? -3.732 -0.135 1.907 1.00 0.00 35 ALA A N 17
ATOM 23325 C CA . ALA A 1 35 ? -3.293 0.024 3.283 1.00 0.00 35 ALA A CA 17
ATOM 23326 C C . ALA A 1 35 ? -2.149 1.039 3.335 1.00 0.00 35 ALA A C 17
ATOM 23327 O O . ALA A 1 35 ? -1.937 1.687 4.358 1.00 0.00 35 ALA A O 17
ATOM 23334 N N . ILE A 1 36 ? -1.443 1.144 2.219 1.00 0.00 36 ILE A N 17
ATOM 23335 C CA . ILE A 1 36 ? -0.326 2.069 2.125 1.00 0.00 36 ILE A CA 17
ATOM 23336 C C . ILE A 1 36 ? -0.838 3.433 1.658 1.00 0.00 36 ILE A C 17
ATOM 23337 O O . ILE A 1 36 ? -0.318 4.469 2.069 1.00 0.00 36 ILE A O 17
ATOM 23353 N N . TRP A 1 37 ? -1.851 3.390 0.805 1.00 0.00 37 TRP A N 17
ATOM 23354 C CA . TRP A 1 37 ? -2.439 4.610 0.278 1.00 0.00 37 TRP A CA 17
ATOM 23355 C C . TRP A 1 37 ? -3.057 5.380 1.447 1.00 0.00 37 TRP A C 17
ATOM 23356 O O . TRP A 1 37 ? -2.772 6.562 1.636 1.00 0.00 37 TRP A O 17
ATOM 23377 N N . HIS A 1 38 ? -3.891 4.679 2.201 1.00 0.00 38 HIS A N 17
ATOM 23378 C CA . HIS A 1 38 ? -4.551 5.283 3.346 1.00 0.00 38 HIS A CA 17
ATOM 23379 C C . HIS A 1 38 ? -3.502 5.741 4.361 1.00 0.00 38 HIS A C 17
ATOM 23380 O O . HIS A 1 38 ? -3.382 6.933 4.640 1.00 0.00 38 HIS A O 17
ATOM 23394 N N . TYR A 1 39 ? -2.769 4.770 4.886 1.00 0.00 39 TYR A N 17
ATOM 23395 C CA . TYR A 1 39 ? -1.733 5.059 5.863 1.00 0.00 39 TYR A CA 17
ATOM 23396 C C . TYR A 1 39 ? -0.973 6.335 5.496 1.00 0.00 39 TYR A C 17
ATOM 23397 O O . TYR A 1 39 ? -0.916 7.277 6.285 1.00 0.00 39 TYR A O 17
ATOM 23415 N N . VAL A 1 40 ? -0.407 6.324 4.298 1.00 0.00 40 VAL A N 17
ATOM 23416 C CA . VAL A 1 40 ? 0.347 7.469 3.816 1.00 0.00 40 VAL A CA 17
ATOM 23417 C C . VAL A 1 40 ? -0.389 8.756 4.194 1.00 0.00 40 VAL A C 17
ATOM 23418 O O . VAL A 1 40 ? 0.136 9.578 4.943 1.00 0.00 40 VAL A O 17
ATOM 23431 N N . LYS A 1 41 ? -1.593 8.890 3.659 1.00 0.00 41 LYS A N 17
ATOM 23432 C CA . LYS A 1 41 ? -2.407 10.062 3.931 1.00 0.00 41 LYS A CA 17
ATOM 23433 C C . LYS A 1 41 ? -2.593 10.209 5.443 1.00 0.00 41 LYS A C 17
ATOM 23434 O O . LYS A 1 41 ? -2.680 11.323 5.956 1.00 0.00 41 LYS A O 17
ATOM 23453 N N . ALA A 1 42 ? -2.650 9.067 6.113 1.00 0.00 42 ALA A N 17
ATOM 23454 C CA . ALA A 1 42 ? -2.825 9.054 7.555 1.00 0.00 42 ALA A CA 17
ATOM 23455 C C . ALA A 1 42 ? -1.757 9.939 8.202 1.00 0.00 42 ALA A C 17
ATOM 23456 O O . ALA A 1 42 ? -2.079 10.925 8.862 1.00 0.00 42 ALA A O 17
ATOM 23463 N N . ARG A 1 43 ? -0.507 9.553 7.990 1.00 0.00 43 ARG A N 17
ATOM 23464 C CA . ARG A 1 43 ? 0.610 10.298 8.544 1.00 0.00 43 ARG A CA 17
ATOM 23465 C C . ARG A 1 43 ? 0.907 11.528 7.684 1.00 0.00 43 ARG A C 17
ATOM 23466 O O . ARG A 1 43 ? 1.893 12.227 7.913 1.00 0.00 43 ARG A O 17
ATOM 23487 N N . LYS A 1 44 ? 0.035 11.755 6.712 1.00 0.00 44 LYS A N 17
ATOM 23488 C CA . LYS A 1 44 ? 0.191 12.888 5.817 1.00 0.00 44 LYS A CA 17
ATOM 23489 C C . LYS A 1 44 ? 1.525 12.768 5.076 1.00 0.00 44 LYS A C 17
ATOM 23490 O O . LYS A 1 44 ? 2.148 13.775 4.744 1.00 0.00 44 LYS A O 17
ATOM 23509 N N . LEU A 1 45 ? 1.923 11.526 4.838 1.00 0.00 45 LEU A N 17
ATOM 23510 C CA . LEU A 1 45 ? 3.171 11.261 4.142 1.00 0.00 45 LEU A CA 17
ATOM 23511 C C . LEU A 1 45 ? 3.032 11.678 2.677 1.00 0.00 45 LEU A C 17
ATOM 23512 O O . LEU A 1 45 ? 4.030 11.849 1.979 1.00 0.00 45 LEU A O 17
ATOM 23528 N N . GLN A 1 46 ? 1.785 11.830 2.254 1.00 0.00 46 GLN A N 17
ATOM 23529 C CA . GLN A 1 46 ? 1.503 12.224 0.884 1.00 0.00 46 GLN A CA 17
ATOM 23530 C C . GLN A 1 46 ? 2.344 13.442 0.498 1.00 0.00 46 GLN A C 17
ATOM 23531 O O . GLN A 1 46 ? 2.625 14.298 1.336 1.00 0.00 46 GLN A O 17
ATOM 23545 N N . ASN A 1 47 ? 2.722 13.482 -0.771 1.00 0.00 47 ASN A N 17
ATOM 23546 C CA . ASN A 1 47 ? 3.526 14.581 -1.279 1.00 0.00 47 ASN A CA 17
ATOM 23547 C C . ASN A 1 47 ? 2.615 15.592 -1.978 1.00 0.00 47 ASN A C 17
ATOM 23548 O O . ASN A 1 47 ? 1.736 15.212 -2.750 1.00 0.00 47 ASN A O 17
ATOM 23559 N N . PRO A 1 48 ? 2.863 16.895 -1.674 1.00 0.00 48 PRO A N 17
ATOM 23560 C CA . PRO A 1 48 ? 2.076 17.964 -2.264 1.00 0.00 48 PRO A CA 17
ATOM 23561 C C . PRO A 1 48 ? 2.470 18.193 -3.725 1.00 0.00 48 PRO A C 17
ATOM 23562 O O . PRO A 1 48 ? 1.607 18.307 -4.594 1.00 0.00 48 PRO A O 17
ATOM 23573 N N . ASN A 1 49 ? 3.774 18.254 -3.950 1.00 0.00 49 ASN A N 17
ATOM 23574 C CA . ASN A 1 49 ? 4.294 18.467 -5.290 1.00 0.00 49 ASN A CA 17
ATOM 23575 C C . ASN A 1 49 ? 3.674 17.442 -6.242 1.00 0.00 49 ASN A C 17
ATOM 23576 O O . ASN A 1 49 ? 3.038 17.810 -7.228 1.00 0.00 49 ASN A O 17
ATOM 23587 N N . ASP A 1 50 ? 3.882 16.176 -5.912 1.00 0.00 50 ASP A N 17
ATOM 23588 C CA . ASP A 1 50 ? 3.352 15.094 -6.726 1.00 0.00 50 ASP A CA 17
ATOM 23589 C C . ASP A 1 50 ? 2.322 14.308 -5.912 1.00 0.00 50 ASP A C 17
ATOM 23590 O O . ASP A 1 50 ? 2.653 13.731 -4.877 1.00 0.00 50 ASP A O 17
ATOM 23599 N N . PRO A 1 51 ? 1.062 14.309 -6.424 1.00 0.00 51 PRO A N 17
ATOM 23600 C CA . PRO A 1 51 ? -0.018 13.602 -5.756 1.00 0.00 51 PRO A CA 17
ATOM 23601 C C . PRO A 1 51 ? 0.104 12.091 -5.966 1.00 0.00 51 PRO A C 17
ATOM 23602 O O . PRO A 1 51 ? -0.513 11.309 -5.244 1.00 0.00 51 PRO A O 17
ATOM 23613 N N . SER A 1 52 ? 0.902 11.726 -6.958 1.00 0.00 52 SER A N 17
ATOM 23614 C CA . SER A 1 52 ? 1.112 10.323 -7.272 1.00 0.00 52 SER A CA 17
ATOM 23615 C C . SER A 1 52 ? 2.241 9.757 -6.408 1.00 0.00 52 SER A C 17
ATOM 23616 O O . SER A 1 52 ? 2.394 8.541 -6.300 1.00 0.00 52 SER A O 17
ATOM 23624 N N . PHE A 1 53 ? 3.002 10.665 -5.816 1.00 0.00 53 PHE A N 17
ATOM 23625 C CA . PHE A 1 53 ? 4.112 10.271 -4.965 1.00 0.00 53 PHE A CA 17
ATOM 23626 C C . PHE A 1 53 ? 3.809 10.567 -3.495 1.00 0.00 53 PHE A C 17
ATOM 23627 O O . PHE A 1 53 ? 2.766 11.136 -3.175 1.00 0.00 53 PHE A O 17
ATOM 23644 N N . PHE A 1 54 ? 4.738 10.167 -2.640 1.00 0.00 54 PHE A N 17
ATOM 23645 C CA . PHE A 1 54 ? 4.583 10.383 -1.211 1.00 0.00 54 PHE A CA 17
ATOM 23646 C C . PHE A 1 54 ? 5.910 10.178 -0.478 1.00 0.00 54 PHE A C 17
ATOM 23647 O O . PHE A 1 54 ? 6.793 9.475 -0.969 1.00 0.00 54 PHE A O 17
ATOM 23664 N N . ASN A 1 55 ? 6.010 10.804 0.685 1.00 0.00 55 ASN A N 17
ATOM 23665 C CA . ASN A 1 55 ? 7.215 10.699 1.491 1.00 0.00 55 ASN A CA 17
ATOM 23666 C C . ASN A 1 55 ? 7.245 9.333 2.180 1.00 0.00 55 ASN A C 17
ATOM 23667 O O . ASN A 1 55 ? 6.220 8.856 2.665 1.00 0.00 55 ASN A O 17
ATOM 23678 N N . CYS A 1 56 ? 8.431 8.743 2.202 1.00 0.00 56 CYS A N 17
ATOM 23679 C CA . CYS A 1 56 ? 8.608 7.442 2.825 1.00 0.00 56 CYS A CA 17
ATOM 23680 C C . CYS A 1 56 ? 9.137 7.656 4.244 1.00 0.00 56 CYS A C 17
ATOM 23681 O O . CYS A 1 56 ? 10.251 8.146 4.427 1.00 0.00 56 CYS A O 17
ATOM 23689 N N . ASP A 1 57 ? 8.315 7.279 5.212 1.00 0.00 57 ASP A N 17
ATOM 23690 C CA . ASP A 1 57 ? 8.686 7.424 6.609 1.00 0.00 57 ASP A CA 17
ATOM 23691 C C . ASP A 1 57 ? 9.899 6.539 6.904 1.00 0.00 57 ASP A C 17
ATOM 23692 O O . ASP A 1 57 ? 10.577 6.082 5.984 1.00 0.00 57 ASP A O 17
ATOM 23701 N N . ALA A 1 58 ? 10.137 6.324 8.189 1.00 0.00 58 ALA A N 17
ATOM 23702 C CA . ALA A 1 58 ? 11.256 5.503 8.617 1.00 0.00 58 ALA A CA 17
ATOM 23703 C C . ALA A 1 58 ? 10.915 4.028 8.394 1.00 0.00 58 ALA A C 17
ATOM 23704 O O . ALA A 1 58 ? 11.809 3.194 8.259 1.00 0.00 58 ALA A O 17
ATOM 23711 N N . ALA A 1 59 ? 9.619 3.751 8.363 1.00 0.00 59 ALA A N 17
ATOM 23712 C CA . ALA A 1 59 ? 9.149 2.392 8.160 1.00 0.00 59 ALA A CA 17
ATOM 23713 C C . ALA A 1 59 ? 9.072 2.103 6.659 1.00 0.00 59 ALA A C 17
ATOM 23714 O O . ALA A 1 59 ? 9.729 1.188 6.165 1.00 0.00 59 ALA A O 17
ATOM 23721 N N . LEU A 1 60 ? 8.263 2.900 5.976 1.00 0.00 60 LEU A N 17
ATOM 23722 C CA . LEU A 1 60 ? 8.092 2.741 4.542 1.00 0.00 60 LEU A CA 17
ATOM 23723 C C . LEU A 1 60 ? 9.462 2.558 3.886 1.00 0.00 60 LEU A C 17
ATOM 23724 O O . LEU A 1 60 ? 9.568 1.950 2.822 1.00 0.00 60 LEU A O 17
ATOM 23740 N N . GLN A 1 61 ? 10.476 3.094 4.548 1.00 0.00 61 GLN A N 17
ATOM 23741 C CA . GLN A 1 61 ? 11.835 2.997 4.043 1.00 0.00 61 GLN A CA 17
ATOM 23742 C C . GLN A 1 61 ? 12.351 1.563 4.179 1.00 0.00 61 GLN A C 17
ATOM 23743 O O . GLN A 1 61 ? 12.894 1.002 3.229 1.00 0.00 61 GLN A O 17
ATOM 23757 N N . LYS A 1 62 ? 12.164 1.012 5.369 1.00 0.00 62 LYS A N 17
ATOM 23758 C CA . LYS A 1 62 ? 12.603 -0.346 5.642 1.00 0.00 62 LYS A CA 17
ATOM 23759 C C . LYS A 1 62 ? 12.020 -1.288 4.587 1.00 0.00 62 LYS A C 17
ATOM 23760 O O . LYS A 1 62 ? 12.554 -2.371 4.353 1.00 0.00 62 LYS A O 17
ATOM 23779 N N . VAL A 1 63 ? 10.931 -0.842 3.978 1.00 0.00 63 VAL A N 17
ATOM 23780 C CA . VAL A 1 63 ? 10.269 -1.632 2.954 1.00 0.00 63 VAL A CA 17
ATOM 23781 C C . VAL A 1 63 ? 10.872 -1.296 1.588 1.00 0.00 63 VAL A C 17
ATOM 23782 O O . VAL A 1 63 ? 11.577 -2.113 0.999 1.00 0.00 63 VAL A O 17
ATOM 23795 N N . PHE A 1 64 ? 10.572 -0.091 1.125 1.00 0.00 64 PHE A N 17
ATOM 23796 C CA . PHE A 1 64 ? 11.075 0.363 -0.160 1.00 0.00 64 PHE A CA 17
ATOM 23797 C C . PHE A 1 64 ? 12.561 0.719 -0.072 1.00 0.00 64 PHE A C 17
ATOM 23798 O O . PHE A 1 64 ? 13.396 0.068 -0.698 1.00 0.00 64 PHE A O 17
ATOM 23815 N N . GLY A 1 65 ? 12.845 1.751 0.709 1.00 0.00 65 GLY A N 17
ATOM 23816 C CA . GLY A 1 65 ? 14.215 2.200 0.886 1.00 0.00 65 GLY A CA 17
ATOM 23817 C C . GLY A 1 65 ? 14.451 3.533 0.172 1.00 0.00 65 GLY A C 17
ATOM 23818 O O . GLY A 1 65 ? 15.542 4.097 0.248 1.00 0.00 65 GLY A O 17
ATOM 23822 N N . GLU A 1 66 ? 13.411 3.998 -0.504 1.00 0.00 66 GLU A N 17
ATOM 23823 C CA . GLU A 1 66 ? 13.492 5.254 -1.231 1.00 0.00 66 GLU A CA 17
ATOM 23824 C C . GLU A 1 66 ? 12.812 6.371 -0.437 1.00 0.00 66 GLU A C 17
ATOM 23825 O O . GLU A 1 66 ? 11.799 6.141 0.222 1.00 0.00 66 GLU A O 17
ATOM 23837 N N . GLU A 1 67 ? 13.397 7.557 -0.525 1.00 0.00 67 GLU A N 17
ATOM 23838 C CA . GLU A 1 67 ? 12.860 8.710 0.177 1.00 0.00 67 GLU A CA 17
ATOM 23839 C C . GLU A 1 67 ? 11.367 8.864 -0.119 1.00 0.00 67 GLU A C 17
ATOM 23840 O O . GLU A 1 67 ? 10.578 9.152 0.780 1.00 0.00 67 GLU A O 17
ATOM 23852 N N . LYS A 1 68 ? 11.023 8.664 -1.383 1.00 0.00 68 LYS A N 17
ATOM 23853 C CA . LYS A 1 68 ? 9.638 8.777 -1.809 1.00 0.00 68 LYS A CA 17
ATOM 23854 C C . LYS A 1 68 ? 9.325 7.666 -2.812 1.00 0.00 68 LYS A C 17
ATOM 23855 O O . LYS A 1 68 ? 10.232 6.994 -3.303 1.00 0.00 68 LYS A O 17
ATOM 23874 N N . LEU A 1 69 ? 8.039 7.505 -3.088 1.00 0.00 69 LEU A N 17
ATOM 23875 C CA . LEU A 1 69 ? 7.596 6.487 -4.024 1.00 0.00 69 LEU A CA 17
ATOM 23876 C C . LEU A 1 69 ? 6.233 6.883 -4.595 1.00 0.00 69 LEU A C 17
ATOM 23877 O O . LEU A 1 69 ? 5.569 7.773 -4.064 1.00 0.00 69 LEU A O 17
ATOM 23893 N N . LYS A 1 70 ? 5.856 6.204 -5.668 1.00 0.00 70 LYS A N 17
ATOM 23894 C CA . LYS A 1 70 ? 4.584 6.475 -6.317 1.00 0.00 70 LYS A CA 17
ATOM 23895 C C . LYS A 1 70 ? 3.491 5.631 -5.658 1.00 0.00 70 LYS A C 17
ATOM 23896 O O . LYS A 1 70 ? 3.777 4.594 -5.062 1.00 0.00 70 LYS A O 17
ATOM 23915 N N . PHE A 1 71 ? 2.261 6.107 -5.788 1.00 0.00 71 PHE A N 17
ATOM 23916 C CA . PHE A 1 71 ? 1.124 5.409 -5.212 1.00 0.00 71 PHE A CA 17
ATOM 23917 C C . PHE A 1 71 ? 0.740 4.195 -6.060 1.00 0.00 71 PHE A C 17
ATOM 23918 O O . PHE A 1 71 ? -0.047 3.354 -5.627 1.00 0.00 71 PHE A O 17
ATOM 23935 N N . THR A 1 72 ? 1.312 4.142 -7.254 1.00 0.00 72 THR A N 17
ATOM 23936 C CA . THR A 1 72 ? 1.039 3.045 -8.167 1.00 0.00 72 THR A CA 17
ATOM 23937 C C . THR A 1 72 ? 2.205 2.053 -8.172 1.00 0.00 72 THR A C 17
ATOM 23938 O O . THR A 1 72 ? 1.996 0.845 -8.271 1.00 0.00 72 THR A O 17
ATOM 23949 N N . MET A 1 73 ? 3.406 2.601 -8.065 1.00 0.00 73 MET A N 17
ATOM 23950 C CA . MET A 1 73 ? 4.605 1.780 -8.057 1.00 0.00 73 MET A CA 17
ATOM 23951 C C . MET A 1 73 ? 4.606 0.823 -6.862 1.00 0.00 73 MET A C 17
ATOM 23952 O O . MET A 1 73 ? 5.254 -0.222 -6.900 1.00 0.00 73 MET A O 17
ATOM 23966 N N . VAL A 1 74 ? 3.872 1.215 -5.831 1.00 0.00 74 VAL A N 17
ATOM 23967 C CA . VAL A 1 74 ? 3.780 0.405 -4.628 1.00 0.00 74 VAL A CA 17
ATOM 23968 C C . VAL A 1 74 ? 3.494 -1.047 -5.016 1.00 0.00 74 VAL A C 17
ATOM 23969 O O . VAL A 1 74 ? 3.970 -1.973 -4.361 1.00 0.00 74 VAL A O 17
ATOM 23982 N N . SER A 1 75 ? 2.720 -1.200 -6.080 1.00 0.00 75 SER A N 17
ATOM 23983 C CA . SER A 1 75 ? 2.365 -2.524 -6.563 1.00 0.00 75 SER A CA 17
ATOM 23984 C C . SER A 1 75 ? 3.613 -3.245 -7.075 1.00 0.00 75 SER A C 17
ATOM 23985 O O . SER A 1 75 ? 3.806 -4.429 -6.803 1.00 0.00 75 SER A O 17
ATOM 23993 N N . GLN A 1 76 ? 4.429 -2.502 -7.808 1.00 0.00 76 GLN A N 17
ATOM 23994 C CA . GLN A 1 76 ? 5.653 -3.056 -8.360 1.00 0.00 76 GLN A CA 17
ATOM 23995 C C . GLN A 1 76 ? 6.813 -2.861 -7.382 1.00 0.00 76 GLN A C 17
ATOM 23996 O O . GLN A 1 76 ? 7.973 -2.819 -7.789 1.00 0.00 76 GLN A O 17
ATOM 24010 N N . LYS A 1 77 ? 6.460 -2.747 -6.110 1.00 0.00 77 LYS A N 17
ATOM 24011 C CA . LYS A 1 77 ? 7.457 -2.558 -5.070 1.00 0.00 77 LYS A CA 17
ATOM 24012 C C . LYS A 1 77 ? 7.131 -3.469 -3.885 1.00 0.00 77 LYS A C 17
ATOM 24013 O O . LYS A 1 77 ? 8.011 -4.151 -3.361 1.00 0.00 77 LYS A O 17
ATOM 24032 N N . ILE A 1 78 ? 5.864 -3.450 -3.496 1.00 0.00 78 ILE A N 17
ATOM 24033 C CA . ILE A 1 78 ? 5.412 -4.266 -2.383 1.00 0.00 78 ILE A CA 17
ATOM 24034 C C . ILE A 1 78 ? 5.384 -5.735 -2.810 1.00 0.00 78 ILE A C 17
ATOM 24035 O O . ILE A 1 78 ? 5.560 -6.629 -1.984 1.00 0.00 78 ILE A O 17
ATOM 24051 N N . SER A 1 79 ? 5.162 -5.939 -4.100 1.00 0.00 79 SER A N 17
ATOM 24052 C CA . SER A 1 79 ? 5.109 -7.284 -4.647 1.00 0.00 79 SER A CA 17
ATOM 24053 C C . SER A 1 79 ? 6.298 -8.102 -4.140 1.00 0.00 79 SER A C 17
ATOM 24054 O O . SER A 1 79 ? 6.228 -9.328 -4.070 1.00 0.00 79 SER A O 17
ATOM 24062 N N . HIS A 1 80 ? 7.363 -7.391 -3.799 1.00 0.00 80 HIS A N 17
ATOM 24063 C CA . HIS A 1 80 ? 8.566 -8.036 -3.300 1.00 0.00 80 HIS A CA 17
ATOM 24064 C C . HIS A 1 80 ? 8.306 -8.591 -1.898 1.00 0.00 80 HIS A C 17
ATOM 24065 O O . HIS A 1 80 ? 8.751 -9.690 -1.570 1.00 0.00 80 HIS A O 17
ATOM 24079 N N . HIS A 1 81 ? 7.587 -7.807 -1.109 1.00 0.00 81 HIS A N 17
ATOM 24080 C CA . HIS A 1 81 ? 7.263 -8.206 0.250 1.00 0.00 81 HIS A CA 17
ATOM 24081 C C . HIS A 1 81 ? 6.155 -9.260 0.224 1.00 0.00 81 HIS A C 17
ATOM 24082 O O . HIS A 1 81 ? 6.068 -10.097 1.122 1.00 0.00 81 HIS A O 17
ATOM 24096 N N . LEU A 1 82 ? 5.335 -9.185 -0.814 1.00 0.00 82 LEU A N 17
ATOM 24097 C CA . LEU A 1 82 ? 4.235 -10.123 -0.968 1.00 0.00 82 LEU A CA 17
ATOM 24098 C C . LEU A 1 82 ? 4.794 -11.541 -1.098 1.00 0.00 82 LEU A C 17
ATOM 24099 O O . LEU A 1 82 ? 5.642 -11.803 -1.950 1.00 0.00 82 LEU A O 17
ATOM 24115 N N . SER A 1 83 ? 4.297 -12.419 -0.240 1.00 0.00 83 SER A N 17
ATOM 24116 C CA . SER A 1 83 ? 4.736 -13.804 -0.247 1.00 0.00 83 SER A CA 17
ATOM 24117 C C . SER A 1 83 ? 3.524 -14.738 -0.241 1.00 0.00 83 SER A C 17
ATOM 24118 O O . SER A 1 83 ? 2.420 -14.325 0.113 1.00 0.00 83 SER A O 17
ATOM 24126 N N . PRO A 1 84 ? 3.776 -16.011 -0.646 1.00 0.00 84 PRO A N 17
ATOM 24127 C CA . PRO A 1 84 ? 2.719 -17.006 -0.690 1.00 0.00 84 PRO A CA 17
ATOM 24128 C C . PRO A 1 84 ? 2.361 -17.488 0.718 1.00 0.00 84 PRO A C 17
ATOM 24129 O O . PRO A 1 84 ? 3.210 -18.021 1.430 1.00 0.00 84 PRO A O 17
ATOM 24140 N N . PRO A 1 85 ? 1.068 -17.279 1.086 1.00 0.00 85 PRO A N 17
ATOM 24141 C CA . PRO A 1 85 ? 0.587 -17.686 2.395 1.00 0.00 85 PRO A CA 17
ATOM 24142 C C . PRO A 1 85 ? 0.396 -19.202 2.462 1.00 0.00 85 PRO A C 17
ATOM 24143 O O . PRO A 1 85 ? 0.517 -19.892 1.450 1.00 0.00 85 PRO A O 17
ATOM 24154 N N . PRO A 1 86 ? 0.094 -19.690 3.695 1.00 0.00 86 PRO A N 17
ATOM 24155 C CA . PRO A 1 86 ? -0.114 -21.112 3.907 1.00 0.00 86 PRO A CA 17
ATOM 24156 C C . PRO A 1 86 ? -1.474 -21.554 3.361 1.00 0.00 86 PRO A C 17
ATOM 24157 O O . PRO A 1 86 ? -2.512 -21.051 3.789 1.00 0.00 86 PRO A O 17
ATOM 24168 N N . PRO A 1 87 ? -1.422 -22.515 2.400 1.00 0.00 87 PRO A N 17
ATOM 24169 C CA . PRO A 1 87 ? -2.637 -23.030 1.792 1.00 0.00 87 PRO A CA 17
ATOM 24170 C C . PRO A 1 87 ? -3.370 -23.975 2.746 1.00 0.00 87 PRO A C 17
ATOM 24171 O O . PRO A 1 87 ? -2.927 -24.192 3.873 1.00 0.00 87 PRO A O 17
ATOM 24182 N N . SER A 1 88 ? -4.479 -24.513 2.260 1.00 0.00 88 SER A N 17
ATOM 24183 C CA . SER A 1 88 ? -5.278 -25.429 3.055 1.00 0.00 88 SER A CA 17
ATOM 24184 C C . SER A 1 88 ? -6.277 -26.165 2.160 1.00 0.00 88 SER A C 17
ATOM 24185 O O . SER A 1 88 ? -7.484 -25.961 2.272 1.00 0.00 88 SER A O 17
ATOM 24193 N N . GLY A 1 89 ? -5.736 -27.007 1.291 1.00 0.00 89 GLY A N 17
ATOM 24194 C CA . GLY A 1 89 ? -6.564 -27.774 0.377 1.00 0.00 89 GLY A CA 17
ATOM 24195 C C . GLY A 1 89 ? -5.980 -27.760 -1.037 1.00 0.00 89 GLY A C 17
ATOM 24196 O O . GLY A 1 89 ? -6.179 -26.804 -1.785 1.00 0.00 89 GLY A O 17
ATOM 24200 N N . PRO A 1 90 ? -5.251 -28.859 -1.368 1.00 0.00 90 PRO A N 17
ATOM 24201 C CA . PRO A 1 90 ? -4.636 -28.982 -2.679 1.00 0.00 90 PRO A CA 17
ATOM 24202 C C . PRO A 1 90 ? -5.682 -29.310 -3.747 1.00 0.00 90 PRO A C 17
ATOM 24203 O O . PRO A 1 90 ? -6.724 -29.888 -3.443 1.00 0.00 90 PRO A O 17
ATOM 24214 N N . SER A 1 91 ? -5.366 -28.927 -4.975 1.00 0.00 91 SER A N 17
ATOM 24215 C CA . SER A 1 91 ? -6.266 -29.174 -6.090 1.00 0.00 91 SER A CA 17
ATOM 24216 C C . SER A 1 91 ? -6.137 -30.626 -6.555 1.00 0.00 91 SER A C 17
ATOM 24217 O O . SER A 1 91 ? -5.191 -31.319 -6.183 1.00 0.00 91 SER A O 17
ATOM 24225 N N . SER A 1 92 ? -7.101 -31.043 -7.362 1.00 0.00 92 SER A N 17
ATOM 24226 C CA . SER A 1 92 ? -7.108 -32.400 -7.882 1.00 0.00 92 SER A CA 17
ATOM 24227 C C . SER A 1 92 ? -8.013 -32.485 -9.112 1.00 0.00 92 SER A C 17
ATOM 24228 O O . SER A 1 92 ? -8.736 -31.539 -9.421 1.00 0.00 92 SER A O 17
ATOM 24236 N N . GLY A 1 93 ? -7.943 -33.626 -9.781 1.00 0.00 93 GLY A N 17
ATOM 24237 C CA . GLY A 1 93 ? -8.747 -33.847 -10.971 1.00 0.00 93 GLY A CA 17
ATOM 24238 C C . GLY A 1 93 ? -8.327 -35.132 -11.686 1.00 0.00 93 GLY A C 17
ATOM 24239 O O . GLY A 1 93 ? -8.874 -36.201 -11.422 1.00 0.00 93 GLY A O 17
ATOM 24243 N N . GLY A 1 1 ? -3.462 -13.588 -15.391 1.00 0.00 1 GLY A N 18
ATOM 24244 C CA . GLY A 1 1 ? -2.752 -14.148 -16.528 1.00 0.00 1 GLY A CA 18
ATOM 24245 C C . GLY A 1 1 ? -1.264 -14.317 -16.216 1.00 0.00 1 GLY A C 18
ATOM 24246 O O . GLY A 1 1 ? -0.700 -13.557 -15.431 1.00 0.00 1 GLY A O 18
ATOM 24250 N N . SER A 1 2 ? -0.669 -15.319 -16.848 1.00 0.00 2 SER A N 18
ATOM 24251 C CA . SER A 1 2 ? 0.742 -15.598 -16.647 1.00 0.00 2 SER A CA 18
ATOM 24252 C C . SER A 1 2 ? 1.006 -15.936 -15.178 1.00 0.00 2 SER A C 18
ATOM 24253 O O . SER A 1 2 ? 1.126 -15.041 -14.344 1.00 0.00 2 SER A O 18
ATOM 24261 N N . SER A 1 3 ? 1.088 -17.231 -14.908 1.00 0.00 3 SER A N 18
ATOM 24262 C CA . SER A 1 3 ? 1.335 -17.698 -13.555 1.00 0.00 3 SER A CA 18
ATOM 24263 C C . SER A 1 3 ? 0.298 -17.105 -12.599 1.00 0.00 3 SER A C 18
ATOM 24264 O O . SER A 1 3 ? 0.549 -16.084 -11.960 1.00 0.00 3 SER A O 18
ATOM 24272 N N . GLY A 1 4 ? -0.846 -17.770 -12.530 1.00 0.00 4 GLY A N 18
ATOM 24273 C CA . GLY A 1 4 ? -1.922 -17.321 -11.663 1.00 0.00 4 GLY A CA 18
ATOM 24274 C C . GLY A 1 4 ? -2.669 -18.511 -11.056 1.00 0.00 4 GLY A C 18
ATOM 24275 O O . GLY A 1 4 ? -2.464 -18.848 -9.891 1.00 0.00 4 GLY A O 18
ATOM 24279 N N . SER A 1 5 ? -3.521 -19.113 -11.873 1.00 0.00 5 SER A N 18
ATOM 24280 C CA . SER A 1 5 ? -4.299 -20.258 -11.431 1.00 0.00 5 SER A CA 18
ATOM 24281 C C . SER A 1 5 ? -5.248 -19.842 -10.306 1.00 0.00 5 SER A C 18
ATOM 24282 O O . SER A 1 5 ? -5.064 -18.793 -9.689 1.00 0.00 5 SER A O 18
ATOM 24290 N N . SER A 1 6 ? -6.243 -20.685 -10.072 1.00 0.00 6 SER A N 18
ATOM 24291 C CA . SER A 1 6 ? -7.222 -20.418 -9.032 1.00 0.00 6 SER A CA 18
ATOM 24292 C C . SER A 1 6 ? -7.902 -19.071 -9.286 1.00 0.00 6 SER A C 18
ATOM 24293 O O . SER A 1 6 ? -7.326 -18.019 -9.014 1.00 0.00 6 SER A O 18
ATOM 24301 N N . GLY A 1 7 ? -9.118 -19.147 -9.806 1.00 0.00 7 GLY A N 18
ATOM 24302 C CA . GLY A 1 7 ? -9.883 -17.947 -10.100 1.00 0.00 7 GLY A CA 18
ATOM 24303 C C . GLY A 1 7 ? -9.772 -16.933 -8.960 1.00 0.00 7 GLY A C 18
ATOM 24304 O O . GLY A 1 7 ? -9.284 -15.822 -9.158 1.00 0.00 7 GLY A O 18
ATOM 24308 N N . VAL A 1 8 ? -10.233 -17.353 -7.790 1.00 0.00 8 VAL A N 18
ATOM 24309 C CA . VAL A 1 8 ? -10.192 -16.495 -6.618 1.00 0.00 8 VAL A CA 18
ATOM 24310 C C . VAL A 1 8 ? -8.768 -15.969 -6.426 1.00 0.00 8 VAL A C 18
ATOM 24311 O O . VAL A 1 8 ? -7.806 -16.601 -6.860 1.00 0.00 8 VAL A O 18
ATOM 24324 N N . PRO A 1 9 ? -8.676 -14.788 -5.758 1.00 0.00 9 PRO A N 18
ATOM 24325 C CA . PRO A 1 9 ? -7.386 -14.171 -5.503 1.00 0.00 9 PRO A CA 18
ATOM 24326 C C . PRO A 1 9 ? -6.640 -14.901 -4.385 1.00 0.00 9 PRO A C 18
ATOM 24327 O O . PRO A 1 9 ? -7.250 -15.619 -3.593 1.00 0.00 9 PRO A O 18
ATOM 24338 N N . GLU A 1 10 ? -5.332 -14.693 -4.355 1.00 0.00 10 GLU A N 18
ATOM 24339 C CA . GLU A 1 10 ? -4.497 -15.323 -3.347 1.00 0.00 10 GLU A CA 18
ATOM 24340 C C . GLU A 1 10 ? -3.870 -14.262 -2.439 1.00 0.00 10 GLU A C 18
ATOM 24341 O O . GLU A 1 10 ? -3.177 -13.364 -2.914 1.00 0.00 10 GLU A O 18
ATOM 24353 N N . LYS A 1 11 ? -4.136 -14.402 -1.149 1.00 0.00 11 LYS A N 18
ATOM 24354 C CA . LYS A 1 11 ? -3.607 -13.467 -0.170 1.00 0.00 11 LYS A CA 18
ATOM 24355 C C . LYS A 1 11 ? -2.094 -13.660 -0.053 1.00 0.00 11 LYS A C 18
ATOM 24356 O O . LYS A 1 11 ? -1.579 -14.742 -0.330 1.00 0.00 11 LYS A O 18
ATOM 24375 N N . PHE A 1 12 ? -1.423 -12.593 0.357 1.00 0.00 12 PHE A N 18
ATOM 24376 C CA . PHE A 1 12 ? 0.021 -12.632 0.514 1.00 0.00 12 PHE A CA 18
ATOM 24377 C C . PHE A 1 12 ? 0.431 -12.200 1.923 1.00 0.00 12 PHE A C 18
ATOM 24378 O O . PHE A 1 12 ? -0.171 -11.295 2.499 1.00 0.00 12 PHE A O 18
ATOM 24395 N N . LYS A 1 13 ? 1.453 -12.867 2.438 1.00 0.00 13 LYS A N 18
ATOM 24396 C CA . LYS A 1 13 ? 1.951 -12.564 3.769 1.00 0.00 13 LYS A CA 18
ATOM 24397 C C . LYS A 1 13 ? 2.598 -11.178 3.763 1.00 0.00 13 LYS A C 18
ATOM 24398 O O . LYS A 1 13 ? 2.723 -10.551 2.712 1.00 0.00 13 LYS A O 18
ATOM 24417 N N . LEU A 1 14 ? 2.994 -10.739 4.949 1.00 0.00 14 LEU A N 18
ATOM 24418 C CA . LEU A 1 14 ? 3.626 -9.439 5.093 1.00 0.00 14 LEU A CA 18
ATOM 24419 C C . LEU A 1 14 ? 4.981 -9.609 5.782 1.00 0.00 14 LEU A C 18
ATOM 24420 O O . LEU A 1 14 ? 5.146 -10.487 6.628 1.00 0.00 14 LEU A O 18
ATOM 24436 N N . SER A 1 15 ? 5.917 -8.754 5.396 1.00 0.00 15 SER A N 18
ATOM 24437 C CA . SER A 1 15 ? 7.253 -8.799 5.966 1.00 0.00 15 SER A CA 18
ATOM 24438 C C . SER A 1 15 ? 7.246 -8.179 7.365 1.00 0.00 15 SER A C 18
ATOM 24439 O O . SER A 1 15 ? 6.250 -7.588 7.781 1.00 0.00 15 SER A O 18
ATOM 24447 N N . THR A 1 16 ? 8.368 -8.335 8.052 1.00 0.00 16 THR A N 18
ATOM 24448 C CA . THR A 1 16 ? 8.503 -7.798 9.395 1.00 0.00 16 THR A CA 18
ATOM 24449 C C . THR A 1 16 ? 8.288 -6.284 9.388 1.00 0.00 16 THR A C 18
ATOM 24450 O O . THR A 1 16 ? 7.618 -5.744 10.267 1.00 0.00 16 THR A O 18
ATOM 24461 N N . ALA A 1 17 ? 8.870 -5.640 8.386 1.00 0.00 17 ALA A N 18
ATOM 24462 C CA . ALA A 1 17 ? 8.750 -4.198 8.253 1.00 0.00 17 ALA A CA 18
ATOM 24463 C C . ALA A 1 17 ? 7.350 -3.852 7.743 1.00 0.00 17 ALA A C 18
ATOM 24464 O O . ALA A 1 17 ? 6.689 -2.966 8.283 1.00 0.00 17 ALA A O 18
ATOM 24471 N N . LEU A 1 18 ? 6.938 -4.568 6.707 1.00 0.00 18 LEU A N 18
ATOM 24472 C CA . LEU A 1 18 ? 5.629 -4.348 6.117 1.00 0.00 18 LEU A CA 18
ATOM 24473 C C . LEU A 1 18 ? 4.561 -4.436 7.209 1.00 0.00 18 LEU A C 18
ATOM 24474 O O . LEU A 1 18 ? 3.549 -3.740 7.150 1.00 0.00 18 LEU A O 18
ATOM 24490 N N . MET A 1 19 ? 4.823 -5.298 8.181 1.00 0.00 19 MET A N 18
ATOM 24491 C CA . MET A 1 19 ? 3.897 -5.486 9.285 1.00 0.00 19 MET A CA 18
ATOM 24492 C C . MET A 1 19 ? 3.843 -4.241 10.173 1.00 0.00 19 MET A C 18
ATOM 24493 O O . MET A 1 19 ? 2.797 -3.921 10.736 1.00 0.00 19 MET A O 18
ATOM 24507 N N . ASP A 1 20 ? 4.983 -3.573 10.271 1.00 0.00 20 ASP A N 18
ATOM 24508 C CA . ASP A 1 20 ? 5.078 -2.371 11.080 1.00 0.00 20 ASP A CA 18
ATOM 24509 C C . ASP A 1 20 ? 4.664 -1.161 10.241 1.00 0.00 20 ASP A C 18
ATOM 24510 O O . ASP A 1 20 ? 4.742 -0.024 10.703 1.00 0.00 20 ASP A O 18
ATOM 24519 N N . VAL A 1 21 ? 4.232 -1.447 9.021 1.00 0.00 21 VAL A N 18
ATOM 24520 C CA . VAL A 1 21 ? 3.806 -0.397 8.112 1.00 0.00 21 VAL A CA 18
ATOM 24521 C C . VAL A 1 21 ? 2.283 -0.260 8.177 1.00 0.00 21 VAL A C 18
ATOM 24522 O O . VAL A 1 21 ? 1.750 0.843 8.061 1.00 0.00 21 VAL A O 18
ATOM 24535 N N . LEU A 1 22 ? 1.626 -1.395 8.362 1.00 0.00 22 LEU A N 18
ATOM 24536 C CA . LEU A 1 22 ? 0.176 -1.415 8.444 1.00 0.00 22 LEU A CA 18
ATOM 24537 C C . LEU A 1 22 ? -0.249 -2.151 9.716 1.00 0.00 22 LEU A C 18
ATOM 24538 O O . LEU A 1 22 ? -0.961 -1.595 10.551 1.00 0.00 22 LEU A O 18
ATOM 24554 N N . GLY A 1 23 ? 0.206 -3.391 9.824 1.00 0.00 23 GLY A N 18
ATOM 24555 C CA . GLY A 1 23 ? -0.118 -4.209 10.981 1.00 0.00 23 GLY A CA 18
ATOM 24556 C C . GLY A 1 23 ? -0.913 -5.450 10.569 1.00 0.00 23 GLY A C 18
ATOM 24557 O O . GLY A 1 23 ? -1.746 -5.939 11.331 1.00 0.00 23 GLY A O 18
ATOM 24561 N N . ILE A 1 24 ? -0.626 -5.925 9.366 1.00 0.00 24 ILE A N 18
ATOM 24562 C CA . ILE A 1 24 ? -1.303 -7.100 8.844 1.00 0.00 24 ILE A CA 18
ATOM 24563 C C . ILE A 1 24 ? -0.287 -8.228 8.657 1.00 0.00 24 ILE A C 18
ATOM 24564 O O . ILE A 1 24 ? 0.911 -7.976 8.543 1.00 0.00 24 ILE A O 18
ATOM 24580 N N . GLU A 1 25 ? -0.803 -9.448 8.632 1.00 0.00 25 GLU A N 18
ATOM 24581 C CA . GLU A 1 25 ? 0.044 -10.616 8.461 1.00 0.00 25 GLU A CA 18
ATOM 24582 C C . GLU A 1 25 ? -0.170 -11.229 7.076 1.00 0.00 25 GLU A C 18
ATOM 24583 O O . GLU A 1 25 ? 0.789 -11.607 6.406 1.00 0.00 25 GLU A O 18
ATOM 24595 N N . VAL A 1 26 ? -1.434 -11.309 6.689 1.00 0.00 26 VAL A N 18
ATOM 24596 C CA . VAL A 1 26 ? -1.787 -11.871 5.396 1.00 0.00 26 VAL A CA 18
ATOM 24597 C C . VAL A 1 26 ? -2.901 -11.032 4.767 1.00 0.00 26 VAL A C 18
ATOM 24598 O O . VAL A 1 26 ? -4.034 -11.038 5.247 1.00 0.00 26 VAL A O 18
ATOM 24611 N N . GLU A 1 27 ? -2.541 -10.329 3.703 1.00 0.00 27 GLU A N 18
ATOM 24612 C CA . GLU A 1 27 ? -3.497 -9.487 3.004 1.00 0.00 27 GLU A CA 18
ATOM 24613 C C . GLU A 1 27 ? -3.392 -9.706 1.493 1.00 0.00 27 GLU A C 18
ATOM 24614 O O . GLU A 1 27 ? -2.548 -10.473 1.031 1.00 0.00 27 GLU A O 18
ATOM 24626 N N . THR A 1 28 ? -4.261 -9.020 0.766 1.00 0.00 28 THR A N 18
ATOM 24627 C CA . THR A 1 28 ? -4.277 -9.130 -0.683 1.00 0.00 28 THR A CA 18
ATOM 24628 C C . THR A 1 28 ? -3.281 -8.148 -1.303 1.00 0.00 28 THR A C 18
ATOM 24629 O O . THR A 1 28 ? -2.458 -7.565 -0.599 1.00 0.00 28 THR A O 18
ATOM 24640 N N . ARG A 1 29 ? -3.389 -7.994 -2.615 1.00 0.00 29 ARG A N 18
ATOM 24641 C CA . ARG A 1 29 ? -2.508 -7.093 -3.338 1.00 0.00 29 ARG A CA 18
ATOM 24642 C C . ARG A 1 29 ? -2.998 -5.650 -3.202 1.00 0.00 29 ARG A C 18
ATOM 24643 O O . ARG A 1 29 ? -2.203 -4.739 -2.977 1.00 0.00 29 ARG A O 18
ATOM 24664 N N . PRO A 1 30 ? -4.340 -5.482 -3.349 1.00 0.00 30 PRO A N 18
ATOM 24665 C CA . PRO A 1 30 ? -4.945 -4.165 -3.245 1.00 0.00 30 PRO A CA 18
ATOM 24666 C C . PRO A 1 30 ? -5.013 -3.706 -1.788 1.00 0.00 30 PRO A C 18
ATOM 24667 O O . PRO A 1 30 ? -4.582 -2.601 -1.460 1.00 0.00 30 PRO A O 18
ATOM 24678 N N . ARG A 1 31 ? -5.556 -4.577 -0.951 1.00 0.00 31 ARG A N 18
ATOM 24679 C CA . ARG A 1 31 ? -5.686 -4.275 0.465 1.00 0.00 31 ARG A CA 18
ATOM 24680 C C . ARG A 1 31 ? -4.414 -3.600 0.982 1.00 0.00 31 ARG A C 18
ATOM 24681 O O . ARG A 1 31 ? -4.483 -2.609 1.706 1.00 0.00 31 ARG A O 18
ATOM 24702 N N . ILE A 1 32 ? -3.281 -4.164 0.589 1.00 0.00 32 ILE A N 18
ATOM 24703 C CA . ILE A 1 32 ? -1.995 -3.629 1.004 1.00 0.00 32 ILE A CA 18
ATOM 24704 C C . ILE A 1 32 ? -1.754 -2.292 0.301 1.00 0.00 32 ILE A C 18
ATOM 24705 O O . ILE A 1 32 ? -1.644 -1.255 0.953 1.00 0.00 32 ILE A O 18
ATOM 24721 N N . ILE A 1 33 ? -1.678 -2.360 -1.020 1.00 0.00 33 ILE A N 18
ATOM 24722 C CA . ILE A 1 33 ? -1.451 -1.167 -1.819 1.00 0.00 33 ILE A CA 18
ATOM 24723 C C . ILE A 1 33 ? -2.290 -0.017 -1.259 1.00 0.00 33 ILE A C 18
ATOM 24724 O O . ILE A 1 33 ? -1.809 1.110 -1.148 1.00 0.00 33 ILE A O 18
ATOM 24740 N N . ALA A 1 34 ? -3.529 -0.340 -0.921 1.00 0.00 34 ALA A N 18
ATOM 24741 C CA . ALA A 1 34 ? -4.439 0.652 -0.375 1.00 0.00 34 ALA A CA 18
ATOM 24742 C C . ALA A 1 34 ? -4.007 1.006 1.049 1.00 0.00 34 ALA A C 18
ATOM 24743 O O . ALA A 1 34 ? -3.836 2.180 1.376 1.00 0.00 34 ALA A O 18
ATOM 24750 N N . ALA A 1 35 ? -3.842 -0.030 1.858 1.00 0.00 35 ALA A N 18
ATOM 24751 C CA . ALA A 1 35 ? -3.432 0.157 3.240 1.00 0.00 35 ALA A CA 18
ATOM 24752 C C . ALA A 1 35 ? -2.306 1.191 3.298 1.00 0.00 35 ALA A C 18
ATOM 24753 O O . ALA A 1 35 ? -2.191 1.935 4.270 1.00 0.00 35 ALA A O 18
ATOM 24760 N N . ILE A 1 36 ? -1.503 1.204 2.244 1.00 0.00 36 ILE A N 18
ATOM 24761 C CA . ILE A 1 36 ? -0.390 2.134 2.163 1.00 0.00 36 ILE A CA 18
ATOM 24762 C C . ILE A 1 36 ? -0.906 3.503 1.714 1.00 0.00 36 ILE A C 18
ATOM 24763 O O . ILE A 1 36 ? -0.489 4.532 2.243 1.00 0.00 36 ILE A O 18
ATOM 24779 N N . TRP A 1 37 ? -1.806 3.471 0.742 1.00 0.00 37 TRP A N 18
ATOM 24780 C CA . TRP A 1 37 ? -2.384 4.696 0.216 1.00 0.00 37 TRP A CA 18
ATOM 24781 C C . TRP A 1 37 ? -2.912 5.514 1.396 1.00 0.00 37 TRP A C 18
ATOM 24782 O O . TRP A 1 37 ? -2.529 6.669 1.577 1.00 0.00 37 TRP A O 18
ATOM 24803 N N . HIS A 1 38 ? -3.785 4.883 2.169 1.00 0.00 38 HIS A N 18
ATOM 24804 C CA . HIS A 1 38 ? -4.370 5.538 3.326 1.00 0.00 38 HIS A CA 18
ATOM 24805 C C . HIS A 1 38 ? -3.266 5.908 4.319 1.00 0.00 38 HIS A C 18
ATOM 24806 O O . HIS A 1 38 ? -3.012 7.087 4.560 1.00 0.00 38 HIS A O 18
ATOM 24820 N N . TYR A 1 39 ? -2.641 4.877 4.870 1.00 0.00 39 TYR A N 18
ATOM 24821 C CA . TYR A 1 39 ? -1.570 5.079 5.831 1.00 0.00 39 TYR A CA 18
ATOM 24822 C C . TYR A 1 39 ? -0.726 6.301 5.464 1.00 0.00 39 TYR A C 18
ATOM 24823 O O . TYR A 1 39 ? -0.501 7.177 6.297 1.00 0.00 39 TYR A O 18
ATOM 24841 N N . VAL A 1 40 ? -0.281 6.319 4.216 1.00 0.00 40 VAL A N 18
ATOM 24842 C CA . VAL A 1 40 ? 0.534 7.419 3.728 1.00 0.00 40 VAL A CA 18
ATOM 24843 C C . VAL A 1 40 ? -0.180 8.742 4.013 1.00 0.00 40 VAL A C 18
ATOM 24844 O O . VAL A 1 40 ? 0.360 9.607 4.701 1.00 0.00 40 VAL A O 18
ATOM 24857 N N . LYS A 1 41 ? -1.383 8.858 3.470 1.00 0.00 41 LYS A N 18
ATOM 24858 C CA . LYS A 1 41 ? -2.176 10.061 3.657 1.00 0.00 41 LYS A CA 18
ATOM 24859 C C . LYS A 1 41 ? -2.415 10.282 5.152 1.00 0.00 41 LYS A C 18
ATOM 24860 O O . LYS A 1 41 ? -2.205 11.381 5.662 1.00 0.00 41 LYS A O 18
ATOM 24879 N N . ALA A 1 42 ? -2.850 9.219 5.812 1.00 0.00 42 ALA A N 18
ATOM 24880 C CA . ALA A 1 42 ? -3.119 9.282 7.239 1.00 0.00 42 ALA A CA 18
ATOM 24881 C C . ALA A 1 42 ? -1.923 9.916 7.952 1.00 0.00 42 ALA A C 18
ATOM 24882 O O . ALA A 1 42 ? -2.095 10.709 8.876 1.00 0.00 42 ALA A O 18
ATOM 24889 N N . ARG A 1 43 ? -0.737 9.541 7.495 1.00 0.00 43 ARG A N 18
ATOM 24890 C CA . ARG A 1 43 ? 0.488 10.063 8.078 1.00 0.00 43 ARG A CA 18
ATOM 24891 C C . ARG A 1 43 ? 0.947 11.311 7.320 1.00 0.00 43 ARG A C 18
ATOM 24892 O O . ARG A 1 43 ? 2.130 11.647 7.331 1.00 0.00 43 ARG A O 18
ATOM 24913 N N . LYS A 1 44 ? -0.013 11.962 6.681 1.00 0.00 44 LYS A N 18
ATOM 24914 C CA . LYS A 1 44 ? 0.278 13.165 5.919 1.00 0.00 44 LYS A CA 18
ATOM 24915 C C . LYS A 1 44 ? 1.602 12.984 5.175 1.00 0.00 44 LYS A C 18
ATOM 24916 O O . LYS A 1 44 ? 2.445 13.880 5.175 1.00 0.00 44 LYS A O 18
ATOM 24935 N N . LEU A 1 45 ? 1.744 11.820 4.560 1.00 0.00 45 LEU A N 18
ATOM 24936 C CA . LEU A 1 45 ? 2.952 11.510 3.813 1.00 0.00 45 LEU A CA 18
ATOM 24937 C C . LEU A 1 45 ? 2.792 11.993 2.370 1.00 0.00 45 LEU A C 18
ATOM 24938 O O . LEU A 1 45 ? 3.778 12.299 1.702 1.00 0.00 45 LEU A O 18
ATOM 24954 N N . GLN A 1 46 ? 1.543 12.045 1.932 1.00 0.00 46 GLN A N 18
ATOM 24955 C CA . GLN A 1 46 ? 1.241 12.485 0.581 1.00 0.00 46 GLN A CA 18
ATOM 24956 C C . GLN A 1 46 ? 2.104 13.693 0.211 1.00 0.00 46 GLN A C 18
ATOM 24957 O O . GLN A 1 46 ? 2.179 14.662 0.965 1.00 0.00 46 GLN A O 18
ATOM 24971 N N . ASN A 1 47 ? 2.735 13.596 -0.950 1.00 0.00 47 ASN A N 18
ATOM 24972 C CA . ASN A 1 47 ? 3.590 14.669 -1.430 1.00 0.00 47 ASN A CA 18
ATOM 24973 C C . ASN A 1 47 ? 2.737 15.705 -2.164 1.00 0.00 47 ASN A C 18
ATOM 24974 O O . ASN A 1 47 ? 1.889 15.350 -2.981 1.00 0.00 47 ASN A O 18
ATOM 24985 N N . PRO A 1 48 ? 2.999 17.000 -1.838 1.00 0.00 48 PRO A N 18
ATOM 24986 C CA . PRO A 1 48 ? 2.265 18.090 -2.458 1.00 0.00 48 PRO A CA 18
ATOM 24987 C C . PRO A 1 48 ? 2.736 18.321 -3.896 1.00 0.00 48 PRO A C 18
ATOM 24988 O O . PRO A 1 48 ? 1.924 18.361 -4.819 1.00 0.00 48 PRO A O 18
ATOM 24999 N N . ASN A 1 49 ? 4.045 18.466 -4.040 1.00 0.00 49 ASN A N 18
ATOM 25000 C CA . ASN A 1 49 ? 4.633 18.691 -5.349 1.00 0.00 49 ASN A CA 18
ATOM 25001 C C . ASN A 1 49 ? 3.965 17.767 -6.369 1.00 0.00 49 ASN A C 18
ATOM 25002 O O . ASN A 1 49 ? 3.666 18.184 -7.487 1.00 0.00 49 ASN A O 18
ATOM 25013 N N . ASP A 1 50 ? 3.750 16.530 -5.948 1.00 0.00 50 ASP A N 18
ATOM 25014 C CA . ASP A 1 50 ? 3.122 15.543 -6.811 1.00 0.00 50 ASP A CA 18
ATOM 25015 C C . ASP A 1 50 ? 2.229 14.630 -5.969 1.00 0.00 50 ASP A C 18
ATOM 25016 O O . ASP A 1 50 ? 2.682 14.050 -4.984 1.00 0.00 50 ASP A O 18
ATOM 25025 N N . PRO A 1 51 ? 0.943 14.527 -6.400 1.00 0.00 51 PRO A N 18
ATOM 25026 C CA . PRO A 1 51 ? -0.017 13.694 -5.697 1.00 0.00 51 PRO A CA 18
ATOM 25027 C C . PRO A 1 51 ? 0.233 12.211 -5.980 1.00 0.00 51 PRO A C 18
ATOM 25028 O O . PRO A 1 51 ? -0.487 11.350 -5.478 1.00 0.00 51 PRO A O 18
ATOM 25039 N N . SER A 1 52 ? 1.255 11.959 -6.785 1.00 0.00 52 SER A N 18
ATOM 25040 C CA . SER A 1 52 ? 1.608 10.596 -7.141 1.00 0.00 52 SER A CA 18
ATOM 25041 C C . SER A 1 52 ? 2.566 10.014 -6.099 1.00 0.00 52 SER A C 18
ATOM 25042 O O . SER A 1 52 ? 2.355 8.907 -5.607 1.00 0.00 52 SER A O 18
ATOM 25050 N N . PHE A 1 53 ? 3.597 10.787 -5.793 1.00 0.00 53 PHE A N 18
ATOM 25051 C CA . PHE A 1 53 ? 4.588 10.363 -4.818 1.00 0.00 53 PHE A CA 18
ATOM 25052 C C . PHE A 1 53 ? 4.224 10.856 -3.416 1.00 0.00 53 PHE A C 18
ATOM 25053 O O . PHE A 1 53 ? 3.431 11.784 -3.268 1.00 0.00 53 PHE A O 18
ATOM 25070 N N . PHE A 1 54 ? 4.822 10.213 -2.424 1.00 0.00 54 PHE A N 18
ATOM 25071 C CA . PHE A 1 54 ? 4.571 10.575 -1.039 1.00 0.00 54 PHE A CA 18
ATOM 25072 C C . PHE A 1 54 ? 5.830 10.398 -0.189 1.00 0.00 54 PHE A C 18
ATOM 25073 O O . PHE A 1 54 ? 6.634 9.503 -0.444 1.00 0.00 54 PHE A O 18
ATOM 25090 N N . ASN A 1 55 ? 5.963 11.265 0.804 1.00 0.00 55 ASN A N 18
ATOM 25091 C CA . ASN A 1 55 ? 7.111 11.216 1.693 1.00 0.00 55 ASN A CA 18
ATOM 25092 C C . ASN A 1 55 ? 7.092 9.898 2.470 1.00 0.00 55 ASN A C 18
ATOM 25093 O O . ASN A 1 55 ? 6.035 9.295 2.652 1.00 0.00 55 ASN A O 18
ATOM 25104 N N . CYS A 1 56 ? 8.274 9.489 2.908 1.00 0.00 56 CYS A N 18
ATOM 25105 C CA . CYS A 1 56 ? 8.406 8.254 3.662 1.00 0.00 56 CYS A CA 18
ATOM 25106 C C . CYS A 1 56 ? 8.316 8.588 5.152 1.00 0.00 56 CYS A C 18
ATOM 25107 O O . CYS A 1 56 ? 8.972 9.516 5.624 1.00 0.00 56 CYS A O 18
ATOM 25115 N N . ASP A 1 57 ? 7.499 7.815 5.851 1.00 0.00 57 ASP A N 18
ATOM 25116 C CA . ASP A 1 57 ? 7.315 8.017 7.278 1.00 0.00 57 ASP A CA 18
ATOM 25117 C C . ASP A 1 57 ? 8.562 7.535 8.022 1.00 0.00 57 ASP A C 18
ATOM 25118 O O . ASP A 1 57 ? 9.166 8.289 8.783 1.00 0.00 57 ASP A O 18
ATOM 25127 N N . ALA A 1 58 ? 8.910 6.280 7.776 1.00 0.00 58 ALA A N 18
ATOM 25128 C CA . ALA A 1 58 ? 10.074 5.689 8.414 1.00 0.00 58 ALA A CA 18
ATOM 25129 C C . ALA A 1 58 ? 10.005 4.166 8.279 1.00 0.00 58 ALA A C 18
ATOM 25130 O O . ALA A 1 58 ? 11.036 3.497 8.225 1.00 0.00 58 ALA A O 18
ATOM 25137 N N . ALA A 1 59 ? 8.780 3.663 8.229 1.00 0.00 59 ALA A N 18
ATOM 25138 C CA . ALA A 1 59 ? 8.564 2.232 8.102 1.00 0.00 59 ALA A CA 18
ATOM 25139 C C . ALA A 1 59 ? 8.374 1.879 6.625 1.00 0.00 59 ALA A C 18
ATOM 25140 O O . ALA A 1 59 ? 8.468 0.713 6.245 1.00 0.00 59 ALA A O 18
ATOM 25147 N N . LEU A 1 60 ? 8.109 2.907 5.833 1.00 0.00 60 LEU A N 18
ATOM 25148 C CA . LEU A 1 60 ? 7.905 2.720 4.407 1.00 0.00 60 LEU A CA 18
ATOM 25149 C C . LEU A 1 60 ? 9.261 2.539 3.721 1.00 0.00 60 LEU A C 18
ATOM 25150 O O . LEU A 1 60 ? 9.333 2.029 2.604 1.00 0.00 60 LEU A O 18
ATOM 25166 N N . GLN A 1 61 ? 10.303 2.966 4.419 1.00 0.00 61 GLN A N 18
ATOM 25167 C CA . GLN A 1 61 ? 11.652 2.857 3.892 1.00 0.00 61 GLN A CA 18
ATOM 25168 C C . GLN A 1 61 ? 12.115 1.399 3.914 1.00 0.00 61 GLN A C 18
ATOM 25169 O O . GLN A 1 61 ? 12.334 0.798 2.863 1.00 0.00 61 GLN A O 18
ATOM 25183 N N . LYS A 1 62 ? 12.249 0.872 5.122 1.00 0.00 62 LYS A N 18
ATOM 25184 C CA . LYS A 1 62 ? 12.681 -0.505 5.294 1.00 0.00 62 LYS A CA 18
ATOM 25185 C C . LYS A 1 62 ? 12.015 -1.380 4.231 1.00 0.00 62 LYS A C 18
ATOM 25186 O O . LYS A 1 62 ? 12.583 -2.384 3.803 1.00 0.00 62 LYS A O 18
ATOM 25205 N N . VAL A 1 63 ? 10.818 -0.970 3.837 1.00 0.00 63 VAL A N 18
ATOM 25206 C CA . VAL A 1 63 ? 10.068 -1.704 2.833 1.00 0.00 63 VAL A CA 18
ATOM 25207 C C . VAL A 1 63 ? 10.628 -1.382 1.446 1.00 0.00 63 VAL A C 18
ATOM 25208 O O . VAL A 1 63 ? 11.100 -2.272 0.741 1.00 0.00 63 VAL A O 18
ATOM 25221 N N . PHE A 1 64 ? 10.558 -0.105 1.097 1.00 0.00 64 PHE A N 18
ATOM 25222 C CA . PHE A 1 64 ? 11.053 0.346 -0.192 1.00 0.00 64 PHE A CA 18
ATOM 25223 C C . PHE A 1 64 ? 12.519 0.773 -0.098 1.00 0.00 64 PHE A C 18
ATOM 25224 O O . PHE A 1 64 ? 13.393 0.137 -0.684 1.00 0.00 64 PHE A O 18
ATOM 25241 N N . GLY A 1 65 ? 12.742 1.848 0.643 1.00 0.00 65 GLY A N 18
ATOM 25242 C CA . GLY A 1 65 ? 14.088 2.368 0.822 1.00 0.00 65 GLY A CA 18
ATOM 25243 C C . GLY A 1 65 ? 14.290 3.653 0.017 1.00 0.00 65 GLY A C 18
ATOM 25244 O O . GLY A 1 65 ? 15.423 4.050 -0.251 1.00 0.00 65 GLY A O 18
ATOM 25248 N N . GLU A 1 66 ? 13.174 4.268 -0.347 1.00 0.00 66 GLU A N 18
ATOM 25249 C CA . GLU A 1 66 ? 13.214 5.500 -1.116 1.00 0.00 66 GLU A CA 18
ATOM 25250 C C . GLU A 1 66 ? 12.528 6.629 -0.345 1.00 0.00 66 GLU A C 18
ATOM 25251 O O . GLU A 1 66 ? 11.439 6.444 0.197 1.00 0.00 66 GLU A O 18
ATOM 25263 N N . GLU A 1 67 ? 13.193 7.775 -0.320 1.00 0.00 67 GLU A N 18
ATOM 25264 C CA . GLU A 1 67 ? 12.660 8.935 0.375 1.00 0.00 67 GLU A CA 18
ATOM 25265 C C . GLU A 1 67 ? 11.146 9.025 0.174 1.00 0.00 67 GLU A C 18
ATOM 25266 O O . GLU A 1 67 ? 10.405 9.281 1.122 1.00 0.00 67 GLU A O 18
ATOM 25278 N N . LYS A 1 68 ? 10.732 8.810 -1.066 1.00 0.00 68 LYS A N 18
ATOM 25279 C CA . LYS A 1 68 ? 9.320 8.864 -1.403 1.00 0.00 68 LYS A CA 18
ATOM 25280 C C . LYS A 1 68 ? 9.019 7.828 -2.488 1.00 0.00 68 LYS A C 18
ATOM 25281 O O . LYS A 1 68 ? 9.900 7.463 -3.264 1.00 0.00 68 LYS A O 18
ATOM 25300 N N . LEU A 1 69 ? 7.771 7.383 -2.506 1.00 0.00 69 LEU A N 18
ATOM 25301 C CA . LEU A 1 69 ? 7.343 6.396 -3.483 1.00 0.00 69 LEU A CA 18
ATOM 25302 C C . LEU A 1 69 ? 6.010 6.833 -4.093 1.00 0.00 69 LEU A C 18
ATOM 25303 O O . LEU A 1 69 ? 5.303 7.661 -3.520 1.00 0.00 69 LEU A O 18
ATOM 25319 N N . LYS A 1 70 ? 5.706 6.257 -5.246 1.00 0.00 70 LYS A N 18
ATOM 25320 C CA . LYS A 1 70 ? 4.469 6.577 -5.940 1.00 0.00 70 LYS A CA 18
ATOM 25321 C C . LYS A 1 70 ? 3.323 5.770 -5.327 1.00 0.00 70 LYS A C 18
ATOM 25322 O O . LYS A 1 70 ? 3.555 4.842 -4.555 1.00 0.00 70 LYS A O 18
ATOM 25341 N N . PHE A 1 71 ? 2.109 6.155 -5.693 1.00 0.00 71 PHE A N 18
ATOM 25342 C CA . PHE A 1 71 ? 0.925 5.480 -5.189 1.00 0.00 71 PHE A CA 18
ATOM 25343 C C . PHE A 1 71 ? 0.432 4.425 -6.181 1.00 0.00 71 PHE A C 18
ATOM 25344 O O . PHE A 1 71 ? -0.524 3.703 -5.901 1.00 0.00 71 PHE A O 18
ATOM 25361 N N . THR A 1 72 ? 1.105 4.369 -7.321 1.00 0.00 72 THR A N 18
ATOM 25362 C CA . THR A 1 72 ? 0.747 3.415 -8.356 1.00 0.00 72 THR A CA 18
ATOM 25363 C C . THR A 1 72 ? 1.887 2.420 -8.582 1.00 0.00 72 THR A C 18
ATOM 25364 O O . THR A 1 72 ? 1.650 1.270 -8.946 1.00 0.00 72 THR A O 18
ATOM 25375 N N . MET A 1 73 ? 3.102 2.901 -8.358 1.00 0.00 73 MET A N 18
ATOM 25376 C CA . MET A 1 73 ? 4.280 2.069 -8.534 1.00 0.00 73 MET A CA 18
ATOM 25377 C C . MET A 1 73 ? 4.547 1.227 -7.284 1.00 0.00 73 MET A C 18
ATOM 25378 O O . MET A 1 73 ? 5.616 0.634 -7.148 1.00 0.00 73 MET A O 18
ATOM 25392 N N . VAL A 1 74 ? 3.557 1.201 -6.404 1.00 0.00 74 VAL A N 18
ATOM 25393 C CA . VAL A 1 74 ? 3.672 0.442 -5.170 1.00 0.00 74 VAL A CA 18
ATOM 25394 C C . VAL A 1 74 ? 3.499 -1.047 -5.475 1.00 0.00 74 VAL A C 18
ATOM 25395 O O . VAL A 1 74 ? 4.142 -1.891 -4.852 1.00 0.00 74 VAL A O 18
ATOM 25408 N N . SER A 1 75 ? 2.628 -1.325 -6.434 1.00 0.00 75 SER A N 18
ATOM 25409 C CA . SER A 1 75 ? 2.362 -2.698 -6.829 1.00 0.00 75 SER A CA 18
ATOM 25410 C C . SER A 1 75 ? 3.636 -3.339 -7.381 1.00 0.00 75 SER A C 18
ATOM 25411 O O . SER A 1 75 ? 3.776 -4.561 -7.369 1.00 0.00 75 SER A O 18
ATOM 25419 N N . GLN A 1 76 ? 4.533 -2.486 -7.853 1.00 0.00 76 GLN A N 18
ATOM 25420 C CA . GLN A 1 76 ? 5.792 -2.954 -8.409 1.00 0.00 76 GLN A CA 18
ATOM 25421 C C . GLN A 1 76 ? 6.892 -2.906 -7.347 1.00 0.00 76 GLN A C 18
ATOM 25422 O O . GLN A 1 76 ? 8.077 -2.905 -7.676 1.00 0.00 76 GLN A O 18
ATOM 25436 N N . LYS A 1 77 ? 6.461 -2.867 -6.095 1.00 0.00 77 LYS A N 18
ATOM 25437 C CA . LYS A 1 77 ? 7.394 -2.819 -4.983 1.00 0.00 77 LYS A CA 18
ATOM 25438 C C . LYS A 1 77 ? 6.925 -3.777 -3.887 1.00 0.00 77 LYS A C 18
ATOM 25439 O O . LYS A 1 77 ? 7.676 -4.654 -3.461 1.00 0.00 77 LYS A O 18
ATOM 25458 N N . ILE A 1 78 ? 5.686 -3.578 -3.462 1.00 0.00 78 ILE A N 18
ATOM 25459 C CA . ILE A 1 78 ? 5.108 -4.414 -2.423 1.00 0.00 78 ILE A CA 18
ATOM 25460 C C . ILE A 1 78 ? 5.138 -5.876 -2.875 1.00 0.00 78 ILE A C 18
ATOM 25461 O O . ILE A 1 78 ? 5.374 -6.774 -2.069 1.00 0.00 78 ILE A O 18
ATOM 25477 N N . SER A 1 79 ? 4.895 -6.068 -4.164 1.00 0.00 79 SER A N 18
ATOM 25478 C CA . SER A 1 79 ? 4.891 -7.405 -4.733 1.00 0.00 79 SER A CA 18
ATOM 25479 C C . SER A 1 79 ? 6.006 -8.244 -4.105 1.00 0.00 79 SER A C 18
ATOM 25480 O O . SER A 1 79 ? 5.739 -9.267 -3.476 1.00 0.00 79 SER A O 18
ATOM 25488 N N . HIS A 1 80 ? 7.232 -7.781 -4.299 1.00 0.00 80 HIS A N 18
ATOM 25489 C CA . HIS A 1 80 ? 8.389 -8.476 -3.760 1.00 0.00 80 HIS A CA 18
ATOM 25490 C C . HIS A 1 80 ? 8.079 -8.967 -2.345 1.00 0.00 80 HIS A C 18
ATOM 25491 O O . HIS A 1 80 ? 8.363 -10.114 -2.005 1.00 0.00 80 HIS A O 18
ATOM 25505 N N . HIS A 1 81 ? 7.501 -8.073 -1.556 1.00 0.00 81 HIS A N 18
ATOM 25506 C CA . HIS A 1 81 ? 7.149 -8.400 -0.185 1.00 0.00 81 HIS A CA 18
ATOM 25507 C C . HIS A 1 81 ? 6.034 -9.448 -0.177 1.00 0.00 81 HIS A C 18
ATOM 25508 O O . HIS A 1 81 ? 6.075 -10.398 0.603 1.00 0.00 81 HIS A O 18
ATOM 25522 N N . LEU A 1 82 ? 5.064 -9.239 -1.055 1.00 0.00 82 LEU A N 18
ATOM 25523 C CA . LEU A 1 82 ? 3.939 -10.153 -1.159 1.00 0.00 82 LEU A CA 18
ATOM 25524 C C . LEU A 1 82 ? 4.462 -11.580 -1.330 1.00 0.00 82 LEU A C 18
ATOM 25525 O O . LEU A 1 82 ? 5.106 -11.893 -2.330 1.00 0.00 82 LEU A O 18
ATOM 25541 N N . SER A 1 83 ? 4.166 -12.408 -0.339 1.00 0.00 83 SER A N 18
ATOM 25542 C CA . SER A 1 83 ? 4.598 -13.795 -0.368 1.00 0.00 83 SER A CA 18
ATOM 25543 C C . SER A 1 83 ? 3.415 -14.719 -0.071 1.00 0.00 83 SER A C 18
ATOM 25544 O O . SER A 1 83 ? 2.426 -14.295 0.526 1.00 0.00 83 SER A O 18
ATOM 25552 N N . PRO A 1 84 ? 3.558 -15.997 -0.513 1.00 0.00 84 PRO A N 18
ATOM 25553 C CA . PRO A 1 84 ? 2.513 -16.984 -0.301 1.00 0.00 84 PRO A CA 18
ATOM 25554 C C . PRO A 1 84 ? 2.489 -17.453 1.155 1.00 0.00 84 PRO A C 18
ATOM 25555 O O . PRO A 1 84 ? 3.499 -17.927 1.675 1.00 0.00 84 PRO A O 18
ATOM 25566 N N . PRO A 1 85 ? 1.296 -17.301 1.789 1.00 0.00 85 PRO A N 18
ATOM 25567 C CA . PRO A 1 85 ? 1.127 -17.704 3.174 1.00 0.00 85 PRO A CA 18
ATOM 25568 C C . PRO A 1 85 ? 1.037 -19.226 3.296 1.00 0.00 85 PRO A C 18
ATOM 25569 O O . PRO A 1 85 ? 0.980 -19.930 2.289 1.00 0.00 85 PRO A O 18
ATOM 25580 N N . PRO A 1 86 ? 1.027 -19.702 4.570 1.00 0.00 86 PRO A N 18
ATOM 25581 C CA . PRO A 1 86 ? 0.945 -21.128 4.836 1.00 0.00 86 PRO A CA 18
ATOM 25582 C C . PRO A 1 86 ? -0.473 -21.650 4.593 1.00 0.00 86 PRO A C 18
ATOM 25583 O O . PRO A 1 86 ? -1.431 -20.879 4.596 1.00 0.00 86 PRO A O 18
ATOM 25594 N N . PRO A 1 87 ? -0.563 -22.990 4.384 1.00 0.00 87 PRO A N 18
ATOM 25595 C CA . PRO A 1 87 ? -1.848 -23.625 4.140 1.00 0.00 87 PRO A CA 18
ATOM 25596 C C . PRO A 1 87 ? -2.658 -23.737 5.433 1.00 0.00 87 PRO A C 18
ATOM 25597 O O . PRO A 1 87 ? -2.090 -23.804 6.522 1.00 0.00 87 PRO A O 18
ATOM 25608 N N . SER A 1 88 ? -3.973 -23.755 5.270 1.00 0.00 88 SER A N 18
ATOM 25609 C CA . SER A 1 88 ? -4.867 -23.859 6.410 1.00 0.00 88 SER A CA 18
ATOM 25610 C C . SER A 1 88 ? -6.321 -23.870 5.936 1.00 0.00 88 SER A C 18
ATOM 25611 O O . SER A 1 88 ? -7.060 -22.913 6.164 1.00 0.00 88 SER A O 18
ATOM 25619 N N . GLY A 1 89 ? -6.689 -24.963 5.284 1.00 0.00 89 GLY A N 18
ATOM 25620 C CA . GLY A 1 89 ? -8.043 -25.111 4.776 1.00 0.00 89 GLY A CA 18
ATOM 25621 C C . GLY A 1 89 ? -8.076 -26.057 3.574 1.00 0.00 89 GLY A C 18
ATOM 25622 O O . GLY A 1 89 ? -7.767 -25.654 2.453 1.00 0.00 89 GLY A O 18
ATOM 25626 N N . PRO A 1 90 ? -8.463 -27.330 3.855 1.00 0.00 90 PRO A N 18
ATOM 25627 C CA . PRO A 1 90 ? -8.541 -28.337 2.810 1.00 0.00 90 PRO A CA 18
ATOM 25628 C C . PRO A 1 90 ? -9.774 -28.119 1.930 1.00 0.00 90 PRO A C 18
ATOM 25629 O O . PRO A 1 90 ? -10.886 -28.480 2.312 1.00 0.00 90 PRO A O 18
ATOM 25640 N N . SER A 1 91 ? -9.534 -27.530 0.767 1.00 0.00 91 SER A N 18
ATOM 25641 C CA . SER A 1 91 ? -10.611 -27.260 -0.171 1.00 0.00 91 SER A CA 18
ATOM 25642 C C . SER A 1 91 ? -10.043 -27.071 -1.579 1.00 0.00 91 SER A C 18
ATOM 25643 O O . SER A 1 91 ? -9.345 -26.094 -1.844 1.00 0.00 91 SER A O 18
ATOM 25651 N N . SER A 1 92 ? -10.364 -28.022 -2.444 1.00 0.00 92 SER A N 18
ATOM 25652 C CA . SER A 1 92 ? -9.894 -27.972 -3.818 1.00 0.00 92 SER A CA 18
ATOM 25653 C C . SER A 1 92 ? -10.898 -28.668 -4.740 1.00 0.00 92 SER A C 18
ATOM 25654 O O . SER A 1 92 ? -11.406 -28.062 -5.681 1.00 0.00 92 SER A O 18
ATOM 25662 N N . GLY A 1 93 ? -11.152 -29.933 -4.436 1.00 0.00 93 GLY A N 18
ATOM 25663 C CA . GLY A 1 93 ? -12.086 -30.718 -5.226 1.00 0.00 93 GLY A CA 18
ATOM 25664 C C . GLY A 1 93 ? -13.509 -30.173 -5.094 1.00 0.00 93 GLY A C 18
ATOM 25665 O O . GLY A 1 93 ? -14.423 -30.642 -5.771 1.00 0.00 93 GLY A O 18
ATOM 25669 N N . GLY A 1 1 ? 1.441 -27.781 0.494 1.00 0.00 1 GLY A N 19
ATOM 25670 C CA . GLY A 1 1 ? 0.871 -27.069 -0.637 1.00 0.00 1 GLY A CA 19
ATOM 25671 C C . GLY A 1 1 ? -0.646 -27.261 -0.698 1.00 0.00 1 GLY A C 19
ATOM 25672 O O . GLY A 1 1 ? -1.132 -28.390 -0.709 1.00 0.00 1 GLY A O 19
ATOM 25676 N N . SER A 1 2 ? -1.351 -26.140 -0.736 1.00 0.00 2 SER A N 19
ATOM 25677 C CA . SER A 1 2 ? -2.802 -26.170 -0.796 1.00 0.00 2 SER A CA 19
ATOM 25678 C C . SER A 1 2 ? -3.261 -26.534 -2.209 1.00 0.00 2 SER A C 19
ATOM 25679 O O . SER A 1 2 ? -2.779 -25.965 -3.188 1.00 0.00 2 SER A O 19
ATOM 25687 N N . SER A 1 3 ? -4.186 -27.481 -2.272 1.00 0.00 3 SER A N 19
ATOM 25688 C CA . SER A 1 3 ? -4.714 -27.927 -3.549 1.00 0.00 3 SER A CA 19
ATOM 25689 C C . SER A 1 3 ? -6.230 -27.724 -3.588 1.00 0.00 3 SER A C 19
ATOM 25690 O O . SER A 1 3 ? -6.987 -28.581 -3.136 1.00 0.00 3 SER A O 19
ATOM 25698 N N . GLY A 1 4 ? -6.628 -26.583 -4.133 1.00 0.00 4 GLY A N 19
ATOM 25699 C CA . GLY A 1 4 ? -8.040 -26.256 -4.237 1.00 0.00 4 GLY A CA 19
ATOM 25700 C C . GLY A 1 4 ? -8.272 -24.757 -4.039 1.00 0.00 4 GLY A C 19
ATOM 25701 O O . GLY A 1 4 ? -8.579 -24.314 -2.934 1.00 0.00 4 GLY A O 19
ATOM 25705 N N . SER A 1 5 ? -8.115 -24.017 -5.127 1.00 0.00 5 SER A N 19
ATOM 25706 C CA . SER A 1 5 ? -8.303 -22.577 -5.086 1.00 0.00 5 SER A CA 19
ATOM 25707 C C . SER A 1 5 ? -8.974 -22.101 -6.376 1.00 0.00 5 SER A C 19
ATOM 25708 O O . SER A 1 5 ? -8.309 -21.579 -7.270 1.00 0.00 5 SER A O 19
ATOM 25716 N N . SER A 1 6 ? -10.283 -22.297 -6.431 1.00 0.00 6 SER A N 19
ATOM 25717 C CA . SER A 1 6 ? -11.052 -21.894 -7.597 1.00 0.00 6 SER A CA 19
ATOM 25718 C C . SER A 1 6 ? -12.261 -21.063 -7.164 1.00 0.00 6 SER A C 19
ATOM 25719 O O . SER A 1 6 ? -13.364 -21.590 -7.028 1.00 0.00 6 SER A O 19
ATOM 25727 N N . GLY A 1 7 ? -12.014 -19.778 -6.959 1.00 0.00 7 GLY A N 19
ATOM 25728 C CA . GLY A 1 7 ? -13.069 -18.869 -6.545 1.00 0.00 7 GLY A CA 19
ATOM 25729 C C . GLY A 1 7 ? -12.536 -17.821 -5.565 1.00 0.00 7 GLY A C 19
ATOM 25730 O O . GLY A 1 7 ? -12.616 -16.622 -5.828 1.00 0.00 7 GLY A O 19
ATOM 25734 N N . VAL A 1 8 ? -12.005 -18.312 -4.454 1.00 0.00 8 VAL A N 19
ATOM 25735 C CA . VAL A 1 8 ? -11.460 -17.433 -3.434 1.00 0.00 8 VAL A CA 19
ATOM 25736 C C . VAL A 1 8 ? -10.361 -16.564 -4.049 1.00 0.00 8 VAL A C 19
ATOM 25737 O O . VAL A 1 8 ? -9.758 -16.939 -5.054 1.00 0.00 8 VAL A O 19
ATOM 25750 N N . PRO A 1 9 ? -10.127 -15.390 -3.404 1.00 0.00 9 PRO A N 19
ATOM 25751 C CA . PRO A 1 9 ? -9.111 -14.466 -3.877 1.00 0.00 9 PRO A CA 19
ATOM 25752 C C . PRO A 1 9 ? -7.708 -14.972 -3.536 1.00 0.00 9 PRO A C 19
ATOM 25753 O O . PRO A 1 9 ? -7.542 -16.116 -3.117 1.00 0.00 9 PRO A O 19
ATOM 25764 N N . GLU A 1 10 ? -6.734 -14.095 -3.730 1.00 0.00 10 GLU A N 19
ATOM 25765 C CA . GLU A 1 10 ? -5.350 -14.438 -3.448 1.00 0.00 10 GLU A CA 19
ATOM 25766 C C . GLU A 1 10 ? -4.790 -13.530 -2.352 1.00 0.00 10 GLU A C 19
ATOM 25767 O O . GLU A 1 10 ? -4.922 -12.310 -2.425 1.00 0.00 10 GLU A O 19
ATOM 25779 N N . LYS A 1 11 ? -4.178 -14.161 -1.361 1.00 0.00 11 LYS A N 19
ATOM 25780 C CA . LYS A 1 11 ? -3.597 -13.426 -0.250 1.00 0.00 11 LYS A CA 19
ATOM 25781 C C . LYS A 1 11 ? -2.078 -13.606 -0.263 1.00 0.00 11 LYS A C 19
ATOM 25782 O O . LYS A 1 11 ? -1.569 -14.577 -0.822 1.00 0.00 11 LYS A O 19
ATOM 25801 N N . PHE A 1 12 ? -1.396 -12.656 0.359 1.00 0.00 12 PHE A N 19
ATOM 25802 C CA . PHE A 1 12 ? 0.055 -12.698 0.427 1.00 0.00 12 PHE A CA 19
ATOM 25803 C C . PHE A 1 12 ? 0.552 -12.283 1.813 1.00 0.00 12 PHE A C 19
ATOM 25804 O O . PHE A 1 12 ? 0.182 -11.225 2.318 1.00 0.00 12 PHE A O 19
ATOM 25821 N N . LYS A 1 13 ? 1.383 -13.140 2.389 1.00 0.00 13 LYS A N 19
ATOM 25822 C CA . LYS A 1 13 ? 1.934 -12.875 3.707 1.00 0.00 13 LYS A CA 19
ATOM 25823 C C . LYS A 1 13 ? 2.716 -11.561 3.674 1.00 0.00 13 LYS A C 19
ATOM 25824 O O . LYS A 1 13 ? 3.484 -11.314 2.746 1.00 0.00 13 LYS A O 19
ATOM 25843 N N . LEU A 1 14 ? 2.493 -10.751 4.699 1.00 0.00 14 LEU A N 19
ATOM 25844 C CA . LEU A 1 14 ? 3.167 -9.468 4.799 1.00 0.00 14 LEU A CA 19
ATOM 25845 C C . LEU A 1 14 ? 4.540 -9.667 5.444 1.00 0.00 14 LEU A C 19
ATOM 25846 O O . LEU A 1 14 ? 4.772 -10.665 6.123 1.00 0.00 14 LEU A O 19
ATOM 25862 N N . SER A 1 15 ? 5.415 -8.700 5.208 1.00 0.00 15 SER A N 19
ATOM 25863 C CA . SER A 1 15 ? 6.759 -8.756 5.757 1.00 0.00 15 SER A CA 19
ATOM 25864 C C . SER A 1 15 ? 6.766 -8.197 7.181 1.00 0.00 15 SER A C 19
ATOM 25865 O O . SER A 1 15 ? 5.797 -7.574 7.612 1.00 0.00 15 SER A O 19
ATOM 25873 N N . THR A 1 16 ? 7.870 -8.439 7.872 1.00 0.00 16 THR A N 19
ATOM 25874 C CA . THR A 1 16 ? 8.016 -7.967 9.239 1.00 0.00 16 THR A CA 19
ATOM 25875 C C . THR A 1 16 ? 7.954 -6.439 9.285 1.00 0.00 16 THR A C 19
ATOM 25876 O O . THR A 1 16 ? 7.326 -5.867 10.175 1.00 0.00 16 THR A O 19
ATOM 25887 N N . ALA A 1 17 ? 8.612 -5.822 8.315 1.00 0.00 17 ALA A N 19
ATOM 25888 C CA . ALA A 1 17 ? 8.639 -4.372 8.234 1.00 0.00 17 ALA A CA 19
ATOM 25889 C C . ALA A 1 17 ? 7.264 -3.864 7.797 1.00 0.00 17 ALA A C 19
ATOM 25890 O O . ALA A 1 17 ? 6.705 -2.962 8.419 1.00 0.00 17 ALA A O 19
ATOM 25897 N N . LEU A 1 18 ? 6.758 -4.466 6.731 1.00 0.00 18 LEU A N 19
ATOM 25898 C CA . LEU A 1 18 ? 5.458 -4.086 6.203 1.00 0.00 18 LEU A CA 19
ATOM 25899 C C . LEU A 1 18 ? 4.397 -4.274 7.289 1.00 0.00 18 LEU A C 19
ATOM 25900 O O . LEU A 1 18 ? 3.516 -3.432 7.454 1.00 0.00 18 LEU A O 19
ATOM 25916 N N . MET A 1 19 ? 4.516 -5.385 8.003 1.00 0.00 19 MET A N 19
ATOM 25917 C CA . MET A 1 19 ? 3.578 -5.694 9.068 1.00 0.00 19 MET A CA 19
ATOM 25918 C C . MET A 1 19 ? 3.658 -4.654 10.188 1.00 0.00 19 MET A C 19
ATOM 25919 O O . MET A 1 19 ? 2.778 -4.591 11.045 1.00 0.00 19 MET A O 19
ATOM 25933 N N . ASP A 1 20 ? 4.721 -3.865 10.144 1.00 0.00 20 ASP A N 19
ATOM 25934 C CA . ASP A 1 20 ? 4.927 -2.831 11.144 1.00 0.00 20 ASP A CA 19
ATOM 25935 C C . ASP A 1 20 ? 4.471 -1.484 10.580 1.00 0.00 20 ASP A C 19
ATOM 25936 O O . ASP A 1 20 ? 4.280 -0.526 11.329 1.00 0.00 20 ASP A O 19
ATOM 25945 N N . VAL A 1 21 ? 4.311 -1.453 9.266 1.00 0.00 21 VAL A N 19
ATOM 25946 C CA . VAL A 1 21 ? 3.881 -0.239 8.593 1.00 0.00 21 VAL A CA 19
ATOM 25947 C C . VAL A 1 21 ? 2.362 -0.102 8.716 1.00 0.00 21 VAL A C 19
ATOM 25948 O O . VAL A 1 21 ? 1.862 0.929 9.164 1.00 0.00 21 VAL A O 19
ATOM 25961 N N . LEU A 1 22 ? 1.671 -1.158 8.312 1.00 0.00 22 LEU A N 19
ATOM 25962 C CA . LEU A 1 22 ? 0.219 -1.169 8.372 1.00 0.00 22 LEU A CA 19
ATOM 25963 C C . LEU A 1 22 ? -0.228 -1.821 9.681 1.00 0.00 22 LEU A C 19
ATOM 25964 O O . LEU A 1 22 ? -0.866 -1.178 10.513 1.00 0.00 22 LEU A O 19
ATOM 25980 N N . GLY A 1 23 ? 0.125 -3.091 9.823 1.00 0.00 23 GLY A N 19
ATOM 25981 C CA . GLY A 1 23 ? -0.232 -3.837 11.017 1.00 0.00 23 GLY A CA 19
ATOM 25982 C C . GLY A 1 23 ? -1.105 -5.044 10.669 1.00 0.00 23 GLY A C 19
ATOM 25983 O O . GLY A 1 23 ? -2.007 -5.402 11.425 1.00 0.00 23 GLY A O 19
ATOM 25987 N N . ILE A 1 24 ? -0.807 -5.639 9.523 1.00 0.00 24 ILE A N 19
ATOM 25988 C CA . ILE A 1 24 ? -1.554 -6.798 9.064 1.00 0.00 24 ILE A CA 19
ATOM 25989 C C . ILE A 1 24 ? -0.642 -8.026 9.081 1.00 0.00 24 ILE A C 19
ATOM 25990 O O . ILE A 1 24 ? 0.470 -7.971 9.605 1.00 0.00 24 ILE A O 19
ATOM 26006 N N . GLU A 1 25 ? -1.145 -9.105 8.501 1.00 0.00 25 GLU A N 19
ATOM 26007 C CA . GLU A 1 25 ? -0.389 -10.345 8.442 1.00 0.00 25 GLU A CA 19
ATOM 26008 C C . GLU A 1 25 ? -0.688 -11.087 7.138 1.00 0.00 25 GLU A C 19
ATOM 26009 O O . GLU A 1 25 ? 0.226 -11.578 6.476 1.00 0.00 25 GLU A O 19
ATOM 26021 N N . VAL A 1 26 ? -1.969 -11.146 6.807 1.00 0.00 26 VAL A N 19
ATOM 26022 C CA . VAL A 1 26 ? -2.399 -11.820 5.594 1.00 0.00 26 VAL A CA 19
ATOM 26023 C C . VAL A 1 26 ? -3.433 -10.953 4.873 1.00 0.00 26 VAL A C 19
ATOM 26024 O O . VAL A 1 26 ? -4.619 -10.995 5.198 1.00 0.00 26 VAL A O 19
ATOM 26037 N N . GLU A 1 27 ? -2.947 -10.187 3.907 1.00 0.00 27 GLU A N 19
ATOM 26038 C CA . GLU A 1 27 ? -3.814 -9.311 3.138 1.00 0.00 27 GLU A CA 19
ATOM 26039 C C . GLU A 1 27 ? -3.648 -9.581 1.641 1.00 0.00 27 GLU A C 19
ATOM 26040 O O . GLU A 1 27 ? -2.642 -10.148 1.217 1.00 0.00 27 GLU A O 19
ATOM 26052 N N . THR A 1 28 ? -4.649 -9.162 0.881 1.00 0.00 28 THR A N 19
ATOM 26053 C CA . THR A 1 28 ? -4.626 -9.351 -0.559 1.00 0.00 28 THR A CA 19
ATOM 26054 C C . THR A 1 28 ? -3.525 -8.497 -1.191 1.00 0.00 28 THR A C 19
ATOM 26055 O O . THR A 1 28 ? -2.644 -7.997 -0.494 1.00 0.00 28 THR A O 19
ATOM 26066 N N . ARG A 1 29 ? -3.612 -8.356 -2.506 1.00 0.00 29 ARG A N 19
ATOM 26067 C CA . ARG A 1 29 ? -2.634 -7.571 -3.240 1.00 0.00 29 ARG A CA 19
ATOM 26068 C C . ARG A 1 29 ? -2.991 -6.085 -3.178 1.00 0.00 29 ARG A C 19
ATOM 26069 O O . ARG A 1 29 ? -2.129 -5.245 -2.925 1.00 0.00 29 ARG A O 19
ATOM 26090 N N . PRO A 1 30 ? -4.298 -5.797 -3.421 1.00 0.00 30 PRO A N 19
ATOM 26091 C CA . PRO A 1 30 ? -4.780 -4.427 -3.395 1.00 0.00 30 PRO A CA 19
ATOM 26092 C C . PRO A 1 30 ? -4.898 -3.914 -1.958 1.00 0.00 30 PRO A C 19
ATOM 26093 O O . PRO A 1 30 ? -4.327 -2.880 -1.616 1.00 0.00 30 PRO A O 19
ATOM 26104 N N . ARG A 1 31 ? -5.643 -4.661 -1.156 1.00 0.00 31 ARG A N 19
ATOM 26105 C CA . ARG A 1 31 ? -5.843 -4.295 0.235 1.00 0.00 31 ARG A CA 19
ATOM 26106 C C . ARG A 1 31 ? -4.567 -3.678 0.811 1.00 0.00 31 ARG A C 19
ATOM 26107 O O . ARG A 1 31 ? -4.629 -2.724 1.585 1.00 0.00 31 ARG A O 19
ATOM 26128 N N . ILE A 1 32 ? -3.439 -4.247 0.410 1.00 0.00 32 ILE A N 19
ATOM 26129 C CA . ILE A 1 32 ? -2.150 -3.765 0.876 1.00 0.00 32 ILE A CA 19
ATOM 26130 C C . ILE A 1 32 ? -1.852 -2.411 0.227 1.00 0.00 32 ILE A C 19
ATOM 26131 O O . ILE A 1 32 ? -1.724 -1.403 0.919 1.00 0.00 32 ILE A O 19
ATOM 26147 N N . ILE A 1 33 ? -1.752 -2.433 -1.094 1.00 0.00 33 ILE A N 19
ATOM 26148 C CA . ILE A 1 33 ? -1.471 -1.220 -1.843 1.00 0.00 33 ILE A CA 19
ATOM 26149 C C . ILE A 1 33 ? -2.269 -0.060 -1.244 1.00 0.00 33 ILE A C 19
ATOM 26150 O O . ILE A 1 33 ? -1.735 1.032 -1.055 1.00 0.00 33 ILE A O 19
ATOM 26166 N N . ALA A 1 34 ? -3.533 -0.337 -0.961 1.00 0.00 34 ALA A N 19
ATOM 26167 C CA . ALA A 1 34 ? -4.409 0.671 -0.387 1.00 0.00 34 ALA A CA 19
ATOM 26168 C C . ALA A 1 34 ? -3.960 0.975 1.044 1.00 0.00 34 ALA A C 19
ATOM 26169 O O . ALA A 1 34 ? -3.815 2.138 1.418 1.00 0.00 34 ALA A O 19
ATOM 26176 N N . ALA A 1 35 ? -3.753 -0.089 1.804 1.00 0.00 35 ALA A N 19
ATOM 26177 C CA . ALA A 1 35 ? -3.323 0.050 3.185 1.00 0.00 35 ALA A CA 19
ATOM 26178 C C . ALA A 1 35 ? -2.170 1.053 3.258 1.00 0.00 35 ALA A C 19
ATOM 26179 O O . ALA A 1 35 ? -1.992 1.728 4.270 1.00 0.00 35 ALA A O 19
ATOM 26186 N N . ILE A 1 36 ? -1.415 1.118 2.170 1.00 0.00 36 ILE A N 19
ATOM 26187 C CA . ILE A 1 36 ? -0.284 2.027 2.098 1.00 0.00 36 ILE A CA 19
ATOM 26188 C C . ILE A 1 36 ? -0.774 3.411 1.666 1.00 0.00 36 ILE A C 19
ATOM 26189 O O . ILE A 1 36 ? -0.258 4.428 2.127 1.00 0.00 36 ILE A O 19
ATOM 26205 N N . TRP A 1 37 ? -1.765 3.404 0.786 1.00 0.00 37 TRP A N 19
ATOM 26206 C CA . TRP A 1 37 ? -2.330 4.646 0.287 1.00 0.00 37 TRP A CA 19
ATOM 26207 C C . TRP A 1 37 ? -2.899 5.420 1.478 1.00 0.00 37 TRP A C 19
ATOM 26208 O O . TRP A 1 37 ? -2.704 6.629 1.587 1.00 0.00 37 TRP A O 19
ATOM 26229 N N . HIS A 1 38 ? -3.589 4.690 2.342 1.00 0.00 38 HIS A N 19
ATOM 26230 C CA . HIS A 1 38 ? -4.187 5.292 3.521 1.00 0.00 38 HIS A CA 19
ATOM 26231 C C . HIS A 1 38 ? -3.085 5.729 4.489 1.00 0.00 38 HIS A C 19
ATOM 26232 O O . HIS A 1 38 ? -2.989 6.905 4.836 1.00 0.00 38 HIS A O 19
ATOM 26246 N N . TYR A 1 39 ? -2.282 4.758 4.897 1.00 0.00 39 TYR A N 19
ATOM 26247 C CA . TYR A 1 39 ? -1.190 5.027 5.818 1.00 0.00 39 TYR A CA 19
ATOM 26248 C C . TYR A 1 39 ? -0.507 6.355 5.485 1.00 0.00 39 TYR A C 19
ATOM 26249 O O . TYR A 1 39 ? -0.297 7.187 6.366 1.00 0.00 39 TYR A O 19
ATOM 26267 N N . VAL A 1 40 ? -0.179 6.511 4.211 1.00 0.00 40 VAL A N 19
ATOM 26268 C CA . VAL A 1 40 ? 0.477 7.724 3.751 1.00 0.00 40 VAL A CA 19
ATOM 26269 C C . VAL A 1 40 ? -0.360 8.938 4.160 1.00 0.00 40 VAL A C 19
ATOM 26270 O O . VAL A 1 40 ? 0.050 9.717 5.019 1.00 0.00 40 VAL A O 19
ATOM 26283 N N . LYS A 1 41 ? -1.517 9.060 3.526 1.00 0.00 41 LYS A N 19
ATOM 26284 C CA . LYS A 1 41 ? -2.415 10.166 3.814 1.00 0.00 41 LYS A CA 19
ATOM 26285 C C . LYS A 1 41 ? -2.608 10.279 5.328 1.00 0.00 41 LYS A C 19
ATOM 26286 O O . LYS A 1 41 ? -2.588 11.379 5.879 1.00 0.00 41 LYS A O 19
ATOM 26305 N N . ALA A 1 42 ? -2.791 9.128 5.957 1.00 0.00 42 ALA A N 19
ATOM 26306 C CA . ALA A 1 42 ? -2.988 9.084 7.396 1.00 0.00 42 ALA A CA 19
ATOM 26307 C C . ALA A 1 42 ? -1.786 9.727 8.090 1.00 0.00 42 ALA A C 19
ATOM 26308 O O . ALA A 1 42 ? -1.941 10.412 9.100 1.00 0.00 42 ALA A O 19
ATOM 26315 N N . ARG A 1 43 ? -0.614 9.483 7.522 1.00 0.00 43 ARG A N 19
ATOM 26316 C CA . ARG A 1 43 ? 0.614 10.030 8.074 1.00 0.00 43 ARG A CA 19
ATOM 26317 C C . ARG A 1 43 ? 0.972 11.343 7.374 1.00 0.00 43 ARG A C 19
ATOM 26318 O O . ARG A 1 43 ? 2.107 11.808 7.463 1.00 0.00 43 ARG A O 19
ATOM 26339 N N . LYS A 1 44 ? -0.018 11.903 6.695 1.00 0.00 44 LYS A N 19
ATOM 26340 C CA . LYS A 1 44 ? 0.178 13.153 5.981 1.00 0.00 44 LYS A CA 19
ATOM 26341 C C . LYS A 1 44 ? 1.494 13.090 5.202 1.00 0.00 44 LYS A C 19
ATOM 26342 O O . LYS A 1 44 ? 2.158 14.108 5.014 1.00 0.00 44 LYS A O 19
ATOM 26361 N N . LEU A 1 45 ? 1.831 11.883 4.770 1.00 0.00 45 LEU A N 19
ATOM 26362 C CA . LEU A 1 45 ? 3.055 11.673 4.016 1.00 0.00 45 LEU A CA 19
ATOM 26363 C C . LEU A 1 45 ? 2.848 12.143 2.575 1.00 0.00 45 LEU A C 19
ATOM 26364 O O . LEU A 1 45 ? 3.800 12.537 1.903 1.00 0.00 45 LEU A O 19
ATOM 26380 N N . GLN A 1 46 ? 1.597 12.085 2.141 1.00 0.00 46 GLN A N 19
ATOM 26381 C CA . GLN A 1 46 ? 1.253 12.499 0.792 1.00 0.00 46 GLN A CA 19
ATOM 26382 C C . GLN A 1 46 ? 2.067 13.731 0.391 1.00 0.00 46 GLN A C 19
ATOM 26383 O O . GLN A 1 46 ? 2.380 14.573 1.231 1.00 0.00 46 GLN A O 19
ATOM 26397 N N . ASN A 1 47 ? 2.385 13.798 -0.893 1.00 0.00 47 ASN A N 19
ATOM 26398 C CA . ASN A 1 47 ? 3.157 14.913 -1.416 1.00 0.00 47 ASN A CA 19
ATOM 26399 C C . ASN A 1 47 ? 2.202 15.977 -1.962 1.00 0.00 47 ASN A C 19
ATOM 26400 O O . ASN A 1 47 ? 1.252 15.657 -2.675 1.00 0.00 47 ASN A O 19
ATOM 26411 N N . PRO A 1 48 ? 2.495 17.253 -1.596 1.00 0.00 48 PRO A N 19
ATOM 26412 C CA . PRO A 1 48 ? 1.673 18.366 -2.041 1.00 0.00 48 PRO A CA 19
ATOM 26413 C C . PRO A 1 48 ? 1.939 18.690 -3.512 1.00 0.00 48 PRO A C 19
ATOM 26414 O O . PRO A 1 48 ? 1.029 19.085 -4.239 1.00 0.00 48 PRO A O 19
ATOM 26425 N N . ASN A 1 49 ? 3.191 18.511 -3.908 1.00 0.00 49 ASN A N 19
ATOM 26426 C CA . ASN A 1 49 ? 3.588 18.779 -5.280 1.00 0.00 49 ASN A CA 19
ATOM 26427 C C . ASN A 1 49 ? 3.060 17.665 -6.186 1.00 0.00 49 ASN A C 19
ATOM 26428 O O . ASN A 1 49 ? 2.343 17.931 -7.149 1.00 0.00 49 ASN A O 19
ATOM 26439 N N . ASP A 1 50 ? 3.436 16.441 -5.845 1.00 0.00 50 ASP A N 19
ATOM 26440 C CA . ASP A 1 50 ? 3.009 15.285 -6.616 1.00 0.00 50 ASP A CA 19
ATOM 26441 C C . ASP A 1 50 ? 2.032 14.454 -5.782 1.00 0.00 50 ASP A C 19
ATOM 26442 O O . ASP A 1 50 ? 2.395 13.935 -4.728 1.00 0.00 50 ASP A O 19
ATOM 26451 N N . PRO A 1 51 ? 0.778 14.350 -6.300 1.00 0.00 51 PRO A N 19
ATOM 26452 C CA . PRO A 1 51 ? -0.254 13.591 -5.615 1.00 0.00 51 PRO A CA 19
ATOM 26453 C C . PRO A 1 51 ? -0.026 12.086 -5.776 1.00 0.00 51 PRO A C 19
ATOM 26454 O O . PRO A 1 51 ? -0.571 11.287 -5.016 1.00 0.00 51 PRO A O 19
ATOM 26465 N N . SER A 1 52 ? 0.781 11.746 -6.770 1.00 0.00 52 SER A N 19
ATOM 26466 C CA . SER A 1 52 ? 1.088 10.351 -7.041 1.00 0.00 52 SER A CA 19
ATOM 26467 C C . SER A 1 52 ? 2.209 9.873 -6.115 1.00 0.00 52 SER A C 19
ATOM 26468 O O . SER A 1 52 ? 2.283 8.691 -5.784 1.00 0.00 52 SER A O 19
ATOM 26476 N N . PHE A 1 53 ? 3.053 10.817 -5.724 1.00 0.00 53 PHE A N 19
ATOM 26477 C CA . PHE A 1 53 ? 4.166 10.507 -4.844 1.00 0.00 53 PHE A CA 19
ATOM 26478 C C . PHE A 1 53 ? 3.850 10.901 -3.400 1.00 0.00 53 PHE A C 19
ATOM 26479 O O . PHE A 1 53 ? 2.823 11.524 -3.134 1.00 0.00 53 PHE A O 19
ATOM 26496 N N . PHE A 1 54 ? 4.751 10.522 -2.506 1.00 0.00 54 PHE A N 19
ATOM 26497 C CA . PHE A 1 54 ? 4.580 10.828 -1.095 1.00 0.00 54 PHE A CA 19
ATOM 26498 C C . PHE A 1 54 ? 5.904 10.690 -0.341 1.00 0.00 54 PHE A C 19
ATOM 26499 O O . PHE A 1 54 ? 6.753 9.882 -0.712 1.00 0.00 54 PHE A O 19
ATOM 26516 N N . ASN A 1 55 ? 6.038 11.492 0.706 1.00 0.00 55 ASN A N 19
ATOM 26517 C CA . ASN A 1 55 ? 7.244 11.469 1.516 1.00 0.00 55 ASN A CA 19
ATOM 26518 C C . ASN A 1 55 ? 7.279 10.177 2.335 1.00 0.00 55 ASN A C 19
ATOM 26519 O O . ASN A 1 55 ? 6.234 9.647 2.709 1.00 0.00 55 ASN A O 19
ATOM 26530 N N . CYS A 1 56 ? 8.491 9.709 2.591 1.00 0.00 56 CYS A N 19
ATOM 26531 C CA . CYS A 1 56 ? 8.676 8.489 3.359 1.00 0.00 56 CYS A CA 19
ATOM 26532 C C . CYS A 1 56 ? 8.820 8.868 4.834 1.00 0.00 56 CYS A C 19
ATOM 26533 O O . CYS A 1 56 ? 9.496 9.841 5.166 1.00 0.00 56 CYS A O 19
ATOM 26541 N N . ASP A 1 57 ? 8.174 8.079 5.681 1.00 0.00 57 ASP A N 19
ATOM 26542 C CA . ASP A 1 57 ? 8.222 8.320 7.113 1.00 0.00 57 ASP A CA 19
ATOM 26543 C C . ASP A 1 57 ? 9.521 7.742 7.679 1.00 0.00 57 ASP A C 19
ATOM 26544 O O . ASP A 1 57 ? 10.408 8.488 8.092 1.00 0.00 57 ASP A O 19
ATOM 26553 N N . ALA A 1 58 ? 9.592 6.419 7.681 1.00 0.00 58 ALA A N 19
ATOM 26554 C CA . ALA A 1 58 ? 10.767 5.734 8.190 1.00 0.00 58 ALA A CA 19
ATOM 26555 C C . ALA A 1 58 ? 10.569 4.222 8.055 1.00 0.00 58 ALA A C 19
ATOM 26556 O O . ALA A 1 58 ? 11.518 3.491 7.778 1.00 0.00 58 ALA A O 19
ATOM 26563 N N . ALA A 1 59 ? 9.330 3.800 8.258 1.00 0.00 59 ALA A N 19
ATOM 26564 C CA . ALA A 1 59 ? 8.995 2.389 8.163 1.00 0.00 59 ALA A CA 19
ATOM 26565 C C . ALA A 1 59 ? 8.759 2.024 6.696 1.00 0.00 59 ALA A C 19
ATOM 26566 O O . ALA A 1 59 ? 8.900 0.864 6.311 1.00 0.00 59 ALA A O 19
ATOM 26573 N N . LEU A 1 60 ? 8.403 3.035 5.917 1.00 0.00 60 LEU A N 19
ATOM 26574 C CA . LEU A 1 60 ? 8.146 2.834 4.501 1.00 0.00 60 LEU A CA 19
ATOM 26575 C C . LEU A 1 60 ? 9.471 2.594 3.776 1.00 0.00 60 LEU A C 19
ATOM 26576 O O . LEU A 1 60 ? 9.504 1.932 2.739 1.00 0.00 60 LEU A O 19
ATOM 26592 N N . GLN A 1 61 ? 10.531 3.144 4.349 1.00 0.00 61 GLN A N 19
ATOM 26593 C CA . GLN A 1 61 ? 11.856 2.998 3.769 1.00 0.00 61 GLN A CA 19
ATOM 26594 C C . GLN A 1 61 ? 12.280 1.528 3.778 1.00 0.00 61 GLN A C 19
ATOM 26595 O O . GLN A 1 61 ? 12.443 0.919 2.723 1.00 0.00 61 GLN A O 19
ATOM 26609 N N . LYS A 1 62 ? 12.445 1.000 4.983 1.00 0.00 62 LYS A N 19
ATOM 26610 C CA . LYS A 1 62 ? 12.847 -0.387 5.143 1.00 0.00 62 LYS A CA 19
ATOM 26611 C C . LYS A 1 62 ? 12.134 -1.244 4.096 1.00 0.00 62 LYS A C 19
ATOM 26612 O O . LYS A 1 62 ? 12.668 -2.258 3.650 1.00 0.00 62 LYS A O 19
ATOM 26631 N N . VAL A 1 63 ? 10.937 -0.806 3.734 1.00 0.00 63 VAL A N 19
ATOM 26632 C CA . VAL A 1 63 ? 10.145 -1.521 2.748 1.00 0.00 63 VAL A CA 19
ATOM 26633 C C . VAL A 1 63 ? 10.701 -1.238 1.351 1.00 0.00 63 VAL A C 19
ATOM 26634 O O . VAL A 1 63 ? 11.159 -2.150 0.665 1.00 0.00 63 VAL A O 19
ATOM 26647 N N . PHE A 1 64 ? 10.644 0.030 0.971 1.00 0.00 64 PHE A N 19
ATOM 26648 C CA . PHE A 1 64 ? 11.137 0.445 -0.331 1.00 0.00 64 PHE A CA 19
ATOM 26649 C C . PHE A 1 64 ? 12.615 0.832 -0.260 1.00 0.00 64 PHE A C 19
ATOM 26650 O O . PHE A 1 64 ? 13.464 0.170 -0.855 1.00 0.00 64 PHE A O 19
ATOM 26667 N N . GLY A 1 65 ? 12.878 1.905 0.472 1.00 0.00 65 GLY A N 19
ATOM 26668 C CA . GLY A 1 65 ? 14.239 2.389 0.628 1.00 0.00 65 GLY A CA 19
ATOM 26669 C C . GLY A 1 65 ? 14.459 3.674 -0.172 1.00 0.00 65 GLY A C 19
ATOM 26670 O O . GLY A 1 65 ? 15.581 3.973 -0.578 1.00 0.00 65 GLY A O 19
ATOM 26674 N N . GLU A 1 66 ? 13.370 4.401 -0.376 1.00 0.00 66 GLU A N 19
ATOM 26675 C CA . GLU A 1 66 ? 13.430 5.647 -1.121 1.00 0.00 66 GLU A CA 19
ATOM 26676 C C . GLU A 1 66 ? 12.754 6.770 -0.331 1.00 0.00 66 GLU A C 19
ATOM 26677 O O . GLU A 1 66 ? 11.753 6.542 0.347 1.00 0.00 66 GLU A O 19
ATOM 26689 N N . GLU A 1 67 ? 13.327 7.959 -0.446 1.00 0.00 67 GLU A N 19
ATOM 26690 C CA . GLU A 1 67 ? 12.793 9.118 0.248 1.00 0.00 67 GLU A CA 19
ATOM 26691 C C . GLU A 1 67 ? 11.288 9.237 0.000 1.00 0.00 67 GLU A C 19
ATOM 26692 O O . GLU A 1 67 ? 10.525 9.527 0.920 1.00 0.00 67 GLU A O 19
ATOM 26704 N N . LYS A 1 68 ? 10.906 9.008 -1.248 1.00 0.00 68 LYS A N 19
ATOM 26705 C CA . LYS A 1 68 ? 9.506 9.087 -1.628 1.00 0.00 68 LYS A CA 19
ATOM 26706 C C . LYS A 1 68 ? 9.185 7.959 -2.611 1.00 0.00 68 LYS A C 19
ATOM 26707 O O . LYS A 1 68 ? 10.090 7.353 -3.183 1.00 0.00 68 LYS A O 19
ATOM 26726 N N . LEU A 1 69 ? 7.894 7.710 -2.775 1.00 0.00 69 LEU A N 19
ATOM 26727 C CA . LEU A 1 69 ? 7.442 6.666 -3.679 1.00 0.00 69 LEU A CA 19
ATOM 26728 C C . LEU A 1 69 ? 6.080 7.053 -4.259 1.00 0.00 69 LEU A C 19
ATOM 26729 O O . LEU A 1 69 ? 5.371 7.880 -3.688 1.00 0.00 69 LEU A O 19
ATOM 26745 N N . LYS A 1 70 ? 5.756 6.436 -5.386 1.00 0.00 70 LYS A N 19
ATOM 26746 C CA . LYS A 1 70 ? 4.492 6.706 -6.050 1.00 0.00 70 LYS A CA 19
ATOM 26747 C C . LYS A 1 70 ? 3.388 5.878 -5.390 1.00 0.00 70 LYS A C 19
ATOM 26748 O O . LYS A 1 70 ? 3.666 5.020 -4.554 1.00 0.00 70 LYS A O 19
ATOM 26767 N N . PHE A 1 71 ? 2.158 6.164 -5.791 1.00 0.00 71 PHE A N 19
ATOM 26768 C CA . PHE A 1 71 ? 1.011 5.456 -5.249 1.00 0.00 71 PHE A CA 19
ATOM 26769 C C . PHE A 1 71 ? 0.544 4.356 -6.204 1.00 0.00 71 PHE A C 19
ATOM 26770 O O . PHE A 1 71 ? -0.310 3.544 -5.852 1.00 0.00 71 PHE A O 19
ATOM 26787 N N . THR A 1 72 ? 1.125 4.364 -7.395 1.00 0.00 72 THR A N 19
ATOM 26788 C CA . THR A 1 72 ? 0.779 3.377 -8.404 1.00 0.00 72 THR A CA 19
ATOM 26789 C C . THR A 1 72 ? 1.934 2.394 -8.605 1.00 0.00 72 THR A C 19
ATOM 26790 O O . THR A 1 72 ? 1.713 1.235 -8.954 1.00 0.00 72 THR A O 19
ATOM 26801 N N . MET A 1 73 ? 3.140 2.891 -8.376 1.00 0.00 73 MET A N 19
ATOM 26802 C CA . MET A 1 73 ? 4.329 2.071 -8.527 1.00 0.00 73 MET A CA 19
ATOM 26803 C C . MET A 1 73 ? 4.613 1.275 -7.251 1.00 0.00 73 MET A C 19
ATOM 26804 O O . MET A 1 73 ? 5.709 0.744 -7.077 1.00 0.00 73 MET A O 19
ATOM 26818 N N . VAL A 1 74 ? 3.607 1.219 -6.391 1.00 0.00 74 VAL A N 19
ATOM 26819 C CA . VAL A 1 74 ? 3.734 0.497 -5.137 1.00 0.00 74 VAL A CA 19
ATOM 26820 C C . VAL A 1 74 ? 3.474 -0.991 -5.380 1.00 0.00 74 VAL A C 19
ATOM 26821 O O . VAL A 1 74 ? 4.016 -1.843 -4.678 1.00 0.00 74 VAL A O 19
ATOM 26834 N N . SER A 1 75 ? 2.644 -1.258 -6.378 1.00 0.00 75 SER A N 19
ATOM 26835 C CA . SER A 1 75 ? 2.306 -2.628 -6.723 1.00 0.00 75 SER A CA 19
ATOM 26836 C C . SER A 1 75 ? 3.546 -3.359 -7.241 1.00 0.00 75 SER A C 19
ATOM 26837 O O . SER A 1 75 ? 3.649 -4.579 -7.116 1.00 0.00 75 SER A O 19
ATOM 26845 N N . GLN A 1 76 ? 4.456 -2.584 -7.811 1.00 0.00 76 GLN A N 19
ATOM 26846 C CA . GLN A 1 76 ? 5.685 -3.142 -8.348 1.00 0.00 76 GLN A CA 19
ATOM 26847 C C . GLN A 1 76 ? 6.823 -2.993 -7.336 1.00 0.00 76 GLN A C 19
ATOM 26848 O O . GLN A 1 76 ? 7.993 -2.960 -7.713 1.00 0.00 76 GLN A O 19
ATOM 26862 N N . LYS A 1 77 ? 6.439 -2.906 -6.071 1.00 0.00 77 LYS A N 19
ATOM 26863 C CA . LYS A 1 77 ? 7.412 -2.761 -5.002 1.00 0.00 77 LYS A CA 19
ATOM 26864 C C . LYS A 1 77 ? 7.030 -3.681 -3.841 1.00 0.00 77 LYS A C 19
ATOM 26865 O O . LYS A 1 77 ? 7.852 -4.465 -3.369 1.00 0.00 77 LYS A O 19
ATOM 26884 N N . ILE A 1 78 ? 5.781 -3.557 -3.416 1.00 0.00 78 ILE A N 19
ATOM 26885 C CA . ILE A 1 78 ? 5.280 -4.368 -2.319 1.00 0.00 78 ILE A CA 19
ATOM 26886 C C . ILE A 1 78 ? 5.290 -5.841 -2.734 1.00 0.00 78 ILE A C 19
ATOM 26887 O O . ILE A 1 78 ? 5.525 -6.721 -1.908 1.00 0.00 78 ILE A O 19
ATOM 26903 N N . SER A 1 79 ? 5.031 -6.063 -4.015 1.00 0.00 79 SER A N 19
ATOM 26904 C CA . SER A 1 79 ? 5.007 -7.414 -4.549 1.00 0.00 79 SER A CA 19
ATOM 26905 C C . SER A 1 79 ? 6.151 -8.235 -3.949 1.00 0.00 79 SER A C 19
ATOM 26906 O O . SER A 1 79 ? 5.922 -9.303 -3.384 1.00 0.00 79 SER A O 19
ATOM 26914 N N . HIS A 1 80 ? 7.356 -7.705 -4.093 1.00 0.00 80 HIS A N 19
ATOM 26915 C CA . HIS A 1 80 ? 8.535 -8.375 -3.572 1.00 0.00 80 HIS A CA 19
ATOM 26916 C C . HIS A 1 80 ? 8.266 -8.851 -2.143 1.00 0.00 80 HIS A C 19
ATOM 26917 O O . HIS A 1 80 ? 8.593 -9.983 -1.790 1.00 0.00 80 HIS A O 19
ATOM 26931 N N . HIS A 1 81 ? 7.673 -7.962 -1.359 1.00 0.00 81 HIS A N 19
ATOM 26932 C CA . HIS A 1 81 ? 7.356 -8.278 0.023 1.00 0.00 81 HIS A CA 19
ATOM 26933 C C . HIS A 1 81 ? 6.255 -9.339 0.068 1.00 0.00 81 HIS A C 19
ATOM 26934 O O . HIS A 1 81 ? 6.276 -10.225 0.921 1.00 0.00 81 HIS A O 19
ATOM 26948 N N . LEU A 1 82 ? 5.319 -9.215 -0.862 1.00 0.00 82 LEU A N 19
ATOM 26949 C CA . LEU A 1 82 ? 4.211 -10.152 -0.939 1.00 0.00 82 LEU A CA 19
ATOM 26950 C C . LEU A 1 82 ? 4.761 -11.572 -1.091 1.00 0.00 82 LEU A C 19
ATOM 26951 O O . LEU A 1 82 ? 5.532 -11.848 -2.009 1.00 0.00 82 LEU A O 19
ATOM 26967 N N . SER A 1 83 ? 4.342 -12.436 -0.178 1.00 0.00 83 SER A N 19
ATOM 26968 C CA . SER A 1 83 ? 4.783 -13.820 -0.199 1.00 0.00 83 SER A CA 19
ATOM 26969 C C . SER A 1 83 ? 3.590 -14.752 0.024 1.00 0.00 83 SER A C 19
ATOM 26970 O O . SER A 1 83 ? 2.546 -14.324 0.513 1.00 0.00 83 SER A O 19
ATOM 26978 N N . PRO A 1 84 ? 3.790 -16.043 -0.356 1.00 0.00 84 PRO A N 19
ATOM 26979 C CA . PRO A 1 84 ? 2.744 -17.039 -0.202 1.00 0.00 84 PRO A CA 19
ATOM 26980 C C . PRO A 1 84 ? 2.595 -17.456 1.262 1.00 0.00 84 PRO A C 19
ATOM 26981 O O . PRO A 1 84 ? 3.558 -17.896 1.887 1.00 0.00 84 PRO A O 19
ATOM 26992 N N . PRO A 1 85 ? 1.347 -17.299 1.780 1.00 0.00 85 PRO A N 19
ATOM 26993 C CA . PRO A 1 85 ? 1.059 -17.655 3.159 1.00 0.00 85 PRO A CA 19
ATOM 26994 C C . PRO A 1 85 ? 0.976 -19.173 3.328 1.00 0.00 85 PRO A C 19
ATOM 26995 O O . PRO A 1 85 ? 1.026 -19.914 2.348 1.00 0.00 85 PRO A O 19
ATOM 27006 N N . PRO A 1 86 ? 0.846 -19.602 4.612 1.00 0.00 86 PRO A N 19
ATOM 27007 C CA . PRO A 1 86 ? 0.755 -21.019 4.922 1.00 0.00 86 PRO A CA 19
ATOM 27008 C C . PRO A 1 86 ? -0.625 -21.572 4.562 1.00 0.00 86 PRO A C 19
ATOM 27009 O O . PRO A 1 86 ? -1.612 -20.838 4.564 1.00 0.00 86 PRO A O 19
ATOM 27020 N N . PRO A 1 87 ? -0.651 -22.896 4.252 1.00 0.00 87 PRO A N 19
ATOM 27021 C CA . PRO A 1 87 ? -1.894 -23.556 3.890 1.00 0.00 87 PRO A CA 19
ATOM 27022 C C . PRO A 1 87 ? -2.769 -23.792 5.122 1.00 0.00 87 PRO A C 19
ATOM 27023 O O . PRO A 1 87 ? -2.411 -23.389 6.228 1.00 0.00 87 PRO A O 19
ATOM 27034 N N . SER A 1 88 ? -3.899 -24.443 4.890 1.00 0.00 88 SER A N 19
ATOM 27035 C CA . SER A 1 88 ? -4.828 -24.737 5.968 1.00 0.00 88 SER A CA 19
ATOM 27036 C C . SER A 1 88 ? -6.053 -25.470 5.418 1.00 0.00 88 SER A C 19
ATOM 27037 O O . SER A 1 88 ? -7.114 -24.871 5.247 1.00 0.00 88 SER A O 19
ATOM 27045 N N . GLY A 1 89 ? -5.866 -26.755 5.155 1.00 0.00 89 GLY A N 19
ATOM 27046 C CA . GLY A 1 89 ? -6.942 -27.575 4.627 1.00 0.00 89 GLY A CA 19
ATOM 27047 C C . GLY A 1 89 ? -7.689 -28.291 5.754 1.00 0.00 89 GLY A C 19
ATOM 27048 O O . GLY A 1 89 ? -7.211 -28.341 6.887 1.00 0.00 89 GLY A O 19
ATOM 27052 N N . PRO A 1 90 ? -8.880 -28.842 5.396 1.00 0.00 90 PRO A N 19
ATOM 27053 C CA . PRO A 1 90 ? -9.698 -29.553 6.364 1.00 0.00 90 PRO A CA 19
ATOM 27054 C C . PRO A 1 90 ? -9.112 -30.933 6.669 1.00 0.00 90 PRO A C 19
ATOM 27055 O O . PRO A 1 90 ? -8.886 -31.273 7.829 1.00 0.00 90 PRO A O 19
ATOM 27066 N N . SER A 1 91 ? -8.882 -31.690 5.606 1.00 0.00 91 SER A N 19
ATOM 27067 C CA . SER A 1 91 ? -8.326 -33.026 5.745 1.00 0.00 91 SER A CA 19
ATOM 27068 C C . SER A 1 91 ? -7.692 -33.469 4.426 1.00 0.00 91 SER A C 19
ATOM 27069 O O . SER A 1 91 ? -8.357 -34.071 3.584 1.00 0.00 91 SER A O 19
ATOM 27077 N N . SER A 1 92 ? -6.412 -33.154 4.286 1.00 0.00 92 SER A N 19
ATOM 27078 C CA . SER A 1 92 ? -5.680 -33.511 3.083 1.00 0.00 92 SER A CA 19
ATOM 27079 C C . SER A 1 92 ? -6.044 -34.934 2.653 1.00 0.00 92 SER A C 19
ATOM 27080 O O . SER A 1 92 ? -6.510 -35.148 1.535 1.00 0.00 92 SER A O 19
ATOM 27088 N N . GLY A 1 93 ? -5.818 -35.869 3.563 1.00 0.00 93 GLY A N 19
ATOM 27089 C CA . GLY A 1 93 ? -6.116 -37.265 3.292 1.00 0.00 93 GLY A CA 19
ATOM 27090 C C . GLY A 1 93 ? -4.837 -38.053 3.001 1.00 0.00 93 GLY A C 19
ATOM 27091 O O . GLY A 1 93 ? -4.144 -37.779 2.022 1.00 0.00 93 GLY A O 19
ATOM 27095 N N . GLY A 1 1 ? -19.373 -7.770 -24.131 1.00 0.00 1 GLY A N 20
ATOM 27096 C CA . GLY A 1 1 ? -19.738 -8.811 -23.185 1.00 0.00 1 GLY A CA 20
ATOM 27097 C C . GLY A 1 1 ? -19.124 -10.154 -23.585 1.00 0.00 1 GLY A C 20
ATOM 27098 O O . GLY A 1 1 ? -19.336 -10.632 -24.699 1.00 0.00 1 GLY A O 20
ATOM 27102 N N . SER A 1 2 ? -18.374 -10.726 -22.654 1.00 0.00 2 SER A N 20
ATOM 27103 C CA . SER A 1 2 ? -17.727 -12.005 -22.895 1.00 0.00 2 SER A CA 20
ATOM 27104 C C . SER A 1 2 ? -17.342 -12.655 -21.565 1.00 0.00 2 SER A C 20
ATOM 27105 O O . SER A 1 2 ? -17.772 -13.768 -21.267 1.00 0.00 2 SER A O 20
ATOM 27113 N N . SER A 1 3 ? -16.535 -11.933 -20.802 1.00 0.00 3 SER A N 20
ATOM 27114 C CA . SER A 1 3 ? -16.087 -12.425 -19.510 1.00 0.00 3 SER A CA 20
ATOM 27115 C C . SER A 1 3 ? -15.318 -13.736 -19.689 1.00 0.00 3 SER A C 20
ATOM 27116 O O . SER A 1 3 ? -15.396 -14.367 -20.742 1.00 0.00 3 SER A O 20
ATOM 27124 N N . GLY A 1 4 ? -14.593 -14.107 -18.643 1.00 0.00 4 GLY A N 20
ATOM 27125 C CA . GLY A 1 4 ? -13.812 -15.332 -18.671 1.00 0.00 4 GLY A CA 20
ATOM 27126 C C . GLY A 1 4 ? -14.247 -16.286 -17.557 1.00 0.00 4 GLY A C 20
ATOM 27127 O O . GLY A 1 4 ? -15.388 -16.746 -17.539 1.00 0.00 4 GLY A O 20
ATOM 27131 N N . SER A 1 5 ? -13.315 -16.555 -16.655 1.00 0.00 5 SER A N 20
ATOM 27132 C CA . SER A 1 5 ? -13.588 -17.446 -15.540 1.00 0.00 5 SER A CA 20
ATOM 27133 C C . SER A 1 5 ? -13.797 -16.635 -14.260 1.00 0.00 5 SER A C 20
ATOM 27134 O O . SER A 1 5 ? -14.755 -16.866 -13.524 1.00 0.00 5 SER A O 20
ATOM 27142 N N . SER A 1 6 ? -12.885 -15.700 -14.034 1.00 0.00 6 SER A N 20
ATOM 27143 C CA . SER A 1 6 ? -12.958 -14.853 -12.856 1.00 0.00 6 SER A CA 20
ATOM 27144 C C . SER A 1 6 ? -12.793 -15.699 -11.592 1.00 0.00 6 SER A C 20
ATOM 27145 O O . SER A 1 6 ? -13.769 -15.979 -10.897 1.00 0.00 6 SER A O 20
ATOM 27153 N N . GLY A 1 7 ? -11.552 -16.083 -11.333 1.00 0.00 7 GLY A N 20
ATOM 27154 C CA . GLY A 1 7 ? -11.247 -16.891 -10.164 1.00 0.00 7 GLY A CA 20
ATOM 27155 C C . GLY A 1 7 ? -11.162 -16.025 -8.906 1.00 0.00 7 GLY A C 20
ATOM 27156 O O . GLY A 1 7 ? -10.863 -14.835 -8.986 1.00 0.00 7 GLY A O 20
ATOM 27160 N N . VAL A 1 8 ? -11.430 -16.657 -7.772 1.00 0.00 8 VAL A N 20
ATOM 27161 C CA . VAL A 1 8 ? -11.387 -15.960 -6.498 1.00 0.00 8 VAL A CA 20
ATOM 27162 C C . VAL A 1 8 ? -9.997 -15.354 -6.300 1.00 0.00 8 VAL A C 20
ATOM 27163 O O . VAL A 1 8 ? -9.012 -15.865 -6.830 1.00 0.00 8 VAL A O 20
ATOM 27176 N N . PRO A 1 9 ? -9.960 -14.245 -5.514 1.00 0.00 9 PRO A N 20
ATOM 27177 C CA . PRO A 1 9 ? -8.706 -13.564 -5.239 1.00 0.00 9 PRO A CA 20
ATOM 27178 C C . PRO A 1 9 ? -7.866 -14.349 -4.229 1.00 0.00 9 PRO A C 20
ATOM 27179 O O . PRO A 1 9 ? -8.378 -15.234 -3.546 1.00 0.00 9 PRO A O 20
ATOM 27190 N N . GLU A 1 10 ? -6.590 -13.996 -4.168 1.00 0.00 10 GLU A N 20
ATOM 27191 C CA . GLU A 1 10 ? -5.674 -14.657 -3.254 1.00 0.00 10 GLU A CA 20
ATOM 27192 C C . GLU A 1 10 ? -5.173 -13.669 -2.198 1.00 0.00 10 GLU A C 20
ATOM 27193 O O . GLU A 1 10 ? -5.632 -12.529 -2.143 1.00 0.00 10 GLU A O 20
ATOM 27205 N N . LYS A 1 11 ? -4.239 -14.142 -1.387 1.00 0.00 11 LYS A N 20
ATOM 27206 C CA . LYS A 1 11 ? -3.671 -13.314 -0.336 1.00 0.00 11 LYS A CA 20
ATOM 27207 C C . LYS A 1 11 ? -2.154 -13.510 -0.303 1.00 0.00 11 LYS A C 20
ATOM 27208 O O . LYS A 1 11 ? -1.648 -14.543 -0.739 1.00 0.00 11 LYS A O 20
ATOM 27227 N N . PHE A 1 12 ? -1.471 -12.501 0.218 1.00 0.00 12 PHE A N 20
ATOM 27228 C CA . PHE A 1 12 ? -0.022 -12.549 0.314 1.00 0.00 12 PHE A CA 20
ATOM 27229 C C . PHE A 1 12 ? 0.448 -12.164 1.718 1.00 0.00 12 PHE A C 20
ATOM 27230 O O . PHE A 1 12 ? -0.152 -11.307 2.364 1.00 0.00 12 PHE A O 20
ATOM 27247 N N . LYS A 1 13 ? 1.518 -12.817 2.149 1.00 0.00 13 LYS A N 20
ATOM 27248 C CA . LYS A 1 13 ? 2.075 -12.554 3.465 1.00 0.00 13 LYS A CA 20
ATOM 27249 C C . LYS A 1 13 ? 2.729 -11.170 3.470 1.00 0.00 13 LYS A C 20
ATOM 27250 O O . LYS A 1 13 ? 3.066 -10.635 2.415 1.00 0.00 13 LYS A O 20
ATOM 27269 N N . LEU A 1 14 ? 2.888 -10.630 4.669 1.00 0.00 14 LEU A N 20
ATOM 27270 C CA . LEU A 1 14 ? 3.495 -9.319 4.825 1.00 0.00 14 LEU A CA 20
ATOM 27271 C C . LEU A 1 14 ? 4.863 -9.472 5.493 1.00 0.00 14 LEU A C 20
ATOM 27272 O O . LEU A 1 14 ? 5.116 -10.461 6.178 1.00 0.00 14 LEU A O 20
ATOM 27288 N N . SER A 1 15 ? 5.709 -8.477 5.270 1.00 0.00 15 SER A N 20
ATOM 27289 C CA . SER A 1 15 ? 7.045 -8.488 5.841 1.00 0.00 15 SER A CA 20
ATOM 27290 C C . SER A 1 15 ? 7.009 -7.933 7.266 1.00 0.00 15 SER A C 20
ATOM 27291 O O . SER A 1 15 ? 6.014 -7.339 7.680 1.00 0.00 15 SER A O 20
ATOM 27299 N N . THR A 1 16 ? 8.106 -8.146 7.978 1.00 0.00 16 THR A N 20
ATOM 27300 C CA . THR A 1 16 ? 8.212 -7.674 9.348 1.00 0.00 16 THR A CA 20
ATOM 27301 C C . THR A 1 16 ? 7.972 -6.165 9.413 1.00 0.00 16 THR A C 20
ATOM 27302 O O . THR A 1 16 ? 7.267 -5.682 10.297 1.00 0.00 16 THR A O 20
ATOM 27313 N N . ALA A 1 17 ? 8.572 -5.461 8.463 1.00 0.00 17 ALA A N 20
ATOM 27314 C CA . ALA A 1 17 ? 8.432 -4.016 8.401 1.00 0.00 17 ALA A CA 20
ATOM 27315 C C . ALA A 1 17 ? 7.052 -3.666 7.842 1.00 0.00 17 ALA A C 20
ATOM 27316 O O . ALA A 1 17 ? 6.354 -2.814 8.391 1.00 0.00 17 ALA A O 20
ATOM 27323 N N . LEU A 1 18 ? 6.699 -4.340 6.757 1.00 0.00 18 LEU A N 20
ATOM 27324 C CA . LEU A 1 18 ? 5.415 -4.110 6.118 1.00 0.00 18 LEU A CA 20
ATOM 27325 C C . LEU A 1 18 ? 4.293 -4.420 7.111 1.00 0.00 18 LEU A C 20
ATOM 27326 O O . LEU A 1 18 ? 3.202 -3.860 7.015 1.00 0.00 18 LEU A O 20
ATOM 27342 N N . MET A 1 19 ? 4.600 -5.311 8.042 1.00 0.00 19 MET A N 20
ATOM 27343 C CA . MET A 1 19 ? 3.631 -5.702 9.052 1.00 0.00 19 MET A CA 20
ATOM 27344 C C . MET A 1 19 ? 3.438 -4.591 10.086 1.00 0.00 19 MET A C 20
ATOM 27345 O O . MET A 1 19 ? 2.318 -4.339 10.530 1.00 0.00 19 MET A O 20
ATOM 27359 N N . ASP A 1 20 ? 4.545 -3.955 10.439 1.00 0.00 20 ASP A N 20
ATOM 27360 C CA . ASP A 1 20 ? 4.512 -2.877 11.412 1.00 0.00 20 ASP A CA 20
ATOM 27361 C C . ASP A 1 20 ? 4.051 -1.590 10.724 1.00 0.00 20 ASP A C 20
ATOM 27362 O O . ASP A 1 20 ? 3.756 -0.598 11.390 1.00 0.00 20 ASP A O 20
ATOM 27371 N N . VAL A 1 21 ? 4.005 -1.647 9.402 1.00 0.00 21 VAL A N 20
ATOM 27372 C CA . VAL A 1 21 ? 3.586 -0.498 8.617 1.00 0.00 21 VAL A CA 20
ATOM 27373 C C . VAL A 1 21 ? 2.058 -0.415 8.618 1.00 0.00 21 VAL A C 20
ATOM 27374 O O . VAL A 1 21 ? 1.492 0.674 8.692 1.00 0.00 21 VAL A O 20
ATOM 27387 N N . LEU A 1 22 ? 1.434 -1.581 8.534 1.00 0.00 22 LEU A N 20
ATOM 27388 C CA . LEU A 1 22 ? -0.017 -1.655 8.525 1.00 0.00 22 LEU A CA 20
ATOM 27389 C C . LEU A 1 22 ? -0.494 -2.396 9.775 1.00 0.00 22 LEU A C 20
ATOM 27390 O O . LEU A 1 22 ? -1.207 -1.831 10.602 1.00 0.00 22 LEU A O 20
ATOM 27406 N N . GLY A 1 23 ? -0.082 -3.652 9.873 1.00 0.00 23 GLY A N 20
ATOM 27407 C CA . GLY A 1 23 ? -0.458 -4.477 11.008 1.00 0.00 23 GLY A CA 20
ATOM 27408 C C . GLY A 1 23 ? -1.226 -5.719 10.552 1.00 0.00 23 GLY A C 20
ATOM 27409 O O . GLY A 1 23 ? -2.149 -6.167 11.231 1.00 0.00 23 GLY A O 20
ATOM 27413 N N . ILE A 1 24 ? -0.816 -6.241 9.405 1.00 0.00 24 ILE A N 20
ATOM 27414 C CA . ILE A 1 24 ? -1.453 -7.423 8.851 1.00 0.00 24 ILE A CA 20
ATOM 27415 C C . ILE A 1 24 ? -0.395 -8.501 8.607 1.00 0.00 24 ILE A C 20
ATOM 27416 O O . ILE A 1 24 ? 0.782 -8.192 8.434 1.00 0.00 24 ILE A O 20
ATOM 27432 N N . GLU A 1 25 ? -0.854 -9.744 8.601 1.00 0.00 25 GLU A N 20
ATOM 27433 C CA . GLU A 1 25 ? 0.039 -10.870 8.380 1.00 0.00 25 GLU A CA 20
ATOM 27434 C C . GLU A 1 25 ? -0.291 -11.557 7.054 1.00 0.00 25 GLU A C 20
ATOM 27435 O O . GLU A 1 25 ? 0.562 -12.220 6.465 1.00 0.00 25 GLU A O 20
ATOM 27447 N N . VAL A 1 26 ? -1.531 -11.376 6.622 1.00 0.00 26 VAL A N 20
ATOM 27448 C CA . VAL A 1 26 ? -1.983 -11.970 5.376 1.00 0.00 26 VAL A CA 20
ATOM 27449 C C . VAL A 1 26 ? -3.055 -11.076 4.749 1.00 0.00 26 VAL A C 20
ATOM 27450 O O . VAL A 1 26 ? -4.198 -11.060 5.202 1.00 0.00 26 VAL A O 20
ATOM 27463 N N . GLU A 1 27 ? -2.647 -10.353 3.717 1.00 0.00 27 GLU A N 20
ATOM 27464 C CA . GLU A 1 27 ? -3.557 -9.458 3.023 1.00 0.00 27 GLU A CA 20
ATOM 27465 C C . GLU A 1 27 ? -3.458 -9.668 1.511 1.00 0.00 27 GLU A C 20
ATOM 27466 O O . GLU A 1 27 ? -2.629 -10.446 1.041 1.00 0.00 27 GLU A O 20
ATOM 27478 N N . THR A 1 28 ? -4.315 -8.959 0.790 1.00 0.00 28 THR A N 20
ATOM 27479 C CA . THR A 1 28 ? -4.334 -9.058 -0.660 1.00 0.00 28 THR A CA 20
ATOM 27480 C C . THR A 1 28 ? -3.439 -7.982 -1.279 1.00 0.00 28 THR A C 20
ATOM 27481 O O . THR A 1 28 ? -2.736 -7.268 -0.566 1.00 0.00 28 THR A O 20
ATOM 27492 N N . ARG A 1 29 ? -3.496 -7.900 -2.601 1.00 0.00 29 ARG A N 20
ATOM 27493 C CA . ARG A 1 29 ? -2.700 -6.924 -3.324 1.00 0.00 29 ARG A CA 20
ATOM 27494 C C . ARG A 1 29 ? -3.388 -5.558 -3.305 1.00 0.00 29 ARG A C 20
ATOM 27495 O O . ARG A 1 29 ? -2.746 -4.538 -3.060 1.00 0.00 29 ARG A O 20
ATOM 27516 N N . PRO A 1 30 ? -4.721 -5.583 -3.573 1.00 0.00 30 PRO A N 20
ATOM 27517 C CA . PRO A 1 30 ? -5.505 -4.359 -3.589 1.00 0.00 30 PRO A CA 20
ATOM 27518 C C . PRO A 1 30 ? -5.765 -3.856 -2.167 1.00 0.00 30 PRO A C 20
ATOM 27519 O O . PRO A 1 30 ? -6.271 -2.751 -1.978 1.00 0.00 30 PRO A O 20
ATOM 27530 N N . ARG A 1 31 ? -5.406 -4.692 -1.203 1.00 0.00 31 ARG A N 20
ATOM 27531 C CA . ARG A 1 31 ? -5.594 -4.346 0.195 1.00 0.00 31 ARG A CA 20
ATOM 27532 C C . ARG A 1 31 ? -4.360 -3.620 0.733 1.00 0.00 31 ARG A C 20
ATOM 27533 O O . ARG A 1 31 ? -4.476 -2.556 1.339 1.00 0.00 31 ARG A O 20
ATOM 27554 N N . ILE A 1 32 ? -3.206 -4.226 0.494 1.00 0.00 32 ILE A N 20
ATOM 27555 C CA . ILE A 1 32 ? -1.951 -3.650 0.947 1.00 0.00 32 ILE A CA 20
ATOM 27556 C C . ILE A 1 32 ? -1.745 -2.292 0.274 1.00 0.00 32 ILE A C 20
ATOM 27557 O O . ILE A 1 32 ? -1.662 -1.267 0.948 1.00 0.00 32 ILE A O 20
ATOM 27573 N N . ILE A 1 33 ? -1.668 -2.328 -1.049 1.00 0.00 33 ILE A N 20
ATOM 27574 C CA . ILE A 1 33 ? -1.473 -1.113 -1.821 1.00 0.00 33 ILE A CA 20
ATOM 27575 C C . ILE A 1 33 ? -2.309 0.014 -1.209 1.00 0.00 33 ILE A C 20
ATOM 27576 O O . ILE A 1 33 ? -1.802 1.109 -0.973 1.00 0.00 33 ILE A O 20
ATOM 27592 N N . ALA A 1 34 ? -3.576 -0.294 -0.972 1.00 0.00 34 ALA A N 20
ATOM 27593 C CA . ALA A 1 34 ? -4.487 0.678 -0.393 1.00 0.00 34 ALA A CA 20
ATOM 27594 C C . ALA A 1 34 ? -4.053 0.986 1.042 1.00 0.00 34 ALA A C 20
ATOM 27595 O O . ALA A 1 34 ? -3.905 2.149 1.413 1.00 0.00 34 ALA A O 20
ATOM 27602 N N . ALA A 1 35 ? -3.861 -0.077 1.809 1.00 0.00 35 ALA A N 20
ATOM 27603 C CA . ALA A 1 35 ? -3.447 0.065 3.195 1.00 0.00 35 ALA A CA 20
ATOM 27604 C C . ALA A 1 35 ? -2.340 1.118 3.286 1.00 0.00 35 ALA A C 20
ATOM 27605 O O . ALA A 1 35 ? -2.278 1.875 4.253 1.00 0.00 35 ALA A O 20
ATOM 27612 N N . ILE A 1 36 ? -1.494 1.131 2.267 1.00 0.00 36 ILE A N 20
ATOM 27613 C CA . ILE A 1 36 ? -0.393 2.077 2.221 1.00 0.00 36 ILE A CA 20
ATOM 27614 C C . ILE A 1 36 ? -0.926 3.454 1.818 1.00 0.00 36 ILE A C 20
ATOM 27615 O O . ILE A 1 36 ? -0.504 4.471 2.366 1.00 0.00 36 ILE A O 20
ATOM 27631 N N . TRP A 1 37 ? -1.846 3.441 0.865 1.00 0.00 37 TRP A N 20
ATOM 27632 C CA . TRP A 1 37 ? -2.441 4.676 0.383 1.00 0.00 37 TRP A CA 20
ATOM 27633 C C . TRP A 1 37 ? -2.986 5.441 1.591 1.00 0.00 37 TRP A C 20
ATOM 27634 O O . TRP A 1 37 ? -2.766 6.645 1.718 1.00 0.00 37 TRP A O 20
ATOM 27655 N N . HIS A 1 38 ? -3.687 4.711 2.446 1.00 0.00 38 HIS A N 20
ATOM 27656 C CA . HIS A 1 38 ? -4.264 5.306 3.640 1.00 0.00 38 HIS A CA 20
ATOM 27657 C C . HIS A 1 38 ? -3.146 5.742 4.589 1.00 0.00 38 HIS A C 20
ATOM 27658 O O . HIS A 1 38 ? -3.035 6.920 4.924 1.00 0.00 38 HIS A O 20
ATOM 27672 N N . TYR A 1 39 ? -2.346 4.767 4.995 1.00 0.00 39 TYR A N 20
ATOM 27673 C CA . TYR A 1 39 ? -1.241 5.035 5.899 1.00 0.00 39 TYR A CA 20
ATOM 27674 C C . TYR A 1 39 ? -0.571 6.370 5.566 1.00 0.00 39 TYR A C 20
ATOM 27675 O O . TYR A 1 39 ? -0.477 7.251 6.419 1.00 0.00 39 TYR A O 20
ATOM 27693 N N . VAL A 1 40 ? -0.123 6.477 4.324 1.00 0.00 40 VAL A N 20
ATOM 27694 C CA . VAL A 1 40 ? 0.536 7.689 3.868 1.00 0.00 40 VAL A CA 20
ATOM 27695 C C . VAL A 1 40 ? -0.366 8.892 4.152 1.00 0.00 40 VAL A C 20
ATOM 27696 O O . VAL A 1 40 ? 0.080 9.886 4.723 1.00 0.00 40 VAL A O 20
ATOM 27709 N N . LYS A 1 41 ? -1.619 8.762 3.740 1.00 0.00 41 LYS A N 20
ATOM 27710 C CA . LYS A 1 41 ? -2.587 9.826 3.944 1.00 0.00 41 LYS A CA 20
ATOM 27711 C C . LYS A 1 41 ? -2.692 10.136 5.438 1.00 0.00 41 LYS A C 20
ATOM 27712 O O . LYS A 1 41 ? -2.612 11.295 5.843 1.00 0.00 41 LYS A O 20
ATOM 27731 N N . ALA A 1 42 ? -2.869 9.080 6.218 1.00 0.00 42 ALA A N 20
ATOM 27732 C CA . ALA A 1 42 ? -2.985 9.224 7.659 1.00 0.00 42 ALA A CA 20
ATOM 27733 C C . ALA A 1 42 ? -1.730 9.912 8.201 1.00 0.00 42 ALA A C 20
ATOM 27734 O O . ALA A 1 42 ? -1.816 10.976 8.811 1.00 0.00 42 ALA A O 20
ATOM 27741 N N . ARG A 1 43 ? -0.594 9.274 7.959 1.00 0.00 43 ARG A N 20
ATOM 27742 C CA . ARG A 1 43 ? 0.677 9.811 8.416 1.00 0.00 43 ARG A CA 20
ATOM 27743 C C . ARG A 1 43 ? 0.961 11.152 7.737 1.00 0.00 43 ARG A C 20
ATOM 27744 O O . ARG A 1 43 ? 1.870 11.876 8.141 1.00 0.00 43 ARG A O 20
ATOM 27765 N N . LYS A 1 44 ? 0.167 11.443 6.717 1.00 0.00 44 LYS A N 20
ATOM 27766 C CA . LYS A 1 44 ? 0.322 12.685 5.978 1.00 0.00 44 LYS A CA 20
ATOM 27767 C C . LYS A 1 44 ? 1.665 12.672 5.244 1.00 0.00 44 LYS A C 20
ATOM 27768 O O . LYS A 1 44 ? 2.376 13.676 5.227 1.00 0.00 44 LYS A O 20
ATOM 27787 N N . LEU A 1 45 ? 1.971 11.525 4.656 1.00 0.00 45 LEU A N 20
ATOM 27788 C CA . LEU A 1 45 ? 3.215 11.369 3.922 1.00 0.00 45 LEU A CA 20
ATOM 27789 C C . LEU A 1 45 ? 3.017 11.849 2.483 1.00 0.00 45 LEU A C 20
ATOM 27790 O O . LEU A 1 45 ? 3.985 12.166 1.792 1.00 0.00 45 LEU A O 20
ATOM 27806 N N . GLN A 1 46 ? 1.758 11.887 2.073 1.00 0.00 46 GLN A N 20
ATOM 27807 C CA . GLN A 1 46 ? 1.421 12.323 0.729 1.00 0.00 46 GLN A CA 20
ATOM 27808 C C . GLN A 1 46 ? 2.276 13.529 0.332 1.00 0.00 46 GLN A C 20
ATOM 27809 O O . GLN A 1 46 ? 2.479 14.440 1.133 1.00 0.00 46 GLN A O 20
ATOM 27823 N N . ASN A 1 47 ? 2.753 13.495 -0.903 1.00 0.00 47 ASN A N 20
ATOM 27824 C CA . ASN A 1 47 ? 3.580 14.574 -1.416 1.00 0.00 47 ASN A CA 20
ATOM 27825 C C . ASN A 1 47 ? 2.684 15.652 -2.028 1.00 0.00 47 ASN A C 20
ATOM 27826 O O . ASN A 1 47 ? 1.779 15.346 -2.803 1.00 0.00 47 ASN A O 20
ATOM 27837 N N . PRO A 1 48 ? 2.973 16.925 -1.646 1.00 0.00 48 PRO A N 20
ATOM 27838 C CA . PRO A 1 48 ? 2.203 18.050 -2.148 1.00 0.00 48 PRO A CA 20
ATOM 27839 C C . PRO A 1 48 ? 2.574 18.365 -3.599 1.00 0.00 48 PRO A C 20
ATOM 27840 O O . PRO A 1 48 ? 1.713 18.724 -4.400 1.00 0.00 48 PRO A O 20
ATOM 27851 N N . ASN A 1 49 ? 3.858 18.218 -3.892 1.00 0.00 49 ASN A N 20
ATOM 27852 C CA . ASN A 1 49 ? 4.354 18.482 -5.232 1.00 0.00 49 ASN A CA 20
ATOM 27853 C C . ASN A 1 49 ? 3.640 17.563 -6.226 1.00 0.00 49 ASN A C 20
ATOM 27854 O O . ASN A 1 49 ? 3.056 18.031 -7.201 1.00 0.00 49 ASN A O 20
ATOM 27865 N N . ASP A 1 50 ? 3.711 16.270 -5.943 1.00 0.00 50 ASP A N 20
ATOM 27866 C CA . ASP A 1 50 ? 3.079 15.281 -6.800 1.00 0.00 50 ASP A CA 20
ATOM 27867 C C . ASP A 1 50 ? 2.123 14.426 -5.965 1.00 0.00 50 ASP A C 20
ATOM 27868 O O . ASP A 1 50 ? 2.524 13.844 -4.958 1.00 0.00 50 ASP A O 20
ATOM 27877 N N . PRO A 1 51 ? 0.845 14.377 -6.426 1.00 0.00 51 PRO A N 20
ATOM 27878 C CA . PRO A 1 51 ? -0.171 13.603 -5.733 1.00 0.00 51 PRO A CA 20
ATOM 27879 C C . PRO A 1 51 ? 0.014 12.106 -5.985 1.00 0.00 51 PRO A C 20
ATOM 27880 O O . PRO A 1 51 ? -0.578 11.279 -5.293 1.00 0.00 51 PRO A O 20
ATOM 27891 N N . SER A 1 52 ? 0.837 11.802 -6.978 1.00 0.00 52 SER A N 20
ATOM 27892 C CA . SER A 1 52 ? 1.107 10.418 -7.329 1.00 0.00 52 SER A CA 20
ATOM 27893 C C . SER A 1 52 ? 2.214 9.857 -6.434 1.00 0.00 52 SER A C 20
ATOM 27894 O O . SER A 1 52 ? 2.288 8.649 -6.216 1.00 0.00 52 SER A O 20
ATOM 27902 N N . PHE A 1 53 ? 3.045 10.762 -5.938 1.00 0.00 53 PHE A N 20
ATOM 27903 C CA . PHE A 1 53 ? 4.144 10.372 -5.071 1.00 0.00 53 PHE A CA 20
ATOM 27904 C C . PHE A 1 53 ? 3.861 10.760 -3.618 1.00 0.00 53 PHE A C 20
ATOM 27905 O O . PHE A 1 53 ? 2.857 11.411 -3.331 1.00 0.00 53 PHE A O 20
ATOM 27922 N N . PHE A 1 54 ? 4.763 10.345 -2.741 1.00 0.00 54 PHE A N 20
ATOM 27923 C CA . PHE A 1 54 ? 4.622 10.641 -1.326 1.00 0.00 54 PHE A CA 20
ATOM 27924 C C . PHE A 1 54 ? 5.945 10.429 -0.587 1.00 0.00 54 PHE A C 20
ATOM 27925 O O . PHE A 1 54 ? 6.767 9.613 -1.001 1.00 0.00 54 PHE A O 20
ATOM 27942 N N . ASN A 1 55 ? 6.109 11.179 0.493 1.00 0.00 55 ASN A N 20
ATOM 27943 C CA . ASN A 1 55 ? 7.319 11.083 1.293 1.00 0.00 55 ASN A CA 20
ATOM 27944 C C . ASN A 1 55 ? 7.370 9.712 1.970 1.00 0.00 55 ASN A C 20
ATOM 27945 O O . ASN A 1 55 ? 6.332 9.122 2.265 1.00 0.00 55 ASN A O 20
ATOM 27956 N N . CYS A 1 56 ? 8.589 9.245 2.197 1.00 0.00 56 CYS A N 20
ATOM 27957 C CA . CYS A 1 56 ? 8.790 7.955 2.833 1.00 0.00 56 CYS A CA 20
ATOM 27958 C C . CYS A 1 56 ? 8.899 8.176 4.343 1.00 0.00 56 CYS A C 20
ATOM 27959 O O . CYS A 1 56 ? 8.992 9.313 4.803 1.00 0.00 56 CYS A O 20
ATOM 27967 N N . ASP A 1 57 ? 8.886 7.070 5.074 1.00 0.00 57 ASP A N 20
ATOM 27968 C CA . ASP A 1 57 ? 8.982 7.129 6.522 1.00 0.00 57 ASP A CA 20
ATOM 27969 C C . ASP A 1 57 ? 10.079 6.173 6.995 1.00 0.00 57 ASP A C 20
ATOM 27970 O O . ASP A 1 57 ? 10.767 5.561 6.180 1.00 0.00 57 ASP A O 20
ATOM 27979 N N . ALA A 1 58 ? 10.208 6.076 8.310 1.00 0.00 58 ALA A N 20
ATOM 27980 C CA . ALA A 1 58 ? 11.209 5.205 8.901 1.00 0.00 58 ALA A CA 20
ATOM 27981 C C . ALA A 1 58 ? 10.717 3.757 8.846 1.00 0.00 58 ALA A C 20
ATOM 27982 O O . ALA A 1 58 ? 11.414 2.844 9.286 1.00 0.00 58 ALA A O 20
ATOM 27989 N N . ALA A 1 59 ? 9.520 3.593 8.301 1.00 0.00 59 ALA A N 20
ATOM 27990 C CA . ALA A 1 59 ? 8.927 2.273 8.183 1.00 0.00 59 ALA A CA 20
ATOM 27991 C C . ALA A 1 59 ? 8.851 1.883 6.705 1.00 0.00 59 ALA A C 20
ATOM 27992 O O . ALA A 1 59 ? 9.240 0.778 6.330 1.00 0.00 59 ALA A O 20
ATOM 27999 N N . LEU A 1 60 ? 8.349 2.813 5.906 1.00 0.00 60 LEU A N 20
ATOM 28000 C CA . LEU A 1 60 ? 8.217 2.581 4.478 1.00 0.00 60 LEU A CA 20
ATOM 28001 C C . LEU A 1 60 ? 9.606 2.388 3.867 1.00 0.00 60 LEU A C 20
ATOM 28002 O O . LEU A 1 60 ? 9.770 1.628 2.914 1.00 0.00 60 LEU A O 20
ATOM 28018 N N . GLN A 1 61 ? 10.573 3.091 4.440 1.00 0.00 61 GLN A N 20
ATOM 28019 C CA . GLN A 1 61 ? 11.943 3.007 3.964 1.00 0.00 61 GLN A CA 20
ATOM 28020 C C . GLN A 1 61 ? 12.458 1.571 4.079 1.00 0.00 61 GLN A C 20
ATOM 28021 O O . GLN A 1 61 ? 12.864 0.971 3.085 1.00 0.00 61 GLN A O 20
ATOM 28035 N N . LYS A 1 62 ? 12.424 1.061 5.301 1.00 0.00 62 LYS A N 20
ATOM 28036 C CA . LYS A 1 62 ? 12.883 -0.294 5.560 1.00 0.00 62 LYS A CA 20
ATOM 28037 C C . LYS A 1 62 ? 12.306 -1.234 4.499 1.00 0.00 62 LYS A C 20
ATOM 28038 O O . LYS A 1 62 ? 12.892 -2.274 4.202 1.00 0.00 62 LYS A O 20
ATOM 28057 N N . VAL A 1 63 ? 11.165 -0.834 3.957 1.00 0.00 63 VAL A N 20
ATOM 28058 C CA . VAL A 1 63 ? 10.503 -1.628 2.936 1.00 0.00 63 VAL A CA 20
ATOM 28059 C C . VAL A 1 63 ? 11.047 -1.238 1.560 1.00 0.00 63 VAL A C 20
ATOM 28060 O O . VAL A 1 63 ? 11.778 -2.006 0.937 1.00 0.00 63 VAL A O 20
ATOM 28073 N N . PHE A 1 64 ? 10.671 -0.043 1.127 1.00 0.00 64 PHE A N 20
ATOM 28074 C CA . PHE A 1 64 ? 11.112 0.458 -0.163 1.00 0.00 64 PHE A CA 20
ATOM 28075 C C . PHE A 1 64 ? 12.584 0.874 -0.116 1.00 0.00 64 PHE A C 20
ATOM 28076 O O . PHE A 1 64 ? 13.430 0.250 -0.756 1.00 0.00 64 PHE A O 20
ATOM 28093 N N . GLY A 1 65 ? 12.844 1.924 0.648 1.00 0.00 65 GLY A N 20
ATOM 28094 C CA . GLY A 1 65 ? 14.199 2.430 0.788 1.00 0.00 65 GLY A CA 20
ATOM 28095 C C . GLY A 1 65 ? 14.395 3.706 -0.034 1.00 0.00 65 GLY A C 20
ATOM 28096 O O . GLY A 1 65 ? 15.494 4.257 -0.080 1.00 0.00 65 GLY A O 20
ATOM 28100 N N . GLU A 1 66 ? 13.312 4.139 -0.663 1.00 0.00 66 GLU A N 20
ATOM 28101 C CA . GLU A 1 66 ? 13.351 5.339 -1.480 1.00 0.00 66 GLU A CA 20
ATOM 28102 C C . GLU A 1 66 ? 12.696 6.507 -0.740 1.00 0.00 66 GLU A C 20
ATOM 28103 O O . GLU A 1 66 ? 11.611 6.361 -0.179 1.00 0.00 66 GLU A O 20
ATOM 28115 N N . GLU A 1 67 ? 13.382 7.640 -0.762 1.00 0.00 67 GLU A N 20
ATOM 28116 C CA . GLU A 1 67 ? 12.880 8.832 -0.100 1.00 0.00 67 GLU A CA 20
ATOM 28117 C C . GLU A 1 67 ? 11.370 8.959 -0.308 1.00 0.00 67 GLU A C 20
ATOM 28118 O O . GLU A 1 67 ? 10.639 9.302 0.620 1.00 0.00 67 GLU A O 20
ATOM 28130 N N . LYS A 1 68 ? 10.947 8.675 -1.531 1.00 0.00 68 LYS A N 20
ATOM 28131 C CA . LYS A 1 68 ? 9.537 8.753 -1.872 1.00 0.00 68 LYS A CA 20
ATOM 28132 C C . LYS A 1 68 ? 9.173 7.582 -2.788 1.00 0.00 68 LYS A C 20
ATOM 28133 O O . LYS A 1 68 ? 10.040 6.803 -3.180 1.00 0.00 68 LYS A O 20
ATOM 28152 N N . LEU A 1 69 ? 7.889 7.496 -3.103 1.00 0.00 69 LEU A N 20
ATOM 28153 C CA . LEU A 1 69 ? 7.399 6.434 -3.965 1.00 0.00 69 LEU A CA 20
ATOM 28154 C C . LEU A 1 69 ? 6.018 6.814 -4.502 1.00 0.00 69 LEU A C 20
ATOM 28155 O O . LEU A 1 69 ? 5.285 7.567 -3.862 1.00 0.00 69 LEU A O 20
ATOM 28171 N N . LYS A 1 70 ? 5.704 6.276 -5.671 1.00 0.00 70 LYS A N 20
ATOM 28172 C CA . LYS A 1 70 ? 4.423 6.549 -6.301 1.00 0.00 70 LYS A CA 20
ATOM 28173 C C . LYS A 1 70 ? 3.324 5.779 -5.567 1.00 0.00 70 LYS A C 20
ATOM 28174 O O . LYS A 1 70 ? 3.611 4.955 -4.700 1.00 0.00 70 LYS A O 20
ATOM 28193 N N . PHE A 1 71 ? 2.088 6.074 -5.941 1.00 0.00 71 PHE A N 20
ATOM 28194 C CA . PHE A 1 71 ? 0.944 5.419 -5.329 1.00 0.00 71 PHE A CA 20
ATOM 28195 C C . PHE A 1 71 ? 0.437 4.271 -6.204 1.00 0.00 71 PHE A C 20
ATOM 28196 O O . PHE A 1 71 ? -0.455 3.526 -5.802 1.00 0.00 71 PHE A O 20
ATOM 28213 N N . THR A 1 72 ? 1.028 4.164 -7.385 1.00 0.00 72 THR A N 20
ATOM 28214 C CA . THR A 1 72 ? 0.647 3.119 -8.321 1.00 0.00 72 THR A CA 20
ATOM 28215 C C . THR A 1 72 ? 1.801 2.135 -8.520 1.00 0.00 72 THR A C 20
ATOM 28216 O O . THR A 1 72 ? 1.581 0.978 -8.873 1.00 0.00 72 THR A O 20
ATOM 28227 N N . MET A 1 73 ? 3.007 2.632 -8.286 1.00 0.00 73 MET A N 20
ATOM 28228 C CA . MET A 1 73 ? 4.197 1.812 -8.436 1.00 0.00 73 MET A CA 20
ATOM 28229 C C . MET A 1 73 ? 4.460 0.992 -7.172 1.00 0.00 73 MET A C 20
ATOM 28230 O O . MET A 1 73 ? 5.375 0.170 -7.140 1.00 0.00 73 MET A O 20
ATOM 28244 N N . VAL A 1 74 ? 3.641 1.243 -6.161 1.00 0.00 74 VAL A N 20
ATOM 28245 C CA . VAL A 1 74 ? 3.774 0.539 -4.897 1.00 0.00 74 VAL A CA 20
ATOM 28246 C C . VAL A 1 74 ? 3.762 -0.969 -5.155 1.00 0.00 74 VAL A C 20
ATOM 28247 O O . VAL A 1 74 ? 4.698 -1.674 -4.781 1.00 0.00 74 VAL A O 20
ATOM 28260 N N . SER A 1 75 ? 2.692 -1.420 -5.793 1.00 0.00 75 SER A N 20
ATOM 28261 C CA . SER A 1 75 ? 2.546 -2.831 -6.106 1.00 0.00 75 SER A CA 20
ATOM 28262 C C . SER A 1 75 ? 3.889 -3.408 -6.559 1.00 0.00 75 SER A C 20
ATOM 28263 O O . SER A 1 75 ? 4.448 -4.281 -5.897 1.00 0.00 75 SER A O 20
ATOM 28271 N N . GLN A 1 76 ? 4.366 -2.898 -7.685 1.00 0.00 76 GLN A N 20
ATOM 28272 C CA . GLN A 1 76 ? 5.633 -3.352 -8.234 1.00 0.00 76 GLN A CA 20
ATOM 28273 C C . GLN A 1 76 ? 6.669 -3.511 -7.119 1.00 0.00 76 GLN A C 20
ATOM 28274 O O . GLN A 1 76 ? 7.549 -4.365 -7.202 1.00 0.00 76 GLN A O 20
ATOM 28288 N N . LYS A 1 77 ? 6.528 -2.674 -6.101 1.00 0.00 77 LYS A N 20
ATOM 28289 C CA . LYS A 1 77 ? 7.441 -2.711 -4.971 1.00 0.00 77 LYS A CA 20
ATOM 28290 C C . LYS A 1 77 ? 6.944 -3.740 -3.953 1.00 0.00 77 LYS A C 20
ATOM 28291 O O . LYS A 1 77 ? 7.448 -4.860 -3.901 1.00 0.00 77 LYS A O 20
ATOM 28310 N N . ILE A 1 78 ? 5.961 -3.322 -3.169 1.00 0.00 78 ILE A N 20
ATOM 28311 C CA . ILE A 1 78 ? 5.391 -4.193 -2.156 1.00 0.00 78 ILE A CA 20
ATOM 28312 C C . ILE A 1 78 ? 5.335 -5.625 -2.693 1.00 0.00 78 ILE A C 20
ATOM 28313 O O . ILE A 1 78 ? 5.589 -6.578 -1.957 1.00 0.00 78 ILE A O 20
ATOM 28329 N N . SER A 1 79 ? 5.001 -5.731 -3.970 1.00 0.00 79 SER A N 20
ATOM 28330 C CA . SER A 1 79 ? 4.908 -7.030 -4.614 1.00 0.00 79 SER A CA 20
ATOM 28331 C C . SER A 1 79 ? 6.031 -7.942 -4.116 1.00 0.00 79 SER A C 20
ATOM 28332 O O . SER A 1 79 ? 5.771 -9.028 -3.601 1.00 0.00 79 SER A O 20
ATOM 28340 N N . HIS A 1 80 ? 7.256 -7.467 -4.288 1.00 0.00 80 HIS A N 20
ATOM 28341 C CA . HIS A 1 80 ? 8.420 -8.226 -3.862 1.00 0.00 80 HIS A CA 20
ATOM 28342 C C . HIS A 1 80 ? 8.183 -8.783 -2.457 1.00 0.00 80 HIS A C 20
ATOM 28343 O O . HIS A 1 80 ? 8.403 -9.968 -2.210 1.00 0.00 80 HIS A O 20
ATOM 28357 N N . HIS A 1 81 ? 7.737 -7.903 -1.573 1.00 0.00 81 HIS A N 20
ATOM 28358 C CA . HIS A 1 81 ? 7.468 -8.292 -0.199 1.00 0.00 81 HIS A CA 20
ATOM 28359 C C . HIS A 1 81 ? 6.351 -9.338 -0.172 1.00 0.00 81 HIS A C 20
ATOM 28360 O O . HIS A 1 81 ? 6.421 -10.306 0.584 1.00 0.00 81 HIS A O 20
ATOM 28374 N N . LEU A 1 82 ? 5.347 -9.107 -1.005 1.00 0.00 82 LEU A N 20
ATOM 28375 C CA . LEU A 1 82 ? 4.217 -10.017 -1.085 1.00 0.00 82 LEU A CA 20
ATOM 28376 C C . LEU A 1 82 ? 4.731 -11.445 -1.278 1.00 0.00 82 LEU A C 20
ATOM 28377 O O . LEU A 1 82 ? 5.583 -11.692 -2.131 1.00 0.00 82 LEU A O 20
ATOM 28393 N N . SER A 1 83 ? 4.192 -12.348 -0.472 1.00 0.00 83 SER A N 20
ATOM 28394 C CA . SER A 1 83 ? 4.585 -13.745 -0.544 1.00 0.00 83 SER A CA 20
ATOM 28395 C C . SER A 1 83 ? 3.366 -14.644 -0.326 1.00 0.00 83 SER A C 20
ATOM 28396 O O . SER A 1 83 ? 2.375 -14.219 0.265 1.00 0.00 83 SER A O 20
ATOM 28404 N N . PRO A 1 84 ? 3.483 -15.902 -0.829 1.00 0.00 84 PRO A N 20
ATOM 28405 C CA . PRO A 1 84 ? 2.402 -16.864 -0.695 1.00 0.00 84 PRO A CA 20
ATOM 28406 C C . PRO A 1 84 ? 2.323 -17.405 0.733 1.00 0.00 84 PRO A C 20
ATOM 28407 O O . PRO A 1 84 ? 3.308 -17.919 1.262 1.00 0.00 84 PRO A O 20
ATOM 28418 N N . PRO A 1 85 ? 1.111 -17.267 1.334 1.00 0.00 85 PRO A N 20
ATOM 28419 C CA . PRO A 1 85 ? 0.890 -17.736 2.692 1.00 0.00 85 PRO A CA 20
ATOM 28420 C C . PRO A 1 85 ? 0.776 -19.261 2.733 1.00 0.00 85 PRO A C 20
ATOM 28421 O O . PRO A 1 85 ? 0.734 -19.913 1.690 1.00 0.00 85 PRO A O 20
ATOM 28432 N N . PRO A 1 86 ? 0.728 -19.800 3.981 1.00 0.00 86 PRO A N 20
ATOM 28433 C CA . PRO A 1 86 ? 0.619 -21.237 4.172 1.00 0.00 86 PRO A CA 20
ATOM 28434 C C . PRO A 1 86 ? -0.799 -21.724 3.868 1.00 0.00 86 PRO A C 20
ATOM 28435 O O . PRO A 1 86 ? -1.772 -21.174 4.383 1.00 0.00 86 PRO A O 20
ATOM 28446 N N . PRO A 1 87 ? -0.874 -22.779 3.013 1.00 0.00 87 PRO A N 20
ATOM 28447 C CA . PRO A 1 87 ? -2.157 -23.347 2.635 1.00 0.00 87 PRO A CA 20
ATOM 28448 C C . PRO A 1 87 ? -2.742 -24.185 3.774 1.00 0.00 87 PRO A C 20
ATOM 28449 O O . PRO A 1 87 ? -2.436 -25.370 3.898 1.00 0.00 87 PRO A O 20
ATOM 28460 N N . SER A 1 88 ? -3.573 -23.536 4.576 1.00 0.00 88 SER A N 20
ATOM 28461 C CA . SER A 1 88 ? -4.204 -24.207 5.701 1.00 0.00 88 SER A CA 20
ATOM 28462 C C . SER A 1 88 ? -5.085 -23.221 6.470 1.00 0.00 88 SER A C 20
ATOM 28463 O O . SER A 1 88 ? -4.595 -22.220 6.990 1.00 0.00 88 SER A O 20
ATOM 28471 N N . GLY A 1 89 ? -6.370 -23.539 6.519 1.00 0.00 89 GLY A N 20
ATOM 28472 C CA . GLY A 1 89 ? -7.324 -22.694 7.217 1.00 0.00 89 GLY A CA 20
ATOM 28473 C C . GLY A 1 89 ? -7.435 -21.323 6.547 1.00 0.00 89 GLY A C 20
ATOM 28474 O O . GLY A 1 89 ? -6.527 -20.500 6.654 1.00 0.00 89 GLY A O 20
ATOM 28478 N N . PRO A 1 90 ? -8.585 -21.114 5.851 1.00 0.00 90 PRO A N 20
ATOM 28479 C CA . PRO A 1 90 ? -8.827 -19.857 5.164 1.00 0.00 90 PRO A CA 20
ATOM 28480 C C . PRO A 1 90 ? -9.185 -18.749 6.156 1.00 0.00 90 PRO A C 20
ATOM 28481 O O . PRO A 1 90 ? -10.018 -18.947 7.039 1.00 0.00 90 PRO A O 20
ATOM 28492 N N . SER A 1 91 ? -8.538 -17.607 5.977 1.00 0.00 91 SER A N 20
ATOM 28493 C CA . SER A 1 91 ? -8.777 -16.467 6.846 1.00 0.00 91 SER A CA 20
ATOM 28494 C C . SER A 1 91 ? -8.310 -16.785 8.268 1.00 0.00 91 SER A C 20
ATOM 28495 O O . SER A 1 91 ? -9.125 -17.059 9.147 1.00 0.00 91 SER A O 20
ATOM 28503 N N . SER A 1 92 ? -6.998 -16.738 8.449 1.00 0.00 92 SER A N 20
ATOM 28504 C CA . SER A 1 92 ? -6.412 -17.018 9.749 1.00 0.00 92 SER A CA 20
ATOM 28505 C C . SER A 1 92 ? -6.547 -18.507 10.075 1.00 0.00 92 SER A C 20
ATOM 28506 O O . SER A 1 92 ? -7.624 -19.083 9.928 1.00 0.00 92 SER A O 20
ATOM 28514 N N . GLY A 1 93 ? -5.438 -19.087 10.510 1.00 0.00 93 GLY A N 20
ATOM 28515 C CA . GLY A 1 93 ? -5.419 -20.498 10.857 1.00 0.00 93 GLY A CA 20
ATOM 28516 C C . GLY A 1 93 ? -5.733 -20.702 12.341 1.00 0.00 93 GLY A C 20
ATOM 28517 O O . GLY A 1 93 ? -5.903 -21.833 12.794 1.00 0.00 93 GLY A O 20
#

Organism: Arabidopsis thaliana (NCBI:txid3702)

Sequence (93 aa):
GSSGSSGVPEKFKLSTALMDVLGIEVETRPRIIAAIWHYVKARKLQNPNDPSFFNCDAALQKVFGEEKLKFTMVSQKISHHLSPPPPSGPSSGGSSGSSGVPEKFKLSTALMDVLGIEVETRPRIIAAIWHYVKARKLQNPNDPSFFNCDAALQKVFGEEKLKFTMVSQKISHHLSPPPPSGPSSGGSSGSSGVPEKFKLSTALMDVLGIEVETRPRIIAAIWHYVKARKLQNPNDPSFFNCDAALQKVFGEEKLKFTMVSQKISHHLSPPPPSGPSSGGSSGSSGVPEKFKLSTALMDVLGIEVETRPRIIAAIWHYVKARKLQNPNDPSFFNCDAALQKVFGEEKLKFTMVSQKISHHLSPPPPSGPSSGGSSGSSGVPEKFKLSTALMDVLGIEVETRPRIIAAIWHYVKARKLQNPNDPSFFNCDAALQKVFGEEKLKFTMVSQKISHHLSPPPPSGPSSGGSSGSSGVPEKFKLSTALMDVLGIEVETRPRIIAAIWHYVKARKLQNPNDPSFFNCDAALQKVFGEEKLKFTMVSQKISHHLSPPPPSGPSSGGSSGSSGVPEKFKLSTALMDVLGIEVETRPRIIAAIWHYVKARKLQNPNDPSFFNCDAALQKVFGEEKLKFTMVSQKISHHLSPPPPSGPSSGGSSGSSGVPEKFKLSTALMDVLGIEVETRPRIIAAIWHYVKARKLQNPNDPSFFNCDAALQKVFGEEKLKFTMVSQKISHHLSPPPPSGPSSGGSSGSSGVPEKFKLSTALMDVLGIEVETRPRIIAAIWHYVKARKLQNPNDPSFFNCDAALQKVFGEEKLKFTMVSQKISHHLSPPPPSGPSSGGSSGSSGVPEKFKLSTALMDVLGIEVETRPRIIAAIWHYVKARKLQNPNDPSFFNCDAALQKVFGEEKLKFTMVSQKISHHLSPPPPSGPSSGGSSGSSGVPEKFKLSTALMDVLGIEVETRPRIIAAIWHYVKARKLQNPNDPSFFNCDAALQKVFGEEKLKFTMVSQKISHHLSPPPPSGPSSGGSSGSSGVPEKFKLSTALMDVLGIEVETRPRIIAAIWHYVKARKLQNPNDPSFFNCDAALQKVFGEEKLKFTMVSQKISHHLSPPPPSGPSSGGSSGSSGVPEKFKLSTALMDVLGIEVETRPRIIAAIWHYVKARKLQNPNDPSFFNCDAALQKVFGEEKLKFTMVSQKISHHLSPPPPSGPSSGGSSGSSGVPEKFKLSTALMDVLGIEVETRPRIIAAIWHYVKARKLQNPNDPSFFNCDAALQKVFGEEKLKFTMVSQKISHHLSPPPPSGPSSGGSSGSSGVPEKFKLSTALMDVLGIEVETRPRIIAAIWHYVKARKLQNPNDPSFFNCDAALQKVFGEEKLKFTMVSQKISHHLSPPPPSGPSSGGSSGSSGVPEKFKLSTALMDVLGIEVETRPRIIAAIWHYVKARKLQNPNDPSFFNCDAALQKVFGEEKLKFTMVSQKISHHLSPPPPSGPSSGGSSGSSGVPEKFKLSTALMDVLGIEVETRPRIIAAIWHYVKARKLQNPNDPSFFNCDAALQKVFGEEKLKFTMVSQKISHHLSPPPPSGPSSGGSSGSSGVPEKFKLSTALMDVLGIEVETRPRIIAAIWHYVKARKLQNPNDPSFFNCDAALQKVFGEEKLKFTMVSQKISHHLSPPPPSGPSSGGSSGSSGVPEKFKLSTALMDVLGIEVETRPRIIAAIWHYVKARKLQNPNDPSFFNCDAALQKVFGEEKLKFTMVSQKISHHLSPPPPSGPSSGGSSGSSGVPEKFKLSTALMDVLGIEVETRPRIIAAIWHYVKARKLQNPNDPSFFNCDAALQKVFGEEKLKFTMVSQKISHHLSPPPPSGPSSG

InterPro domains:
  IPR003121 SWIB/MDM2 domain [PF02201] (317-389)
  IPR003121 SWIB/MDM2 domain [PS51925] (314-391)
  IPR019835 SWIB domain [SM00151] (315-394)
  IPR036885 SWIB/MDM2 domain superfamily [G3DSA:1.10.245.10] (311-396)
  IPR036885 SWIB/MDM2 domain superfamily [SSF47592] (309-399)

CATH classification: 1.10.245.10

GO terms:
  GO:0005634 nucleus (C, IDA)
  GO:0010224 response to UV-B (P, IEP)
  GO:0010468 regulation of gene expression (P, IDA)
  GO:0009909 regulation of flower development (P, IMP)
  GO:2000024 regulation of leaf development (P, IMP)
  GO:0048364 root development (P, IMP)
  GO:0006281 DNA repair (P, IMP)
  GO:0005515 protein binding (F, IPI)
  GO:0005634 nucleus (C, IPI)

Radius of gyration: 14.59 Å; Cα contacts (8 Å, |Δi|>4): 113; chains: 1; bounding box: 27×50×29 Å

Foldseek 3Di:
DDDDDDDDFAWFAADPLLCVLQPDGIGGLVCSLVSVVVSCVVVVQQDPVDNQKGAADPRNCVQQVDRMDGSVCVCVRSVVRTHHDDPDDPPDD

Secondary structure (DSSP, 8-state):
--SS--SS---EEPPHHHHHHS--SEE-SHHHHHHHHHHHHHTT-B-SS-SSEEE--SHHHHHS-SSEEETTTTHHHHHHH-B----SS----